Protein 9G9C (pdb70)

Nearest PDB structures (foldseek):
  8do6-assembly1_F  TM=9.818E-01  e=1.350E-29  Staphylococcus epidermidis RP62A
  7uzw-assembly1_A  TM=9.536E-01  e=1.614E-29  Staphylococcus epidermidis RP62A
  7v00-assembly1_B  TM=9.704E-01  e=6.517E-27  Staphylococcus epidermidis RP62A
  7uzz-assembly1_D  TM=9.530E-01  e=1.033E-27  Staphylococcus epidermidis RP62A
  7uzx-assembly1_B  TM=9.569E-01  e=1.310E-27  Staphylococcus epidermidis RP62A

B-factor: mean 55.52, std 26.61, range [6.7, 150.96]

Solvent-accessible surface area: 89650 Å² total; per-residue (Å²): 135,131,27,75,50,20,8,49,0,0,0,0,10,20,0,0,54,0,32,157,55,51,80,132,58,0,12,104,16,0,63,125,14,143,87,33,77,107,68,18,10,27,79,14,1,29,174,30,7,100,0,0,39,40,2,17,85,35,116,67,80,124,40,36,64,27,24,107,119,0,38,122,83,36,45,48,82,19,9,52,32,0,48,76,21,0,28,180,24,84,44,92,17,0,10,1,15,0,10,7,0,0,0,3,0,0,0,0,21,28,18,2,67,68,118,118,32,152,70,77,134,102,54,0,51,56,73,156,87,33,14,109,100,1,25,116,63,64,0,0,1,0,0,1,0,8,5,21,22,37,80,110,9,9,72,21,16,27,43,77,86,2,47,67,0,0,16,0,3,20,2,0,6,51,1,0,0,17,0,0,0,15,1,0,8,79,59,19,136,20,11,40,0,0,15,9,49,45,21,67,8,49,0,38,0,1,0,3,22,7,100,176,5,59,90,37,2,62,74,1,40,40,62,0,45,114,9,3,24,116,30,6,51,34,52,1,9,5,6,7,3,80,54,30,1,22,0,50,25,6,58,32,41,136,28,46,7,42,81,17,38,71,42,0,51,82,78,10,47,50,76,65,12,62,38,12,46,39,93,38,0,42,124,9,33,69,33,136,126,3,30,126,81,38,0,74,1,16,38,16,13,76,39,129,17,43,172,91,45,26,0,140,14,4,75,2,0,15,39,2,0,49,36,0,35,54,78,28,28,2,0,0,0,70,126,20,99,0,17,2,4,55,133,42,71,0,6,4,49,79,115,101,7,0,76,121,35,58,152,140,34,172,115,16,50,6,0,8,11,39,135,84,21,32,15,73,14,6,30,30,18,51,7,42,111,66,105,96,17,83,186,88,20,33,42,12,1,20,114,25,142,96,2,4,49,65,0,0,0,3,38,4,16,4,4,61,30,24,75,16,71,88,166,38,26,76,101,146,105,18,19,8,12,93,22,1,32,40,12,42,53,8,45,38,7,2,31,83,63,0,29,71,18,4,131,61,0,52,2,6,5,6,16,17,4,12,68,36,3,1,3,1,0,0,1,36,34,1,0,49,44,2,11,49,2,20,79,13,0,48,160,70,25,87,18,207,11,39,0,0,0,0,1,1,35,16,61,35,198,64,65,22,42,41,0,2,74,79,0,15,84,14,13,64,41,0,86,163,39,124,86,57,29,0,0,0,19,42,101,82,5,41,3,15,13,65,37,0,42,54,59,0,22,130,83,3,11,75,33,2,58,97,22,22,106,116,26,137,135,40,26,84,72,12,0,57,110,0,2,92,15,2,60,85,110,54,74,1,2,26,0,28,1,0,30,17,1,30,137,9,94,14,58,108,125,11,4,81,38,0,12,50,27,2,82,64,156,94,63,24,43,12,0,17,0,0,0,2,17,0,0,2,48,46,99,140,122,88,80,24,46,0,73,0,60,0,30,0,0,0,8,16,40,5,40,91,90,27,30,23,2,19,1,0,12,9,166,232,82,49,41,0,16,9,12,27,5,18,56,4,4,106,22,0,73,166,89,51,72,34,93,30,5,67,126,29,11,99,110,50,68,145,176,0,26,0,40,66,0,0,85,125,27,157,9,71,58,119,56,6,115,93,1,12,104,53,59,7,189,15,16,41,15,89,142,39,3,54,31,0,32,18,1,7,78,18,25,78,22,56,2,8,0,3,0,18,34,0,11,24,16,0,83,16,18,4,53,111,81,40,131,12,0,5,0,9,14,6,88,63,16,78,90,160,34,10,4,0,14,0,20,0,29,0,37,134,96,56,125,43,63,68,40,0,9,0,0,0,31,45,47,15,80,0,68,0,61,0,26,0,40,75,129,60,10,56,16,115,79,0,63,135,41,0,58,93,11,12,93,52,11,80,80,23,5,6,64,16,0,36,88,19,84,1,0,110,32,0,56,166,31,20,0,44,25,115,86,4,59,8,5,4,19,9,1,28,31,10,19,21,3,17,53,1,6,2,1,40,111,48,88,84,120,61,0,21,97,41,0,12,41,13,6,54,164,88,88,160,102,87,16,33,168,49,105,98,59,30,184,9,0,14,38,34,2,39,0,0,8,40,112,108,94,74,31,24,8,1,0,1,0,40,6,80,19,80,133,44,24,144,21,161,133,46,51,92,4,56,22,67,15,0,76,79,5,0,76,107,17,66,112,83,99,84,73,200,81,95,105,59,57,34,0,1,91,32,2,72,52,71,37,2,78,34,1,0,89,41,0,9,104,5,29,34,60,1,85,49,34,94,79,95,65,10,51,115,70,4,63,15,30,0,44,32,6,45,3,8,1,50,8,2,14,10,105,60,85,7,0,90,19,1,13,103,84,0,59,0,47,127,4,0,44,28,0,12,175,111,45,44,39,134,21,1,44,48,0,1,51,3,0,2,0,0,3,0,4,2,73,54,36,88,51,114,8,12,128,7,142,142,36,63,54,0,23,2,63,12,0,41,97,2,0,95,79,6,69,99,77,85,93,65,216,63,160,136,73,59,26,0,0,92,33,8,73,69,73,46,2,81,76,2,0,63,36,1,24,41,3,19,51,63,2,64,52,35,42,74,76,82,7,40,133,78,5,70,70,27,1,38,10,4,16,0,14,0,5,20,17,1,17,111,57,99,5,0,83,30,0,21,79,78,0,35,0,34,71,0,0,62,33,0,11,140,96,46,26,34,103,12,1,20,20,1,0,43,0,0,0,0,0,6,0,1,1,65,25,29,90,54,8,0,0,71,10,38,2,57,0,27,2,67,21,3,0,25,12,42,24,29,25,56,50,37,8,14,21,8,21,69,36,25,1,27,57,6,35,53,28,102,15,1,10,1,8,0,15,32,1,11,33,47,0,30,32,12,1,2,116,110,77,40,66,84,133,63,4,106,94,59,32,60,9,23,90,48,0,18,53,0,5,8,10,84,75,188,77,50,63,63,74,16,17,0,18,2,4,3,0,49,8,3,133,60,5,39,113,53,0,87,159,99,130,42,60,39,7,12,49,4,67,19,71,85,53,50,42,97,41,22,70,49,100,111,77,38,11,8,3,2,0,48,26,0,19,0,60,6,34,4,5,0,7,5,81,56,112,124,49,2,134,53,0,19,96,20,10,150,29,0,30,107,32,0,50,90,15,31,0,18,35,23,1,11,90,0,6,0,31,1,120,18,61,91,85,42,44,64,34,31,7,48,142,40,87,9,94,130,60,54,7,0,0,85,2,56,4,44,0,23,2,39,0,3,2,23,16,40,20,46,66,104,40,40,8,15,14,20,29,69,52,35,7,27,51,4,38,72,44,68,23,1,10,0,4,0,14,34,2,13,39,49,0,28,28,0,0,1,62,75,68,37,75,91,135,49,4,124,125,53,34,69,9,18,92,60,0,17,40,0,4,8,16,76,81,162,29,48,64,70,70,10,16,0,19,2,3,3,0,51,14,4,123,43,2,33,88,75,0,85,136,104,130,25,68,35,18,22,57,17,72,21,76,56,94,40,24,107,93,74,87,53,92,92,80,29,22,8,9,3,0,61,21,0,9,0,57,5,29,3,5,0,2,7,76,53,118,116,48,1,109,56,0,8,119,25,0,83,34,0,11,85,0,0,60,25,6,33,1,27,32,22,4,23,92,0,4,0,51,0,104,10,80,72,60,59,42,73,26,37,10,56,139,47,99,13,93,126,38,81,7,2,0,81,0,51,2,65,0,17,2,43,1,2,0,25,26,11,70,116,24,10,34,32,58,67,38,80,9,25,54,19,28,106,51,158,29,0,17,0,11,0,25,34,0,27,34,37,0,39,50,1,0,11,81,77,59,74,99,86,18,92,54,0,12,23,0,6,12,19,75,69,173,51,31,28,53,43,11,11,0,10,0,4,4,0,54,6,5,149,63,0,32,79,75,0,81,131,138,133,35,64,41,18,27,49,12,71,19,76,57,84,31,39,80,69,43,69,50,94,105,81,34,19,15,9,2,0,56,23,0,16,0,69,2,31,3,0,0,4,7,56,55,107,133,52,0,105,52,0,0,89,25,2,72,37,0,2,78,0,0,37,21,5,40,0,22,32,23,4,20,90,0,3,0,49,1,110,0,58,40,86,59,34,70,29,25,10,53,148,41,100,8,96,120,11,46,5,115,97,31,27,4,0,49,0,49,21,100,3,11,0,7,3,42,121,93,55,63,60,37,29,45,52,11,16,11,0,5,45,0,0,35,18,0,11,46,2,0,103,36,29,168,58,117,24,48,64,0,35,120,52,0,30,0,0,12,1,3,0,9,13,160,104,10,42,0,1,9,38,1,49,18,140,68,81,112,119,26,32,141,139,2,78,26,0,4,11,86,35,2,30,60,7,16,149,36,112,12,81,38,146,51,0,55,121,4,43,131,41,38,74,8,20,85,69,38,79,22,51,18,75,35,106,105,44,29,116,135,111,25,73,47,105,99,58,15,0,1,8,18,11,16,50,75,86,6,0,0,0,0,0,0,64,8,99,81,105,1,15,28,18,0,69,98,0,1,77,2,4,12,17,2,1,3,23,26,63,56,24,16,2,9,0,4,0,63,23,75,34,62,105,12,54,77,1,74,66,19,36,89,82,117,18,68,4,2,0,0,0,0,0,0,3,3,18,84,129,38,2,79,66,0,4,104,89,2,54,4,86,13,58,55,36,56,21,103,8,110,35,98,73,8,25,81,106,94,27,17,34,42,17,8,3,1,0,13,25,0,0,0,0,102,92,92,3,111,16,100,27,34,73,4,13,30,149,33,146,62,46,16,69,10,1,0,41,12,2,27,3,38,2,124,89

Secondary structure (DSSP, 8-state):
-HHHHHHHHHHHTTHHHHHHH--HHHHHHHHTSHHHHTTHHHHHHH--HHHHHHHHH--HHHHHHHHHHHHHH--HHHHHHHHHHHTTSB--BHHHHHHHHHHHHHHHHHHHHHHT-S-HHHHHHSSSSHHHHHTTSEEEEEEEEEEE-HHHHHT---GGGHHHHHHHHHHHHHHHHHHHHHHHHHHHT--GGGEEE--TTEEEEEEE--HHHHHHHHHHHHHHHHHHHHHHTTS-EEEEEEEEEEHHHHTTGGGHHHHHHHHHHHHHHHHHHS-S-HHHHHHHH--S---S---TTT--SSS-B-TTS-BHHHHHHHHHHHHHHH-SEEEEESS-SEEETTTEEEEEE-HHHHHHHHHHSSS-EEEEE---EEE-----BGGGGSHHHHHHGGGGTT--SSS---EEEEEEEETTHHHHHHHSS-GGG--HHHHHHHHHHHHHIIIIIHHHHTTTSSEEEEE-SSS-EEEEEEHHHHHHHHHHHHHHHHHHHTSS--EEEEEEEE-TTS-HHHHHHHHHHHHHHHHHSSTTSEEESSSS-EE-HHIIIIIITTTTHHHHHHHHHH-SS--HHHHHHHHHHHHH--HHHHHHHHHHHHHHT--HHHHHHHHHHHHSHHHHHHHHHHHHHHHHHH--/----EETTTEEPSHHHHHHHHHHTEEEE-GGGS-EEEETTTB-HHHHHHHHHHHHHHHHHHHH---SSPPHHHHHHHHHHHHHHHHHHHH-HHHHHHHHHHTHHHHHHHHHHHT-HHHHHHHHHHHHHHHHHHHHT-/--B-TTS-B--HHHHHHHHHHTEE---BTTB---EETTTB-HHHHHHHHHHHHHHHHHHHH--SSS--HHHHHHHHHHHHHHHHHHHH-HHHHHHHHHHTHHHHHHHHHHHT-HHHHHHHHHHHHHHHHHHHHT-/-EEEEEEEEEEESS-B------TTS-SB---B-TTT--BEE-HHHHHHHHHHHHHHHH----HHHHHHH-EEETTEEE--SEEEPPEEE-HHHHHHHHGGG--SEEEEEEEEE-TTT--EEEEEEEEEPTT-EEEEEEEEEES-GGGHHHHHHHHHHHHHHHHTSB-SSSGGGS--BEEEEEEEEEEEESS---SS----/-EEEEEEEEEEESS-B--B---S---TTS-SBPBPB-TTT--BEE-HHHHHHHHHHHHHHHH---TT--SGGGS-HHHHHHH---BTTB-PPPSEEEPPEEE-HHHHHHHHTTT--SEEEEEEEEE-TTT--EEEEEEEEE-TT-EEEEEEEEEESSTTTHHHHHHHHHHHHHHHHHSB-SS-GGGT--BEEEEE--EEEEESS---TT-/-EEEEEEEEEEESS-B--B--S----TTS-SBPBPB-TTT--BEE-HHHHHHHHHHHHHHHH-PPTT--SGGGS-HHHHHHH-B--TT--B--SEEE-PEEEPHHHHHHHHHHT--SEEEEEEEEE-TTT--EEEEEEEEEPTT-EEEEEEEEEES-TTHHHHHHHHHHHHHHHHHHS--SS-GGGTTT-EEEEEEEEEEEESS---TT-/--EEEEEEESS-B---SSSSS---SS--HHHHHHHHHHHHHHTT--THHHHHT-B----EEE-SS-BEEEPP-----HHHHHH--EEEHHHHHHHHHT---HHHHHHHHHH---EEEEEEEEEE-TTGGGT---EEEEEEEEEE-SS-EEEEEEB--HHHHHHHHHHHHHHHHH--STTTTTT---EEEEEE--HHHHHHHS---SEEEESS-B---HHHHHHHHTT-B--EEEE--B---SSS-SS--BPPPEEEEPTT-EESS------EE---S-SS--EE-----EEEE--/-EEEEEEEEESS-B--EEEEEEETTTSEEETTTTEEEEE-HHHHHHHHHHHT-HHHHHHHHHHTSS---HHHHHHHTT--HHHHGGGEEEEEEEE-------EEEEEPB-SS--B---HHHHHHHHHHHH----SS-EEPPPPPBPGGGEEEEEEEEESSSEEEEEEEEEEEPTT-EEEEEEEE-TTT--HHHHHHHHHHHHHHHIIIIIHHHHHSHHHHHHHHTT-S-S----EE--STT--SSSSSSHHHHS-HHHHHHHHHHHHHHH-TTTTSS--S--SSSS--EEEE--TT---EETT-EEEEEE-

Organism: Enterococcus italicus (strain DSM 15952 / CCUG 50447 / LMG 22039 / TP 1.5) (NCBI:txid888064)

Foldseek 3Di:
DVLVLLLLQLLQLCVVVLVVLCLQNSLVLLCVQPVCNDDDNNVSNVACLPLLLVLLVLPNPVSVVLSVVVVVVRVLVVLVVSCVSQVPDPVLTVSLSSLSSSLSSSQVVVQCVLVVDPDPCCCQPVVPCSSVVQLVDFWKKKKKKFKPQQVVQLPLFDQPLNLLSNLLSQVVQQVLVVVLVVVLCVQQVHYCSQFLAAASRMTIGMHTPHPSSVVSQVVSQVLQLVQCCVPLNPNMHMFMFMDIHGSVLQSCPPVCVLVRVVVRVVVRVVCVVCVDDVVSVVVVVDDDDPADAAANRSRDGVADADPVSHGQQSVLSSVCSVLVLVAFKWKFACDARHDHRPNTYIHRDHPVVNVVRCVVDVPMQIVGEVPVHDDFAAFAAPLVVDDVSVVCGLQSQLPDPFFHSWKKKKKKAKAPPVVCLNCVDPSVPDHSSVSSSVQVLQRCCFRPVLNVLLPPFNKGWSGTGNGMTIIIHGQVSVLVSVLSSQVVVCVSVVHPIAMEIFMAIHHSPDGPSVVVVVRVVQSVLCCPPVVNWYGYHDSVRTGHSCCLVPVAQNPALVLVLVQQVPDPPDDLVLLVLLLVLLVVLDPVSLVVLLVSLVVVPGPVVNSVVSSVLSVDPVSSVSNNVSSVNNCSRRHD/DDKKKKKKFWQAWFAAFQPDKFFQLQWAADVVVLKIFHFDVVVVCVLCVVVVCNVVLVVQCVVPVQDSHNNVVCVVVPPDVVSVVVGTPDMAGHQDPPPGQGMEGEGHADPVRFGKAAQVLVLLLLCQQPPVPSVQKDKHIWDGDDCNQWHKFFKWWQFLATHGDSYIYTTRHGRDMIIIMIGGDPVRDDVVSSQVSQVLLLVLLCPQAVVLSCPRNSNVVLVVLAADPPVSARKTQSHPQQDDSGPHCLSVPHDSVRSQVVLLVVCCVVPVPPSVVDDDRDSHVVRIAIWTAGPSRRIYRYRMIHIDIGD/DDADPPGHDQDLVVLLVLFVVQWDQPADPNHTDIAGQNRDDLVLLVVLLVLLVVLLVVLVPDDDFFADPVSLVSLVVSLVVLVVSVVVDVSSVSVCVSNVLSVLSVVCSVVRGSVSSVRSSVSSVSNSVSNVVSD/DQLDQDVVGRGQALVVLLVLQVVQWDWDCVVNNTDIATQNHDDLVVLVVLLVLLVVLCVVLVPDPDWFADVVSLVSLVVSLVVLVVVVVVDVSSVSVCNSNVLSVSSVVCSVVRGSVSSVRSSVSSVSNSVSNVVSD/DWKKKWKFKKFFQFFAAAFDDPDDDDVPGAPTEGDADVPVRHHKAAQVQLLVQLLVLLQVVVHQDPPDDDSLRGDVLSCQQQWHPDVVDTHDHQKDKGMWAFDPVLVVVCVVVVHDQKDKDKDWDADPPPRDIGIHIHITGHGGTMTMIMMMGDCPDVVCVVVSVVSVVVSLVSPQVFATHPPVVVPHGRIHIDTDDTGIPGDDDDPPVD/DFKKKKKFKKFWQFWAAAWDDDDCDDVPDARTEHDADVVVSHHKAAQVQLLVQLLVLLQVVVDDDPPDDDSQRGDPLSCQAQWHDDDVDTHDHQKDWGMWHWDVVLVVVCVVVVHDQKDWDKDWDQDPPPRDTDIHIYITGHRRIMTMIMMMGHPPDVPCPVVSVVSVVVSLVSPQVFATHPPRVVPHGRIHRPIIDMGTPGDDDDPPVD/DWKKKWKWKKAWAFFAAQFPDDPPDAPTEHDADVVVRFGKAAQVQLLVLLLVLLCVVVVVDDPLSCQQQADDDDVSGHDHQKDKGMWTFDPVLVVVCVVVVHDQKDKDWDWDQDPPPRDTDIHIGITGDGRIMTTIMIMGHCPDPVCPQVSLVSLLSSLVSLQVFATHDPPVVGHGRIHIGGPDIGIPGDDDDCPPRDSD/DKKKKWKFWPFWFFCDDDDQQDGDLWHFVQLVLLLLVVLCVVVVHDCCQSQPFKDKFTFFKAFLVFTWFFAALDDAVVVLVVLATTAGLVCNQVVVVNVADSVNSNVRRVPGPQFAKDKDWDWDCPCVVVVDDIHIDIGITTDGDRRMTTMMIMDGDPVSVVSVVVSVQVDLQQAGHPCRVVTHGRIDMDIGDDPSVVVQQPDAAQKKFWRGQADADPVLVVQFPVPKAFDWDKDWAWDDDVFFDVDIGIFAIDTTTHGSIMTSDDGFGHFDFRDDPTPDTSTGGRGTDIRHHYD

Structure (mmCIF, N/CA/C/O backbone):
data_9G9C
#
_entry.id   9G9C
#
_cell.length_a   1.00
_cell.length_b   1.00
_cell.length_c   1.00
_cell.angle_alpha   90.00
_cell.angle_beta   90.00
_cell.angle_gamma   90.00
#
_symmetry.space_group_name_H-M   'P 1'
#
loop_
_entity.id
_entity.type
_entity.pdbx_description
1 polymer 'CRISPR system single-strand-specific deoxyribonuclease Cas10/Csm1 (subtype III-A)'
2 polymer 'CRISPR system Cms protein Csm5'
3 polymer 'CRISPR system Cms protein Csm2'
4 polymer 'CRISPR system Cms endoribonuclease Csm3'
5 polymer 'CRISPR system Cms protein Csm4'
6 polymer 'RNA (32-MER)'
7 polymer 'RNA (32-MER)'
#
loop_
_atom_site.group_PDB
_atom_site.id
_atom_site.type_symbol
_atom_site.label_atom_id
_atom_site.label_alt_id
_atom_site.label_comp_id
_atom_site.label_asym_id
_atom_site.label_entity_id
_atom_site.label_seq_id
_atom_site.pdbx_PDB_ins_code
_atom_site.Cartn_x
_atom_site.Cartn_y
_atom_site.Cartn_z
_atom_site.occupancy
_atom_site.B_iso_or_equiv
_atom_site.auth_seq_id
_atom_site.auth_comp_id
_atom_site.auth_asym_id
_atom_site.auth_atom_id
_atom_site.pdbx_PDB_model_num
ATOM 1 N N . ASN A 1 21 ? 130.14000 192.75500 224.89500 1.000 92.51909 1 ASN A N 1
ATOM 2 C CA . ASN A 1 21 ? 130.41400 192.70600 223.46300 1.000 101.86896 1 ASN A CA 1
ATOM 3 C C . ASN A 1 21 ? 131.32100 193.85400 223.03300 1.000 100.25644 1 ASN A C 1
ATOM 4 O O . ASN A 1 21 ? 131.17000 194.39200 221.93700 1.000 98.50138 1 ASN A O 1
ATOM 9 N N . LYS A 1 22 ? 132.25300 194.23600 223.91200 1.000 100.34132 2 LYS A N 1
ATOM 10 C CA . LYS A 1 22 ? 133.21900 195.27300 223.56400 1.000 98.41365 2 LYS A CA 1
ATOM 11 C C . LYS A 1 22 ? 134.03900 194.87400 222.34400 1.000 97.13365 2 LYS A C 1
ATOM 12 O O . LYS A 1 22 ? 134.25300 195.68600 221.43600 1.000 94.14586 2 LYS A O 1
ATOM 18 N N . LYS A 1 23 ? 134.50200 193.62200 222.30400 1.000 99.99289 3 LYS A N 1
ATOM 19 C CA . LYS A 1 23 ? 135.24700 193.14600 221.14300 1.000 99.22408 3 LYS A CA 1
ATOM 20 C C . LYS A 1 23 ? 134.37300 193.12700 219.89700 1.000 99.10814 3 LYS A C 1
ATOM 21 O O . LYS A 1 23 ? 134.81900 193.52300 218.81400 1.000 97.96131 3 LYS A O 1
ATOM 27 N N . LEU A 1 24 ? 133.12600 192.67300 220.03200 1.000 97.14350 4 LEU A N 1
ATOM 28 C CA . LEU A 1 24 ? 132.22400 192.61000 218.88700 1.000 94.86385 4 LEU A CA 1
ATOM 29 C C . LEU A 1 24 ? 131.97700 193.99700 218.30400 1.000 93.50659 4 LEU A C 1
ATOM 30 O O . LEU A 1 24 ? 132.08700 194.20400 217.08800 1.000 88.80579 4 LEU A O 1
ATOM 35 N N . GLU A 1 25 ? 131.63900 194.96300 219.16200 1.000 96.96007 5 GLU A N 1
ATOM 36 C CA . GLU A 1 25 ? 131.38500 196.31500 218.67800 1.000 95.18092 5 GLU A CA 1
ATOM 37 C C . GLU A 1 25 ? 132.65600 196.95200 218.13300 1.000 91.98951 5 GLU A C 1
ATOM 38 O O . GLU A 1 25 ? 132.60100 197.73100 217.17800 1.000 90.56132 5 GLU A O 1
ATOM 44 N N . LEU A 1 26 ? 133.80400 196.62100 218.73200 1.000 90.83014 6 LEU A N 1
ATOM 45 C CA . LEU A 1 26 ? 135.09200 197.15800 218.21900 1.000 89.17724 6 LEU A CA 1
ATOM 46 C C . LEU A 1 26 ? 135.28800 196.64800 216.78800 1.000 91.63253 6 LEU A C 1
ATOM 47 O O . LEU A 1 26 ? 135.59600 197.46900 215.89600 1.000 92.24804 6 LEU A O 1
ATOM 52 N N . MET A 1 27 ? 135.11000 195.34200 216.58500 1.000 88.87627 7 MET A N 1
ATOM 53 C CA . MET A 1 27 ? 135.35100 194.76600 215.24100 1.000 86.22944 7 MET A CA 1
ATOM 54 C C . MET A 1 27 ? 134.36600 195.39300 214.24800 1.000 86.22566 7 MET A C 1
ATOM 55 O O . MET A 1 27 ? 134.79600 195.75400 213.13000 1.000 88.88904 7 MET A O 1
ATOM 60 N N . TYR A 1 28 ? 133.10500 195.54400 214.66000 1.000 87.09402 8 TYR A N 1
ATOM 61 C CA . TYR A 1 28 ? 132.08100 196.11000 213.74600 1.000 83.47795 8 TYR A CA 1
ATOM 62 C C . TYR A 1 28 ? 132.45600 197.54000 213.39400 1.000 87.30628 8 TYR A C 1
ATOM 63 O O . TYR A 1 28 ? 132.37500 197.92400 212.20900 1.000 87.56512 8 TYR A O 1
ATOM 72 N N . GLY A 1 29 ? 132.89900 198.30500 214.39600 1.000 85.61333 9 GLY A N 1
ATOM 73 C CA . GLY A 1 29 ? 133.27500 199.70700 214.14900 1.000 88.22330 9 GLY A CA 1
ATOM 74 C C . GLY A 1 29 ? 134.45700 199.82100 213.20900 1.000 88.31573 9 GLY A C 1
ATOM 75 O O . GLY A 1 29 ? 134.41500 200.68700 212.31400 1.000 90.55163 9 GLY A O 1
ATOM 76 N N . SER A 1 30 ? 135.47100 198.97000 213.39300 1.000 89.66209 10 SER A N 1
ATOM 77 C CA . SER A 1 30 ? 136.69800 199.04900 212.55800 1.000 85.29409 10 SER A CA 1
ATOM 78 C C . SER A 1 30 ? 136.37400 198.75400 211.08800 1.000 79.59552 10 SER A C 1
ATOM 79 O O . SER A 1 30 ? 136.92500 199.44600 210.21200 1.000 83.52423 10 SER A O 1
ATOM 82 N N . LEU A 1 31 ? 135.53500 197.75100 210.83000 1.000 74.54326 11 LEU A N 1
ATOM 83 C CA . LEU A 1 31 ? 135.10600 197.44900 209.43900 1.000 80.61548 11 LEU A CA 1
ATOM 84 C C . LEU A 1 31 ? 134.29500 198.62300 208.86700 1.000 88.02757 11 LEU A C 1
ATOM 85 O O . LEU A 1 31 ? 134.48900 198.94900 207.67700 1.000 90.57850 11 LEU A O 1
ATOM 90 N N . LEU A 1 32 ? 133.43200 199.24200 209.67800 1.000 86.11057 12 LEU A N 1
ATOM 91 C CA . LEU A 1 32 ? 132.50100 200.29200 209.17900 1.000 85.83922 12 LEU A CA 1
ATOM 92 C C . LEU A 1 32 ? 133.07400 201.71400 209.31600 1.000 88.03901 12 LEU A C 1
ATOM 93 O O . LEU A 1 32 ? 132.33800 202.66100 208.98900 1.000 97.95869 12 LEU A O 1
ATOM 98 N N . HIS A 1 33 ? 134.31800 201.87600 209.76400 1.000 84.32013 13 HIS A N 1
ATOM 99 C CA . HIS A 1 33 ? 134.86000 203.23900 210.03400 1.000 88.41927 13 HIS A CA 1
ATOM 100 C C . HIS A 1 33 ? 134.87900 204.08900 208.75500 1.000 92.88320 13 HIS A C 1
ATOM 101 O O . HIS A 1 33 ? 134.58900 205.29800 208.85600 1.000 95.36593 13 HIS A O 1
ATOM 108 N N . ASP A 1 34 ? 135.16600 203.50700 207.59000 1.000 89.03914 14 ASP A N 1
ATOM 109 C CA . ASP A 1 34 ? 135.29400 204.35200 206.36800 1.000 86.63512 14 ASP A CA 1
ATOM 110 C C . ASP A 1 34 ? 134.01900 204.25200 205.52300 1.000 95.86088 14 ASP A C 1
ATOM 111 O O . ASP A 1 34 ? 134.08500 204.57700 204.31800 1.000 100.97478 14 ASP A O 1
ATOM 116 N N . ILE A 1 35 ? 132.90100 203.83900 206.12500 1.000 96.35642 15 ILE A N 1
ATOM 117 C CA . ILE A 1 35 ? 131.59600 203.82100 205.39400 1.000 98.95216 15 ILE A CA 1
ATOM 118 C C . ILE A 1 35 ? 131.27300 205.27900 205.02800 1.000 103.68600 15 ILE A C 1
ATOM 119 O O . ILE A 1 35 ? 130.78100 205.51400 203.90200 1.000 104.39496 15 ILE A O 1
ATOM 124 N N . GLY A 1 36 ? 131.58200 206.21700 205.92700 1.000 102.24583 16 GLY A N 1
ATOM 125 C CA . GLY A 1 36 ? 131.30800 207.64900 205.70100 1.000 104.51879 16 GLY A CA 1
ATOM 126 C C . GLY A 1 36 ? 132.07000 208.15000 204.49200 1.000 104.92568 16 GLY A C 1
ATOM 127 O O . GLY A 1 36 ? 131.52800 209.00900 203.77600 1.000 107.67671 16 GLY A O 1
ATOM 128 N N . LYS A 1 37 ? 133.30100 207.67600 204.29500 1.000 102.54207 17 LYS A N 1
ATOM 129 C CA . LYS A 1 37 ? 134.13400 208.16700 203.17000 1.000 103.72442 17 LYS A CA 1
ATOM 130 C C . LYS A 1 37 ? 133.42700 207.84200 201.84900 1.000 104.67752 17 LYS A C 1
ATOM 131 O O . LYS A 1 37 ? 133.42500 208.70900 200.95700 1.000 107.62364 17 LYS A O 1
ATOM 137 N N . ILE A 1 38 ? 132.82900 206.65600 201.73900 1.000 100.30470 18 ILE A N 1
ATOM 138 C CA . ILE A 1 38 ? 132.05200 206.31700 200.50800 1.000 105.28930 18 ILE A CA 1
ATOM 139 C C . ILE A 1 38 ? 130.86400 207.28300 200.38800 1.000 109.97460 18 ILE A C 1
ATOM 140 O O . ILE A 1 38 ? 130.59200 207.75600 199.26300 1.000 111.92617 18 ILE A O 1
ATOM 145 N N . VAL A 1 39 ? 130.20900 207.58300 201.51100 1.000 107.96109 19 VAL A N 1
ATOM 146 C CA . VAL A 1 39 ? 129.06100 208.53700 201.49200 1.000 111.36036 19 VAL A CA 1
ATOM 147 C C . VAL A 1 39 ? 129.58500 209.90700 201.03400 1.000 109.43411 19 VAL A C 1
ATOM 148 O O . VAL A 1 39 ? 128.90200 210.56400 200.22300 1.000 106.17255 19 VAL A O 1
ATOM 152 N N . TYR A 1 40 ? 130.76600 210.30500 201.51500 1.000 108.83324 20 TYR A N 1
ATOM 153 C CA . TYR A 1 40 ? 131.36100 211.60700 201.11300 1.000 109.26667 20 TYR A CA 1
ATOM 154 C C . TYR A 1 40 ? 131.64300 211.60000 199.61600 1.000 109.79141 20 TYR A C 1
ATOM 155 O O . TYR A 1 40 ? 131.37100 212.61300 198.93900 1.000 105.87142 20 TYR A O 1
ATOM 164 N N . ARG A 1 41 ? 132.15900 210.48000 199.10500 1.000 108.62111 21 ARG A N 1
ATOM 165 C CA . ARG A 1 41 ? 132.47000 210.36700 197.65400 1.000 106.28309 21 ARG A CA 1
ATOM 166 C C . ARG A 1 41 ? 131.16200 210.48200 196.85400 1.000 107.56083 21 ARG A C 1
ATOM 167 O O . ARG A 1 41 ? 131.17900 211.12400 195.78300 1.000 107.49801 21 ARG A O 1
ATOM 175 N N . SER A 1 42 ? 130.08300 209.86900 197.34800 1.000 107.37275 22 SER A N 1
ATOM 176 C CA . SER A 1 42 ? 128.76700 209.97400 196.66700 1.000 106.54371 22 SER A CA 1
ATOM 177 C C . SER A 1 42 ? 128.47900 211.44100 196.32300 1.000 105.12336 22 SER A C 1
ATOM 178 O O . SER A 1 42 ? 128.39700 212.24400 197.27800 1.000 106.11084 22 SER A O 1
ATOM 181 N N . SER A 1 53 ? 134.31900 210.85500 208.41200 1.000 84.03431 33 SER A N 1
ATOM 182 C CA . SER A 1 53 ? 134.12100 210.12500 209.68600 1.000 105.43896 33 SER A CA 1
ATOM 183 C C . SER A 1 53 ? 132.76500 210.51900 210.28100 1.000 107.22339 33 SER A C 1
ATOM 184 O O . SER A 1 53 ? 132.01800 209.61000 210.70300 1.000 108.62950 33 SER A O 1
ATOM 187 N N . LYS A 1 54 ? 132.45500 211.81900 210.29300 1.000 107.30058 34 LYS A N 1
ATOM 188 C CA . LYS A 1 54 ? 131.20000 212.27700 210.94100 1.000 110.87554 34 LYS A CA 1
ATOM 189 C C . LYS A 1 54 ? 129.99100 211.84800 210.09700 1.000 111.66762 34 LYS A C 1
ATOM 190 O O . LYS A 1 54 ? 129.06500 211.23000 210.66000 1.000 113.50947 34 LYS A O 1
ATOM 196 N N . ILE A 1 55 ? 129.98900 212.17400 208.80300 1.000 108.92275 35 ILE A N 1
ATOM 197 C CA . ILE A 1 55 ? 128.79600 211.85600 207.96100 1.000 110.90047 35 ILE A CA 1
ATOM 198 C C . ILE A 1 55 ? 128.60300 210.33300 207.94600 1.000 110.39928 35 ILE A C 1
ATOM 199 O O . ILE A 1 55 ? 127.44300 209.88600 207.82500 1.000 110.53491 35 ILE A O 1
ATOM 204 N N . GLY A 1 56 ? 129.69500 209.57600 208.07800 1.000 108.28502 36 GLY A N 1
ATOM 205 C CA . GLY A 1 56 ? 129.59000 208.10800 208.12600 1.000 107.72141 36 GLY A CA 1
ATOM 206 C C . GLY A 1 56 ? 128.81400 207.69200 209.35500 1.000 108.23216 36 GLY A C 1
ATOM 207 O O . GLY A 1 56 ? 127.90200 206.85100 209.22400 1.000 110.19411 36 GLY A O 1
ATOM 208 N N . SER A 1 57 ? 129.15200 208.27300 210.50900 1.000 108.21868 37 SER A N 1
ATOM 209 C CA . SER A 1 57 ? 128.39800 207.96500 211.75100 1.000 109.76970 37 SER A CA 1
ATOM 210 C C . SER A 1 57 ? 126.93600 208.40400 211.58500 1.000 113.77718 37 SER A C 1
ATOM 211 O O . SER A 1 57 ? 126.04200 207.63200 211.98800 1.000 114.88343 37 SER A O 1
ATOM 214 N N . GLN A 1 58 ? 126.70200 209.58400 211.00100 1.000 115.66511 38 GLN A N 1
ATOM 215 C CA . GLN A 1 58 ? 125.32500 210.01900 210.77800 1.000 115.51759 38 GLN A CA 1
ATOM 216 C C . GLN A 1 58 ? 124.56800 209.03400 209.89200 1.000 116.93775 38 GLN A C 1
ATOM 217 O O . GLN A 1 58 ? 123.39900 208.72200 210.15400 1.000 116.23941 38 GLN A O 1
ATOM 223 N N . PHE A 1 59 ? 125.21800 208.53700 208.83700 1.000 116.49449 39 PHE A N 1
ATOM 224 C CA . PHE A 1 59 ? 124.60100 207.53400 207.97300 1.000 117.57114 39 PHE A CA 1
ATOM 225 C C . PHE A 1 59 ? 124.33800 206.23900 208.72900 1.000 116.82242 39 PHE A C 1
ATOM 226 O O . PHE A 1 59 ? 123.29800 205.59800 208.53800 1.000 113.71651 39 PHE A O 1
ATOM 234 N N . LEU A 1 60 ? 125.27100 205.86400 209.60300 1.000 118.18822 40 LEU A N 1
ATOM 235 C CA . LEU A 1 60 ? 125.11000 204.60800 210.37800 1.000 119.31135 40 LEU A CA 1
ATOM 236 C C . LEU A 1 60 ? 123.94500 204.77300 211.36300 1.000 119.89200 40 LEU A C 1
ATOM 237 O O . LEU A 1 60 ? 123.23600 203.77600 211.61200 1.000 118.71894 40 LEU A O 1
ATOM 242 N N . ASN A 1 61 ? 123.75100 205.98500 211.88900 1.000 119.67751 41 ASN A N 1
ATOM 243 C CA . ASN A 1 61 ? 122.69800 206.23200 212.87000 1.000 116.79501 41 ASN A CA 1
ATOM 244 C C . ASN A 1 61 ? 121.32700 205.81300 212.35300 1.000 118.22295 41 ASN A C 1
ATOM 245 O O . ASN A 1 61 ? 120.45300 205.42400 213.13600 1.000 119.07094 41 ASN A O 1
ATOM 250 N N . LYS A 1 62 ? 121.11700 205.90200 211.03600 1.000 120.25305 42 LYS A N 1
ATOM 251 C CA . LYS A 1 62 ? 119.83900 205.50600 210.45100 1.000 117.59696 42 LYS A CA 1
ATOM 252 C C . LYS A 1 62 ? 119.49700 204.05100 210.75100 1.000 120.30274 42 LYS A C 1
ATOM 253 O O . LYS A 1 62 ? 118.31600 203.70000 210.85200 1.000 117.94324 42 LYS A O 1
ATOM 259 N N . PHE A 1 63 ? 120.50500 203.19300 210.89300 1.000 120.53121 43 PHE A N 1
ATOM 260 C CA . PHE A 1 63 ? 120.30700 201.77600 211.17100 1.000 119.23888 43 PHE A CA 1
ATOM 261 C C . PHE A 1 63 ? 120.50500 201.52700 212.66200 1.000 120.15562 43 PHE A C 1
ATOM 262 O O . PHE A 1 63 ? 121.58400 201.79400 213.19900 1.000 120.26477 43 PHE A O 1
ATOM 270 N N . LYS A 1 64 ? 119.46600 201.00100 213.32000 1.000 121.46296 44 LYS A N 1
ATOM 271 C CA . LYS A 1 64 ? 119.45800 200.92600 214.78100 1.000 122.26976 44 LYS A CA 1
ATOM 272 C C . LYS A 1 64 ? 120.57100 200.05200 215.34900 1.000 123.62361 44 LYS A C 1
ATOM 273 O O . LYS A 1 64 ? 121.36700 200.55300 216.16300 1.000 122.24430 44 LYS A O 1
ATOM 279 N N . PRO A 1 65 ? 120.68700 198.76200 214.99700 1.000 123.61586 45 PRO A N 1
ATOM 280 C CA . PRO A 1 65 ? 121.73900 197.94500 215.63100 1.000 117.91105 45 PRO A CA 1
ATOM 281 C C . PRO A 1 65 ? 123.14100 198.45700 215.36200 1.000 117.26541 45 PRO A C 1
ATOM 282 O O . PRO A 1 65 ? 124.00900 198.38200 216.23900 1.000 118.66461 45 PRO A O 1
ATOM 286 N N . PHE A 1 66 ? 123.38800 198.96800 214.15600 1.000 117.19813 46 PHE A N 1
ATOM 287 C CA . PHE A 1 66 ? 124.69100 199.54700 213.85000 1.000 117.26276 46 PHE A CA 1
ATOM 288 C C . PHE A 1 66 ? 124.89700 200.86900 214.57900 1.000 119.64503 46 PHE A C 1
ATOM 289 O O . PHE A 1 66 ? 126.02900 201.22600 214.92300 1.000 118.94157 46 PHE A O 1
ATOM 297 N N . GLN A 1 67 ? 123.81600 201.62000 214.80400 1.000 124.38509 47 GLN A N 1
ATOM 298 C CA . GLN A 1 67 ? 123.93800 202.91600 215.46500 1.000 124.90075 47 GLN A CA 1
ATOM 299 C C . GLN A 1 67 ? 124.42400 202.77500 216.90400 1.000 123.34928 47 GLN A C 1
ATOM 300 O O . GLN A 1 67 ? 125.26400 203.55700 217.36000 1.000 121.52184 47 GLN A O 1
ATOM 306 N N . LEU A 1 68 ? 123.91200 201.78600 217.63100 1.000 123.39468 48 LEU A N 1
ATOM 307 C CA . LEU A 1 68 ? 124.11200 201.74700 219.07300 1.000 125.67668 48 LEU A CA 1
ATOM 308 C C . LEU A 1 68 ? 125.57000 201.49400 219.44500 1.000 126.59397 48 LEU A C 1
ATOM 309 O O . LEU A 1 68 ? 126.28500 200.73700 218.78100 1.000 125.66599 48 LEU A O 1
ATOM 314 N N . SER A 1 69 ? 125.99600 202.14400 220.52400 1.000 121.02507 49 SER A N 1
ATOM 315 C CA . SER A 1 69 ? 127.24000 201.86200 221.25600 1.000 117.63329 49 SER A CA 1
ATOM 316 C C . SER A 1 69 ? 128.45500 202.07800 220.35400 1.000 118.81659 49 SER A C 1
ATOM 317 O O . SER A 1 69 ? 128.53900 203.12400 219.69100 1.000 114.02016 49 SER A O 1
ATOM 320 N N . GLY A 1 70 ? 129.39900 201.13700 220.30000 1.000 120.59499 50 GLY A N 1
ATOM 321 C CA . GLY A 1 70 ? 130.75600 201.46000 219.88600 1.000 113.87094 50 GLY A CA 1
ATOM 322 C C . GLY A 1 70 ? 130.90500 201.77200 218.41000 1.000 112.93921 50 GLY A C 1
ATOM 323 O O . GLY A 1 70 ? 131.85300 202.45300 218.00800 1.000 109.37168 50 GLY A O 1
ATOM 324 N N . ILE A 1 71 ? 130.07500 201.12400 217.58900 1.000 109.84013 51 ILE A N 1
ATOM 325 C CA . ILE A 1 71 ? 130.23600 201.22600 216.10700 1.000 107.61341 51 ILE A CA 1
ATOM 326 C C . ILE A 1 71 ? 130.27500 202.69200 215.64800 1.000 110.41792 51 ILE A C 1
ATOM 327 O O . ILE A 1 71 ? 131.28300 203.07200 215.01900 1.000 107.15530 51 ILE A O 1
ATOM 332 N N . VAL A 1 72 ? 129.25100 203.48800 215.96300 1.000 111.50949 52 VAL A N 1
ATOM 333 C CA . VAL A 1 72 ? 129.21600 204.88600 215.42800 1.000 114.04866 52 VAL A CA 1
ATOM 334 C C . VAL A 1 72 ? 130.43100 205.65500 215.97500 1.000 110.18510 52 VAL A C 1
ATOM 335 O O . VAL A 1 72 ? 131.01700 206.44200 215.21000 1.000 109.84637 52 VAL A O 1
ATOM 339 N N . ASP A 1 73 ? 130.77800 205.44400 217.24600 1.000 104.72639 53 ASP A N 1
ATOM 340 C CA . ASP A 1 73 ? 131.91300 206.18900 217.85100 1.000 105.53565 53 ASP A CA 1
ATOM 341 C C . ASP A 1 73 ? 133.19200 205.82200 217.09300 1.000 105.94607 53 ASP A C 1
ATOM 342 O O . ASP A 1 73 ? 133.99000 206.73400 216.79900 1.000 103.96425 53 ASP A O 1
ATOM 347 N N . SER A 1 74 ? 133.36200 204.54100 216.75700 1.000 106.53395 54 SER A N 1
ATOM 348 C CA . SER A 1 74 ? 134.55000 204.12100 215.97000 1.000 101.38551 54 SER A CA 1
ATOM 349 C C . SER A 1 74 ? 134.52000 204.79200 214.59100 1.000 99.99390 54 SER A C 1
ATOM 350 O O . SER A 1 74 ? 135.59000 205.24200 214.13100 1.000 98.60719 54 SER A O 1
ATOM 353 N N . VAL A 1 75 ? 133.34100 204.85700 213.96300 1.000 103.40722 55 VAL A N 1
ATOM 354 C CA . VAL A 1 75 ? 133.21700 205.54700 212.64400 1.000 101.11022 55 VAL A CA 1
ATOM 355 C C . VAL A 1 75 ? 133.54700 207.03500 212.83900 1.000 102.22651 55 VAL A C 1
ATOM 356 O O . VAL A 1 75 ? 134.26800 207.59100 211.98700 1.000 102.87990 55 VAL A O 1
ATOM 360 N N . SER A 1 76 ? 133.07000 207.63600 213.93400 1.000 101.24200 56 SER A N 1
ATOM 361 C CA . SER A 1 76 ? 133.30500 209.08100 214.19400 1.000 101.10084 56 SER A CA 1
ATOM 362 C C . SER A 1 76 ? 134.80500 209.35700 214.36400 1.000 101.64830 56 SER A C 1
ATOM 363 O O . SER A 1 76 ? 135.27100 210.39900 213.86000 1.000 98.38469 56 SER A O 1
ATOM 366 N N . TYR A 1 77 ? 135.52300 208.47200 215.06100 1.000 102.55574 57 TYR A N 1
ATOM 367 C CA . TYR A 1 77 ? 136.97100 208.70100 215.32600 1.000 97.88757 57 TYR A CA 1
ATOM 368 C C . TYR A 1 77 ? 137.75600 207.42900 214.98500 1.000 95.09157 57 TYR A C 1
ATOM 369 O O . TYR A 1 77 ? 138.04200 207.22900 213.78400 1.000 84.59973 57 TYR A O 1
ATOM 378 N N . ILE A 1 96 ? 140.94700 202.43300 220.00600 1.000 86.72813 76 ILE A N 1
ATOM 379 C CA . ILE A 1 96 ? 141.66400 201.30000 219.34500 1.000 87.34141 76 ILE A CA 1
ATOM 380 C C . ILE A 1 96 ? 141.47400 201.41500 217.82600 1.000 87.91929 76 ILE A C 1
ATOM 381 O O . ILE A 1 96 ? 142.44800 201.17200 217.09000 1.000 89.67093 76 ILE A O 1
ATOM 386 N N . THR A 1 97 ? 140.28100 201.79900 217.36900 1.000 84.42104 77 THR A N 1
ATOM 387 C CA . THR A 1 97 ? 140.06300 201.81600 215.90900 1.000 87.34832 77 THR A CA 1
ATOM 388 C C . THR A 1 97 ? 141.01900 202.81300 215.29200 1.000 85.16458 77 THR A C 1
ATOM 389 O O . THR A 1 97 ? 141.60000 202.49800 214.23500 1.000 91.72082 77 THR A O 1
ATOM 393 N N . TYR A 1 98 ? 141.19400 203.97500 215.92500 1.000 85.32611 78 TYR A N 1
ATOM 394 C CA . TYR A 1 98 ? 142.06800 205.01300 215.32200 1.000 91.45927 78 TYR A CA 1
ATOM 395 C C . TYR A 1 98 ? 143.50200 204.50000 215.23800 1.000 92.59596 78 TYR A C 1
ATOM 396 O O . TYR A 1 98 ? 144.14100 204.65400 214.17900 1.000 86.90481 78 TYR A O 1
ATOM 405 N N . ILE A 1 99 ? 143.97800 203.85700 216.30900 1.000 93.33436 79 ILE A N 1
ATOM 406 C CA . ILE A 1 99 ? 145.37100 203.31200 216.31600 1.000 88.08840 79 ILE A CA 1
ATOM 407 C C . ILE A 1 99 ? 145.46100 202.21000 215.24500 1.000 87.74700 79 ILE A C 1
ATOM 408 O O . ILE A 1 99 ? 146.47000 202.18000 214.51800 1.000 89.73577 79 ILE A O 1
ATOM 413 N N . ALA A 1 100 ? 144.42300 201.37600 215.12800 1.000 86.46436 80 ALA A N 1
ATOM 414 C CA . ALA A 1 100 ? 144.40300 200.30400 214.10600 1.000 83.30716 80 ALA A CA 1
ATOM 415 C C . ALA A 1 100 ? 144.42700 200.92100 212.70900 1.000 84.46925 80 ALA A C 1
ATOM 416 O O . ALA A 1 100 ? 145.13300 200.38900 211.83200 1.000 90.04765 80 ALA A O 1
ATOM 418 N N . ASP A 1 101 ? 143.67500 202.00600 212.51200 1.000 84.21412 81 ASP A N 1
ATOM 419 C CA . ASP A 1 101 ? 143.65000 202.69900 211.19400 1.000 85.84267 81 ASP A CA 1
ATOM 420 C C . ASP A 1 101 ? 145.04900 203.24300 210.89600 1.000 88.66504 81 ASP A C 1
ATOM 421 O O . ASP A 1 101 ? 145.48700 203.14800 209.73400 1.000 88.61875 81 ASP A O 1
ATOM 426 N N . ASN A 1 102 ? 145.71900 203.78900 211.91100 1.000 87.53805 82 ASN A N 1
ATOM 427 C CA . ASN A 1 102 ? 147.10000 204.30400 211.72500 1.000 87.90230 82 ASN A CA 1
ATOM 428 C C . ASN A 1 102 ? 148.00000 203.15200 211.28100 1.000 91.93711 82 ASN A C 1
ATOM 429 O O . ASN A 1 102 ? 148.69200 203.29700 210.25100 1.000 92.27783 82 ASN A O 1
ATOM 434 N N . ILE A 1 103 ? 147.99000 202.05100 212.03700 1.000 91.56372 83 ILE A N 1
ATOM 435 C CA . ILE A 1 103 ? 148.84900 200.87500 211.69600 1.000 89.90211 83 ILE A CA 1
ATOM 436 C C . ILE A 1 103 ? 148.47500 200.39200 210.28600 1.000 85.81368 83 ILE A C 1
ATOM 437 O O . ILE A 1 103 ? 149.39500 200.09700 209.49600 1.000 87.47877 83 ILE A O 1
ATOM 442 N N . ALA A 1 104 ? 147.17600 200.30000 209.99900 1.000 78.40551 84 ALA A N 1
ATOM 443 C CA . ALA A 1 104 ? 146.72900 199.88800 208.65000 1.000 75.17054 84 ALA A CA 1
ATOM 444 C C . ALA A 1 104 ? 147.33400 200.83600 207.61800 1.000 86.90741 84 ALA A C 1
ATOM 445 O O . ALA A 1 104 ? 147.93500 200.35600 206.63400 1.000 89.09113 84 ALA A O 1
ATOM 447 N N . SER A 1 105 ? 147.18500 202.14400 207.84000 1.000 92.56401 85 SER A N 1
ATOM 448 C CA . SER A 1 105 ? 147.69000 203.14600 206.86700 1.000 92.87654 85 SER A CA 1
ATOM 449 C C . SER A 1 105 ? 149.18500 202.91800 206.60100 1.000 93.06771 85 SER A C 1
ATOM 450 O O . SER A 1 105 ? 149.58600 202.97200 205.42100 1.000 89.14598 85 SER A O 1
ATOM 453 N N . GLY A 1 106 ? 149.97300 202.67400 207.65200 1.000 93.38712 86 GLY A N 1
ATOM 454 C CA . GLY A 1 106 ? 151.40300 202.37900 207.45300 1.000 96.70984 86 GLY A CA 1
ATOM 455 C C . GLY A 1 106 ? 151.59300 200.92900 207.04900 1.000 94.97740 86 GLY A C 1
ATOM 456 O O . GLY A 1 106 ? 152.17200 200.71100 205.96500 1.000 100.29506 86 GLY A O 1
ATOM 457 N N . THR A 1 169 ? 132.52200 208.44800 189.11600 1.000 102.91980 149 THR A N 1
ATOM 458 C CA . THR A 1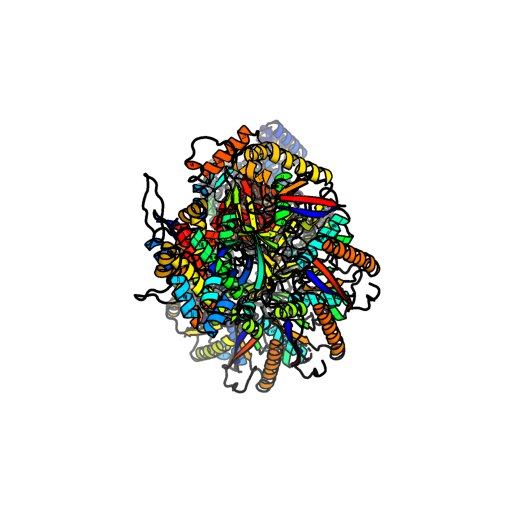 169 ? 131.38500 209.35800 189.05000 1.000 112.92925 149 THR A CA 1
ATOM 459 C C . THR A 1 169 ? 130.55900 209.26700 190.32900 1.000 109.19204 149 THR A C 1
ATOM 460 O O . THR A 1 169 ? 130.35100 208.18000 190.86700 1.000 106.23155 149 THR A O 1
ATOM 464 N N . SER A 1 170 ? 130.12600 210.41900 190.84300 1.000 106.06069 150 SER A N 1
ATOM 465 C CA . SER A 1 170 ? 129.31600 210.42700 192.08700 1.000 106.44183 150 SER A CA 1
ATOM 466 C C . SER A 1 170 ? 128.09100 209.51800 191.90500 1.000 107.76457 150 SER A C 1
ATOM 467 O O . SER A 1 170 ? 127.70600 208.85200 192.88800 1.000 104.22824 150 SER A O 1
ATOM 470 N N . SER A 1 171 ? 127.50300 209.49200 190.70400 1.000 109.24804 151 SER A N 1
ATOM 471 C CA . SER A 1 171 ? 126.30400 208.67600 190.52300 1.000 112.02605 151 SER A CA 1
ATOM 472 C C . SER A 1 171 ? 126.56400 207.22100 190.89600 1.000 112.25897 151 SER A C 1
ATOM 473 O O . SER A 1 171 ? 125.72000 206.57100 191.52500 1.000 107.88649 151 SER A O 1
ATOM 476 N N . GLN A 1 172 ? 127.72800 206.69100 190.51200 1.000 111.72014 152 GLN A N 1
ATOM 477 C CA . GLN A 1 172 ? 128.07700 205.32100 190.87500 1.000 106.16127 152 GLN A CA 1
ATOM 478 C C . GLN A 1 172 ? 128.19500 205.16500 192.38600 1.000 106.10660 152 GLN A C 1
ATOM 479 O O . GLN A 1 172 ? 127.68500 204.19600 192.96500 1.000 105.57994 152 GLN A O 1
ATOM 485 N N . TYR A 1 173 ? 128.87100 206.11600 193.03100 1.000 106.18248 153 TYR A N 1
ATOM 486 C CA . TYR A 1 173 ? 128.97500 206.06100 194.51300 1.000 106.17250 153 TYR A CA 1
ATOM 487 C C . TYR A 1 173 ? 127.56600 206.13100 195.11800 1.000 106.17676 153 TYR A C 1
ATOM 488 O O . TYR A 1 173 ? 127.27700 205.36300 196.05400 1.000 103.96010 153 TYR A O 1
ATOM 497 N N . ALA A 1 174 ? 126.71400 207.02100 194.59900 1.000 108.88070 154 ALA A N 1
ATOM 498 C CA . ALA A 1 174 ? 125.36300 207.14000 195.13900 1.000 109.30231 154 ALA A CA 1
ATOM 499 C C . ALA A 1 174 ? 124.59600 205.83100 195.00700 1.000 107.81616 154 ALA A C 1
ATOM 500 O O . ALA A 1 174 ? 123.84700 205.44800 195.91300 1.000 105.08933 154 ALA A O 1
ATOM 502 N N . ALA A 1 175 ? 124.75300 205.14000 193.87600 1.000 109.10026 155 ALA A N 1
ATOM 503 C CA . ALA A 1 175 ? 124.13000 203.82800 193.72600 1.000 109.32444 155 ALA A CA 1
ATOM 504 C C . ALA A 1 175 ? 124.68300 202.84200 194.74700 1.000 108.33370 155 ALA A C 1
ATOM 505 O O . ALA A 1 175 ? 123.93700 202.03400 195.31700 1.000 103.17499 155 ALA A O 1
ATOM 507 N N . LEU A 1 176 ? 125.99500 202.89900 194.99100 1.000 106.17317 156 LEU A N 1
ATOM 508 C CA . LEU A 1 176 ? 126.59500 202.05200 196.01800 1.000 102.82245 156 LEU A CA 1
ATOM 509 C C . LEU A 1 176 ? 126.02700 202.36700 197.39700 1.000 105.03676 156 LEU A C 1
ATOM 510 O O . LEU A 1 176 ? 125.76300 201.45700 198.18900 1.000 104.95996 156 LEU A O 1
ATOM 515 N N . VAL A 1 177 ? 125.84300 203.65900 197.67700 1.000 104.83398 157 VAL A N 1
ATOM 516 C CA . VAL A 1 177 ? 125.28300 204.07400 198.99800 1.000 107.30566 157 VAL A CA 1
ATOM 517 C C . VAL A 1 177 ? 123.84900 203.52900 199.10600 1.000 108.21077 157 VAL A C 1
ATOM 518 O O . VAL A 1 177 ? 123.50400 202.97800 200.17300 1.000 106.84633 157 VAL A O 1
ATOM 522 N N . ASN A 1 178 ? 123.05800 203.66000 198.03700 1.000 108.43978 158 ASN A N 1
ATOM 523 C CA . ASN A 1 178 ? 121.68300 203.16900 198.07100 1.000 107.48899 158 ASN A CA 1
ATOM 524 C C . ASN A 1 178 ? 121.64700 201.66600 198.31500 1.000 108.86397 158 ASN A C 1
ATOM 525 O O . ASN A 1 178 ? 120.84500 201.17700 199.12100 1.000 108.67261 158 ASN A O 1
ATOM 530 N N . LYS A 1 179 ? 122.53100 200.91900 197.64800 1.000 109.50591 159 LYS A N 1
ATOM 531 C CA . LYS A 1 179 ? 122.63400 199.48400 197.90300 1.000 109.17645 159 LYS A CA 1
ATOM 532 C C . LYS A 1 179 ? 123.02600 199.20800 199.35000 1.000 107.66894 159 LYS A C 1
ATOM 533 O O . LYS A 1 179 ? 122.45500 198.32600 200.00400 1.000 109.83495 159 LYS A O 1
ATOM 539 N N . MET A 1 180 ? 123.99100 199.96900 199.86800 1.000 105.81576 160 MET A N 1
ATOM 540 C CA . MET A 1 180 ? 124.47200 199.76600 201.22900 1.000 105.89251 160 MET A CA 1
ATOM 541 C C . MET A 1 180 ? 123.36400 200.01300 202.24100 1.000 110.85686 160 MET A C 1
ATOM 542 O O . MET A 1 180 ? 123.22500 199.27300 203.22100 1.000 108.96004 160 MET A O 1
ATOM 547 N N . THR A 1 181 ? 122.56300 201.05500 202.01500 1.000 113.01531 161 THR A N 1
ATOM 548 C CA . THR A 1 181 ? 121.39900 201.30300 202.85700 1.000 112.32118 161 THR A CA 1
ATOM 549 C C . THR A 1 181 ? 120.38300 200.17600 202.72900 1.000 110.64546 161 THR A C 1
ATOM 550 O O . THR A 1 181 ? 119.74100 199.79600 203.71500 1.000 109.84808 161 THR A O 1
ATOM 554 N N . ASP A 1 182 ? 120.22200 199.63200 201.51900 1.000 109.21368 162 ASP A N 1
ATOM 555 C CA . ASP A 1 182 ? 119.27100 198.54200 201.32000 1.000 110.87720 162 ASP A CA 1
ATOM 556 C C . ASP A 1 182 ? 119.65900 197.30500 202.12300 1.000 111.02914 162 ASP A C 1
ATOM 557 O O . ASP A 1 182 ? 118.79900 196.66700 202.74100 1.000 110.11083 162 ASP A O 1
ATOM 562 N N . ASP A 1 183 ? 120.94600 196.94400 202.12300 1.000 107.49846 163 ASP A N 1
ATOM 563 C CA . ASP A 1 183 ? 121.37200 195.80100 202.93000 1.000 106.36787 163 ASP A CA 1
ATOM 564 C C . ASP A 1 183 ? 121.36400 196.13300 204.41800 1.000 105.54525 163 ASP A C 1
ATOM 565 O O . ASP A 1 183 ? 120.91700 195.32000 205.23700 1.000 102.11274 163 ASP A O 1
ATOM 570 N N . LEU A 1 184 ? 121.85000 197.31200 204.79100 1.000 107.11238 164 LEU A N 1
ATOM 571 C CA . LEU A 1 184 ? 121.89000 197.69900 206.19700 1.000 108.81388 164 LEU A CA 1
ATOM 572 C C . LEU A 1 184 ? 120.49900 198.04700 206.71100 1.000 106.45229 164 LEU A C 1
ATOM 573 O O . LEU A 1 184 ? 120.12600 197.66700 207.82000 1.000 101.34710 164 LEU A O 1
ATOM 578 N N . PHE A 1 195 ? 128.92900 188.45800 212.16200 1.000 65.59504 175 PHE A N 1
ATOM 579 C CA . PHE A 1 195 ? 129.87200 189.41500 211.59800 1.000 74.76520 175 PHE A CA 1
ATOM 580 C C . PHE A 1 195 ? 130.40200 188.85300 210.28100 1.000 76.49141 175 PHE A C 1
ATOM 581 O O . PHE A 1 195 ? 130.66100 189.60300 209.34000 1.000 81.46613 175 PHE A O 1
ATOM 589 N N . SER A 1 196 ? 130.51700 187.52300 210.21000 1.000 76.05342 176 SER A N 1
ATOM 590 C CA . SER A 1 196 ? 131.04300 186.88500 209.00600 1.000 80.64271 176 SER A CA 1
ATOM 591 C C . SER A 1 196 ? 130.23200 187.27300 207.77600 1.000 78.56331 176 SER A C 1
ATOM 592 O O . SER A 1 196 ? 130.79600 187.53100 206.70500 1.000 77.64707 176 SER A O 1
ATOM 595 N N . SER A 1 197 ? 128.90600 187.33100 207.91400 1.000 78.40189 177 SER A N 1
ATOM 596 C CA . SER A 1 197 ? 128.07100 187.80400 206.81500 1.000 74.19279 177 SER A CA 1
ATOM 597 C C . SER A 1 197 ? 128.38800 189.25300 206.47400 1.000 71.93369 177 SER A C 1
ATOM 598 O O . SER A 1 197 ? 128.43400 189.62600 205.29600 1.000 74.38537 177 SER A O 1
ATOM 601 N N . LEU A 1 198 ? 128.61100 190.08700 207.49300 1.000 70.78309 178 LEU A N 1
ATOM 602 C CA . LEU A 1 198 ? 128.97500 191.47800 207.24200 1.000 76.43404 178 LEU A CA 1
ATOM 603 C C . LEU A 1 198 ? 130.31200 191.57700 206.52000 1.000 76.72704 178 LEU A C 1
ATOM 604 O O . LEU A 1 198 ? 130.47700 192.40300 205.61600 1.000 74.88820 178 LEU A O 1
ATOM 609 N N . LEU A 1 199 ? 131.28500 190.75100 206.91200 1.000 77.24958 179 LEU A N 1
ATOM 610 C CA . LEU A 1 199 ? 132.58200 190.77300 206.24400 1.000 72.50905 179 LEU A CA 1
ATOM 611 C C . LEU A 1 199 ? 132.46100 190.32800 204.79100 1.000 69.08439 179 LEU A C 1
ATOM 612 O O . LEU A 1 199 ? 133.09800 190.90800 203.90400 1.000 76.78679 179 LEU A O 1
ATOM 617 N N . GLN A 1 200 ? 131.64900 189.30200 204.52600 1.000 69.43570 180 GLN A N 1
ATOM 618 C CA . GLN A 1 200 ? 131.43900 188.86800 203.14700 1.000 71.26391 180 GLN A CA 1
ATOM 619 C C . GLN A 1 200 ? 130.74300 189.94700 202.32400 1.000 75.25639 180 GLN A C 1
ATOM 620 O O . GLN A 1 200 ? 131.08100 190.16200 201.15500 1.000 78.13733 180 GLN A O 1
ATOM 626 N N . TRP A 1 201 ? 129.76000 190.62800 202.91600 1.000 78.65729 181 TRP A N 1
ATOM 627 C CA . TRP A 1 201 ? 129.08700 191.72700 202.23000 1.000 77.58483 181 TRP A CA 1
ATOM 628 C C . TRP A 1 201 ? 130.06000 192.86200 201.92700 1.000 76.25955 181 TRP A C 1
ATOM 629 O O . TRP A 1 201 ? 130.04300 193.43700 200.82900 1.000 76.12483 181 TRP A O 1
ATOM 640 N N . THR A 1 202 ? 130.83600 193.24400 202.94300 1.000 77.58691 182 THR A N 1
ATOM 641 C CA . THR A 1 202 ? 131.76700 194.38000 202.78800 1.000 78.94968 182 THR A CA 1
ATOM 642 C C . THR A 1 202 ? 132.70300 194.09100 201.64600 1.000 79.25635 182 THR A C 1
ATOM 643 O O . THR A 1 202 ? 132.90500 194.99100 200.80400 1.000 83.58382 182 THR A O 1
ATOM 647 N N . GLU A 1 203 ? 133.24300 192.87300 201.59200 1.000 78.57751 183 GLU A N 1
ATOM 648 C CA . GLU A 1 203 ? 134.26300 192.60900 200.55300 1.000 79.05674 183 GLU A CA 1
ATOM 649 C C . GLU A 1 203 ? 133.64800 192.76400 199.16200 1.000 81.98736 183 GLU A C 1
ATOM 650 O O . GLU A 1 203 ? 134.27800 193.43100 198.32400 1.000 91.36647 183 GLU A O 1
ATOM 656 N N . SER A 1 204 ? 132.44700 192.23300 198.93600 1.000 76.08832 184 SER A N 1
ATOM 657 C CA . SER A 1 204 ? 131.92500 192.33700 197.55300 1.000 78.02210 184 SER A CA 1
ATOM 658 C C . SER A 1 204 ? 131.70000 193.80700 197.18000 1.000 85.42169 184 SER A C 1
ATOM 659 O O . SER A 1 204 ? 132.08100 194.20100 196.05600 1.000 82.47010 184 SER A O 1
ATOM 662 N N . LEU A 1 205 ? 131.10200 194.57700 198.09200 1.000 85.76700 185 LEU A N 1
ATOM 663 C CA . LEU A 1 205 ? 130.80500 196.01200 197.83300 1.000 79.83118 185 LEU A CA 1
ATOM 664 C C . LEU A 1 205 ? 132.06300 196.88700 197.69400 1.000 78.30717 185 LEU A C 1
ATOM 665 O O . LEU A 1 205 ? 132.07000 197.75700 196.80000 1.000 83.45958 185 LEU A O 1
ATOM 670 N N . TRP A 1 206 ? 133.07900 196.67700 198.53400 1.000 74.06254 186 TRP A N 1
ATOM 671 C CA . TRP A 1 206 ? 134.24600 197.60500 198.54200 1.000 77.02023 186 TRP A CA 1
ATOM 672 C C . TRP A 1 206 ? 135.45300 197.06600 197.76700 1.000 82.57233 186 TRP A C 1
ATOM 673 O O . TRP A 1 206 ? 136.52800 197.69800 197.85300 1.000 84.08319 186 TRP A O 1
ATOM 684 N N . SER A 1 207 ? 135.31100 195.94000 197.06800 1.000 83.25276 187 SER A N 1
ATOM 685 C CA . SER A 1 207 ? 136.48300 195.31800 196.39600 1.000 84.61558 187 SER A CA 1
ATOM 686 C C . SER A 1 207 ? 137.09300 196.22600 195.31700 1.000 81.08328 187 SER A C 1
ATOM 687 O O . SER A 1 207 ? 138.33700 196.25300 195.22900 1.000 73.60564 187 SER A O 1
ATOM 690 N N . TYR A 1 208 ? 136.27900 196.92400 194.51900 1.000 83.49147 188 TYR A N 1
ATOM 691 C CA . TYR A 1 208 ? 136.84100 197.69800 193.37400 1.000 82.09120 188 TYR A CA 1
ATOM 692 C C . TYR A 1 208 ? 136.70000 199.20100 193.59300 1.000 79.23154 188 TYR A C 1
ATOM 693 O O . TYR A 1 208 ? 136.42000 199.91800 192.61000 1.000 84.94802 188 TYR A O 1
ATOM 702 N N . ILE A 1 209 ? 136.89000 199.67200 194.82600 1.000 83.22529 189 ILE A N 1
ATOM 703 C CA . ILE A 1 209 ? 136.80900 201.09100 195.15900 1.000 83.60967 189 ILE A CA 1
ATOM 704 C C . ILE A 1 209 ? 138.01700 201.49000 196.00500 1.000 82.91421 189 ILE A C 1
ATOM 705 O O . ILE A 1 209 ? 138.43400 200.73200 196.89400 1.000 84.97517 189 ILE A O 1
ATOM 710 N N . PRO A 1 210 ? 138.63300 202.64000 195.73300 1.000 82.27739 190 PRO A N 1
ATOM 711 C CA . PRO A 1 210 ? 139.88900 202.98900 196.41000 1.000 80.20141 190 PRO A CA 1
ATOM 712 C C . PRO A 1 210 ? 139.69600 203.30700 197.88500 1.000 82.13231 190 PRO A C 1
ATOM 713 O O . PRO A 1 210 ? 138.63000 203.74600 198.32200 1.000 84.78192 190 PRO A O 1
ATOM 717 N N . SER A 1 211 ? 140.74800 203.06100 198.66900 1.000 82.49046 191 SER A N 1
ATOM 718 C CA . SER A 1 211 ? 140.66500 203.30700 200.13100 1.000 88.58092 191 SER A CA 1
ATOM 719 C C . SER A 1 211 ? 140.47900 204.80800 200.39100 1.000 83.82432 191 SER A C 1
ATOM 720 O O . SER A 1 211 ? 141.37000 205.39100 201.04700 1.000 77.89639 191 SER A O 1
ATOM 723 N N . VAL A 1 221 ? 145.62000 199.83000 197.43800 1.000 56.52849 201 VAL A N 1
ATOM 724 C CA . VAL A 1 221 ? 144.75100 199.06200 198.38100 1.000 73.17823 201 VAL A CA 1
ATOM 725 C C . VAL A 1 221 ? 143.30100 199.54400 198.21900 1.000 81.65138 201 VAL A C 1
ATOM 726 O O . VAL A 1 221 ? 143.07300 200.77100 198.27600 1.000 79.84792 201 VAL A O 1
ATOM 730 N N . SER A 1 222 ? 142.37900 198.59800 198.02000 1.000 80.39511 202 SER A N 1
ATOM 731 C CA . SER A 1 222 ? 140.94200 198.94000 197.90300 1.000 79.90433 202 SER A CA 1
ATOM 732 C C . SER A 1 222 ? 140.39300 199.25500 199.29600 1.000 81.36822 202 SER A C 1
ATOM 733 O O . SER A 1 222 ? 141.13800 199.12300 200.28700 1.000 84.06982 202 SER A O 1
ATOM 736 N N . LEU A 1 223 ? 139.12000 199.62400 199.36600 1.000 81.10771 203 LEU A N 1
ATOM 737 C CA . LEU A 1 223 ? 138.54800 200.01200 200.68100 1.000 80.73349 203 LEU A CA 1
ATOM 738 C C . LEU A 1 223 ? 138.37100 198.75400 201.54000 1.000 84.24769 203 LEU A C 1
ATOM 739 O O . LEU A 1 223 ? 138.79400 198.78200 202.71500 1.000 83.82546 203 LEU A O 1
ATOM 744 N N . TYR A 1 224 ? 137.78900 197.69200 200.97600 1.000 84.03498 204 TYR A N 1
ATOM 745 C CA . TYR A 1 224 ? 137.62300 196.41900 201.72900 1.000 78.43685 204 TYR A CA 1
ATOM 746 C C . TYR A 1 224 ? 138.95500 196.03100 202.34600 1.000 76.16585 204 TYR A C 1
ATOM 747 O O . TYR A 1 224 ? 139.04100 195.90300 203.58400 1.000 79.86782 204 TYR A O 1
ATOM 756 N N . ASP A 1 225 ? 139.96500 195.81700 201.50200 1.000 69.65892 205 ASP A N 1
ATOM 757 C CA . ASP A 1 225 ? 141.29500 195.38000 202.00300 1.000 75.47786 205 ASP A CA 1
ATOM 758 C C . ASP A 1 225 ? 141.65500 196.20300 203.23900 1.000 73.51519 205 ASP A C 1
ATOM 759 O O . ASP A 1 225 ? 142.01200 195.60300 204.27000 1.000 79.89618 205 ASP A O 1
ATOM 764 N N . HIS A 1 226 ? 141.54400 197.52500 203.13800 1.000 70.76344 206 HIS A N 1
ATOM 765 C CA . HIS A 1 226 ? 141.94500 198.40700 204.26600 1.000 74.16024 206 HIS A CA 1
ATOM 766 C C . HIS A 1 226 ? 141.03700 198.14000 205.46800 1.000 74.20666 206 HIS A C 1
ATOM 767 O O . HIS A 1 226 ? 141.54800 197.96300 206.59300 1.000 76.82476 206 HIS A O 1
ATOM 774 N N . SER A 1 227 ? 139.72300 198.12500 205.23700 1.000 73.88067 207 SER A N 1
ATOM 775 C CA . SER A 1 227 ? 138.75700 197.91100 206.34500 1.000 79.20488 207 SER A CA 1
ATOM 776 C C . SER A 1 227 ? 139.06700 196.58600 207.05300 1.000 79.69538 207 SER A C 1
ATOM 777 O O . SER A 1 227 ? 139.11600 196.58200 208.30000 1.000 76.80861 207 SER A O 1
ATOM 780 N N . LYS A 1 228 ? 139.21900 195.50400 206.28600 1.000 79.36698 208 LYS A N 1
ATOM 781 C CA . LYS A 1 228 ? 139.53200 194.17600 206.87200 1.000 72.56532 208 LYS A CA 1
ATOM 782 C C . LYS A 1 228 ? 140.81600 194.27400 207.70300 1.000 69.85316 208 LYS A C 1
ATOM 783 O O . LYS A 1 228 ? 140.80100 193.86100 208.87800 1.000 75.64451 208 LYS A O 1
ATOM 789 N N . ILE A 1 229 ? 141.88200 194.81000 207.11400 1.000 63.46133 209 ILE A N 1
ATOM 790 C CA . ILE A 1 229 ? 143.19700 194.87500 207.81500 1.000 63.49605 209 ILE A CA 1
ATOM 791 C C . ILE A 1 229 ? 143.00500 195.68300 209.10900 1.000 72.10412 209 ILE A C 1
ATOM 792 O O . ILE A 1 229 ? 143.51400 195.24100 210.15700 1.000 73.75035 209 ILE A O 1
ATOM 797 N N . THR A 1 230 ? 142.27000 196.79700 209.04400 1.000 75.15922 210 THR A N 1
ATOM 798 C CA . THR A 1 230 ? 142.01300 197.61900 210.24500 1.000 69.48999 210 THR A CA 1
ATOM 799 C C . THR A 1 230 ? 141.32400 196.75800 211.27700 1.000 73.37333 210 THR A C 1
ATOM 800 O O . THR A 1 230 ? 141.78700 196.74000 212.43400 1.000 75.52472 210 THR A O 1
ATOM 804 N N . CYS A 1 231 ? 140.25900 196.05800 210.87400 1.000 75.49659 211 CYS A N 1
ATOM 805 C CA . CYS A 1 231 ? 139.49900 195.18500 211.80700 1.000 73.95304 211 CYS A CA 1
ATOM 806 C C . CYS A 1 231 ? 140.45100 194.18600 212.47800 1.000 73.44402 211 CYS A C 1
ATOM 807 O O . CYS A 1 231 ? 140.44700 194.11400 213.72400 1.000 74.16198 211 CYS A O 1
ATOM 810 N N . ALA A 1 232 ? 141.22500 193.44400 211.68300 1.000 66.40442 212 ALA A N 1
ATOM 811 C CA . ALA A 1 232 ? 142.14700 192.45900 212.24100 1.000 66.10055 212 ALA A CA 1
ATOM 812 C C . ALA A 1 232 ? 143.10100 193.10100 213.24200 1.000 70.83148 212 ALA A C 1
ATOM 813 O O . ALA A 1 232 ? 143.32200 192.57200 214.33900 1.000 75.77156 212 ALA A O 1
ATOM 815 N N . ILE A 1 233 ? 143.74400 194.18900 212.81500 1.000 70.39387 213 ILE A N 1
ATOM 816 C CA . ILE A 1 233 ? 144.72400 194.88900 213.69500 1.000 68.42967 213 ILE A CA 1
ATOM 817 C C . ILE A 1 233 ? 143.99400 195.30600 214.98000 1.000 73.41355 213 ILE A C 1
ATOM 818 O O . ILE A 1 233 ? 144.54100 195.06800 216.07200 1.000 81.44849 213 ILE A O 1
ATOM 823 N N . ALA A 1 234 ? 142.79000 195.86500 214.84500 1.000 74.55352 214 ALA A N 1
ATOM 824 C CA . ALA A 1 234 ? 142.01800 196.30200 216.03100 1.000 77.54199 214 ALA A CA 1
ATOM 825 C C . ALA A 1 234 ? 141.81600 195.11200 216.96600 1.000 79.12270 214 ALA A C 1
ATOM 826 O O . ALA A 1 234 ? 142.17400 195.21200 218.15700 1.000 77.75021 214 ALA A O 1
ATOM 828 N N . SER A 1 235 ? 141.25400 194.02100 216.44100 1.000 79.57684 215 SER A N 1
ATOM 829 C CA . SER A 1 235 ? 141.00000 192.84800 217.27100 1.000 77.37308 215 SER A CA 1
ATOM 830 C C . SER A 1 235 ? 142.26500 192.40300 217.99400 1.000 81.02715 215 SER A C 1
ATOM 831 O O . SER A 1 235 ? 142.23000 192.08800 219.19200 1.000 88.11937 215 SER A O 1
ATOM 834 N N . CYS A 1 236 ? 143.39600 192.38100 217.28400 1.000 73.93309 216 CYS A N 1
ATOM 835 C CA . CYS A 1 236 ? 144.65500 192.00300 217.91800 1.000 74.93428 216 CYS A CA 1
ATOM 836 C C . CYS A 1 236 ? 145.03000 192.97800 219.02800 1.000 83.53734 216 CYS A C 1
ATOM 837 O O . CYS A 1 236 ? 145.46200 192.56300 220.11100 1.000 90.07308 216 CYS A O 1
ATOM 840 N N . ILE A 1 237 ? 144.86100 194.27200 218.76300 1.000 81.38960 217 ILE A N 1
ATOM 841 C CA . ILE A 1 237 ? 145.21300 195.30200 219.78500 1.000 80.97328 217 ILE A CA 1
ATOM 842 C C . ILE A 1 237 ? 144.28700 195.11200 220.99700 1.000 84.04640 217 ILE A C 1
ATOM 843 O O . ILE A 1 237 ? 144.79600 195.11900 222.13600 1.000 89.84914 217 ILE A O 1
ATOM 848 N N . TYR A 1 238 ? 142.99000 194.91100 220.75600 1.000 80.82017 218 TYR A N 1
ATOM 849 C CA . TYR A 1 238 ? 142.06000 194.74600 221.86700 1.000 85.65661 218 TYR A CA 1
ATOM 850 C C . TYR A 1 238 ? 142.42700 193.54000 222.71700 1.000 89.69132 218 TYR A C 1
ATOM 851 O O . TYR A 1 238 ? 142.39200 193.60800 223.95000 1.000 92.62200 218 TYR A O 1
ATOM 860 N N . ASP A 1 239 ? 142.77500 192.42200 222.07500 1.000 87.49229 219 ASP A N 1
ATOM 861 C CA . ASP A 1 239 ? 143.18600 191.24600 222.83400 1.000 87.80671 219 ASP A CA 1
ATOM 862 C C . ASP A 1 239 ? 144.46300 191.51900 223.62200 1.000 90.61187 219 ASP A C 1
ATOM 863 O O . ASP A 1 239 ? 144.58700 191.10600 224.78200 1.000 90.75725 219 ASP A O 1
ATOM 868 N N . TYR A 1 240 ? 145.41900 192.22600 223.01300 1.000 88.22170 220 TYR A N 1
ATOM 869 C CA . TYR A 1 240 ? 146.65400 192.56000 223.71600 1.000 87.22581 220 TYR A CA 1
ATOM 870 C C . TYR A 1 240 ? 146.37800 193.46000 224.91700 1.000 96.33158 220 TYR A C 1
ATOM 871 O O . TYR A 1 240 ? 146.94700 193.25900 225.99600 1.000 99.01322 220 TYR A O 1
ATOM 880 N N . LEU A 1 241 ? 145.50600 194.45700 224.74900 1.000 98.45297 221 LEU A N 1
ATOM 881 C CA . LEU A 1 241 ? 145.18100 195.35600 225.85200 1.000 98.71809 221 LEU A CA 1
ATOM 882 C C . LEU A 1 241 ? 144.43600 194.62400 226.96100 1.000 99.99145 221 LEU A C 1
ATOM 883 O O . LEU A 1 241 ? 144.64700 194.90300 228.14600 1.000 106.40618 221 LEU A O 1
ATOM 888 N N . THR A 1 242 ? 143.55300 193.69100 226.59500 1.000 97.23076 222 THR A N 1
ATOM 889 C CA . THR A 1 242 ? 142.89100 192.86400 227.59800 1.000 97.66409 222 THR A CA 1
ATOM 890 C C . THR A 1 242 ? 143.90400 192.02500 228.36400 1.000 99.43478 222 THR A C 1
ATOM 891 O O . THR A 1 242 ? 143.79200 191.86100 229.58500 1.000 99.77073 222 THR A O 1
ATOM 895 N N . GLU A 1 243 ? 144.90100 191.48200 227.66100 1.000 99.36049 223 GLU A N 1
ATOM 896 C CA . GLU A 1 243 ? 145.95700 190.73200 228.33300 1.000 102.57296 223 GLU A CA 1
ATOM 897 C C . GLU A 1 243 ? 146.74000 191.62000 229.29400 1.000 105.00485 223 GLU A C 1
ATOM 898 O O . GLU A 1 243 ? 147.04700 191.21100 230.42000 1.000 102.29376 223 GLU A O 1
ATOM 904 N N . MET A 1 244 ? 147.07500 192.83900 228.86500 1.000 106.77902 224 MET A N 1
ATOM 905 C CA . MET A 1 244 ? 147.79800 193.77000 229.72300 1.000 105.99301 224 MET A CA 1
ATOM 906 C C . MET A 1 244 ? 146.89900 194.46500 230.73700 1.000 110.37507 224 MET A C 1
ATOM 907 O O . MET A 1 244 ? 147.41100 195.02200 231.71400 1.000 111.29680 224 MET A O 1
ATOM 912 N N . ASN A 1 245 ? 145.58200 194.45100 230.52200 1.000 111.29778 225 ASN A N 1
ATOM 913 C CA . ASN A 1 245 ? 144.60500 195.01000 231.45700 1.000 110.76986 225 ASN A CA 1
ATOM 914 C C . ASN A 1 245 ? 144.86600 196.49800 231.71300 1.000 116.62655 225 ASN A C 1
ATOM 915 O O . ASN A 1 245 ? 145.17500 196.92600 232.82700 1.000 115.91697 225 ASN A O 1
ATOM 920 N N . CYS A 1 246 ? 144.73900 197.28500 230.64700 1.000 118.58842 226 CYS A N 1
ATOM 921 C CA . CYS A 1 246 ? 144.90600 198.72800 230.74700 1.000 122.69400 226 CYS A CA 1
ATOM 922 C C . CYS A 1 246 ? 143.65900 199.37100 231.34100 1.000 123.81569 226 CYS A C 1
ATOM 923 O O . CYS A 1 246 ? 142.53100 198.97900 231.02700 1.000 117.15850 226 CYS A O 1
ATOM 926 N N . VAL A 1 247 ? 143.87000 200.36400 232.20700 1.000 131.05155 227 VAL A N 1
ATOM 927 C CA . VAL A 1 247 ? 142.75100 201.02400 232.87500 1.000 135.60009 227 VAL A CA 1
ATOM 928 C C . VAL A 1 247 ? 141.93700 201.84200 231.87800 1.000 133.42858 227 VAL A C 1
ATOM 929 O O . VAL A 1 247 ? 140.70200 201.77300 231.85600 1.000 127.75342 227 VAL A O 1
ATOM 933 N N . ASN A 1 248 ? 142.61200 202.62800 231.04100 1.000 128.47610 228 ASN A N 1
ATOM 934 C CA . ASN A 1 248 ? 141.94800 203.44600 230.02900 1.000 125.76966 228 ASN A CA 1
ATOM 935 C C . ASN A 1 248 ? 142.75500 203.34200 228.74400 1.000 127.89648 228 ASN A C 1
ATOM 936 O O . ASN A 1 248 ? 143.89900 203.80300 228.69000 1.000 129.91539 228 ASN A O 1
ATOM 941 N N . TYR A 1 249 ? 142.16100 202.73800 227.71300 1.000 124.41721 229 TYR A N 1
ATOM 942 C CA . TYR A 1 249 ? 142.87400 202.53900 226.45500 1.000 119.08341 229 TYR A CA 1
ATOM 943 C C . TYR A 1 249 ? 143.20600 203.87400 225.79900 1.000 123.14190 229 TYR A C 1
ATOM 944 O O . TYR A 1 249 ? 144.34900 204.11500 225.39400 1.000 123.42519 229 TYR A O 1
ATOM 953 N N . ARG A 1 250 ? 142.21300 204.76100 225.70300 1.000 128.18192 230 ARG A N 1
ATOM 954 C CA . ARG A 1 250 ? 142.40800 206.04300 225.03400 1.000 130.74993 230 ARG A CA 1
ATOM 955 C C . ARG A 1 250 ? 143.48400 206.86700 225.73400 1.000 128.75881 230 ARG A C 1
ATOM 956 O O . ARG A 1 250 ? 144.42400 207.35600 225.09500 1.000 127.81988 230 ARG A O 1
ATOM 964 N N . LYS A 1 251 ? 143.36400 207.02300 227.05400 1.000 126.74446 231 LYS A N 1
ATOM 965 C CA . LYS A 1 251 ? 144.31300 207.85000 227.79100 1.000 130.83663 231 LYS A CA 1
ATOM 966 C C . LYS A 1 251 ? 145.71600 207.25600 227.75500 1.000 129.77483 231 LYS A C 1
ATOM 967 O O . LYS A 1 251 ? 146.69600 207.98100 227.55200 1.000 131.32885 231 LYS A O 1
ATOM 973 N N . GLU A 1 252 ? 145.83400 205.94100 227.94800 1.000 128.50387 232 GLU A N 1
ATOM 974 C CA . GLU A 1 252 ? 147.15100 205.31300 227.93100 1.000 132.23679 232 GLU A CA 1
ATOM 975 C C . GLU A 1 252 ? 147.80600 205.44600 226.56200 1.000 135.88035 232 GLU A C 1
ATOM 976 O O . GLU A 1 252 ? 149.01600 205.68300 226.46400 1.000 136.08127 232 GLU A O 1
ATOM 982 N N . LEU A 1 253 ? 146.99300 205.44900 225.51100 1.000 134.37755 233 LEU A N 1
ATOM 983 C CA . LEU A 1 253 ? 147.57300 205.52900 224.14800 1.000 129.98811 233 LEU A CA 1
ATOM 984 C C . LEU A 1 253 ? 147.79800 206.98900 223.72400 1.000 133.23124 233 LEU A C 1
ATOM 985 O O . LEU A 1 253 ? 148.93800 207.31200 223.33400 1.000 131.50813 233 LEU A O 1
ATOM 990 N N . PHE A 1 254 ? 146.76200 207.83000 223.77100 1.000 134.61430 234 PHE A N 1
ATOM 991 C CA . PHE A 1 254 ? 146.87900 209.20600 223.20100 1.000 128.81818 234 PHE A CA 1
ATOM 992 C C . PHE A 1 254 ? 147.30300 210.31300 224.19500 1.000 130.58695 234 PHE A C 1
ATOM 993 O O . PHE A 1 254 ? 147.44500 211.45400 223.70500 1.000 128.97539 234 PHE A O 1
ATOM 1001 N N . SER A 1 255 ? 147.49800 210.04000 225.49200 1.000 132.15474 235 SER A N 1
ATOM 1002 C CA . SER A 1 255 ? 147.80300 211.16500 226.43000 1.000 129.39685 235 SER A CA 1
ATOM 1003 C C . SER A 1 255 ? 149.17300 211.80900 226.12200 1.000 130.83525 235 SER A C 1
ATOM 1004 O O . SER A 1 255 ? 149.16500 212.95900 225.63100 1.000 129.48151 235 SER A O 1
ATOM 1007 N N . PRO A 1 256 ? 150.34300 211.17400 226.37500 1.000 134.94531 236 PRO A N 1
ATOM 1008 C CA . PRO A 1 256 ? 151.63600 211.82700 226.11000 1.000 133.18789 236 PRO A CA 1
ATOM 1009 C C . PRO A 1 256 ? 151.82500 212.22300 224.65700 1.000 131.22112 236 PRO A C 1
ATOM 1010 O O . PRO A 1 256 ? 152.66200 213.09100 224.37800 1.000 133.20383 236 PRO A O 1
ATOM 1014 N N . TYR A 1 257 ? 151.09100 211.59300 223.73400 1.000 129.61344 237 TYR A N 1
ATOM 1015 C CA . TYR A 1 257 ? 151.16500 211.80200 222.28900 1.000 132.54541 237 TYR A CA 1
ATOM 1016 C C . TYR A 1 257 ? 152.44900 211.20300 221.72400 1.000 129.92009 237 TYR A C 1
ATOM 1017 O O . TYR A 1 257 ? 152.61000 211.09400 220.50400 1.000 125.22312 237 TYR A O 1
ATOM 1026 N N . GLU A 1 258 ? 153.35400 210.77300 222.60200 1.000 129.88966 238 GLU A N 1
ATOM 1027 C CA . GLU A 1 258 ? 154.47200 209.93500 222.19900 1.000 126.39522 238 GLU A CA 1
ATOM 1028 C C . GLU A 1 258 ? 154.20200 208.46100 222.44800 1.000 126.91132 238 GLU A C 1
ATOM 1029 O O . GLU A 1 258 ? 154.93200 207.61500 221.92000 1.000 125.50461 238 GLU A O 1
ATOM 1035 N N . LYS A 1 259 ? 153.17500 208.13700 223.23700 1.000 127.88086 239 LYS A N 1
ATOM 1036 C CA . LYS A 1 259 ? 152.82900 206.74000 223.46000 1.000 128.91459 239 LYS A CA 1
ATOM 1037 C C . LYS A 1 259 ? 152.29400 206.09700 222.18800 1.000 126.81207 239 LYS A C 1
ATOM 1038 O O . LYS A 1 259 ? 152.38200 204.87800 222.03300 1.000 123.25758 239 LYS A O 1
ATOM 1044 N N . THR A 1 260 ? 151.72700 206.89000 221.27500 1.000 127.60368 240 THR A N 1
ATOM 1045 C CA . THR A 1 260 ? 151.33400 206.34300 219.98100 1.000 124.36975 240 THR A CA 1
ATOM 1046 C C . THR A 1 260 ? 152.54400 205.79900 219.23000 1.000 122.37503 240 THR A C 1
ATOM 1047 O O . THR A 1 260 ? 152.48500 204.71400 218.64000 1.000 121.20877 240 THR A O 1
ATOM 1051 N N . LYS A 1 261 ? 153.65400 206.54200 219.24500 1.000 125.41391 241 LYS A N 1
ATOM 1052 C CA . LYS A 1 261 ? 154.87900 206.07000 218.60800 1.000 120.15556 241 LYS A CA 1
ATOM 1053 C C . LYS A 1 261 ? 155.45700 204.86400 219.34100 1.000 119.98991 241 LYS A C 1
ATOM 1054 O O . LYS A 1 261 ? 155.93100 203.91200 218.70900 1.000 116.51200 241 LYS A O 1
ATOM 1060 N N . GLN A 1 262 ? 155.42900 204.88900 220.67600 1.000 121.92414 242 GLN A N 1
ATOM 1061 C CA . GLN A 1 262 ? 156.01400 203.80200 221.45600 1.000 119.33020 242 GLN A CA 1
ATOM 1062 C C . GLN A 1 262 ? 155.20900 202.51400 221.32300 1.000 115.98086 242 GLN A C 1
ATOM 1063 O O . GLN A 1 262 ? 155.78400 201.42100 221.34300 1.000 116.07638 242 GLN A O 1
ATOM 1069 N N . PHE A 1 263 ? 153.88600 202.62200 221.19100 1.000 114.43477 243 PHE A N 1
ATOM 1070 C CA . PHE A 1 263 ? 153.03800 201.45400 220.99300 1.000 113.24490 243 PHE A CA 1
ATOM 1071 C C . PHE A 1 263 ? 153.31900 200.77000 219.66400 1.000 109.27733 243 PHE A C 1
ATOM 1072 O O . PHE A 1 263 ? 153.04800 199.57200 219.52700 1.000 106.99146 243 PHE A O 1
ATOM 1080 N N . TYR A 1 264 ? 153.93600 201.48800 218.72400 1.000 107.28373 244 TYR A N 1
ATOM 1081 C CA . TYR A 1 264 ? 154.32900 200.83600 217.44500 1.000 104.44455 244 TYR A CA 1
ATOM 1082 C C . TYR A 1 264 ? 155.64300 200.08300 217.66000 1.000 103.19285 244 TYR A C 1
ATOM 1083 O O . TYR A 1 264 ? 156.08600 199.38600 216.72900 1.000 101.86587 244 TYR A O 1
ATOM 1092 N N . GLN A 1 265 ? 156.25300 200.22400 218.84100 1.000 104.64435 245 GLN A N 1
ATOM 1093 C CA . GLN A 1 265 ? 157.48300 199.51300 219.15400 1.000 103.22011 245 GLN A CA 1
ATOM 1094 C C . GLN A 1 265 ? 157.28900 198.35700 220.12300 1.000 104.89391 245 GLN A C 1
ATOM 1095 O O . GLN A 1 265 ? 158.16500 197.49100 220.20500 1.000 105.97977 245 GLN A O 1
ATOM 1101 N N . GLU A 1 266 ? 156.18400 198.32900 220.86400 1.000 104.73209 246 GLU A N 1
ATOM 1102 C CA . GLU A 1 266 ? 155.88000 197.17500 221.69600 1.000 105.03742 246 GLU A CA 1
ATOM 1103 C C . GLU A 1 266 ? 155.49800 195.99000 220.81900 1.000 104.61817 246 GLU A C 1
ATOM 1104 O O . GLU A 1 266 ? 154.79700 196.14100 219.81500 1.000 101.64629 246 GLU A O 1
ATOM 1110 N N . ASP A 1 267 ? 155.96900 194.80500 221.19800 1.000 109.42099 247 ASP A N 1
ATOM 1111 C CA . ASP A 1 267 ? 155.70500 193.59500 220.42700 1.000 106.27626 247 ASP A CA 1
ATOM 1112 C C . ASP A 1 267 ? 154.27100 193.15600 220.69000 1.000 98.86402 247 ASP A C 1
ATOM 1113 O O . ASP A 1 267 ? 153.96400 192.62400 221.76200 1.000 95.66965 247 ASP A O 1
ATOM 1118 N N . VAL A 1 268 ? 153.39100 193.37100 219.71300 1.000 94.44599 248 VAL A N 1
ATOM 1119 C CA . VAL A 1 268 ? 151.95700 193.24400 219.94900 1.000 94.52219 248 VAL A CA 1
ATOM 1120 C C . VAL A 1 268 ? 151.30900 192.25600 218.98200 1.000 90.76484 248 VAL A C 1
ATOM 1121 O O . VAL A 1 268 ? 150.29700 191.62700 219.31500 1.000 88.67752 248 VAL A O 1
ATOM 1125 N N . PHE A 1 269 ? 151.88600 192.07400 217.79700 1.000 88.01373 249 PHE A N 1
ATOM 1126 C CA . PHE A 1 269 ? 151.28600 191.19900 216.80300 1.000 84.53338 249 PHE A CA 1
ATOM 1127 C C . PHE A 1 269 ? 152.10600 189.92700 216.63400 1.000 84.72067 249 PHE A C 1
ATOM 1128 O O . PHE A 1 269 ? 153.27800 189.85500 217.01100 1.000 84.59024 249 PHE A O 1
ATOM 1136 N N . LEU A 1 270 ? 151.46400 188.91700 216.05100 1.000 81.75498 250 LEU A N 1
ATOM 1137 C CA . LEU A 1 270 ? 152.09800 187.65100 215.71000 1.000 76.78425 250 LEU A CA 1
ATOM 1138 C C . LEU A 1 270 ? 151.73600 187.31400 214.27400 1.000 70.78336 250 LEU A C 1
ATOM 1139 O O . LEU A 1 270 ? 150.55100 187.23500 213.93300 1.000 75.24152 250 LEU A O 1
ATOM 1144 N N . LEU A 1 271 ? 152.75000 187.12800 213.43600 1.000 62.85799 251 LEU A N 1
ATOM 1145 C CA . LEU A 1 271 ? 152.55300 186.60900 212.09100 1.000 63.62791 251 LEU A CA 1
ATOM 1146 C C . LEU A 1 271 ? 152.56400 185.08900 212.17400 1.000 64.92350 251 LEU A C 1
ATOM 1147 O O . LEU A 1 271 ? 153.55400 184.50100 212.62200 1.000 72.20135 251 LEU A O 1
ATOM 1152 N N . VAL A 1 272 ? 151.46700 184.45700 211.76200 1.000 56.50265 252 VAL A N 1
ATOM 1153 C CA . VAL A 1 272 ? 151.27100 183.02300 211.93100 1.000 52.16429 252 VAL A CA 1
ATOM 1154 C C . VAL A 1 272 ? 151.10100 182.39500 210.55800 1.000 48.21331 252 VAL A C 1
ATOM 1155 O O . VAL A 1 272 ? 150.31300 182.88200 209.74100 1.000 53.30817 252 VAL A O 1
ATOM 1159 N N . SER A 1 273 ? 151.84500 181.32600 210.29800 1.000 45.29090 253 SER A N 1
ATOM 1160 C CA . SER A 1 273 ? 151.70900 180.57100 209.06200 1.000 44.46689 253 SER A CA 1
ATOM 1161 C C . SER A 1 273 ? 151.48100 179.11000 209.40400 1.000 47.38810 253 SER A C 1
ATOM 1162 O O . SER A 1 273 ? 152.26800 178.51300 210.14600 1.000 54.51589 253 SER A O 1
ATOM 1165 N N . LEU A 1 274 ? 150.40400 178.54200 208.87100 1.000 41.09772 254 LEU A N 1
ATOM 1166 C CA . LEU A 1 274 ? 150.13400 177.11700 208.99300 1.000 42.06912 254 LEU A CA 1
ATOM 1167 C C . LEU A 1 274 ? 150.11200 176.50700 207.59900 1.000 44.89131 254 LEU A C 1
ATOM 1168 O O . LEU A 1 274 ? 149.36800 176.96200 206.72500 1.000 49.82487 254 LEU A O 1
ATOM 1173 N N . ASP A 1 275 ? 150.94100 175.49000 207.39500 1.000 48.60316 255 ASP A N 1
ATOM 1174 C CA . ASP A 1 275 ? 151.14800 174.89300 206.08500 1.000 50.82409 255 ASP A CA 1
ATOM 1175 C C . ASP A 1 275 ? 150.85900 173.40100 206.16500 1.000 47.04886 255 ASP A C 1
ATOM 1176 O O . ASP A 1 275 ? 151.22700 172.73700 207.13900 1.000 54.99622 255 ASP A O 1
ATOM 1181 N N . MET A 1 276 ? 150.20700 172.88100 205.13000 1.000 41.61194 256 MET A N 1
ATOM 1182 C CA . MET A 1 276 ? 149.85400 171.47100 205.04800 1.000 48.00836 256 MET A CA 1
ATOM 1183 C C . MET A 1 276 ? 150.85200 170.75400 204.15000 1.000 49.35160 256 MET A C 1
ATOM 1184 O O . MET A 1 276 ? 151.08000 171.16900 203.01000 1.000 49.89689 256 MET A O 1
ATOM 1189 N N . SER A 1 277 ? 151.44100 169.68000 204.66600 1.000 45.91981 257 SER A N 1
ATOM 1190 C CA . SER A 1 277 ? 152.42700 168.88800 203.94700 1.000 39.46466 257 SER A CA 1
ATOM 1191 C C . SER A 1 277 ? 151.79200 167.58700 203.47800 1.000 41.40209 257 SER A C 1
ATOM 1192 O O . SER A 1 277 ? 151.10200 166.91200 204.25400 1.000 51.02086 257 SER A O 1
ATOM 1195 N N . GLY A 1 278 ? 152.03400 167.24500 202.22100 1.000 39.71715 258 GLY A N 1
ATOM 1196 C CA . GLY A 1 278 ? 151.49300 166.05900 201.60500 1.000 40.64279 258 GLY A CA 1
ATOM 1197 C C . GLY A 1 278 ? 150.42500 166.29100 200.55100 1.000 45.59359 258 GLY A C 1
ATOM 1198 O O . GLY A 1 278 ? 149.65700 165.36700 200.27300 1.000 49.74552 258 GLY A O 1
ATOM 1199 N N . ILE A 1 279 ? 150.36600 167.47900 199.94800 1.000 46.14702 259 ILE A N 1
ATOM 1200 C CA . ILE A 1 279 ? 149.24300 167.82500 199.07800 1.000 45.57403 259 ILE A CA 1
ATOM 1201 C C . ILE A 1 279 ? 149.27600 166.99600 197.80000 1.000 48.69196 259 ILE A C 1
ATOM 1202 O O . ILE A 1 279 ? 148.36300 166.20900 197.52300 1.000 46.23081 259 ILE A O 1
ATOM 1207 N N . GLN A 1 280 ? 150.33600 167.16300 197.00400 1.000 56.60250 260 GLN A N 1
ATOM 1208 C CA . GLN A 1 280 ? 150.39100 166.53000 195.69000 1.000 51.91944 260 GLN A CA 1
ATOM 1209 C C . GLN A 1 280 ? 150.40400 165.01200 195.80700 1.000 53.83223 260 GLN A C 1
ATOM 1210 O O . GLN A 1 280 ? 149.75100 164.31400 195.02100 1.000 53.02040 260 GLN A O 1
ATOM 1216 N N . ASP A 1 281 ? 151.14300 164.48500 196.78600 1.000 54.68953 261 ASP A N 1
ATOM 1217 C CA . ASP A 1 281 ? 151.15900 163.04400 197.00300 1.000 51.63912 261 ASP A CA 1
ATOM 1218 C C . ASP A 1 281 ? 149.77600 162.53000 197.37600 1.000 45.94548 261 ASP A C 1
ATOM 1219 O O . ASP A 1 281 ? 149.34700 161.47900 196.88800 1.000 47.07837 261 ASP A O 1
ATOM 1224 N N . PHE A 1 282 ? 149.05400 163.28900 198.20400 1.000 46.16757 262 PHE A N 1
ATOM 1225 C CA . PHE A 1 282 ? 147.69100 162.86600 198.63000 1.000 40.89835 262 PHE A CA 1
ATOM 1226 C C . PHE A 1 282 ? 146.77700 162.84500 197.41400 1.000 40.46684 262 PHE A C 1
ATOM 1227 O O . PHE A 1 282 ? 145.90000 161.97500 197.33200 1.000 42.02276 262 PHE A O 1
ATOM 1235 N N . ILE A 1 283 ? 146.93800 163.80600 196.50800 1.000 42.48265 263 ILE A N 1
ATOM 1236 C CA . ILE A 1 283 ? 146.00200 163.87600 195.34700 1.000 46.09700 263 ILE A CA 1
ATOM 1237 C C . ILE A 1 283 ? 146.37100 162.75200 194.37000 1.000 51.94354 263 ILE A C 1
ATOM 1238 O O . ILE A 1 283 ? 145.45200 162.18400 193.74500 1.000 50.09768 263 ILE A O 1
ATOM 1243 N N . TYR A 1 284 ? 147.65600 162.39800 194.29700 1.000 56.81147 264 TYR A N 1
ATOM 1244 C CA . TYR A 1 284 ? 148.08900 161.41100 193.31600 1.000 45.00727 264 TYR A CA 1
ATOM 1245 C C . TYR A 1 284 ? 148.52700 160.08700 193.93900 1.000 43.24836 264 TYR A C 1
ATOM 1246 O O . TYR A 1 284 ? 149.25800 159.32500 193.30000 1.000 44.10900 264 TYR A O 1
ATOM 1255 N N . ASN A 1 285 ? 148.10000 159.78900 195.16300 1.000 43.40979 265 ASN A N 1
ATOM 1256 C CA . ASN A 1 285 ? 148.30300 158.44500 195.71200 1.000 44.99247 265 ASN A CA 1
ATOM 1257 C C . ASN A 1 285 ? 147.12400 157.53500 195.37300 1.000 46.91421 265 ASN A C 1
ATOM 1258 O O . ASN A 1 285 ? 146.53800 156.86400 196.22000 1.000 50.97315 265 ASN A O 1
ATOM 1263 N N . ILE A 1 286 ? 146.79400 157.48900 194.08800 1.000 42.40105 266 ILE A N 1
ATOM 1264 C CA . ILE A 1 286 ? 145.57800 156.84700 193.61500 1.000 42.02581 266 ILE A CA 1
ATOM 1265 C C . ILE A 1 286 ? 145.92000 155.75500 192.61400 1.000 43.46740 266 ILE A C 1
ATOM 1266 O O . ILE A 1 286 ? 146.90900 155.83800 191.87900 1.000 45.77932 266 ILE A O 1
ATOM 1271 N N . SER A 1 287 ? 145.09400 154.71400 192.60500 1.000 44.45388 267 SER A N 1
ATOM 1272 C CA . SER A 1 287 ? 145.00400 153.84700 191.44500 1.000 47.06764 267 SER A CA 1
ATOM 1273 C C . SER A 1 287 ? 144.06300 154.47700 190.42100 1.000 56.60608 267 SER A C 1
ATOM 1274 O O . SER A 1 287 ? 143.24100 155.33800 190.74500 1.000 57.34058 267 SER A O 1
ATOM 1277 N N . GLY A 1 288 ? 144.18800 154.03800 189.17100 1.000 46.46263 268 GLY A N 1
ATOM 1278 C CA . GLY A 1 288 ? 143.42600 154.67100 188.10900 1.000 54.69384 268 GLY A CA 1
ATOM 1279 C C . GLY A 1 288 ? 141.94200 154.36400 188.11500 1.000 57.17699 268 GLY A C 1
ATOM 1280 O O . GLY A 1 288 ? 141.18800 155.06900 187.43500 1.000 64.82387 268 GLY A O 1
ATOM 1281 N N . SER A 1 289 ? 141.50800 153.36800 188.89600 1.000 47.22043 269 SER A N 1
ATOM 1282 C CA . SER A 1 289 ? 140.15100 152.83600 188.77600 1.000 51.16233 269 SER A CA 1
ATOM 1283 C C . SER A 1 289 ? 139.09100 153.92500 188.88900 1.000 53.80141 269 SER A C 1
ATOM 1284 O O . SER A 1 289 ? 138.08000 153.89200 188.18000 1.000 57.64104 269 SER A O 1
ATOM 1287 N N . LYS A 1 290 ? 139.29700 154.89200 189.77800 1.000 48.51497 270 LYS A N 1
ATOM 1288 C CA . LYS A 1 290 ? 138.38900 156.02300 189.92800 1.000 45.06270 270 LYS A CA 1
ATOM 1289 C C . LYS A 1 290 ? 139.13600 157.34400 189.80600 1.000 45.89416 270 LYS A C 1
ATOM 1290 O O . LYS A 1 290 ? 138.70400 158.36200 190.35700 1.000 51.70269 270 LYS A O 1
ATOM 1296 N N . ALA A 1 291 ? 140.24300 157.33900 189.05500 1.000 43.36920 271 ALA A N 1
ATOM 1297 C CA . ALA A 1 291 ? 141.17900 158.46100 189.07600 1.000 38.21441 271 ALA A CA 1
ATOM 1298 C C . ALA A 1 291 ? 140.47800 159.78600 188.81000 1.000 42.44913 271 ALA A C 1
ATOM 1299 O O . ALA A 1 291 ? 140.58700 160.72700 189.60600 1.000 51.26128 271 ALA A O 1
ATOM 1301 N N . LEU A 1 292 ? 139.74700 159.85800 187.69700 1.000 39.45087 272 LEU A N 1
ATOM 1302 C CA . LEU A 1 292 ? 139.08600 161.13700 187.33800 1.000 40.28747 272 LEU A CA 1
ATOM 1303 C C . LEU A 1 292 ? 138.33000 161.64500 188.57600 1.000 45.03706 272 LEU A C 1
ATOM 1304 O O . LEU A 1 292 ? 138.52600 162.82100 188.94400 1.000 47.05734 272 LEU A O 1
ATOM 1309 N N . LYS A 1 293 ? 137.49900 160.79300 189.18600 1.000 46.92689 273 LYS A N 1
ATOM 1310 C CA . LYS A 1 293 ? 136.75400 161.26500 190.34600 1.000 40.91150 273 LYS A CA 1
ATOM 1311 C C . LYS A 1 293 ? 137.69900 161.66600 191.47000 1.000 42.21061 273 LYS A C 1
ATOM 1312 O O . LYS A 1 293 ? 137.64200 162.79600 191.97200 1.000 52.30801 273 LYS A O 1
ATOM 1318 N N . SER A 1 294 ? 138.51700 160.70700 191.90200 1.000 38.89567 274 SER A N 1
ATOM 1319 C CA . SER A 1 294 ? 139.43200 160.93000 193.04800 1.000 40.48215 274 SER A CA 1
ATOM 1320 C C . SER A 1 294 ? 140.23800 162.22200 192.89200 1.000 44.14909 274 SER A C 1
ATOM 1321 O O . SER A 1 294 ? 140.30900 162.98200 193.87200 1.000 48.94213 274 SER A O 1
ATOM 1324 N N . LEU A 1 295 ? 140.81000 162.47200 191.71500 1.000 40.75022 275 LEU A N 1
ATOM 1325 C CA . LEU A 1 295 ? 141.70200 163.65200 191.59100 1.000 37.52640 275 LEU A CA 1
ATOM 1326 C C . LEU A 1 295 ? 140.91600 164.94300 191.85700 1.000 44.46795 275 LEU A C 1
ATOM 1327 O O . LEU A 1 295 ? 141.45800 165.81700 192.56700 1.000 55.84713 275 LEU A O 1
ATOM 1332 N N . ARG A 1 296 ? 139.69500 165.06500 191.32600 1.000 36.93882 276 ARG A N 1
ATOM 1333 C CA . ARG A 1 296 ? 138.89300 166.27200 191.64300 1.000 41.38918 276 ARG A CA 1
ATOM 1334 C C . ARG A 1 296 ? 138.55000 166.34400 193.13900 1.000 47.77317 276 ARG A C 1
ATOM 1335 O O . ARG A 1 296 ? 138.70500 167.43300 193.72900 1.000 43.63780 276 ARG A O 1
ATOM 1343 N N . SER A 1 297 ? 138.12900 165.22300 193.73100 1.000 50.58526 277 SER A N 1
ATOM 1344 C CA . SER A 1 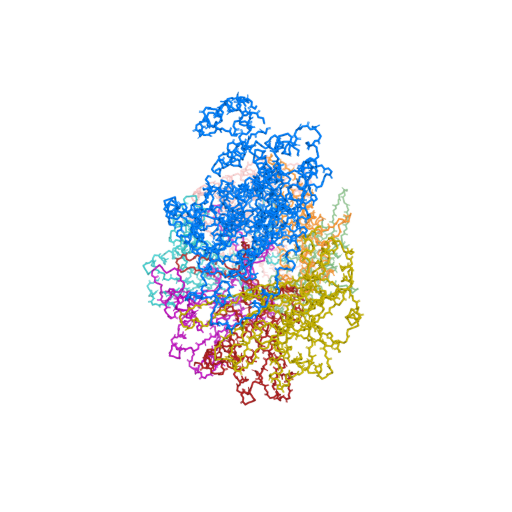297 ? 137.71500 165.22500 195.15900 1.000 46.76019 277 SER A CA 1
ATOM 1345 C C . SER A 1 297 ? 138.87100 165.53100 196.11500 1.000 45.82187 277 SER A C 1
ATOM 1346 O O . SER A 1 297 ? 138.66000 166.31300 197.05700 1.000 55.75309 277 SER A O 1
ATOM 1349 N N . ARG A 1 298 ? 140.03900 164.93800 195.87700 1.000 38.59203 278 ARG A N 1
ATOM 1350 C CA . ARG A 1 298 ? 141.15500 165.09200 196.84500 1.000 44.57151 278 ARG A CA 1
ATOM 1351 C C . ARG A 1 298 ? 141.60100 166.55600 196.92900 1.000 49.78636 278 ARG A C 1
ATOM 1352 O O . ARG A 1 298 ? 141.84600 167.03400 198.05100 1.000 48.66182 278 ARG A O 1
ATOM 1360 N N . SER A 1 299 ? 141.69700 167.22900 195.78200 1.000 48.14816 279 SER A N 1
ATOM 1361 C CA . SER A 1 299 ? 142.13800 168.64300 195.78400 1.000 41.60800 279 SER A CA 1
ATOM 1362 C C . SER A 1 299 ? 141.11900 169.49900 196.54200 1.000 45.68119 279 SER A C 1
ATOM 1363 O O . SER A 1 299 ? 141.54200 170.33000 197.37600 1.000 46.39880 279 SER A O 1
ATOM 1366 N N . PHE A 1 300 ? 139.82800 169.25900 196.29600 1.000 48.76711 280 PHE A N 1
ATOM 1367 C CA . PHE A 1 300 ? 138.76500 170.00900 197.01300 1.000 45.10605 280 PHE A CA 1
ATOM 1368 C C . PHE A 1 300 ? 138.82100 169.68800 198.49700 1.000 48.04191 280 PHE A C 1
ATOM 1369 O O . PHE A 1 300 ? 138.68400 170.59600 199.33100 1.000 53.51390 280 PHE A O 1
ATOM 1377 N N . TYR A 1 301 ? 139.01900 168.41200 198.82800 1.000 44.39092 281 TYR A N 1
ATOM 1378 C CA . TYR A 1 301 ? 138.98500 168.02300 200.25900 1.000 43.50048 281 TYR A CA 1
ATOM 1379 C C . TYR A 1 301 ? 140.12000 168.72100 200.98500 1.000 42.08122 281 TYR A C 1
ATOM 1380 O O . TYR A 1 301 ? 139.91900 169.23100 202.10300 1.000 47.42524 281 TYR A O 1
ATOM 1389 N N . LEU A 1 302 ? 141.29600 168.74700 200.36000 1.000 37.13563 282 LEU A N 1
ATOM 1390 C CA . LEU A 1 302 ? 142.46800 169.36200 201.02700 1.000 42.82030 282 LEU A CA 1
ATOM 1391 C C . LEU A 1 302 ? 142.24700 170.86600 201.24500 1.000 48.53459 282 LEU A C 1
ATOM 1392 O O . LEU A 1 302 ? 142.59400 171.35900 202.33800 1.000 50.53859 282 LEU A O 1
ATOM 1397 N N . GLU A 1 303 ? 141.70700 171.56700 200.24000 1.000 46.35929 283 GLU A N 1
ATOM 1398 C CA . GLU A 1 303 ? 141.42100 173.01700 200.41000 1.000 44.54359 283 GLU A CA 1
ATOM 1399 C C . GLU A 1 303 ? 140.34200 173.22400 201.48800 1.000 50.51317 283 GLU A C 1
ATOM 1400 O O . GLU A 1 303 ? 140.52500 174.11800 202.33400 1.000 54.28585 283 GLU A O 1
ATOM 1406 N N . THR A 1 304 ? 139.28900 172.40100 201.47800 1.000 47.04597 284 THR A N 1
ATOM 1407 C CA . THR A 1 304 ? 138.19200 172.53600 202.46000 1.000 44.36078 284 THR A CA 1
ATOM 1408 C C . THR A 1 304 ? 138.73600 172.26600 203.84300 1.000 51.75686 284 THR A C 1
ATOM 1409 O O . THR A 1 304 ? 138.33900 172.97400 204.78900 1.000 62.01543 284 THR A O 1
ATOM 1413 N N . MET A 1 305 ? 139.60800 171.26500 203.96000 1.000 44.68515 285 MET A N 1
ATOM 1414 C CA . MET A 1 305 ? 140.20400 170.92500 205.27300 1.000 48.16398 285 MET A CA 1
ATOM 1415 C C . MET A 1 305 ? 141.02900 172.12300 205.76000 1.000 50.87942 285 MET A C 1
ATOM 1416 O O . MET A 1 305 ? 140.88400 172.49500 206.93500 1.000 55.84641 285 MET A O 1
ATOM 1421 N N . LEU A 1 306 ? 141.78500 172.75500 204.86100 1.000 45.25293 286 LEU A N 1
ATOM 1422 C CA . LEU A 1 306 ? 142.62500 173.91700 205.24800 1.000 46.28469 286 LEU A CA 1
ATOM 1423 C C . LEU A 1 306 ? 141.71500 175.05500 205.73400 1.000 51.92902 286 LEU A C 1
ATOM 1424 O O . LEU A 1 306 ? 142.06100 175.70400 206.74100 1.000 61.21862 286 LEU A O 1
ATOM 1429 N N . GLU A 1 307 ? 140.58800 175.27400 205.05400 1.000 51.02721 287 GLU A N 1
ATOM 1430 C CA . GLU A 1 307 ? 139.62800 176.30700 205.51800 1.000 48.96358 287 GLU A CA 1
ATOM 1431 C C . GLU A 1 307 ? 139.18300 175.93800 206.93700 1.000 58.05276 287 GLU A C 1
ATOM 1432 O O . GLU A 1 307 ? 139.23700 176.80500 207.82700 1.000 60.03172 287 GLU A O 1
ATOM 1438 N N . SER A 1 308 ? 138.76500 174.68900 207.13600 1.000 59.37934 288 SER A N 1
ATOM 1439 C CA . SER A 1 308 ? 138.27700 174.28300 208.44700 1.000 56.32332 288 SER A CA 1
ATOM 1440 C C . SER A 1 308 ? 139.32400 174.57100 209.51000 1.000 61.88782 288 SER A C 1
ATOM 1441 O O . SER A 1 308 ? 139.03100 175.21500 210.52600 1.000 70.99020 288 SER A O 1
ATOM 1444 N N . LEU A 1 309 ? 140.57200 174.16900 209.24300 1.000 57.93638 289 LEU A N 1
ATOM 1445 C CA . LEU A 1 309 ? 141.67400 174.43600 210.15700 1.000 57.21101 289 LEU A CA 1
ATOM 1446 C C . LEU A 1 309 ? 141.62500 175.86700 210.66800 1.000 64.45725 289 LEU A C 1
ATOM 1447 O O . LEU A 1 309 ? 141.41400 176.10500 211.86500 1.000 68.47462 289 LEU A O 1
ATOM 1452 N N . VAL A 1 310 ? 141.74100 176.83800 209.75700 1.000 60.32034 290 VAL A N 1
ATOM 1453 C CA . VAL A 1 310 ? 141.86200 178.21900 210.21100 1.000 64.30648 290 VAL A CA 1
ATOM 1454 C C . VAL A 1 310 ? 140.59700 178.63400 210.94500 1.000 65.16901 290 VAL A C 1
ATOM 1455 O O . VAL A 1 310 ? 140.66000 179.29400 211.99100 1.000 69.48360 290 VAL A O 1
ATOM 1459 N N . ASP A 1 311 ? 139.43500 178.18300 210.46200 1.000 62.20526 291 ASP A N 1
ATOM 1460 C CA . ASP A 1 311 ? 138.19300 178.49900 211.15200 1.000 65.08102 291 ASP A CA 1
ATOM 1461 C C . ASP A 1 311 ? 138.24400 177.98900 212.58300 1.000 67.15764 291 ASP A C 1
ATOM 1462 O O . ASP A 1 311 ? 137.99000 178.74200 213.53200 1.000 72.94339 291 ASP A O 1
ATOM 1467 N N . ASP A 1 312 ? 138.64800 176.72700 212.75600 1.000 63.85086 292 ASP A N 1
ATOM 1468 C CA . ASP A 1 312 ? 138.83000 176.19000 214.09700 1.000 64.79384 292 ASP A CA 1
ATOM 1469 C C . ASP A 1 312 ? 139.76100 177.08300 214.89900 1.000 67.52452 292 ASP A C 1
ATOM 1470 O O . ASP A 1 312 ? 139.43600 177.49900 216.01800 1.000 73.66008 292 ASP A O 1
ATOM 1475 N N . LEU A 1 313 ? 140.90000 177.44800 214.30300 1.000 59.95718 293 LEU A N 1
ATOM 1476 C CA . LEU A 1 313 ? 141.83600 178.32200 214.99400 1.000 60.80143 293 LEU A CA 1
ATOM 1477 C C . LEU A 1 313 ? 141.16900 179.64000 215.35300 1.000 70.59428 293 LEU A C 1
ATOM 1478 O O . LEU A 1 313 ? 141.27800 180.11100 216.49200 1.000 69.94942 293 LEU A O 1
ATOM 1483 N N . LEU A 1 314 ? 140.42300 180.22100 214.41000 1.000 69.49783 294 LEU A N 1
ATOM 1484 C CA . LEU A 1 314 ? 139.71500 181.45800 214.71000 1.000 61.88925 294 LEU A CA 1
ATOM 1485 C C . LEU A 1 314 ? 138.69300 181.23300 215.81400 1.000 68.22757 294 LEU A C 1
ATOM 1486 O O . LEU A 1 314 ? 138.54800 182.06700 216.71600 1.000 74.29976 294 LEU A O 1
ATOM 1491 N N . SER A 1 315 ? 138.00300 180.08900 215.78200 1.000 65.62750 295 SER A N 1
ATOM 1492 C CA . SER A 1 315 ? 137.05300 179.78300 216.84400 1.000 61.05864 295 SER A CA 1
ATOM 1493 C C . SER A 1 315 ? 137.75400 179.65100 218.18600 1.000 66.49785 295 SER A C 1
ATOM 1494 O O . SER A 1 315 ? 137.15500 179.92900 219.23000 1.000 70.88079 295 SER A O 1
ATOM 1497 N N . ASP A 1 316 ? 139.02200 179.23600 218.18000 1.000 68.53059 296 ASP A N 1
ATOM 1498 C CA . ASP A 1 316 ? 139.77800 179.14800 219.41900 1.000 73.64928 296 ASP A CA 1
ATOM 1499 C C . ASP A 1 316 ? 140.27800 180.50500 219.88900 1.000 79.44919 296 ASP A C 1
ATOM 1500 O O . ASP A 1 316 ? 140.67300 180.63700 221.05300 1.000 82.84365 296 ASP A O 1
ATOM 1505 N N . LEU A 1 317 ? 140.27500 181.51000 219.01500 1.000 78.56527 297 LEU A N 1
ATOM 1506 C CA . LEU A 1 317 ? 140.74800 182.84200 219.35700 1.000 77.37422 297 LEU A CA 1
ATOM 1507 C C . LEU A 1 317 ? 139.62700 183.86600 219.45000 1.000 80.87430 297 LEU A C 1
ATOM 1508 O O . LEU A 1 317 ? 139.89300 185.02100 219.79800 1.000 78.73261 297 LEU A O 1
ATOM 1513 N N . GLU A 1 318 ? 138.38600 183.47300 219.15500 1.000 82.24280 298 GLU A N 1
ATOM 1514 C CA . GLU A 1 318 ? 137.24900 184.39300 219.09400 1.000 78.63333 298 GLU A CA 1
ATOM 1515 C C . GLU A 1 318 ? 137.50100 185.52200 218.09900 1.000 76.50620 298 GLU A C 1
ATOM 1516 O O . GLU A 1 318 ? 137.04900 186.65300 218.29400 1.000 82.86766 298 GLU A O 1
ATOM 1522 N N . LEU A 1 319 ? 138.23000 185.21600 217.03000 1.000 71.25357 299 LEU A N 1
ATOM 1523 C CA . LEU A 1 319 ? 138.54700 186.16600 215.97800 1.000 71.11168 299 LEU A CA 1
ATOM 1524 C C . LEU A 1 319 ? 137.67200 185.89100 214.75700 1.000 72.59579 299 LEU A C 1
ATOM 1525 O O . LEU A 1 319 ? 136.80200 185.01700 214.76500 1.000 71.06210 299 LEU A O 1
ATOM 1530 N N . SER A 1 320 ? 137.91200 186.64900 213.69100 1.000 65.64715 300 SER A N 1
ATOM 1531 C CA . SER A 1 320 ? 137.13900 186.54300 212.46300 1.000 66.15623 300 SER A CA 1
ATOM 1532 C C . SER A 1 320 ? 138.08500 186.31500 211.29100 1.000 67.44928 300 SER A C 1
ATOM 1533 O O . SER A 1 320 ? 139.31000 186.30100 211.44500 1.000 66.56212 300 SER A O 1
ATOM 1536 N N . ARG A 1 321 ? 137.50300 186.14000 210.10300 1.000 61.36574 301 ARG A N 1
ATOM 1537 C CA . ARG A 1 321 ? 138.29200 185.90100 208.90100 1.000 59.33417 301 ARG A CA 1
ATOM 1538 C C . ARG A 1 321 ? 139.14800 187.09800 208.51400 1.000 65.13604 301 ARG A C 1
ATOM 1539 O O . ARG A 1 321 ? 140.03900 186.95200 207.67000 1.000 68.23801 301 ARG A O 1
ATOM 1547 N N . ALA A 1 322 ? 138.89500 188.27300 209.09600 1.000 66.50828 302 ALA A N 1
ATOM 1548 C CA . ALA A 1 322 ? 139.73300 189.43300 208.81600 1.000 63.69346 302 ALA A CA 1
ATOM 1549 C C . ALA A 1 322 ? 141.16700 189.20900 209.27400 1.000 66.21103 302 ALA A C 1
ATOM 1550 O O . ALA A 1 322 ? 142.10500 189.70100 208.63800 1.000 67.27374 302 ALA A O 1
ATOM 1552 N N . ASN A 1 323 ? 141.32100 188.37800 210.31100 1.000 62.05788 303 ASN A N 1
ATOM 1553 C CA . ASN A 1 323 ? 142.67100 188.12600 210.89000 1.000 60.00104 303 ASN A CA 1
ATOM 1554 C C . ASN A 1 323 ? 143.45700 187.12200 210.03800 1.000 62.25001 303 ASN A C 1
ATOM 1555 O O . ASN A 1 323 ? 144.67500 187.01700 210.26100 1.000 63.69330 303 ASN A O 1
ATOM 1560 N N . LEU A 1 324 ? 142.81500 186.44100 209.08400 1.000 56.67501 304 LEU A N 1
ATOM 1561 C CA . LEU A 1 324 ? 143.60500 185.56100 208.18900 1.000 50.18128 304 LEU A CA 1
ATOM 1562 C C . LEU A 1 324 ? 143.94800 186.40500 206.96300 1.000 53.12375 304 LEU A C 1
ATOM 1563 O O . LEU A 1 324 ? 143.01900 186.75700 206.20600 1.000 61.95148 304 LEU A O 1
ATOM 1568 N N . LEU A 1 325 ? 145.22500 186.74700 206.79200 1.000 51.35455 305 LEU A N 1
ATOM 1569 C CA . LEU A 1 325 ? 145.54400 187.67000 205.67800 1.000 54.46689 305 LEU A CA 1
ATOM 1570 C C . LEU A 1 325 ? 145.23000 187.02900 204.32000 1.000 54.91253 305 LEU A C 1
ATOM 1571 O O . LEU A 1 325 ? 144.57800 187.71000 203.50100 1.000 66.51295 305 LEU A O 1
ATOM 1576 N N . TYR A 1 326 ? 145.62500 185.77100 204.10200 1.000 52.59134 306 TYR A N 1
ATOM 1577 C CA . TYR A 1 326 ? 145.24000 185.05300 202.85100 1.000 59.87636 306 TYR A CA 1
ATOM 1578 C C . TYR A 1 326 ? 145.45200 183.55500 203.04500 1.000 61.63078 306 TYR A C 1
ATOM 1579 O O . TYR A 1 326 ? 146.20300 183.17200 203.96700 1.000 60.55319 306 TYR A O 1
ATOM 1588 N N . THR A 1 327 ? 144.83300 182.72700 202.20000 1.000 58.71933 307 THR A N 1
ATOM 1589 C CA . THR A 1 327 ? 145.13900 181.28600 202.27200 1.000 54.82064 307 THR A CA 1
ATOM 1590 C C . THR A 1 327 ? 145.72700 180.83700 200.95400 1.000 66.39764 307 THR A C 1
ATOM 1591 O O . THR A 1 327 ? 145.03500 180.98200 199.92400 1.000 68.74710 307 THR A O 1
ATOM 1595 N N . GLY A 1 328 ? 146.95900 180.31900 200.95700 1.000 73.36992 308 GLY A N 1
ATOM 1596 C CA . GLY A 1 328 ? 147.55600 179.71600 199.74700 1.000 66.80690 308 GLY A CA 1
ATOM 1597 C C . GLY A 1 328 ? 147.01600 178.31200 199.62100 1.000 63.99508 308 GLY A C 1
ATOM 1598 O O . GLY A 1 328 ? 146.55200 177.77900 200.64200 1.000 66.26254 308 GLY A O 1
ATOM 1599 N N . GLY A 1 329 ? 147.03900 177.70000 198.43500 1.000 57.26735 309 GLY A N 1
ATOM 1600 C CA . GLY A 1 329 ? 146.56000 176.31000 198.48300 1.000 57.81948 309 GLY A CA 1
ATOM 1601 C C . GLY A 1 329 ? 147.54600 175.57100 199.36900 1.000 60.73300 309 GLY A C 1
ATOM 1602 O O . GLY A 1 329 ? 148.76300 175.67300 199.10900 1.000 57.98111 309 GLY A O 1
ATOM 1603 N N . GLY A 1 330 ? 147.05200 174.85000 200.37700 1.000 57.51861 310 GLY A N 1
ATOM 1604 C CA . GLY A 1 330 ? 147.92300 174.11100 201.31100 1.000 53.95370 310 GLY A CA 1
ATOM 1605 C C . GLY A 1 330 ? 148.60200 175.05200 202.29200 1.000 54.89289 310 GLY A C 1
ATOM 1606 O O . GLY A 1 330 ? 149.43100 174.56400 203.07300 1.000 64.34907 310 GLY A O 1
ATOM 1607 N N . HIS A 1 331 ? 148.23800 176.33800 202.30400 1.000 52.55733 311 HIS A N 1
ATOM 1608 C CA . HIS A 1 331 ? 148.94000 177.33800 203.15500 1.000 49.33662 311 HIS A CA 1
ATOM 1609 C C . HIS A 1 331 ? 147.94000 178.30800 203.78600 1.000 52.24003 311 HIS A C 1
ATOM 1610 O O . HIS A 1 331 ? 146.86000 178.52400 203.22300 1.000 53.41419 311 HIS A O 1
ATOM 1617 N N . ALA A 1 332 ? 148.30000 178.90600 204.91900 1.000 50.38513 312 ALA A N 1
ATOM 1618 C CA . ALA A 1 332 ? 147.40700 179.92100 205.52000 1.000 44.47942 312 ALA A CA 1
ATOM 1619 C C . ALA A 1 332 ? 148.22800 180.92200 206.32500 1.000 46.52970 312 ALA A C 1
ATOM 1620 O O . ALA A 1 332 ? 148.96100 180.51100 207.24200 1.000 46.66309 312 ALA A O 1
ATOM 1622 N N . TYR A 1 333 ? 148.10800 182.19900 205.97600 1.000 48.42894 313 TYR A N 1
ATOM 1623 C CA . TYR A 1 333 ? 148.82700 183.27200 206.70400 1.000 47.55361 313 TYR A CA 1
ATOM 1624 C C . TYR A 1 333 ? 147.79800 184.07000 207.47300 1.000 49.34975 313 TYR A C 1
ATOM 1625 O O . TYR A 1 333 ? 146.74800 184.40500 206.89500 1.000 57.19345 313 TYR A O 1
ATOM 1634 N N . LEU A 1 334 ? 148.08300 184.37300 208.73200 1.000 48.55376 314 LEU A N 1
ATOM 1635 C CA . LEU A 1 334 ? 147.17300 185.06100 209.63400 1.000 53.80158 314 LEU A CA 1
ATOM 1636 C C . LEU A 1 334 ? 147.95200 186.04100 210.50000 1.000 57.77199 314 LEU A C 1
ATOM 1637 O O . LEU A 1 334 ? 149.16600 185.91300 210.69200 1.000 62.72423 314 LEU A O 1
ATOM 1642 N N . LEU A 1 335 ? 147.22800 187.02100 211.03600 1.000 58.36080 315 LEU A N 1
ATOM 1643 C CA . LEU A 1 335 ? 147.75400 187.97200 212.00500 1.000 61.21391 315 LEU A CA 1
ATOM 1644 C C . LEU A 1 335 ? 146.98400 187.80700 213.30700 1.000 68.94967 315 LEU A C 1
ATOM 1645 O O . LEU A 1 335 ? 145.75100 187.88700 213.31400 1.000 75.60465 315 LEU A O 1
ATOM 1650 N N . LEU A 1 336 ? 147.70200 187.58700 214.39800 1.000 70.07748 316 LEU A N 1
ATOM 1651 C CA . LEU A 1 336 ? 147.12000 187.22600 215.68100 1.000 73.15338 316 LEU A CA 1
ATOM 1652 C C . LEU A 1 336 ? 147.63600 188.15100 216.77100 1.000 76.23488 316 LEU A C 1
ATOM 1653 O O . LEU A 1 336 ? 148.67800 188.79200 216.61000 1.000 78.80468 316 LEU A O 1
ATOM 1658 N N . PRO A 1 337 ? 146.91300 188.26800 217.88200 1.000 74.31417 317 PRO A N 1
ATOM 1659 C CA . PRO A 1 337 ? 147.45200 189.00800 219.02800 1.000 75.15085 317 PRO A CA 1
ATOM 1660 C C . PRO A 1 337 ? 148.59300 188.25500 219.69400 1.000 80.56506 317 PRO A C 1
ATOM 1661 O O . PRO A 1 337 ? 148.67500 187.02600 219.63900 1.000 83.39467 317 PRO A O 1
ATOM 1665 N N . ASN A 1 338 ? 149.48100 189.01500 220.33700 1.000 77.93370 318 ASN A N 1
ATOM 1666 C CA . ASN A 1 338 ? 150.64600 188.46500 221.01900 1.000 76.78842 318 ASN A CA 1
ATOM 1667 C C . ASN A 1 338 ? 150.35200 188.08600 222.46900 1.000 81.23371 318 ASN A C 1
ATOM 1668 O O . ASN A 1 338 ? 151.28500 187.96000 223.27100 1.000 88.76391 318 ASN A O 1
ATOM 1673 N N . THR A 1 339 ? 149.08300 187.90400 222.82100 1.000 80.35809 319 THR A N 1
ATOM 1674 C CA . THR A 1 339 ? 148.72800 187.56600 224.19100 1.000 81.79686 319 THR A CA 1
ATOM 1675 C C . THR A 1 339 ? 149.21800 186.16900 224.55600 1.000 83.22010 319 THR A C 1
ATOM 1676 O O . THR A 1 339 ? 149.40000 185.30300 223.69600 1.000 82.79477 319 THR A O 1
ATOM 1680 N N . GLU A 1 340 ? 149.44000 185.96200 225.85700 1.000 85.56073 320 GLU A N 1
ATOM 1681 C CA . GLU A 1 340 ? 149.81400 184.63900 226.34600 1.000 87.69476 320 GLU A CA 1
ATOM 1682 C C . GLU A 1 340 ? 148.72100 183.61900 226.05500 1.000 85.45793 320 GLU A C 1
ATOM 1683 O O . GLU A 1 340 ? 149.00900 182.46600 225.70900 1.000 83.82822 320 GLU A O 1
ATOM 1689 N N . ARG A 1 341 ? 147.45800 184.02900 226.19500 1.000 84.96962 321 ARG A N 1
ATOM 1690 C CA . ARG A 1 341 ? 146.34600 183.13600 225.89000 1.000 80.46078 321 ARG A CA 1
ATOM 1691 C C . ARG A 1 341 ? 146.37100 182.70500 224.42900 1.000 79.25261 321 ARG A C 1
ATOM 1692 O O . ARG A 1 341 ? 146.16100 181.52800 224.12000 1.000 79.71663 321 ARG A O 1
ATOM 1700 N N . ALA A 1 342 ? 146.63500 183.64300 223.51700 1.000 82.70787 322 ALA A N 1
ATOM 1701 C CA . ALA A 1 342 ? 146.70100 183.29800 222.10000 1.000 79.32886 322 ALA A CA 1
ATOM 1702 C C . ALA A 1 342 ? 147.86900 182.36400 221.80800 1.000 77.46997 322 ALA A C 1
ATOM 1703 O O . ALA A 1 342 ? 147.74600 181.44700 220.98900 1.000 78.67058 322 ALA A O 1
ATOM 1705 N N . ARG A 1 343 ? 149.01200 182.58500 222.45900 1.000 77.50223 323 ARG A N 1
ATOM 1706 C CA . ARG A 1 343 ? 150.16200 181.70900 222.25600 1.000 77.91874 323 ARG A CA 1
ATOM 1707 C C . ARG A 1 343 ? 149.87000 180.29200 222.74100 1.000 79.67369 323 ARG A C 1
ATOM 1708 O O . ARG A 1 343 ? 150.19700 179.30900 222.06000 1.000 80.53317 323 ARG A O 1
ATOM 1716 N N . ASP A 1 344 ? 149.24400 180.16800 223.91500 1.000 80.99775 324 ASP A N 1
ATOM 1717 C CA . ASP A 1 344 ? 148.86700 178.85000 224.41700 1.000 79.64776 324 ASP A CA 1
ATOM 1718 C C . ASP A 1 344 ? 147.82900 178.19500 223.51400 1.000 74.95171 324 ASP A C 1
ATOM 1719 O O . ASP A 1 344 ? 147.86300 176.97700 223.29700 1.000 71.69069 324 ASP A O 1
ATOM 1724 N N . VAL A 1 345 ? 146.89700 178.98700 222.98100 1.000 75.71665 325 VAL A N 1
ATOM 1725 C CA . VAL A 1 345 ? 145.90700 178.45900 222.04700 1.000 71.57246 325 VAL A CA 1
ATOM 1726 C C . VAL A 1 345 ? 146.58900 177.92600 220.79500 1.000 69.11112 325 VAL A C 1
ATOM 1727 O O . VAL A 1 345 ? 146.23300 176.85900 220.28500 1.000 73.28114 325 VAL A O 1
ATOM 1731 N N . LEU A 1 346 ? 147.57500 178.66100 220.27700 1.000 67.91318 326 LEU A N 1
ATOM 1732 C CA . LEU A 1 346 ? 148.30600 178.20000 219.10100 1.000 71.84255 326 LEU A CA 1
ATOM 1733 C C . LEU A 1 346 ? 149.05000 176.90200 219.38300 1.000 71.81650 326 LEU A C 1
ATOM 1734 O O . LEU A 1 346 ? 149.04200 175.98100 218.55600 1.000 70.03131 326 LEU A O 1
ATOM 1739 N N . ALA A 1 347 ? 149.70400 176.80900 220.54300 1.000 71.98267 327 ALA A N 1
ATOM 1740 C CA . ALA A 1 347 ? 150.42100 175.58300 220.88600 1.000 71.81751 327 ALA A CA 1
ATOM 1741 C C . ALA A 1 347 ? 149.46300 174.40000 221.00200 1.000 70.04362 327 ALA A C 1
ATOM 1742 O O . ALA A 1 347 ? 149.72900 173.31000 220.47500 1.000 73.32262 327 ALA A O 1
ATOM 1744 N N . SER A 1 348 ? 148.33200 174.60300 221.68400 1.000 66.30341 328 SER A N 1
ATOM 1745 C CA . SER A 1 348 ? 147.35300 173.53300 221.83800 1.000 69.09351 328 SER A CA 1
ATOM 1746 C C . SER A 1 348 ? 146.76800 173.12200 220.49400 1.000 69.86387 328 SER A C 1
ATOM 1747 O O . SER A 1 348 ? 146.54400 171.93200 220.24500 1.000 75.41925 328 SER A O 1
ATOM 1750 N N . PHE A 1 349 ? 146.50000 174.09300 219.61900 1.000 67.31777 329 PHE A N 1
ATOM 1751 C CA . PHE A 1 349 ? 145.96300 173.78100 218.30100 1.000 66.31487 329 PHE A CA 1
ATOM 1752 C C . PHE A 1 349 ? 146.96800 173.00000 217.46800 1.000 66.33247 329 PHE A C 1
ATOM 1753 O O . PHE A 1 349 ? 146.59300 172.06100 216.75800 1.000 68.66404 329 PHE A O 1
ATOM 1761 N N . GLU A 1 350 ? 148.24800 173.37300 217.53600 1.000 61.76960 330 GLU A N 1
ATOM 1762 C CA . GLU A 1 350 ? 149.27200 172.61800 216.82200 1.000 63.26187 330 GLU A CA 1
ATOM 1763 C C . GLU A 1 350 ? 149.33900 171.18300 217.32600 1.000 62.11374 330 GLU A C 1
ATOM 1764 O O . GLU A 1 350 ? 149.40000 170.23500 216.53300 1.000 59.75726 330 GLU A O 1
ATOM 1770 N N . GLY A 1 351 ? 149.31600 171.00200 218.64900 1.000 66.07460 331 GLY A N 1
ATOM 1771 C CA . GLY A 1 351 ? 149.33000 169.65400 219.19600 1.000 62.30911 331 GLY A CA 1
ATOM 1772 C C . GLY A 1 351 ? 148.12200 168.83700 218.77600 1.000 58.28341 331 GLY A C 1
ATOM 1773 O O . GLY A 1 351 ? 148.24900 167.66800 218.39600 1.000 62.57915 331 GLY A O 1
ATOM 1774 N N . GLU A 1 352 ? 146.93300 169.44300 218.83300 1.000 60.46834 332 GLU A N 1
ATOM 1775 C CA . GLU A 1 352 ? 145.71500 168.73300 218.45800 1.000 61.48091 332 GLU A CA 1
ATOM 1776 C C . GLU A 1 352 ? 145.71700 168.36700 216.98000 1.000 60.06358 332 GLU A C 1
ATOM 1777 O O . GLU A 1 352 ? 145.29000 167.26900 216.60500 1.000 54.81530 332 GLU A O 1
ATOM 1783 N N . MET A 1 353 ? 146.18200 169.27900 216.12200 1.000 60.88210 333 MET A N 1
ATOM 1784 C CA . MET A 1 353 ? 146.25200 168.98300 214.69600 1.000 61.96729 333 MET A CA 1
ATOM 1785 C C . MET A 1 353 ? 147.25200 167.87100 214.41400 1.000 61.43931 333 MET A C 1
ATOM 1786 O O . MET A 1 353 ? 146.98500 166.98600 213.59400 1.000 60.92264 333 MET A O 1
ATOM 1791 N N . LYS A 1 354 ? 148.40900 167.89800 215.08400 1.000 60.84087 334 LYS A N 1
ATOM 1792 C CA . LYS A 1 354 ? 149.37000 166.81000 214.94300 1.000 51.49622 334 LYS A CA 1
ATOM 1793 C C . LYS A 1 354 ? 148.74000 165.47900 215.32700 1.000 54.71484 334 LYS A C 1
ATOM 1794 O O . LYS A 1 354 ? 148.84200 164.49000 214.58900 1.000 58.81351 334 LYS A O 1
ATOM 1800 N N . GLU A 1 355 ? 148.09700 165.44100 216.48800 1.000 56.90216 335 GLU A N 1
ATOM 1801 C CA . GLU A 1 355 ? 147.46300 164.18100 216.94300 1.000 55.93103 335 GLU A CA 1
ATOM 1802 C C . GLU A 1 355 ? 146.42700 163.72500 215.90600 1.000 53.68759 335 GLU A C 1
ATOM 1803 O O . GLU A 1 355 ? 146.48100 162.54700 215.50500 1.000 51.38604 335 GLU A O 1
ATOM 1809 N N . TRP A 1 356 ? 145.53100 164.61700 215.47600 1.000 54.50964 336 TRP A N 1
ATOM 1810 C CA . TRP A 1 356 ? 144.46400 164.20000 214.57100 1.000 49.90377 336 TRP A CA 1
ATOM 1811 C C . TRP A 1 356 ? 145.01600 163.70500 213.24100 1.000 48.99926 336 TRP A C 1
ATOM 1812 O O . TRP A 1 356 ? 144.53000 162.70500 212.69800 1.000 49.95718 336 TRP A O 1
ATOM 1823 N N . PHE A 1 357 ? 146.01300 164.39700 212.68700 1.000 47.76661 337 PHE A N 1
ATOM 1824 C CA . PHE A 1 357 ? 146.57200 163.96400 211.41200 1.000 46.71306 337 PHE A CA 1
ATOM 1825 C C . PHE A 1 357 ? 147.30500 162.63800 211.55300 1.000 55.33319 337 PHE A C 1
ATOM 1826 O O . PHE A 1 357 ? 147.25900 161.80400 210.64400 1.000 58.64105 337 PHE A O 1
ATOM 1834 N N . ILE A 1 358 ? 147.95200 162.41200 212.69500 1.000 56.31635 338 ILE A N 1
ATOM 1835 C CA . ILE A 1 358 ? 148.61000 161.09000 212.91800 1.000 48.18787 338 ILE A CA 1
ATOM 1836 C C . ILE A 1 358 ? 147.51900 160.01600 213.06300 1.000 52.51743 338 ILE A C 1
ATOM 1837 O O . ILE A 1 358 ? 147.68700 158.92000 212.49700 1.000 55.87803 338 ILE A O 1
ATOM 1842 N N . LYS A 1 359 ? 146.42200 160.33700 213.74500 1.000 54.42231 339 LYS A N 1
ATOM 1843 C CA . LYS A 1 359 ? 145.34900 159.33800 213.99000 1.000 47.93771 339 LYS A CA 1
ATOM 1844 C C . LYS A 1 359 ? 144.60400 159.00200 212.68700 1.000 48.56341 339 LYS A C 1
ATOM 1845 O O . LYS A 1 359 ? 144.15500 157.84600 212.55700 1.000 57.51640 339 LYS A O 1
ATOM 1851 N N . ILE A 1 360 ? 144.48100 159.95100 211.75800 1.000 49.76980 340 ILE A N 1
ATOM 1852 C CA . ILE A 1 360 ? 143.69700 159.70500 210.54900 1.000 50.12331 340 ILE A CA 1
ATOM 1853 C C . ILE A 1 360 ? 144.57800 159.29000 209.37700 1.000 48.86510 340 ILE A C 1
ATOM 1854 O O . ILE A 1 360 ? 144.35900 158.24100 208.76600 1.000 57.22708 340 ILE A O 1
ATOM 1859 N N . PHE A 1 361 ? 145.56600 160.11700 209.03100 1.000 46.74382 341 PHE A N 1
ATOM 1860 C CA . PHE A 1 361 ? 146.34600 159.81500 207.80100 1.000 50.95899 341 PHE A CA 1
ATOM 1861 C C . PHE A 1 361 ? 147.74200 159.32600 208.13600 1.000 53.49166 341 PHE A C 1
ATOM 1862 O O . PHE A 1 361 ? 148.49700 159.05000 207.18100 1.000 49.95569 341 PHE A O 1
ATOM 1870 N N . LYS A 1 362 ? 148.10400 159.24400 209.41900 1.000 50.55148 342 LYS A N 1
ATOM 1871 C CA . LYS A 1 362 ? 149.48900 158.86100 209.81700 1.000 47.12584 342 LYS A CA 1
ATOM 1872 C C . LYS A 1 362 ? 150.48600 159.86000 209.20600 1.000 44.11557 342 LYS A C 1
ATOM 1873 O O . LYS A 1 362 ? 150.34400 161.06600 209.47600 1.000 56.03987 342 LYS A O 1
ATOM 1879 N N . THR A 1 363 ? 151.45400 159.37500 208.42400 1.000 38.88288 343 THR A N 1
ATOM 1880 C CA . THR A 1 363 ? 152.46700 160.26200 207.81400 1.000 42.88123 343 THR A CA 1
ATOM 1881 C C . THR A 1 363 ? 152.03700 160.75000 206.43700 1.000 46.30965 343 THR A C 1
ATOM 1882 O O . THR A 1 363 ? 152.87300 161.40200 205.77900 1.000 43.87525 343 THR A O 1
ATOM 1886 N N . ASP A 1 364 ? 150.80800 160.47100 205.98900 1.000 47.22007 344 ASP A N 1
ATOM 1887 C CA . ASP A 1 364 ? 150.44000 160.89100 204.64000 1.000 44.84487 344 ASP A CA 1
ATOM 1888 C C . ASP A 1 364 ? 150.23000 162.39900 204.56400 1.000 50.59982 344 ASP A C 1
ATOM 1889 O O . ASP A 1 364 ? 150.60300 163.03300 203.57000 1.000 51.81585 344 ASP A O 1
ATOM 1894 N N . LEU A 1 365 ? 149.63700 162.99000 205.59900 1.000 50.08886 345 LEU A N 1
ATOM 1895 C CA . LEU A 1 365 ? 149.40900 164.42600 205.66000 1.000 40.19795 345 LEU A CA 1
ATOM 1896 C C . LEU A 1 365 ? 149.85000 164.95600 207.01500 1.000 42.58613 345 LEU A C 1
ATOM 1897 O O . LEU A 1 365 ? 149.75900 164.26000 208.03000 1.000 45.88770 345 LEU A O 1
ATOM 1902 N N . SER A 1 366 ? 150.32900 166.19700 207.02500 1.000 38.43032 346 SER A N 1
ATOM 1903 C CA . SER A 1 366 ? 150.72300 166.83600 208.27300 1.000 43.96223 346 SER A CA 1
ATOM 1904 C C . SER A 1 366 ? 150.43900 168.32700 208.17800 1.000 50.96475 346 SER A C 1
ATOM 1905 O O . SER A 1 366 ? 150.17700 168.86100 207.10000 1.000 52.53540 346 SER A O 1
ATOM 1908 N N . VAL A 1 367 ? 150.48500 168.99800 209.32600 1.000 50.58242 347 VAL A N 1
ATOM 1909 C CA . VAL A 1 367 ? 150.29100 170.44300 209.40000 1.000 49.57691 347 VAL A CA 1
ATOM 1910 C C . VAL A 1 367 ? 151.34700 171.02800 210.32500 1.000 52.63595 347 VAL A C 1
ATOM 1911 O O . VAL A 1 367 ? 151.54900 170.53200 211.43800 1.000 58.26603 347 VAL A O 1
ATOM 1915 N N . ALA A 1 368 ? 152.01800 172.08000 209.86500 1.000 53.56496 348 ALA A N 1
ATOM 1916 C CA . ALA A 1 368 ? 153.05200 172.76000 210.63300 1.000 52.73853 348 ALA A CA 1
ATOM 1917 C C . ALA A 1 368 ? 152.65000 174.21100 210.83800 1.000 49.38954 348 ALA A C 1
ATOM 1918 O O . ALA A 1 368 ? 152.29400 174.90000 209.87700 1.000 52.54510 348 ALA A O 1
ATOM 1920 N N . ILE A 1 369 ? 152.71900 174.67700 212.08200 1.000 49.08649 349 ILE A N 1
ATOM 1921 C CA . ILE A 1 369 ? 152.30300 176.02500 212.45100 1.000 47.68847 349 ILE A CA 1
ATOM 1922 C C . ILE A 1 369 ? 153.48800 176.74200 213.07900 1.000 48.30508 349 ILE A C 1
ATOM 1923 O O . ILE A 1 369 ? 154.09300 176.23400 214.03000 1.000 49.77635 349 ILE A O 1
ATOM 1928 N N . ALA A 1 370 ? 153.81300 177.92000 212.55300 1.000 46.26647 350 ALA A N 1
ATOM 1929 C CA . ALA A 1 370 ? 154.92700 178.70700 213.06100 1.000 48.51249 350 ALA A CA 1
ATOM 1930 C C . ALA A 1 370 ? 154.52100 180.16800 213.16500 1.000 57.43394 350 ALA A C 1
ATOM 1931 O O . ALA A 1 370 ? 153.85600 180.70200 212.27500 1.000 63.97425 350 ALA A O 1
ATOM 1933 N N . TYR A 1 371 ? 154.95000 180.81700 214.24400 1.000 62.05924 351 TYR A N 1
ATOM 1934 C CA . TYR A 1 371 ? 154.58700 182.19700 214.52100 1.000 59.82313 351 TYR A CA 1
ATOM 1935 C C . TYR A 1 371 ? 155.83600 183.01700 214.81100 1.000 63.71681 351 TYR A C 1
ATOM 1936 O O . TYR A 1 371 ? 156.86100 182.48700 215.24700 1.000 71.23172 351 TYR A O 1
ATOM 1945 N N . LYS A 1 372 ? 155.74900 184.31400 214.52600 1.000 64.07229 352 LYS A N 1
ATOM 1946 C CA . LYS A 1 372 ? 156.82500 185.25400 214.81100 1.000 69.87447 352 LYS A CA 1
ATOM 1947 C C . LYS A 1 372 ? 156.24300 186.53400 215.39400 1.000 80.87643 352 LYS A C 1
ATOM 1948 O O . LYS A 1 372 ? 155.24900 187.06000 214.88700 1.000 83.19616 352 LYS A O 1
ATOM 1954 N N . ALA A 1 373 ? 156.87100 187.03300 216.45600 1.000 83.94044 353 ALA A N 1
ATOM 1955 C CA . ALA A 1 373 ? 156.40400 188.23900 217.12600 1.000 86.10091 353 ALA A CA 1
ATOM 1956 C C . ALA A 1 373 ? 156.87100 189.48800 216.38700 1.000 89.25800 353 ALA A C 1
ATOM 1957 O O . ALA A 1 373 ? 157.99500 189.54400 215.88200 1.000 85.72896 353 ALA A O 1
ATOM 1959 N N . CYS A 1 374 ? 155.99900 190.49500 216.33000 1.000 94.25181 354 CYS A N 1
ATOM 1960 C CA . CYS A 1 374 ? 156.29100 191.72500 215.60800 1.000 99.10863 354 CYS A CA 1
ATOM 1961 C C . CYS A 1 374 ? 155.57000 192.89300 216.26900 1.000 99.21003 354 CYS A C 1
ATOM 1962 O O . CYS A 1 374 ? 154.64300 192.71500 217.06600 1.000 94.60766 354 CYS A O 1
ATOM 1965 N N . THR A 1 375 ? 156.01500 194.09800 215.92500 1.000 96.53463 355 THR A N 1
ATOM 1966 C CA . THR A 1 375 ? 155.48300 195.34100 216.46000 1.000 96.09038 355 THR A CA 1
ATOM 1967 C C . THR A 1 375 ? 154.69400 196.07700 215.38000 1.000 99.67630 355 THR A C 1
ATOM 1968 O O . THR A 1 375 ? 154.57100 195.61800 214.24100 1.000 101.19128 355 THR A O 1
ATOM 1972 N N . GLY A 1 376 ? 154.15400 197.23800 215.75400 1.000 102.28125 356 GLY A N 1
ATOM 1973 C CA . GLY A 1 376 ? 153.39200 198.03000 214.80200 1.000 97.20577 356 GLY A CA 1
ATOM 1974 C C . GLY A 1 376 ? 154.24100 198.56000 213.66100 1.000 98.53414 356 GLY A C 1
ATOM 1975 O O . GLY A 1 376 ? 153.78100 198.63600 212.51800 1.000 92.20157 356 GLY A O 1
ATOM 1976 N N . GLU A 1 377 ? 155.48600 198.94300 213.95500 1.000 100.51473 357 GLU A N 1
ATOM 1977 C CA . GLU A 1 377 ? 156.38000 199.42600 212.90600 1.000 101.51105 357 GLU A CA 1
ATOM 1978 C C . GLU A 1 377 ? 156.65500 198.34100 211.87400 1.000 102.50444 357 GLU A C 1
ATOM 1979 O O . GLU A 1 377 ? 156.78000 198.63000 210.67700 1.000 102.18540 357 GLU A O 1
ATOM 1985 N N . ASP A 1 378 ? 156.76500 197.08800 212.32000 1.000 100.74983 358 ASP A N 1
ATOM 1986 C CA . ASP A 1 378 ? 156.96300 195.98400 211.38600 1.000 97.42794 358 ASP A CA 1
ATOM 1987 C C . ASP A 1 378 ? 155.78900 195.86000 210.42500 1.000 93.37862 358 ASP A C 1
ATOM 1988 O O . ASP A 1 378 ? 155.98000 195.64800 209.22200 1.000 94.25673 358 ASP A O 1
ATOM 1993 N N . LEU A 1 379 ? 154.56300 195.98800 210.93600 1.000 94.20799 359 LEU A N 1
ATOM 1994 C CA . LEU A 1 379 ? 153.39300 196.01700 210.06800 1.000 99.20095 359 LEU A CA 1
ATOM 1995 C C . LEU A 1 379 ? 153.37800 197.24600 209.17100 1.000 100.86590 359 LEU A C 1
ATOM 1996 O O . LEU A 1 379 ? 152.73900 197.22100 208.11300 1.000 92.55810 359 LEU A O 1
ATOM 2001 N N . MET A 1 380 ? 154.10700 198.29400 209.57800 1.000 103.23963 360 MET A N 1
ATOM 2002 C CA . MET A 1 380 ? 154.13800 199.56900 208.80700 1.000 102.46754 360 MET A CA 1
ATOM 2003 C C . MET A 1 380 ? 155.36700 199.59100 207.88400 1.000 106.18587 360 MET A C 1
ATOM 2004 O O . MET A 1 380 ? 155.69600 200.68500 207.38000 1.000 107.31784 360 MET A O 1
ATOM 2009 N N . ASN A 1 381 ? 156.02300 198.44600 207.69200 1.000 102.54721 361 ASN A N 1
ATOM 2010 C CA . ASN A 1 381 ? 157.15600 198.31200 206.77400 1.000 101.81320 361 ASN A CA 1
ATOM 2011 C C . ASN A 1 381 ? 158.24800 199.34000 207.06200 1.000 109.44930 361 ASN A C 1
ATOM 2012 O O . ASN A 1 381 ? 158.90900 199.83600 206.14600 1.000 107.27958 361 ASN A O 1
ATOM 2017 N N . SER A 1 382 ? 158.44100 199.67800 208.33200 1.000 113.97574 362 SER A N 1
ATOM 2018 C CA . SER A 1 382 ? 159.56000 200.52300 208.71900 1.000 113.83516 362 SER A CA 1
ATOM 2019 C C . SER A 1 382 ? 160.83800 199.69500 208.75800 1.000 117.95533 362 SER A C 1
ATOM 2020 O O . SER A 1 382 ? 160.84000 198.55400 209.22800 1.000 116.65743 362 SER A O 1
ATOM 2023 N N . ASN A 1 383 ? 161.92200 200.27500 208.24700 1.000 113.75696 363 ASN A N 1
ATOM 2024 C CA . ASN A 1 383 ? 163.23500 199.64100 208.14600 1.000 109.56296 363 ASN A CA 1
ATOM 2025 C C . ASN A 1 383 ? 163.22600 198.39300 207.26900 1.000 108.79011 363 ASN A C 1
ATOM 2026 O O . ASN A 1 383 ? 164.20100 197.63100 207.27500 1.000 105.36865 363 ASN A O 1
ATOM 2031 N N . GLY A 1 384 ? 162.15200 198.16200 206.51600 1.000 111.54264 364 GLY A N 1
ATOM 2032 C CA . GLY A 1 384 ? 162.09500 197.03300 205.60600 1.000 108.61760 364 GLY A CA 1
ATOM 2033 C C . GLY A 1 384 ? 162.10600 195.67600 206.26800 1.000 107.36510 364 GLY A C 1
ATOM 2034 O O . GLY A 1 384 ? 162.41500 194.67900 205.61000 1.000 104.08427 364 GLY A O 1
ATOM 2035 N N . THR A 1 385 ? 161.77500 195.60300 207.55700 1.000 105.42501 365 THR A N 1
ATOM 2036 C CA . THR A 1 385 ? 161.81100 194.33200 208.26900 1.000 100.49756 365 THR A CA 1
ATOM 2037 C C . THR A 1 385 ? 160.62600 193.43300 207.94300 1.000 96.81042 365 THR A C 1
ATOM 2038 O O . THR A 1 385 ? 160.72500 192.21600 208.13600 1.000 99.40681 365 THR A O 1
ATOM 2042 N N . TYR A 1 386 ? 159.52300 193.99800 207.44300 1.000 94.55441 366 TYR A N 1
ATOM 2043 C CA . TYR A 1 386 ? 158.31000 193.21000 207.23600 1.000 92.46917 366 TYR A CA 1
ATOM 2044 C C . TYR A 1 386 ? 158.56100 192.03900 206.29600 1.000 93.59414 366 TYR A C 1
ATOM 2045 O O . TYR A 1 386 ? 158.31000 190.88000 206.64900 1.000 96.02407 366 TYR A O 1
ATOM 2054 N N . SER A 1 387 ? 159.09400 192.31800 205.10300 1.000 88.41566 367 SER A N 1
ATOM 2055 C CA . SER A 1 387 ? 159.40300 191.24800 204.16300 1.000 90.93191 367 SER A CA 1
ATOM 2056 C C . SER A 1 387 ? 160.42100 190.27300 204.73300 1.000 87.99292 367 SER A C 1
ATOM 2057 O O . SER A 1 387 ? 160.45700 189.11200 204.31300 1.000 82.98031 367 SER A O 1
ATOM 2060 N N . ASP A 1 388 ? 161.24900 190.72200 205.67700 1.000 90.91821 368 ASP A N 1
ATOM 2061 C CA . ASP A 1 388 ? 162.15400 189.80900 206.36300 1.000 89.67420 368 ASP A CA 1
ATOM 2062 C C . ASP A 1 388 ? 161.39100 188.90300 207.32200 1.000 83.48802 368 ASP A C 1
ATOM 2063 O O . ASP A 1 388 ? 161.62100 187.68800 207.36000 1.000 86.38232 368 ASP A O 1
ATOM 2068 N N . LEU A 1 389 ? 160.45600 189.47700 208.08600 1.000 80.17359 369 LEU A N 1
ATOM 2069 C CA . LEU A 1 389 ? 159.82800 188.73400 209.17500 1.000 80.29030 369 LEU A CA 1
ATOM 2070 C C . LEU A 1 389 ? 159.06700 187.52200 208.65600 1.000 77.67830 369 LEU A C 1
ATOM 2071 O O . LEU A 1 389 ? 159.18300 186.42100 209.21000 1.000 82.54709 369 LEU A O 1
ATOM 2076 N N . TRP A 1 390 ? 158.29200 187.69900 207.58200 1.000 72.99334 370 TRP A N 1
ATOM 2077 C CA . TRP A 1 390 ? 157.60500 186.56100 206.98100 1.000 70.69202 370 TRP A CA 1
ATOM 2078 C C . TRP A 1 390 ? 158.59200 185.46600 206.60700 1.000 75.19206 370 TRP A C 1
ATOM 2079 O O . TRP A 1 390 ? 158.32800 184.27900 206.83400 1.000 78.83485 370 TRP A O 1
ATOM 2090 N N . GLN A 1 391 ? 159.74800 185.84800 206.05900 1.000 75.46907 371 GLN A N 1
ATOM 2091 C CA . GLN A 1 391 ? 160.77000 184.85800 205.74400 1.000 69.60036 371 GLN A CA 1
ATOM 2092 C C . GLN A 1 391 ? 161.18500 184.09700 206.99500 1.000 63.13661 371 GLN A C 1
ATOM 2093 O O . GLN A 1 391 ? 161.30600 182.86600 206.97000 1.000 70.01240 371 GLN A O 1
ATOM 2099 N N . THR A 1 392 ? 161.37000 184.81200 208.10900 1.000 59.47070 372 THR A N 1
ATOM 2100 C CA . THR A 1 392 ? 161.67700 184.15000 209.37200 1.000 60.54226 372 THR A CA 1
ATOM 2101 C C . THR A 1 392 ? 160.60000 183.13500 209.72900 1.000 63.93746 372 THR A C 1
ATOM 2102 O O . THR A 1 392 ? 160.90600 182.03900 210.21500 1.000 66.34785 372 THR A O 1
ATOM 2106 N N . VAL A 1 393 ? 159.33400 183.47100 209.47100 1.000 65.57923 373 VAL A N 1
ATOM 2107 C CA . VAL A 1 393 ? 158.25900 182.50800 209.69200 1.000 62.19128 373 VAL A CA 1
ATOM 2108 C C . VAL A 1 393 ? 158.47300 181.28100 208.81700 1.000 63.15502 373 VAL A C 1
ATOM 2109 O O . VAL A 1 393 ? 158.41400 180.13900 209.29000 1.000 65.55917 373 VAL A O 1
ATOM 2113 N N . SER A 1 394 ? 158.76500 181.50100 207.53200 1.000 61.29564 374 SER A N 1
ATOM 2114 C CA . SER A 1 394 ? 159.09200 180.38800 206.65300 1.000 61.23081 374 SER A CA 1
ATOM 2115 C C . SER A 1 394 ? 160.37600 179.69600 207.07800 1.000 61.31752 374 SER A C 1
ATOM 2116 O O . SER A 1 394 ? 160.59000 178.53200 206.72300 1.000 57.14870 374 SER A O 1
ATOM 2119 N N . ARG A 1 395 ? 161.23900 180.38900 207.82500 1.000 68.19338 375 ARG A N 1
ATOM 2120 C CA . ARG A 1 395 ? 162.40300 179.72800 208.39600 1.000 63.42643 375 ARG A CA 1
ATOM 2121 C C . ARG A 1 395 ? 162.00600 178.78000 209.51800 1.000 61.34036 375 ARG A C 1
ATOM 2122 O O . ARG A 1 395 ? 162.62400 177.72200 209.68300 1.000 62.11260 375 ARG A O 1
ATOM 2130 N N . LYS A 1 396 ? 160.98300 179.13700 210.29600 1.000 59.25381 376 LYS A N 1
ATOM 2131 C CA . LYS A 1 396 ? 160.51700 178.25100 211.35400 1.000 56.29286 376 LYS A CA 1
ATOM 2132 C C . LYS A 1 396 ? 159.69700 177.09600 210.79900 1.000 59.77840 376 LYS A C 1
ATOM 2133 O O . LYS A 1 396 ? 159.76000 175.98300 211.33400 1.000 62.16419 376 LYS A O 1
ATOM 2139 N N . LEU A 1 397 ? 158.93900 177.33800 209.72600 1.000 58.03584 377 LEU A N 1
ATOM 2140 C CA . LEU A 1 397 ? 158.13800 176.28000 209.11900 1.000 54.34876 377 LEU A CA 1
ATOM 2141 C C . LEU A 1 397 ? 159.01100 175.11900 208.66300 1.000 55.98944 377 LEU A C 1
ATOM 2142 O O . LEU A 1 397 ? 158.67000 173.95100 208.88700 1.000 59.47224 377 LEU A O 1
ATOM 2147 N N . SER A 1 398 ? 160.14700 175.42000 208.02900 1.000 55.30928 378 SER A N 1
ATOM 2148 C CA . SER A 1 398 ? 161.06400 174.36400 207.61500 1.000 45.87581 378 SER A CA 1
ATOM 2149 C C . SER A 1 398 ? 161.60800 173.59400 208.81000 1.000 51.41127 378 SER A C 1
ATOM 2150 O O . SER A 1 398 ? 161.97300 172.42100 208.67700 1.000 57.34545 378 SER A O 1
ATOM 2153 N N . ASP A 1 399 ? 161.67100 174.22900 209.98200 1.000 56.07294 379 ASP A N 1
ATOM 2154 C CA . ASP A 1 399 ? 162.09300 173.52200 211.18300 1.000 53.73148 379 ASP A CA 1
ATOM 2155 C C . ASP A 1 399 ? 160.98000 172.67300 211.77500 1.000 53.50855 379 ASP A C 1
ATOM 2156 O O . ASP A 1 399 ? 161.26200 171.77100 212.57100 1.000 60.66097 379 ASP A O 1
ATOM 2161 N N . LYS A 1 400 ? 159.72800 172.94100 211.40700 1.000 57.39803 380 LYS A N 1
ATOM 2162 C CA . LYS A 1 400 ? 158.61300 172.11900 211.85400 1.000 57.15582 380 LYS A CA 1
ATOM 2163 C C . LYS A 1 400 ? 158.40300 170.89800 210.97200 1.000 55.12424 380 LYS A C 1
ATOM 2164 O O . LYS A 1 400 ? 157.62100 170.01400 211.33900 1.000 52.96925 380 LYS A O 1
ATOM 2170 N N . LYS A 1 401 ? 159.07600 170.83300 209.82400 1.000 44.07502 381 LYS A N 1
ATOM 2171 C CA . LYS A 1 401 ? 158.98700 169.69200 208.92800 1.000 42.39471 381 LYS A CA 1
ATOM 2172 C C . LYS A 1 401 ? 160.21600 168.79900 208.97400 1.000 50.53348 381 LYS A C 1
ATOM 2173 O O . LYS A 1 401 ? 160.17900 167.69700 208.41600 1.000 57.56579 381 LYS A O 1
ATOM 2179 N N . ALA A 1 402 ? 161.29800 169.23900 209.61600 1.000 49.48840 382 ALA A N 1
ATOM 2180 C CA . ALA A 1 402 ? 162.45600 168.37500 209.80800 1.000 45.20275 382 ALA A CA 1
ATOM 2181 C C . ALA A 1 402 ? 162.23800 167.44000 210.99200 1.000 47.56182 382 ALA A C 1
ATOM 2182 O O . ALA A 1 402 ? 162.25100 166.21400 210.84200 1.000 50.98028 382 ALA A O 1
ATOM 2184 N N . HIS A 1 403 ? 161.97800 168.00900 212.17200 1.000 45.09101 383 HIS A N 1
ATOM 2185 C CA . HIS A 1 403 ? 161.64700 167.17300 213.35700 1.000 47.35325 383 HIS A CA 1
ATOM 2186 C C . HIS A 1 403 ? 160.12300 167.11200 213.46200 1.000 51.80364 383 HIS A C 1
ATOM 2187 O O . HIS A 1 403 ? 159.56100 167.56500 214.47700 1.000 51.50203 383 HIS A O 1
ATOM 2194 N N . LYS A 1 404 ? 159.47200 166.56600 212.43800 1.000 49.03793 384 LYS A N 1
ATOM 2195 C CA . LYS A 1 404 ? 157.98800 166.52600 212.38700 1.000 46.84394 384 LYS A CA 1
ATOM 2196 C C . LYS A 1 404 ? 157.36500 165.68900 213.51300 1.000 51.27328 384 LYS A C 1
ATOM 2197 O O . LYS A 1 404 ? 156.31500 166.11300 214.02300 1.000 56.06370 384 LYS A O 1
ATOM 2203 N N . TYR A 1 405 ? 157.94700 164.54400 213.88000 1.000 56.05270 385 TYR A N 1
ATOM 2204 C CA . TYR A 1 405 ? 157.24900 163.64100 214.84400 1.000 50.73510 385 TYR A CA 1
ATOM 2205 C C . TYR A 1 405 ? 158.01400 163.43300 216.15000 1.000 51.22395 385 TYR A C 1
ATOM 2206 O O . TYR A 1 405 ? 159.23300 163.19800 216.12900 1.000 54.08082 385 TYR A O 1
ATOM 2215 N N . SER A 1 406 ? 157.29800 163.45500 217.27800 1.000 54.39574 386 SER A N 1
ATOM 2216 C CA . SER A 1 406 ? 157.94500 163.20900 218.59400 1.000 56.34055 386 SER A CA 1
ATOM 2217 C C . SER A 1 406 ? 158.22300 161.71100 218.75300 1.000 58.27768 386 SER A C 1
ATOM 2218 O O . SER A 1 406 ? 157.58100 160.91500 218.04200 1.000 54.18490 386 SER A O 1
ATOM 2221 N N . LEU A 1 407 ? 159.07100 161.34000 219.71300 1.000 55.63405 387 LEU A N 1
ATOM 2222 C CA . LEU A 1 407 ? 159.46300 159.91200 219.82800 1.000 60.63102 387 LEU A CA 1
ATOM 2223 C C . LEU A 1 407 ? 158.21900 159.07200 220.13400 1.000 58.20555 387 LEU A C 1
ATOM 2224 O O . LEU A 1 407 ? 158.10900 157.97700 219.56000 1.000 60.18109 387 LEU A O 1
ATOM 2229 N N . ASN A 1 408 ? 157.32600 159.55400 220.99500 1.000 55.73079 388 ASN A N 1
ATOM 2230 C CA . ASN A 1 408 ? 156.16800 158.70100 221.36900 1.000 53.61330 388 ASN A CA 1
ATOM 2231 C C . ASN A 1 408 ? 155.32200 158.42700 220.12300 1.000 57.63169 388 ASN A C 1
ATOM 2232 O O . ASN A 1 408 ? 154.89900 157.27000 219.94400 1.000 64.36103 388 ASN A O 1
ATOM 2237 N N . GLU A 1 409 ? 155.10100 159.44300 219.28500 1.000 54.60346 389 GLU A N 1
ATOM 2238 C CA . GLU A 1 409 ? 154.35900 159.22700 218.01500 1.000 49.41088 389 GLU A CA 1
ATOM 2239 C C . GLU A 1 409 ? 155.15100 158.27700 217.10300 1.000 57.63515 389 GLU A C 1
ATOM 2240 O O . GLU A 1 409 ? 154.52400 157.39500 216.48800 1.000 56.81783 389 GLU A O 1
ATOM 2246 N N . ILE A 1 410 ? 156.47500 158.45400 217.02700 1.000 57.36979 390 ILE A N 1
ATOM 2247 C CA . ILE A 1 410 ? 157.32600 157.58200 216.16100 1.000 52.63959 390 ILE A CA 1
ATOM 2248 C C . ILE A 1 410 ? 157.24700 156.14000 216.68000 1.000 52.14906 390 ILE A C 1
ATOM 2249 O O . ILE A 1 410 ? 157.07500 155.21900 215.85500 1.000 50.87258 390 ILE A O 1
ATOM 2254 N N . LYS A 1 411 ? 157.29800 155.96700 218.00100 1.000 49.03636 391 LYS A N 1
ATOM 2255 C CA . LYS A 1 411 ? 157.18600 154.61400 218.59400 1.000 49.12698 391 LYS A CA 1
ATOM 2256 C C . LYS A 1 411 ? 155.80300 154.04800 218.26300 1.000 53.19514 391 LYS A C 1
ATOM 2257 O O . LYS A 1 411 ? 155.71500 152.85000 217.94200 1.000 57.11998 391 LYS A O 1
ATOM 2263 N N . LEU A 1 412 ? 154.76900 154.88500 218.34300 1.000 53.45985 392 LEU A N 1
ATOM 2264 C CA . LEU A 1 412 ? 153.38700 154.40900 218.09000 1.000 53.25922 392 LEU A CA 1
ATOM 2265 C C . LEU A 1 412 ? 153.25500 153.92700 216.63800 1.000 53.60827 392 LEU A C 1
ATOM 2266 O O . LEU A 1 412 ? 152.59900 152.88800 216.41800 1.000 52.79176 392 LEU A O 1
ATOM 2271 N N . PHE A 1 413 ? 153.85500 154.65300 215.69000 1.000 48.43703 393 PHE A N 1
ATOM 2272 C CA . PHE A 1 413 ? 153.79200 154.22700 214.27300 1.000 48.06509 393 PHE A CA 1
ATOM 2273 C C . PHE A 1 413 ? 154.47800 152.89200 214.14200 1.000 51.89920 393 PHE A C 1
ATOM 2274 O O . PHE A 1 413 ? 153.94800 151.99100 213.46200 1.000 58.57722 393 PHE A O 1
ATOM 2282 N N . ASN A 1 414 ? 155.62800 152.75200 214.79800 1.000 49.82222 394 ASN A N 1
ATOM 2283 C CA . ASN A 1 414 ? 156.41200 151.48500 214.78000 1.000 43.03553 394 ASN A CA 1
ATOM 2284 C C . ASN A 1 414 ? 155.65100 150.33800 215.45300 1.000 51.56471 394 ASN A C 1
ATOM 2285 O O . ASN A 1 414 ? 155.77500 149.19700 214.96300 1.000 62.23877 394 ASN A O 1
ATOM 2290 N N . SER A 1 415 ? 154.91300 150.60000 216.53600 1.000 53.28137 395 SER A N 1
ATOM 2291 C CA . SER A 1 415 ? 154.33400 149.47100 217.31300 1.000 59.92099 395 SER A CA 1
ATOM 2292 C C . SER A 1 415 ? 153.03000 148.93400 216.71700 1.000 60.69785 395 SER A C 1
ATOM 2293 O O . SER A 1 415 ? 151.98400 149.06300 217.38300 1.000 60.94333 395 SER A O 1
ATOM 2296 N N . THR A 1 416 ? 153.09600 148.32400 215.53200 1.000 58.46884 396 THR A N 1
ATOM 2297 C CA . THR A 1 416 ? 151.93000 147.62700 214.95100 1.000 60.51348 396 THR A CA 1
ATOM 2298 C C . THR A 1 416 ? 151.75000 146.33100 215.72100 1.000 68.15733 396 THR A C 1
ATOM 2299 O O . THR A 1 416 ? 152.77500 145.78500 216.18100 1.000 66.41913 396 THR A O 1
ATOM 2303 N N . ILE A 1 417 ? 150.52000 145.83100 215.85900 1.000 70.47669 397 ILE A N 1
ATOM 2304 C CA . ILE A 1 417 ? 150.30300 144.50800 216.52200 1.000 74.02275 397 ILE A CA 1
ATOM 2305 C C . ILE A 1 417 ? 149.97800 143.46100 215.44500 1.000 73.98716 397 ILE A C 1
ATOM 2306 O O . ILE A 1 417 ? 150.63400 142.39900 215.44000 1.000 72.81470 397 ILE A O 1
ATOM 2311 N N . HIS A 1 418 ? 149.01400 143.75200 214.57000 1.000 73.04566 398 HIS A N 1
ATOM 2312 C CA . HIS A 1 418 ? 148.62800 142.82900 213.51200 1.000 67.20983 398 HIS A CA 1
ATOM 2313 C C . HIS A 1 418 ? 148.88600 143.45900 212.15100 1.000 70.51568 398 HIS A C 1
ATOM 2314 O O . HIS A 1 418 ? 148.63100 144.65000 211.94700 1.000 78.29573 398 HIS A O 1
ATOM 2321 N N . ALA A 1 419 ? 149.39000 142.64600 211.22000 1.000 66.84735 399 ALA A N 1
ATOM 2322 C CA . ALA A 1 419 ? 149.75800 143.15600 209.90300 1.000 61.69640 399 ALA A CA 1
ATOM 2323 C C . ALA A 1 419 ? 148.53600 143.48800 209.05500 1.000 68.37899 399 ALA A C 1
ATOM 2324 O O . ALA A 1 419 ? 148.57500 144.43500 208.26200 1.000 69.86149 399 ALA A O 1
ATOM 2326 N N . GLY A 1 420 ? 147.46200 142.73100 209.19400 1.000 66.21692 400 GLY A N 1
ATOM 2327 C CA . GLY A 1 420 ? 146.27100 142.96800 208.40600 1.000 64.48242 400 GLY A CA 1
ATOM 2328 C C . GLY A 1 420 ? 146.12500 141.97000 207.27300 1.000 67.38926 400 GLY A C 1
ATOM 2329 O O . GLY A 1 420 ? 147.10600 141.46600 206.71600 1.000 73.38444 400 GLY A O 1
ATOM 2330 N N . THR A 1 421 ? 144.87300 141.68000 206.91800 1.000 66.02201 401 THR A N 1
ATOM 2331 C CA . THR A 1 421 ? 144.56200 140.69500 205.89100 1.000 72.63225 401 THR A CA 1
ATOM 2332 C C . THR A 1 421 ? 144.17500 141.31500 204.55500 1.000 76.03436 401 THR A C 1
ATOM 2333 O O . THR A 1 421 ? 144.05900 140.58600 203.56500 1.000 81.60448 401 THR A O 1
ATOM 2337 N N . GLN A 1 422 ? 143.97100 142.62800 204.50000 1.000 66.97419 402 GLN A N 1
ATOM 2338 C CA . GLN A 1 422 ? 143.60500 143.29000 203.25700 1.000 59.32330 402 GLN A CA 1
ATOM 2339 C C . GLN A 1 422 ? 143.98000 144.75900 203.35800 1.000 53.88460 402 GLN A C 1
ATOM 2340 O O . GLN A 1 422 ? 144.21500 145.28600 204.44800 1.000 60.55113 402 GLN A O 1
ATOM 2346 N N . GLU A 1 423 ? 144.03600 145.41300 202.20100 1.000 46.34495 403 GLU A N 1
ATOM 2347 C CA . GLU A 1 423 ? 144.40200 146.81800 202.12400 1.000 47.68972 403 GLU A CA 1
ATOM 2348 C C . GLU A 1 423 ? 143.52700 147.51500 201.09400 1.000 52.08728 403 GLU A C 1
ATOM 2349 O O . GLU A 1 423 ? 143.01500 146.88900 200.16300 1.000 62.59430 403 GLU A O 1
ATOM 2355 N N . CYS A 1 424 ? 143.35300 148.82000 201.28000 1.000 40.20832 404 CYS A N 1
ATOM 2356 C CA . CYS A 1 424 ? 142.63000 149.62400 200.30600 1.000 43.71615 404 CYS A CA 1
ATOM 2357 C C . CYS A 1 424 ? 143.42300 149.71800 199.01000 1.000 49.50487 404 CYS A C 1
ATOM 2358 O O . CYS A 1 424 ? 144.64700 149.87200 199.02300 1.000 51.33188 404 CYS A O 1
ATOM 2361 N N . LYS A 1 425 ? 142.72000 149.62100 197.88200 1.000 53.35571 405 LYS A N 1
ATOM 2362 C CA . LYS A 1 425 ? 143.39400 149.68400 196.59200 1.000 43.72096 405 LYS A CA 1
ATOM 2363 C C . LYS A 1 425 ? 143.93000 151.07200 196.26900 1.000 43.54874 405 LYS A C 1
ATOM 2364 O O . LYS A 1 425 ? 144.73100 151.20300 195.33900 1.000 47.40926 405 LYS A O 1
ATOM 2370 N N . GLU A 1 426 ? 143.51600 152.10200 197.00700 1.000 43.07453 406 GLU A N 1
ATOM 2371 C CA . GLU A 1 426 ? 143.97900 153.46600 196.77800 1.000 36.63693 406 GLU A CA 1
ATOM 2372 C C . GLU A 1 426 ? 144.98500 153.90700 197.83500 1.000 36.36307 406 GLU A C 1
ATOM 2373 O O . GLU A 1 426 ? 146.10100 154.31700 197.50800 1.000 39.42575 406 GLU A O 1
ATOM 2379 N N . CYS A 1 427 ? 144.60300 153.82200 199.11100 1.000 45.26948 407 CYS A N 1
ATOM 2380 C CA . CYS A 1 427 ? 145.48400 154.26500 200.18500 1.000 40.94766 407 CYS A CA 1
ATOM 2381 C C . CYS A 1 427 ? 146.60000 153.26400 200.45300 1.000 46.89683 407 CYS A C 1
ATOM 2382 O O . CYS A 1 427 ? 147.66700 153.64900 200.94400 1.000 48.29105 407 CYS A O 1
ATOM 2385 N N . LEU A 1 428 ? 146.37200 151.98500 200.13800 1.000 43.04599 408 LEU A N 1
ATOM 2386 C CA . LEU A 1 428 ? 147.31200 150.90500 200.44600 1.000 37.02858 408 LEU A CA 1
ATOM 2387 C C . LEU A 1 428 ? 147.59700 150.82600 201.94400 1.000 41.55402 408 LEU A C 1
ATOM 2388 O O . LEU A 1 428 ? 148.73200 150.60200 202.36700 1.000 42.09054 408 LEU A O 1
ATOM 2393 N N . ARG A 1 429 ? 146.55700 151.00600 202.75100 1.000 39.66618 409 ARG A N 1
ATOM 2394 C CA . ARG A 1 429 ? 146.64800 150.88900 204.19900 1.000 38.32254 409 ARG A CA 1
ATOM 2395 C C . ARG A 1 429 ? 145.84300 149.68500 204.66500 1.000 47.98020 409 ARG A C 1
ATOM 2396 O O . ARG A 1 429 ? 144.77100 149.39500 204.12400 1.000 58.05589 409 ARG A O 1
ATOM 2404 N N . SER A 1 430 ? 146.36500 148.98500 205.67400 1.000 50.23493 410 SER A N 1
ATOM 2405 C CA . SER A 1 430 ? 145.73600 147.77400 206.18100 1.000 54.08751 410 SER A CA 1
ATOM 2406 C C . SER A 1 430 ? 145.21200 147.89400 207.60400 1.000 63.61709 410 SER A C 1
ATOM 2407 O O . SER A 1 430 ? 144.34100 147.10700 207.98500 1.000 62.25493 410 SER A O 1
ATOM 2410 N N . ASP A 1 431 ? 145.71800 148.84400 208.39500 1.000 66.41632 411 ASP A N 1
ATOM 2411 C CA . ASP A 1 431 ? 145.23900 148.99700 209.76600 1.000 59.72020 411 ASP A CA 1
ATOM 2412 C C . ASP A 1 431 ? 143.76600 149.38900 209.80000 1.000 67.69159 411 ASP A C 1
ATOM 2413 O O . ASP A 1 431 ? 142.99400 148.86300 210.61000 1.000 72.44579 411 ASP A O 1
ATOM 2418 N N . ILE A 1 432 ? 143.35900 150.31300 208.92900 1.000 70.16930 412 ILE A N 1
ATOM 2419 C CA . ILE A 1 432 ? 141.96000 150.71200 208.86000 1.000 66.09262 412 ILE A CA 1
ATOM 2420 C C . ILE A 1 432 ? 141.14200 149.58900 208.23600 1.000 70.33637 412 ILE A C 1
ATOM 2421 O O . ILE A 1 432 ? 141.61300 148.87600 207.33900 1.000 70.05723 412 ILE A O 1
ATOM 2426 N N . ASP A 1 433 ? 139.91800 149.40700 208.72900 1.000 69.63689 413 ASP A N 1
ATOM 2427 C CA . ASP A 1 433 ? 139.03700 148.38000 208.18800 1.000 63.51416 413 ASP A CA 1
ATOM 2428 C C . ASP A 1 433 ? 138.75100 148.64600 206.71600 1.000 60.53331 413 ASP A C 1
ATOM 2429 O O . ASP A 1 433 ? 138.43900 149.77400 206.32300 1.000 63.67254 413 ASP A O 1
ATOM 2434 N N . ILE A 1 434 ? 138.85400 147.59800 205.90300 1.000 60.25600 414 ILE A N 1
ATOM 2435 C CA . ILE A 1 434 ? 138.71000 147.69200 204.45500 1.000 63.21314 414 ILE A CA 1
ATOM 2436 C C . ILE A 1 434 ? 137.40200 147.02600 204.05600 1.000 66.67195 414 ILE A C 1
ATOM 2437 O O . ILE A 1 434 ? 137.08900 145.92600 204.52700 1.000 70.45295 414 ILE A O 1
ATOM 2442 N N . SER A 1 435 ? 136.64000 147.69100 203.19100 1.000 62.86764 415 SER A N 1
ATOM 2443 C CA . SER A 1 435 ? 135.36600 147.15500 202.74100 1.000 63.92468 415 SER A CA 1
ATOM 2444 C C . SER A 1 435 ? 135.59200 146.02400 201.73800 1.000 71.25392 415 SER A C 1
ATOM 2445 O O . SER A 1 435 ? 136.72300 145.64900 201.41700 1.000 76.10538 415 SER A O 1
ATOM 2448 N N . GLU A 1 436 ? 134.48700 145.47100 201.23300 1.000 77.20596 416 GLU A N 1
ATOM 2449 C CA . GLU A 1 436 ? 134.57500 144.37400 200.27700 1.000 86.76245 416 GLU A CA 1
ATOM 2450 C C . GLU A 1 436 ? 135.03100 144.83800 198.90100 1.000 81.73196 416 GLU A C 1
ATOM 2451 O O . GLU A 1 436 ? 135.45100 144.00700 198.08900 1.000 80.12545 416 GLU A O 1
ATOM 2457 N N . ASP A 1 437 ? 134.95800 146.13900 198.62000 1.000 74.28578 417 ASP A N 1
ATOM 2458 C CA . ASP A 1 437 ? 135.44800 146.70100 197.37100 1.000 74.05211 417 ASP A CA 1
ATOM 2459 C C . ASP A 1 437 ? 136.91000 147.12000 197.45400 1.000 67.65896 417 ASP A C 1
ATOM 2460 O O . ASP A 1 437 ? 137.37000 147.89800 196.61100 1.000 64.50916 417 ASP A O 1
ATOM 2465 N N . SER A 1 438 ? 137.64400 146.61600 198.45000 1.000 68.06308 418 SER A N 1
ATOM 2466 C CA . SER A 1 438 ? 139.04400 146.97700 198.67400 1.000 62.19073 418 SER A CA 1
ATOM 2467 C C . SER A 1 438 ? 139.21100 148.48800 198.81200 1.000 60.91721 418 SER A C 1
ATOM 2468 O O . SER A 1 438 ? 140.14900 149.07900 198.27400 1.000 60.60764 418 SER A O 1
ATOM 2471 N N . LEU A 1 439 ? 138.28900 149.11900 199.53400 1.000 59.35138 419 LEU A N 1
ATOM 2472 C CA . LEU A 1 439 ? 138.32400 150.55500 199.77300 1.000 53.76265 419 LEU A CA 1
ATOM 2473 C C . LEU A 1 439 ? 138.21300 150.82500 201.26400 1.000 48.31882 419 LEU A C 1
ATOM 2474 O O . LEU A 1 439 ? 137.31500 150.29800 201.92800 1.000 56.76519 419 LEU A O 1
ATOM 2479 N N . CYS A 1 440 ? 139.12100 151.64400 201.78600 1.000 43.37767 420 CYS A N 1
ATOM 2480 C CA . CYS A 1 440 ? 138.96700 152.13100 203.14400 1.000 51.29952 420 CYS A CA 1
ATOM 2481 C C . CYS A 1 440 ? 137.87700 153.20100 203.18200 1.000 60.03176 420 CYS A C 1
ATOM 2482 O O . CYS A 1 440 ? 137.42900 153.70900 202.15100 1.000 60.85672 420 CYS A O 1
ATOM 2485 N N . LYS A 1 441 ? 137.44200 153.53700 204.39600 1.000 61.32104 421 LYS A N 1
ATOM 2486 C CA . LYS A 1 441 ? 136.31000 154.44600 204.54000 1.000 55.83777 421 LYS A CA 1
ATOM 2487 C C . LYS A 1 441 ? 136.64600 155.84100 204.02700 1.000 56.84818 421 LYS A C 1
ATOM 2488 O O . LYS A 1 441 ? 135.79000 156.51300 203.44000 1.000 64.76982 421 LYS A O 1
ATOM 2494 N N . ILE A 1 442 ? 137.88500 156.29200 204.22900 1.000 51.73372 422 ILE A N 1
ATOM 2495 C CA . ILE A 1 442 ? 138.27300 157.63300 203.80000 1.000 50.46483 422 ILE A CA 1
ATOM 2496 C C . ILE A 1 442 ? 138.26800 157.73500 202.27800 1.000 46.07734 422 ILE A C 1
ATOM 2497 O O . ILE A 1 442 ? 137.70600 158.67500 201.70600 1.000 54.06582 422 ILE A O 1
ATOM 2502 N N . CYS A 1 443 ? 138.89900 156.77400 201.60000 1.000 47.44780 423 CYS A N 1
ATOM 2503 C CA . CYS A 1 443 ? 138.95000 156.81900 200.14100 1.000 48.27401 423 CYS A CA 1
ATOM 2504 C C . CYS A 1 443 ? 137.56800 156.62300 199.53300 1.000 48.11520 423 CYS A C 1
ATOM 2505 O O . CYS A 1 443 ? 137.22500 157.26700 198.53400 1.000 54.49712 423 CYS A O 1
ATOM 2508 N N . GLU A 1 444 ? 136.76100 155.73800 200.12200 1.000 46.23914 424 GLU A N 1
ATOM 2509 C CA . GLU A 1 444 ? 135.38900 155.56000 199.66000 1.000 46.72496 424 GLU A CA 1
ATOM 2510 C C . GLU A 1 444 ? 134.59400 156.85000 199.80200 1.000 52.82236 424 GLU A C 1
ATOM 2511 O O . GLU A 1 444 ? 133.86500 157.24700 198.88300 1.000 55.22482 424 GLU A O 1
ATOM 2517 N N . GLY A 1 445 ? 134.77300 157.53900 200.93200 1.000 50.63799 425 GLY A N 1
ATOM 2518 C CA . GLY A 1 445 ? 134.10200 158.83800 201.12400 1.000 45.44933 425 GLY A CA 1
ATOM 2519 C C . GLY A 1 445 ? 134.55900 159.82300 200.07000 1.000 49.80393 425 GLY A C 1
ATOM 2520 O O . GLY A 1 445 ? 133.69100 160.44700 199.43000 1.000 56.85817 425 GLY A O 1
ATOM 2521 N N . ILE A 1 446 ? 135.87400 159.95400 199.88500 1.000 49.46235 426 ILE A N 1
ATOM 2522 C CA . ILE A 1 446 ? 136.43400 160.87400 198.84900 1.000 46.57428 426 ILE A CA 1
ATOM 2523 C C . ILE A 1 446 ? 135.76000 160.58700 197.50000 1.000 48.31836 426 ILE A C 1
ATOM 2524 O O . ILE A 1 446 ? 135.23000 161.53900 196.89300 1.000 55.68306 426 ILE A O 1
ATOM 2529 N N . ILE A 1 447 ? 135.75500 159.33100 197.05600 1.000 47.72608 427 ILE A N 1
ATOM 2530 C CA . ILE A 1 447 ? 135.22000 159.01300 195.73500 1.000 48.75029 427 ILE A CA 1
ATOM 2531 C C . ILE A 1 447 ? 133.73200 159.33200 195.66700 1.000 49.20014 427 ILE A C 1
ATOM 2532 O O . ILE A 1 447 ? 133.23600 159.82800 194.64800 1.000 48.64468 427 ILE A O 1
ATOM 2537 N N . ALA A 1 448 ? 132.99500 159.05600 196.74600 1.000 51.10885 428 ALA A N 1
ATOM 2538 C CA . ALA A 1 448 ? 131.58200 159.42000 196.78000 1.000 56.74901 428 ALA A CA 1
ATOM 2539 C C . ALA A 1 448 ? 131.39500 160.93300 196.74600 1.000 62.15198 428 ALA A C 1
ATOM 2540 O O . ALA A 1 448 ? 130.46600 161.43800 196.10500 1.000 64.37110 428 ALA A O 1
ATOM 2542 N N . ILE A 1 449 ? 132.21200 161.66900 197.49500 1.000 52.54751 429 ILE A N 1
ATOM 2543 C CA . ILE A 1 449 ? 131.95600 163.13900 197.58700 1.000 51.79307 429 ILE A CA 1
ATOM 2544 C C . ILE A 1 449 ? 132.38400 163.83800 196.28300 1.000 61.49478 429 ILE A C 1
ATOM 2545 O O . ILE A 1 449 ? 131.98100 165.00400 196.09200 1.000 72.41219 429 ILE A O 1
ATOM 2550 N N . SER A 1 450 ? 133.13100 163.16100 195.40600 1.000 60.79035 430 SER A N 1
ATOM 2551 C CA . SER A 1 450 ? 133.65700 163.85500 194.19800 1.000 61.95354 430 SER A CA 1
ATOM 2552 C C . SER A 1 450 ? 132.54200 164.35500 193.26800 1.000 67.00136 430 SER A C 1
ATOM 2553 O O . SER A 1 450 ? 132.65100 165.50300 192.79200 1.000 70.18283 430 SER A O 1
ATOM 2556 N N . ASN A 1 451 ? 131.51200 163.54500 193.01700 1.000 62.62023 431 ASN A N 1
ATOM 2557 C CA . ASN A 1 451 ? 130.36800 164.02900 192.19400 1.000 66.39380 431 ASN A CA 1
ATOM 2558 C C . ASN A 1 451 ? 129.65300 165.17000 192.92200 1.000 70.75968 431 ASN A C 1
ATOM 2559 O O . ASN A 1 451 ? 129.30200 166.16500 192.25900 1.000 70.77819 431 ASN A O 1
ATOM 2564 N N . ASP A 1 452 ? 129.47900 165.04100 194.23900 1.000 71.11144 432 ASP A N 1
ATOM 2565 C CA . ASP A 1 452 ? 128.69700 166.04400 195.01300 1.000 67.39490 432 ASP A CA 1
ATOM 2566 C C . ASP A 1 452 ? 129.36100 167.42100 194.96400 1.000 71.60805 432 ASP A C 1
ATOM 2567 O O . ASP A 1 452 ? 128.62700 168.40700 194.77600 1.000 84.40129 432 ASP A O 1
ATOM 2572 N N . LEU A 1 453 ? 130.69000 167.49100 195.06900 1.000 66.05629 433 LEU A N 1
ATOM 2573 C CA . LEU A 1 453 ? 131.34900 168.82200 195.13900 1.000 69.71908 433 LEU A CA 1
ATOM 2574 C C . LEU A 1 453 ? 131.05100 169.56300 193.82900 1.000 72.60368 433 LEU A C 1
ATOM 2575 O O . LEU A 1 453 ? 130.80300 170.78300 193.88100 1.000 75.19766 433 LEU A O 1
ATOM 2580 N N . ARG A 1 454 ? 131.07500 168.84600 192.70600 1.000 69.35507 434 ARG A N 1
ATOM 2581 C CA . ARG A 1 454 ? 130.78000 169.46200 191.39100 1.000 72.69800 434 ARG A CA 1
ATOM 2582 C C . ARG A 1 454 ? 129.27900 169.77500 191.28000 1.000 78.01334 434 ARG A C 1
ATOM 2583 O O . ARG A 1 454 ? 128.94500 170.80700 190.66000 1.000 79.16357 434 ARG A O 1
ATOM 2591 N N . ASP A 1 455 ? 128.40800 168.95200 191.87700 1.000 73.68284 435 ASP A N 1
ATOM 2592 C CA . ASP A 1 455 ? 126.97100 169.14300 191.69400 1.000 73.10655 435 ASP A CA 1
ATOM 2593 C C . ASP A 1 455 ? 126.38200 170.13400 192.69900 1.000 72.18028 435 ASP A C 1
ATOM 2594 O O . ASP A 1 455 ? 125.55500 170.97500 192.32800 1.000 69.28543 435 ASP A O 1
ATOM 2599 N N . TYR A 1 456 ? 126.77000 170.05700 193.98000 1.000 72.72838 436 TYR A N 1
ATOM 2600 C CA . TYR A 1 456 ? 126.09700 170.90200 195.01500 1.000 72.66534 436 TYR A CA 1
ATOM 2601 C C . TYR A 1 456 ? 126.99000 172.03700 195.52900 1.000 72.09152 436 TYR A C 1
ATOM 2602 O O . TYR A 1 456 ? 128.16700 171.79100 195.85400 1.000 68.32611 436 TYR A O 1
ATOM 2611 N N . SER A 1 457 ? 126.46400 173.26700 195.53900 1.000 72.34098 437 SER A N 1
ATOM 2612 C CA . SER A 1 457 ? 127.23200 174.44500 196.03100 1.000 77.69028 437 SER A CA 1
ATOM 2613 C C . SER A 1 457 ? 127.59300 174.40400 197.52500 1.000 77.66291 437 SER A C 1
ATOM 2614 O O . SER A 1 457 ? 128.73800 174.75600 197.86300 1.000 79.06303 437 SER A O 1
ATOM 2617 N N . PHE A 1 458 ? 126.67000 174.00300 198.39800 1.000 77.08911 438 PHE A N 1
ATOM 2618 C CA . PHE A 1 458 ? 126.95800 174.10900 199.86100 1.000 75.14066 438 PHE A CA 1
ATOM 2619 C C . PHE A 1 458 ? 127.95600 173.05600 200.34900 1.000 75.09844 438 PHE A C 1
ATOM 2620 O O . PHE A 1 458 ? 127.86200 171.88900 199.92300 1.000 80.06109 438 PHE A O 1
ATOM 2628 N N . PHE A 1 459 ? 128.85800 173.45200 201.25300 1.000 72.47315 439 PHE A N 1
ATOM 2629 C CA . PHE A 1 459 ? 129.80000 172.48600 201.88200 1.000 72.45528 439 PHE A CA 1
ATOM 2630 C C . PHE A 1 459 ? 129.44700 172.49600 203.36000 1.000 72.52929 439 PHE A C 1
ATOM 2631 O O . PHE A 1 459 ? 129.40400 173.60100 203.93600 1.000 71.81872 439 PHE A O 1
ATOM 2639 N N . VAL A 1 460 ? 129.22000 171.32900 203.97100 1.000 73.80769 440 VAL A N 1
ATOM 2640 C CA . VAL A 1 460 ? 128.71000 171.33100 205.37800 1.000 66.68740 440 VAL A CA 1
ATOM 2641 C C . VAL A 1 460 ? 129.64700 170.59600 206.35000 1.000 68.34429 440 VAL A C 1
ATOM 2642 O O . VAL A 1 460 ? 129.71400 169.35100 206.27300 1.000 70.29545 440 VAL A O 1
ATOM 2646 N N . VAL A 1 461 ? 130.33900 171.33500 207.22100 1.000 63.18184 441 VAL A N 1
ATOM 2647 C CA . VAL A 1 461 ? 131.17000 170.75700 208.27000 1.000 62.46338 441 VAL A CA 1
ATOM 2648 C C . VAL A 1 461 ? 130.22900 170.44200 209.42800 1.000 69.68562 441 VAL A C 1
ATOM 2649 O O . VAL A 1 461 ? 129.82900 171.33400 210.18100 1.000 76.70820 441 VAL A O 1
ATOM 2653 N N . SER A 1 462 ? 129.85800 169.17600 209.55600 1.000 66.35770 442 SER A N 1
ATOM 2654 C CA . SER A 1 462 ? 128.76700 168.76000 210.42200 1.000 69.14978 442 SER A CA 1
ATOM 2655 C C . SER A 1 462 ? 129.12000 167.44500 211.09700 1.000 67.84462 442 SER A C 1
ATOM 2656 O O . SER A 1 462 ? 130.00400 166.72300 210.63000 1.000 70.35212 442 SER A O 1
ATOM 2659 N N . PRO A 1 463 ? 128.44600 167.10400 212.19900 1.000 70.23568 443 PRO A N 1
ATOM 2660 C CA . PRO A 1 463 ? 128.75600 165.83000 212.87200 1.000 70.47257 443 PRO A CA 1
ATOM 2661 C C . PRO A 1 463 ? 128.57800 164.60600 211.98800 1.000 70.54792 443 PRO A C 1
ATOM 2662 O O . PRO A 1 463 ? 129.27600 163.60400 212.19100 1.000 68.55700 443 PRO A O 1
ATOM 2666 N N . GLU A 1 464 ? 127.66700 164.64600 211.01900 1.000 72.00374 444 GLU A N 1
ATOM 2667 C CA . GLU A 1 464 ? 127.44900 163.53900 210.09600 1.000 73.10253 444 GLU A CA 1
ATOM 2668 C C . GLU A 1 464 ? 127.73600 164.00800 208.67700 1.000 74.54052 444 GLU A C 1
ATOM 2669 O O . GLU A 1 464 ? 127.19000 165.02300 208.23300 1.000 79.82103 444 GLU A O 1
ATOM 2675 N N . GLY A 1 465 ? 128.58400 163.27000 207.97200 1.000 66.41143 445 GLY A N 1
ATOM 2676 C CA . GLY A 1 465 ? 128.98900 163.66900 206.63700 1.000 65.42440 445 GLY A CA 1
ATOM 2677 C C . GLY A 1 465 ? 129.87700 162.61200 206.02000 1.000 63.11334 445 GLY A C 1
ATOM 2678 O O . GLY A 1 465 ? 130.24100 161.61800 206.65700 1.000 61.22868 445 GLY A O 1
ATOM 2679 N N . LYS A 1 466 ? 130.21200 162.84300 204.75000 1.000 65.74383 446 LYS A N 1
ATOM 2680 C CA . LYS A 1 466 ? 130.90400 161.82300 203.97200 1.000 62.27861 446 LYS A CA 1
ATOM 2681 C C . LYS A 1 466 ? 132.36800 161.67000 204.38000 1.000 63.07145 446 LYS A C 1
ATOM 2682 O O . LYS A 1 466 ? 132.85200 160.54300 204.53500 1.000 60.50660 446 LYS A O 1
ATOM 2688 N N . VAL A 1 467 ? 133.14000 162.75900 204.38000 1.000 59.42086 447 VAL A N 1
ATOM 2689 C CA . VAL A 1 467 ? 134.61500 162.59100 204.58600 1.000 53.82858 447 VAL A CA 1
ATOM 2690 C C . VAL A 1 467 ? 135.08200 163.23600 205.90100 1.000 51.59053 447 VAL A C 1
ATOM 2691 O O . VAL A 1 467 ? 134.55600 164.30700 206.25000 1.000 57.69775 447 VAL A O 1
ATOM 2695 N N . PRO A 1 468 ? 136.03500 162.63600 206.65300 1.000 55.63629 448 PRO A N 1
ATOM 2696 C CA . PRO A 1 468 ? 136.43300 163.14100 207.97800 1.000 57.53066 448 PRO A CA 1
ATOM 2697 C C . PRO A 1 468 ? 137.11600 164.50300 207.92000 1.000 55.26670 448 PRO A C 1
ATOM 2698 O O . PRO A 1 468 ? 137.76200 164.85500 206.93200 1.000 56.75267 448 PRO A O 1
ATOM 2702 N N . LEU A 1 469 ? 136.91100 165.27800 209.00100 1.000 54.44725 449 LEU A N 1
ATOM 2703 C CA . LEU A 1 469 ? 137.49800 166.64000 209.12900 1.000 53.39840 449 LEU A CA 1
ATOM 2704 C C . LEU A 1 469 ? 138.23200 166.72400 210.47800 1.000 59.47806 449 LEU A C 1
ATOM 2705 O O . LEU A 1 469 ? 138.03700 165.80400 211.29900 1.000 61.80248 449 LEU A O 1
ATOM 2710 N N . PRO A 1 470 ? 139.02900 167.77600 210.77800 1.000 58.41520 450 PRO A N 1
ATOM 2711 C CA . PRO A 1 470 ? 139.92600 167.77300 211.95400 1.000 56.23431 450 PRO A CA 1
ATOM 2712 C C . PRO A 1 470 ? 139.28000 167.56700 213.32100 1.000 62.14329 450 PRO A C 1
ATOM 2713 O O . PRO A 1 470 ? 139.87900 166.87700 214.15400 1.000 70.84257 450 PRO A O 1
ATOM 2717 N N . ARG A 1 471 ? 138.10700 168.13100 213.60200 1.000 66.79316 451 ARG A N 1
ATOM 2718 C CA . ARG A 1 471 ? 137.54400 168.04700 214.95400 1.000 68.68680 451 ARG A CA 1
ATOM 2719 C C . ARG A 1 471 ? 136.21400 167.30300 214.92100 1.000 72.32871 451 ARG A C 1
ATOM 2720 O O . ARG A 1 471 ? 135.14800 167.91800 214.88200 1.000 76.00593 451 ARG A O 1
ATOM 2728 N N . ASN A 1 472 ? 136.29100 165.96900 214.96900 1.000 71.39326 452 ASN A N 1
ATOM 2729 C CA . ASN A 1 472 ? 135.13200 165.09100 215.16800 1.000 70.52405 452 ASN A CA 1
ATOM 2730 C C . ASN A 1 472 ? 133.96700 165.43900 214.24400 1.000 69.13494 452 ASN A C 1
ATOM 2731 O O . ASN A 1 472 ? 132.80500 165.17700 214.56200 1.000 69.15515 452 ASN A O 1
ATOM 2736 N N . ARG A 1 473 ? 134.26600 166.03200 213.09500 1.000 67.32482 453 ARG A N 1
ATOM 2737 C CA . ARG A 1 473 ? 133.25300 166.45100 212.14200 1.000 67.38515 453 ARG A CA 1
ATOM 2738 C C . ARG A 1 473 ? 133.54300 165.84500 210.77700 1.000 65.25807 453 ARG A C 1
ATOM 2739 O O . ARG A 1 473 ? 134.54400 165.15800 210.56600 1.000 65.95146 453 ARG A O 1
ATOM 2747 N N . TYR A 1 474 ? 132.63900 166.10900 209.84300 1.000 60.74851 454 TYR A N 1
ATOM 2748 C CA . TYR A 1 474 ? 132.71600 165.55000 208.51000 1.000 56.75226 454 TYR A CA 1
ATOM 2749 C C . TYR A 1 474 ? 132.26800 166.60000 207.50500 1.000 58.21620 454 TYR A C 1
ATOM 2750 O O . TYR A 1 474 ? 131.38800 167.42100 207.78000 1.000 65.98604 454 TYR A O 1
ATOM 2759 N N . LEU A 1 475 ? 132.83100 166.48900 206.29900 1.000 54.49601 455 LEU A N 1
ATOM 2760 C CA . LEU A 1 475 ? 132.45400 167.41200 205.20400 1.000 57.20038 455 LEU A CA 1
ATOM 2761 C C . LEU A 1 475 ? 131.40300 166.72600 204.33000 1.000 59.66436 455 LEU A C 1
ATOM 2762 O O . LEU A 1 475 ? 131.70900 165.65500 203.76200 1.000 60.75509 455 LEU A O 1
ATOM 2767 N N . SER A 1 476 ? 130.20500 167.30200 204.26200 1.000 67.57357 456 SER A N 1
ATOM 2768 C CA . SER A 1 476 ? 129.15200 166.75400 203.37300 1.000 68.97709 456 SER A CA 1
ATOM 2769 C C . SER A 1 476 ? 128.78500 167.83400 202.35200 1.000 72.93052 456 SER A C 1
ATOM 2770 O O . SER A 1 476 ? 128.53900 168.98100 202.76800 1.000 75.04292 456 SER A O 1
ATOM 2773 N N . VAL A 1 477 ? 128.76000 167.47900 201.06900 1.000 82.08724 457 VAL A N 1
ATOM 2774 C CA . VAL A 1 477 ? 128.33500 168.46700 200.03400 1.000 78.30620 457 VAL A CA 1
ATOM 2775 C C . VAL A 1 477 ? 126.81300 168.35500 199.88200 1.000 78.84782 457 VAL A C 1
ATOM 2776 O O . VAL A 1 477 ? 126.33600 167.25000 199.55200 1.000 80.86002 457 VAL A O 1
ATOM 2780 N N . GLU A 1 478 ? 126.09100 169.44900 200.12200 1.000 78.25472 458 GLU A N 1
ATOM 2781 C CA . GLU A 1 478 ? 124.63800 169.45500 200.11700 1.000 82.57886 458 GLU A CA 1
ATOM 2782 C C . GLU A 1 478 ? 124.13600 170.67100 199.35000 1.000 88.19497 458 GLU A C 1
ATOM 2783 O O . GLU A 1 478 ? 124.88900 171.60200 199.04200 1.000 86.10677 458 GLU A O 1
ATOM 2789 N N . ASN A 1 479 ? 122.84100 170.64500 199.04900 1.000 90.46345 459 ASN A N 1
ATOM 2790 C CA . ASN A 1 479 ? 122.15200 171.75500 198.40500 1.000 91.63536 459 ASN A CA 1
ATOM 2791 C C . ASN A 1 479 ? 121.77400 172.79100 199.46200 1.000 97.03930 459 ASN A C 1
ATOM 2792 O O . ASN A 1 479 ? 122.22500 172.73800 200.60900 1.000 99.69917 459 ASN A O 1
ATOM 2797 N N . GLN A 1 480 ? 120.93400 173.75700 199.08500 1.000 99.74614 460 GLN A N 1
ATOM 2798 C CA . GLN A 1 480 ? 120.50200 174.76200 200.05100 1.000 100.11876 460 GLN A CA 1
ATOM 2799 C C . GLN A 1 480 ? 119.54400 174.16800 201.07500 1.000 106.71488 460 GLN A C 1
ATOM 2800 O O . GLN A 1 480 ? 119.65400 174.45400 202.27300 1.000 106.90719 460 GLN A O 1
ATOM 2806 N N . ASP A 1 481 ? 118.60200 173.33500 200.62600 1.000 108.99375 461 ASP A N 1
ATOM 2807 C CA . ASP A 1 481 ? 117.65300 172.72400 201.55100 1.000 113.04087 461 ASP A CA 1
ATOM 2808 C C . ASP A 1 481 ? 118.36700 171.82400 202.55100 1.000 113.93113 461 ASP A C 1
ATOM 2809 O O . ASP A 1 481 ? 118.08600 171.86800 203.75400 1.000 115.09506 461 ASP A O 1
ATOM 2814 N N . GLY A 1 482 ? 119.30300 171.00500 202.06900 1.000 107.37629 462 GLY A N 1
ATOM 2815 C CA . GLY A 1 482 ? 120.05200 170.14400 202.97000 1.000 102.06167 462 GLY A CA 1
ATOM 2816 C C . GLY A 1 482 ? 120.93200 170.92500 203.92600 1.000 102.21767 462 GLY A C 1
ATOM 2817 O O . GLY A 1 482 ? 121.06800 170.56100 205.09800 1.000 104.82707 462 GLY A O 1
ATOM 2818 N N . ALA A 1 483 ? 121.54000 172.01100 203.44300 1.000 101.11983 463 ALA A N 1
ATOM 2819 C CA . ALA A 1 483 ? 122.35400 172.84800 204.31700 1.000 99.98767 463 ALA A CA 1
ATOM 2820 C C . ALA A 1 483 ? 121.51100 173.47600 205.41900 1.000 106.35762 463 ALA A C 1
ATOM 2821 O O . ALA A 1 483 ? 121.91900 173.49400 206.58600 1.000 107.80701 463 ALA A O 1
ATOM 2823 N N . GLU A 1 484 ? 120.32700 173.98900 205.06900 1.000 110.98407 464 GLU A N 1
ATOM 2824 C CA . GLU A 1 484 ? 119.44400 174.55700 206.08300 1.000 112.06916 464 GLU A CA 1
ATOM 2825 C C . GLU A 1 484 ? 118.98600 173.49100 207.07000 1.000 108.63366 464 GLU A C 1
ATOM 2826 O O . GLU A 1 484 ? 118.97300 173.72300 208.28600 1.000 109.91529 464 GLU A O 1
ATOM 2832 N N . ARG A 1 485 ? 118.62400 172.30800 206.56500 1.000 105.82612 465 ARG A N 1
ATOM 2833 C CA . ARG A 1 485 ? 118.21200 171.22100 207.44500 1.000 109.16412 465 ARG A CA 1
ATOM 2834 C C . ARG A 1 485 ? 119.31300 170.86800 208.43300 1.000 108.44024 465 ARG A C 1
ATOM 2835 O O . ARG A 1 485 ? 119.05500 170.71000 209.63200 1.000 110.62070 465 ARG A O 1
ATOM 2843 N N . LYS A 1 486 ? 120.55100 170.75100 207.95300 1.000 105.83020 466 LYS A N 1
ATOM 2844 C CA . LYS A 1 486 ? 121.61800 170.29100 208.83000 1.000 100.98363 466 LYS A CA 1
ATOM 2845 C C . LYS A 1 486 ? 122.03800 171.38500 209.80400 1.000 101.65215 466 LYS A C 1
ATOM 2846 O O . LYS A 1 486 ? 122.38700 171.09600 210.95400 1.000 102.71777 466 LYS A O 1
ATOM 2852 N N . ILE A 1 487 ? 121.94200 172.65000 209.38900 1.000 97.85305 467 ILE A N 1
ATOM 2853 C CA . ILE A 1 487 ? 122.44300 173.72100 210.30500 1.000 101.17420 467 ILE A CA 1
ATOM 2854 C C . ILE A 1 487 ? 121.40900 173.95000 211.42500 1.000 105.98845 467 ILE A C 1
ATOM 2855 O O . ILE A 1 487 ? 121.83100 174.08500 212.59000 1.000 102.76726 467 ILE A O 1
ATOM 2860 N N . LYS A 1 488 ? 120.11700 173.86100 211.10800 1.000 109.56111 468 LYS A N 1
ATOM 2861 C CA . LYS A 1 488 ? 119.08200 174.00100 212.16300 1.000 105.95384 468 LYS A CA 1
ATOM 2862 C C . LYS A 1 488 ? 119.02600 172.71100 213.00000 1.000 104.34854 468 LYS A C 1
ATOM 2863 O O . LYS A 1 488 ? 118.79400 172.81900 214.22200 1.000 101.98741 468 LYS A O 1
ATOM 2869 N N . MET A 1 489 ? 119.30300 171.55800 212.38500 1.000 109.27376 469 MET A N 1
ATOM 2870 C CA . MET A 1 489 ? 119.32300 170.28000 213.14100 1.000 113.48862 469 MET A CA 1
ATOM 2871 C C . MET A 1 489 ? 120.34200 170.39000 214.28200 1.000 110.45513 469 MET A C 1
ATOM 2872 O O . MET A 1 489 ? 119.93600 170.23800 215.45300 1.000 111.18590 469 MET A O 1
ATOM 2877 N N . ASN A 1 490 ? 121.61200 170.63300 213.94800 1.000 109.48722 470 ASN A N 1
ATOM 2878 C CA . ASN A 1 490 ? 122.67900 170.72100 214.98500 1.000 104.81811 470 ASN A CA 1
ATOM 2879 C C . ASN A 1 490 ? 123.30300 172.11800 214.94800 1.000 103.27846 470 ASN A C 1
ATOM 2880 O O . ASN A 1 490 ? 123.67300 172.57700 213.84900 1.000 103.38489 470 ASN A O 1
ATOM 2885 N N . LYS A 1 491 ? 123.44900 172.75800 216.10800 1.000 104.81887 471 LYS A N 1
ATOM 2886 C CA . LYS A 1 491 ? 123.96100 174.15400 216.14200 1.000 107.08081 471 LYS A CA 1
ATOM 2887 C C . LYS A 1 491 ? 125.39100 174.20800 215.58200 1.000 103.88026 471 LYS A C 1
ATOM 2888 O O . LYS A 1 491 ? 125.68900 175.17100 214.84300 1.000 93.69636 471 LYS A O 1
ATOM 2894 N N . GLU A 1 492 ? 126.23800 173.22700 215.90800 1.000 106.62223 472 GLU A N 1
ATOM 2895 C CA . GLU A 1 492 ? 127.65300 173.32200 215.46400 1.000 102.92070 472 GLU A CA 1
ATOM 2896 C C . GLU A 1 492 ? 127.78100 172.78500 214.03400 1.000 94.39719 472 GLU A C 1
ATOM 2897 O O . GLU A 1 492 ? 128.39100 171.70900 213.85500 1.000 95.27208 472 GLU A O 1
ATOM 2903 N N . THR A 1 493 ? 127.23600 173.51300 213.05900 1.000 86.51224 473 THR A N 1
ATOM 2904 C CA . THR A 1 493 ? 127.40500 173.13100 211.64400 1.000 78.49252 473 THR A CA 1
ATOM 2905 C C . THR A 1 493 ? 128.03800 174.31300 210.94900 1.000 79.34861 473 THR A C 1
ATOM 2906 O O . THR A 1 493 ? 127.52800 175.44000 211.12000 1.000 82.57119 473 THR A O 1
ATOM 2910 N N . ARG A 1 494 ? 129.10900 174.07700 210.19300 1.000 75.94629 474 ARG A N 1
ATOM 2911 C CA . ARG A 1 494 ? 129.76900 175.17800 209.44700 1.000 67.90640 474 ARG A CA 1
ATOM 2912 C C . ARG A 1 494 ? 129.37200 175.06400 207.97100 1.000 69.98414 474 ARG A C 1
ATOM 2913 O O . ARG A 1 494 ? 129.52100 173.96800 207.40000 1.000 76.43374 474 ARG A O 1
ATOM 2921 N N . ILE A 1 495 ? 128.86800 176.15300 207.39300 1.000 67.37807 475 ILE A N 1
ATOM 2922 C CA . ILE A 1 495 ? 128.42000 176.12100 206.00600 1.000 67.55776 475 ILE A CA 1
ATOM 2923 C C . ILE A 1 495 ? 129.31800 177.02100 205.16800 1.000 69.85251 475 ILE A C 1
ATOM 2924 O O . ILE A 1 495 ? 129.57200 178.17400 205.53400 1.000 72.35332 475 ILE A O 1
ATOM 2929 N N . TYR A 1 496 ? 129.74200 176.45400 204.03100 1.000 69.66456 476 TYR A N 1
ATOM 2930 C CA . TYR A 1 496 ? 130.56600 177.20300 203.05400 1.000 68.15449 476 TYR A CA 1
ATOM 2931 C C . TYR A 1 496 ? 129.81300 177.18800 201.73200 1.000 71.10050 476 TYR A C 1
ATOM 2932 O O . TYR A 1 496 ? 129.23400 176.13900 201.38800 1.000 71.95730 476 TYR A O 1
ATOM 2941 N N . SER A 1 497 ? 129.82300 178.30100 201.00400 1.000 72.06001 477 SER A N 1
ATOM 2942 C CA . SER A 1 497 ? 129.07700 178.44600 199.76200 1.000 71.91052 477 SER A CA 1
ATOM 2943 C C . SER A 1 497 ? 130.03500 178.44300 198.57700 1.000 74.29362 477 SER A C 1
ATOM 2944 O O . SER A 1 497 ? 131.01300 179.19600 198.56500 1.000 73.55592 477 SER A O 1
ATOM 2947 N N . LYS A 1 498 ? 129.71300 177.59600 197.59100 1.000 74.62762 478 LYS A N 1
ATOM 2948 C CA . LYS A 1 498 ? 130.57400 177.45800 196.39000 1.000 69.67954 478 LYS A CA 1
ATOM 2949 C C . LYS A 1 498 ? 130.19300 178.48300 195.32300 1.000 69.97625 478 LYS A C 1
ATOM 2950 O O . LYS A 1 498 ? 129.11600 178.32000 194.70800 1.000 69.03609 478 LYS A O 1
ATOM 2956 N N . ASN A 1 499 ? 131.01300 179.51500 195.15600 1.000 70.89213 479 ASN A N 1
ATOM 2957 C CA . ASN A 1 499 ? 130.85700 180.48900 194.07700 1.000 74.18104 479 ASN A CA 1
ATOM 2958 C C . ASN A 1 499 ? 129.50300 181.19800 194.16000 1.000 75.15027 479 ASN A C 1
ATOM 2959 O O . ASN A 1 499 ? 128.67600 181.13500 193.24900 1.000 74.98187 479 ASN A O 1
ATOM 2964 N N . GLN A 1 500 ? 129.28900 181.87900 195.28200 1.000 78.84882 480 GLN A N 1
ATOM 2965 C CA . GLN A 1 500 ? 128.06100 182.63700 195.49000 1.000 79.51763 480 GLN A CA 1
ATOM 2966 C C . GLN A 1 500 ? 128.36400 184.04200 196.00100 1.000 80.35372 480 GLN A C 1
ATOM 2967 O O . GLN A 1 500 ? 129.22100 184.22800 196.86400 1.000 83.66865 480 GLN A O 1
ATOM 2973 N N . VAL A 1 508 ? 127.57600 181.34000 207.03300 1.000 68.95573 488 VAL A N 1
ATOM 2974 C CA . VAL A 1 508 ? 127.91500 180.81000 205.71900 1.000 76.80596 488 VAL A CA 1
ATOM 2975 C C . VAL A 1 508 ? 129.06500 181.60100 205.11100 1.000 72.88814 488 VAL A C 1
ATOM 2976 O O . VAL A 1 508 ? 128.88800 182.74600 204.70100 1.000 74.18958 488 VAL A O 1
ATOM 2980 N N . THR A 1 509 ? 130.24200 180.98500 205.04900 1.000 71.84218 489 THR A N 1
ATOM 2981 C CA . THR A 1 509 ? 131.42500 181.61300 204.47800 1.000 73.48623 489 THR A CA 1
ATOM 2982 C C . THR A 1 509 ? 131.58400 181.17000 203.03000 1.000 68.94754 489 THR A C 1
ATOM 2983 O O . THR A 1 509 ? 131.37200 180.00200 202.70400 1.000 71.90384 489 THR A O 1
ATOM 2987 N N . ASN A 1 510 ? 131.94100 182.10700 202.15800 1.000 64.82396 490 ASN A N 1
ATOM 2988 C CA . ASN A 1 510 ? 132.01200 181.82300 200.73200 1.000 66.41031 490 ASN A CA 1
ATOM 2989 C C . ASN A 1 510 ? 133.41100 181.35300 200.35400 1.000 69.04950 490 ASN A C 1
ATOM 2990 O O . ASN A 1 510 ? 134.40500 182.00400 200.69000 1.000 71.32362 490 ASN A O 1
ATOM 2995 N N . LEU A 1 511 ? 133.44700 180.20200 199.67100 1.000 70.63390 491 LEU A N 1
ATOM 2996 C CA . LEU A 1 511 ? 134.72900 179.63500 199.18900 1.000 70.07106 491 LEU A CA 1
ATOM 2997 C C . LEU A 1 511 ? 134.71500 179.68100 197.65800 1.000 69.13611 491 LEU A C 1
ATOM 2998 O O . LEU A 1 511 ? 133.65100 179.41100 197.06200 1.000 69.61279 491 LEU A O 1
ATOM 3003 N N . TRP A 1 512 ? 135.85200 180.01300 197.05200 1.000 69.79302 492 TRP A N 1
ATOM 3004 C CA . TRP A 1 512 ? 135.96400 180.08600 195.57800 1.000 69.74356 492 TRP A CA 1
ATOM 3005 C C . TRP A 1 512 ? 136.61400 178.82100 195.04300 1.000 66.79484 492 TRP A C 1
ATOM 3006 O O . TRP A 1 512 ? 137.69100 178.44800 195.55100 1.000 73.59499 492 TRP A O 1
ATOM 3017 N N . MET A 1 513 ? 135.94400 178.15900 194.09400 1.000 63.93559 493 MET A N 1
ATOM 3018 C CA . MET A 1 513 ? 136.51400 176.94300 193.45800 1.000 59.98483 493 MET A CA 1
ATOM 3019 C C . MET A 1 513 ? 135.94100 176.79200 192.04000 1.000 62.77826 493 MET A C 1
ATOM 3020 O O . MET A 1 513 ? 134.75300 177.09800 191.84200 1.000 66.82350 493 MET A O 1
ATOM 3025 N N . CYS A 1 514 ? 136.76000 176.35100 191.08900 1.000 58.50364 494 CYS A N 1
ATOM 3026 C CA . CYS A 1 514 ? 136.34600 176.18100 189.70400 1.000 54.04904 494 CYS A CA 1
ATOM 3027 C C . CYS A 1 514 ? 135.92200 174.73400 189.50500 1.000 57.59760 494 CYS A C 1
ATOM 3028 O O . CYS A 1 514 ? 136.72400 173.81500 189.70100 1.000 60.88702 494 CYS A O 1
ATOM 3031 N N . ASP A 1 515 ? 134.66500 174.54000 189.11300 1.000 58.03186 495 ASP A N 1
ATOM 3032 C CA . ASP A 1 515 ? 134.10400 173.21500 188.89000 1.000 61.41227 495 ASP A CA 1
ATOM 3033 C C . ASP A 1 515 ? 133.42000 173.14300 187.53200 1.000 65.38212 495 ASP A C 1
ATOM 3034 O O . ASP A 1 515 ? 132.45000 172.40100 187.35900 1.000 75.15841 495 ASP A O 1
ATOM 3039 N N . TYR A 1 516 ? 133.90300 173.92700 186.57000 1.000 53.53575 496 TYR A N 1
ATOM 3040 C CA . TYR A 1 516 ? 133.32300 173.92800 185.23600 1.000 47.06909 496 TYR A CA 1
ATOM 3041 C C . TYR A 1 516 ? 133.37500 172.53400 184.63000 1.000 53.20648 496 TYR A C 1
ATOM 3042 O O . TYR A 1 516 ? 134.43100 171.89600 184.58900 1.000 58.96167 496 TYR A O 1
ATOM 3051 N N . ASP A 1 517 ? 132.22300 172.06400 184.16200 1.000 47.60970 497 ASP A N 1
ATOM 3052 C CA . ASP A 1 517 ? 132.11500 170.73800 183.56500 1.000 46.19278 497 ASP A CA 1
ATOM 3053 C C . ASP A 1 517 ? 131.01900 170.80400 182.51300 1.000 49.36124 497 ASP A C 1
ATOM 3054 O O . ASP A 1 517 ? 129.83400 170.83700 182.85600 1.000 56.47754 497 ASP A O 1
ATOM 3059 N N . PHE A 1 518 ? 131.41600 170.83800 181.23900 1.000 45.82920 498 PHE A N 1
ATOM 3060 C CA . PHE A 1 518 ? 130.43700 170.93400 180.16300 1.000 47.19552 498 PHE A CA 1
ATOM 3061 C C . PHE A 1 518 ? 129.52000 169.71900 180.13400 1.000 52.47655 498 PHE A C 1
ATOM 3062 O O . PHE A 1 518 ? 128.34200 169.83700 179.77400 1.000 54.37454 498 PHE A O 1
ATOM 3070 N N . SER A 1 519 ? 130.03400 168.55000 180.52800 1.000 54.02764 499 SER A N 1
ATOM 3071 C CA . SER A 1 519 ? 129.22800 167.33500 180.51400 1.000 53.40217 499 SER A CA 1
ATOM 3072 C C . SER A 1 519 ? 127.99200 167.46600 181.39100 1.000 55.81637 499 SER A C 1
ATOM 3073 O O . SER A 1 519 ? 126.94300 166.89700 181.07200 1.000 63.24540 499 SER A O 1
ATOM 3076 N N . THR A 1 520 ? 128.08700 168.21800 182.48800 1.000 53.85508 500 THR A N 1
ATOM 3077 C CA . THR A 1 520 ? 126.95300 168.39300 183.38600 1.000 56.38411 500 THR A CA 1
ATOM 3078 C C . THR A 1 520 ? 125.85800 169.27400 182.80200 1.000 64.47363 500 THR A C 1
ATOM 3079 O O . THR A 1 520 ? 124.78300 169.36600 183.40300 1.000 69.06639 500 THR A O 1
ATOM 3083 N N . LEU A 1 521 ? 126.09700 169.92700 181.66100 1.000 61.76409 501 LEU A N 1
ATOM 3084 C CA . LEU A 1 521 ? 125.07300 170.79800 181.09500 1.000 61.49628 501 LEU A CA 1
ATOM 3085 C C . LEU A 1 521 ? 123.84200 170.02900 180.63300 1.000 67.58767 501 LEU A C 1
ATOM 3086 O O . LEU A 1 521 ? 122.76300 170.62200 180.53000 1.000 76.32229 501 LEU A O 1
ATOM 3091 N N . ASN A 1 522 ? 123.97300 168.73600 180.35700 1.000 69.60481 502 ASN A N 1
ATOM 3092 C CA . ASN A 1 522 ? 122.85900 167.88900 179.96300 1.000 74.43367 502 ASN A CA 1
ATOM 3093 C C . ASN A 1 522 ? 122.88500 166.59800 180.76800 1.000 75.02918 502 ASN A C 1
ATOM 3094 O O . ASN A 1 522 ? 123.95300 166.16200 181.21000 1.000 70.28854 502 ASN A O 1
ATOM 3099 N N . PRO A 1 523 ? 121.72300 165.96400 180.97800 1.000 85.40665 503 PRO A N 1
ATOM 3100 C CA . PRO A 1 523 ? 121.69700 164.71800 181.76100 1.000 88.80587 503 PRO A CA 1
ATOM 3101 C C . PRO A 1 523 ? 122.38500 163.55300 181.06200 1.000 84.89908 503 PRO A C 1
ATOM 3102 O O . PRO A 1 523 ? 123.19400 162.84900 181.67500 1.000 77.38932 503 PRO A O 1
ATOM 3106 N N . GLU A 1 524 ? 122.07300 163.33400 179.78100 1.000 84.60917 504 GLU A N 1
ATOM 3107 C CA . GLU A 1 524 ? 122.74100 162.26800 179.04100 1.000 78.71379 504 GLU A CA 1
ATOM 3108 C C . GLU A 1 524 ? 124.22100 162.58000 178.85100 1.000 72.51704 504 GLU A C 1
ATOM 3109 O O . GLU A 1 524 ? 125.06600 161.67900 178.91400 1.000 71.91175 504 GLU A O 1
ATOM 3115 N N . THR A 1 525 ? 124.55400 163.85300 178.63300 1.000 72.83154 505 THR A N 1
ATOM 3116 C CA . THR A 1 525 ? 125.95500 164.25000 178.58000 1.000 70.18871 505 THR A CA 1
ATOM 3117 C C . THR A 1 525 ? 126.63300 164.05800 179.93100 1.000 68.82812 505 THR A C 1
ATOM 3118 O O . THR A 1 525 ? 127.81300 163.69600 179.98500 1.000 66.56767 505 THR A O 1
ATOM 3122 N N . LYS A 1 526 ? 125.90200 164.28600 181.02700 1.000 67.24957 506 LYS A N 1
ATOM 3123 C CA . LYS A 1 526 ? 126.43900 163.99700 182.35400 1.000 62.54966 506 LYS A CA 1
ATOM 3124 C C . LYS A 1 526 ? 126.72600 162.51100 182.51900 1.000 65.87449 506 LYS A C 1
ATOM 3125 O O . LYS A 1 526 ? 127.74800 162.12900 183.10100 1.000 67.61021 506 LYS A O 1
ATOM 3131 N N . LYS A 1 527 ? 125.82700 161.65800 182.02400 1.000 68.68871 507 LYS A N 1
ATOM 3132 C CA . LYS A 1 527 ? 126.06000 160.21800 182.08500 1.000 64.59186 507 LYS A CA 1
ATOM 3133 C C . LYS A 1 527 ? 127.27700 159.82100 181.26100 1.000 67.61135 507 LYS A C 1
ATOM 3134 O O . LYS A 1 527 ? 128.07600 158.97900 181.68600 1.000 72.19452 507 LYS A O 1
ATOM 3140 N N . GLN A 1 528 ? 127.42800 160.40900 180.07200 1.000 65.60636 508 GLN A N 1
ATOM 3141 C CA . GLN A 1 528 ? 128.58400 160.10000 179.23500 1.000 54.31560 508 GLN A CA 1
ATOM 3142 C C . GLN A 1 528 ? 129.88500 160.55300 179.89100 1.000 52.05725 508 GLN A C 1
ATOM 3143 O O . GLN A 1 528 ? 130.88700 159.83000 179.86000 1.000 50.06393 508 GLN A O 1
ATOM 3149 N N . GLY A 1 529 ? 129.92600 161.81500 180.33500 1.000 52.88567 509 GLY A N 1
ATOM 3150 C CA . GLY A 1 529 ? 131.14500 162.38000 180.95700 1.000 49.08105 509 GLY A CA 1
ATOM 3151 C C . GLY A 1 529 ? 132.18300 162.83200 179.94000 1.000 47.78029 509 GLY A C 1
ATOM 3152 O O . GLY A 1 529 ? 131.83400 163.66200 179.08000 1.000 47.44867 509 GLY A O 1
ATOM 3153 N N . ILE A 1 530 ? 133.41400 162.32200 180.03200 1.000 41.60522 510 ILE A N 1
ATOM 3154 C CA . ILE A 1 530 ? 134.53000 162.64400 179.08200 1.000 37.11615 510 ILE A CA 1
ATOM 3155 C C . ILE A 1 530 ? 134.15200 162.15800 177.67300 1.000 37.21117 510 ILE A C 1
ATOM 3156 O O . ILE A 1 530 ? 134.53800 162.83500 176.70400 1.000 43.02491 510 ILE A O 1
ATOM 3161 N N . ALA A 1 531 ? 133.44600 161.03300 177.56100 1.000 40.55166 511 ALA A N 1
ATOM 3162 C CA . ALA A 1 531 ? 133.10300 160.40900 176.25900 1.000 41.57428 511 ALA A CA 1
ATOM 3163 C C . ALA A 1 531 ? 132.28200 161.39300 175.42800 1.000 48.32836 511 ALA A C 1
ATOM 3164 O O . ALA A 1 531 ? 132.39400 161.37700 174.18900 1.000 55.55530 511 ALA A O 1
ATOM 3166 N N . SER A 1 532 ? 131.45800 162.20700 176.07900 1.000 44.03500 512 SER A N 1
ATOM 3167 C CA . SER A 1 532 ? 130.58900 163.16900 175.35900 1.000 46.24970 512 SER A CA 1
ATOM 3168 C C . SER A 1 532 ? 131.47300 164.12000 174.54300 1.000 45.41970 512 SER A C 1
ATOM 3169 O O . SER A 1 532 ? 131.04800 164.51300 173.44200 1.000 50.28846 512 SER A O 1
ATOM 3172 N N . TYR A 1 533 ? 132.63200 164.50700 175.07000 1.000 40.93421 513 TYR A N 1
ATOM 3173 C CA . TYR A 1 533 ? 133.50200 165.49100 174.37000 1.000 40.42417 513 TYR A CA 1
ATOM 3174 C C . TYR A 1 533 ? 133.94300 164.93400 173.00400 1.000 45.37927 513 TYR A C 1
ATOM 3175 O O . TYR A 1 533 ? 134.00600 165.72900 172.04400 1.000 48.89460 513 TYR A O 1
ATOM 3184 N N . VAL A 1 534 ? 134.31800 163.65400 172.95800 1.000 41.78750 514 VAL A N 1
ATOM 3185 C CA . VAL A 1 534 ? 134.84600 163.05600 171.69500 1.000 39.42043 514 VAL A CA 1
ATOM 3186 C C . VAL A 1 534 ? 133.66600 162.70800 170.78000 1.000 41.45559 514 VAL A C 1
ATOM 3187 O O . VAL A 1 534 ? 133.90300 162.09900 169.71900 1.000 41.71836 514 VAL A O 1
ATOM 3191 N N . ASN A 1 535 ? 132.45000 163.10600 171.15800 1.000 46.66733 515 ASN A N 1
ATOM 3192 C CA . ASN A 1 535 ? 131.29600 162.87400 170.24700 1.000 58.88026 515 ASN A CA 1
ATOM 3193 C C . ASN A 1 535 ? 131.26200 164.04900 169.26800 1.000 59.66044 515 ASN A C 1
ATOM 3194 O O . ASN A 1 535 ? 130.47400 164.99100 169.49000 1.000 60.88175 515 ASN A O 1
ATOM 3199 N N . ARG A 1 536 ? 132.10900 163.99700 168.23700 1.000 57.29949 516 ARG A N 1
ATOM 3200 C CA . ARG A 1 536 ? 132.21100 165.11500 167.27000 1.000 59.45037 516 ARG A CA 1
ATOM 3201 C C . ARG A 1 536 ? 131.85500 164.61600 165.86800 1.000 70.76942 516 ARG A C 1
ATOM 3202 O O . ARG A 1 536 ? 132.41900 163.58100 165.45300 1.000 66.95933 516 ARG A O 1
ATOM 3210 N N . GLU A 1 537 ? 130.96200 165.31900 165.16700 1.000 74.72885 517 GLU A N 1
ATOM 3211 C CA . GLU A 1 537 ? 130.63700 164.95300 163.76400 1.000 70.61238 517 GLU A CA 1
ATOM 3212 C C . GLU A 1 537 ? 131.90800 165.11900 162.91900 1.000 68.85215 517 GLU A C 1
ATOM 3213 O O . GLU A 1 537 ? 132.15700 164.26600 162.04300 1.000 68.12393 517 GLU A O 1
ATOM 3219 N N . VAL A 1 538 ? 132.67000 166.18500 163.17600 1.000 63.85740 518 VAL A N 1
ATOM 3220 C CA . VAL A 1 538 ? 133.94100 166.42500 162.42900 1.000 63.96355 518 VAL A CA 1
ATOM 3221 C C . VAL A 1 538 ? 135.08900 166.61300 163.43200 1.000 54.86770 518 VAL A C 1
ATOM 3222 O O . VAL A 1 538 ? 134.80800 166.91800 164.60500 1.000 53.13235 518 VAL A O 1
ATOM 3226 N N . GLY A 1 539 ? 136.32700 166.45800 162.97500 1.000 43.77285 519 GLY A N 1
ATOM 3227 C CA . GLY A 1 539 ? 137.51300 166.56400 163.84600 1.000 36.37033 519 GLY A CA 1
ATOM 3228 C C . GLY A 1 539 ? 137.87700 165.19100 164.36200 1.000 34.28675 519 GLY A C 1
ATOM 3229 O O . GLY A 1 539 ? 136.98200 164.32600 164.43200 1.000 36.72844 519 GLY A O 1
ATOM 3230 N N . ILE A 1 540 ? 139.15400 164.96900 164.67000 1.000 31.59480 520 ILE A N 1
ATOM 3231 C CA . ILE A 1 540 ? 139.55700 163.65800 165.25900 1.000 28.55652 520 ILE A CA 1
ATOM 3232 C C . ILE A 1 540 ? 138.88900 163.56500 166.64000 1.000 33.71558 520 ILE A C 1
ATOM 3233 O O . ILE A 1 540 ? 138.85300 164.59500 167.34700 1.000 36.04479 520 ILE A O 1
ATOM 3238 N N . PRO A 1 541 ? 138.28100 162.41900 167.05600 1.000 39.43994 521 PRO A N 1
ATOM 3239 C CA . PRO A 1 541 ? 137.69600 162.30000 168.38300 1.000 34.68954 521 PRO A CA 1
ATOM 3240 C C . PRO A 1 541 ? 138.75600 162.01800 169.42800 1.000 35.65184 521 PRO A C 1
ATOM 3241 O O . PRO A 1 541 ? 138.94700 160.84400 169.79200 1.000 42.14652 521 PRO A O 1
ATOM 3245 N N . ARG A 1 542 ? 139.42400 163.06400 169.91100 1.000 30.09648 522 ARG A N 1
ATOM 3246 C CA . ARG A 1 542 ? 140.52000 162.88300 170.89400 1.000 28.27716 522 ARG A CA 1
ATOM 3247 C C . ARG A 1 542 ? 140.30900 163.81100 172.09400 1.000 26.49060 522 ARG A C 1
ATOM 3248 O O . ARG A 1 542 ? 139.73200 164.90100 171.91100 1.000 29.05417 522 ARG A O 1
ATOM 3256 N N . LEU A 1 543 ? 140.73900 163.38000 173.27900 1.000 23.75833 523 LEU A N 1
ATOM 3257 C CA . LEU A 1 543 ? 140.65200 164.25200 174.47600 1.000 19.89095 523 LEU A CA 1
ATOM 3258 C C . LEU A 1 543 ? 141.97900 165.00300 174.63800 1.000 23.37384 523 LEU A C 1
ATOM 3259 O O . LEU A 1 543 ? 143.03900 164.38400 174.44900 1.000 31.67104 523 LEU A O 1
ATOM 3264 N N . GLY A 1 544 ? 141.90800 166.28600 174.97800 1.000 21.41324 524 GLY A N 1
ATOM 3265 C CA . GLY A 1 544 ? 143.10800 167.10800 175.16700 1.000 20.60720 524 GLY A CA 1
ATOM 3266 C C . GLY A 1 544 ? 143.23800 167.46900 176.62300 1.000 25.00350 524 GLY A C 1
ATOM 3267 O O . GLY A 1 544 ? 142.23800 167.89300 177.22400 1.000 32.04399 524 GLY A O 1
ATOM 3268 N N . VAL A 1 545 ? 144.37700 167.13200 177.20300 1.000 29.79320 525 VAL A N 1
ATOM 3269 C CA . VAL A 1 545 ? 144.57900 167.38200 178.65100 1.000 27.11198 525 VAL A CA 1
ATOM 3270 C C . VAL A 1 545 ? 145.48700 168.60500 178.74900 1.000 30.19313 525 VAL A C 1
ATOM 3271 O O . VAL A 1 545 ? 146.56300 168.59300 178.12700 1.000 37.79460 525 VAL A O 1
ATOM 3275 N N . LEU A 1 546 ? 145.01600 169.65000 179.42400 1.000 30.98878 526 LEU A N 1
ATOM 3276 C CA . LEU A 1 546 ? 145.88400 170.82800 179.64400 1.000 31.77526 526 LEU A CA 1
ATOM 3277 C C . LEU A 1 546 ? 146.35600 170.78500 181.09400 1.000 36.03144 526 LEU A C 1
ATOM 3278 O O . LEU A 1 546 ? 145.51200 170.94200 181.99700 1.000 39.04841 526 LEU A O 1
ATOM 3283 N N . ARG A 1 547 ? 147.64700 170.55600 181.30100 1.000 36.56874 527 ARG A N 1
ATOM 3284 C CA . ARG A 1 547 ? 148.17600 170.64400 182.68000 1.000 40.05998 527 ARG A CA 1
ATOM 3285 C C . ARG A 1 547 ? 149.02700 171.91100 182.66200 1.000 37.62858 527 ARG A C 1
ATOM 3286 O O . ARG A 1 547 ? 149.88200 172.01900 181.76800 1.000 47.13768 527 ARG A O 1
ATOM 3294 N N . ALA A 1 548 ? 148.78200 172.83400 183.58800 1.000 36.95463 528 ALA A N 1
ATOM 3295 C CA . ALA A 1 548 ? 149.47700 174.13800 183.51600 1.000 45.04658 528 ALA A CA 1
ATOM 3296 C C . ALA A 1 548 ? 149.95900 174.59700 184.88500 1.000 55.40529 528 ALA A C 1
ATOM 3297 O O . ALA A 1 548 ? 149.37500 174.18600 185.90400 1.000 62.93813 528 ALA A O 1
ATOM 3299 N N . ASP A 1 549 ? 150.99700 175.43000 184.89900 1.000 62.92037 529 ASP A N 1
ATOM 3300 C CA . ASP A 1 549 ? 151.49800 176.02300 186.17000 1.000 69.66789 529 ASP A CA 1
ATOM 3301 C C . ASP A 1 549 ? 151.87600 177.48000 185.87400 1.000 74.67203 529 ASP A C 1
ATOM 3302 O O . ASP A 1 549 ? 152.57400 177.70700 184.86400 1.000 78.62215 529 ASP A O 1
ATOM 3307 N N . ILE A 1 550 ? 151.47200 178.41600 186.73600 1.000 74.57707 530 ILE A N 1
ATOM 3308 C CA . ILE A 1 550 ? 151.88800 179.84200 186.56300 1.000 81.04592 530 ILE A CA 1
ATOM 3309 C C . ILE A 1 550 ? 153.40400 179.93000 186.78300 1.000 86.78195 530 ILE A C 1
ATOM 3310 O O . ILE A 1 550 ? 153.87200 179.46900 187.84700 1.000 89.99650 530 ILE A O 1
ATOM 3315 N N . ASP A 1 551 ? 154.13300 180.51300 185.82900 1.000 80.62946 531 ASP A N 1
ATOM 3316 C CA . ASP A 1 551 ? 155.61600 180.57500 185.93300 1.000 85.02357 531 ASP A CA 1
ATOM 3317 C C . ASP A 1 551 ? 156.03400 181.43800 187.12500 1.000 95.44245 531 ASP A C 1
ATOM 3318 O O . ASP A 1 551 ? 155.38200 182.48000 187.35800 1.000 98.12067 531 ASP A O 1
ATOM 3323 N N . ASN A 1 552 ? 157.08200 181.02200 187.84100 1.000 98.47336 532 ASN A N 1
ATOM 3324 C CA . ASN A 1 552 ? 157.62900 181.83100 188.96600 1.000 101.95823 532 ASN A CA 1
ATOM 3325 C C . ASN A 1 552 ? 156.50600 182.30200 189.89600 1.000 103.84483 532 ASN A C 1
ATOM 3326 O O . ASN A 1 552 ? 156.55000 183.47500 190.32100 1.000 104.01769 532 ASN A O 1
ATOM 3331 N N . LEU A 1 553 ? 155.52700 181.44200 190.18600 1.000 99.69918 533 LEU A N 1
ATOM 3332 C CA . LEU A 1 553 ? 154.46400 181.83100 191.15000 1.000 99.63244 533 LEU A CA 1
ATOM 3333 C C . LEU A 1 553 ? 155.13100 182.13300 192.49800 1.000 104.55704 533 LEU A C 1
ATOM 3334 O O . LEU A 1 553 ? 154.72400 183.11500 193.15400 1.000 103.77263 533 LEU A O 1
ATOM 3339 N N . GLY A 1 554 ? 156.11800 181.32100 192.88900 1.000 101.08332 534 GLY A N 1
ATOM 3340 C CA . GLY A 1 554 ? 156.84100 181.55500 194.12800 1.000 105.22583 534 GLY A CA 1
ATOM 3341 C C . GLY A 1 554 ? 157.68600 182.81200 194.06200 1.000 106.62843 534 GLY A C 1
ATOM 3342 O O . GLY A 1 554 ? 157.76500 183.57200 195.03100 1.000 101.20434 534 GLY A O 1
ATOM 3343 N N . THR A 1 555 ? 158.27100 183.09100 192.89800 1.000 105.27126 535 THR A N 1
ATOM 3344 C CA . THR A 1 555 ? 159.02300 184.35700 192.76100 1.000 107.71070 535 THR A CA 1
ATOM 3345 C C . THR A 1 555 ? 158.05200 185.51100 192.91100 1.000 110.09097 535 THR A C 1
ATOM 3346 O O . THR A 1 555 ? 158.42300 186.51900 193.54900 1.000 111.64619 535 THR A O 1
ATOM 3350 N N . THR A 1 556 ? 156.83800 185.37500 192.37000 1.000 108.43886 536 THR A N 1
ATOM 3351 C CA . THR A 1 556 ? 155.82200 186.44700 192.47300 1.000 104.64733 536 THR A CA 1
ATOM 3352 C C . THR A 1 556 ? 155.43300 186.63300 193.92600 1.000 104.55562 536 THR A C 1
ATOM 3353 O O . THR A 1 556 ? 155.12300 187.77500 194.32100 1.000 105.10613 536 THR A O 1
ATOM 3357 N N . PHE A 1 557 ? 155.44000 185.55400 194.70800 1.000 107.33516 537 PHE A N 1
ATOM 3358 C CA . PHE A 1 557 ? 155.00000 185.64500 196.12600 1.000 112.23502 537 PHE A CA 1
ATOM 3359 C C . PHE A 1 557 ? 156.18500 186.03400 197.00600 1.000 111.42373 537 PHE A C 1
ATOM 3360 O O . PHE A 1 557 ? 155.98900 186.28500 198.21300 1.000 103.73557 537 PHE A O 1
ATOM 3368 N N . ILE A 1 558 ? 157.38300 186.09200 196.42200 1.000 114.17584 538 ILE A N 1
ATOM 3369 C CA . ILE A 1 558 ? 158.57800 186.43000 197.18700 1.000 114.97002 538 ILE A CA 1
ATOM 3370 C C . ILE A 1 558 ? 159.08600 187.83000 196.84600 1.000 109.53619 538 ILE A C 1
ATOM 3371 O O . ILE A 1 558 ? 159.33900 188.64000 197.73800 1.000 104.66681 538 ILE A O 1
ATOM 3376 N N . LYS A 1 559 ? 159.23400 188.13500 195.55100 1.000 109.61885 539 LYS A N 1
ATOM 3377 C CA . LYS A 1 559 ? 159.70700 189.44300 195.10600 1.000 108.71349 539 LYS A CA 1
ATOM 3378 C C . LYS A 1 559 ? 158.82400 190.03800 194.01500 1.000 103.10020 539 LYS A C 1
ATOM 3379 O O . LYS A 1 559 ? 159.26700 190.93800 193.29400 1.000 97.47965 539 LYS A O 1
ATOM 3385 N N . GLY A 1 560 ? 157.59400 189.53400 193.89100 1.000 106.46726 540 GLY A N 1
ATOM 3386 C CA . GLY A 1 560 ? 156.66800 190.03900 192.85800 1.000 104.65419 540 GLY A CA 1
ATOM 3387 C C . GLY A 1 560 ? 156.22100 191.45400 193.16300 1.000 105.64878 540 GLY A C 1
ATOM 3388 O O . GLY A 1 560 ? 155.70900 192.12000 192.24000 1.000 101.09025 540 GLY A O 1
ATOM 3389 N N . ILE A 1 561 ? 156.41000 191.90700 194.40600 1.000 110.49181 541 ILE A N 1
ATOM 3390 C CA . ILE A 1 561 ? 156.05300 193.30600 194.79200 1.000 112.56229 541 ILE A CA 1
ATOM 3391 C C . ILE A 1 561 ? 157.34600 194.04000 195.18900 1.000 111.54982 541 ILE A C 1
ATOM 3392 O O . ILE A 1 561 ? 158.06500 193.53600 196.07600 1.000 113.67955 541 ILE A O 1
ATOM 3397 N N . PRO A 1 562 ? 157.67300 195.20300 194.58200 1.000 113.14740 542 PRO A N 1
ATOM 3398 C CA . PRO A 1 562 ? 158.88800 195.92200 194.93000 1.000 114.97590 542 PRO A CA 1
ATOM 3399 C C . PRO A 1 562 ? 158.92400 196.27900 196.40300 1.000 118.23696 542 PRO A C 1
ATOM 3400 O O . PRO A 1 562 ? 157.86900 196.60700 196.97800 1.000 119.89012 542 PRO A O 1
ATOM 3404 N N . GLU A 1 563 ? 160.11400 196.22500 197.00300 1.000 115.49426 543 GLU A N 1
ATOM 3405 C CA . GLU A 1 563 ? 160.26600 196.57400 198.41200 1.000 121.07542 543 GLU A CA 1
ATOM 3406 C C . GLU A 1 563 ? 159.63000 197.91700 198.74800 1.000 124.53553 543 GLU A C 1
ATOM 3407 O O . GLU A 1 563 ? 159.24300 198.13500 199.90100 1.000 120.61334 543 GLU A O 1
ATOM 3413 N N . GLN A 1 564 ? 159.50700 198.81600 197.76900 1.000 122.58167 544 GLN A N 1
ATOM 3414 C CA . GLN A 1 564 ? 158.82400 200.08300 198.01000 1.000 120.90081 544 GLN A CA 1
ATOM 3415 C C . GLN A 1 564 ? 157.36200 199.86000 198.37700 1.000 120.32938 544 GLN A C 1
ATOM 3416 O O . GLN A 1 564 ? 156.82000 200.54800 199.25000 1.000 118.92527 544 GLN A O 1
ATOM 3422 N N . TYR A 1 565 ? 156.72800 198.86800 197.74700 1.000 118.88088 545 TYR A N 1
ATOM 3423 C CA . TYR A 1 565 ? 155.27100 198.66100 197.97500 1.000 119.50312 545 TYR A CA 1
ATOM 3424 C C . TYR A 1 565 ? 155.02700 197.35300 198.72100 1.000 115.76841 545 TYR A C 1
ATOM 3425 O O . TYR A 1 565 ? 153.92900 196.78400 198.59800 1.000 113.42200 545 TYR A O 1
ATOM 3434 N N . ARG A 1 566 ? 156.01300 196.88400 199.48400 1.000 116.50445 546 ARG A N 1
ATOM 3435 C CA . ARG A 1 566 ? 155.80700 195.67900 200.27900 1.000 112.06817 546 ARG A CA 1
ATOM 3436 C C . ARG A 1 566 ? 154.94200 195.99300 201.49500 1.000 106.98887 546 ARG A C 1
ATOM 3437 O O . ARG A 1 566 ? 155.32800 196.79800 202.34900 1.000 105.32784 546 ARG A O 1
ATOM 3445 N N . SER A 1 567 ? 153.77500 195.35700 201.57300 1.000 101.54028 547 SER A N 1
ATOM 3446 C CA . SER A 1 567 ? 152.85200 195.57400 202.68000 1.000 95.28336 547 SER A CA 1
ATOM 3447 C C . SER A 1 567 ? 151.85600 194.42400 202.72100 1.000 96.43756 547 SER A C 1
ATOM 3448 O O . SER A 1 567 ? 151.74700 193.63400 201.77900 1.000 94.36529 547 SER A O 1
ATOM 3451 N N . ILE A 1 568 ? 151.13400 194.33500 203.84400 1.000 95.75023 548 ILE A N 1
ATOM 3452 C CA . ILE A 1 568 ? 150.17300 193.21200 204.05500 1.000 92.04774 548 ILE A CA 1
ATOM 3453 C C . ILE A 1 568 ? 149.02400 193.28800 203.04400 1.000 94.22704 548 ILE A C 1
ATOM 3454 O O . ILE A 1 568 ? 148.77100 192.26900 202.36400 1.000 86.25924 548 ILE A O 1
ATOM 3459 N N . SER A 1 569 ? 148.36000 194.44400 202.96100 1.000 97.05908 549 SER A N 1
ATOM 3460 C CA . SER A 1 569 ? 147.18700 194.60000 202.06300 1.000 92.78504 549 SER A CA 1
ATOM 3461 C C . SER A 1 569 ? 147.51000 194.11500 200.64400 1.000 94.37105 549 SER A C 1
ATOM 3462 O O . SER A 1 569 ? 146.75800 193.26200 200.13300 1.000 93.35998 549 SER A O 1
ATOM 3465 N N . ARG A 1 570 ? 148.56800 194.64700 200.03000 1.000 89.95609 550 ARG A N 1
ATOM 3466 C CA . ARG A 1 570 ? 148.87600 194.29200 198.61900 1.000 89.71987 550 ARG A CA 1
ATOM 3467 C C . ARG A 1 570 ? 149.14800 192.78800 198.49400 1.000 90.00411 550 ARG A C 1
ATOM 3468 O O . ARG A 1 570 ? 148.62100 192.17200 197.54700 1.000 82.91929 550 ARG A O 1
ATOM 3476 N N . THR A 1 571 ? 149.93500 192.22200 199.41000 1.000 95.44122 551 THR A N 1
ATOM 3477 C CA . THR A 1 571 ? 150.32800 190.80200 199.28100 1.000 92.83710 551 THR A CA 1
ATOM 3478 C C . THR A 1 571 ? 149.09100 189.95500 199.43700 1.000 90.25128 551 THR A C 1
ATOM 3479 O O . THR A 1 571 ? 149.07600 188.82700 198.90900 1.000 85.28221 551 THR A O 1
ATOM 3483 N N . ALA A 1 572 ? 148.08000 190.48000 200.13000 1.000 94.72396 552 ALA A N 1
ATOM 3484 C CA . ALA A 1 572 ? 146.80100 189.74900 200.26200 1.000 89.67332 552 ALA A CA 1
ATOM 3485 C C . ALA A 1 572 ? 145.97600 189.96000 198.99500 1.000 85.46596 552 ALA A C 1
ATOM 3486 O O . ALA A 1 572 ? 145.40000 188.98300 198.48100 1.000 80.19768 552 ALA A O 1
ATOM 3488 N N . THR A 1 573 ? 145.95500 191.19800 198.49300 1.000 87.11776 553 THR A N 1
ATOM 3489 C CA . THR A 1 573 ? 145.18000 191.49800 197.27500 1.000 85.02564 553 THR A CA 1
ATOM 3490 C C . THR A 1 573 ? 145.75100 190.73100 196.10600 1.000 84.74363 553 THR A C 1
ATOM 3491 O O . THR A 1 573 ? 144.95500 190.15300 195.34200 1.000 83.33627 553 THR A O 1
ATOM 3495 N N . LEU A 1 574 ? 147.08200 190.68200 195.98100 1.000 82.56439 554 LEU A N 1
ATOM 3496 C CA . LEU A 1 574 ? 147.65100 190.02700 194.77900 1.000 79.89048 554 LEU A CA 1
ATOM 3497 C C . LEU A 1 574 ? 147.25900 188.55200 194.80100 1.000 79.08535 554 LEU A C 1
ATOM 3498 O O . LEU A 1 574 ? 146.79200 188.03100 193.76400 1.000 74.84015 554 LEU A O 1
ATOM 3503 N N . SER A 1 575 ? 147.37900 187.93600 195.97600 1.000 80.69006 555 SER A N 1
ATOM 3504 C CA . SER A 1 575 ? 147.02000 186.50600 196.11100 1.000 74.68247 555 SER A CA 1
ATOM 3505 C C . SER A 1 575 ? 145.52100 186.32400 195.85400 1.000 73.22365 555 SER A C 1
ATOM 3506 O O . SER A 1 575 ? 145.15000 185.36500 195.14800 1.000 73.76187 555 SER A O 1
ATOM 3509 N N . ARG A 1 576 ? 144.70200 187.23400 196.38800 1.000 75.45280 556 ARG A N 1
ATOM 3510 C CA . ARG A 1 576 ? 143.23400 187.10100 196.24200 1.000 74.27925 556 ARG A CA 1
ATOM 3511 C C . ARG A 1 576 ? 142.85100 187.19200 194.76000 1.000 75.13925 556 ARG A C 1
ATOM 3512 O O . ARG A 1 576 ? 142.01500 186.38500 194.31400 1.000 75.31981 556 ARG A O 1
ATOM 3520 N N . GLN A 1 577 ? 143.46200 188.12800 194.02900 1.000 74.18243 557 GLN A N 1
ATOM 3521 C CA . GLN A 1 577 ? 143.15400 188.27500 192.58600 1.000 69.08330 557 GLN A CA 1
ATOM 3522 C C . GLN A 1 577 ? 143.58000 187.00200 191.84200 1.000 69.46133 557 GLN A C 1
ATOM 3523 O O . GLN A 1 577 ? 142.81000 186.52700 190.98300 1.000 69.45066 557 GLN A O 1
ATOM 3529 N N . LEU A 1 578 ? 144.75300 186.46500 192.18700 1.000 70.15603 558 LEU A N 1
ATOM 3530 C CA . LEU A 1 578 ? 145.23200 185.23000 191.52200 1.000 66.10691 558 LEU A CA 1
ATOM 3531 C C . LEU A 1 578 ? 144.26400 184.08300 191.83600 1.000 68.14693 558 LEU A C 1
ATOM 3532 O O . LEU A 1 578 ? 143.89600 183.33600 190.90100 1.000 66.88422 558 LEU A O 1
ATOM 3537 N N . SER A 1 579 ? 143.82900 183.99300 193.09600 1.000 68.57171 559 SER A N 1
ATOM 3538 C CA . SER A 1 579 ? 142.86500 182.93300 193.47100 1.000 61.05352 559 SER A CA 1
ATOM 3539 C C . SER A 1 579 ? 141.55200 183.14500 192.71600 1.000 66.79154 559 SER A C 1
ATOM 3540 O O . SER A 1 579 ? 141.02600 182.16800 192.16200 1.000 66.15258 559 SER A O 1
ATOM 3543 N N . MET A 1 580 ? 141.08700 184.39200 192.64200 1.000 67.22765 560 MET A N 1
ATOM 3544 C CA . MET A 1 580 ? 139.77600 184.63400 191.99200 1.000 64.58804 560 MET A CA 1
ATOM 3545 C C . MET A 1 580 ? 139.86600 184.25100 190.50800 1.000 62.33580 560 MET A C 1
ATOM 3546 O O . MET A 1 580 ? 138.91000 183.64900 190.00000 1.000 63.87207 560 MET A O 1
ATOM 3551 N N . PHE A 1 581 ? 140.96800 184.60300 189.84200 1.000 57.98204 561 PHE A N 1
ATOM 3552 C CA . PHE A 1 581 ? 141.03100 184.31500 188.38900 1.000 56.36418 561 PHE A CA 1
ATOM 3553 C C . PHE A 1 581 ? 140.98700 182.81700 188.17300 1.000 60.35420 561 PHE A C 1
ATOM 3554 O O . PHE A 1 581 ? 140.26200 182.34600 187.27400 1.000 56.69901 561 PHE A O 1
ATOM 3562 N N . PHE A 1 582 ? 141.75800 182.07800 188.97300 1.000 61.84869 562 PHE A N 1
ATOM 3563 C CA . PHE A 1 582 ? 141.75700 180.59000 188.90000 1.000 59.43279 562 PHE A CA 1
ATOM 3564 C C . PHE A 1 582 ? 140.42600 179.97700 189.34000 1.000 62.74050 562 PHE A C 1
ATOM 3565 O O . PHE A 1 582 ? 139.98800 178.98500 188.73000 1.000 66.68938 562 PHE A O 1
ATOM 3573 N N . LYS A 1 583 ? 139.81200 180.52100 190.38900 1.000 56.67308 563 LYS A N 1
ATOM 3574 C CA . LYS A 1 583 ? 138.60600 179.85900 190.94700 1.000 57.16370 563 LYS A CA 1
ATOM 3575 C C . LYS A 1 583 ? 137.30500 180.41600 190.35300 1.000 63.20023 563 LYS A C 1
ATOM 3576 O O . LYS A 1 583 ? 136.34200 179.63500 190.22900 1.000 69.77233 563 LYS A O 1
ATOM 3582 N N . PHE A 1 584 ? 137.26400 181.70000 190.00700 1.000 62.62400 564 PHE A N 1
ATOM 3583 C CA . PHE A 1 584 ? 136.00900 182.27800 189.54400 1.000 65.92101 564 PHE A CA 1
ATOM 3584 C C . PHE A 1 584 ? 136.03500 182.65700 188.07100 1.000 60.99683 564 PHE A C 1
ATOM 3585 O O . PHE A 1 584 ? 135.16500 182.22500 187.30800 1.000 58.99078 564 PHE A O 1
ATOM 3593 N N . GLU A 1 585 ? 137.03200 183.44700 187.67000 1.000 59.06265 565 GLU A N 1
ATOM 3594 C CA . GLU A 1 585 ? 137.09400 183.91900 186.26300 1.000 56.27017 565 GLU A CA 1
ATOM 3595 C C . GLU A 1 585 ? 137.25600 182.70700 185.33700 1.000 57.10308 565 GLU A C 1
ATOM 3596 O O . GLU A 1 585 ? 136.67800 182.71700 184.23100 1.000 57.54344 565 GLU A O 1
ATOM 3602 N N . LEU A 1 586 ? 137.98400 181.68900 185.79000 1.000 55.13258 566 LEU A N 1
ATOM 3603 C CA . LEU A 1 586 ? 138.24800 180.52900 184.94800 1.000 49.99515 566 LEU A CA 1
ATOM 3604 C C . LEU A 1 586 ? 136.96000 179.91700 184.41400 1.000 53.21376 566 LEU A C 1
ATOM 3605 O O . LEU A 1 586 ? 136.92900 179.44100 183.27500 1.000 51.41618 566 LEU A O 1
ATOM 3610 N N . SER A 1 587 ? 135.88900 179.92900 185.20900 1.000 59.74912 567 SER A N 1
ATOM 3611 C CA . SER A 1 587 ? 134.61800 179.38400 184.74100 1.000 57.73711 567 SER A CA 1
ATOM 3612 C C . SER A 1 587 ? 134.06100 180.19300 183.57600 1.000 60.86098 567 SER A C 1
ATOM 3613 O O . SER A 1 587 ? 133.49500 179.62600 182.63500 1.000 60.30462 567 SER A O 1
ATOM 3616 N N . ASN A 1 588 ? 134.20200 181.51900 183.62400 1.000 62.04761 568 ASN A N 1
ATOM 3617 C CA . ASN A 1 588 ? 133.72000 182.35800 182.53300 1.000 60.63563 568 ASN A CA 1
ATOM 3618 C C . ASN A 1 588 ? 134.61700 182.27500 181.30500 1.000 56.24251 568 ASN A C 1
ATOM 3619 O O . ASN A 1 588 ? 134.11800 182.34400 180.17600 1.000 59.84554 568 ASN A O 1
ATOM 3624 N N . ILE A 1 589 ? 135.93000 182.15800 181.51000 1.000 48.43459 569 ILE A N 1
ATOM 3625 C CA . ILE A 1 589 ? 136.87800 182.02700 180.36200 1.000 45.81602 569 ILE A CA 1
ATOM 3626 C C . ILE A 1 589 ? 136.52500 180.75900 179.57500 1.000 49.11883 569 ILE A C 1
ATOM 3627 O O . ILE A 1 589 ? 136.42800 180.84400 178.33600 1.000 42.04720 569 ILE A O 1
ATOM 3632 N N . LEU A 1 590 ? 136.31500 179.64100 180.27000 1.000 52.55688 570 LEU A N 1
ATOM 3633 C CA . LEU A 1 590 ? 136.04900 178.35700 179.63500 1.000 45.27659 570 LEU A CA 1
ATOM 3634 C C . LEU A 1 590 ? 134.59300 178.18000 179.23400 1.000 47.82341 570 LEU A C 1
ATOM 3635 O O . LEU A 1 590 ? 134.25000 177.13400 178.67300 1.000 52.16929 570 LEU A O 1
ATOM 3640 N N . LYS A 1 591 ? 133.73600 179.16000 179.51400 1.000 53.79517 571 LYS A N 1
ATOM 3641 C CA . LYS A 1 591 ? 132.30800 179.01100 179.26500 1.000 58.61492 571 LYS A CA 1
ATOM 3642 C C . LYS A 1 591 ? 132.03500 178.74800 177.78900 1.000 55.96626 571 LYS A C 1
ATOM 3643 O O . LYS A 1 591 ? 132.55400 179.44500 176.91300 1.000 49.73120 571 LYS A O 1
ATOM 3649 N N . GLY A 1 592 ? 131.21200 177.73600 177.51900 1.000 56.20753 572 GLY A N 1
ATOM 3650 C CA . GLY A 1 592 ? 130.87500 177.35500 176.16500 1.000 57.00345 572 GLY A CA 1
ATOM 3651 C C . GLY A 1 592 ? 131.78000 176.31800 175.53700 1.000 47.94987 572 GLY A C 1
ATOM 3652 O O . GLY A 1 592 ? 131.50200 175.88000 174.41400 1.000 42.77209 572 GLY A O 1
ATOM 3653 N N . ALA A 1 593 ? 132.84600 175.90900 176.21700 1.000 47.20526 573 ALA A N 1
ATOM 3654 C CA . ALA A 1 593 ? 133.79100 174.93600 175.69100 1.000 41.39232 573 ALA A CA 1
ATOM 3655 C C . ALA A 1 593 ? 133.60300 173.58800 176.37400 1.000 46.37755 573 ALA A C 1
ATOM 3656 O O . ALA A 1 593 ? 133.28900 173.51300 177.56500 1.000 49.79132 573 ALA A O 1
ATOM 3658 N N . ARG A 1 594 ? 133.79600 172.52200 175.57900 1.000 47.30938 574 ARG A N 1
ATOM 3659 C CA . ARG A 1 594 ? 133.70200 171.13100 176.09200 1.000 40.52871 574 ARG A CA 1
ATOM 3660 C C . ARG A 1 594 ? 134.95700 170.82100 176.90800 1.000 35.30062 574 ARG A C 1
ATOM 3661 O O . ARG A 1 594 ? 135.82700 170.09600 176.39200 1.000 34.05158 574 ARG A O 1
ATOM 3669 N N . ILE A 1 595 ? 135.04300 171.35800 178.12100 1.000 35.46703 575 ILE A N 1
ATOM 3670 C CA . ILE A 1 595 ? 136.19200 171.17700 179.00100 1.000 29.38913 575 ILE A CA 1
ATOM 3671 C C . ILE A 1 595 ? 135.68900 170.88800 180.40800 1.000 36.44094 575 ILE A C 1
ATOM 3672 O O . ILE A 1 595 ? 134.72200 171.50000 180.87100 1.000 44.74192 575 ILE A O 1
ATOM 3677 N N . SER A 1 596 ? 136.34300 169.94700 181.08300 1.000 32.38793 576 SER A N 1
ATOM 3678 C CA . SER A 1 596 ? 136.11200 169.67600 182.49400 1.000 30.82542 576 SER A CA 1
ATOM 3679 C C . SER A 1 596 ? 137.38300 169.99600 183.26300 1.000 29.38386 576 SER A C 1
ATOM 3680 O O . SER A 1 596 ? 138.46000 169.50100 182.91800 1.000 35.86765 576 SER A O 1
ATOM 3683 N N . VAL A 1 597 ? 137.25600 170.81700 184.29900 1.000 30.15514 577 VAL A N 1
ATOM 3684 C CA . VAL A 1 597 ? 138.39900 171.23000 185.10400 1.000 34.35917 577 VAL A CA 1
ATOM 3685 C C . VAL A 1 597 ? 138.56200 170.22300 186.23400 1.000 40.40893 577 VAL A C 1
ATOM 3686 O O . VAL A 1 597 ? 137.73800 170.16500 187.15000 1.000 41.52166 577 VAL A O 1
ATOM 3690 N N . ILE A 1 598 ? 139.63100 169.43000 186.17900 1.000 40.06162 578 ILE A N 1
ATOM 3691 C CA . ILE A 1 598 ? 139.90200 168.45600 187.27800 1.000 31.77400 578 ILE A CA 1
ATOM 3692 C C . ILE A 1 598 ? 140.27900 169.26800 188.52300 1.000 40.69571 578 ILE A C 1
ATOM 3693 O O . ILE A 1 598 ? 139.63200 169.07000 189.57000 1.000 49.09052 578 ILE A O 1
ATOM 3698 N N . TYR A 1 599 ? 141.26900 170.15500 188.40700 1.000 42.63922 579 TYR A N 1
ATOM 3699 C CA . TYR A 1 599 ? 141.59900 171.04800 189.55400 1.000 39.02028 579 TYR A CA 1
ATOM 3700 C C . TYR A 1 599 ? 142.10400 172.39100 189.03200 1.000 39.90131 579 TYR A C 1
ATOM 3701 O O . TYR A 1 599 ? 142.52800 172.45700 187.86300 1.000 48.87384 579 TYR A O 1
ATOM 3710 N N . SER A 1 600 ? 142.06300 173.42400 189.87600 1.000 46.82998 580 SER A N 1
ATOM 3711 C CA . SER A 1 600 ? 142.45600 174.77500 189.50600 1.000 50.28841 580 SER A CA 1
ATOM 3712 C C . SER A 1 600 ? 143.51000 175.30500 190.47700 1.000 56.95259 580 SER A C 1
ATOM 3713 O O . SER A 1 600 ? 143.98300 174.59500 191.36900 1.000 57.03264 580 SER A O 1
ATOM 3716 N N . GLY A 1 601 ? 143.87700 176.57100 190.29200 1.000 59.83414 581 GLY A N 1
ATOM 3717 C CA . GLY A 1 601 ? 144.85800 177.21700 191.14000 1.000 63.56754 581 GLY A CA 1
ATOM 3718 C C . GLY A 1 601 ? 146.12700 177.58500 190.40000 1.000 71.25190 581 GLY A C 1
ATOM 3719 O O . GLY A 1 601 ? 146.48900 176.93400 189.41600 1.000 69.54220 581 GLY A O 1
ATOM 3720 N N . GLY A 1 602 ? 146.81600 178.62900 190.86400 1.000 68.20103 582 GLY A N 1
ATOM 3721 C CA . GLY A 1 602 ? 148.07200 179.01500 190.24800 1.000 67.63702 582 GLY A CA 1
ATOM 3722 C C . GLY A 1 602 ? 149.18700 178.01400 190.45800 1.000 70.79288 582 GLY A C 1
ATOM 3723 O O . GLY A 1 602 ? 150.14300 177.99300 189.67500 1.000 71.30125 582 GLY A O 1
ATOM 3724 N N . ASP A 1 603 ? 149.05500 177.19800 191.50500 1.000 75.03059 583 ASP A N 1
ATOM 3725 C CA . ASP A 1 603 ? 150.06400 176.14500 191.78800 1.000 70.03761 583 ASP A CA 1
ATOM 3726 C C . ASP A 1 603 ? 150.02000 175.11900 190.65700 1.000 69.47957 583 ASP A C 1
ATOM 3727 O O . ASP A 1 603 ? 151.06900 174.88100 190.03700 1.000 74.16023 583 ASP A O 1
ATOM 3732 N N . ASP A 1 604 ? 148.84600 174.53500 190.41000 1.000 68.35304 584 ASP A N 1
ATOM 3733 C CA . ASP A 1 604 ? 148.70400 173.50600 189.34700 1.000 66.09732 584 ASP A CA 1
ATOM 3734 C C . ASP A 1 604 ? 147.29900 173.58500 188.75300 1.000 57.79509 584 ASP A C 1
ATOM 3735 O O . ASP A 1 604 ? 146.33200 173.69900 189.53100 1.000 62.01508 584 ASP A O 1
ATOM 3740 N N . LEU A 1 605 ? 147.19500 173.52900 187.42900 1.000 42.93453 585 LEU A N 1
ATOM 3741 C CA . LEU A 1 605 ? 145.90100 173.54600 186.76500 1.000 38.90920 585 LEU A CA 1
ATOM 3742 C C . LEU A 1 605 ? 145.77600 172.28900 185.91800 1.000 41.21227 585 LEU A C 1
ATOM 3743 O O . LEU A 1 605 ? 146.67300 171.97800 185.13200 1.000 51.02986 585 LEU A O 1
ATOM 3748 N N . PHE A 1 606 ? 144.65200 171.58000 186.06000 1.000 40.46305 586 PHE A N 1
ATOM 3749 C CA . PHE A 1 606 ? 144.41900 170.32900 185.29100 1.000 36.68409 586 PHE A CA 1
ATOM 3750 C C . PHE A 1 606 ? 143.03900 170.39100 184.66700 1.000 35.32267 586 PHE A C 1
ATOM 3751 O O . PHE A 1 606 ? 142.04800 170.47200 185.41300 1.000 38.82915 586 PHE A O 1
ATOM 3759 N N . LEU A 1 607 ? 142.97100 170.38100 183.33500 1.000 30.32822 587 LEU A N 1
ATOM 3760 C CA . LEU A 1 607 ? 141.65800 170.35600 182.64100 1.000 27.66581 587 LEU A CA 1
ATOM 3761 C C . LEU A 1 607 ? 141.63700 169.21900 181.61200 1.000 25.81644 587 LEU A C 1
ATOM 3762 O O . LEU A 1 607 ? 142.66600 169.02100 180.94300 1.000 30.47782 587 LEU A O 1
ATOM 3767 N N . ILE A 1 608 ? 140.52000 168.50000 181.49600 1.000 28.60355 588 ILE A N 1
ATOM 3768 C CA . ILE A 1 608 ? 140.39400 167.48200 180.40900 1.000 29.61384 588 ILE A CA 1
ATOM 3769 C C . ILE A 1 608 ? 139.25600 167.96800 179.50000 1.000 24.60304 588 ILE A C 1
ATOM 3770 O O . ILE A 1 608 ? 138.18400 168.32300 180.02400 1.000 34.21374 588 ILE A O 1
ATOM 3775 N N . GLY A 1 609 ? 139.49800 168.03200 178.19600 1.000 19.37891 589 GLY A N 1
ATOM 3776 C CA . GLY A 1 609 ? 138.50400 168.62200 177.28400 1.000 26.45730 589 GLY A CA 1
ATOM 3777 C C . GLY A 1 609 ? 138.70600 168.14700 175.86600 1.000 29.05326 589 GLY A C 1
ATOM 3778 O O . GLY A 1 609 ? 139.72700 167.48700 175.61100 1.000 32.58236 589 GLY A O 1
ATOM 3779 N N . ALA A 1 610 ? 137.77700 168.47200 174.96700 1.000 30.40438 590 ALA A N 1
ATOM 3780 C CA . ALA A 1 610 ? 138.00300 168.13700 173.54500 1.000 23.75654 590 ALA A CA 1
ATOM 3781 C C . ALA A 1 610 ? 139.27200 168.87300 173.12100 1.000 23.80491 590 ALA A C 1
ATOM 3782 O O . ALA A 1 610 ? 139.47600 170.01100 173.57800 1.000 37.23071 590 ALA A O 1
ATOM 3784 N N . TRP A 1 611 ? 140.10100 168.26200 172.27600 1.000 23.67517 591 TRP A N 1
ATOM 3785 C CA . TRP A 1 611 ? 141.44200 168.82900 171.97100 1.000 29.85700 591 TRP A CA 1
ATOM 3786 C C . TRP A 1 611 ? 141.37400 170.21900 171.32200 1.000 30.42353 591 TRP A C 1
ATOM 3787 O O . TRP A 1 611 ? 142.19200 171.06900 171.71000 1.000 31.65171 591 TRP A O 1
ATOM 3798 N N . ASP A 1 612 ? 140.45000 170.45800 170.39200 1.000 28.60779 592 ASP A N 1
ATOM 3799 C CA . ASP A 1 612 ? 140.41600 171.76700 169.68500 1.000 28.63871 592 ASP A CA 1
ATOM 3800 C C . ASP A 1 612 ? 139.96200 172.82300 170.68800 1.000 33.63910 592 ASP A C 1
ATOM 3801 O O . ASP A 1 612 ? 140.46000 173.96300 170.61200 1.000 41.00082 592 ASP A O 1
ATOM 3806 N N . ASP A 1 613 ? 139.06300 172.44900 171.59300 1.000 25.32623 593 ASP A N 1
ATOM 3807 C CA . ASP A 1 613 ? 138.53400 173.33000 172.62600 1.000 28.67665 593 ASP A CA 1
ATOM 3808 C C . ASP A 1 613 ? 139.57900 173.60000 173.70000 1.000 31.46872 593 ASP A C 1
ATOM 3809 O O . ASP A 1 613 ? 139.71400 174.73400 174.17100 1.000 35.68970 593 ASP A O 1
ATOM 3814 N N . VAL A 1 614 ? 140.31100 172.55700 174.08600 1.000 25.33871 594 VAL A N 1
ATOM 3815 C CA . VAL A 1 614 ? 141.33200 172.71100 175.16300 1.000 28.07559 594 VAL A CA 1
ATOM 3816 C C . VAL A 1 614 ? 142.42100 173.67700 174.67200 1.000 33.99101 594 VAL A C 1
ATOM 3817 O O . VAL A 1 614 ? 142.84000 174.54100 175.46500 1.000 43.52540 594 VAL A O 1
ATOM 3821 N N . ILE A 1 615 ? 142.83100 173.55500 173.41000 1.000 29.18724 595 ILE A N 1
ATOM 3822 C CA . ILE A 1 615 ? 143.90700 174.43300 172.86200 1.000 30.07255 595 ILE A CA 1
ATOM 3823 C C . ILE A 1 615 ? 143.38000 175.87500 172.80100 1.000 34.90118 595 ILE A C 1
ATOM 3824 O O . ILE A 1 615 ? 144.07600 176.77700 173.30700 1.000 39.93078 595 ILE A O 1
ATOM 3829 N N . SER A 1 616 ? 142.19200 176.07700 172.22700 1.000 35.01886 596 SER A N 1
ATOM 3830 C CA . SER A 1 616 ? 141.65300 177.42500 172.08200 1.000 26.95416 596 SER A CA 1
ATOM 3831 C C . SER A 1 616 ? 141.46200 178.09100 173.43800 1.000 32.27858 596 SER A C 1
ATOM 3832 O O . SER A 1 616 ? 141.80600 179.26700 173.61700 1.000 42.56377 596 SER A O 1
ATOM 3835 N N . LYS A 1 617 ? 140.92200 177.35500 174.41000 1.000 34.87703 597 LYS A N 1
ATOM 3836 C CA . LYS A 1 617 ? 140.72500 177.92000 175.73800 1.000 37.34698 597 LYS A CA 1
ATOM 3837 C C . LYS A 1 617 ? 142.05200 178.16500 176.44100 1.000 38.16911 597 LYS A C 1
ATOM 3838 O O . LYS A 1 617 ? 142.15900 179.08200 177.25500 1.000 45.14863 597 LYS A O 1
ATOM 3844 N N . ALA A 1 618 ? 143.06200 177.34400 176.14800 1.000 31.28290 598 ALA A N 1
ATOM 3845 C CA . ALA A 1 618 ? 144.39200 177.53600 176.77400 1.000 34.19930 598 ALA A CA 1
ATOM 3846 C C . ALA A 1 618 ? 144.99700 178.84400 176.26800 1.000 41.13840 598 ALA A C 1
ATOM 3847 O O . ALA A 1 618 ? 145.66100 179.55000 177.05300 1.000 42.81628 598 ALA A O 1
ATOM 3849 N N . LEU A 1 619 ? 144.77700 179.15200 174.98900 1.000 44.50994 599 LEU A N 1
ATOM 3850 C CA . LEU A 1 619 ? 145.27800 180.42700 174.42000 1.000 40.67943 599 LEU A CA 1
ATOM 3851 C C . LEU A 1 619 ? 144.47800 181.57600 175.04200 1.000 40.66362 599 LEU A C 1
ATOM 3852 O O . LEU A 1 619 ? 145.10300 182.54000 175.52900 1.000 44.34961 599 LEU A O 1
ATOM 3857 N N . VAL A 1 620 ? 143.14700 181.48900 175.00300 1.000 38.48588 600 VAL A N 1
ATOM 3858 C CA . VAL A 1 620 ? 142.29400 182.53700 175.63900 1.000 38.99637 600 VAL A CA 1
ATOM 3859 C C . VAL A 1 620 ? 142.81900 182.78600 177.06100 1.000 44.38156 600 VAL A C 1
ATOM 3860 O O . VAL A 1 620 ? 142.97400 183.96700 177.43700 1.000 49.96869 600 VAL A O 1
ATOM 3864 N N . LEU A 1 621 ? 143.11700 181.71800 177.80200 1.000 38.15806 601 LEU A N 1
ATOM 3865 C CA . LEU A 1 621 ? 143.54400 181.88800 179.21200 1.000 36.70906 601 LEU A CA 1
ATOM 3866 C C . LEU A 1 621 ? 144.85500 182.68000 179.26700 1.000 40.76460 601 LEU A C 1
ATOM 3867 O O . LEU A 1 621 ? 144.97000 183.55400 180.14300 1.000 47.83330 601 LEU A O 1
ATOM 3872 N N . ARG A 1 622 ? 145.80300 182.39000 178.37200 1.000 41.65982 602 ARG A N 1
ATOM 3873 C CA . ARG A 1 622 ? 147.11200 183.08700 178.45000 1.000 43.99568 602 ARG A CA 1
ATOM 3874 C C . ARG A 1 622 ? 146.90500 184.58900 178.21100 1.000 52.17015 602 ARG A C 1
ATOM 3875 O O . ARG A 1 622 ? 147.49000 185.39800 178.96300 1.000 55.40142 602 ARG A O 1
ATOM 3883 N N . LYS A 1 623 ? 146.07400 184.93600 177.22400 1.000 51.67983 603 LYS A N 1
ATOM 3884 C CA . LYS A 1 623 ? 145.79900 186.36400 176.93900 1.000 50.27014 603 LYS A CA 1
ATOM 3885 C C . LYS A 1 623 ? 145.09500 186.99900 178.14300 1.000 54.90553 603 LYS A C 1
ATOM 3886 O O . LYS A 1 623 ? 145.48100 188.11900 178.53900 1.000 55.11073 603 LYS A O 1
ATOM 3892 N N . ALA A 1 624 ? 144.13100 186.27900 178.72300 1.000 50.79000 604 ALA A N 1
ATOM 3893 C CA . ALA A 1 624 ? 143.40300 186.80000 179.90100 1.000 48.87117 604 ALA A CA 1
ATOM 3894 C C . ALA A 1 62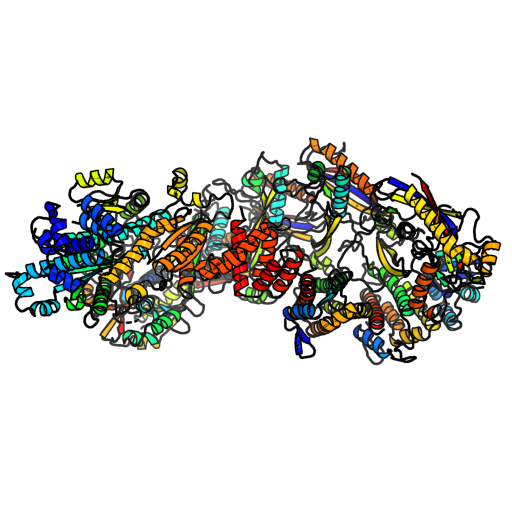4 ? 144.37000 186.96900 181.06800 1.000 50.49899 604 ALA A C 1
ATOM 3895 O O . ALA A 1 624 ? 144.27700 187.98100 181.77700 1.000 60.39341 604 ALA A O 1
ATOM 3897 N N . PHE A 1 625 ? 145.26800 186.00300 181.25800 1.000 45.76047 605 PHE A N 1
ATOM 3898 C CA . PHE A 1 625 ? 146.17500 186.06800 182.42900 1.000 51.69910 605 PHE A CA 1
ATOM 3899 C C . PHE A 1 625 ? 147.06700 187.29000 182.32100 1.000 58.51415 605 PHE A C 1
ATOM 3900 O O . PHE A 1 625 ? 147.26700 188.00000 183.32400 1.000 61.74368 605 PHE A O 1
ATOM 3908 N N . THR A 1 626 ? 147.58900 187.54200 181.11800 1.000 57.50737 606 THR A N 1
ATOM 3909 C CA . THR A 1 626 ? 148.46300 188.71400 180.92000 1.000 61.14953 606 THR A CA 1
ATOM 3910 C C . THR A 1 626 ? 147.66500 189.97500 181.15600 1.000 65.35267 606 THR A C 1
ATOM 3911 O O . THR A 1 626 ? 148.18300 190.87900 181.82900 1.000 68.69397 606 THR A O 1
ATOM 3915 N N . ARG A 1 627 ? 146.44800 190.04700 180.61200 1.000 65.35259 607 ARG A N 1
ATOM 3916 C CA . ARG A 1 627 ? 145.57000 191.22200 180.83700 1.000 60.98697 607 ARG A CA 1
ATOM 3917 C C . ARG A 1 627 ? 145.29800 191.36900 182.33700 1.000 61.38325 607 ARG A C 1
ATOM 3918 O O . ARG A 1 627 ? 145.46400 192.48600 182.86200 1.000 69.42531 607 ARG A O 1
ATOM 3926 N N . PHE A 1 628 ? 144.90000 190.28200 182.99500 1.000 55.67498 608 PHE A N 1
ATOM 3927 C CA . PHE A 1 628 ? 144.54600 190.34300 184.43600 1.000 57.03497 608 PHE A CA 1
ATOM 3928 C C . PHE A 1 628 ? 145.76100 190.82600 185.22300 1.000 67.14640 608 PHE A C 1
ATOM 3929 O O . PHE A 1 628 ? 145.59900 191.63800 186.15800 1.000 68.93139 608 PHE A O 1
ATOM 3937 N N . SER A 1 629 ? 146.95000 190.34400 184.85700 1.000 62.78204 609 SER A N 1
ATOM 3938 C CA . SER A 1 629 ? 148.18100 190.71000 185.60000 1.000 64.71047 609 SER A CA 1
ATOM 3939 C C . SER A 1 629 ? 148.78200 191.99100 185.01700 1.000 72.01441 609 SER A C 1
ATOM 3940 O O . SER A 1 629 ? 149.76800 192.47900 185.60500 1.000 75.00894 609 SER A O 1
ATOM 3943 N N . ALA A 1 630 ? 148.21100 192.50900 183.92300 1.000 73.82337 610 ALA A N 1
ATOM 3944 C CA . ALA A 1 630 ? 148.82600 193.67100 183.23900 1.000 71.41946 610 ALA A CA 1
ATOM 3945 C C . ALA A 1 630 ? 150.27400 193.29400 182.92200 1.000 78.26635 610 ALA A C 1
ATOM 3946 O O . ALA A 1 630 ? 151.17700 194.14500 183.08100 1.000 84.22826 610 ALA A O 1
ATOM 3948 N N . GLY A 1 631 ? 150.49100 192.03900 182.51300 1.000 72.71487 611 GLY A N 1
ATOM 3949 C CA . GLY A 1 631 ? 151.85300 191.55800 182.21500 1.000 67.49472 611 GLY A CA 1
ATOM 3950 C C . GLY A 1 631 ? 152.59900 191.18800 183.48200 1.000 77.16923 611 GLY A C 1
ATOM 3951 O O . GLY A 1 631 ? 151.95200 191.15400 184.54600 1.000 73.79598 611 GLY A O 1
ATOM 3952 N N . LYS A 1 632 ? 153.88900 190.85900 183.37600 1.000 79.65748 612 LYS A N 1
ATOM 3953 C CA . LYS A 1 632 ? 154.76200 190.54500 184.54700 1.000 80.65598 612 LYS A CA 1
ATOM 3954 C C . LYS A 1 632 ? 154.38000 189.16700 185.10300 1.000 76.24044 612 LYS A C 1
ATOM 3955 O O . LYS A 1 632 ? 155.01800 188.73800 186.08800 1.000 72.91941 612 LYS A O 1
ATOM 3961 N N . LEU A 1 633 ? 153.37600 188.51400 184.50900 1.000 78.52632 613 LEU A N 1
ATOM 3962 C CA . LEU A 1 633 ? 152.98600 187.14400 184.94200 1.000 76.22708 613 LEU A CA 1
ATOM 3963 C C . LEU A 1 633 ? 152.83400 186.25000 183.70300 1.000 76.93284 613 LEU A C 1
ATOM 3964 O O . LEU A 1 633 ? 152.10800 186.65500 182.76900 1.000 77.78529 613 LEU A O 1
ATOM 3969 N N . THR A 1 634 ? 153.48100 185.08200 183.70600 1.000 71.88234 614 THR A N 1
ATOM 3970 C CA . THR A 1 634 ? 153.45300 184.18100 182.53100 1.000 69.90595 614 THR A CA 1
ATOM 3971 C C . THR A 1 634 ? 153.00400 182.80500 182.97000 1.000 72.91843 614 THR A C 1
ATOM 3972 O O . THR A 1 634 ? 153.33800 182.41000 184.10600 1.000 77.08372 614 THR A O 1
ATOM 3976 N N . PHE A 1 635 ? 152.25000 182.10700 182.11600 1.000 66.71941 615 PHE A N 1
ATOM 3977 C CA . PHE A 1 635 ? 151.76200 180.74100 182.45400 1.000 62.34965 615 PHE A CA 1
ATOM 3978 C C . PHE A 1 635 ? 152.34000 179.72900 181.45700 1.000 60.07708 615 PHE A C 1
ATOM 3979 O O . PHE A 1 635 ? 152.30000 179.98500 180.23500 1.000 56.62812 615 PHE A O 1
ATOM 3987 N N . SER A 1 636 ? 152.87900 178.61900 181.97500 1.000 63.77461 616 SER A N 1
ATOM 3988 C CA . SER A 1 636 ? 153.47500 177.55900 181.12300 1.000 56.86348 616 SER A CA 1
ATOM 3989 C C . SER A 1 636 ? 152.56500 176.33300 181.16000 1.000 55.71075 616 SER A C 1
ATOM 3990 O O . SER A 1 636 ? 152.17300 175.92500 182.27200 1.000 62.12623 616 SER A O 1
ATOM 3993 N N . ALA A 1 637 ? 152.23500 175.77900 179.99500 1.000 48.54555 617 ALA A N 1
ATOM 3994 C CA . ALA A 1 637 ? 151.28300 174.64900 179.98000 1.000 46.60005 617 ALA A CA 1
ATOM 3995 C C . ALA A 1 637 ? 151.75800 173.52600 179.06500 1.000 39.12994 617 ALA A C 1
ATOM 3996 O O . ALA A 1 637 ? 152.56900 173.78300 178.15500 1.000 41.31887 617 ALA A O 1
ATOM 3998 N N . GLY A 1 638 ? 151.28200 172.30900 179.32100 1.000 40.60968 618 GLY A N 1
ATOM 3999 C CA . GLY A 1 638 ? 151.57200 171.18300 178.42000 1.000 39.75084 618 GLY A CA 1
ATOM 4000 C C . GLY A 1 638 ? 150.24500 170.67800 177.89900 1.000 33.53637 618 GLY A C 1
ATOM 4001 O O . GLY A 1 638 ? 149.33400 170.48300 178.72200 1.000 44.26486 618 GLY A O 1
ATOM 4002 N N . ILE A 1 639 ? 150.10000 170.57500 176.57900 1.000 27.83957 619 ILE A N 1
ATOM 4003 C CA . ILE A 1 639 ? 148.82400 170.09200 175.97400 1.000 29.70027 619 ILE A CA 1
ATOM 4004 C C . ILE A 1 639 ? 149.09700 168.73100 175.31900 1.000 38.19930 619 ILE A C 1
ATOM 4005 O O . ILE A 1 639 ? 150.09900 168.62900 174.59000 1.000 48.53425 619 ILE A O 1
ATOM 4010 N N . GLY A 1 640 ? 148.24900 167.73600 175.58600 1.000 31.19651 620 GLY A N 1
ATOM 4011 C CA . GLY A 1 640 ? 148.43000 166.39300 175.00600 1.000 29.37162 620 GLY A CA 1
ATOM 4012 C C . GLY A 1 640 ? 147.12800 165.90200 174.42300 1.000 28.99638 620 GLY A C 1
ATOM 4013 O O . GLY A 1 640 ? 146.07500 166.30800 174.93700 1.000 31.77093 620 GLY A O 1
ATOM 4014 N N . MET A 1 641 ? 147.19300 165.09400 173.36100 1.000 29.21849 621 MET A N 1
ATOM 4015 C CA . MET A 1 641 ? 145.96800 164.56900 172.70300 1.000 26.89562 621 MET A CA 1
ATOM 4016 C C . MET A 1 641 ? 145.87100 163.06400 172.98800 1.000 25.32169 621 MET A C 1
ATOM 4017 O O . MET A 1 641 ? 146.86000 162.35100 172.71300 1.000 32.40663 621 MET A O 1
ATOM 4022 N N . TYR A 1 642 ? 144.73800 162.60000 173.52400 1.000 25.53087 622 TYR A N 1
ATOM 4023 C CA . TYR A 1 642 ? 144.63800 161.17000 173.91400 1.000 24.11969 622 TYR A CA 1
ATOM 4024 C C . TYR A 1 642 ? 143.29900 160.59800 173.49800 1.000 26.42848 622 TYR A C 1
ATOM 4025 O O . TYR A 1 642 ? 142.30800 161.34400 173.44100 1.000 29.91082 622 TYR A O 1
ATOM 4034 N N . PRO A 1 643 ? 143.20600 159.28200 173.21200 1.000 30.27494 623 PRO A N 1
ATOM 4035 C CA . PRO A 1 643 ? 141.92500 158.65200 172.93400 1.000 27.00073 623 PRO A CA 1
ATOM 4036 C C . PRO A 1 643 ? 141.10100 158.64200 174.22000 1.000 33.56973 623 PRO A C 1
ATOM 4037 O O . PRO A 1 643 ? 141.69100 158.59300 175.31200 1.000 36.33602 623 PRO A O 1
ATOM 4041 N N . VAL A 1 644 ? 139.77100 158.69000 174.11700 1.000 28.74850 624 VAL A N 1
ATOM 4042 C CA . VAL A 1 644 ? 138.91100 158.80500 175.33600 1.000 30.06606 624 VAL A CA 1
ATOM 4043 C C . VAL A 1 644 ? 139.10700 157.57900 176.24500 1.000 38.42306 624 VAL A C 1
ATOM 4044 O O . VAL A 1 644 ? 139.18100 157.77200 177.47900 1.000 39.30052 624 VAL A O 1
ATOM 4048 N N . LYS A 1 645 ? 139.22000 156.38200 175.67200 1.000 38.51428 625 LYS A N 1
ATOM 4049 C CA . LYS A 1 645 ? 139.39400 155.11600 176.44400 1.000 41.27807 625 LYS A CA 1
ATOM 4050 C C . LYS A 1 645 ? 140.73700 155.12400 177.19700 1.000 40.79226 625 LYS A C 1
ATOM 4051 O O . LYS A 1 645 ? 140.86300 154.35400 178.16100 1.000 42.97754 625 LYS A O 1
ATOM 4057 N N . TYR A 1 646 ? 141.72600 155.87900 176.72700 1.000 37.22779 626 TYR A N 1
ATOM 4058 C CA . TYR A 1 646 ? 143.07600 155.83000 177.34600 1.000 40.41666 626 TYR A CA 1
ATOM 4059 C C . TYR A 1 646 ? 142.99000 156.25300 178.80400 1.000 40.88590 626 TYR A C 1
ATOM 4060 O O . TYR A 1 646 ? 142.21500 157.16800 179.14700 1.000 34.79418 626 TYR A O 1
ATOM 4069 N N . PRO A 1 647 ? 143.75500 155.60200 179.71000 1.000 39.33091 627 PRO A N 1
ATOM 4070 C CA . PRO A 1 647 ? 143.64300 155.87800 181.13800 1.000 34.06588 627 PRO A CA 1
ATOM 4071 C C . PRO A 1 647 ? 143.99700 157.28100 181.60300 1.000 38.83922 627 PRO A C 1
ATOM 4072 O O . PRO A 1 647 ? 145.00300 157.84500 181.13600 1.000 40.98393 627 PRO A O 1
ATOM 4076 N N . ILE A 1 648 ? 143.21100 157.80900 182.54600 1.000 38.31417 628 ILE A N 1
ATOM 4077 C CA . ILE A 1 648 ? 143.42600 159.19700 183.05500 1.000 38.53823 628 ILE A CA 1
ATOM 4078 C C . ILE A 1 648 ? 144.82400 159.29000 183.68200 1.000 35.33144 628 ILE A C 1
ATOM 4079 O O . ILE A 1 648 ? 145.52200 160.28000 183.40700 1.000 35.99613 628 ILE A O 1
ATOM 4084 N N . SER A 1 649 ? 145.21100 158.31200 184.50300 1.000 37.18744 629 SER A N 1
ATOM 4085 C CA . SER A 1 649 ? 146.51500 158.43200 185.14800 1.000 37.28756 629 SER A CA 1
ATOM 4086 C C . SER A 1 649 ? 147.62800 158.59800 184.12100 1.000 39.75633 629 SER A C 1
ATOM 4087 O O . SER A 1 649 ? 148.54000 159.41300 184.30600 1.000 46.31561 629 SER A O 1
ATOM 4090 N N . LYS A 1 650 ? 147.57200 157.82700 183.03200 1.000 36.25031 630 LYS A N 1
ATOM 4091 C CA . LYS A 1 650 ? 148.56100 157.97200 181.97000 1.000 35.21363 630 LYS A CA 1
ATOM 4092 C C . LYS A 1 650 ? 148.46800 159.34400 181.31500 1.000 39.42733 630 LYS A C 1
ATOM 4093 O O . LYS A 1 650 ? 149.49500 159.97000 181.01900 1.000 40.93485 630 LYS A O 1
ATOM 4099 N N . MET A 1 651 ? 147.24300 159.81400 181.07600 1.000 42.38028 631 MET A N 1
ATOM 4100 C CA . MET A 1 651 ? 147.06800 161.17600 180.51300 1.000 35.43979 631 MET A CA 1
ATOM 4101 C C . MET A 1 651 ? 147.73400 162.18700 181.45400 1.000 32.76739 631 MET A C 1
ATOM 4102 O O . MET A 1 651 ? 148.50900 163.02300 180.95700 1.000 33.03116 631 MET A O 1
ATOM 4107 N N . ALA A 1 652 ? 147.45600 162.10300 182.75900 1.000 34.98055 632 ALA A N 1
ATOM 4108 C CA . ALA A 1 652 ? 148.00400 163.06300 183.70800 1.000 36.77049 632 ALA A CA 1
ATOM 4109 C C . ALA A 1 652 ? 149.52400 163.01000 183.73100 1.000 40.77572 632 ALA A C 1
ATOM 4110 O O . ALA A 1 652 ? 150.18300 164.05200 183.72700 1.000 44.29509 632 ALA A O 1
ATOM 4112 N N . SER A 1 653 ? 150.09900 161.80600 183.73500 1.000 39.84275 633 SER A N 1
ATOM 4113 C CA . SER A 1 653 ? 151.55300 161.67800 183.79700 1.000 42.64374 633 SER A CA 1
ATOM 4114 C C . SER A 1 653 ? 152.21500 162.23600 182.54100 1.000 46.71958 633 SER A C 1
ATOM 4115 O O . SER A 1 653 ? 153.17400 163.01500 182.62200 1.000 61.47162 633 SER A O 1
ATOM 4118 N N . GLU A 1 654 ? 151.72000 161.81700 181.37900 1.000 40.72547 634 GLU A N 1
ATOM 4119 C CA . GLU A 1 654 ? 152.35900 162.25800 180.11600 1.000 41.52129 634 GLU A CA 1
ATOM 4120 C C . GLU A 1 654 ? 152.24100 163.78400 180.00600 1.000 43.40866 634 GLU A C 1
ATOM 4121 O O . GLU A 1 654 ? 153.25600 164.43700 179.69200 1.000 49.80188 634 GLU A O 1
ATOM 4127 N N . THR A 1 655 ? 151.04900 164.32500 180.25900 1.000 38.42061 635 THR A N 1
ATOM 4128 C CA . THR A 1 655 ? 150.85800 165.78100 180.11700 1.000 36.00464 635 THR A CA 1
ATOM 4129 C C . THR A 1 655 ? 151.69200 166.49500 181.16200 1.000 39.38246 635 THR A C 1
ATOM 4130 O O . THR A 1 655 ? 152.18600 167.59900 180.85400 1.000 50.05664 635 THR A O 1
ATOM 4134 N N . GLY A 1 656 ? 151.86200 165.91100 182.35300 1.000 42.32102 636 GLY A N 1
ATOM 4135 C CA . GLY A 1 656 ? 152.76300 166.55500 183.32100 1.000 45.94284 636 GLY A CA 1
ATOM 4136 C C . GLY A 1 656 ? 154.11500 166.76000 182.67600 1.000 55.18924 636 GLY A C 1
ATOM 4137 O O . GLY A 1 656 ? 154.68300 167.85400 182.84400 1.000 66.26775 636 GLY A O 1
ATOM 4138 N N . VAL A 1 657 ? 154.62300 165.74600 181.96600 1.000 49.23931 637 VAL A N 1
ATOM 4139 C CA . VAL A 1 657 ? 155.98100 165.83100 181.34100 1.000 52.78022 637 VAL A CA 1
ATOM 4140 C C . VAL A 1 657 ? 155.99000 166.98400 180.32600 1.000 56.56675 637 VAL A C 1
ATOM 4141 O O . VAL A 1 657 ? 156.96100 167.76600 180.32500 1.000 57.09172 637 VAL A O 1
ATOM 4145 N N . LEU A 1 658 ? 154.94600 167.07800 179.50100 1.000 52.81727 638 LEU A N 1
ATOM 4146 C CA . LEU A 1 658 ? 154.84800 168.18200 178.51500 1.000 45.17981 638 LEU A CA 1
ATOM 4147 C C . LEU A 1 658 ? 154.92900 169.53000 179.25200 1.000 55.65545 638 LEU A C 1
ATOM 4148 O O . LEU A 1 658 ? 155.70400 170.40000 178.81000 1.000 66.93388 638 LEU A O 1
ATOM 4153 N N . GLU A 1 659 ? 154.16300 169.69200 180.33400 1.000 52.21546 639 GLU A N 1
ATOM 4154 C CA . GLU A 1 659 ? 154.19000 170.96200 181.10200 1.000 57.22883 639 GLU A CA 1
ATOM 4155 C C . GLU A 1 659 ? 155.62900 171.18500 181.57100 1.000 65.20931 639 GLU A C 1
ATOM 4156 O O . GLU A 1 659 ? 156.11600 172.32800 181.48000 1.000 65.95386 639 GLU A O 1
ATOM 4162 N N . ASP A 1 660 ? 156.29200 170.11400 182.00600 1.000 61.58002 640 ASP A N 1
ATOM 4163 C CA . ASP A 1 660 ? 157.67600 170.24200 182.52800 1.000 62.95603 640 ASP A CA 1
ATOM 4164 C C . ASP A 1 660 ? 158.57500 170.75100 181.39900 1.000 66.71944 640 ASP A C 1
ATOM 4165 O O . ASP A 1 660 ? 159.42300 171.62400 181.67000 1.000 74.73640 640 ASP A O 1
ATOM 4170 N N . LEU A 1 661 ? 158.45000 170.17400 180.20500 1.000 59.35315 641 LEU A N 1
ATOM 4171 C CA . LEU A 1 661 ? 159.25300 170.65500 179.05700 1.000 61.78873 641 LEU A CA 1
ATOM 4172 C C . LEU A 1 661 ? 159.11000 172.17500 178.97800 1.000 67.03759 641 LEU A C 1
ATOM 4173 O O . LEU A 1 661 ? 160.14500 172.87600 179.01900 1.000 72.06065 641 LEU A O 1
ATOM 4178 N N . ALA A 1 662 ? 157.87300 172.65700 178.88500 1.000 66.66707 642 ALA A N 1
ATOM 4179 C CA . ALA A 1 662 ? 157.61800 174.10600 178.72600 1.000 64.56897 642 ALA A CA 1
ATOM 4180 C C . ALA A 1 662 ? 158.21400 174.88300 179.90000 1.000 76.81468 642 ALA A C 1
ATOM 4181 O O . ALA A 1 662 ? 158.79200 175.96100 179.67800 1.000 79.53226 642 ALA A O 1
ATOM 4183 N N . LYS A 1 663 ? 158.05500 174.36200 181.11700 1.000 76.85605 643 LYS A N 1
ATOM 4184 C CA . LYS A 1 663 ? 158.53700 175.05000 182.34500 1.000 74.39124 643 LYS A CA 1
ATOM 4185 C C . LYS A 1 663 ? 160.06400 175.20700 182.43000 1.000 83.11965 643 LYS A C 1
ATOM 4186 O O . LYS A 1 663 ? 160.50600 176.28700 182.86500 1.000 83.41988 643 LYS A O 1
ATOM 4192 N N . ARG A 1 664 ? 160.84400 174.19300 182.04200 1.000 88.17413 644 ARG A N 1
ATOM 4193 C CA . ARG A 1 664 ? 162.31400 174.23400 182.29500 1.000 92.06810 644 ARG A CA 1
ATOM 4194 C C . ARG A 1 664 ? 163.03300 175.38900 181.57600 1.000 98.03502 644 ARG A C 1
ATOM 4195 O O . ARG A 1 664 ? 163.90200 176.02000 182.21500 1.000 102.07553 644 ARG A O 1
ATOM 4203 N N . GLY A 1 665 ? 162.69300 175.65900 180.31800 1.000 91.57658 645 GLY A N 1
ATOM 4204 C CA . GLY A 1 665 ? 163.30600 176.77600 179.57300 1.000 91.88654 645 GLY A CA 1
ATOM 4205 C C . GLY A 1 665 ? 162.23100 177.45500 178.76100 1.000 101.93772 645 GLY A C 1
ATOM 4206 O O . GLY A 1 665 ? 161.23700 176.75600 178.47600 1.000 96.85819 645 GLY A O 1
ATOM 4207 N N . GLU A 1 666 ? 162.38400 178.73300 178.38600 1.000 107.58051 646 GLU A N 1
ATOM 4208 C CA . GLU A 1 666 ? 161.26500 179.31500 177.59800 1.000 100.63012 646 GLU A CA 1
ATOM 4209 C C . GLU A 1 666 ? 159.99100 179.07300 178.42000 1.000 100.86569 646 GLU A C 1
ATOM 4210 O O . GLU A 1 666 ? 159.02500 178.51000 177.85900 1.000 95.77543 646 GLU A O 1
ATOM 4216 N N . LYS A 1 667 ? 159.99100 179.46500 179.69700 1.000 91.40838 647 LYS A N 1
ATOM 4217 C CA . LYS A 1 667 ? 158.87400 179.11400 180.61300 1.000 84.35796 647 LYS A CA 1
ATOM 4218 C C . LYS A 1 667 ? 157.55900 179.67500 180.06900 1.000 77.40151 647 LYS A C 1
ATOM 4219 O O . LYS A 1 667 ? 156.56500 178.94600 180.13600 1.000 76.74446 647 LYS A O 1
ATOM 4225 N N . ASN A 1 668 ? 157.54500 180.86700 179.48600 1.000 71.15706 648 ASN A N 1
ATOM 4226 C CA . ASN A 1 668 ? 156.24700 181.33600 178.93400 1.000 67.41447 648 ASN A CA 1
ATOM 4227 C C . ASN A 1 668 ? 155.77700 180.35700 177.85000 1.000 63.53701 648 ASN A C 1
ATOM 4228 O O . ASN A 1 668 ? 154.57800 180.04800 177.85100 1.000 68.38661 648 ASN A O 1
ATOM 4233 N N . GLN A 1 669 ? 156.66600 179.81300 177.01700 1.000 56.17866 649 GLN A N 1
ATOM 4234 C CA . GLN A 1 669 ? 156.21300 178.99000 175.86200 1.000 61.64038 649 GLN A CA 1
ATOM 4235 C C . GLN A 1 669 ? 155.42200 177.73000 176.24600 1.000 55.24242 649 GLN A C 1
ATOM 4236 O O . GLN A 1 669 ? 155.81900 177.07400 177.22200 1.000 58.53406 649 GLN A O 1
ATOM 4242 N N . VAL A 1 670 ? 154.41800 177.35100 175.44500 1.000 46.26541 650 VAL A N 1
ATOM 4243 C CA . VAL A 1 670 ? 153.60300 176.12000 175.69800 1.000 43.54524 650 VAL A CA 1
ATOM 4244 C C . VAL A 1 670 ? 154.19300 174.91100 174.94900 1.000 43.40017 650 VAL A C 1
ATOM 4245 O O . VAL A 1 670 ? 154.83600 175.12500 173.90700 1.000 52.81210 650 VAL A O 1
ATOM 4249 N N . ALA A 1 671 ? 153.98600 173.68800 175.45200 1.000 40.61089 651 ALA A N 1
ATOM 4250 C CA . ALA A 1 671 ? 154.41700 172.47500 174.71600 1.000 44.68974 651 ALA A CA 1
ATOM 4251 C C . ALA A 1 671 ? 153.15100 171.75600 174.26000 1.000 40.84596 651 ALA A C 1
ATOM 4252 O O . ALA A 1 671 ? 152.29300 171.48200 175.11800 1.000 44.72189 651 ALA A O 1
ATOM 4254 N N . LEU A 1 672 ? 153.02700 171.46800 172.96200 1.000 36.99884 652 LEU A N 1
ATOM 4255 C CA . LEU A 1 672 ? 151.74800 170.91500 172.44700 1.000 29.60351 652 LEU A CA 1
ATOM 4256 C C . LEU A 1 672 ? 151.91300 169.52900 171.81800 1.000 34.52149 652 LEU A C 1
ATOM 4257 O O . LEU A 1 672 ? 152.79500 169.40100 170.94800 1.000 44.81053 652 LEU A O 1
ATOM 4262 N N . TRP A 1 673 ? 151.13100 168.54400 172.27500 1.000 39.40438 653 TRP A N 1
ATOM 4263 C CA . TRP A 1 673 ? 151.11400 167.17900 171.68100 1.000 38.48722 653 TRP A CA 1
ATOM 4264 C C . TRP A 1 673 ? 152.42100 166.41500 171.89300 1.000 42.47831 653 TRP A C 1
ATOM 4265 O O . TRP A 1 673 ? 152.35900 165.32700 172.49800 1.000 42.92393 653 TRP A O 1
ATOM 4276 N N . ASN A 1 674 ? 153.55300 166.94200 171.42500 1.000 50.27230 654 ASN A N 1
ATOM 4277 C CA . ASN A 1 674 ? 154.82400 166.17000 171.47000 1.000 51.83110 654 ASN A CA 1
ATOM 4278 C C . ASN A 1 674 ? 155.94600 166.97400 172.12100 1.000 54.92167 654 ASN A C 1
ATOM 4279 O O . ASN A 1 674 ? 155.84900 168.21800 172.16200 1.000 58.99594 654 ASN A O 1
ATOM 4284 N N . ASP A 1 675 ? 156.97500 166.27900 172.59800 1.000 54.85196 655 ASP A N 1
ATOM 4285 C CA . ASP A 1 675 ? 158.16800 166.95400 173.17600 1.000 60.89494 655 ASP A CA 1
ATOM 4286 C C . ASP A 1 675 ? 158.76900 167.82700 172.07500 1.000 57.38834 655 ASP A C 1
ATOM 4287 O O . ASP A 1 675 ? 159.26500 168.92700 172.39200 1.000 57.28400 655 ASP A O 1
ATOM 4292 N N . SER A 1 676 ? 158.73700 167.34500 170.83300 1.000 55.40662 656 SER A N 1
ATOM 4293 C CA . SER A 1 676 ? 159.35700 168.08200 169.70600 1.000 58.19154 656 SER A CA 1
ATOM 4294 C C . SER A 1 676 ? 158.67700 169.44500 169.55300 1.000 54.71149 656 SER A C 1
ATOM 4295 O O . SER A 1 676 ? 159.39900 170.42200 169.27200 1.000 55.37474 656 SER A O 1
ATOM 4298 N N . LYS A 1 677 ? 157.36300 169.54600 169.76800 1.000 55.06240 657 LYS A N 1
ATOM 4299 C CA . LYS A 1 677 ? 156.65700 170.83300 169.51500 1.000 52.47638 657 LYS A CA 1
ATOM 4300 C C . LYS A 1 677 ? 156.57400 171.69800 170.78300 1.000 48.95693 657 LYS A C 1
ATOM 4301 O O . LYS A 1 677 ? 155.63400 171.47700 171.57100 1.000 46.94505 657 LYS A O 1
ATOM 4307 N N . VAL A 1 678 ? 157.48900 172.66000 170.96000 1.000 51.89105 658 VAL A N 1
ATOM 4308 C CA . VAL A 1 678 ? 157.36900 173.58800 172.12400 1.000 44.20392 658 VAL A CA 1
ATOM 4309 C C . VAL A 1 678 ? 157.24900 174.96200 171.45800 1.000 47.02551 658 VAL A C 1
ATOM 4310 O O . VAL A 1 678 ? 158.15100 175.29600 170.66300 1.000 55.27499 658 VAL A O 1
ATOM 4314 N N . PHE A 1 679 ? 156.22900 175.74600 171.79600 1.000 49.99864 659 PHE A N 1
ATOM 4315 C CA . PHE A 1 679 ? 156.01300 177.00800 171.05000 1.000 47.71020 659 PHE A CA 1
ATOM 4316 C C . PHE A 1 679 ? 155.62200 178.11800 171.98500 1.000 54.69603 659 PHE A C 1
ATOM 4317 O O . PHE A 1 679 ? 154.96000 177.85400 172.99300 1.000 53.81895 659 PHE A O 1
ATOM 4325 N N . GLY A 1 680 ? 156.00600 179.34900 171.66100 1.000 59.26020 660 GLY A N 1
ATOM 4326 C CA . GLY A 1 680 ? 155.52900 180.49500 172.45900 1.000 49.88681 660 GLY A CA 1
ATOM 4327 C C . GLY A 1 680 ? 154.03200 180.63900 172.27700 1.000 47.21545 660 GLY A C 1
ATOM 4328 O O . GLY A 1 680 ? 153.53400 180.24000 171.20700 1.000 52.87610 660 GLY A O 1
ATOM 4329 N N . TRP A 1 681 ? 153.31600 181.16200 173.27200 1.000 42.36410 661 TRP A N 1
ATOM 4330 C CA . TRP A 1 681 ? 151.84000 181.19600 173.13600 1.000 44.56609 661 TRP A CA 1
ATOM 4331 C C . TRP A 1 681 ? 151.45500 182.05700 171.93900 1.000 47.69075 661 TRP A C 1
ATOM 4332 O O . TRP A 1 681 ? 150.54500 181.65900 171.18300 1.000 51.17449 661 TRP A O 1
ATOM 4343 N N . SER A 1 682 ? 152.13000 183.19300 171.76100 1.000 47.30431 662 SER A N 1
ATOM 4344 C CA . SER A 1 682 ? 151.85100 184.04400 170.57900 1.000 45.81881 662 SER A CA 1
ATOM 4345 C C . SER A 1 682 ? 152.20300 183.27600 169.29900 1.000 50.48296 662 SER A C 1
ATOM 4346 O O . SER A 1 682 ? 151.42600 183.35500 168.32400 1.000 50.62476 662 SER A O 1
ATOM 4349 N N . GLN A 1 683 ? 153.35300 182.60100 169.29200 1.000 54.67579 663 GLN A N 1
ATOM 4350 C CA . GLN A 1 683 ? 153.74900 181.79100 168.11500 1.000 51.27526 663 GLN A CA 1
ATOM 4351 C C . GLN A 1 683 ? 152.63000 180.79000 167.82700 1.000 52.11409 663 GLN A C 1
ATOM 4352 O O . GLN A 1 683 ? 152.12700 180.77000 166.68800 1.000 51.80724 663 GLN A O 1
ATOM 4358 N N . LEU A 1 684 ? 152.25100 179.99500 168.82400 1.000 45.21759 664 LEU A N 1
ATOM 4359 C CA . LEU A 1 684 ? 151.21600 178.96100 168.58600 1.000 46.37520 664 LEU A CA 1
ATOM 4360 C C . LEU A 1 684 ? 149.93600 179.62800 168.06200 1.000 48.86211 664 LEU A C 1
ATOM 4361 O O . LEU A 1 684 ? 149.36600 179.11500 167.08300 1.000 54.54143 664 LEU A O 1
ATOM 4366 N N . GLU A 1 685 ? 149.53100 180.75300 168.64800 1.000 46.17592 665 GLU A N 1
ATOM 4367 C CA . GLU A 1 685 ? 148.22800 181.35400 168.27000 1.000 48.42754 665 GLU A CA 1
ATOM 4368 C C . GLU A 1 685 ? 148.29700 181.98800 166.88300 1.000 54.93406 665 GLU A C 1
ATOM 4369 O O . GLU A 1 685 ? 147.39700 181.71700 166.07300 1.000 58.33693 665 GLU A O 1
ATOM 4375 N N . GLU A 1 686 ? 149.33500 182.77600 166.60700 1.000 59.18877 666 GLU A N 1
ATOM 4376 C CA . GLU A 1 686 ? 149.33300 183.50700 165.34200 1.000 56.44091 666 GLU A CA 1
ATOM 4377 C C . GLU A 1 686 ? 150.28400 182.90300 164.31800 1.000 59.87290 666 GLU A C 1
ATOM 4378 O O . GLU A 1 686 ? 149.86800 182.63800 163.18600 1.000 59.01416 666 GLU A O 1
ATOM 4384 N N . GLN A 1 687 ? 151.55300 182.72400 164.68500 1.000 61.73516 667 GLN A N 1
ATOM 4385 C CA . GLN A 1 687 ? 152.56400 182.26100 163.69400 1.000 52.93313 667 GLN A CA 1
ATOM 4386 C C . GLN A 1 687 ? 152.25700 180.82900 163.23000 1.000 50.06919 667 GLN A C 1
ATOM 4387 O O . GLN A 1 687 ? 152.96400 180.34700 162.32300 1.000 62.57970 667 GLN A O 1
ATOM 4393 N N . ILE A 1 688 ? 151.27000 180.17300 163.84400 1.000 48.31055 668 ILE A N 1
ATOM 4394 C CA . ILE A 1 688 ? 150.95100 178.75900 163.48900 1.000 47.01583 668 ILE A CA 1
ATOM 4395 C C . ILE A 1 688 ? 149.45100 178.63700 163.19900 1.000 47.51668 668 ILE A C 1
ATOM 4396 O O . ILE A 1 688 ? 149.09900 178.25800 162.06400 1.000 50.77341 668 ILE A O 1
ATOM 4401 N N . LEU A 1 689 ? 148.60400 178.97000 164.17300 1.000 50.37531 669 LEU A N 1
ATOM 4402 C CA . LEU A 1 689 ? 147.14600 178.73500 163.99200 1.000 55.78204 669 LEU A CA 1
ATOM 4403 C C . LEU A 1 689 ? 146.48000 179.85000 163.16700 1.000 56.08598 669 LEU A C 1
ATOM 4404 O O . LEU A 1 689 ? 145.30400 179.66700 162.80400 1.000 57.03743 669 LEU A O 1
ATOM 4409 N N . LYS A 1 690 ? 147.18800 180.94700 162.89100 1.000 57.19206 670 LYS A N 1
ATOM 4410 C CA . LYS A 1 690 ? 146.56500 182.07500 162.15100 1.000 55.50700 670 LYS A CA 1
ATOM 4411 C C . LYS A 1 690 ? 147.30500 182.31900 160.82900 1.000 58.20167 670 LYS A C 1
ATOM 4412 O O . LYS A 1 690 ? 146.63300 182.37700 159.78000 1.000 54.75273 670 LYS A O 1
ATOM 4418 N N . GLU A 1 691 ? 148.63100 182.44200 160.87500 1.000 57.39633 671 GLU A N 1
ATOM 4419 C CA . GLU A 1 691 ? 149.38200 182.76500 159.66700 1.000 55.81106 671 GLU A CA 1
ATOM 4420 C C . GLU A 1 691 ? 149.47600 181.57900 158.71400 1.000 56.00586 671 GLU A C 1
ATOM 4421 O O . GLU A 1 691 ? 149.51500 181.77200 157.49400 1.000 53.12872 671 GLU A O 1
ATOM 4427 N N . LYS A 1 692 ? 149.50400 180.36000 159.26000 1.000 54.31452 672 LYS A N 1
ATOM 4428 C CA . LYS A 1 692 ? 149.71600 179.17100 158.39300 1.000 48.40573 672 LYS A CA 1
ATOM 4429 C C . LYS A 1 692 ? 148.46100 178.28900 158.32100 1.000 46.28745 672 LYS A C 1
ATOM 4430 O O . LYS A 1 692 ? 148.07700 177.92600 157.19500 1.000 48.97402 672 LYS A O 1
ATOM 4436 N N . MET A 1 693 ? 147.83800 177.97100 159.45700 1.000 48.44136 673 MET A N 1
ATOM 4437 C CA . MET A 1 693 ? 146.70500 177.00500 159.42900 1.000 48.17722 673 MET A CA 1
ATOM 4438 C C . MET A 1 693 ? 145.51200 177.59300 158.65400 1.000 52.72730 673 MET A C 1
ATOM 4439 O O . MET A 1 693 ? 144.93100 176.85300 157.83700 1.000 52.18526 673 MET A O 1
ATOM 4444 N N . ILE A 1 694 ? 145.16800 178.86300 158.88200 1.000 50.66133 674 ILE A N 1
ATOM 4445 C CA . ILE A 1 694 ? 143.99500 179.46300 158.24500 1.000 50.65378 674 ILE A CA 1
ATOM 4446 C C . ILE A 1 694 ? 144.14600 179.52500 156.72500 1.000 54.45303 674 ILE A C 1
ATOM 4447 O O . ILE A 1 694 ? 143.19400 179.17100 156.01200 1.000 52.24244 674 ILE A O 1
ATOM 4452 N N . PRO A 1 695 ? 145.26900 180.02500 156.13700 1.000 52.45481 675 PRO A N 1
ATOM 4453 C CA . PRO A 1 695 ? 145.44000 179.97500 154.69100 1.000 46.53595 675 PRO A CA 1
ATOM 4454 C C . PRO A 1 695 ? 145.26400 178.56700 154.16000 1.000 55.23115 675 PRO A C 1
ATOM 4455 O O . PRO A 1 695 ? 144.48000 178.36500 153.21900 1.000 57.00021 675 PRO A O 1
ATOM 4459 N N . LEU A 1 696 ? 146.03300 177.62100 154.70400 1.000 50.71678 676 LEU A N 1
ATOM 4460 C CA . LEU A 1 696 ? 145.96300 176.21100 154.24300 1.000 44.59140 676 LEU A CA 1
ATOM 4461 C C . LEU A 1 696 ? 144.50900 175.72300 154.30800 1.000 46.10815 676 LEU A C 1
ATOM 4462 O O . LEU A 1 696 ? 144.06600 175.05400 153.35500 1.000 49.75726 676 LEU A O 1
ATOM 4467 N N . GLN A 1 697 ? 143.80200 176.05300 155.39000 1.000 47.33827 677 GLN A N 1
ATOM 4468 C CA . GLN A 1 697 ? 142.40300 175.59100 155.56800 1.000 51.58710 677 GLN A CA 1
ATOM 4469 C C . GLN A 1 697 ? 141.51100 176.17900 154.46900 1.000 63.86241 677 GLN A C 1
ATOM 4470 O O . GLN A 1 697 ? 140.73400 175.41100 153.86000 1.000 63.81061 677 GLN A O 1
ATOM 4476 N N . GLU A 1 698 ? 141.62300 177.48500 154.22600 1.000 66.29515 678 GLU A N 1
ATOM 4477 C CA . GLU A 1 698 ? 140.74900 178.15700 153.23000 1.000 67.51730 678 GLU A CA 1
ATOM 4478 C C . GLU A 1 698 ? 141.13400 177.62900 151.83600 1.000 69.45485 678 GLU A C 1
ATOM 4479 O O . GLU A 1 698 ? 140.21800 177.37100 151.02900 1.000 69.74861 678 GLU A O 1
ATOM 4485 N N . ALA A 1 699 ? 142.43200 177.42600 151.59200 1.000 62.43193 679 ALA A N 1
ATOM 4486 C CA . ALA A 1 699 ? 142.90000 176.94600 150.27100 1.000 65.76115 679 ALA A CA 1
ATOM 4487 C C . ALA A 1 699 ? 142.30800 175.56900 149.97700 1.000 67.81095 679 ALA A C 1
ATOM 4488 O O . ALA A 1 699 ? 141.72600 175.38100 148.88900 1.000 61.70142 679 ALA A O 1
ATOM 4490 N N . LEU A 1 700 ? 142.46500 174.64100 150.91900 1.000 70.72122 680 LEU A N 1
ATOM 4491 C CA . LEU A 1 700 ? 141.98600 173.25400 150.70000 1.000 73.59701 680 LEU A CA 1
ATOM 4492 C C . LEU A 1 700 ? 140.48000 173.26700 150.41400 1.000 76.57302 680 LEU A C 1
ATOM 4493 O O . LEU A 1 700 ? 140.05900 172.58100 149.46100 1.000 73.97815 680 LEU A O 1
ATOM 4498 N N . THR A 1 701 ? 139.70700 174.02400 151.19500 1.000 74.89960 681 THR A N 1
ATOM 4499 C CA . THR A 1 701 ? 138.24000 174.00100 151.03500 1.000 76.84929 681 THR A CA 1
ATOM 4500 C C . THR A 1 701 ? 137.87800 174.50600 149.65900 1.000 83.32334 681 THR A C 1
ATOM 4501 O O . THR A 1 701 ? 137.00900 173.89100 149.00700 1.000 85.72823 681 THR A O 1
ATOM 4505 N N . ASN A 1 702 ? 138.53100 175.58300 149.22200 1.000 83.87679 682 ASN A N 1
ATOM 4506 C CA . ASN A 1 702 ? 138.26000 176.16300 147.87900 1.000 81.31176 682 ASN A CA 1
ATOM 4507 C C . ASN A 1 702 ? 138.64700 175.19000 146.76300 1.000 81.97397 682 ASN A C 1
ATOM 4508 O O . ASN A 1 702 ? 137.87800 175.08500 145.78500 1.000 82.07744 682 ASN A O 1
ATOM 4513 N N . SER A 1 703 ? 139.78500 174.50500 146.89400 1.000 87.57257 683 SER A N 1
ATOM 4514 C CA . SER A 1 703 ? 140.28600 173.63800 145.79300 1.000 90.28831 683 SER A CA 1
ATOM 4515 C C . SER A 1 703 ? 139.45400 172.36200 145.63500 1.000 87.85282 683 SER A C 1
ATOM 4516 O O . SER A 1 703 ? 139.29000 171.64100 146.63900 1.000 87.63098 683 SER A O 1
ATOM 4519 N N . GLN A 1 704 ? 138.94700 172.09400 144.42700 1.000 85.19943 684 GLN A N 1
ATOM 4520 C CA . GLN A 1 704 ? 138.27300 170.79100 144.20800 1.000 89.88581 684 GLN A CA 1
ATOM 4521 C C . GLN A 1 704 ? 139.35000 169.78000 143.80000 1.000 93.80130 684 GLN A C 1
ATOM 4522 O O . GLN A 1 704 ? 139.05700 168.56700 143.79300 1.000 100.60588 684 GLN A O 1
ATOM 4528 N N . GLU A 1 705 ? 140.54200 170.27000 143.44900 1.000 91.04364 685 GLU A N 1
ATOM 4529 C CA . GLU A 1 705 ? 141.60000 169.37600 142.91300 1.000 85.96464 685 GLU A CA 1
ATOM 4530 C C . GLU A 1 705 ? 142.53700 168.90700 144.03200 1.000 81.07093 685 GLU A C 1
ATOM 4531 O O . GLU A 1 705 ? 143.48100 168.14800 143.72900 1.000 77.76838 685 GLU A O 1
ATOM 4537 N N . HIS A 1 706 ? 142.30600 169.35300 145.26500 1.000 74.01549 686 HIS A N 1
ATOM 4538 C CA . HIS A 1 706 ? 143.25300 168.98600 146.34900 1.000 66.46145 686 HIS A CA 1
ATOM 4539 C C . HIS A 1 706 ? 142.50500 168.24900 147.45400 1.000 73.05734 686 HIS A C 1
ATOM 4540 O O . HIS A 1 706 ? 141.27100 168.07900 147.36000 1.000 76.66212 686 HIS A O 1
ATOM 4547 N N . GLY A 1 707 ? 143.24200 167.82400 148.47800 1.000 70.95747 687 GLY A N 1
ATOM 4548 C CA . GLY A 1 707 ? 142.59600 167.00500 149.51500 1.000 57.48675 687 GLY A CA 1
ATOM 4549 C C . GLY A 1 707 ? 143.53400 166.74400 150.66500 1.000 47.87780 687 GLY A C 1
ATOM 4550 O O . GLY A 1 707 ? 144.64100 167.31900 150.67700 1.000 54.11371 687 GLY A O 1
ATOM 4551 N N . LYS A 1 708 ? 143.09700 165.90800 151.60700 1.000 37.64435 688 LYS A N 1
ATOM 4552 C CA . LYS A 1 708 ? 143.98200 165.53000 152.73000 1.000 39.41808 688 LYS A CA 1
ATOM 4553 C C . LYS A 1 708 ? 145.21200 164.85200 152.12900 1.000 38.04689 688 LYS A C 1
ATOM 4554 O O . LYS A 1 708 ? 146.32100 165.08000 152.64100 1.000 41.65165 688 LYS A O 1
ATOM 4560 N N . SER A 1 709 ? 145.02000 164.07800 151.06000 1.000 39.74244 689 SER A N 1
ATOM 4561 C CA . SER A 1 709 ? 146.16100 163.31300 150.49200 1.000 40.40156 689 SER A CA 1
ATOM 4562 C C . SER A 1 709 ? 147.26900 164.27000 150.03500 1.000 38.70610 689 SER A C 1
ATOM 4563 O O . SER A 1 709 ? 148.44200 163.96200 150.30900 1.000 40.74064 689 SER A O 1
ATOM 4566 N N . PHE A 1 710 ? 146.91900 165.39700 149.41500 1.000 38.59350 690 PHE A N 1
ATOM 4567 C CA . PHE A 1 710 ? 147.95300 166.40100 149.04400 1.000 40.11031 690 PHE A CA 1
ATOM 4568 C C . PHE A 1 710 ? 148.65000 166.90200 150.30500 1.000 42.51824 690 PHE A C 1
ATOM 4569 O O . PHE A 1 710 ? 149.88900 167.02500 150.30600 1.000 46.48570 690 PHE A O 1
ATOM 4577 N N . LEU A 1 711 ? 147.87700 167.19100 151.35200 1.000 38.29830 691 LEU A N 1
ATOM 4578 C CA . LEU A 1 711 ? 148.43700 167.71200 152.62500 1.000 36.20343 691 LEU A CA 1
ATOM 4579 C C . LEU A 1 711 ? 149.31200 166.63400 153.27300 1.000 35.62726 691 LEU A C 1
ATOM 4580 O O . LEU A 1 711 ? 150.30400 166.99700 153.93800 1.000 38.08327 691 LEU A O 1
ATOM 4585 N N . TYR A 1 712 ? 148.94500 165.36500 153.09300 1.000 35.34937 692 TYR A N 1
ATOM 4586 C CA . TYR A 1 712 ? 149.76800 164.25500 153.63900 1.000 33.31524 692 TYR A CA 1
ATOM 4587 C C . TYR A 1 712 ? 151.07600 164.19900 152.86500 1.000 37.71735 692 TYR A C 1
ATOM 4588 O O . TYR A 1 712 ? 152.14300 164.04600 153.48700 1.000 40.63853 692 TYR A O 1
ATOM 4597 N N . LYS A 1 713 ? 150.99700 164.31400 151.53700 1.000 37.83765 693 LYS A N 1
ATOM 4598 C CA . LYS A 1 713 ? 152.22000 164.32800 150.69400 1.000 36.23924 693 LYS A CA 1
ATOM 4599 C C . LYS A 1 713 ? 153.13800 165.46200 151.17000 1.000 37.29825 693 LYS A C 1
ATOM 4600 O O . LYS A 1 713 ? 154.32900 165.19200 151.41300 1.000 40.27187 693 LYS A O 1
ATOM 4606 N N . MET A 1 714 ? 152.59500 166.67400 151.30900 1.000 34.72979 694 MET A N 1
ATOM 4607 C CA . MET A 1 714 ? 153.40000 167.82600 151.78500 1.000 31.70951 694 MET A CA 1
ATOM 4608 C C . MET A 1 714 ? 154.02500 167.47400 153.13300 1.000 32.00301 694 MET A C 1
ATOM 4609 O O . MET A 1 714 ? 155.23500 167.70800 153.30200 1.000 36.78648 694 MET A O 1
ATOM 4614 N N . LEU A 1 715 ? 153.23400 166.89400 154.03600 1.000 31.14342 695 LEU A N 1
ATOM 4615 C CA . LEU A 1 715 ? 153.73300 166.60500 155.40300 1.000 33.62500 695 LEU A CA 1
ATOM 4616 C C . LEU A 1 715 ? 154.89800 165.61600 155.31000 1.000 39.47877 695 LEU A C 1
ATOM 4617 O O . LEU A 1 715 ? 155.88000 165.79700 156.04800 1.000 42.43026 695 LEU A O 1
ATOM 4622 N N . GLU A 1 716 ? 154.79500 164.61900 154.43000 1.000 43.50954 696 GLU A N 1
ATOM 4623 C CA . GLU A 1 716 ? 155.86100 163.59000 154.35700 1.000 39.71751 696 GLU A CA 1
ATOM 4624 C C . GLU A 1 716 ? 157.18800 164.24100 153.94400 1.000 44.88305 696 GLU A C 1
ATOM 4625 O O . GLU A 1 716 ? 158.22500 163.90200 154.55200 1.000 51.58632 696 GLU A O 1
ATOM 4631 N N . LEU A 1 717 ? 157.15000 165.15200 152.97300 1.000 43.78143 697 LEU A N 1
ATOM 4632 C CA . LEU A 1 717 ? 158.37500 165.87500 152.55700 1.000 38.11355 697 LEU A CA 1
ATOM 4633 C C . LEU A 1 717 ? 158.89700 166.69300 153.74200 1.000 45.89703 697 LEU A C 1
ATOM 4634 O O . LEU A 1 717 ? 160.11300 166.63200 154.01300 1.000 51.80384 697 LEU A O 1
ATOM 4639 N N . LEU A 1 718 ? 158.00600 167.41200 154.43100 1.000 42.47177 698 LEU A N 1
ATOM 4640 C CA . LEU A 1 718 ? 158.43500 168.29900 155.54100 1.000 38.38982 698 LEU A CA 1
ATOM 4641 C C . LEU A 1 718 ? 159.04700 167.44900 156.65600 1.000 46.17391 698 LEU A C 1
ATOM 4642 O O . LEU A 1 718 ? 160.08800 167.85000 157.21000 1.000 54.47805 698 LEU A O 1
ATOM 4647 N N . ARG A 1 719 ? 158.41100 166.32000 156.96400 1.000 44.27241 699 ARG A N 1
ATOM 4648 C CA . ARG A 1 719 ? 158.90300 165.42300 158.04100 1.000 49.47038 699 ARG A CA 1
ATOM 4649 C C . ARG A 1 719 ? 160.27400 164.82900 157.69100 1.000 51.02900 699 ARG A C 1
ATOM 4650 O O . ARG A 1 719 ? 161.11700 164.72400 158.60200 1.000 54.34062 699 ARG A O 1
ATOM 4658 N N . ASN A 1 720 ? 160.48100 164.43400 156.43300 1.000 52.05959 700 ASN A N 1
ATOM 4659 C CA . ASN A 1 720 ? 161.75200 163.73900 156.08200 1.000 56.30507 700 ASN A CA 1
ATOM 4660 C C . ASN A 1 720 ? 162.92400 164.69300 156.32600 1.000 57.48127 700 ASN A C 1
ATOM 4661 O O . ASN A 1 720 ? 163.97100 164.20200 156.80100 1.000 56.23768 700 ASN A O 1
ATOM 4666 N N . GLU A 1 721 ? 162.78300 165.96800 155.95400 1.000 61.08482 701 GLU A N 1
ATOM 4667 C CA . GLU A 1 721 ? 163.81400 167.00100 156.26400 1.000 64.64335 701 GLU A CA 1
ATOM 4668 C C . GLU A 1 721 ? 165.04700 166.82400 155.36200 1.000 72.28158 701 GLU A C 1
ATOM 4669 O O . GLU A 1 721 ? 166.08300 167.45800 155.65800 1.000 72.97472 701 GLU A O 1
ATOM 4675 N N . ASP A 1 722 ? 164.95400 165.99400 154.32100 1.000 71.53278 702 ASP A N 1
ATOM 4676 C CA . ASP A 1 722 ? 166.08000 165.89800 153.35100 1.000 65.27851 702 ASP A CA 1
ATOM 4677 C C . ASP A 1 722 ? 166.10500 167.19400 152.53400 1.000 66.89889 702 ASP A C 1
ATOM 4678 O O . ASP A 1 722 ? 165.01800 167.76100 152.28500 1.000 66.34200 702 ASP A O 1
ATOM 4683 N N . GLN A 1 723 ? 167.29000 167.61500 152.09000 1.000 60.11208 703 GLN A N 1
ATOM 4684 C CA . GLN A 1 723 ? 167.40300 168.83000 151.24400 1.000 60.86186 703 GLN A CA 1
ATOM 4685 C C . GLN A 1 723 ? 166.61200 168.55300 149.95600 1.000 56.92809 703 GLN A C 1
ATOM 4686 O O . GLN A 1 723 ? 165.95900 169.48600 149.45000 1.000 55.06232 703 GLN A O 1
ATOM 4692 N N . ILE A 1 724 ? 166.66200 167.31600 149.45400 1.000 52.02298 704 ILE A N 1
ATOM 4693 C CA . ILE A 1 724 ? 165.98300 166.96700 148.16900 1.000 48.38986 704 ILE A CA 1
ATOM 4694 C C . ILE A 1 724 ? 164.47600 167.21800 148.33900 1.000 48.01795 704 ILE A C 1
ATOM 4695 O O . ILE A 1 724 ? 163.85300 167.67400 147.36800 1.000 44.94301 704 ILE A O 1
ATOM 4700 N N . ASN A 1 725 ? 163.90900 166.92300 149.50900 1.000 48.26442 705 ASN A N 1
ATOM 4701 C CA . ASN A 1 725 ? 162.44100 167.07800 149.69500 1.000 46.01279 705 ASN A CA 1
ATOM 4702 C C . ASN A 1 725 ? 162.07800 168.55300 149.50500 1.000 43.79881 705 ASN A C 1
ATOM 4703 O O . ASN A 1 725 ? 161.01200 168.81500 148.93200 1.000 37.82496 705 ASN A O 1
ATOM 4708 N N . ILE A 1 726 ? 162.90200 169.47800 149.99900 1.000 47.77891 706 ILE A N 1
ATOM 4709 C CA . ILE A 1 726 ? 162.64000 170.92500 149.72700 1.000 46.03012 706 ILE A CA 1
ATOM 4710 C C . ILE A 1 726 ? 162.40700 171.08600 148.21700 1.000 45.01044 706 ILE A C 1
ATOM 4711 O O . ILE A 1 726 ? 161.40200 171.72500 147.83800 1.000 43.20946 706 ILE A O 1
ATOM 4716 N N . ALA A 1 727 ? 163.29000 170.51000 147.39500 1.000 39.83061 707 ALA A N 1
ATOM 4717 C CA . ALA A 1 727 ? 163.14500 170.58400 145.92100 1.000 31.78786 707 ALA A CA 1
ATOM 4718 C C . ALA A 1 727 ? 161.89000 169.82100 145.49400 1.000 37.73766 707 ALA A C 1
ATOM 4719 O O . ALA A 1 727 ? 161.14500 170.31500 144.62700 1.000 35.65322 707 ALA A O 1
ATOM 4721 N N . ARG A 1 728 ? 161.65600 168.65000 146.09000 1.000 39.34132 708 ARG A N 1
ATOM 4722 C CA . ARG A 1 728 ? 160.48700 167.81400 145.71000 1.000 35.01476 708 ARG A CA 1
ATOM 4723 C C . ARG A 1 728 ? 159.19100 168.52300 146.12700 1.000 39.58868 708 ARG A C 1
ATOM 4724 O O . ARG A 1 728 ? 158.19000 168.39600 145.39500 1.000 41.53809 708 ARG A O 1
ATOM 4732 N N . LEU A 1 729 ? 159.20900 169.23700 147.25600 1.000 39.28403 709 LEU A N 1
ATOM 4733 C CA . LEU A 1 729 ? 158.01100 170.01300 147.67200 1.000 37.85925 709 LEU A CA 1
ATOM 4734 C C . LEU A 1 729 ? 157.72800 171.08700 146.61600 1.000 34.26188 709 LEU A C 1
ATOM 4735 O O . LEU A 1 729 ? 156.55200 171.27800 146.27100 1.000 37.67408 709 LEU A O 1
ATOM 4740 N N . ALA A 1 730 ? 158.78000 171.73300 146.10700 1.000 34.27383 710 ALA A N 1
ATOM 4741 C CA . ALA A 1 730 ? 158.60300 172.80600 145.10400 1.000 33.28897 710 ALA A CA 1
ATOM 4742 C C . ALA A 1 730 ? 157.96600 172.21800 143.84500 1.000 35.03423 710 ALA A C 1
ATOM 4743 O O . ALA A 1 730 ? 157.07400 172.86300 143.26200 1.000 37.36613 710 ALA A O 1
ATOM 4745 N N . TYR A 1 731 ? 158.40800 171.02400 143.44200 1.000 35.30177 711 TYR A N 1
ATOM 4746 C CA . TYR A 1 731 ? 157.80100 170.35600 142.26300 1.000 36.47578 711 TYR A CA 1
ATOM 4747 C C . TYR A 1 731 ? 156.33900 170.05200 142.55300 1.000 42.30941 711 TYR A C 1
ATOM 4748 O O . TYR A 1 731 ? 155.48000 170.28500 141.68000 1.000 45.44504 711 TYR A O 1
ATOM 4757 N N . LEU A 1 732 ? 156.05600 169.57400 143.76700 1.000 39.27612 712 LEU A N 1
ATOM 4758 C CA . LEU A 1 732 ? 154.65600 169.27700 144.15900 1.000 36.73254 712 LEU A CA 1
ATOM 4759 C C . LEU A 1 732 ? 153.84500 170.57600 144.16000 1.000 40.68625 712 LEU A C 1
ATOM 4760 O O . LEU A 1 732 ? 152.70600 170.55700 143.66200 1.000 45.00546 712 LEU A O 1
ATOM 4765 N N . LEU A 1 733 ? 154.42900 171.65900 144.67600 1.000 39.36575 713 LEU A N 1
ATOM 4766 C CA . LEU A 1 733 ? 153.71200 172.95500 144.74900 1.000 38.21439 713 LEU A CA 1
ATOM 4767 C C . LEU A 1 733 ? 153.39000 173.45900 143.33500 1.000 40.77217 713 LEU A C 1
ATOM 4768 O O . LEU A 1 733 ? 152.26400 173.95100 143.12400 1.000 47.91074 713 LEU A O 1
ATOM 4773 N N . ALA A 1 734 ? 154.34500 173.33400 142.40800 1.000 39.96608 714 ALA A N 1
ATOM 4774 C CA . ALA A 1 734 ? 154.10200 173.78400 141.02000 1.000 39.60918 714 ALA A CA 1
ATOM 4775 C C . ALA A 1 734 ? 152.98100 172.95300 140.40100 1.000 46.23353 714 ALA A C 1
ATOM 4776 O O . ALA A 1 734 ? 152.09500 173.53300 139.74000 1.000 49.66025 714 ALA A O 1
ATOM 4778 N N . ARG A 1 735 ? 153.00900 171.63800 140.61600 1.000 49.74942 715 ARG A N 1
ATOM 4779 C CA . ARG A 1 735 ? 151.92700 170.73800 140.13800 1.000 41.32713 715 ARG A CA 1
ATOM 4780 C C . ARG A 1 735 ? 150.61600 171.07800 140.86300 1.000 47.45085 715 ARG A C 1
ATOM 4781 O O . ARG A 1 735 ? 149.55500 171.01700 140.21200 1.000 51.46790 715 ARG A O 1
ATOM 4789 N N . SER A 1 736 ? 150.68900 171.40900 142.15500 1.000 49.84616 716 SER A N 1
ATOM 4790 C CA . SER A 1 736 ? 149.47100 171.62900 142.98100 1.000 54.59262 716 SER A CA 1
ATOM 4791 C C . SER A 1 736 ? 148.63100 172.79100 142.44200 1.000 60.49783 716 SER A C 1
ATOM 4792 O O . SER A 1 736 ? 147.39200 172.67600 142.49400 1.000 64.23777 716 SER A O 1
ATOM 4795 N N . SER A 1 737 ? 149.27400 173.87000 141.99200 1.000 65.75980 717 SER A N 1
ATOM 4796 C CA . SER A 1 737 ? 148.54900 175.05700 141.46600 1.000 74.00481 717 SER A CA 1
ATOM 4797 C C . SER A 1 737 ? 147.86000 175.82600 142.60500 1.000 76.73143 717 SER A C 1
ATOM 4798 O O . SER A 1 737 ? 146.88100 176.54600 142.31700 1.000 85.25194 717 SER A O 1
ATOM 4801 N N . LEU A 1 738 ? 148.32300 175.66200 143.84800 1.000 73.21781 718 LEU A N 1
ATOM 4802 C CA . LEU A 1 738 ? 147.79000 176.47800 144.97100 1.000 71.27647 718 LEU A CA 1
ATOM 4803 C C . LEU A 1 738 ? 148.08200 177.96000 144.67500 1.000 78.34675 718 LEU A C 1
ATOM 4804 O O . LEU A 1 738 ? 148.99000 178.22900 143.85700 1.000 80.75936 718 LEU A O 1
ATOM 4809 N N . SER A 1 739 ? 147.38400 178.89400 145.33200 1.000 79.41980 719 SER A N 1
ATOM 4810 C CA . SER A 1 739 ? 147.57900 180.32700 144.99700 1.000 78.88599 719 SER A CA 1
ATOM 4811 C C . SER A 1 739 ? 149.07500 180.62200 145.12300 1.000 78.27428 719 SER A C 1
ATOM 4812 O O . SER A 1 739 ? 149.70800 180.07200 146.04800 1.000 82.07680 719 SER A O 1
ATOM 4815 N N . GLU A 1 740 ? 149.60900 181.44900 144.22400 1.000 72.06181 720 GLU A N 1
ATOM 4816 C CA . GLU A 1 740 ? 151.07100 181.71000 144.20800 1.000 73.30842 720 GLU A CA 1
ATOM 4817 C C . GLU A 1 740 ? 151.55300 182.21800 145.57000 1.000 74.54667 720 GLU A C 1
ATOM 4818 O O . GLU A 1 740 ? 152.58500 181.71300 146.04900 1.000 76.55848 720 GLU A O 1
ATOM 4824 N N . GLU A 1 741 ? 150.85200 183.18000 146.16900 1.000 68.97947 721 GLU A N 1
ATOM 4825 C CA . GLU A 1 741 ? 151.40400 183.73100 147.43200 1.000 64.81921 721 GLU A CA 1
ATOM 4826 C C . GLU A 1 741 ? 151.48200 182.58900 148.46000 1.000 63.50388 721 GLU A C 1
ATOM 4827 O O . GLU A 1 741 ? 152.52500 182.49100 149.13300 1.000 62.99514 721 GLU A O 1
ATOM 4833 N N . LEU A 1 742 ? 150.45900 181.73100 148.53500 1.000 57.77905 722 LEU A N 1
ATOM 4834 C CA . LEU A 1 742 ? 150.54500 180.56600 149.45400 1.000 59.43389 722 LEU A CA 1
ATOM 4835 C C . LEU A 1 742 ? 151.68600 179.64400 149.00400 1.000 58.15954 722 LEU A C 1
ATOM 4836 O O . LEU A 1 742 ? 152.43900 179.17500 149.87600 1.000 56.90059 722 LEU A O 1
ATOM 4841 N N . THR A 1 743 ? 151.77700 179.36700 147.70100 1.000 58.12808 723 THR A N 1
ATOM 4842 C CA . THR A 1 743 ? 152.83800 178.48300 147.17200 1.000 56.44572 723 THR A CA 1
ATOM 4843 C C . THR A 1 743 ? 154.17700 178.99700 147.64200 1.000 55.07901 723 THR A C 1
ATOM 4844 O O . THR A 1 743 ? 154.94700 178.20300 148.21800 1.000 56.23555 723 THR A O 1
ATOM 4848 N N . GLN A 1 744 ? 154.44800 180.28400 147.41700 1.000 56.86625 724 GLN A N 1
ATOM 4849 C CA . GLN A 1 744 ? 155.73000 180.89900 147.85000 1.000 55.78238 724 GLN A CA 1
ATOM 4850 C C . GLN A 1 744 ? 155.84300 180.85800 149.38100 1.000 54.14443 724 GLN A C 1
ATOM 4851 O O . GLN A 1 744 ? 156.94900 180.58000 149.88800 1.000 48.37359 724 GLN A O 1
ATOM 4857 N N . SER A 1 745 ? 154.73900 181.14600 150.07800 1.000 53.15484 725 SER A N 1
ATOM 4858 C CA . SER A 1 745 ? 154.78300 181.18500 151.56000 1.000 42.69450 725 SER A CA 1
ATOM 4859 C C . SER A 1 745 ? 155.12700 179.79200 152.09000 1.000 49.20221 725 SER A C 1
ATOM 4860 O O . SER A 1 745 ? 156.02100 179.69300 152.94800 1.000 49.16523 725 SER A O 1
ATOM 4863 N N . ILE A 1 746 ? 154.45100 178.76100 151.57800 1.000 50.47205 726 ILE A N 1
ATOM 4864 C CA . ILE A 1 746 ? 154.78000 177.36400 151.98600 1.000 43.93045 726 ILE A CA 1
ATOM 4865 C C . ILE A 1 746 ? 156.26400 177.11300 151.68800 1.000 41.67731 726 ILE A C 1
ATOM 4866 O O . ILE A 1 746 ? 156.96500 176.58900 152.57900 1.000 42.81331 726 ILE A O 1
ATOM 4871 N N . PHE A 1 747 ? 156.71600 177.47100 150.48600 1.000 40.05269 727 PHE A N 1
ATOM 4872 C CA . PHE A 1 747 ? 158.12400 177.18700 150.10900 1.000 42.95399 727 PHE A CA 1
ATOM 4873 C C . PHE A 1 747 ? 159.04700 177.87800 151.11400 1.000 51.06297 727 PHE A C 1
ATOM 4874 O O . PHE A 1 747 ? 159.96500 177.22300 151.64400 1.000 55.19220 727 PHE A O 1
ATOM 4882 N N . ALA A 1 748 ? 158.80600 179.16400 151.38300 1.000 49.09873 728 ALA A N 1
ATOM 4883 C CA . ALA A 1 748 ? 159.63000 179.92000 152.35300 1.000 46.99430 728 ALA A CA 1
ATOM 4884 C C . ALA A 1 748 ? 159.56000 179.23600 153.71600 1.000 51.36414 728 ALA A C 1
ATOM 4885 O O . ALA A 1 748 ? 160.61400 179.08100 154.36900 1.000 50.79474 728 ALA A O 1
ATOM 4887 N N . TRP A 1 749 ? 158.35800 178.82200 154.12400 1.000 49.82898 729 TRP A N 1
ATOM 4888 C CA . TRP A 1 749 ? 158.20900 178.22700 155.47500 1.000 43.96565 729 TRP A CA 1
ATOM 4889 C C . TRP A 1 749 ? 159.04400 176.95600 155.55600 1.000 49.17593 729 TRP A C 1
ATOM 4890 O O . TRP A 1 749 ? 159.72700 176.75900 156.57200 1.000 49.79377 729 TRP A O 1
ATOM 4901 N N . SER A 1 750 ? 159.03000 176.14600 154.49600 1.000 51.53104 730 SER A N 1
ATOM 4902 C CA . SER A 1 750 ? 159.76600 174.85800 154.52700 1.000 46.47372 730 SER A CA 1
ATOM 4903 C C . SER A 1 750 ? 161.26200 175.13300 154.69100 1.000 51.19423 730 SER A C 1
ATOM 4904 O O . SER A 1 750 ? 161.92100 174.40300 155.45800 1.000 50.96673 730 SER A O 1
ATOM 4907 N N . GLN A 1 751 ? 161.76700 176.17400 154.02800 1.000 57.00671 731 GLN A N 1
ATOM 4908 C CA . GLN A 1 751 ? 163.22400 176.46800 154.05800 1.000 54.99898 731 GLN A CA 1
ATOM 4909 C C . GLN A 1 751 ? 163.64800 176.96900 155.45100 1.000 51.65595 731 GLN A C 1
ATOM 4910 O O . GLN A 1 751 ? 164.76800 176.62300 155.87600 1.000 52.09263 731 GLN A O 1
ATOM 4916 N N . ASN A 1 752 ? 162.79300 177.73200 156.13700 1.000 52.00031 732 ASN A N 1
ATOM 4917 C CA . ASN A 1 752 ? 163.11800 178.18900 157.51800 1.000 55.67089 732 ASN A CA 1
ATOM 4918 C C . ASN A 1 752 ? 162.82800 177.06700 158.52000 1.000 57.98040 732 ASN A C 1
ATOM 4919 O O . ASN A 1 752 ? 161.72100 176.49800 158.46500 1.000 57.25068 732 ASN A O 1
ATOM 4924 N N . LYS A 1 753 ? 163.77300 176.76700 159.41600 1.000 58.88592 733 LYS A N 1
ATOM 4925 C CA . LYS A 1 753 ? 163.54000 175.62800 160.33700 1.000 60.71697 733 LYS A CA 1
ATOM 4926 C C . LYS A 1 753 ? 162.33800 175.89700 161.25300 1.000 59.13641 733 LYS A C 1
ATOM 4927 O O . LYS A 1 753 ? 161.49100 174.99100 161.40700 1.000 57.89252 733 LYS A O 1
ATOM 4933 N N . GLN A 1 754 ? 162.25600 177.10900 161.81100 1.000 55.87740 734 GLN A N 1
ATOM 4934 C CA . GLN A 1 754 ? 161.14000 177.43800 162.73300 1.000 55.67868 734 GLN A CA 1
ATOM 4935 C C . GLN A 1 754 ? 159.81200 177.41400 161.97500 1.000 51.46903 734 GLN A C 1
ATOM 4936 O O . GLN A 1 754 ? 158.84000 176.84300 162.49100 1.000 59.81359 734 GLN A O 1
ATOM 4942 N N . GLN A 1 755 ? 159.79200 177.98600 160.77400 1.000 41.04037 735 GLN A N 1
ATOM 4943 C CA . GLN A 1 755 ? 158.51000 178.06000 160.03000 1.000 43.50159 735 GLN A CA 1
ATOM 4944 C C . GLN A 1 755 ? 158.04200 176.63600 159.69800 1.000 46.50677 735 GLN A C 1
ATOM 4945 O O . GLN A 1 755 ? 156.83200 176.38800 159.77100 1.000 45.51655 735 GLN A O 1
ATOM 4951 N N . LYS A 1 756 ? 158.97100 175.75200 159.33200 1.000 52.56248 736 LYS A N 1
ATOM 4952 C CA . LYS A 1 756 ? 158.56900 174.38400 158.92000 1.000 43.02980 736 LYS A CA 1
ATOM 4953 C C . LYS A 1 756 ? 157.94400 173.67200 160.12800 1.000 41.43255 736 LYS A C 1
ATOM 4954 O O . LYS A 1 756 ? 156.89300 173.03700 159.93600 1.000 44.05891 736 LYS A O 1
ATOM 4960 N N . VAL A 1 757 ? 158.53400 173.77600 161.32100 1.000 42.86436 737 VAL A N 1
ATOM 4961 C CA . VAL A 1 757 ? 157.87300 173.06200 162.45700 1.000 38.40972 737 VAL A CA 1
ATOM 4962 C C . VAL A 1 757 ? 156.45500 173.64200 162.61000 1.000 38.53575 737 VAL A C 1
ATOM 4963 O O . VAL A 1 757 ? 155.51300 172.84900 162.80200 1.000 39.62840 737 VAL A O 1
ATOM 4967 N N . GLU A 1 758 ? 156.30700 174.96100 162.48200 1.000 34.95183 738 GLU A N 1
ATOM 4968 C CA . GLU A 1 758 ? 154.96100 175.57600 162.54500 1.000 34.87853 738 GLU A CA 1
ATOM 4969 C C . GLU A 1 758 ? 154.11300 175.06600 161.37600 1.000 36.71682 738 GLU A C 1
ATOM 4970 O O . GLU A 1 758 ? 152.92400 174.78800 161.59400 1.000 48.57282 738 GLU A O 1
ATOM 4976 N N . LEU A 1 759 ? 154.70500 174.95900 160.18400 1.000 40.60941 739 LEU A N 1
ATOM 4977 C CA . LEU A 1 759 ? 153.96200 174.45500 158.99900 1.000 40.36527 739 LEU A CA 1
ATOM 4978 C C . LEU A 1 759 ? 153.54100 172.99800 159.24400 1.000 40.88446 739 LEU A C 1
ATOM 4979 O O . LEU A 1 759 ? 152.38100 172.66400 158.95300 1.000 44.95340 739 LEU A O 1
ATOM 4984 N N . ILE A 1 760 ? 154.45800 172.17300 159.74900 1.000 36.61000 740 ILE A N 1
ATOM 4985 C CA . ILE A 1 760 ? 154.11000 170.76300 160.08600 1.000 35.81673 740 ILE A CA 1
ATOM 4986 C C . ILE A 1 760 ? 152.95500 170.79000 161.09600 1.000 40.63291 740 ILE A C 1
ATOM 4987 O O . ILE A 1 760 ? 151.92600 170.13500 160.82900 1.000 43.25801 740 ILE A O 1
ATOM 4992 N N . THR A 1 761 ? 153.10400 171.54800 162.18600 1.000 38.50845 741 THR A N 1
ATOM 4993 C CA . THR A 1 761 ? 152.07100 171.55600 163.24200 1.000 33.05509 741 THR A CA 1
ATOM 4994 C C . THR A 1 761 ? 150.77500 172.08000 162.67500 1.000 34.03127 741 THR A C 1
ATOM 4995 O O . THR A 1 761 ? 149.71600 171.51300 163.00200 1.000 46.44104 741 THR A O 1
ATOM 4999 N N . ALA A 1 762 ? 150.84800 173.12600 161.85500 1.000 29.13657 742 ALA A N 1
ATOM 5000 C CA . ALA A 1 762 ? 149.62000 173.71100 161.27700 1.000 33.12740 742 ALA A CA 1
ATOM 5001 C C . ALA A 1 762 ? 148.92600 172.68600 160.37800 1.000 37.77235 742 ALA A C 1
ATOM 5002 O O . ALA A 1 762 ? 147.68400 172.57300 160.44300 1.000 38.54928 742 ALA A O 1
ATOM 5004 N N . ILE A 1 763 ? 149.70400 171.95300 159.57700 1.000 34.12925 743 ILE A N 1
ATOM 5005 C CA . ILE A 1 763 ? 149.12000 170.90200 158.69100 1.000 29.90466 743 ILE A CA 1
ATOM 5006 C C . ILE A 1 763 ? 148.51200 169.81400 159.58400 1.000 29.85311 743 ILE A C 1
ATOM 5007 O O . ILE A 1 763 ? 147.35500 169.43300 159.34000 1.000 33.45726 743 ILE A O 1
ATOM 5012 N N . GLU A 1 764 ? 149.24700 169.37800 160.60800 1.000 33.76830 744 GLU A N 1
ATOM 5013 C CA . GLU A 1 764 ? 148.74700 168.28000 161.47100 1.000 35.00494 744 GLU A CA 1
ATOM 5014 C C . GLU A 1 764 ? 147.45800 168.72700 162.16800 1.000 35.86390 744 GLU A C 1
ATOM 5015 O O . GLU A 1 764 ? 146.50100 167.93200 162.19300 1.000 41.60358 744 GLU A O 1
ATOM 5021 N N . TYR A 1 765 ? 147.41900 169.97200 162.64800 1.000 29.89209 745 TYR A N 1
ATOM 5022 C CA . TYR A 1 765 ? 146.20200 170.48700 163.32200 1.000 27.33340 745 TYR A CA 1
ATOM 5023 C C . TYR A 1 765 ? 145.05800 170.50200 162.33100 1.000 30.68511 745 TYR A C 1
ATOM 5024 O O . TYR A 1 765 ? 143.92900 170.11700 162.68800 1.000 35.39274 745 TYR A O 1
ATOM 5033 N N . LEU A 1 766 ? 145.34100 170.93400 161.10100 1.000 35.22560 746 LEU A N 1
ATOM 5034 C CA . LEU A 1 766 ? 144.28600 170.98200 160.05800 1.000 34.81352 746 LEU A CA 1
ATOM 5035 C C . LEU A 1 766 ? 143.79400 169.56000 159.75900 1.000 31.66298 746 LEU A C 1
ATOM 5036 O O . LEU A 1 766 ? 142.57400 169.37300 159.63300 1.000 38.44269 746 LEU A O 1
ATOM 5041 N N . VAL A 1 767 ? 144.71900 168.60200 159.66700 1.000 31.79695 747 VAL A N 1
ATOM 5042 C CA . VAL A 1 767 ? 144.32500 167.19300 159.36300 1.000 30.60154 747 VAL A CA 1
ATOM 5043 C C . VAL A 1 767 ? 143.45700 166.66600 160.51900 1.000 37.57069 747 VAL A C 1
ATOM 5044 O O . VAL A 1 767 ? 142.42800 166.01700 160.24400 1.000 37.92658 747 VAL A O 1
ATOM 5048 N N . TYR A 1 768 ? 143.83700 166.97800 161.76100 1.000 35.53007 748 TYR A N 1
ATOM 5049 C CA . TYR A 1 768 ? 143.01500 166.53200 162.91100 1.000 26.03543 748 TYR A CA 1
ATOM 5050 C C . TYR A 1 768 ? 141.64200 167.17800 162.82700 1.000 29.93166 748 TYR A C 1
ATOM 5051 O O . TYR A 1 768 ? 140.64000 166.48600 163.06300 1.000 36.95101 748 TYR A O 1
ATOM 5060 N N . GLN A 1 769 ? 141.59100 168.45500 162.45100 1.000 35.63437 749 GLN A N 1
ATOM 5061 C CA . GLN A 1 769 ? 140.30700 169.19400 162.34000 1.000 39.97806 749 GLN A CA 1
ATOM 5062 C C . GLN A 1 769 ? 139.47800 168.66400 161.16000 1.000 39.56310 749 GLN A C 1
ATOM 5063 O O . GLN A 1 769 ? 138.27800 168.38900 161.35400 1.000 41.70953 749 GLN A O 1
ATOM 5069 N N . ILE A 1 770 ? 140.08600 168.55700 159.97700 1.000 40.19634 750 ILE A N 1
ATOM 5070 C CA . ILE A 1 770 ? 139.36600 168.05900 158.76000 1.000 38.94408 750 ILE A CA 1
ATOM 5071 C C . ILE A 1 770 ? 138.92200 166.60000 158.96500 1.000 41.35762 750 ILE A C 1
ATOM 5072 O O . ILE A 1 770 ? 137.81000 166.26800 158.50600 1.000 45.03716 750 ILE A O 1
ATOM 5077 N N . ARG A 1 771 ? 139.73400 165.76600 159.62600 1.000 40.23115 751 ARG A N 1
ATOM 5078 C CA . ARG A 1 771 ? 139.41500 164.31600 159.71200 1.000 45.02028 751 ARG A CA 1
ATOM 5079 C C . ARG A 1 771 ? 138.07300 164.10200 160.41300 1.000 43.94230 751 ARG A C 1
ATOM 5080 O O . ARG A 1 771 ? 137.79700 164.80100 161.38800 1.000 51.19174 751 ARG A O 1
ATOM 5088 N N . GLU A 1 772 ? 137.26900 163.16700 159.90400 1.000 40.99197 752 GLU A N 1
ATOM 5089 C CA . GLU A 1 772 ? 135.93300 162.89900 160.49100 1.000 56.83425 752 GLU A CA 1
ATOM 5090 C C . GLU A 1 772 ? 136.09400 161.93300 161.67800 1.000 65.39313 752 GLU A C 1
ATOM 5091 O O . GLU A 1 772 ? 135.41200 162.16300 162.70200 1.000 63.12005 752 GLU A O 1
ATOM 5097 N N . GLU B 2 3 ? 131.02300 156.92400 114.56100 1.000 79.78636 3 GLU H N 1
ATOM 5098 C CA . GLU B 2 3 ? 132.08700 157.36600 113.62200 1.000 76.54331 3 GLU H CA 1
ATOM 5099 C C . GLU B 2 3 ? 131.91100 156.63400 112.28200 1.000 77.64504 3 GLU H C 1
ATOM 5100 O O . GLU B 2 3 ? 132.06500 155.39500 112.25500 1.000 78.90273 3 GLU H O 1
ATOM 5106 N N . LYS B 2 4 ? 131.60600 157.37700 111.21600 1.000 71.97692 4 LYS H N 1
ATOM 5107 C CA . LYS B 2 4 ? 131.37100 156.76100 109.88700 1.000 73.81440 4 LYS H CA 1
ATOM 5108 C C . LYS B 2 4 ? 132.66200 156.10700 109.38200 1.000 77.77122 4 LYS H C 1
ATOM 5109 O O . LYS B 2 4 ? 133.74100 156.69500 109.60300 1.000 75.10146 4 LYS H O 1
ATOM 5115 N N . VAL B 2 5 ? 132.55400 154.95100 108.71900 1.000 81.65048 5 VAL H N 1
ATOM 5116 C CA . VAL B 2 5 ? 133.76200 154.29700 108.12900 1.000 75.76942 5 VAL H CA 1
ATOM 5117 C C . VAL B 2 5 ? 133.61200 154.29800 106.60000 1.000 80.80951 5 VAL H C 1
ATOM 5118 O O . VAL B 2 5 ? 132.55000 153.86100 106.10900 1.000 82.88139 5 VAL H O 1
ATOM 5122 N N . TYR B 2 6 ? 134.63100 154.78900 105.88700 1.000 84.20334 6 TYR H N 1
ATOM 5123 C CA . TYR B 2 6 ? 134.57900 154.83800 104.40100 1.000 84.35702 6 TYR H CA 1
ATOM 5124 C C . TYR B 2 6 ? 135.73600 154.04800 103.81600 1.000 81.19722 6 TYR H C 1
ATOM 5125 O O . TYR B 2 6 ? 136.88700 154.26300 104.24900 1.000 80.28378 6 TYR H O 1
ATOM 5134 N N . GLN B 2 7 ? 135.45400 153.15400 102.86500 1.000 80.09038 7 GLN H N 1
ATOM 5135 C CA . GLN B 2 7 ? 136.56600 152.45800 102.17000 1.000 75.48272 7 GLN H CA 1
ATOM 5136 C C . GLN B 2 7 ? 137.33400 153.51700 101.36500 1.000 80.08602 7 GLN H C 1
ATOM 5137 O O . GLN B 2 7 ? 136.67600 154.39100 100.76100 1.000 87.08777 7 GLN H O 1
ATOM 5143 N N . VAL B 2 8 ? 138.66600 153.43100 101.34600 1.000 73.89235 8 VAL H N 1
ATOM 5144 C CA . VAL B 2 8 ? 139.49900 154.42300 100.60300 1.000 77.37543 8 VAL H CA 1
ATOM 5145 C C . VAL B 2 8 ? 140.31900 153.65900 99.55600 1.000 75.40287 8 VAL H C 1
ATOM 5146 O O . VAL B 2 8 ? 141.23300 152.90900 99.94900 1.000 73.06805 8 VAL H O 1
ATOM 5150 N N . LYS B 2 9 ? 139.93500 153.78700 98.28800 1.000 78.71571 9 LYS H N 1
ATOM 5151 C CA . LYS B 2 9 ? 140.67500 153.11300 97.19600 1.000 74.73703 9 LYS H CA 1
ATOM 5152 C C . LYS B 2 9 ? 141.58500 154.15800 96.54700 1.000 69.17606 9 LYS H C 1
ATOM 5153 O O . LYS B 2 9 ? 141.08300 155.23600 96.17000 1.000 74.16060 9 LYS H O 1
ATOM 5159 N N . LEU B 2 10 ? 142.87100 153.84300 96.43200 1.000 61.29162 10 LEU H N 1
ATOM 5160 C CA . LEU B 2 10 ? 143.82400 154.79100 95.81800 1.000 63.27951 10 LEU H CA 1
ATOM 5161 C C . LEU B 2 10 ? 144.29700 154.18000 94.49900 1.000 69.65262 10 LEU H C 1
ATOM 5162 O O . LEU B 2 10 ? 144.80500 153.05500 94.53400 1.000 76.90409 10 LEU H O 1
ATOM 5167 N N . LYS B 2 11 ? 144.18900 154.92400 93.39900 1.000 72.99737 11 LYS H N 1
ATOM 5168 C CA . LYS B 2 11 ? 144.68200 154.42200 92.09300 1.000 71.73419 11 LYS H CA 1
ATOM 5169 C C . LYS B 2 11 ? 145.92400 155.24700 91.75700 1.000 76.20916 11 LYS H C 1
ATOM 5170 O O . LYS B 2 11 ? 145.82500 156.48800 91.78500 1.000 80.42450 11 LYS H O 1
ATOM 5176 N N . VAL B 2 12 ? 147.03200 154.59000 91.41500 1.000 70.49958 12 VAL H N 1
ATOM 5177 C CA . VAL B 2 12 ? 148.27600 155.37700 91.21900 1.000 68.23425 12 VAL H CA 1
ATOM 5178 C C . VAL B 2 12 ? 148.37700 155.79500 89.75000 1.000 67.53852 12 VAL H C 1
ATOM 5179 O O . VAL B 2 12 ? 148.63000 154.92100 88.90500 1.000 70.32243 12 VAL H O 1
ATOM 5183 N N . TYR B 2 13 ? 148.08800 157.06400 89.45000 1.000 67.25057 13 TYR H N 1
ATOM 5184 C CA . TYR B 2 13 ? 148.28800 157.59900 88.07300 1.000 70.17097 13 TYR H CA 1
ATOM 5185 C C . TYR B 2 13 ? 149.78100 157.61300 87.75600 1.000 69.86077 13 TYR H C 1
ATOM 5186 O O . TYR B 2 13 ? 150.15600 157.36400 86.59700 1.000 77.48509 13 TYR H O 1
ATOM 5195 N N . GLY B 2 14 ? 150.59900 157.97600 88.74400 1.000 66.74605 14 GLY H N 1
ATOM 5196 C CA . GLY B 2 14 ? 152.06100 158.04000 88.56600 1.000 59.70596 14 GLY H CA 1
ATOM 5197 C C . GLY B 2 14 ? 152.70700 157.23700 89.66600 1.000 61.82395 14 GLY H C 1
ATOM 5198 O O . GLY B 2 14 ? 152.22400 157.34000 90.80700 1.000 60.54860 14 GLY H O 1
ATOM 5199 N N . PRO B 2 15 ? 153.85000 156.56100 89.43800 1.000 60.90540 15 PRO H N 1
ATOM 5200 C CA . PRO B 2 15 ? 154.38100 155.63900 90.43400 1.000 52.79336 15 PRO H CA 1
ATOM 5201 C C . PRO B 2 15 ? 154.71700 156.25500 91.77000 1.000 48.22068 15 PRO H C 1
ATOM 5202 O O . PRO B 2 15 ? 155.30200 157.35200 91.80600 1.000 57.11196 15 PRO H O 1
ATOM 5206 N N . VAL B 2 16 ? 154.39000 155.54000 92.84900 1.000 41.84644 16 VAL H N 1
ATOM 5207 C CA . VAL B 2 16 ? 154.56300 156.10300 94.21700 1.000 50.47864 16 VAL H CA 1
ATOM 5208 C C . VAL B 2 16 ? 155.63800 155.31700 94.96800 1.000 45.51972 16 VAL H C 1
ATOM 5209 O O . VAL B 2 16 ? 155.52000 154.08200 95.02800 1.000 45.98392 16 VAL H O 1
ATOM 5213 N N . HIS B 2 17 ? 156.62100 156.01300 95.54100 1.000 49.05030 17 HIS H N 1
ATOM 5214 C CA . HIS B 2 17 ? 157.64600 155.32600 96.36600 1.000 42.24233 17 HIS H CA 1
ATOM 5215 C C . HIS B 2 17 ? 157.51700 155.79600 97.81000 1.000 45.12067 17 HIS H C 1
ATOM 5216 O O . HIS B 2 17 ? 157.77700 156.98300 98.07900 1.000 55.51018 17 HIS H O 1
ATOM 5223 N N . ILE B 2 18 ? 157.11700 154.89800 98.70900 1.000 42.17711 18 ILE H N 1
ATOM 5224 C CA . ILE B 2 18 ? 157.10200 155.28200 100.14600 1.000 34.13086 18 ILE H CA 1
ATOM 5225 C C . ILE B 2 18 ? 158.45400 154.78000 100.64800 1.000 32.40581 18 ILE H C 1
ATOM 5226 O O . ILE B 2 18 ? 158.75000 153.58900 100.45400 1.000 34.67627 18 ILE H O 1
ATOM 5231 N N . GLY B 2 19 ? 159.23900 155.65900 101.25200 1.000 36.73412 19 GLY H N 1
ATOM 5232 C CA . GLY B 2 19 ? 160.60700 155.27600 101.62400 1.000 37.30601 19 GLY H CA 1
ATOM 5233 C C . GLY B 2 19 ? 160.65600 154.38200 102.82800 1.000 28.29536 19 GLY H C 1
ATOM 5234 O O . GLY B 2 19 ? 160.26900 154.82700 103.92300 1.000 39.96577 19 GLY H O 1
ATOM 5235 N N . SER B 2 20 ? 161.10400 153.14900 102.63300 1.000 25.99992 20 SER H N 1
ATOM 5236 C CA . SER B 2 20 ? 161.30800 152.29400 103.82700 1.000 34.51939 20 SER H CA 1
ATOM 5237 C C . SER B 2 20 ? 162.29600 153.00600 104.75700 1.000 29.46016 20 SER H C 1
ATOM 5238 O O . SER B 2 20 ? 162.11200 152.91800 105.98500 1.000 41.57405 20 SER H O 1
ATOM 5241 N N . GLY B 2 21 ? 163.32100 153.64600 104.18800 1.000 31.17717 21 GLY H N 1
ATOM 5242 C CA . GLY B 2 21 ? 164.39100 154.27500 104.98900 1.000 37.53542 21 GLY H CA 1
ATOM 5243 C C . GLY B 2 21 ? 165.66100 153.55700 104.60300 1.000 48.22557 21 GLY H C 1
ATOM 5244 O O . GLY B 2 21 ? 166.57500 153.46400 105.44900 1.000 58.90060 21 GLY H O 1
ATOM 5245 N N . LYS B 2 22 ? 165.71200 153.04700 103.36700 1.000 43.97425 22 LYS H N 1
ATOM 5246 C CA . LYS B 2 22 ? 166.87600 152.24300 102.92100 1.000 38.25964 22 LYS H CA 1
ATOM 5247 C C . LYS B 2 22 ? 167.24900 152.61100 101.48100 1.000 43.88469 22 LYS H C 1
ATOM 5248 O O . LYS B 2 22 ? 166.35700 152.57500 100.60900 1.000 47.26143 22 LYS H O 1
ATOM 5254 N N . ILE B 2 23 ? 168.51200 152.97100 101.25100 1.000 44.88889 23 ILE H N 1
ATOM 5255 C CA . ILE B 2 23 ? 168.99600 153.26100 99.87000 1.000 44.21862 23 ILE H CA 1
ATOM 5256 C C . ILE B 2 23 ? 170.11700 152.25700 99.57200 1.000 45.60329 23 ILE H C 1
ATOM 5257 O O . ILE B 2 23 ? 171.02000 152.12600 100.42500 1.000 45.18891 23 ILE H O 1
ATOM 5262 N N . ILE B 2 24 ? 170.06900 151.57900 98.42400 1.000 43.78409 24 ILE H N 1
ATOM 5263 C CA . ILE B 2 24 ? 171.09000 150.52100 98.15100 1.000 47.92370 24 ILE H CA 1
ATOM 5264 C C . ILE B 2 24 ? 171.95100 150.93600 96.95200 1.000 49.73586 24 ILE H C 1
ATOM 5265 O O . ILE B 2 24 ? 171.38900 151.41700 95.94700 1.000 52.10910 24 ILE H O 1
ATOM 5270 N N . ARG B 2 25 ? 173.26700 150.80200 97.09600 1.000 54.07578 25 ARG H N 1
ATOM 5271 C CA . ARG B 2 25 ? 174.22100 151.14500 96.01100 1.000 59.37987 25 ARG H CA 1
ATOM 5272 C C . ARG B 2 25 ? 174.14700 150.10000 94.88900 1.000 55.64388 25 ARG H C 1
ATOM 5273 O O . ARG B 2 25 ? 173.70000 148.97300 95.16000 1.000 55.87386 25 ARG H O 1
ATOM 5281 N N . LYS B 2 26 ? 174.61300 150.45100 93.69100 1.000 57.78245 26 LYS H N 1
ATOM 5282 C CA . LYS B 2 26 ? 174.53900 149.55300 92.50700 1.000 56.15981 26 LYS H CA 1
ATOM 5283 C C . LYS B 2 26 ? 175.32700 148.27700 92.81700 1.000 59.52966 26 LYS H C 1
ATOM 5284 O O . LYS B 2 26 ? 174.91600 147.21100 92.35100 1.000 64.35078 26 LYS H O 1
ATOM 5290 N N . GLN B 2 27 ? 176.43000 148.38500 93.55100 1.000 60.17992 27 GLN H N 1
ATOM 5291 C CA . GLN B 2 27 ? 177.27200 147.19700 93.82400 1.000 62.07382 27 GLN H CA 1
ATOM 5292 C C . GLN B 2 27 ? 176.42300 146.16000 94.56900 1.000 59.22863 27 GLN H C 1
ATOM 5293 O O . GLN B 2 27 ? 176.60600 144.96000 94.30200 1.000 65.26411 27 GLN H O 1
ATOM 5299 N N . GLU B 2 28 ? 175.56300 146.60000 95.48800 1.000 63.58451 28 GLU H N 1
ATOM 5300 C CA . GLU B 2 28 ? 174.70400 145.68000 96.27700 1.000 60.31718 28 GLU H CA 1
ATOM 5301 C C . GLU B 2 28 ? 173.73300 144.90600 95.37000 1.000 52.36632 28 GLU H C 1
ATOM 5302 O O . GLU B 2 28 ? 173.52200 143.71200 95.64900 1.000 66.61883 28 GLU H O 1
ATOM 5308 N N . TYR B 2 29 ? 173.13200 145.54600 94.36500 1.000 48.41502 29 TYR H N 1
ATOM 5309 C CA . TYR B 2 29 ? 172.09800 144.82900 93.56000 1.000 53.85823 29 TYR H CA 1
ATOM 5310 C C . TYR B 2 29 ? 172.66400 144.38400 92.20200 1.000 60.59470 29 TYR H C 1
ATOM 5311 O O . TYR B 2 29 ? 173.77300 144.79100 91.82100 1.000 61.27463 29 TYR H O 1
ATOM 5320 N N . ILE B 2 30 ? 171.92100 143.52400 91.49600 1.000 66.15350 30 ILE H N 1
ATOM 5321 C CA . ILE B 2 30 ? 172.35000 143.04100 90.15000 1.000 68.65058 30 ILE H CA 1
ATOM 5322 C C . ILE B 2 30 ? 171.40900 143.64900 89.10800 1.000 70.59272 30 ILE H C 1
ATOM 5323 O O . ILE B 2 30 ? 170.23400 143.25400 89.10400 1.000 66.80333 30 ILE H O 1
ATOM 5328 N N . TYR B 2 31 ? 171.90100 144.53400 88.24100 1.000 73.69433 31 TYR H N 1
ATOM 5329 C CA . TYR B 2 31 ? 171.02000 145.04000 87.15500 1.000 72.84542 31 TYR H CA 1
ATOM 5330 C C . TYR B 2 31 ? 171.58000 144.59200 85.81900 1.000 77.62729 31 TYR H C 1
ATOM 5331 O O . TYR B 2 31 ? 172.77000 144.84900 85.55200 1.000 80.30194 31 TYR H O 1
ATOM 5340 N N . ASP B 2 32 ? 170.74800 143.96600 84.98500 1.000 76.56050 32 ASP H N 1
ATOM 5341 C CA . ASP B 2 32 ? 171.20900 143.63400 83.61400 1.000 79.50903 32 ASP H CA 1
ATOM 5342 C C . ASP B 2 32 ? 170.41400 144.52700 82.66500 1.000 78.86316 32 ASP H C 1
ATOM 5343 O O . ASP B 2 32 ? 169.17000 144.45200 82.69300 1.000 78.42133 32 ASP H O 1
ATOM 5348 N N . ARG B 2 33 ? 171.10400 145.33100 81.85600 1.000 71.54144 33 ARG H N 1
ATOM 5349 C CA . ARG B 2 33 ? 170.36000 146.27000 80.98500 1.000 76.74237 33 ARG H CA 1
ATOM 5350 C C . ARG B 2 33 ? 169.51000 145.47300 79.98400 1.000 84.36179 33 ARG H C 1
ATOM 5351 O O . ARG B 2 33 ? 168.32900 145.83200 79.78700 1.000 85.14536 33 ARG H O 1
ATOM 5359 N N . ARG B 2 34 ? 170.08500 144.41500 79.40400 1.000 84.37204 34 ARG H N 1
ATOM 5360 C CA . ARG B 2 34 ? 169.34000 143.61300 78.40300 1.000 86.23116 34 ARG H CA 1
ATOM 5361 C C . ARG B 2 34 ? 168.13600 142.96600 79.09000 1.000 82.60070 34 ARG H C 1
ATOM 5362 O O . ARG B 2 34 ? 167.02900 142.99200 78.51400 1.000 83.33088 34 ARG H O 1
ATOM 5370 N N . LYS B 2 35 ? 168.34900 142.43400 80.29300 1.000 77.21504 35 LYS H N 1
ATOM 5371 C CA . LYS B 2 35 ? 167.22900 141.86000 81.07900 1.000 75.16924 35 LYS H CA 1
ATOM 5372 C C . LYS B 2 35 ? 166.24700 142.97900 81.43600 1.000 80.82506 35 LYS H C 1
ATOM 5373 O O . LYS B 2 35 ? 165.02800 142.69700 81.41900 1.000 78.25522 35 LYS H O 1
ATOM 5379 N N . SER B 2 36 ? 166.76200 144.17000 81.77600 1.000 81.45149 36 SER H N 1
ATOM 5380 C CA . SER B 2 36 ? 165.89600 145.26700 82.28100 1.000 73.35214 36 SER H CA 1
ATOM 5381 C C . SER B 2 36 ? 165.33600 144.76600 83.61300 1.000 69.24161 36 SER H C 1
ATOM 5382 O O . SER B 2 36 ? 164.20000 145.14100 83.96900 1.000 65.81393 36 SER H O 1
ATOM 5385 N N . LEU B 2 37 ? 166.11600 143.92400 84.29600 1.000 69.75480 37 LEU H N 1
ATOM 5386 C CA . LEU B 2 37 ? 165.64600 143.33000 85.57000 1.000 68.80604 37 LEU H CA 1
ATOM 5387 C C . LEU B 2 37 ? 166.72800 143.57500 86.62500 1.000 65.99464 37 LEU H C 1
ATOM 5388 O O . LEU B 2 37 ? 167.91700 143.37200 86.30800 1.000 67.49709 37 LEU H O 1
ATOM 5393 N N . ALA B 2 38 ? 166.33300 144.01400 87.81800 1.000 67.13419 38 ALA H N 1
ATOM 5394 C CA . ALA B 2 38 ? 167.32600 144.18600 88.90000 1.000 64.35353 38 ALA H CA 1
ATOM 5395 C C . ALA B 2 38 ? 167.03800 143.15000 89.98000 1.000 62.96341 38 ALA H C 1
ATOM 5396 O O . ALA B 2 38 ? 165.87300 143.03100 90.41100 1.000 58.65228 38 ALA H O 1
ATOM 5398 N N . HIS B 2 39 ? 168.07100 142.41400 90.38600 1.000 66.41943 39 HIS H N 1
ATOM 5399 C CA . HIS B 2 39 ? 167.89500 141.32800 91.38200 1.000 61.78749 39 HIS H CA 1
ATOM 5400 C C . HIS B 2 39 ? 168.38000 141.83200 92.74100 1.000 55.18186 39 HIS H C 1
ATOM 5401 O O . HIS B 2 39 ? 169.59400 142.05900 92.91200 1.000 49.83004 39 HIS H O 1
ATOM 5408 N N . ILE B 2 40 ? 167.44800 142.00600 93.68100 1.000 53.24542 40 ILE H N 1
ATOM 5409 C CA . ILE B 2 40 ? 167.83700 142.49300 94.99900 1.000 48.14250 40 ILE H CA 1
ATOM 5410 C C . ILE B 2 40 ? 168.56100 141.37800 95.73500 1.000 53.20474 40 ILE H C 1
ATOM 5411 O O . ILE B 2 40 ? 168.05800 140.25300 95.83600 1.000 61.87417 40 ILE H O 1
ATOM 5416 N N . VAL B 2 41 ? 169.77500 141.69900 96.19400 1.000 55.47650 41 VAL H N 1
ATOM 5417 C CA . VAL B 2 41 ? 170.63700 140.65100 96.81100 1.000 61.19030 41 VAL H CA 1
ATOM 5418 C C . VAL B 2 41 ? 170.88600 140.92300 98.29600 1.000 61.72368 41 VAL H C 1
ATOM 5419 O O . VAL B 2 41 ? 171.38600 142.01900 98.62200 1.000 63.38365 41 VAL H O 1
ATOM 5423 N N . ASP B 2 42 ? 170.53700 139.96900 99.15600 1.000 65.66240 42 ASP H N 1
ATOM 5424 C CA . ASP B 2 42 ? 170.85500 140.07200 100.57400 1.000 72.91848 42 ASP H CA 1
ATOM 5425 C C . ASP B 2 42 ? 172.36300 139.94700 100.75000 1.000 71.76871 42 ASP H C 1
ATOM 5426 O O . ASP B 2 42 ? 172.95000 138.90800 100.43200 1.000 72.00351 42 ASP H O 1
ATOM 5431 N N . GLY B 2 43 ? 172.98600 141.06900 101.10600 1.000 69.74197 43 GLY H N 1
ATOM 5432 C CA . GLY B 2 43 ? 174.45400 141.11600 101.21300 1.000 69.03292 43 GLY H CA 1
ATOM 5433 C C . GLY B 2 43 ? 175.05000 139.94200 101.94700 1.000 72.24459 43 GLY H C 1
ATOM 5434 O O . GLY B 2 43 ? 175.85200 139.22200 101.32400 1.000 77.29759 43 GLY H O 1
ATOM 5435 N N . PRO B 2 44 ? 174.75200 139.70000 103.24200 1.000 76.14515 44 PRO H N 1
ATOM 5436 C CA . PRO B 2 44 ? 175.44300 138.61800 103.96500 1.000 75.26335 44 PRO H CA 1
ATOM 5437 C C . PRO B 2 44 ? 175.42800 137.28700 103.23100 1.000 75.44001 44 PRO H C 1
ATOM 5438 O O . PRO B 2 44 ? 176.43700 136.57100 103.23600 1.000 78.23789 44 PRO H O 1
ATOM 5442 N N . ASN B 2 45 ? 174.31300 136.93800 102.58500 1.000 75.58542 45 ASN H N 1
ATOM 5443 C CA . ASN B 2 45 ? 174.25600 135.68200 101.84400 1.000 72.39338 45 ASN H CA 1
ATOM 5444 C C . ASN B 2 45 ? 175.19400 135.70000 100.64400 1.000 74.02786 45 ASN H C 1
ATOM 5445 O O . ASN B 2 45 ? 175.86700 134.70200 100.36400 1.000 75.29794 45 ASN H O 1
ATOM 5450 N N . LEU B 2 46 ? 175.19300 136.80600 99.89800 1.000 75.20655 46 LEU H N 1
ATOM 5451 C CA . LEU B 2 46 ? 176.13000 136.92600 98.75100 1.000 71.77652 46 LEU H CA 1
ATOM 5452 C C . LEU B 2 46 ? 177.55900 136.75100 99.27800 1.000 69.88948 46 LEU H C 1
ATOM 5453 O O . LEU B 2 46 ? 178.30000 135.92200 98.72000 1.000 80.19025 46 LEU H O 1
ATOM 5458 N N . VAL B 2 47 ? 177.92500 137.51500 100.30700 1.000 67.94335 47 VAL H N 1
ATOM 5459 C CA . VAL B 2 47 ? 179.28700 137.39200 100.90400 1.000 76.08920 47 VAL H CA 1
ATOM 5460 C C . VAL B 2 47 ? 179.55800 135.90400 101.17300 1.000 86.17333 47 VAL H C 1
ATOM 5461 O O . VAL B 2 47 ? 180.54100 135.37600 100.61700 1.000 93.68352 47 VAL H O 1
ATOM 5465 N N . LYS B 2 48 ? 178.70800 135.25100 101.96900 1.000 83.69906 48 LYS H N 1
ATOM 5466 C CA . LYS B 2 48 ? 178.94900 133.85200 102.31100 1.000 80.14535 48 LYS H CA 1
ATOM 5467 C C . LYS B 2 48 ? 179.15300 133.01300 101.05500 1.000 79.98499 48 LYS H C 1
ATOM 5468 O O . LYS B 2 48 ? 180.04600 132.15700 101.00500 1.000 81.55741 48 LYS H O 1
ATOM 5474 N N . PHE B 2 49 ? 178.34900 133.26700 100.02200 1.000 78.65833 49 PHE H N 1
ATOM 5475 C CA . PHE B 2 49 ? 178.48300 132.55300 98.75700 1.000 77.88266 49 PHE H CA 1
ATOM 5476 C C . PHE B 2 49 ? 179.85500 132.78400 98.13500 1.000 80.40663 49 PHE H C 1
ATOM 5477 O O . PHE B 2 49 ? 180.49200 131.84400 97.64400 1.000 86.88488 49 PHE H O 1
ATOM 5485 N N . LEU B 2 50 ? 180.32800 134.03100 98.14800 1.000 79.60994 50 LEU H N 1
ATOM 5486 C CA . LEU B 2 50 ? 181.59800 134.34100 97.50200 1.000 84.81076 50 LEU H CA 1
ATOM 5487 C C . LEU B 2 50 ? 182.78900 133.80700 98.28900 1.000 89.32389 50 LEU H C 1
ATOM 5488 O O . LEU B 2 50 ? 183.80100 133.43100 97.68700 1.000 91.97140 50 LEU H O 1
ATOM 5493 N N . ASN B 2 51 ? 182.70300 133.76800 99.62300 1.000 88.42268 51 ASN H N 1
ATOM 5494 C CA . ASN B 2 51 ? 183.73300 133.05900 100.38200 1.000 89.66224 51 ASN H CA 1
ATOM 5495 C C . ASN B 2 51 ? 183.70000 131.56000 100.10800 1.000 94.75725 51 ASN H C 1
ATOM 5496 O O . ASN B 2 51 ? 184.75600 130.92100 100.03000 1.000 96.13633 51 ASN H O 1
ATOM 5501 N N . LYS B 2 52 ? 182.50800 130.97400 99.96700 1.000 93.06146 52 LYS H N 1
ATOM 5502 C CA . LYS B 2 52 ? 182.43700 129.55200 99.64300 1.000 88.44174 52 LYS H CA 1
ATOM 5503 C C . LYS B 2 52 ? 183.09300 129.26300 98.29700 1.000 90.89743 52 LYS H C 1
ATOM 5504 O O . LYS B 2 52 ? 183.88100 128.31900 98.16600 1.000 94.87281 52 LYS H O 1
ATOM 5510 N N . LYS B 2 53 ? 182.78500 130.07500 97.28300 1.000 92.79846 53 LYS H N 1
ATOM 5511 C CA . LYS B 2 53 ? 183.36800 129.86300 95.96200 1.000 91.39534 53 LYS H CA 1
ATOM 5512 C C . LYS B 2 53 ? 184.83200 130.27700 95.88700 1.000 94.23602 53 LYS H C 1
ATOM 5513 O O . LYS B 2 53 ? 185.51500 129.91300 94.92400 1.000 92.89090 53 LYS H O 1
ATOM 5519 N N . GLY B 2 54 ? 185.33200 131.01900 96.87200 1.000 94.39199 54 GLY H N 1
ATOM 5520 C CA . GLY B 2 54 ? 186.68400 131.52800 96.81200 1.000 95.70274 54 GLY H CA 1
ATOM 5521 C C . GLY B 2 54 ? 186.85700 132.77100 95.97100 1.000 101.46438 54 GLY H C 1
ATOM 5522 O O . GLY B 2 54 ? 187.99700 133.21300 95.77400 1.000 100.17185 54 GLY H O 1
ATOM 5523 N N . LYS B 2 55 ? 185.76900 133.34600 95.46600 1.000 100.79813 55 LYS H N 1
ATOM 5524 C CA . LYS B 2 55 ? 185.80900 134.55400 94.65500 1.000 96.56343 55 LYS H CA 1
ATOM 5525 C C . LYS B 2 55 ? 185.70500 135.82600 95.48500 1.000 93.43081 55 LYS H C 1
ATOM 5526 O O . LYS B 2 55 ? 185.64700 136.91800 94.91000 1.000 93.98403 55 LYS H O 1
ATOM 5532 N N . PHE B 2 56 ? 185.66600 135.71200 96.81500 1.000 89.87512 56 PHE H N 1
ATOM 5533 C CA . PHE B 2 56 ? 185.52000 136.89300 97.66100 1.000 91.88957 56 PHE H CA 1
ATOM 5534 C C . PHE B 2 56 ? 186.69800 137.84300 97.49900 1.000 92.45707 56 PHE H C 1
ATOM 5535 O O . PHE B 2 56 ? 186.51500 139.06500 97.41900 1.000 91.71713 56 PHE H O 1
ATOM 5543 N N . THR B 2 57 ? 187.91700 137.30000 97.45600 1.000 92.58645 57 THR H N 1
ATOM 5544 C CA . THR B 2 57 ? 189.08600 138.13000 97.18900 1.000 94.31843 57 THR H CA 1
ATOM 5545 C C . THR B 2 57 ? 188.95300 138.83800 95.84800 1.000 89.20535 57 THR H C 1
ATOM 5546 O O . THR B 2 57 ? 189.26400 140.02900 95.73200 1.000 86.83189 57 THR H O 1
ATOM 5550 N N . ALA B 2 58 ? 188.47800 138.12000 94.82800 1.000 89.50689 58 ALA H N 1
ATOM 5551 C CA . ALA B 2 58 ? 188.27200 138.73400 93.52300 1.000 90.91361 58 ALA H CA 1
ATOM 5552 C C . ALA B 2 58 ? 187.24100 139.85100 93.59800 1.000 93.27263 58 ALA H C 1
ATOM 5553 O O . ALA B 2 58 ? 187.39600 140.89100 92.94900 1.000 92.15716 58 ALA H O 1
ATOM 5555 N N . TYR B 2 59 ? 186.18900 139.64000 94.39200 1.000 91.79550 59 TYR H N 1
ATOM 5556 C CA . TYR B 2 59 ? 185.14600 140.69000 94.54500 1.000 85.21741 59 TYR H CA 1
ATOM 5557 C C . TYR B 2 59 ? 185.80500 141.92500 95.13300 1.000 86.65501 59 TYR H C 1
ATOM 5558 O O . TYR B 2 59 ? 185.65000 143.02900 94.57700 1.000 88.55384 59 TYR H O 1
ATOM 5567 N N . LEU B 2 60 ? 186.54300 141.74400 96.22800 1.000 86.32764 60 LEU H N 1
ATOM 5568 C CA . LEU B 2 60 ? 187.16300 142.88700 96.89200 1.000 84.70235 60 LEU H CA 1
ATOM 5569 C C . LEU B 2 60 ? 188.10900 143.62800 95.95300 1.000 91.59207 60 LEU H C 1
ATOM 5570 O O . LEU B 2 60 ? 188.12600 144.86600 95.92600 1.000 93.23850 60 LEU H O 1
ATOM 5575 N N . GLN B 2 61 ? 188.90600 142.89100 95.17400 1.000 91.52325 61 GLN H N 1
ATOM 5576 C CA . GLN B 2 61 ? 189.79100 143.54700 94.21500 1.000 90.52685 61 GLN H CA 1
ATOM 5577 C C . GLN B 2 61 ? 189.00100 144.28100 93.13800 1.000 95.47653 61 GLN H C 1
ATOM 5578 O O . GLN B 2 61 ? 189.42600 145.33900 92.66700 1.000 95.97104 61 GLN H O 1
ATOM 5584 N N . TYR B 2 62 ? 187.85000 143.71900 92.75800 1.000 95.36021 62 TYR H N 1
ATOM 5585 C CA . TYR B 2 62 ? 187.01500 144.34200 91.69500 1.000 90.26637 62 TYR H CA 1
ATOM 5586 C C . TYR B 2 62 ? 186.49400 145.67500 92.20500 1.000 89.08650 62 TYR H C 1
ATOM 5587 O O . TYR B 2 62 ? 186.61000 146.69700 91.49400 1.000 90.96663 62 TYR H O 1
ATOM 5596 N N . LEU B 2 63 ? 185.92600 145.67000 93.41100 1.000 87.39772 63 LEU H N 1
ATOM 5597 C CA . LEU B 2 63 ? 185.34000 146.91700 93.96100 1.000 93.61553 63 LEU H CA 1
ATOM 5598 C C . LEU B 2 63 ? 186.45600 147.96000 94.12900 1.000 96.07350 63 LEU H C 1
ATOM 5599 O O . LEU B 2 63 ? 186.22200 149.13500 93.78500 1.000 97.33318 63 LEU H O 1
ATOM 5604 N N . ASN B 2 64 ? 187.62700 147.54000 94.61300 1.000 93.94628 64 ASN H N 1
ATOM 5605 C CA . ASN B 2 64 ? 188.77700 148.47100 94.77800 1.000 96.81626 64 ASN H CA 1
ATOM 5606 C C . ASN B 2 64 ? 189.21600 149.00200 93.41000 1.000 95.93131 64 ASN H C 1
ATOM 5607 O O . ASN B 2 64 ? 189.51600 150.20800 93.31200 1.000 95.46682 64 ASN H O 1
ATOM 5612 N N . THR B 2 65 ? 189.24100 148.14100 92.38900 1.000 94.98978 65 THR H N 1
ATOM 5613 C CA . THR B 2 65 ? 189.72000 148.55600 91.05100 1.000 94.31384 65 THR H CA 1
ATOM 5614 C C . THR B 2 65 ? 188.81600 149.63500 90.50900 1.000 93.54773 65 THR H C 1
ATOM 5615 O O . THR B 2 65 ? 189.34200 150.60700 89.92800 1.000 95.14620 65 THR H O 1
ATOM 5619 N N . THR B 2 66 ? 187.50600 149.50500 90.71600 1.000 91.58140 66 THR H N 1
ATOM 5620 C CA . THR B 2 66 ? 186.55500 150.46300 90.12300 1.000 88.74191 66 THR H CA 1
ATOM 5621 C C . THR B 2 66 ? 185.65300 150.96400 91.21800 1.000 88.08875 66 THR H C 1
ATOM 5622 O O . THR B 2 66 ? 184.51600 150.48200 91.32500 1.000 89.26741 66 THR H O 1
ATOM 5626 N N . LYS B 2 67 ? 186.16600 151.85200 92.06700 1.000 90.34288 67 LYS H N 1
ATOM 5627 C CA . LYS B 2 67 ? 185.35700 152.31400 93.21900 1.000 89.57696 67 LYS H CA 1
ATOM 5628 C C . LYS B 2 67 ? 184.10500 153.05000 92.72200 1.000 91.06681 67 LYS H C 1
ATOM 5629 O O . LYS B 2 67 ? 183.01800 152.81300 93.28600 1.000 87.33180 67 LYS H O 1
ATOM 5635 N N . GLU B 2 68 ? 184.25100 153.89700 91.70000 1.000 93.95808 68 GLU H N 1
ATOM 5636 C CA . GLU B 2 68 ? 183.09500 154.69200 91.21200 1.000 88.93184 68 GLU H CA 1
ATOM 5637 C C . GLU B 2 68 ? 182.00200 153.77200 90.64900 1.000 88.48270 68 GLU H C 1
ATOM 5638 O O . GLU B 2 68 ? 180.82200 154.03300 90.95300 1.000 79.47799 68 GLU H O 1
ATOM 5644 N N . ARG B 2 69 ? 182.38000 152.70200 89.93600 1.000 89.59439 69 ARG H N 1
ATOM 5645 C CA . ARG B 2 69 ? 181.39500 151.75000 89.34900 1.000 86.05954 69 ARG H CA 1
ATOM 5646 C C . ARG B 2 69 ? 181.64700 150.33200 89.88800 1.000 83.31118 69 ARG H C 1
ATOM 5647 O O . ARG B 2 69 ? 182.58900 149.68200 89.39300 1.000 91.84085 69 ARG H O 1
ATOM 5655 N N . ALA B 2 70 ? 180.80700 149.84100 90.80700 1.000 76.57801 70 ALA H N 1
ATOM 5656 C CA . ALA B 2 70 ? 181.08400 148.53600 91.44900 1.000 82.57364 70 ALA H CA 1
ATOM 5657 C C . ALA B 2 70 ? 179.95100 147.55700 91.15700 1.000 84.38153 70 ALA H C 1
ATOM 5658 O O . ALA B 2 70 ? 179.78700 146.61600 91.95700 1.000 85.64541 70 ALA H O 1
ATOM 5660 N N . ASP B 2 71 ? 179.23000 147.72900 90.04800 1.000 78.26999 71 ASP H N 1
ATOM 5661 C CA . ASP B 2 71 ? 178.03500 146.88500 89.74900 1.000 81.25735 71 ASP H CA 1
ATOM 5662 C C . ASP B 2 71 ? 178.30900 145.39100 89.96500 1.000 80.55836 71 ASP H C 1
ATOM 5663 O O . ASP B 2 71 ? 179.33200 144.89300 89.45800 1.000 83.28875 71 ASP H O 1
ATOM 5668 N N . LEU B 2 72 ? 177.40200 144.69300 90.66100 1.000 74.39813 72 LEU H N 1
ATOM 5669 C CA . LEU B 2 72 ? 177.54100 143.23000 90.86800 1.000 75.56424 72 LEU H CA 1
ATOM 5670 C C . LEU B 2 72 ? 177.42700 142.47700 89.54200 1.000 80.45757 72 LEU H C 1
ATOM 5671 O O . LEU B 2 72 ? 178.22800 141.55000 89.32900 1.000 83.87561 72 LEU H O 1
ATOM 5676 N N . TYR B 2 73 ? 176.45400 142.85100 88.70800 1.000 77.76831 73 TYR H N 1
ATOM 5677 C CA . TYR B 2 73 ? 176.23000 142.13700 87.42400 1.000 83.21852 73 TYR H CA 1
ATOM 5678 C C . TYR B 2 73 ? 177.55700 141.98200 86.71600 1.000 86.90515 73 TYR H C 1
ATOM 5679 O O . TYR B 2 73 ? 177.94800 140.84300 86.39600 1.000 91.04492 73 TYR H O 1
ATOM 5688 N N . THR B 2 74 ? 178.23000 143.10600 86.46400 1.000 85.26958 74 THR H N 1
ATOM 5689 C CA . THR B 2 74 ? 179.52700 143.06600 85.76300 1.000 88.37309 74 THR H CA 1
ATOM 5690 C C . THR B 2 74 ? 180.40000 142.03100 86.43100 1.000 89.32479 74 THR H C 1
ATOM 5691 O O . THR B 2 74 ? 180.84700 141.09900 85.73400 1.000 90.06179 74 THR H O 1
ATOM 5695 N N . PHE B 2 75 ? 180.64800 142.18200 87.73300 1.000 84.54644 75 PHE H N 1
ATOM 5696 C CA . PHE B 2 75 ? 181.56200 141.23200 88.42600 1.000 85.27348 75 PHE H CA 1
ATOM 5697 C C . PHE B 2 75 ? 181.07400 139.80400 88.21900 1.000 90.00565 75 PHE H C 1
ATOM 5698 O O . PHE B 2 75 ? 181.89600 138.89900 87.96500 1.000 93.31576 75 PHE H O 1
ATOM 5706 N N . LEU B 2 76 ? 179.78400 139.56200 88.45600 1.000 88.44195 76 LEU H N 1
ATOM 5707 C CA . LEU B 2 76 ? 179.26800 138.17100 88.37700 1.000 87.74762 76 LEU H CA 1
ATOM 5708 C C . LEU B 2 76 ? 179.47600 137.64600 86.95400 1.000 93.02772 76 LEU H C 1
ATOM 5709 O O . LEU B 2 76 ? 179.80600 136.45100 86.80600 1.000 99.01727 76 LEU H O 1
ATOM 5714 N N . ARG B 2 77 ? 179.28100 138.50800 85.95600 1.000 93.26902 77 ARG H N 1
ATOM 5715 C CA . ARG B 2 77 ? 179.51900 138.10500 84.54700 1.000 94.42524 77 ARG H CA 1
ATOM 5716 C C . ARG B 2 77 ? 181.02200 137.86700 84.35000 1.000 97.88536 77 ARG H C 1
ATOM 5717 O O . ARG B 2 77 ? 181.38200 136.84600 83.72900 1.000 97.49082 77 ARG H O 1
ATOM 5725 N N . GLN B 2 78 ? 181.86000 138.77000 84.86600 1.000 93.98752 78 GLN H N 1
ATOM 5726 C CA . GLN B 2 78 ? 183.30200 138.59100 84.73400 1.000 93.40643 78 GLN H CA 1
ATOM 5727 C C . GLN B 2 78 ? 183.73400 137.22000 85.23900 1.000 96.80493 78 GLN H C 1
ATOM 5728 O O . GLN B 2 78 ? 184.59700 136.57100 84.63500 1.000 93.86240 78 GLN H O 1
ATOM 5734 N N . GLU B 2 79 ? 183.13900 136.75700 86.33600 1.000 97.23703 79 GLU H N 1
ATOM 5735 C CA . GLU B 2 79 ? 183.46800 135.46100 86.91700 1.000 98.43956 79 GLU H CA 1
ATOM 5736 C C . GLU B 2 79 ? 182.64400 134.31900 86.33800 1.000 101.61316 79 GLU H C 1
ATOM 5737 O O . GLU B 2 79 ? 182.78700 133.18100 86.79800 1.000 102.01082 79 GLU H O 1
ATOM 5743 N N . GLN B 2 80 ? 181.78700 134.59400 85.35200 1.000 101.61600 80 GLN H N 1
ATOM 5744 C CA . GLN B 2 80 ? 181.01200 133.56400 84.65700 1.000 106.47329 80 GLN H CA 1
ATOM 5745 C C . GLN B 2 80 ? 180.13900 132.76300 85.62200 1.000 107.04068 80 GLN H C 1
ATOM 5746 O O . GLN B 2 80 ? 179.97500 131.55000 85.47700 1.000 99.76700 80 GLN H O 1
ATOM 5752 N N . ILE B 2 81 ? 179.57200 133.44200 86.61300 1.000 105.20801 81 ILE H N 1
ATOM 5753 C CA . ILE B 2 81 ? 178.69600 132.78700 87.57800 1.000 98.09478 81 ILE H CA 1
ATOM 5754 C C . ILE B 2 81 ? 177.29500 132.68200 86.98800 1.000 97.95894 81 ILE H C 1
ATOM 5755 O O . ILE B 2 81 ? 176.73700 133.67100 86.49800 1.000 100.32059 81 ILE H O 1
ATOM 5760 N N . ASP B 2 82 ? 176.72700 131.48000 87.03600 1.000 94.18711 82 ASP H N 1
ATOM 5761 C CA . ASP B 2 82 ? 175.44600 131.21300 86.39800 1.000 96.26672 82 ASP H CA 1
ATOM 5762 C C . ASP B 2 82 ? 174.29800 131.85800 87.17100 1.000 91.07164 82 ASP H C 1
ATOM 5763 O O . ASP B 2 82 ? 174.39800 132.12500 88.37200 1.000 87.43517 82 ASP H O 1
ATOM 5768 N N . THR B 2 83 ? 173.22700 132.18000 86.44200 1.000 85.75296 83 THR H N 1
ATOM 5769 C CA . THR B 2 83 ? 172.06500 132.83700 87.06800 1.000 86.56208 83 THR H CA 1
ATOM 5770 C C . THR B 2 83 ? 171.40400 131.87200 88.02300 1.000 88.99312 83 THR H C 1
ATOM 5771 O O . THR B 2 83 ? 170.82400 132.33500 89.02400 1.000 88.43089 83 THR H O 1
ATOM 5775 N N . ASN B 2 84 ? 171.46200 130.57300 87.72900 1.000 91.97509 84 ASN H N 1
ATOM 5776 C CA . ASN B 2 84 ? 170.91800 129.58100 88.69500 1.000 94.45130 84 ASN H CA 1
ATOM 5777 C C . ASN B 2 84 ? 171.74300 129.73000 89.97300 1.000 95.51994 84 ASN H C 1
ATOM 5778 O O . ASN B 2 84 ? 171.15600 129.68900 91.07500 1.000 95.43725 84 ASN H O 1
ATOM 5783 N N . ASP B 2 85 ? 173.05300 129.92600 89.81800 1.000 94.75729 85 ASP H N 1
ATOM 5784 C CA . ASP B 2 85 ? 173.93800 130.14200 90.99200 1.000 92.20064 85 ASP H CA 1
ATOM 5785 C C . ASP B 2 85 ? 173.49000 131.42600 91.69100 1.000 87.53892 85 ASP H C 1
ATOM 5786 O O . ASP B 2 85 ? 173.61300 131.48900 92.90800 1.000 83.94218 85 ASP H O 1
ATOM 5791 N N . TRP B 2 86 ? 172.99800 132.40600 90.93500 1.000 86.54473 86 TRP H N 1
ATOM 5792 C CA . TRP B 2 86 ? 172.64000 133.70400 91.55600 1.000 79.13850 86 TRP H CA 1
ATOM 5793 C C . TRP B 2 86 ? 171.39000 133.55100 92.40400 1.000 78.89400 86 TRP H C 1
ATOM 5794 O O . TRP B 2 86 ? 171.35600 134.10500 93.52000 1.000 80.08961 86 TRP H O 1
ATOM 5805 N N . LYS B 2 87 ? 170.40300 132.81000 91.90700 1.000 86.26731 87 LYS H N 1
ATOM 5806 C CA . LYS B 2 87 ? 169.11500 132.75200 92.59600 1.000 86.64538 87 LYS H CA 1
ATOM 5807 C C . LYS B 2 87 ? 169.22400 132.50800 94.09600 1.000 79.52942 87 LYS H C 1
ATOM 5808 O O . LYS B 2 87 ? 168.30300 132.87900 94.83200 1.000 80.40788 87 LYS H O 1
ATOM 5814 N N . THR B 2 88 ? 170.30500 131.89000 94.57500 1.000 78.02985 88 THR H N 1
ATOM 5815 C CA . THR B 2 88 ? 170.38200 131.58100 96.00100 1.000 81.56890 88 THR H CA 1
ATOM 5816 C C . THR B 2 88 ? 170.45700 132.85300 96.83700 1.000 83.74322 88 THR H C 1
ATOM 5817 O O . THR B 2 88 ? 169.85300 132.93700 97.91200 1.000 81.03541 88 THR H O 1
ATOM 5821 N N . PHE B 2 89 ? 171.20000 133.85800 96.36500 1.000 81.28555 89 PHE H N 1
ATOM 5822 C CA . PHE B 2 89 ? 171.38800 135.09400 97.11600 1.000 72.29400 89 PHE H CA 1
ATOM 5823 C C . PHE B 2 89 ? 170.55100 136.24500 96.56800 1.000 70.61842 89 PHE H C 1
ATOM 5824 O O . PHE B 2 89 ? 170.82900 137.40600 96.87500 1.000 73.50895 89 PHE H O 1
ATOM 5832 N N . VAL B 2 90 ? 169.53400 135.95400 95.76400 1.000 68.19109 90 VAL H N 1
ATOM 5833 C CA . VAL B 2 90 ? 168.64800 136.97600 95.22000 1.000 60.82460 90 VAL H CA 1
ATOM 5834 C C . VAL B 2 90 ? 167.31900 136.88400 95.95500 1.000 60.27994 90 VAL H C 1
ATOM 5835 O O . VAL B 2 90 ? 166.64000 135.85100 95.89800 1.000 63.51108 90 VAL H O 1
ATOM 5839 N N . LEU B 2 91 ? 166.95200 137.96200 96.64900 1.000 60.18818 91 LEU H N 1
ATOM 5840 C CA . LEU B 2 91 ? 165.69700 137.97100 97.39200 1.000 59.81512 91 LEU H CA 1
ATOM 5841 C C . LEU B 2 91 ? 164.50000 138.05000 96.45100 1.000 60.70521 91 LEU H C 1
ATOM 5842 O O . LEU B 2 91 ? 163.53100 137.29700 96.60000 1.000 62.96666 91 LEU H O 1
ATOM 5847 N N . TYR B 2 92 ? 164.55200 138.94800 95.47000 1.000 50.98026 92 TYR H N 1
ATOM 5848 C CA . TYR B 2 92 ? 163.46400 139.09000 94.51100 1.000 50.25123 92 TYR H CA 1
ATOM 5849 C C . TYR B 2 92 ? 163.97500 139.84300 93.29100 1.000 50.75320 92 TYR H C 1
ATOM 5850 O O . TYR B 2 92 ? 165.11200 140.32200 93.25700 1.000 55.67117 92 TYR H O 1
ATOM 5859 N N . THR B 2 93 ? 163.12400 139.94600 92.27000 1.000 54.40464 93 THR H N 1
ATOM 5860 C CA . THR B 2 93 ? 163.52200 140.65000 91.03200 1.000 64.49527 93 THR H CA 1
ATOM 5861 C C . THR B 2 93 ? 162.42100 141.61000 90.64600 1.000 63.78745 93 THR H C 1
ATOM 5862 O O . THR B 2 93 ? 161.23800 141.25600 90.82000 1.000 60.25247 93 THR H O 1
ATOM 5866 N N . GLU B 2 94 ? 162.79200 142.78500 90.13500 1.000 63.84729 94 GLU H N 1
ATOM 5867 C CA . GLU B 2 94 ? 161.78100 143.80800 89.76900 1.000 63.01919 94 GLU H CA 1
ATOM 5868 C C . GLU B 2 94 ? 162.16100 144.46100 88.43700 1.000 60.32637 94 GLU H C 1
ATOM 5869 O O . GLU B 2 94 ? 163.36500 144.70300 88.21100 1.000 57.79555 94 GLU H O 1
ATOM 5875 N N . ARG B 2 95 ? 161.16300 144.72600 87.59400 1.000 62.02481 95 ARG H N 1
ATOM 5876 C CA . ARG B 2 95 ? 161.41200 145.37800 86.31700 1.000 67.19675 95 ARG H CA 1
ATOM 5877 C C . ARG B 2 95 ? 161.96300 146.78300 86.53300 1.000 63.84068 95 ARG H C 1
ATOM 5878 O O . ARG B 2 95 ? 161.75800 147.39800 87.58300 1.000 68.54142 95 ARG H O 1
ATOM 5886 N N . VAL B 2 96 ? 162.73800 147.25700 85.54400 1.000 59.22530 96 VAL H N 1
ATOM 5887 C CA . VAL B 2 96 ? 163.42700 148.57700 85.69500 1.000 56.66734 96 VAL H CA 1
ATOM 5888 C C . VAL B 2 96 ? 163.03100 149.54300 84.57000 1.000 59.49819 96 VAL H C 1
ATOM 5889 O O . VAL B 2 96 ? 163.25500 149.19700 83.39400 1.000 70.94143 96 VAL H O 1
ATOM 5893 N N . ASN B 2 97 ? 162.47300 150.69700 84.92200 1.000 54.51023 97 ASN H N 1
ATOM 5894 C CA . ASN B 2 97 ? 162.07900 151.76200 84.00800 1.000 57.91445 97 ASN H CA 1
ATOM 5895 C C . ASN B 2 97 ? 163.20000 152.79700 84.00500 1.000 63.81843 97 ASN H C 1
ATOM 5896 O O . ASN B 2 97 ? 163.14200 153.82700 84.68400 1.000 60.71369 97 ASN H O 1
ATOM 5901 N N . GLN B 2 98 ? 164.24200 152.47700 83.22800 1.000 59.24178 98 GLN H N 1
ATOM 5902 C CA . GLN B 2 98 ? 165.41800 153.37800 83.14300 1.000 61.63280 98 GLN H CA 1
ATOM 5903 C C . GLN B 2 98 ? 165.09300 154.55300 82.22000 1.000 64.61609 98 GLN H C 1
ATOM 5904 O O . GLN B 2 98 ? 164.51400 154.32300 81.14000 1.000 63.54441 98 GLN H O 1
ATOM 5910 N N . GLY B 2 99 ? 165.45000 155.75700 82.64500 1.000 66.04472 99 GLY H N 1
ATOM 5911 C CA . GLY B 2 99 ? 165.22500 156.95900 81.87600 1.000 65.13548 99 GLY H CA 1
ATOM 5912 C C . GLY B 2 99 ? 166.41800 157.46800 81.10100 1.000 68.29671 99 GLY H C 1
ATOM 5913 O O . GLY B 2 99 ? 166.28500 158.44800 80.36200 1.000 68.94098 99 GLY H O 1
ATOM 5914 N N . LYS B 2 100 ? 167.58100 156.84900 81.31300 1.000 63.20370 100 LYS H N 1
ATOM 5915 C CA . LYS B 2 100 ? 168.81600 157.27900 80.61100 1.000 60.58357 100 LYS H CA 1
ATOM 5916 C C . LYS B 2 100 ? 168.70000 156.89700 79.12800 1.000 56.99964 100 LYS H C 1
ATOM 5917 O O . LYS B 2 100 ? 168.53100 157.82700 78.30900 1.000 59.79704 100 LYS H O 1
ATOM 5923 N N . LYS B 2 121 ? 172.01700 152.06100 80.14400 1.000 65.40859 121 LYS H N 1
ATOM 5924 C CA . LYS B 2 121 ? 173.17100 152.38500 81.02400 1.000 72.31105 121 LYS H CA 1
ATOM 5925 C C . LYS B 2 121 ? 173.02700 151.59800 82.33700 1.000 78.32375 121 LYS H C 1
ATOM 5926 O O . LYS B 2 121 ? 172.30800 150.57700 82.33100 1.000 79.20031 121 LYS H O 1
ATOM 5932 N N . GLY B 2 122 ? 173.67000 152.05500 83.41300 1.000 72.18877 122 GLY H N 1
ATOM 5933 C CA . GLY B 2 122 ? 173.63300 151.32100 84.69200 1.000 66.85956 122 GLY H CA 1
ATOM 5934 C C . GLY B 2 122 ? 172.98800 152.13300 85.79700 1.000 70.97805 122 GLY H C 1
ATOM 5935 O O . GLY B 2 122 ? 173.36600 153.31100 85.96100 1.000 75.91974 122 GLY H O 1
ATOM 5936 N N . MET B 2 123 ? 172.04900 151.53300 86.53200 1.000 65.46595 123 MET H N 1
ATOM 5937 C CA . MET B 2 123 ? 171.40200 152.22400 87.67500 1.000 58.88538 123 MET H CA 1
ATOM 5938 C C . MET B 2 123 ? 172.47200 152.65200 88.69000 1.000 66.57553 123 MET H C 1
ATOM 5939 O O . MET B 2 123 ? 173.30100 151.79900 89.04900 1.000 72.17536 123 MET H O 1
ATOM 5944 N N . ASN B 2 124 ? 172.45400 153.91400 89.13500 1.000 67.47457 124 ASN H N 1
ATOM 5945 C CA . ASN B 2 124 ? 173.40900 154.37800 90.18500 1.000 67.76088 124 ASN H CA 1
ATOM 5946 C C . ASN B 2 124 ? 173.02000 153.99900 91.62500 1.000 61.23371 124 ASN H C 1
ATOM 5947 O O . ASN B 2 124 ? 173.92400 153.53400 92.35100 1.000 62.69391 124 ASN H O 1
ATOM 5952 N N . ASP B 2 125 ? 171.75300 154.14200 92.03100 1.000 54.99086 125 ASP H N 1
ATOM 5953 C CA . ASP B 2 125 ? 171.34900 153.69900 93.40200 1.000 58.83962 125 ASP H CA 1
ATOM 5954 C C . ASP B 2 125 ? 169.84500 153.39800 93.45100 1.000 53.70937 125 ASP H C 1
ATOM 5955 O O . ASP B 2 125 ? 169.11100 153.90800 92.58200 1.000 56.04761 125 ASP H O 1
ATOM 5960 N N . LEU B 2 126 ? 169.40700 152.60800 94.43400 1.000 40.68233 126 LEU H N 1
ATOM 5961 C CA . LEU B 2 126 ? 167.97600 152.21300 94.48300 1.000 35.86713 126 LEU H CA 1
ATOM 5962 C C . LEU B 2 126 ? 167.33300 152.59500 95.82300 1.000 45.77116 126 LEU H C 1
ATOM 5963 O O . LEU B 2 126 ? 167.94000 152.30300 96.87100 1.000 42.02110 126 LEU H O 1
ATOM 5968 N N . HIS B 2 127 ? 166.15500 153.22400 95.78300 1.000 48.54308 127 HIS H N 1
ATOM 5969 C CA . HIS B 2 127 ? 165.39700 153.52300 97.02500 1.000 37.18217 127 HIS H CA 1
ATOM 5970 C C . HIS B 2 127 ? 164.37400 152.39900 97.18700 1.000 41.20445 127 HIS H C 1
ATOM 5971 O O . HIS B 2 127 ? 163.52600 152.23900 96.28800 1.000 40.52654 127 HIS H O 1
ATOM 5978 N N . LEU B 2 128 ? 164.44000 151.65100 98.29100 1.000 45.42348 128 LEU H N 1
ATOM 5979 C CA . LEU B 2 128 ? 163.56700 150.46100 98.43400 1.000 38.35929 128 LEU H CA 1
ATOM 5980 C C . LEU B 2 128 ? 162.21200 150.85700 99.01700 1.000 40.77939 128 LEU H C 1
ATOM 5981 O O . LEU B 2 128 ? 162.17700 151.75000 99.88400 1.000 44.55848 128 LEU H O 1
ATOM 5986 N N . PHE B 2 129 ? 161.13500 150.19900 98.58600 1.000 37.42909 129 PHE H N 1
ATOM 5987 C CA . PHE B 2 129 ? 159.77500 150.56000 99.07000 1.000 36.72803 129 PHE H CA 1
ATOM 5988 C C . PHE B 2 129 ? 159.59900 150.03300 100.49600 1.000 35.23236 129 PHE H C 1
ATOM 5989 O O . PHE B 2 129 ? 160.32000 149.09800 100.89700 1.000 34.37902 129 PHE H O 1
ATOM 5997 N N . VAL B 2 130 ? 158.65800 150.61300 101.24500 1.000 37.00715 130 VAL H N 1
ATOM 5998 C CA . VAL B 2 130 ? 158.44100 150.20900 102.66900 1.000 37.61214 130 VAL H CA 1
ATOM 5999 C C . VAL B 2 130 ? 157.79700 148.81300 102.71900 1.000 42.58373 130 VAL H C 1
ATOM 6000 O O . VAL B 2 130 ? 156.88600 148.54300 101.90600 1.000 42.69776 130 VAL H O 1
ATOM 6004 N N . ARG B 2 131 ? 158.26100 147.95700 103.63600 1.000 47.77910 131 ARG H N 1
ATOM 6005 C CA . ARG B 2 131 ? 157.63900 146.61400 103.79300 1.000 35.34424 131 ARG H CA 1
ATOM 6006 C C . ARG B 2 131 ? 157.49300 146.30700 105.29400 1.000 36.38421 131 ARG H C 1
ATOM 6007 O O . ARG B 2 131 ? 158.27500 146.86900 106.08500 1.000 54.87841 131 ARG H O 1
ATOM 6015 N N . ASP B 2 132 ? 156.53700 145.45700 105.66700 1.000 30.33409 132 ASP H N 1
ATOM 6016 C CA . ASP B 2 132 ? 156.26400 145.09500 107.09200 1.000 39.30776 132 ASP H CA 1
ATOM 6017 C C . ASP B 2 132 ? 157.22500 143.99800 107.57500 1.000 43.09144 132 ASP H C 1
ATOM 6018 O O . ASP B 2 132 ? 158.11000 143.60000 106.79500 1.000 43.73830 132 ASP H O 1
ATOM 6023 N N . GLY B 2 133 ? 157.10700 143.58200 108.84000 1.000 41.99911 133 GLY H N 1
ATOM 6024 C CA . GLY B 2 133 ? 157.94400 142.49100 109.38700 1.000 40.90312 133 GLY H CA 1
ATOM 6025 C C . GLY B 2 133 ? 157.67100 141.24500 108.57100 1.000 47.94614 133 GLY H C 1
ATOM 6026 O O . GLY B 2 133 ? 158.62400 140.47800 108.33600 1.000 50.57343 133 GLY H O 1
ATOM 6027 N N . ARG B 2 134 ? 156.42500 141.04300 108.13800 1.000 44.51897 134 ARG H N 1
ATOM 6028 C CA . ARG B 2 134 ? 156.11700 139.90500 107.23600 1.000 41.74204 134 ARG H CA 1
ATOM 6029 C C . ARG B 2 134 ? 156.81400 140.17200 105.89300 1.000 46.13410 134 ARG H C 1
ATOM 6030 O O . ARG B 2 134 ? 157.10400 139.19100 105.17800 1.000 47.12692 134 ARG H O 1
ATOM 6038 N N . GLY B 2 135 ? 157.06500 141.44600 105.56500 1.000 43.76960 135 GLY H N 1
ATOM 6039 C CA . GLY B 2 135 ? 157.78500 141.81500 104.32800 1.000 34.48172 135 GLY H CA 1
ATOM 6040 C C . GLY B 2 135 ? 156.85700 142.04900 103.16300 1.000 39.84710 135 GLY H C 1
ATOM 6041 O O . GLY B 2 135 ? 157.35900 142.32900 102.05900 1.000 43.63703 135 GLY H O 1
ATOM 6042 N N . ASP B 2 136 ? 155.55100 141.94100 103.38100 1.000 41.37214 136 ASP H N 1
ATOM 6043 C CA . ASP B 2 136 ? 154.60900 142.31800 102.29800 1.000 41.84820 136 ASP H CA 1
ATOM 6044 C C . ASP B 2 136 ? 154.70800 143.83300 102.09500 1.000 38.65104 136 ASP H C 1
ATOM 6045 O O . ASP B 2 136 ? 154.80700 144.55400 103.10600 1.000 43.73927 136 ASP H O 1
ATOM 6050 N N . LEU B 2 137 ? 154.68900 144.30200 100.84700 1.000 40.52985 137 LEU H N 1
ATOM 6051 C CA . LEU B 2 137 ? 154.67800 145.76400 100.59100 1.000 37.86799 137 LEU H CA 1
ATOM 6052 C C . LEU B 2 137 ? 153.32900 146.34400 101.03700 1.000 42.35573 137 LEU H C 1
ATOM 6053 O O . LEU B 2 137 ? 152.30100 145.68600 100.79000 1.000 54.40509 137 LEU H O 1
ATOM 6058 N N . TYR B 2 138 ? 153.33600 147.52800 101.65400 1.000 35.68930 138 TYR H N 1
ATOM 6059 C CA . TYR B 2 138 ? 152.08600 148.17600 102.14000 1.000 39.18593 138 TYR H CA 1
ATOM 6060 C C . TYR B 2 138 ? 152.29000 149.68400 102.17200 1.000 47.14729 138 TYR H C 1
ATOM 6061 O O . TYR B 2 138 ? 153.45600 150.12500 102.16700 1.000 43.08105 138 TYR H O 1
ATOM 6070 N N . ILE B 2 139 ? 151.20200 150.45600 102.21700 1.000 48.13864 139 ILE H N 1
ATOM 6071 C CA . ILE B 2 139 ? 151.34300 151.93700 102.36200 1.000 39.80717 139 ILE H CA 1
ATOM 6072 C C . ILE B 2 139 ? 150.93600 152.31900 103.79600 1.000 39.96724 139 ILE H C 1
ATOM 6073 O O . ILE B 2 139 ? 149.77600 152.05700 104.17500 1.000 39.24533 139 ILE H O 1
ATOM 6078 N N . PRO B 2 140 ? 151.84000 152.91300 104.60600 1.000 34.03702 140 PRO H N 1
ATOM 6079 C CA . PRO B 2 140 ? 151.50800 153.26000 105.97900 1.000 34.57101 140 PRO H CA 1
ATOM 6080 C C . PRO B 2 140 ? 150.33400 154.21700 106.04300 1.000 39.50482 140 PRO H C 1
ATOM 6081 O O . PRO B 2 140 ? 150.34500 155.24100 105.33200 1.000 40.27609 140 PRO H O 1
ATOM 6085 N N . GLY B 2 141 ? 149.33400 153.89600 106.86700 1.000 36.00258 141 GLY H N 1
ATOM 6086 C CA . GLY B 2 141 ? 148.20800 154.82400 107.04600 1.000 26.30420 141 GLY H CA 1
ATOM 6087 C C . GLY B 2 141 ? 148.72600 156.16900 107.49000 1.000 29.00848 141 GLY H C 1
ATOM 6088 O O . GLY B 2 141 ? 148.04400 157.17500 107.23300 1.000 44.16250 141 GLY H O 1
ATOM 6089 N N . SER B 2 142 ? 149.89900 156.18500 108.12500 1.000 25.02236 142 SER H N 1
ATOM 6090 C CA . SER B 2 142 ? 150.50900 157.46800 108.54700 1.000 27.33844 142 SER H CA 1
ATOM 6091 C C . SER B 2 142 ? 150.79200 158.32800 107.31100 1.000 33.58616 142 SER H C 1
ATOM 6092 O O . SER B 2 142 ? 150.54400 159.54900 107.37300 1.000 37.55227 142 SER H O 1
ATOM 6095 N N . SER B 2 143 ? 151.29200 157.71100 106.23800 1.000 28.61542 143 SER H N 1
ATOM 6096 C CA . SER B 2 143 ? 151.65000 158.46400 105.01000 1.000 30.75713 143 SER H CA 1
ATOM 6097 C C . SER B 2 143 ? 150.38700 159.06300 104.38300 1.000 37.64326 143 SER H C 1
ATOM 6098 O O . SER B 2 143 ? 150.39400 160.26500 104.06800 1.000 48.23857 143 SER H O 1
ATOM 6101 N N . LEU B 2 144 ? 149.35600 158.24200 104.18400 1.000 37.67067 144 LEU H N 1
ATOM 6102 C CA . LEU B 2 144 ? 148.08200 158.74600 103.60900 1.000 36.80728 144 LEU H CA 1
ATOM 6103 C C . LEU B 2 144 ? 147.54100 159.85100 104.52800 1.000 37.09939 144 LEU H C 1
ATOM 6104 O O . LEU B 2 144 ? 147.19700 160.93000 104.01400 1.000 42.11213 144 LEU H O 1
ATOM 6109 N N . LYS B 2 145 ? 147.47700 159.58900 105.83500 1.000 33.66818 145 LYS H N 1
ATOM 6110 C CA . LYS B 2 145 ? 146.90300 160.59300 106.76400 1.000 32.26262 145 LYS H CA 1
ATOM 6111 C C . LYS B 2 145 ? 147.64100 161.92000 106.54400 1.000 36.98133 145 LYS H C 1
ATOM 6112 O O . LYS B 2 145 ? 146.96000 162.95100 106.38900 1.000 44.36384 145 LYS H O 1
ATOM 6118 N N . GLY B 2 146 ? 148.97600 161.89000 106.52600 1.000 36.47222 146 GLY H N 1
ATOM 6119 C CA . GLY B 2 146 ? 149.71500 163.13100 106.35000 1.000 33.72339 146 GLY H CA 1
ATOM 6120 C C . GLY B 2 146 ? 149.40600 163.81000 105.02900 1.000 35.56328 146 GLY H C 1
ATOM 6121 O O . GLY B 2 146 ? 149.27800 165.03900 104.96400 1.000 45.59520 146 GLY H O 1
ATOM 6122 N N . ALA B 2 147 ? 149.30400 163.02200 103.96100 1.000 33.57487 147 ALA H N 1
ATOM 6123 C CA . ALA B 2 147 ? 148.95800 163.58800 102.63700 1.000 36.75912 147 ALA H CA 1
ATOM 6124 C C . ALA B 2 147 ? 147.61600 164.31300 102.73300 1.000 43.13603 147 ALA H C 1
ATOM 6125 O O . ALA B 2 147 ? 147.51500 165.46900 102.27100 1.000 49.32823 147 ALA H O 1
ATOM 6127 N N . LEU B 2 148 ? 146.61400 163.65400 103.31600 1.000 38.55666 148 LEU H N 1
ATOM 6128 C CA . LEU B 2 148 ? 145.28300 164.28400 103.49500 1.000 35.48253 148 LEU H CA 1
ATOM 6129 C C . LEU B 2 148 ? 145.41800 165.50800 104.40600 1.000 36.48660 148 LEU H C 1
ATOM 6130 O O . LEU B 2 148 ? 144.83800 166.55400 104.06800 1.000 42.10900 148 LEU H O 1
ATOM 6135 N N . ARG B 2 149 ? 146.16400 165.39000 105.50600 1.000 36.27782 149 ARG H N 1
ATOM 6136 C CA . ARG B 2 149 ? 146.24700 166.48900 106.46100 1.000 41.86317 149 ARG H CA 1
ATOM 6137 C C . ARG B 2 149 ? 146.79700 167.75000 105.81400 1.000 48.33752 149 ARG H C 1
ATOM 6138 O O . ARG B 2 149 ? 146.34900 168.86000 106.12600 1.000 51.44216 149 ARG H O 1
ATOM 6146 N N . THR B 2 150 ? 147.78200 167.60200 104.92600 1.000 45.79798 150 THR H N 1
ATOM 6147 C CA . THR B 2 150 ? 148.31100 168.76600 104.22000 1.000 41.89089 150 THR H CA 1
ATOM 6148 C C . THR B 2 150 ? 147.20300 169.51400 103.48800 1.000 51.32765 150 THR H C 1
ATOM 6149 O O . THR B 2 150 ? 147.19200 170.75000 103.45400 1.000 61.97036 150 THR H O 1
ATOM 6153 N N . VAL B 2 151 ? 146.25500 168.78100 102.91200 1.000 53.93252 151 VAL H N 1
ATOM 6154 C CA . VAL B 2 151 ? 145.13600 169.40600 102.21600 1.000 56.37062 151 VAL H CA 1
ATOM 6155 C C . VAL B 2 151 ? 144.11300 169.95800 103.20300 1.000 56.77249 151 VAL H C 1
ATOM 6156 O O . VAL B 2 151 ? 143.66100 171.10200 103.07900 1.000 52.44988 151 VAL H O 1
ATOM 6160 N N . LEU B 2 152 ? 143.74000 169.15800 104.20400 1.000 59.08288 152 LEU H N 1
ATOM 6161 C CA . LEU B 2 152 ? 142.57300 169.44100 105.03200 1.000 55.15898 152 LEU H CA 1
ATOM 6162 C C . LEU B 2 152 ? 142.81500 170.50100 106.09700 1.000 58.55629 152 LEU H C 1
ATOM 6163 O O . LEU B 2 152 ? 141.84300 170.97400 106.69600 1.000 68.03111 152 LEU H O 1
ATOM 6168 N N . GLU B 2 153 ? 144.06400 170.87500 106.36200 1.000 54.93669 153 GLU H N 1
ATOM 6169 C CA . GLU B 2 153 ? 144.32700 171.91800 107.34500 1.000 63.99279 153 GLU H CA 1
ATOM 6170 C C . GLU B 2 153 ? 143.70500 173.23600 106.90100 1.000 71.07777 153 GLU H C 1
ATOM 6171 O O . GLU B 2 153 ? 143.84100 173.64500 105.74400 1.000 76.85300 153 GLU H O 1
ATOM 6177 N N . GLY B 2 154 ? 143.01900 173.89900 107.82700 1.000 66.77430 154 GLY H N 1
ATOM 6178 C CA . GLY B 2 154 ? 142.35800 175.15600 107.53300 1.000 69.11970 154 GLY H CA 1
ATOM 6179 C C . GLY B 2 154 ? 140.91000 175.19100 107.97900 1.000 74.57970 154 GLY H C 1
ATOM 6180 O O . GLY B 2 154 ? 140.01900 174.72300 107.27000 1.000 79.47129 154 GLY H O 1
ATOM 6181 N N . ALA B 2 161 ? 139.77400 167.56200 115.77900 1.000 45.38953 161 ALA H N 1
ATOM 6182 C CA . ALA B 2 161 ? 140.24000 167.38000 114.41000 1.000 47.92877 161 ALA H CA 1
ATOM 6183 C C . ALA B 2 161 ? 141.59000 166.67600 114.39000 1.000 49.61601 161 ALA H C 1
ATOM 6184 O O . ALA B 2 161 ? 142.41000 166.86400 115.28900 1.000 54.28212 161 ALA H O 1
ATOM 6186 N N . PHE B 2 162 ? 141.80100 165.85300 113.36200 1.000 45.81215 162 PHE H N 1
ATOM 6187 C CA . PHE B 2 162 ? 143.00500 165.06400 113.11300 1.000 40.65629 162 PHE H CA 1
ATOM 6188 C C . PHE B 2 162 ? 143.20700 163.96300 114.14600 1.000 40.04535 162 PHE H C 1
ATOM 6189 O O . PHE B 2 162 ? 144.15800 163.18400 114.02300 1.000 45.86836 162 PHE H O 1
ATOM 6197 N N . HIS B 2 163 ? 142.28800 163.86100 115.10000 1.000 43.44835 163 HIS H N 1
ATOM 6198 C CA . HIS B 2 163 ? 142.28500 162.67100 115.98400 1.000 37.28218 163 HIS H CA 1
ATOM 6199 C C . HIS B 2 163 ? 141.02400 161.94500 115.52000 1.000 34.50563 163 HIS H C 1
ATOM 6200 O O . HIS B 2 163 ? 140.98300 160.70100 115.48400 1.000 35.31585 163 HIS H O 1
ATOM 6207 N N . SER B 2 164 ? 140.01100 162.73100 115.15100 1.000 39.74632 164 SER H N 1
ATOM 6208 C CA . SER B 2 164 ? 138.75200 162.15900 114.61300 1.000 45.43757 164 SER H CA 1
ATOM 6209 C C . SER B 2 164 ? 139.01600 161.42300 113.29300 1.000 49.30596 164 SER H C 1
ATOM 6210 O O . SER B 2 164 ? 138.41200 160.34800 113.09100 1.000 55.87575 164 SER H O 1
ATOM 6213 N N . LEU B 2 165 ? 139.86000 161.98600 112.42300 1.000 46.52642 165 LEU H N 1
ATOM 6214 C CA . LEU B 2 165 ? 140.20500 161.27300 111.16700 1.000 51.15676 165 LEU H CA 1
ATOM 6215 C C . LEU B 2 165 ? 141.01000 160.01800 111.52200 1.000 52.79617 165 LEU H C 1
ATOM 6216 O O . LEU B 2 165 ? 141.97900 160.14100 112.30400 1.000 41.68303 165 LEU H O 1
ATOM 6221 N N . SER B 2 166 ? 140.65700 158.87200 110.93500 1.000 49.64466 166 SER H N 1
ATOM 6222 C CA . SER B 2 166 ? 141.45800 157.64300 111.15700 1.000 43.90341 166 SER H CA 1
ATOM 6223 C C . SER B 2 166 ? 141.87000 157.07300 109.79800 1.000 51.71325 166 SER H C 1
ATOM 6224 O O . SER B 2 166 ? 140.97700 156.88800 108.95400 1.000 63.99709 166 SER H O 1
ATOM 6227 N N . ILE B 2 167 ? 143.15600 156.78900 109.60400 1.000 48.96101 167 ILE H N 1
ATOM 6228 C CA . ILE B 2 167 ? 143.60000 156.14000 108.33500 1.000 49.07496 167 ILE H CA 1
ATOM 6229 C C . ILE B 2 167 ? 144.31400 154.83300 108.71100 1.000 52.22643 167 ILE H C 1
ATOM 6230 O O . ILE B 2 167 ? 145.16000 154.88100 109.62000 1.000 46.41122 167 ILE H O 1
ATOM 6235 N N . SER B 2 168 ? 143.97300 153.72100 108.05700 1.000 54.86027 168 SER H N 1
ATOM 6236 C CA . SER B 2 168 ? 144.57100 152.41000 108.42000 1.000 51.34749 168 SER H CA 1
ATOM 6237 C C . SER B 2 168 ? 145.72400 152.06900 107.47300 1.000 50.38109 168 SER H C 1
ATOM 6238 O O . SER B 2 168 ? 145.77900 152.65900 106.37600 1.000 46.53099 168 SER H O 1
ATOM 6241 N N . ASP B 2 169 ? 146.59700 151.14800 107.88100 1.000 44.66371 169 ASP H N 1
ATOM 6242 C CA . ASP B 2 169 ? 147.68200 150.69800 106.97000 1.000 39.62539 169 ASP H CA 1
ATOM 6243 C C . ASP B 2 169 ? 147.02200 150.04400 105.75300 1.000 41.89898 169 ASP H C 1
ATOM 6244 O O . ASP B 2 169 ? 145.95000 149.42300 105.91900 1.000 46.49075 169 ASP H O 1
ATOM 6249 N N . SER B 2 170 ? 147.63700 150.16800 104.58000 1.000 42.64954 170 SER H N 1
ATOM 6250 C CA . SER B 2 170 ? 147.03500 149.63400 103.33100 1.000 51.04835 170 SER H CA 1
ATOM 6251 C C . SER B 2 170 ? 147.02100 148.10400 103.33400 1.000 53.66172 170 SER H C 1
ATOM 6252 O O . SER B 2 170 ? 147.91900 147.50400 103.96400 1.000 57.51455 170 SER H O 1
ATOM 6255 N N . LEU B 2 171 ? 146.04700 147.50300 102.64700 1.000 48.65981 171 LEU H N 1
ATOM 6256 C CA . LEU B 2 171 ? 146.06000 146.02700 102.50300 1.000 51.27667 171 LEU H CA 1
ATOM 6257 C C . LEU B 2 171 ? 147.33400 145.70700 101.72000 1.000 55.97794 171 LEU H C 1
ATOM 6258 O O . LEU B 2 171 ? 147.65300 146.47500 100.78600 1.000 54.49257 171 LEU H O 1
ATOM 6263 N N . PRO B 2 172 ? 148.06800 144.61200 102.01500 1.000 57.72562 172 PRO H N 1
ATOM 6264 C CA . PRO B 2 172 ? 149.35900 144.39300 101.37400 1.000 48.95453 172 PRO H CA 1
ATOM 6265 C C . PRO B 2 172 ? 149.20600 144.25600 99.87500 1.000 48.33124 172 PRO H C 1
ATOM 6266 O O . PRO B 2 172 ? 148.23900 143.61900 99.41700 1.000 55.99771 172 PRO H O 1
ATOM 6270 N N . ILE B 2 173 ? 150.13000 144.85300 99.11800 1.000 47.57330 173 ILE H N 1
ATOM 6271 C CA . ILE B 2 173 ? 149.99700 144.86400 97.63000 1.000 55.34401 173 ILE H CA 1
ATOM 6272 C C . ILE B 2 173 ? 150.86500 143.75600 97.01300 1.000 63.23871 173 ILE H C 1
ATOM 6273 O O . ILE B 2 173 ? 151.93600 143.44900 97.58500 1.000 55.85069 173 ILE H O 1
ATOM 6278 N N . ASP B 2 174 ? 150.41400 143.18300 95.89100 1.000 64.51636 174 ASP H N 1
ATOM 6279 C CA . ASP B 2 174 ? 151.16800 142.13200 95.22800 1.000 63.33033 174 ASP H CA 1
ATOM 6280 C C . ASP B 2 174 ? 152.48100 142.69500 94.68900 1.000 61.23803 174 ASP H C 1
ATOM 6281 O O . ASP B 2 174 ? 152.50000 143.79200 94.12100 1.000 59.92976 174 ASP H O 1
ATOM 6286 N N . PRO B 2 175 ? 153.59400 141.97700 94.85900 1.000 67.82504 175 PRO H N 1
ATOM 6287 C CA . PRO B 2 175 ? 154.87600 142.47200 94.32800 1.000 64.82541 175 PRO H CA 1
ATOM 6288 C C . PRO B 2 175 ? 154.89600 142.62300 92.81700 1.000 63.16161 175 PRO H C 1
ATOM 6289 O O . PRO B 2 175 ? 155.79200 143.29300 92.29100 1.000 64.37136 175 PRO H O 1
ATOM 6293 N N . LYS B 2 176 ? 153.94400 142.01900 92.10000 1.000 67.83775 176 LYS H N 1
ATOM 6294 C CA . LYS B 2 176 ? 153.86800 142.20600 90.65600 1.000 70.86729 176 LYS H CA 1
ATOM 6295 C C . LYS B 2 176 ? 153.58000 143.65200 90.27700 1.000 69.15694 176 LYS H C 1
ATOM 6296 O O . LYS B 2 176 ? 153.80700 144.03700 89.12500 1.000 65.31417 176 LYS H O 1
ATOM 6302 N N . ASN B 2 177 ? 153.07400 144.42200 91.24500 1.000 65.17621 177 ASN H N 1
ATOM 6303 C CA . ASN B 2 177 ? 152.70600 145.83900 90.98700 1.000 62.08868 177 ASN H CA 1
ATOM 6304 C C . ASN B 2 177 ? 153.80800 146.75400 91.51900 1.000 62.49318 177 ASN H C 1
ATOM 6305 O O . ASN B 2 177 ? 153.51800 147.93800 91.76700 1.000 65.35090 177 ASN H O 1
ATOM 6310 N N . LEU B 2 178 ? 155.01500 146.21900 91.70800 1.000 59.11556 178 LEU H N 1
ATOM 6311 C CA . LEU B 2 178 ? 156.14800 147.07400 92.14100 1.000 57.10704 178 LEU H CA 1
ATOM 6312 C C . LEU B 2 178 ? 157.23600 147.03600 91.06200 1.000 57.17811 178 LEU H C 1
ATOM 6313 O O . LEU B 2 178 ? 157.61400 145.92100 90.64500 1.000 59.39059 178 LEU H O 1
ATOM 6318 N N . ALA B 2 179 ? 157.71900 148.20200 90.63500 1.000 58.19623 179 ALA H N 1
ATOM 6319 C CA . ALA B 2 179 ? 158.83800 148.24300 89.66600 1.000 53.45613 179 ALA H CA 1
ATOM 6320 C C . ALA B 2 179 ? 159.74500 149.42100 90.01300 1.000 53.10333 179 ALA H C 1
ATOM 6321 O O . ALA B 2 179 ? 159.31100 150.31600 90.75900 1.000 57.06721 179 ALA H O 1
ATOM 6323 N N . ILE B 2 180 ? 160.97300 149.40600 89.50400 1.000 54.03915 180 ILE H N 1
ATOM 6324 C CA . ILE B 2 180 ? 161.90200 150.55300 89.72500 1.000 48.90520 180 ILE H CA 1
ATOM 6325 C C . ILE B 2 180 ? 161.65200 151.62400 88.65200 1.000 47.18896 180 ILE H C 1
ATOM 6326 O O . ILE B 2 180 ? 161.65100 151.26900 87.45900 1.000 54.72430 180 ILE H O 1
ATOM 6331 N N . TYR B 2 181 ? 161.46300 152.87400 89.07100 1.000 47.10402 181 TYR H N 1
ATOM 6332 C CA . TYR B 2 181 ? 161.26600 153.98200 88.10300 1.000 46.90129 181 TYR H CA 1
ATOM 6333 C C . TYR B 2 181 ? 162.38700 155.00000 88.30000 1.000 52.17056 181 TYR H C 1
ATOM 6334 O O . TYR B 2 181 ? 162.67900 155.36400 89.45700 1.000 50.62466 181 TYR H O 1
ATOM 6343 N N . GLN B 2 182 ? 163.01200 155.43300 87.20300 1.000 54.39898 182 GLN H N 1
ATOM 6344 C CA . GLN B 2 182 ? 164.13300 156.41100 87.26500 1.000 50.29957 182 GLN H CA 1
ATOM 6345 C C . GLN B 2 182 ? 163.62900 157.79300 87.70500 1.000 48.89664 182 GLN H C 1
ATOM 6346 O O . GLN B 2 182 ? 162.50600 158.15700 87.30900 1.000 51.42957 182 GLN H O 1
ATOM 6352 N N . LYS B 2 183 ? 164.42800 158.52900 88.48600 1.000 51.48434 183 LYS H N 1
ATOM 6353 C CA . LYS B 2 183 ? 164.05200 159.91800 88.86100 1.000 54.51351 183 LYS H CA 1
ATOM 6354 C C . LYS B 2 183 ? 164.54600 160.88500 87.77500 1.000 59.84601 183 LYS H C 1
ATOM 6355 O O . LYS B 2 183 ? 165.76800 160.90700 87.52400 1.000 57.70015 183 LYS H O 1
ATOM 6361 N N . ILE B 2 184 ? 163.63700 161.63800 87.14900 1.000 58.80881 184 ILE H N 1
ATOM 6362 C CA . ILE B 2 184 ? 164.01300 162.60400 86.12600 1.000 61.13190 184 ILE H CA 1
ATOM 6363 C C . ILE B 2 184 ? 163.67400 164.00100 86.62300 1.000 70.95366 184 ILE H C 1
ATOM 6364 O O . ILE B 2 184 ? 162.54300 164.25500 87.05900 1.000 72.85846 184 ILE H O 1
ATOM 6369 N N . ASP B 2 185 ? 164.65800 164.89700 86.56700 1.000 73.03319 185 ASP H N 1
ATOM 6370 C CA . ASP B 2 185 ? 164.45400 166.31000 86.85300 1.000 64.27121 185 ASP H CA 1
ATOM 6371 C C . ASP B 2 185 ? 164.07600 167.02600 85.56300 1.000 70.24684 185 ASP H C 1
ATOM 6372 O O . ASP B 2 185 ? 164.81900 166.97600 84.57600 1.000 75.74262 185 ASP H O 1
ATOM 6377 N N . ILE B 2 186 ? 162.92500 167.68700 85.57300 1.000 73.33926 186 ILE H N 1
ATOM 6378 C CA . ILE B 2 186 ? 162.33400 168.28900 84.38700 1.000 76.24460 186 ILE H CA 1
ATOM 6379 C C . ILE B 2 186 ? 162.27800 169.79100 84.62800 1.000 74.68305 186 ILE H C 1
ATOM 6380 O O . ILE B 2 186 ? 161.37900 170.28900 85.31400 1.000 79.56725 186 ILE H O 1
ATOM 6385 N N . ASN B 2 187 ? 163.25500 170.51600 84.08400 1.000 72.64267 187 ASN H N 1
ATOM 6386 C CA . ASN B 2 187 ? 163.28100 171.97600 84.15800 1.000 76.58176 187 ASN H CA 1
ATOM 6387 C C . ASN B 2 187 ? 164.07300 172.46100 82.94800 1.000 80.43926 187 ASN H C 1
ATOM 6388 O O . ASN B 2 187 ? 165.30600 172.42900 82.96400 1.000 79.33264 187 ASN H O 1
ATOM 6393 N N . LYS B 2 188 ? 163.35400 172.87000 81.90100 1.000 83.02663 188 LYS H N 1
ATOM 6394 C CA . LYS B 2 188 ? 163.84800 173.25800 80.57800 1.000 87.81531 188 LYS H CA 1
ATOM 6395 C C . LYS B 2 188 ? 164.49300 172.08800 79.84200 1.000 88.74731 188 LYS H C 1
ATOM 6396 O O . LYS B 2 188 ? 164.88100 172.24200 78.67600 1.000 87.56604 188 LYS H O 1
ATOM 6402 N N . GLU B 2 189 ? 164.59100 170.92100 80.47100 1.000 93.41433 189 GLU H N 1
ATOM 6403 C CA . GLU B 2 189 ? 165.08700 169.69200 79.86800 1.000 89.13380 189 GLU H CA 1
ATOM 6404 C C . GLU B 2 189 ? 164.76100 168.55800 80.82700 1.000 86.20849 189 GLU H C 1
ATOM 6405 O O . GLU B 2 189 ? 164.45100 168.78900 81.99900 1.000 87.11893 189 GLU H O 1
ATOM 6411 N N . LEU B 2 190 ? 164.83400 167.33400 80.32000 1.000 87.70829 190 LEU H N 1
ATOM 6412 C CA . LEU B 2 190 ? 164.57100 166.13700 81.11600 1.000 81.45804 190 LEU H CA 1
ATOM 6413 C C . LEU B 2 190 ? 165.90800 165.45400 81.37900 1.000 79.65508 190 LEU H C 1
ATOM 6414 O O . LEU B 2 190 ? 166.44000 164.75800 80.51000 1.000 84.54918 190 LEU H O 1
ATOM 6419 N N . LYS B 2 191 ? 166.45200 165.65400 82.57900 1.000 77.26530 191 LYS H N 1
ATOM 6420 C CA . LYS B 2 191 ? 167.73100 165.06900 82.95200 1.000 81.28472 191 LYS H CA 1
ATOM 6421 C C . LYS B 2 191 ? 167.50500 163.91500 83.91300 1.000 74.93239 191 LYS H C 1
ATOM 6422 O O . LYS B 2 191 ? 166.97500 164.13000 85.01300 1.000 72.15605 191 LYS H O 1
ATOM 6428 N N . PRO B 2 192 ? 167.86200 162.68400 83.54700 1.000 72.58534 192 PRO H N 1
ATOM 6429 C CA . PRO B 2 192 ? 167.73400 161.56200 84.48900 1.000 66.76788 192 PRO H CA 1
ATOM 6430 C C . PRO B 2 192 ? 168.70300 161.72400 85.65100 1.000 65.56740 192 PRO H C 1
ATOM 6431 O O . PRO B 2 192 ? 169.91800 161.81200 85.45700 1.000 57.50047 192 PRO H O 1
ATOM 6435 N N . MET B 2 193 ? 168.15600 161.83900 86.86300 1.000 66.06110 193 MET H N 1
ATOM 6436 C CA . MET B 2 193 ? 169.00300 162.01300 88.07000 1.000 63.78074 193 MET H CA 1
ATOM 6437 C C . MET B 2 193 ? 169.57300 160.64800 88.46800 1.000 57.35156 193 MET H C 1
ATOM 6438 O O . MET B 2 193 ? 168.99800 159.63000 88.04200 1.000 55.22139 193 MET H O 1
ATOM 6443 N N . PRO B 2 194 ? 170.65500 160.55100 89.27000 1.000 50.54316 194 PRO H N 1
ATOM 6444 C CA . PRO B 2 194 ? 171.10800 159.22500 89.64600 1.000 54.15412 194 PRO H CA 1
ATOM 6445 C C . PRO B 2 194 ? 170.31900 158.73100 90.84200 1.000 57.66807 194 PRO H C 1
ATOM 6446 O O . PRO B 2 194 ? 170.92300 158.37500 91.87100 1.000 59.44234 194 PRO H O 1
ATOM 6450 N N . LEU B 2 195 ? 168.99200 158.66600 90.70500 1.000 54.79945 195 LEU H N 1
ATOM 6451 C CA . LEU B 2 195 ? 168.14900 158.09000 91.78000 1.000 49.62008 195 LEU H CA 1
ATOM 6452 C C . LEU B 2 195 ? 167.15600 157.10200 91.15600 1.000 55.22568 195 LEU H C 1
ATOM 6453 O O . LEU B 2 195 ? 166.47100 157.49800 90.19600 1.000 56.42456 195 LEU H O 1
ATOM 6458 N N . TYR B 2 196 ? 167.03400 155.89600 91.70800 1.000 50.51681 196 TYR H N 1
ATOM 6459 C CA . TYR B 2 196 ? 166.00600 154.94300 91.20700 1.000 48.55588 196 TYR H CA 1
ATOM 6460 C C . TYR B 2 196 ? 165.13800 154.55300 92.39600 1.000 44.22967 196 TYR H C 1
ATOM 6461 O O . TYR B 2 196 ? 165.69900 154.29000 93.47400 1.000 45.48842 196 TYR H O 1
ATOM 6470 N N . ARG B 2 197 ? 163.82000 154.53100 92.22700 1.000 42.24454 197 ARG H N 1
ATOM 6471 C CA . ARG B 2 197 ? 162.95900 154.25700 93.40200 1.000 44.21021 197 ARG H CA 1
ATOM 6472 C C . ARG B 2 197 ? 162.00700 153.10100 93.08800 1.000 45.72193 197 ARG H C 1
ATOM 6473 O O . ARG B 2 197 ? 161.29000 153.20100 92.07300 1.000 48.01354 197 ARG H O 1
ATOM 6481 N N . GLU B 2 198 ? 162.00100 152.04800 93.91300 1.000 47.17089 198 GLU H N 1
ATOM 6482 C CA . GLU B 2 198 ? 160.97900 151.00000 93.68000 1.000 42.93274 198 GLU H CA 1
ATOM 6483 C C . GLU B 2 198 ? 159.64500 151.70300 93.91800 1.000 43.82461 198 GLU H C 1
ATOM 6484 O O . GLU B 2 198 ? 159.51900 152.38200 94.95000 1.000 50.55799 198 GLU H O 1
ATOM 6490 N N . CYS B 2 199 ? 158.66800 151.50900 93.03900 1.000 42.41197 199 CYS H N 1
ATOM 6491 C CA . CYS B 2 199 ? 157.41800 152.29100 93.18900 1.000 44.01050 199 CYS H CA 1
ATOM 6492 C C . CYS B 2 199 ? 156.19800 151.42400 92.88200 1.000 51.34600 199 CYS H C 1
ATOM 6493 O O . CYS B 2 199 ? 156.33800 150.46800 92.09600 1.000 51.17769 199 CYS H O 1
ATOM 6496 N N . VAL B 2 200 ? 155.05800 151.75200 93.48900 1.000 56.07913 200 VAL H N 1
ATOM 6497 C CA . VAL B 2 200 ? 153.79800 151.04500 93.13600 1.000 50.18961 200 VAL H CA 1
ATOM 6498 C C . VAL B 2 200 ? 153.52000 151.40700 91.67400 1.000 55.55873 200 VAL H C 1
ATOM 6499 O O . VAL B 2 200 ? 153.52300 152.61300 91.36300 1.000 61.84688 200 VAL H O 1
ATOM 6503 N N . ASN B 2 201 ? 153.29400 150.41500 90.81600 1.000 58.10714 201 ASN H N 1
ATOM 6504 C CA . ASN B 2 201 ? 153.12900 150.69300 89.36300 1.000 59.74249 201 ASN H CA 1
ATOM 6505 C C . ASN B 2 201 ? 151.83000 151.45300 89.08100 1.000 67.79539 201 ASN H C 1
ATOM 6506 O O . ASN B 2 201 ? 150.90100 151.38300 89.91000 1.000 69.72436 201 ASN H O 1
ATOM 6511 N N . VAL B 2 202 ? 151.77000 152.14500 87.94300 1.000 67.22371 202 VAL H N 1
ATOM 6512 C CA . VAL B 2 202 ? 150.53400 152.87000 87.52600 1.000 64.58196 202 VAL H CA 1
ATOM 6513 C C . VAL B 2 202 ? 149.42400 151.84100 87.25600 1.000 66.68414 202 VAL H C 1
ATOM 6514 O O . VAL B 2 202 ? 149.75000 150.75100 86.74200 1.000 67.37757 202 VAL H O 1
ATOM 6518 N N . GLY B 2 203 ? 148.16800 152.17100 87.57600 1.000 71.76725 203 GLY H N 1
ATOM 6519 C CA . GLY B 2 203 ? 147.05500 151.21900 87.40000 1.000 74.55596 203 GLY H CA 1
ATOM 6520 C C . GLY B 2 203 ? 146.74300 150.51000 88.70100 1.000 76.54004 203 GLY H C 1
ATOM 6521 O O . GLY B 2 203 ? 145.57400 150.11600 88.89300 1.000 80.41214 203 GLY H O 1
ATOM 6522 N N . THR B 2 204 ? 147.74300 150.35600 89.57500 1.000 66.30757 204 THR H N 1
ATOM 6523 C CA . THR B 2 204 ? 147.54100 149.61200 90.83700 1.000 65.46728 204 THR H CA 1
ATOM 6524 C C . THR B 2 204 ? 146.57300 150.36200 91.72300 1.000 71.78937 204 THR H C 1
ATOM 6525 O O . THR B 2 204 ? 146.64500 151.60800 91.75700 1.000 74.00034 204 THR H O 1
ATOM 6529 N N . THR B 2 205 ? 145.70200 149.63400 92.42800 1.000 72.84003 205 THR H N 1
ATOM 6530 C CA . THR B 2 205 ? 144.74200 150.26400 93.36000 1.000 67.23682 205 THR H CA 1
ATOM 6531 C C . THR B 2 205 ? 145.09200 149.83600 94.77000 1.000 66.77127 205 THR H C 1
ATOM 6532 O O . THR B 2 205 ? 145.33800 148.62900 94.98400 1.000 69.10694 205 THR H O 1
ATOM 6536 N N . VAL B 2 206 ? 145.17900 150.79500 95.69300 1.000 68.31182 206 VAL H N 1
ATOM 6537 C CA . VAL B 2 206 ? 145.57200 150.48500 97.10000 1.000 66.72447 206 VAL H CA 1
ATOM 6538 C C . VAL B 2 206 ? 144.34000 150.70900 97.98700 1.000 66.47155 206 VAL H C 1
ATOM 6539 O O . VAL B 2 206 ? 143.68700 151.75800 97.82400 1.000 68.97550 206 VAL H O 1
ATOM 6543 N N . GLU B 2 207 ? 144.03800 149.77200 98.88900 1.000 66.93012 207 GLU H N 1
ATOM 6544 C CA . GLU B 2 207 ? 142.78400 149.87600 99.67900 1.000 70.97898 207 GLU H CA 1
ATOM 6545 C C . GLU B 2 207 ? 143.07100 150.25400 101.13700 1.000 66.19847 207 GLU H C 1
ATOM 6546 O O . GLU B 2 207 ? 143.95700 149.62800 101.75300 1.000 66.40006 207 GLU H O 1
ATOM 6552 N N . PHE B 2 208 ? 142.38500 151.28300 101.63400 1.000 66.42919 208 PHE H N 1
ATOM 6553 C CA . PHE B 2 208 ? 142.56100 151.73100 103.03800 1.000 66.03299 208 PHE H CA 1
ATOM 6554 C C . PHE B 2 208 ? 141.17900 151.87700 103.63300 1.000 73.53573 208 PHE H C 1
ATOM 6555 O O . PHE B 2 208 ? 140.20000 151.99000 102.87000 1.000 79.57528 208 PHE H O 1
ATOM 6563 N N . THR B 2 209 ? 141.08300 151.88200 104.96000 1.000 71.29148 209 THR H N 1
ATOM 6564 C CA . THR B 2 209 ? 139.77300 152.11500 105.59600 1.000 72.03437 209 THR H CA 1
ATOM 6565 C C . THR B 2 209 ? 139.86300 153.40900 106.36700 1.000 71.09270 209 THR H C 1
ATOM 6566 O O . THR B 2 209 ? 140.84700 153.58300 107.12200 1.000 64.58639 209 THR H O 1
ATOM 6570 N N . MET B 2 210 ? 138.89300 154.30100 106.16800 1.000 72.42298 210 MET H N 1
ATOM 6571 C CA . MET B 2 210 ? 138.93800 155.62300 106.84000 1.000 66.64281 210 MET H CA 1
ATOM 6572 C C . MET B 2 210 ? 137.76000 155.72600 107.81100 1.000 66.73625 210 MET H C 1
ATOM 6573 O O . MET B 2 210 ? 136.62300 155.46500 107.38200 1.000 72.96506 210 MET H O 1
ATOM 6578 N N . LYS B 2 211 ? 138.02900 156.10200 109.06000 1.000 58.94455 211 LYS H N 1
ATOM 6579 C CA . LYS B 2 211 ? 136.92800 156.30800 110.03000 1.000 58.86210 211 LYS H CA 1
ATOM 6580 C C . LYS B 2 211 ? 136.90500 157.80100 110.38400 1.000 66.68246 211 LYS H C 1
ATOM 6581 O O . LYS B 2 211 ? 137.97600 158.34100 110.73500 1.000 57.37757 211 LYS H O 1
ATOM 6587 N N . ILE B 2 212 ? 135.73700 158.44000 110.28400 1.000 72.66677 212 ILE H N 1
ATOM 6588 C CA . ILE B 2 212 ? 135.65000 159.91100 110.53700 1.000 69.34802 212 ILE H CA 1
ATOM 6589 C C . ILE B 2 212 ? 134.49000 160.17800 111.50400 1.000 71.23534 212 ILE H C 1
ATOM 6590 O O . ILE B 2 212 ? 133.53200 159.38300 111.51100 1.000 77.55480 212 ILE H O 1
ATOM 6595 N N . ASN B 2 213 ? 134.58200 161.26700 112.27300 1.000 68.25728 213 ASN H N 1
ATOM 6596 C CA . ASN B 2 213 ? 133.50500 161.61300 113.23500 1.000 73.04721 213 ASN H CA 1
ATOM 6597 C C . ASN B 2 213 ? 132.65200 162.70400 112.59200 1.000 78.75143 213 ASN H C 1
ATOM 6598 O O . ASN B 2 213 ? 133.22000 163.74200 112.19300 1.000 79.54264 213 ASN H O 1
ATOM 6603 N N . SER B 2 214 ? 131.34100 162.47500 112.50400 1.000 80.74266 214 SER H N 1
ATOM 6604 C CA . SER B 2 214 ? 130.45200 163.43700 111.80500 1.000 83.25473 214 SER H CA 1
ATOM 6605 C C . SER B 2 214 ? 130.65200 164.84700 112.36700 1.000 84.90447 214 SER H C 1
ATOM 6606 O O . SER B 2 214 ? 130.55500 165.81200 111.58100 1.000 84.23031 214 SER H O 1
ATOM 6609 N N . ASP B 2 215 ? 130.92300 164.96400 113.66700 1.000 82.60359 215 ASP H N 1
ATOM 6610 C CA . ASP B 2 215 ? 131.02100 166.29800 114.24500 1.000 82.20122 215 ASP H CA 1
ATOM 6611 C C . ASP B 2 215 ? 132.30700 167.02700 113.87200 1.000 78.22872 215 ASP H C 1
ATOM 6612 O O . ASP B 2 215 ? 132.41300 168.23000 114.13300 1.000 76.83740 215 ASP H O 1
ATOM 6617 N N . ASP B 2 216 ? 133.27400 166.34000 113.27500 1.000 78.11240 216 ASP H N 1
ATOM 6618 C CA . ASP B 2 216 ? 134.52300 166.96000 112.84800 1.000 75.50521 216 ASP H CA 1
ATOM 6619 C C . ASP B 2 216 ? 134.75000 166.89200 111.34800 1.000 74.42159 216 ASP H C 1
ATOM 6620 O O . ASP B 2 216 ? 135.17100 167.88500 110.75000 1.000 67.85185 216 ASP H O 1
ATOM 6625 N N . TRP B 2 217 ? 134.46900 165.72200 110.76200 1.000 79.37320 217 TRP H N 1
ATOM 6626 C CA . TRP B 2 217 ? 134.78700 165.53100 109.32700 1.000 81.17324 217 TRP H CA 1
ATOM 6627 C C . TRP B 2 217 ? 133.62300 164.95800 108.53100 1.000 79.73614 217 TRP H C 1
ATOM 6628 O O . TRP B 2 217 ? 132.97800 164.00000 109.00600 1.000 79.10191 217 TRP H O 1
ATOM 6639 N N . THR B 2 218 ? 133.36700 165.52600 107.35700 1.000 81.02272 218 THR H N 1
ATOM 6640 C CA . THR B 2 218 ? 132.38200 165.00600 106.42300 1.000 88.76668 218 THR H CA 1
ATOM 6641 C C . THR B 2 218 ? 133.11200 164.59300 105.15300 1.000 93.48658 218 THR H C 1
ATOM 6642 O O . THR B 2 218 ? 133.99000 165.31800 104.67500 1.000 90.58720 218 THR H O 1
ATOM 6646 N N . ILE B 2 219 ? 132.76700 163.42100 104.61400 1.000 93.78574 219 ILE H N 1
ATOM 6647 C CA . ILE B 2 219 ? 133.53700 162.89100 103.49100 1.000 90.42298 219 ILE H CA 1
ATOM 6648 C C . ILE B 2 219 ? 133.34100 163.75500 102.24900 1.000 91.58631 219 ILE H C 1
ATOM 6649 O O . ILE B 2 219 ? 134.26000 163.90400 101.43200 1.000 91.41981 219 ILE H O 1
ATOM 6654 N N . GLU B 2 220 ? 132.15400 164.35500 102.08900 1.000 94.58856 220 GLU H N 1
ATOM 6655 C CA . GLU B 2 220 ? 131.99600 165.35400 101.03600 1.000 94.38318 220 GLU H CA 1
ATOM 6656 C C . GLU B 2 220 ? 132.94200 166.52600 101.26200 1.000 92.33579 220 GLU H C 1
ATOM 6657 O O . GLU B 2 220 ? 133.55600 167.02900 100.31500 1.000 93.77040 220 GLU H O 1
ATOM 6663 N N . LYS B 2 221 ? 133.06700 166.97400 102.51400 1.000 88.15198 221 LYS H N 1
ATOM 6664 C CA . LYS B 2 221 ? 133.97400 168.07400 102.82600 1.000 86.09758 221 LYS H CA 1
ATOM 6665 C C . LYS B 2 221 ? 135.41900 167.70700 102.51700 1.000 88.44759 221 LYS H C 1
ATOM 6666 O O . LYS B 2 221 ? 136.16100 168.51100 101.94100 1.000 88.73382 221 LYS H O 1
ATOM 6672 N N . ILE B 2 222 ? 135.82100 166.50300 102.92600 1.000 87.45491 222 ILE H N 1
ATOM 6673 C CA . ILE B 2 222 ? 137.21500 166.04000 102.66000 1.000 86.10598 222 ILE H CA 1
ATOM 6674 C C . ILE B 2 222 ? 137.44300 166.04100 101.14200 1.000 87.50294 222 ILE H C 1
ATOM 6675 O O . ILE B 2 222 ? 138.42200 166.66700 100.69400 1.000 82.14469 222 ILE H O 1
ATOM 6680 N N . GLU B 2 223 ? 136.54900 165.40400 100.38200 1.000 88.22793 223 GLU H N 1
ATOM 6681 C CA . GLU B 2 223 ? 136.72600 165.29500 98.93700 1.000 86.14965 223 GLU H CA 1
ATOM 6682 C C . GLU B 2 223 ? 136.77200 166.67100 98.28100 1.000 82.09278 223 GLU H C 1
ATOM 6683 O O . GLU B 2 223 ? 137.60900 166.92400 97.40300 1.000 82.90869 223 GLU H O 1
ATOM 6689 N N . LYS B 2 224 ? 135.88600 167.57700 98.70400 1.000 79.28688 224 LYS H N 1
ATOM 6690 C CA . LYS B 2 224 ? 135.87200 168.92500 98.15000 1.000 87.61639 224 LYS H CA 1
ATOM 6691 C C . LYS B 2 224 ? 137.16800 169.66200 98.45800 1.000 86.36762 224 LYS H C 1
ATOM 6692 O O . LYS B 2 224 ? 137.71200 170.36100 97.59500 1.000 86.00099 224 LYS H O 1
ATOM 6698 N N . GLN B 2 225 ? 137.64400 169.52600 99.69800 1.000 82.09529 225 GLN H N 1
ATOM 6699 C CA . GLN B 2 225 ? 138.93300 170.16000 100.06700 1.000 76.36203 225 GLN H CA 1
ATOM 6700 C C . GLN B 2 225 ? 140.02400 169.61900 99.13600 1.000 78.32384 225 GLN H C 1
ATOM 6701 O O . GLN B 2 225 ? 140.77400 170.43600 98.56000 1.000 84.68260 225 GLN H O 1
ATOM 6707 N N . ILE B 2 226 ? 140.10800 168.29600 98.98700 1.000 80.32473 226 ILE H N 1
ATOM 6708 C CA . ILE B 2 226 ? 141.20600 167.71100 98.16100 1.000 80.96481 226 ILE H CA 1
ATOM 6709 C C . ILE B 2 226 ? 141.10400 168.29500 96.74300 1.000 81.51921 226 ILE H C 1
ATOM 6710 O O . ILE B 2 226 ? 142.14800 168.71000 96.19600 1.000 72.83832 226 ILE H O 1
ATOM 6715 N N . GLN B 2 227 ? 139.89000 168.34100 96.18600 1.000 88.13203 227 GLN H N 1
ATOM 6716 C CA . GLN B 2 227 ? 139.74800 168.87300 94.83400 1.000 83.52855 227 GLN H CA 1
ATOM 6717 C C . GLN B 2 227 ? 140.19300 170.33000 94.75800 1.000 79.95877 227 GLN H C 1
ATOM 6718 O O . GLN B 2 227 ? 140.88700 170.72500 93.81400 1.000 82.15983 227 GLN H O 1
ATOM 6724 N N . GLN B 2 228 ? 139.81000 171.14400 95.74500 1.000 80.27868 228 GLN H N 1
ATOM 6725 C CA . GLN B 2 228 ? 140.21500 172.54800 95.73900 1.000 85.91681 228 GLN H CA 1
ATOM 6726 C C . GLN B 2 228 ? 141.72500 172.69400 95.88500 1.000 82.14958 228 GLN H C 1
ATOM 6727 O O . GLN B 2 228 ? 142.33800 173.54700 95.23100 1.000 82.38276 228 GLN H O 1
ATOM 6733 N N . ALA B 2 229 ? 142.34300 171.87400 96.73900 1.000 78.13114 229 ALA H N 1
ATOM 6734 C CA . ALA B 2 229 ? 143.79200 171.92600 96.88900 1.000 73.97012 229 ALA H CA 1
ATOM 6735 C C . ALA B 2 229 ? 144.49400 171.52300 95.59900 1.000 76.61818 229 ALA H C 1
ATOM 6736 O O . ALA B 2 229 ? 145.50900 172.12300 95.22500 1.000 79.57080 229 ALA H O 1
ATOM 6738 N N . TYR B 2 230 ? 143.95100 170.51500 94.91400 1.000 75.65814 230 TYR H N 1
ATOM 6739 C CA . TYR B 2 230 ? 144.53300 170.11800 93.60600 1.000 77.37384 230 TYR H CA 1
ATOM 6740 C C . TYR B 2 230 ? 144.44500 171.31100 92.67200 1.000 76.90314 230 TYR H C 1
ATOM 6741 O O . TYR B 2 230 ? 145.45500 171.69700 92.04900 1.000 74.70739 230 TYR H O 1
ATOM 6750 N N . LEU B 2 231 ? 143.24800 171.88900 92.56800 1.000 78.39085 231 LEU H N 1
ATOM 6751 C CA . LEU B 2 231 ? 143.06300 173.01600 91.65700 1.000 77.93351 231 LEU H CA 1
ATOM 6752 C C . LEU B 2 231 ? 144.05400 174.13300 91.95400 1.000 71.95523 231 LEU H C 1
ATOM 6753 O O . LEU B 2 231 ? 144.60100 174.75100 91.03200 1.000 77.33707 231 LEU H O 1
ATOM 6758 N N . GLN B 2 232 ? 144.28200 174.42000 93.23700 1.000 68.90093 232 GLN H N 1
ATOM 6759 C CA . GLN B 2 232 ? 145.24500 175.45500 93.60400 1.000 69.44662 232 GLN H CA 1
ATOM 6760 C C . GLN B 2 232 ? 146.65500 175.06400 93.17300 1.000 71.14654 232 GLN H C 1
ATOM 6761 O O . GLN B 2 232 ? 147.40900 175.89100 92.64000 1.000 76.29161 232 GLN H O 1
ATOM 6767 N N . TYR B 2 233 ? 147.01700 173.79600 93.37900 1.000 73.71510 233 TYR H N 1
ATOM 6768 C CA . TYR B 2 233 ? 148.31600 173.30400 92.93400 1.000 73.22847 233 TYR H CA 1
ATOM 6769 C C . TYR B 2 233 ? 148.46000 173.42300 91.42300 1.000 75.23599 233 TYR H C 1
ATOM 6770 O O . TYR B 2 233 ? 149.52700 173.79300 90.91900 1.000 75.09940 233 TYR H O 1
ATOM 6779 N N . TRP B 2 234 ? 147.39400 173.11200 90.68600 1.000 75.68360 234 TRP H N 1
ATOM 6780 C CA . TRP B 2 234 ? 147.44800 173.17500 89.23000 1.000 76.81525 234 TRP H CA 1
ATOM 6781 C C . TRP B 2 234 ? 147.60600 174.61200 88.74700 1.000 75.54773 234 TRP H C 1
ATOM 6782 O O . TRP B 2 234 ? 148.49400 174.91000 87.93900 1.000 79.41880 234 TRP H O 1
ATOM 6793 N N . ASN B 2 235 ? 146.75900 175.52400 89.23300 1.000 72.66216 235 ASN H N 1
ATOM 6794 C CA . ASN B 2 235 ? 146.75000 176.86400 88.65400 1.000 75.39016 235 ASN H CA 1
ATOM 6795 C C . ASN B 2 235 ? 147.93000 177.70600 89.12800 1.000 75.77882 235 ASN H C 1
ATOM 6796 O O . ASN B 2 235 ? 148.39000 178.58300 88.38800 1.000 82.43747 235 ASN H O 1
ATOM 6801 N N . LYS B 2 236 ? 148.43600 177.47500 90.34400 1.000 67.16938 236 LYS H N 1
ATOM 6802 C CA . LYS B 2 236 ? 149.51400 178.33900 90.81800 1.000 70.31985 236 LYS H CA 1
ATOM 6803 C C . LYS B 2 236 ? 150.89300 177.87100 90.36100 1.000 75.79770 236 LYS H C 1
ATOM 6804 O O . LYS B 2 236 ? 151.74500 178.70200 90.02700 1.000 81.23342 236 LYS H O 1
ATOM 6810 N N . TRP B 2 237 ? 151.14200 176.56700 90.33600 1.000 74.16308 237 TRP H N 1
ATOM 6811 C CA . TRP B 2 237 ? 152.49300 176.08300 90.06400 1.000 78.67915 237 TRP H CA 1
ATOM 6812 C C . TRP B 2 237 ? 152.59100 175.17300 88.85100 1.000 82.34031 237 TRP H C 1
ATOM 6813 O O . TRP B 2 237 ? 153.57900 175.24600 88.11700 1.000 81.99549 237 TRP H O 1
ATOM 6824 N N . PHE B 2 238 ? 151.60000 174.30900 88.62200 1.000 78.32054 238 PHE H N 1
ATOM 6825 C CA . PHE B 2 238 ? 151.72300 173.30500 87.56800 1.000 73.76798 238 PHE H CA 1
ATOM 6826 C C . PHE B 2 238 ? 151.77200 173.94000 86.18200 1.000 79.27058 238 PHE H C 1
ATOM 6827 O O . PHE B 2 238 ? 152.56500 173.52200 85.32900 1.000 84.05709 238 PHE H O 1
ATOM 6835 N N . VAL B 2 239 ? 150.92700 174.94500 85.93400 1.000 80.96212 239 VAL H N 1
ATOM 6836 C CA . VAL B 2 239 ? 150.85900 175.55100 84.60500 1.000 80.86313 239 VAL H CA 1
ATOM 6837 C C . VAL B 2 239 ? 152.17800 176.23300 84.25700 1.000 79.30563 239 VAL H C 1
ATOM 6838 O O . VAL B 2 239 ? 152.67900 176.11400 83.13300 1.000 81.66185 239 VAL H O 1
ATOM 6842 N N . GLY B 2 240 ? 152.75700 176.96300 85.21200 1.000 77.96613 240 GLY H N 1
ATOM 6843 C CA . GLY B 2 240 ? 154.05100 177.57900 84.97000 1.000 76.30082 240 GLY H CA 1
ATOM 6844 C C . GLY B 2 240 ? 155.13800 176.55400 84.71300 1.000 82.16009 240 GLY H C 1
ATOM 6845 O O . GLY B 2 240 ? 156.04200 176.78000 83.90500 1.000 83.33981 240 GLY H O 1
ATOM 6846 N N . MET B 2 241 ? 155.07100 175.41700 85.40800 1.000 82.77850 241 MET H N 1
ATOM 6847 C CA . MET B 2 241 ? 156.02400 174.34000 85.16500 1.000 78.80281 241 MET H CA 1
ATOM 6848 C C . MET B 2 241 ? 155.87400 173.76700 83.76300 1.000 84.85035 241 MET H C 1
ATOM 6849 O O . MET B 2 241 ? 156.86800 173.41200 83.12000 1.000 88.64008 241 MET H O 1
ATOM 6854 N N . VAL B 2 242 ? 154.63700 173.65400 83.27900 1.000 86.13543 242 VAL H N 1
ATOM 6855 C CA . VAL B 2 242 ? 154.41500 173.12800 81.93600 1.000 89.96821 242 VAL H CA 1
ATOM 6856 C C . VAL B 2 242 ? 155.01700 174.05600 80.88500 1.000 91.89557 242 VAL H C 1
ATOM 6857 O O . VAL B 2 242 ? 155.53600 173.59200 79.86200 1.000 88.77225 242 VAL H O 1
ATOM 6861 N N . THR B 2 243 ? 154.98100 175.37000 81.12400 1.000 87.29564 243 THR H N 1
ATOM 6862 C CA . THR B 2 243 ? 155.44400 176.33500 80.13200 1.000 87.78778 243 THR H CA 1
ATOM 6863 C C . THR B 2 243 ? 156.92700 176.19300 79.80700 1.000 93.07647 243 THR H C 1
ATOM 6864 O O . THR B 2 243 ? 157.36000 176.65000 78.74400 1.000 91.44756 243 THR H O 1
ATOM 6868 N N . THR B 2 244 ? 157.71600 175.58400 80.69000 1.000 92.23474 244 THR H N 1
ATOM 6869 C CA . THR B 2 244 ? 159.12500 175.40400 80.37800 1.000 90.86682 244 THR H CA 1
ATOM 6870 C C . THR B 2 244 ? 159.28700 174.31400 79.31400 1.000 90.50263 244 THR H C 1
ATOM 6871 O O . THR B 2 244 ? 158.43800 173.42500 79.19600 1.000 87.75079 244 THR H O 1
ATOM 6875 N N . PRO B 2 245 ? 160.34300 174.38900 78.49200 1.000 90.80139 245 PRO H N 1
ATOM 6876 C CA . PRO B 2 245 ? 160.48500 173.40400 77.40200 1.000 87.65380 245 PRO H CA 1
ATOM 6877 C C . PRO B 2 245 ? 160.51600 171.96100 77.87700 1.000 88.61243 245 PRO H C 1
ATOM 6878 O O . PRO B 2 245 ? 159.93800 171.08200 77.22100 1.000 89.79632 245 PRO H O 1
ATOM 6882 N N . GLY B 2 246 ? 161.17300 171.69100 79.00600 1.000 87.68086 246 GLY H N 1
ATOM 6883 C CA . GLY B 2 246 ? 161.12500 170.35300 79.56900 1.000 82.53464 246 GLY H CA 1
ATOM 6884 C C . GLY B 2 246 ? 159.71500 169.94000 79.93700 1.000 86.35566 246 GLY H C 1
ATOM 6885 O O . GLY B 2 246 ? 159.31500 168.79300 79.72300 1.000 87.85059 246 GLY H O 1
ATOM 6886 N N . GLY B 2 247 ? 158.93900 170.87300 80.48900 1.000 86.71286 247 GLY H N 1
ATOM 6887 C CA . GLY B 2 247 ? 157.54600 170.58500 80.78000 1.000 86.99607 247 GLY H CA 1
ATOM 6888 C C . GLY B 2 247 ? 156.73400 170.32400 79.52700 1.000 92.40088 247 GLY H C 1
ATOM 6889 O O . GLY B 2 247 ? 155.84700 169.47000 79.51900 1.000 90.23359 247 GLY H O 1
ATOM 6890 N N . LYS B 2 248 ? 157.02400 171.06000 78.45100 1.000 95.17755 248 LYS H N 1
ATOM 6891 C CA . LYS B 2 248 ? 156.34300 170.81100 77.18500 1.000 92.10294 248 LYS H CA 1
ATOM 6892 C C . LYS B 2 248 ? 156.65400 169.41500 76.65900 1.000 87.71869 248 LYS H C 1
ATOM 6893 O O . LYS B 2 248 ? 155.76000 168.71100 76.17500 1.000 87.25232 248 LYS H O 1
ATOM 6899 N N . ALA B 2 249 ? 157.92000 168.99800 76.74900 1.000 87.94800 249 ALA H N 1
ATOM 6900 C CA . ALA B 2 249 ? 158.27600 167.63900 76.35000 1.000 91.50650 249 ALA H CA 1
ATOM 6901 C C . ALA B 2 249 ? 157.58000 166.60700 77.23100 1.000 88.27236 249 ALA H C 1
ATOM 6902 O O . ALA B 2 249 ? 157.12400 165.56600 76.74200 1.000 83.20437 249 ALA H O 1
ATOM 6904 N N . PHE B 2 250 ? 157.49700 166.87900 78.53500 1.000 84.08454 250 PHE H N 1
ATOM 6905 C CA . PHE B 2 250 ? 156.81600 165.97300 79.45600 1.000 82.43694 250 PHE H CA 1
ATOM 6906 C C . PHE B 2 250 ? 155.33700 165.83300 79.11100 1.000 84.47110 250 PHE H C 1
ATOM 6907 O O . PHE B 2 250 ? 154.78200 164.73000 79.16300 1.000 80.46066 250 PHE H O 1
ATOM 6915 N N . ILE B 2 251 ? 154.68300 166.94100 78.76000 1.000 87.66610 251 ILE H N 1
ATOM 6916 C CA . ILE B 2 251 ? 153.26600 166.89100 78.41000 1.000 91.08960 251 ILE H CA 1
ATOM 6917 C C . ILE B 2 251 ? 153.06100 166.18500 77.07400 1.000 89.42449 251 ILE H C 1
ATOM 6918 O O . ILE B 2 251 ? 152.10700 165.41500 76.90700 1.000 84.71252 251 ILE H O 1
ATOM 6923 N N . LYS B 2 252 ? 153.94500 166.43300 76.10200 1.000 89.49189 252 LYS H N 1
ATOM 6924 C CA . LYS B 2 252 ? 153.78100 165.82400 74.78400 1.000 91.87840 252 LYS H CA 1
ATOM 6925 C C . LYS B 2 252 ? 153.85500 164.30400 74.85800 1.000 92.73707 252 LYS H C 1
ATOM 6926 O O . LYS B 2 252 ? 153.16400 163.60400 74.10900 1.000 89.51406 252 LYS H O 1
ATOM 6932 N N . GLY B 2 253 ? 154.68700 163.77500 75.75400 1.000 91.52218 253 GLY H N 1
ATOM 6933 C CA . GLY B 2 253 ? 154.82400 162.33700 75.89700 1.000 87.58573 253 GLY H CA 1
ATOM 6934 C C . GLY B 2 253 ? 153.68900 161.66500 76.64000 1.000 88.07926 253 GLY H C 1
ATOM 6935 O O . GLY B 2 253 ? 153.70000 160.43600 76.76800 1.000 86.69293 253 GLY H O 1
ATOM 6936 N N . GLY B 2 254 ? 152.72100 162.43000 77.12600 1.000 89.86602 254 GLY H N 1
ATOM 6937 C CA . GLY B 2 254 ? 151.64300 161.88800 77.92100 1.000 88.51904 254 GLY H CA 1
ATOM 6938 C C . GLY B 2 254 ? 151.83600 161.99300 79.41500 1.000 90.01549 254 GLY H C 1
ATOM 6939 O O . GLY B 2 254 ? 151.24400 161.19700 80.15300 1.000 88.86567 254 GLY H O 1
ATOM 6940 N N . GLY B 2 255 ? 152.64500 162.94500 79.88300 1.000 88.51936 255 GLY H N 1
ATOM 6941 C CA . GLY B 2 255 ? 152.91100 163.05400 81.30500 1.000 83.98954 255 GLY H CA 1
ATOM 6942 C C . GLY B 2 255 ? 151.68300 163.38800 82.12700 1.000 86.62156 255 GLY H C 1
ATOM 6943 O O . GLY B 2 255 ? 151.55300 162.93200 83.26600 1.000 90.78967 255 GLY H O 1
ATOM 6944 N N . LEU B 2 256 ? 150.77400 164.18800 81.57400 1.000 89.82429 256 LEU H N 1
ATOM 6945 C CA . LEU B 2 256 ? 149.55000 164.56800 82.27300 1.000 92.98929 256 LEU H CA 1
ATOM 6946 C C . LEU B 2 256 ? 148.36700 163.81300 81.68400 1.000 96.64039 256 LEU H C 1
ATOM 6947 O O . LEU B 2 256 ? 147.91200 164.14100 80.57700 1.000 103.15408 256 LEU H O 1
ATOM 6952 N N . PRO B 2 257 ? 147.84000 162.80100 82.36800 1.000 95.36831 257 PRO H N 1
ATOM 6953 C CA . PRO B 2 257 ? 146.65000 162.11000 81.86500 1.000 96.91316 257 PRO H CA 1
ATOM 6954 C C . PRO B 2 257 ? 145.44100 163.03200 81.84200 1.000 107.55804 257 PRO H C 1
ATOM 6955 O O . PRO B 2 257 ? 145.35400 164.01600 82.57900 1.000 103.18950 257 PRO H O 1
ATOM 6959 N N . SER B 2 258 ? 144.49800 162.69600 80.95800 1.000 112.77709 258 SER H N 1
ATOM 6960 C CA . SER B 2 258 ? 143.29500 163.51000 80.81100 1.000 112.03997 258 SER H CA 1
ATOM 6961 C C . SER B 2 258 ? 142.46100 163.50900 82.08700 1.000 105.87670 258 SER H C 1
ATOM 6962 O O . SER B 2 258 ? 141.91400 164.54600 82.47900 1.000 100.81106 258 SER H O 1
ATOM 6965 N N . VAL B 2 259 ? 142.34800 162.35200 82.74500 1.000 104.29511 259 VAL H N 1
ATOM 6966 C CA . VAL B 2 259 ? 141.50100 162.24700 83.93100 1.000 105.89127 259 VAL H CA 1
ATOM 6967 C C . VAL B 2 259 ? 142.02400 163.14100 85.04900 1.000 107.50381 259 VAL H C 1
ATOM 6968 O O . VAL B 2 259 ? 141.25100 163.82900 85.72600 1.000 110.07719 259 VAL H O 1
ATOM 6972 N N . LEU B 2 260 ? 143.34500 163.13400 85.24500 1.000 107.20893 260 LEU H N 1
ATOM 6973 C CA . LEU B 2 260 ? 143.95900 164.01100 86.27600 1.000 106.74032 260 LEU H CA 1
ATOM 6974 C C . LEU B 2 260 ? 143.59000 165.47200 85.97800 1.000 99.78076 260 LEU H C 1
ATOM 6975 O O . LEU B 2 260 ? 144.29100 166.06600 85.13200 1.000 96.75249 260 LEU H O 1
ATOM 6980 N N . PRO B 2 266 ? 139.60600 166.28100 89.45100 1.000 89.64336 266 PRO H N 1
ATOM 6981 C CA . PRO B 2 266 ? 139.18400 165.12700 90.23200 1.000 98.10998 266 PRO H CA 1
ATOM 6982 C C . PRO B 2 266 ? 139.74600 165.21200 91.63700 1.000 97.40145 266 PRO H C 1
ATOM 6983 O O . PRO B 2 266 ? 140.18000 166.30700 92.05100 1.000 98.66864 266 PRO H O 1
ATOM 6987 N N . THR B 2 267 ? 139.77800 164.08600 92.35500 1.000 91.64511 267 THR H N 1
ATOM 6988 C CA . THR B 2 267 ? 140.41700 164.12700 93.68200 1.000 91.49002 267 THR H CA 1
ATOM 6989 C C . THR B 2 267 ? 141.80000 163.57000 93.50400 1.000 87.86751 267 THR H C 1
ATOM 6990 O O . THR B 2 267 ? 141.91900 162.37100 93.19100 1.000 86.90594 267 THR H O 1
ATOM 6994 N N . VAL B 2 268 ? 142.81800 164.40200 93.72600 1.000 83.36432 268 VAL H N 1
ATOM 6995 C CA . VAL B 2 268 ? 144.21600 163.94700 93.49000 1.000 80.71912 268 VAL H CA 1
ATOM 6996 C C . VAL B 2 268 ? 145.01600 164.12800 94.78400 1.000 73.39986 268 VAL H C 1
ATOM 6997 O O . VAL B 2 268 ? 144.98300 165.24200 95.34900 1.000 69.98110 268 VAL H O 1
ATOM 7001 N N . LEU B 2 269 ? 145.70500 163.07900 95.22300 1.000 70.87775 269 LEU H N 1
ATOM 7002 C CA . LEU B 2 269 ? 146.58400 163.20400 96.40900 1.000 65.35871 269 LEU H CA 1
ATOM 7003 C C . LEU B 2 269 ? 147.98600 162.75300 95.99100 1.000 58.69139 269 LEU H C 1
ATOM 7004 O O . LEU B 2 269 ? 148.08400 161.70500 95.32300 1.000 57.74890 269 LEU H O 1
ATOM 7009 N N . PHE B 2 270 ? 149.02500 163.50900 96.33700 1.000 53.53293 270 PHE H N 1
ATOM 7010 C CA . PHE B 2 270 ? 150.37200 162.98500 96.01400 1.000 51.90050 270 PHE H CA 1
ATOM 7011 C C . PHE B 2 270 ? 150.91000 162.31200 97.26600 1.000 52.07568 270 PHE H C 1
ATOM 7012 O O . PHE B 2 270 ? 151.27300 163.01400 98.23300 1.000 55.45753 270 PHE H O 1
ATOM 7020 N N . LEU B 2 271 ? 150.97000 160.97800 97.25000 1.000 49.09774 271 LEU H N 1
ATOM 7021 C CA . LEU B 2 271 ? 151.44200 160.22400 98.43700 1.000 48.28420 271 LEU H CA 1
ATOM 7022 C C . LEU B 2 271 ? 152.90000 159.78800 98.28500 1.000 43.78051 271 LEU H C 1
ATOM 7023 O O . LEU B 2 271 ? 153.48000 159.30600 99.27400 1.000 43.46608 271 LEU H O 1
ATOM 7028 N N . GLY B 2 272 ? 153.51600 160.04700 97.13900 1.000 48.04206 272 GLY H N 1
ATOM 7029 C CA . GLY B 2 272 ? 154.85500 159.47400 96.91200 1.000 56.09885 272 GLY H CA 1
ATOM 7030 C C . GLY B 2 272 ? 155.99600 160.28500 97.47200 1.000 59.54948 272 GLY H C 1
ATOM 7031 O O . GLY B 2 272 ? 155.79000 161.47800 97.77800 1.000 59.40522 272 GLY H O 1
ATOM 7032 N N . GLY B 2 273 ? 157.16200 159.65200 97.61800 1.000 56.71721 273 GLY H N 1
ATOM 7033 C CA . GLY B 2 273 ? 158.35400 160.41600 98.02000 1.000 46.26629 273 GLY H CA 1
ATOM 7034 C C . GLY B 2 273 ? 158.97500 160.92100 96.74000 1.000 47.94305 273 GLY H C 1
ATOM 7035 O O . GLY B 2 273 ? 158.83400 160.22700 95.71300 1.000 52.47035 273 GLY H O 1
ATOM 7036 N N . GLY B 2 274 ? 159.63500 162.07500 96.76800 1.000 46.38268 274 GLY H N 1
ATOM 7037 C CA . GLY B 2 274 ? 160.12000 162.63900 95.52800 1.000 42.49939 274 GLY H CA 1
ATOM 7038 C C . GLY B 2 274 ? 159.10800 163.45800 94.76500 1.000 43.92857 274 GLY H C 1
ATOM 7039 O O . GLY B 2 274 ? 159.35300 163.78400 93.60000 1.000 50.91858 274 GLY H O 1
ATOM 7040 N N . THR B 2 275 ? 157.97600 163.80400 95.38000 1.000 43.46926 275 THR H N 1
ATOM 7041 C CA . THR B 2 275 ? 156.92700 164.51900 94.61500 1.000 53.26614 275 THR H CA 1
ATOM 7042 C C . THR B 2 275 ? 157.32800 165.97200 94.41500 1.000 59.64224 275 THR H C 1
ATOM 7043 O O . THR B 2 275 ? 157.19200 166.45900 93.27200 1.000 66.72788 275 THR H O 1
ATOM 7047 N N . GLY B 2 276 ? 157.81600 166.65000 95.45800 1.000 53.60652 276 GLY H N 1
ATOM 7048 C CA . GLY B 2 276 ? 158.27600 168.01600 95.33500 1.000 51.73171 276 GLY H CA 1
ATOM 7049 C C . GLY B 2 276 ? 157.73000 168.90700 96.43000 1.000 55.98148 276 GLY H C 1
ATOM 7050 O O . GLY B 2 276 ? 156.93200 168.49800 97.27100 1.000 56.90512 276 GLY H O 1
ATOM 7051 N N . PHE B 2 277 ? 158.18700 170.16200 96.40400 1.000 56.96947 277 PHE H N 1
ATOM 7052 C CA . PHE B 2 277 ? 157.84300 171.20000 97.37300 1.000 52.67330 277 PHE H CA 1
ATOM 7053 C C . PHE B 2 277 ? 156.44700 171.80000 97.18700 1.000 54.42432 277 PHE H C 1
ATOM 7054 O O . PHE B 2 277 ? 155.83000 172.18900 98.18600 1.000 62.58807 277 PHE H O 1
ATOM 7062 N N . PRO B 2 278 ? 155.92400 171.95500 95.95800 1.000 57.56229 278 PRO H N 1
ATOM 7063 C CA . PRO B 2 278 ? 154.55900 172.50200 95.84000 1.000 56.72412 278 PRO H CA 1
ATOM 7064 C C . PRO B 2 278 ? 153.52400 171.69400 96.60100 1.000 55.15383 278 PRO H C 1
ATOM 7065 O O . PRO B 2 278 ? 152.57700 172.26900 97.15100 1.000 56.26525 278 PRO H O 1
ATOM 7069 N N . SER B 2 279 ? 153.67100 170.37700 96.63900 1.000 61.24360 279 SER H N 1
ATOM 7070 C CA . SER B 2 279 ? 152.95900 169.56000 97.60700 1.000 63.86111 279 SER H CA 1
ATOM 7071 C C . SER B 2 279 ? 153.83100 169.38200 98.84800 1.000 57.70006 279 SER H C 1
ATOM 7072 O O . SER B 2 279 ? 155.00600 169.74700 98.86400 1.000 58.02183 279 SER H O 1
ATOM 7075 N N . LYS B 2 280 ? 153.23700 168.82100 99.90100 1.000 48.89183 280 LYS H N 1
ATOM 7076 C CA . LYS B 2 280 ? 153.82800 168.65900 101.22900 1.000 56.20514 280 LYS H CA 1
ATOM 7077 C C . LYS B 2 280 ? 153.93100 169.98200 101.97800 1.000 58.86406 280 LYS H C 1
ATOM 7078 O O . LYS B 2 280 ? 154.33800 169.98500 103.14600 1.000 56.10784 280 LYS H O 1
ATOM 7084 N N . THR B 2 281 ? 153.57900 171.10200 101.35100 1.000 58.20330 281 THR H N 1
ATOM 7085 C CA . THR B 2 281 ? 153.56800 172.40400 101.99500 1.000 56.11080 281 THR H CA 1
ATOM 7086 C C . THR B 2 281 ? 152.27300 173.12200 101.64300 1.000 57.21096 281 THR H C 1
ATOM 7087 O O . THR B 2 281 ? 151.63000 172.82800 100.63200 1.000 54.27227 281 THR H O 1
ATOM 7091 N N . THR B 2 282 ? 151.89200 174.07300 102.49500 1.000 61.33660 282 THR H N 1
ATOM 7092 C CA . THR B 2 282 ? 150.61500 174.76400 102.37700 1.000 58.89522 282 THR H CA 1
ATOM 7093 C C . THR B 2 282 ? 150.74700 176.17600 101.81800 1.000 61.05912 282 THR H C 1
ATOM 7094 O O . THR B 2 282 ? 149.78000 176.94300 101.87400 1.000 61.95160 282 THR H O 1
ATOM 7098 N N . HIS B 2 283 ? 151.91700 176.54100 101.28800 1.000 57.64901 283 HIS H N 1
ATOM 7099 C CA . HIS B 2 283 ? 152.10600 177.89400 100.77300 1.000 57.83275 283 HIS H CA 1
ATOM 7100 C C . HIS B 2 283 ? 151.18700 178.16800 99.58900 1.000 64.85298 283 HIS H C 1
ATOM 7101 O O . HIS B 2 283 ? 150.45900 179.16600 99.57000 1.000 75.25510 283 HIS H O 1
ATOM 7108 N N . TYR B 2 284 ? 151.20500 177.28500 98.58900 1.000 58.58867 284 TYR H N 1
ATOM 7109 C CA . TYR B 2 284 ? 150.37100 177.46200 97.40600 1.000 63.30913 284 TYR H CA 1
ATOM 7110 C C . TYR B 2 284 ? 148.89300 177.23900 97.68500 1.000 65.01996 284 TYR H C 1
ATOM 7111 O O . TYR B 2 284 ? 148.06200 177.60100 96.84600 1.000 74.77350 284 TYR H O 1
ATOM 7120 N N . LEU B 2 285 ? 148.54500 176.64800 98.82500 1.000 67.85862 285 LEU H N 1
ATOM 7121 C CA . LEU B 2 285 ? 147.15000 176.41800 99.17400 1.000 77.11986 285 LEU H CA 1
ATOM 7122 C C . LEU B 2 285 ? 146.52900 177.57000 99.95100 1.000 77.89912 285 LEU H C 1
ATOM 7123 O O . LEU B 2 285 ? 145.30000 177.62700 100.06800 1.000 73.81907 285 LEU H O 1
ATOM 7128 N N . GLN B 2 286 ? 147.34200 178.48500 100.48100 1.000 74.30780 286 GLN H N 1
ATOM 7129 C CA . GLN B 2 286 ? 146.84800 179.54300 101.35500 1.000 71.06061 286 GLN H CA 1
ATOM 7130 C C . GLN B 2 286 ? 147.31200 180.94400 100.98400 1.000 75.79795 286 GLN H C 1
ATOM 7131 O O . GLN B 2 286 ? 146.69300 181.91100 101.44200 1.000 79.53800 286 GLN H O 1
ATOM 7137 N N . LYS B 2 287 ? 148.35800 181.09400 100.18200 1.000 75.53310 287 LYS H N 1
ATOM 7138 C CA . LYS B 2 287 ? 148.95800 182.38500 99.89300 1.000 78.88135 287 LYS H CA 1
ATOM 7139 C C . LYS B 2 287 ? 148.80800 182.72700 98.41700 1.000 83.35700 287 LYS H C 1
ATOM 7140 O O . LYS B 2 287 ? 148.68600 181.83200 97.57300 1.000 79.63525 287 LYS H O 1
ATOM 7146 N N . PRO B 2 288 ? 148.81100 184.01600 98.06900 1.000 89.37474 288 PRO H N 1
ATOM 7147 C CA . PRO B 2 288 ? 148.74800 184.39400 96.65200 1.000 86.44402 288 PRO H CA 1
ATOM 7148 C C . PRO B 2 288 ? 149.95800 183.87700 95.89100 1.000 80.39720 288 PRO H C 1
ATOM 7149 O O . PRO B 2 288 ? 151.03200 183.66800 96.45900 1.000 82.20565 288 PRO H O 1
ATOM 7153 N N . LYS B 2 289 ? 149.76400 183.66600 94.58500 1.000 80.26608 289 LYS H N 1
ATOM 7154 C CA . LYS B 2 289 ? 150.77800 183.00700 93.76600 1.000 83.66632 289 LYS H CA 1
ATOM 7155 C C . LYS B 2 289 ? 152.12700 183.71000 93.86500 1.000 88.19216 289 LYS H C 1
ATOM 7156 O O . LYS B 2 289 ? 153.15800 183.06800 94.08900 1.000 89.96162 289 LYS H O 1
ATOM 7162 N N . GLU B 2 290 ? 152.13900 185.03600 93.71100 1.000 87.24726 290 GLU H N 1
ATOM 7163 C CA . GLU B 2 290 ? 153.38800 185.77600 93.86400 1.000 82.23867 290 GLU H CA 1
ATOM 7164 C C . GLU B 2 290 ? 153.89200 185.71200 95.30200 1.000 80.15085 290 GLU H C 1
ATOM 7165 O O . GLU B 2 290 ? 155.08800 185.50100 95.53900 1.000 78.13678 290 GLU H O 1
ATOM 7171 N N . GLN B 2 291 ? 152.99200 185.88700 96.27300 1.000 77.60221 291 GLN H N 1
ATOM 7172 C CA . GLN B 2 291 ? 153.38600 185.81900 97.67700 1.000 79.74730 291 GLN H CA 1
ATOM 7173 C C . GLN B 2 291 ? 153.89100 184.43000 98.04200 1.000 85.05746 291 GLN H C 1
ATOM 7174 O O . GLN B 2 291 ? 154.91300 184.29100 98.72800 1.000 85.54983 291 GLN H O 1
ATOM 7180 N N . ALA B 2 292 ? 153.18700 183.38700 97.59300 1.000 87.41044 292 ALA H N 1
ATOM 7181 C CA . ALA B 2 292 ? 153.62100 182.02300 97.87300 1.000 75.57036 292 ALA H CA 1
ATOM 7182 C C . ALA B 2 292 ? 154.96500 181.72900 97.22200 1.000 69.56044 292 ALA H C 1
ATOM 7183 O O . ALA B 2 292 ? 155.83200 181.09600 97.83500 1.000 68.75902 292 ALA H O 1
ATOM 7185 N N . GLN B 2 293 ? 155.15400 182.17600 95.97800 1.000 71.64546 293 GLN H N 1
ATOM 7186 C CA . GLN B 2 293 ? 156.43500 181.98000 95.31000 1.000 71.42041 293 GLN H CA 1
ATOM 7187 C C . GLN B 2 293 ? 157.55900 182.67500 96.06300 1.000 74.48185 293 GLN H C 1
ATOM 7188 O O . GLN B 2 293 ? 158.63000 182.09500 96.25700 1.000 81.84860 293 GLN H O 1
ATOM 7194 N N . LYS B 2 294 ? 157.33000 183.91300 96.50700 1.000 72.42770 294 LYS H N 1
ATOM 7195 C CA . LYS B 2 294 ? 158.36800 184.63500 97.23700 1.000 70.95386 294 LYS H CA 1
ATOM 7196 C C . LYS B 2 294 ? 158.69400 183.95100 98.55900 1.000 73.32227 294 LYS H C 1
ATOM 7197 O O . LYS B 2 294 ? 159.86800 183.82300 98.92900 1.000 68.95647 294 LYS H O 1
ATOM 7203 N N . ASP B 2 295 ? 157.66800 183.49700 99.28500 1.000 76.43040 295 ASP H N 1
ATOM 7204 C CA . ASP B 2 295 ? 157.91000 182.84400 100.56800 1.000 71.97906 295 ASP H CA 1
ATOM 7205 C C . ASP B 2 295 ? 158.65100 181.52300 100.39200 1.000 72.24822 295 ASP H C 1
ATOM 7206 O O . ASP B 2 295 ? 159.60400 181.23700 101.12900 1.000 71.28298 295 ASP H O 1
ATOM 7211 N N . ILE B 2 296 ? 158.23900 180.70900 99.41600 1.000 67.23402 296 ILE H N 1
ATOM 7212 C CA . ILE B 2 296 ? 158.92500 179.44300 99.17800 1.000 61.48074 296 ILE H CA 1
ATOM 7213 C C . ILE B 2 296 ? 160.34600 179.69500 98.69400 1.000 59.72775 296 ILE H C 1
ATOM 7214 O O . ILE B 2 296 ? 161.27100 178.94600 99.02600 1.000 64.04696 296 ILE H O 1
ATOM 7219 N N . PHE B 2 297 ? 160.54500 180.75000 97.90000 1.000 57.64181 297 PHE H N 1
ATOM 7220 C CA . PHE B 2 297 ? 161.88700 181.09700 97.44700 1.000 63.16467 297 PHE H CA 1
ATOM 7221 C C . PHE B 2 297 ? 162.78000 181.47700 98.61800 1.000 66.05585 297 PHE H C 1
ATOM 7222 O O . PHE B 2 297 ? 163.94800 181.07600 98.67300 1.000 63.99162 297 PHE H O 1
ATOM 7230 N N . ALA B 2 298 ? 162.24700 182.24700 99.56900 1.000 66.05219 298 ALA H N 1
ATOM 7231 C CA . ALA B 2 298 ? 163.01000 182.56900 100.77000 1.000 65.43243 298 ALA H CA 1
ATOM 7232 C C . ALA B 2 298 ? 163.33400 181.31000 101.56800 1.000 70.86997 298 ALA H C 1
ATOM 7233 O O . ALA B 2 298 ? 164.45600 181.14900 102.06700 1.000 74.10992 298 ALA H O 1
ATOM 7235 N N . ILE B 2 299 ? 162.36100 180.40300 101.68900 1.000 69.42599 299 ILE H N 1
ATOM 7236 C CA . ILE B 2 299 ? 162.59000 179.15300 102.41200 1.000 65.51321 299 ILE H CA 1
ATOM 7237 C C . ILE B 2 299 ? 163.71000 178.35600 101.75300 1.000 62.58533 299 ILE H C 1
ATOM 7238 O O . ILE B 2 299 ? 164.61900 177.85500 102.42400 1.000 59.41538 299 ILE H O 1
ATOM 7243 N N . LEU B 2 300 ? 163.66200 178.23500 100.42500 1.000 62.10141 300 LEU H N 1
ATOM 7244 C CA . LEU B 2 300 ? 164.66800 177.45900 99.70600 1.000 53.82698 300 LEU H CA 1
ATOM 7245 C C . LEU B 2 300 ? 166.03900 178.11600 99.78400 1.000 55.76554 300 LEU H C 1
ATOM 7246 O O . LEU B 2 300 ? 167.05900 177.42400 99.87400 1.000 61.42609 300 LEU H O 1
ATOM 7251 N N . GLN B 2 301 ? 166.08800 179.45000 99.74000 1.000 60.58545 301 GLN H N 1
ATOM 7252 C CA . GLN B 2 301 ? 167.36200 180.14400 99.89900 1.000 63.85158 301 GLN H CA 1
ATOM 7253 C C . GLN B 2 301 ? 167.95400 179.89500 101.27900 1.000 67.14079 301 GLN H C 1
ATOM 7254 O O . GLN B 2 301 ? 169.17100 179.72400 101.41900 1.000 62.36942 301 GLN H O 1
ATOM 7260 N N . ARG B 2 302 ? 167.11100 179.87800 102.31300 1.000 67.04795 302 ARG H N 1
ATOM 7261 C CA . ARG B 2 302 ? 167.62000 179.63700 103.65900 1.000 65.45263 302 ARG H CA 1
ATOM 7262 C C . ARG B 2 302 ? 168.06300 178.18900 103.83900 1.000 66.40930 302 ARG H C 1
ATOM 7263 O O . ARG B 2 302 ? 169.09100 177.92500 104.47400 1.000 64.97807 302 ARG H O 1
ATOM 7271 N N . ARG B 2 303 ? 167.30800 177.23600 103.28600 1.000 64.58172 303 ARG H N 1
ATOM 7272 C CA . ARG B 2 303 ? 167.61800 175.82500 103.49900 1.000 58.26086 303 ARG H CA 1
ATOM 7273 C C . ARG B 2 303 ? 168.69000 175.32300 102.53800 1.000 53.79618 303 ARG H C 1
ATOM 7274 O O . ARG B 2 303 ? 169.60700 174.60500 102.95100 1.000 47.93622 303 ARG H O 1
ATOM 7282 N N . PHE B 2 304 ? 168.59600 175.68600 101.26200 1.000 57.16993 304 PHE H N 1
ATOM 7283 C CA . PHE B 2 304 ? 169.52200 175.22900 100.22600 1.000 52.30929 304 PHE H CA 1
ATOM 7284 C C . PHE B 2 304 ? 170.24300 176.45200 99.66700 1.000 64.04263 304 PHE H C 1
ATOM 7285 O O . PHE B 2 304 ? 169.79600 177.06400 98.69500 1.000 70.43054 304 PHE H O 1
ATOM 7293 N N . ARG B 2 305 ? 171.37000 176.80100 100.28700 1.000 70.27775 305 ARG H N 1
ATOM 7294 C CA . ARG B 2 305 ? 172.10000 178.01300 99.93800 1.000 78.26720 305 ARG H CA 1
ATOM 7295 C C . ARG B 2 305 ? 173.00400 177.84600 98.72300 1.000 73.34023 305 ARG H C 1
ATOM 7296 O O . ARG B 2 305 ? 173.59700 178.83400 98.27700 1.000 73.90808 305 ARG H O 1
ATOM 7304 N N . ASN B 2 306 ? 173.13100 176.63600 98.18200 1.000 66.64405 306 ASN H N 1
ATOM 7305 C CA . ASN B 2 306 ? 173.99300 176.41300 97.02900 1.000 68.59728 306 ASN H CA 1
ATOM 7306 C C . ASN B 2 306 ? 173.23500 176.49800 95.71100 1.000 65.69374 306 ASN H C 1
ATOM 7307 O O . ASN B 2 306 ? 173.77500 176.99800 94.71900 1.000 71.95308 306 ASN H O 1
ATOM 7312 N N . VAL B 2 307 ? 171.99800 176.01300 95.67300 1.000 65.48474 307 VAL H N 1
ATOM 7313 C CA . VAL B 2 307 ? 171.18700 176.09900 94.46300 1.000 68.90592 307 VAL H CA 1
ATOM 7314 C C . VAL B 2 307 ? 170.40700 177.40400 94.41100 1.000 70.06390 307 VAL H C 1
ATOM 7315 O O . VAL B 2 307 ? 170.45000 178.12700 93.41300 1.000 69.82943 307 VAL H O 1
ATOM 7319 N N . TYR B 2 308 ? 169.68400 177.72500 95.48200 1.000 69.05833 308 TYR H N 1
ATOM 7320 C CA . TYR B 2 308 ? 168.85300 178.92100 95.52100 1.000 66.87078 308 TYR H CA 1
ATOM 7321 C C . TYR B 2 308 ? 169.51700 180.09000 96.23200 1.000 74.26546 308 TYR H C 1
ATOM 7322 O O . TYR B 2 308 ? 169.18800 181.24400 95.93800 1.000 78.16593 308 TYR H O 1
ATOM 7331 N N . GLY B 2 309 ? 170.43800 179.82200 97.15900 1.000 71.91168 309 GLY H N 1
ATOM 7332 C CA . GLY B 2 309 ? 171.12300 180.90700 97.84200 1.000 75.07219 309 GLY H CA 1
ATOM 7333 C C . GLY B 2 309 ? 171.96400 181.75100 96.90500 1.000 78.34159 309 GLY H C 1
ATOM 7334 O O . GLY B 2 309 ? 172.03500 182.97400 97.04900 1.000 76.21455 309 GLY H O 1
ATOM 7335 N N . LYS B 2 310 ? 172.61800 181.11000 95.93300 1.000 73.05722 310 LYS H N 1
ATOM 7336 C CA . LYS B 2 310 ? 173.39300 181.85900 94.95000 1.000 71.25895 310 LYS H CA 1
ATOM 7337 C C . LYS B 2 310 ? 172.49300 182.68500 94.04200 1.000 79.44740 310 LYS H C 1
ATOM 7338 O O . LYS B 2 310 ? 172.90900 183.74000 93.55000 1.000 87.63190 310 LYS H O 1
ATOM 7344 N N . MET B 2 311 ? 171.26900 182.22200 93.80400 1.000 78.45876 311 MET H N 1
ATOM 7345 C CA . MET B 2 311 ? 170.33400 182.95500 92.96200 1.000 83.63668 311 MET H CA 1
ATOM 7346 C C . MET B 2 311 ? 169.87300 184.23000 93.65800 1.000 89.68370 311 MET H C 1
ATOM 7347 O O . MET B 2 311 ? 169.68600 184.25900 94.87800 1.000 87.33044 311 MET H O 1
ATOM 7352 N N . ALA B 2 312 ? 169.68400 185.29100 92.87100 1.000 92.87288 312 ALA H N 1
ATOM 7353 C CA . ALA B 2 312 ? 169.32700 186.59600 93.40700 1.000 96.35891 312 ALA H CA 1
ATOM 7354 C C . ALA B 2 312 ? 167.91500 187.04400 93.05800 1.000 94.67280 312 ALA H C 1
ATOM 7355 O O . ALA B 2 312 ? 167.46000 188.05900 93.59600 1.000 90.96160 312 ALA H O 1
ATOM 7357 N N . THR B 2 313 ? 167.21200 186.32800 92.18400 1.000 97.78171 313 THR H N 1
ATOM 7358 C CA . THR B 2 313 ? 165.87300 186.72300 91.77300 1.000 98.88043 313 THR H CA 1
ATOM 7359 C C . THR B 2 313 ? 164.95500 185.51000 91.78900 1.000 92.69589 313 THR H C 1
ATOM 7360 O O . THR B 2 313 ? 165.40400 184.36800 91.65800 1.000 90.67884 313 THR H O 1
ATOM 7364 N N . VAL B 2 314 ? 163.66300 185.77000 91.96200 1.000 87.91350 314 VAL H N 1
ATOM 7365 C CA . VAL B 2 314 ? 162.65100 184.71700 91.96000 1.000 81.66130 314 VAL H CA 1
ATOM 7366 C C . VAL B 2 314 ? 162.50700 184.18400 90.53900 1.000 84.98981 314 VAL H C 1
ATOM 7367 O O . VAL B 2 314 ? 162.20100 184.95400 89.61800 1.000 86.89676 314 VAL H O 1
ATOM 7371 N N . PRO B 2 315 ? 162.71500 182.88900 90.31300 1.000 85.22950 315 PRO H N 1
ATOM 7372 C CA . PRO B 2 315 ? 162.59000 182.34800 88.95400 1.000 87.20593 315 PRO H CA 1
ATOM 7373 C C . PRO B 2 315 ? 161.14300 182.20200 88.51200 1.000 80.98508 315 PRO H C 1
ATOM 7374 O O . PRO B 2 315 ? 160.21700 182.51700 89.26700 1.000 71.78852 315 PRO H O 1
ATOM 7378 N N . LYS B 2 316 ? 160.94000 181.73500 87.27800 1.000 84.02760 316 LYS H N 1
ATOM 7379 C CA . LYS B 2 316 ? 159.56100 181.57900 86.74600 1.000 81.26873 316 LYS H CA 1
ATOM 7380 C C . LYS B 2 316 ? 158.77500 180.62400 87.65200 1.000 81.50804 316 LYS H C 1
ATOM 7381 O O . LYS B 2 316 ? 157.59300 180.91500 87.93800 1.000 80.84256 316 LYS H O 1
ATOM 7387 N N . ASN B 2 317 ? 159.40800 179.53200 88.08600 1.000 79.76107 317 ASN H N 1
ATOM 7388 C CA . ASN B 2 317 ? 158.73600 178.54200 88.91500 1.000 72.50674 317 ASN H CA 1
ATOM 7389 C C . ASN B 2 317 ? 159.54900 178.30300 90.17500 1.000 70.69443 317 ASN H C 1
ATOM 7390 O O . ASN B 2 317 ? 160.77500 178.16600 90.11100 1.000 73.99526 317 ASN H O 1
ATOM 7395 N N . VAL B 2 318 ? 158.86700 178.25900 91.31300 1.000 63.93133 318 VAL H N 1
ATOM 7396 C CA . VAL B 2 318 ? 159.51400 178.00700 92.59600 1.000 65.63538 318 VAL H CA 1
ATOM 7397 C C . VAL B 2 318 ? 158.77500 176.85000 93.26100 1.000 66.91733 318 VAL H C 1
ATOM 7398 O O . VAL B 2 318 ? 157.59000 176.98700 93.60200 1.000 68.35884 318 VAL H O 1
ATOM 7402 N N . PRO B 2 319 ? 159.41000 175.68000 93.43200 1.000 70.35441 319 PRO H N 1
ATOM 7403 C CA . PRO B 2 319 ? 160.79100 175.32900 93.06400 1.000 71.08581 319 PRO H CA 1
ATOM 7404 C C . PRO B 2 319 ? 160.97900 175.17600 91.55800 1.000 66.80806 319 PRO H C 1
ATOM 7405 O O . PRO B 2 319 ? 160.01800 174.99900 90.81500 1.000 66.05068 319 PRO H O 1
ATOM 7409 N N . MET B 2 320 ? 162.22700 175.25000 91.09400 1.000 61.56534 320 MET H N 1
ATOM 7410 C CA . MET B 2 320 ? 162.49300 175.33700 89.66100 1.000 63.25788 320 MET H CA 1
ATOM 7411 C C . MET B 2 320 ? 162.14000 174.05100 88.92400 1.000 71.55249 320 MET H C 1
ATOM 7412 O O . MET B 2 320 ? 161.70200 174.09900 87.77100 1.000 79.87587 320 MET H O 1
ATOM 7417 N N . VAL B 2 321 ? 162.34800 172.89800 89.55000 1.000 73.59543 321 VAL H N 1
ATOM 7418 C CA . VAL B 2 321 ? 162.41900 171.62400 88.84000 1.000 67.42384 321 VAL H CA 1
ATOM 7419 C C . VAL B 2 321 ? 161.21000 170.75300 89.16400 1.000 61.71618 321 VAL H C 1
ATOM 7420 O O . VAL B 2 321 ? 160.83600 170.60000 90.33400 1.000 62.95062 321 VAL H O 1
ATOM 7424 N N . LEU B 2 322 ? 160.60200 170.18900 88.11900 1.000 61.17069 322 LEU H N 1
ATOM 7425 C CA . LEU B 2 322 ? 159.55200 169.18500 88.24200 1.000 62.89678 322 LEU H CA 1
ATOM 7426 C C . LEU B 2 322 ? 160.16000 167.78800 88.36200 1.000 66.56844 322 LEU H C 1
ATOM 7427 O O . LEU B 2 322 ? 161.28400 167.53500 87.92200 1.000 69.09939 322 LEU H O 1
ATOM 7432 N N . LYS B 2 323 ? 159.40500 166.87500 88.97000 1.000 66.64397 323 LYS H N 1
ATOM 7433 C CA . LYS B 2 323 ? 159.84600 165.49800 89.16300 1.000 65.42611 323 LYS H CA 1
ATOM 7434 C C . LYS B 2 323 ? 159.01900 164.55700 88.29400 1.000 66.30682 323 LYS H C 1
ATOM 7435 O O . LYS B 2 323 ? 157.78400 164.58000 88.35000 1.000 65.43837 323 LYS H O 1
ATOM 7441 N N . GLY B 2 324 ? 159.68600 163.72800 87.50700 1.000 64.73758 324 GLY H N 1
ATOM 7442 C CA . GLY B 2 324 ? 158.99200 162.86500 86.56900 1.000 63.09615 324 GLY H CA 1
ATOM 7443 C C . GLY B 2 324 ? 159.64600 161.50300 86.43800 1.000 68.24433 324 GLY H C 1
ATOM 7444 O O . GLY B 2 324 ? 160.78500 161.27700 86.84700 1.000 67.85852 324 GLY H O 1
ATOM 7445 N N . VAL B 2 326 ? 158.02500 159.86700 86.27100 1.000 73.49507 326 VAL H N 1
ATOM 7446 C CA . VAL B 2 326 ? 158.85400 158.73500 85.77100 1.000 72.63387 326 VAL H CA 1
ATOM 7447 C C . VAL B 2 326 ? 158.44400 158.43400 84.33300 1.000 74.75270 326 VAL H C 1
ATOM 7448 O O . VAL B 2 326 ? 157.36100 158.87900 83.92100 1.000 79.71517 326 VAL H O 1
ATOM 7452 N N . ASN B 2 327 ? 159.31500 157.77900 83.57800 1.000 73.18536 327 ASN H N 1
ATOM 7453 C CA . ASN B 2 327 ? 158.91400 157.31500 82.25400 1.000 75.24091 327 ASN H CA 1
ATOM 7454 C C . ASN B 2 327 ? 158.79600 155.79500 82.26800 1.000 71.43229 327 ASN H C 1
ATOM 7455 O O . ASN B 2 327 ? 158.91900 155.15000 83.31300 1.000 70.55545 327 ASN H O 1
ATOM 7460 N N . ASP B 2 328 ? 158.54600 155.22700 81.08600 1.000 76.13167 328 ASP H N 1
ATOM 7461 C CA . ASP B 2 328 ? 158.29100 153.80300 80.92300 1.000 75.98301 328 ASP H CA 1
ATOM 7462 C C . ASP B 2 328 ? 158.98600 153.31000 79.65800 1.000 78.35930 328 ASP H C 1
ATOM 7463 O O . ASP B 2 328 ? 159.54200 154.09600 78.88400 1.000 77.02257 328 ASP H O 1
ATOM 7468 N N . SER B 2 329 ? 158.94800 151.98900 79.44500 1.000 82.78072 329 SER H N 1
ATOM 7469 C CA . SER B 2 329 ? 159.49500 151.42400 78.21200 1.000 82.76019 329 SER H CA 1
ATOM 7470 C C . SER B 2 329 ? 158.66700 151.82600 76.99700 1.000 88.75470 329 SER H C 1
ATOM 7471 O O . SER B 2 329 ? 159.21500 152.00300 75.90000 1.000 80.81595 329 SER H O 1
ATOM 7474 N N . THR B 2 330 ? 157.35200 151.96700 77.16600 1.000 89.57557 330 THR H N 1
ATOM 7475 C CA . THR B 2 330 ? 156.50600 152.56000 76.13900 1.000 81.60738 330 THR H CA 1
ATOM 7476 C C . THR B 2 330 ? 156.74500 154.05500 75.98600 1.000 85.40410 330 THR H C 1
ATOM 7477 O O . THR B 2 330 ? 156.04300 154.70100 75.20200 1.000 88.24469 330 THR H O 1
ATOM 7481 N N . ASN B 2 331 ? 157.70400 154.60600 76.73100 1.000 85.86722 331 ASN H N 1
ATOM 7482 C CA . ASN B 2 331 ? 158.10800 156.00600 76.67600 1.000 84.71890 331 ASN H CA 1
ATOM 7483 C C . ASN B 2 331 ? 157.00000 156.94900 77.12400 1.000 84.35729 331 ASN H C 1
ATOM 7484 O O . ASN B 2 331 ? 157.02200 158.13800 76.79300 1.000 88.88504 331 ASN H O 1
ATOM 7489 N N . LYS B 2 332 ? 156.02500 156.44300 77.87500 1.000 86.65695 332 LYS H N 1
ATOM 7490 C CA . LYS B 2 332 ? 154.99300 157.29200 78.44800 1.000 84.82375 332 LYS H CA 1
ATOM 7491 C C . LYS B 2 332 ? 155.47400 157.85400 79.77800 1.000 83.70211 332 LYS H C 1
ATOM 7492 O O . LYS B 2 332 ? 155.87800 157.10200 80.67100 1.000 82.09403 332 LYS H O 1
ATOM 7498 N N . TRP B 2 333 ? 155.43000 159.17400 79.90800 1.000 82.70692 333 TRP H N 1
ATOM 7499 C CA . TRP B 2 333 ? 155.89200 159.84500 81.11200 1.000 77.51044 333 TRP H CA 1
ATOM 7500 C C . TRP B 2 333 ? 154.77900 159.89900 82.15100 1.000 80.94635 333 TRP H C 1
ATOM 7501 O O . TRP B 2 333 ? 153.59500 160.00100 81.81900 1.000 87.78475 333 TRP H O 1
ATOM 7512 N N . TYR B 2 334 ? 155.17300 159.82000 83.41900 1.000 74.56103 334 TYR H N 1
ATOM 7513 C CA . TYR B 2 334 ? 154.24300 159.89100 84.53500 1.000 73.20430 334 TYR H CA 1
ATOM 7514 C C . TYR B 2 334 ? 154.74200 160.90300 85.55400 1.000 71.72194 334 TYR H C 1
ATOM 7515 O O . TYR B 2 334 ? 155.94800 161.01300 85.79400 1.000 69.70872 334 TYR H O 1
ATOM 7524 N N . GLN B 2 335 ? 153.81600 161.60900 86.20900 1.000 71.26036 335 GLN H N 1
ATOM 7525 C CA . GLN B 2 335 ? 154.22800 162.52400 87.30700 1.000 66.32427 335 GLN H CA 1
ATOM 7526 C C . GLN B 2 335 ? 154.50700 161.65200 88.53900 1.000 64.07291 335 GLN H C 1
ATOM 7527 O O . GLN B 2 335 ? 153.68300 160.76800 88.82500 1.000 67.35770 335 GLN H O 1
ATOM 7533 N N . GLN B 2 336 ? 155.62000 161.87500 89.23700 1.000 60.31434 336 GLN H N 1
ATOM 7534 C CA . GLN B 2 336 ? 155.97500 160.96700 90.36000 1.000 61.15191 336 GLN H CA 1
ATOM 7535 C C . GLN B 2 336 ? 154.92900 161.05100 91.47900 1.000 60.61782 336 GLN H C 1
ATOM 7536 O O . GLN B 2 336 ? 154.47100 162.17300 91.77400 1.000 63.60072 336 GLN H O 1
ATOM 7542 N N . GLY B 2 337 ? 154.56300 159.91100 92.07000 1.000 54.28367 337 GLY H N 1
ATOM 7543 C CA . GLY B 2 337 ? 153.67300 159.91900 93.24700 1.000 52.47203 337 GLY H CA 1
ATOM 7544 C C . GLY B 2 337 ? 152.35400 160.62700 93.04000 1.000 57.65116 337 GLY H C 1
ATOM 7545 O O . GLY B 2 337 ? 151.94200 161.32200 93.97700 1.000 69.75919 337 GLY H O 1
ATOM 7546 N N . VAL B 2 338 ? 151.68400 160.46100 91.89900 1.000 54.59746 338 VAL H N 1
ATOM 7547 C CA . VAL B 2 338 ? 150.34200 161.11000 91.77400 1.000 61.07860 338 VAL H CA 1
ATOM 7548 C C . VAL B 2 338 ? 149.26900 160.01200 91.85300 1.000 63.45566 338 VAL H C 1
ATOM 7549 O O . VAL B 2 338 ? 149.39800 158.99700 91.13700 1.000 69.10314 338 VAL H O 1
ATOM 7553 N N . CYS B 2 339 ? 148.27700 160.19200 92.72900 1.000 62.24165 339 CYS H N 1
ATOM 7554 C CA . CYS B 2 339 ? 147.25600 159.13500 92.94000 1.000 62.81358 339 CYS H CA 1
ATOM 7555 C C . CYS B 2 339 ? 145.84100 159.72700 92.94600 1.000 68.16898 339 CYS H C 1
ATOM 7556 O O . CYS B 2 339 ? 145.70200 160.92600 93.26200 1.000 70.91300 339 CYS H O 1
ATOM 7559 N N . LEU B 2 340 ? 144.83900 158.90700 92.62800 1.000 65.43163 340 LEU H N 1
ATOM 7560 C CA . LEU B 2 340 ? 143.42500 159.35800 92.63300 1.000 70.34468 340 LEU H CA 1
ATOM 7561 C C . LEU B 2 340 ? 142.72800 158.65700 93.80300 1.000 73.15598 340 LEU H C 1
ATOM 7562 O O . LEU B 2 340 ? 142.89800 157.42700 93.93000 1.000 73.20187 340 LEU H O 1
ATOM 7567 N N . LEU B 2 341 ? 141.97900 159.39700 94.62400 1.000 81.99806 341 LEU H N 1
ATOM 7568 C CA . LEU B 2 341 ? 141.39300 158.78500 95.84500 1.000 75.55198 341 LEU H CA 1
ATOM 7569 C C . LEU B 2 341 ? 139.88100 158.58900 95.67700 1.000 80.05271 341 LEU H C 1
ATOM 7570 O O . LEU B 2 341 ? 139.18900 159.56400 95.31600 1.000 86.98008 341 LEU H O 1
ATOM 7575 N N . GLU B 2 342 ? 139.40200 157.37100 95.93600 1.000 79.78466 342 GLU H N 1
ATOM 7576 C CA . GLU B 2 342 ? 137.95400 157.06600 95.82700 1.000 87.13497 342 GLU H CA 1
ATOM 7577 C C . GLU B 2 342 ? 137.41500 156.70500 97.21900 1.000 88.84936 342 GLU H C 1
ATOM 7578 O O . GLU B 2 342 ? 138.03500 155.85500 97.89000 1.000 85.21898 342 GLU H O 1
ATOM 7584 N N . PHE B 2 343 ? 136.30900 157.33300 97.63100 1.000 88.41808 343 PHE H N 1
ATOM 7585 C CA . PHE B 2 343 ? 135.72100 157.06000 98.97000 1.000 88.29288 343 PHE H CA 1
ATOM 7586 C C . PHE B 2 343 ? 134.34400 156.42700 98.79600 1.000 93.18171 343 PHE H C 1
ATOM 7587 O O . PHE B 2 343 ? 133.53200 156.95800 98.01100 1.000 92.53863 343 PHE H O 1
ATOM 7595 N N . GLN B 2 344 ? 134.08400 155.32800 99.50800 1.000 91.65358 344 GLN H N 1
ATOM 7596 C CA . GLN B 2 344 ? 132.80900 154.62600 99.42700 1.000 93.77692 344 GLN H CA 1
ATOM 7597 C C . GLN B 2 344 ? 132.28400 154.33600 100.82800 1.000 91.15546 344 GLN H C 1
ATOM 7598 O O . GLN B 2 344 ? 133.04400 153.86000 101.68700 1.000 94.03850 344 GLN H O 1
ATOM 7604 N N . PRO B 2 345 ? 130.99800 154.60100 101.10300 1.000 96.61158 345 PRO H N 1
ATOM 7605 C CA . PRO B 2 345 ? 130.39400 154.31800 102.41100 1.000 93.94432 345 PRO H CA 1
ATOM 7606 C C . PRO B 2 345 ? 130.41500 152.83200 102.76000 1.000 90.24103 345 PRO H C 1
ATOM 7607 O O . PRO B 2 345 ? 130.65000 152.49200 103.92000 1.000 77.70091 345 PRO H O 1
ATOM 7611 N N . LEU C 3 3 ? 187.07100 146.65000 124.95900 1.000 94.17205 3 LEU C N 1
ATOM 7612 C CA . LEU C 3 3 ? 186.85700 146.29100 123.56200 1.000 97.65736 3 LEU C CA 1
ATOM 7613 C C . LEU C 3 3 ? 188.14900 145.77200 122.93700 1.000 98.09483 3 LEU C C 1
ATOM 7614 O O . LEU C 3 3 ? 188.33200 144.56400 122.78500 1.000 92.56632 3 LEU C O 1
ATOM 7619 N N . ALA C 3 4 ? 189.04400 146.68800 122.57700 1.000 98.68773 4 ALA C N 1
ATOM 7620 C CA . ALA C 3 4 ? 190.31700 146.31300 121.97900 1.000 95.57854 4 ALA C CA 1
ATOM 7621 C C . ALA C 3 4 ? 191.31800 147.43300 122.22000 1.000 101.80966 4 ALA C C 1
ATOM 7622 O O . ALA C 3 4 ? 190.96100 148.53500 122.64400 1.000 103.12062 4 ALA C O 1
ATOM 7624 N N . LYS C 3 5 ? 192.58300 147.13200 121.94600 1.000 101.52317 5 LYS C N 1
ATOM 7625 C CA . LYS C 3 5 ? 193.67700 148.07900 122.10200 1.000 106.28403 5 LYS C CA 1
ATOM 7626 C C . LYS C 3 5 ? 194.23500 148.42400 120.72900 1.000 107.03930 5 LYS C C 1
ATOM 7627 O O . LYS C 3 5 ? 194.58300 147.52800 119.95300 1.000 108.79767 5 LYS C O 1
ATOM 7633 N N . THR C 3 6 ? 194.31900 149.71800 120.43200 1.000 108.06622 6 THR C N 1
ATOM 7634 C CA . THR C 3 6 ? 194.80400 150.17100 119.13900 1.000 109.93549 6 THR C CA 1
ATOM 7635 C C . THR C 3 6 ? 196.32700 150.10000 119.08800 1.000 112.96004 6 THR C C 1
ATOM 7636 O O . THR C 3 6 ? 196.99100 149.63000 120.01600 1.000 112.14184 6 THR C O 1
ATOM 7640 N N . LYS C 3 7 ? 196.88700 150.57200 117.97700 1.000 115.84713 7 LYS C N 1
ATOM 7641 C CA . LYS C 3 7 ? 198.33100 150.71100 117.87200 1.000 121.49848 7 LYS C CA 1
ATOM 7642 C C . LYS C 3 7 ? 198.82300 151.74600 118.87800 1.000 124.80126 7 LYS C C 1
ATOM 7643 O O . LYS C 3 7 ? 198.10100 152.67800 119.24400 1.000 125.09589 7 LYS C O 1
ATOM 7649 N N . THR C 3 8 ? 200.06100 151.55700 119.33900 1.000 123.72411 8 THR C N 1
ATOM 7650 C CA . THR C 3 8 ? 200.68400 152.34700 120.40000 1.000 127.87052 8 THR C CA 1
ATOM 7651 C C . THR C 3 8 ? 199.98300 152.17100 121.74200 1.000 125.04738 8 THR C C 1
ATOM 7652 O O . THR C 3 8 ? 200.06900 153.04800 122.60800 1.000 123.14336 8 THR C O 1
ATOM 7656 N N . GLY C 3 9 ? 199.28600 151.05100 121.92900 1.000 120.97484 9 GLY C N 1
ATOM 7657 C CA . GLY C 3 9 ? 198.73400 150.68300 123.21800 1.000 119.19734 9 GLY C CA 1
ATOM 7658 C C . GLY C 3 9 ? 197.66700 151.60000 123.78100 1.000 119.99208 9 GLY C C 1
ATOM 7659 O O . GLY C 3 9 ? 197.72700 151.96800 124.95800 1.000 119.67512 9 GLY C O 1
ATOM 7660 N N . GLU C 3 10 ? 196.68800 151.97900 122.96500 1.000 118.48898 10 GLU C N 1
ATOM 7661 C CA . GLU C 3 10 ? 195.57600 152.80900 123.40900 1.000 115.48876 10 GLU C CA 1
ATOM 7662 C C . GLU C 3 10 ? 194.28300 152.00700 123.35400 1.000 114.66668 10 GLU C C 1
ATOM 7663 O O . GLU C 3 10 ? 193.96600 151.40000 122.32600 1.000 116.40182 10 GLU C O 1
ATOM 7669 N N . MET C 3 11 ? 193.54400 152.00800 124.46100 1.000 110.39738 11 MET C N 1
ATOM 7670 C CA . MET C 3 11 ? 192.28500 151.28200 124.53100 1.000 106.25140 11 MET C CA 1
ATOM 7671 C C . MET C 3 11 ? 191.19500 151.99600 123.73900 1.000 98.90282 11 MET C C 1
ATOM 7672 O O . MET C 3 11 ? 191.18900 153.22300 123.60800 1.000 87.46416 11 MET C O 1
ATOM 7677 N N . ILE C 3 12 ? 190.26500 151.20900 123.20700 1.000 103.49564 12 ILE C N 1
ATOM 7678 C CA . ILE C 3 12 ? 189.09000 151.75400 122.53500 1.000 91.88244 12 ILE C CA 1
ATOM 7679 C C . ILE C 3 12 ? 188.02700 152.04400 123.58600 1.000 87.41900 12 ILE C C 1
ATOM 7680 O O . ILE C 3 12 ? 187.52700 151.12900 124.24900 1.000 91.69374 12 ILE C O 1
ATOM 7685 N N . ASP C 3 13 ? 187.67500 153.31800 123.73600 1.000 81.52856 13 ASP C N 1
ATOM 7686 C CA . ASP C 3 13 ? 186.69300 153.74600 124.71900 1.000 76.67801 13 ASP C CA 1
ATOM 7687 C C . ASP C 3 13 ? 185.85300 154.86500 124.12300 1.000 74.47938 13 ASP C C 1
ATOM 7688 O O . ASP C 3 13 ? 186.18600 155.43600 123.08200 1.000 79.11947 13 ASP C O 1
ATOM 7693 N N . LEU C 3 14 ? 184.77400 155.20700 124.83600 1.000 63.95460 14 LEU C N 1
ATOM 7694 C CA . LEU C 3 14 ? 183.95500 156.37000 124.41500 1.000 62.99019 14 LEU C CA 1
ATOM 7695 C C . LEU C 3 14 ? 184.83600 157.60700 124.62300 1.000 70.74270 14 LEU C C 1
ATOM 7696 O O . LEU C 3 14 ? 184.73300 158.54800 123.81500 1.000 71.31809 14 LEU C O 1
ATOM 7701 N N . ASN C 3 15 ? 185.64900 157.62300 125.68500 1.000 71.81382 15 ASN C N 1
ATOM 7702 C CA . ASN C 3 15 ? 186.62600 158.69400 125.83700 1.000 69.31099 15 ASN C CA 1
ATOM 7703 C C . ASN C 3 15 ? 187.57300 158.73300 124.64700 1.000 70.75080 15 ASN C C 1
ATOM 7704 O O . ASN C 3 15 ? 187.91100 159.81100 124.14500 1.000 68.60790 15 ASN C O 1
ATOM 7709 N N . PHE C 3 16 ? 188.01100 157.56200 124.17600 1.000 73.91943 16 PHE C N 1
ATOM 7710 C CA . PHE C 3 16 ? 188.81800 157.52200 122.96200 1.000 75.86932 16 PHE C CA 1
ATOM 7711 C C . PHE C 3 16 ? 188.01800 157.96100 121.74400 1.000 72.94206 16 PHE C C 1
ATOM 7712 O O . PHE C 3 16 ? 188.58800 158.52800 120.80800 1.000 75.52218 16 PHE C O 1
ATOM 7720 N N . ALA C 3 17 ? 186.70900 157.70300 121.72700 1.000 67.92593 17 ALA C N 1
ATOM 7721 C CA . ALA C 3 17 ? 185.87900 158.21300 120.64100 1.000 64.13684 17 ALA C CA 1
ATOM 7722 C C . ALA C 3 17 ? 185.89600 159.73600 120.61900 1.000 67.04038 17 ALA C C 1
ATOM 7723 O O . ALA C 3 17 ? 186.08200 160.35300 119.56300 1.000 68.83893 17 ALA C O 1
ATOM 7725 N N . ARG C 3 18 ? 185.73500 160.35800 121.79000 1.000 67.97111 18 ARG C N 1
ATOM 7726 C CA . ARG C 3 18 ? 185.83400 161.81300 121.88100 1.000 67.19234 18 ARG C CA 1
ATOM 7727 C C . ARG C 3 18 ? 187.21000 162.29900 121.44600 1.000 66.55950 18 ARG C C 1
ATOM 7728 O O . ARG C 3 18 ? 187.32800 163.28900 120.71300 1.000 65.32539 18 ARG C O 1
ATOM 7736 N N . LYS C 3 19 ? 188.26000 161.61000 121.89400 1.000 66.99023 19 LYS C N 1
ATOM 7737 C CA . LYS C 3 19 ? 189.62300 162.00800 121.55800 1.000 71.16227 19 LYS C CA 1
ATOM 7738 C C . LYS C 3 19 ? 189.86800 161.95100 120.05500 1.000 72.22868 19 LYS C C 1
ATOM 7739 O O . LYS C 3 19 ? 190.43300 162.88500 119.47500 1.000 67.19159 19 LYS C O 1
ATOM 7745 N N . VAL C 3 20 ? 189.43300 160.87100 119.40300 1.000 72.87343 20 VAL C N 1
ATOM 7746 C CA . VAL C 3 20 ? 189.66900 160.72000 117.97100 1.000 67.01935 20 VAL C CA 1
ATOM 7747 C C . VAL C 3 20 ? 188.80400 161.69100 117.17400 1.000 66.29353 20 VAL C C 1
ATOM 7748 O O . VAL C 3 20 ? 189.20900 162.16200 116.10500 1.000 69.55377 20 VAL C O 1
ATOM 7752 N N . VAL C 3 21 ? 187.60000 162.00200 117.66600 1.000 64.66505 21 VAL C N 1
ATOM 7753 C CA . VAL C 3 21 ? 186.76800 162.98200 116.97400 1.000 62.78643 21 VAL C CA 1
ATOM 7754 C C . VAL C 3 21 ? 187.38300 164.37300 117.07100 1.000 70.44284 21 VAL C C 1
ATOM 7755 O O . VAL C 3 21 ? 187.40000 165.12700 116.09100 1.000 73.93250 21 VAL C O 1
ATOM 7759 N N . GLU C 3 22 ? 187.90300 164.73700 118.24600 1.000 69.44614 22 GLU C N 1
ATOM 7760 C CA . GLU C 3 22 ? 188.46300 166.07400 118.41300 1.000 72.07902 22 GLU C CA 1
ATOM 7761 C C . GLU C 3 22 ? 189.83600 166.21800 117.76500 1.000 71.50452 22 GLU C C 1
ATOM 7762 O O . GLU C 3 22 ? 190.22100 167.33300 117.39700 1.000 67.23841 22 GLU C O 1
ATOM 7768 N N . GLU C 3 23 ? 190.58900 165.12200 117.61900 1.000 70.49698 23 GLU C N 1
ATOM 7769 C CA . GLU C 3 23 ? 191.88700 165.21000 116.95300 1.000 67.30492 23 GLU C CA 1
ATOM 7770 C C . GLU C 3 23 ? 191.74000 165.62900 115.49700 1.000 68.21043 23 GLU C C 1
ATOM 7771 O O . GLU C 3 23 ? 192.51000 166.45900 115.00100 1.000 68.99306 23 GLU C O 1
ATOM 7777 N N . ASN C 3 24 ? 190.75800 165.07100 114.79800 1.000 71.12577 24 ASN C N 1
ATOM 7778 C CA . ASN C 3 24 ? 190.57500 165.34500 113.38000 1.000 72.34612 24 ASN C CA 1
ATOM 7779 C C . ASN C 3 24 ? 189.73700 166.58800 113.12400 1.000 76.33326 24 ASN C C 1
ATOM 7780 O O . ASN C 3 24 ? 189.46800 166.90700 111.96100 1.000 82.57060 24 ASN C O 1
ATOM 7785 N N . LYS C 3 25 ? 189.31900 167.28800 114.17300 1.000 74.25149 25 LYS C N 1
ATOM 7786 C CA . LYS C 3 25 ? 188.63300 168.55900 114.00000 1.000 74.43310 25 LYS C CA 1
ATOM 7787 C C . LYS C 3 25 ? 189.62200 169.62500 113.54500 1.000 79.34886 25 LYS C C 1
ATOM 7788 O O . LYS C 3 25 ? 190.70300 169.77300 114.12400 1.000 79.01172 25 LYS C O 1
ATOM 7794 N N . ARG C 3 26 ? 189.25400 170.36200 112.50100 1.000 83.40981 26 ARG C N 1
ATOM 7795 C CA . ARG C 3 26 ? 190.06300 171.46000 111.99900 1.000 86.05684 26 ARG C CA 1
ATOM 7796 C C . ARG C 3 26 ? 189.15000 172.63900 111.70600 1.000 101.08818 26 ARG C C 1
ATOM 7797 O O . ARG C 3 26 ? 188.05000 172.46200 111.17500 1.000 101.53899 26 ARG C O 1
ATOM 7805 N N . VAL C 3 27 ? 189.60900 173.84000 112.06000 1.000 106.92354 27 VAL C N 1
ATOM 7806 C CA . VAL C 3 27 ? 188.76300 175.02400 111.94000 1.000 107.86977 27 VAL C CA 1
ATOM 7807 C C . VAL C 3 27 ? 188.51300 175.35200 110.47300 1.000 109.78368 27 VAL C C 1
ATOM 7808 O O . VAL C 3 27 ? 187.37300 175.31500 109.99800 1.000 108.79136 27 VAL C O 1
ATOM 7812 N N . LYS C 3 28 ? 189.57900 175.66500 109.73600 1.000 109.82416 28 LYS C N 1
ATOM 7813 C CA . LYS C 3 28 ? 189.52100 175.90800 108.29500 1.000 115.41437 28 LYS C CA 1
ATOM 7814 C C . LYS C 3 28 ? 188.44500 176.93700 107.94300 1.000 123.21988 28 LYS C C 1
ATOM 7815 O O . LYS C 3 28 ? 187.50500 176.66800 107.19300 1.000 121.84635 28 LYS C O 1
ATOM 7821 N N . ASP C 3 29 ? 188.59600 178.13000 108.51200 1.000 129.46149 29 ASP C N 1
ATOM 7822 C CA . ASP C 3 29 ? 187.64600 179.20400 108.25700 1.000 134.92644 29 ASP C CA 1
ATOM 7823 C C . ASP C 3 29 ? 187.70200 179.63500 106.79600 1.000 138.81115 29 ASP C C 1
ATOM 7824 O O . ASP C 3 29 ? 188.77500 179.70800 106.19200 1.000 134.24391 29 ASP C O 1
ATOM 7829 N N . ASN C 3 30 ? 186.53100 179.91800 106.22700 1.000 137.83956 30 ASN C N 1
ATOM 7830 C CA . ASN C 3 30 ? 186.40700 180.26800 104.81900 1.000 135.72349 30 ASN C CA 1
ATOM 7831 C C . ASN C 3 30 ? 185.57000 181.53000 104.67900 1.000 138.21038 30 ASN C C 1
ATOM 7832 O O . ASN C 3 30 ? 184.49000 181.62800 105.27100 1.000 138.50610 30 ASN C O 1
ATOM 7837 N N . ARG C 3 31 ? 186.07000 182.48400 103.89100 1.000 142.65198 31 ARG C N 1
ATOM 7838 C CA . ARG C 3 31 ? 185.36000 183.73200 103.59900 1.000 146.65729 31 ARG C CA 1
ATOM 7839 C C . ARG C 3 31 ? 184.97600 184.47000 104.88000 1.000 144.84369 31 ARG C C 1
ATOM 7840 O O . ARG C 3 31 ? 183.87200 185.00500 105.00400 1.000 140.19605 31 ARG C O 1
ATOM 7848 N N . GLY C 3 32 ? 185.89500 184.49900 105.84400 1.000 145.17262 32 GLY C N 1
ATOM 7849 C CA . GLY C 3 32 ? 185.60900 185.11500 107.12300 1.000 143.34701 32 GLY C CA 1
ATOM 7850 C C . GLY C 3 32 ? 184.57300 184.39500 107.95400 1.000 140.48920 32 GLY C C 1
ATOM 7851 O O . GLY C 3 32 ? 184.07700 184.96400 108.93100 1.000 134.45437 32 GLY C O 1
ATOM 7852 N N . ARG C 3 33 ? 184.23400 183.15900 107.59800 1.000 140.17222 33 ARG C N 1
ATOM 7853 C CA . ARG C 3 33 ? 183.21800 182.37700 108.28400 1.000 136.17247 33 ARG C CA 1
ATOM 7854 C C . ARG C 3 33 ? 183.81000 181.03200 108.67600 1.000 136.66368 33 ARG C C 1
ATOM 7855 O O . ARG C 3 33 ? 184.60300 180.45400 107.92700 1.000 132.99954 33 ARG C O 1
ATOM 7863 N N . GLN C 3 34 ? 183.43100 180.54400 109.85300 1.000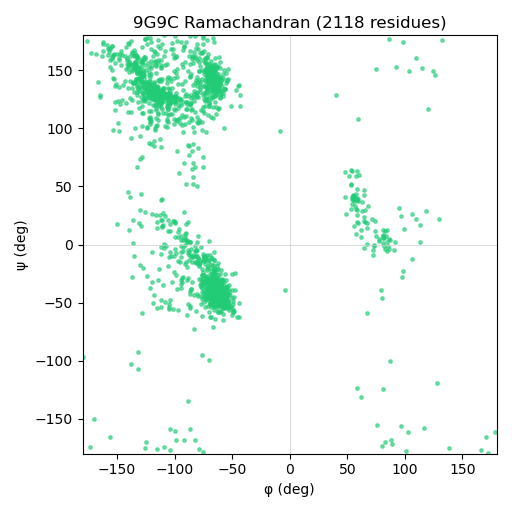 137.11329 34 GLN C N 1
ATOM 7864 C CA . GLN C 3 34 ? 183.97000 179.29900 110.38500 1.000 133.52712 34 GLN C CA 1
ATOM 7865 C C . GLN C 3 34 ? 183.16700 178.12200 109.84100 1.000 126.54547 34 GLN C C 1
ATOM 7866 O O . GLN C 3 34 ? 181.94800 178.05400 110.03200 1.000 125.13399 34 GLN C O 1
ATOM 7872 N N . GLU C 3 35 ? 183.85100 177.20000 109.16700 1.000 122.55666 35 GLU C N 1
ATOM 7873 C CA . GLU C 3 35 ? 183.24700 175.97500 108.64600 1.000 113.43703 35 GLU C CA 1
ATOM 7874 C C . GLU C 3 35 ? 184.02400 174.79300 109.21800 1.000 101.42939 35 GLU C C 1
ATOM 7875 O O . GLU C 3 35 ? 185.10200 174.45300 108.72300 1.000 99.35733 35 GLU C O 1
ATOM 7881 N N . ILE C 3 36 ? 183.47000 174.16500 110.25500 1.000 97.97362 36 ILE C N 1
ATOM 7882 C CA . ILE C 3 36 ? 184.14700 173.05500 110.91300 1.000 92.48919 36 ILE C CA 1
ATOM 7883 C C . ILE C 3 36 ? 184.17500 171.85100 109.98100 1.000 90.11978 36 ILE C C 1
ATOM 7884 O O . ILE C 3 36 ? 183.16000 171.49800 109.36600 1.000 91.56611 36 ILE C O 1
ATOM 7889 N N . VAL C 3 37 ? 185.34100 171.21800 109.86900 1.000 85.46003 37 VAL C N 1
ATOM 7890 C CA . VAL C 3 37 ? 185.51800 170.02300 109.05200 1.000 81.95907 37 VAL C CA 1
ATOM 7891 C C . VAL C 3 37 ? 186.09500 168.91900 109.92800 1.000 79.75956 37 VAL C C 1
ATOM 7892 O O . VAL C 3 37 ? 187.02800 169.15600 110.70300 1.000 82.47099 37 VAL C O 1
ATOM 7896 N N . LEU C 3 38 ? 185.52800 167.72100 109.81500 1.000 74.17357 38 LEU C N 1
ATOM 7897 C CA . LEU C 3 38 ? 185.96500 166.55700 110.57100 1.000 76.69096 38 LEU C CA 1
ATOM 7898 C C . LEU C 3 38 ? 186.51400 165.51000 109.61300 1.000 80.63571 38 LEU C C 1
ATOM 7899 O O . LEU C 3 38 ? 185.92600 165.25800 108.55700 1.000 82.06979 38 LEU C O 1
ATOM 7904 N N . PHE C 3 39 ? 187.64300 164.90700 109.98600 1.000 76.43962 39 PHE C N 1
ATOM 7905 C CA . PHE C 3 39 ? 188.24800 163.80900 109.23000 1.000 69.38141 39 PHE C CA 1
ATOM 7906 C C . PHE C 3 39 ? 188.45200 164.18300 107.76300 1.000 70.76346 39 PHE C C 1
ATOM 7907 O O . PHE C 3 39 ? 188.04300 163.46300 106.84900 1.000 69.93990 39 PHE C O 1
ATOM 7915 N N . ASN C 3 40 ? 189.09500 165.33200 107.54500 1.000 77.64625 40 ASN C N 1
ATOM 7916 C CA . ASN C 3 40 ? 189.39300 165.83500 106.20200 1.000 81.97120 40 ASN C CA 1
ATOM 7917 C C . ASN C 3 40 ? 188.12500 165.98900 105.36400 1.000 77.62630 40 ASN C C 1
ATOM 7918 O O . ASN C 3 40 ? 188.08900 165.63100 104.18600 1.000 79.30413 40 ASN C O 1
ATOM 7923 N N . GLY C 3 41 ? 187.07500 166.52600 105.97600 1.000 72.56524 41 GLY C N 1
ATOM 7924 C CA . GLY C 3 41 ? 185.85700 166.84300 105.26400 1.000 66.41388 41 GLY C CA 1
ATOM 7925 C C . GLY C 3 41 ? 184.73000 165.84300 105.37800 1.000 66.26615 41 GLY C C 1
ATOM 7926 O O . GLY C 3 41 ? 183.78100 165.92400 104.59000 1.000 64.31956 41 GLY C O 1
ATOM 7927 N N . LEU C 3 42 ? 184.80100 164.90000 106.31500 1.000 68.40037 42 LEU C N 1
ATOM 7928 C CA . LEU C 3 42 ? 183.69000 163.98000 106.52200 1.000 62.68503 42 LEU C CA 1
ATOM 7929 C C . LEU C 3 42 ? 182.45800 164.74300 106.98700 1.000 66.46663 42 LEU C C 1
ATOM 7930 O O . LEU C 3 42 ? 182.53300 165.57400 107.89600 1.000 74.16616 42 LEU C O 1
ATOM 7935 N N . THR C 3 43 ? 181.32200 164.45800 106.36000 1.000 55.50018 43 THR C N 1
ATOM 7936 C CA . THR C 3 43 ? 180.06200 165.09600 106.70300 1.000 52.69517 43 THR C CA 1
ATOM 7937 C C . THR C 3 43 ? 179.21200 164.15700 107.54900 1.000 54.10247 43 THR C C 1
ATOM 7938 O O . THR C 3 43 ? 179.55100 162.99300 107.76700 1.000 67.61325 43 THR C O 1
ATOM 7942 N N . THR C 3 44 ? 178.09000 164.68600 108.03500 1.000 48.03938 44 THR C N 1
ATOM 7943 C CA . THR C 3 44 ? 177.20700 163.90400 108.89000 1.000 54.22015 44 THR C CA 1
ATOM 7944 C C . THR C 3 44 ? 176.39700 162.87000 108.12000 1.000 54.81510 44 THR C C 1
ATOM 7945 O O . THR C 3 44 ? 175.96300 161.88200 108.71800 1.000 58.62152 44 THR C O 1
ATOM 7949 N N . SER C 3 45 ? 176.18400 163.06500 106.81700 1.000 52.65074 45 SER C N 1
ATOM 7950 C CA . SER C 3 45 ? 175.37100 162.12100 106.05600 1.000 50.28138 45 SER C CA 1
ATOM 7951 C C . SER C 3 45 ? 176.06900 160.77200 105.90800 1.000 53.37726 45 SER C C 1
ATOM 7952 O O . SER C 3 45 ? 175.44100 159.71900 106.08000 1.000 64.38469 45 SER C O 1
ATOM 7955 N N . LYS C 3 46 ? 177.36400 160.81600 105.59700 1.000 48.63962 46 LYS C N 1
ATOM 7956 C CA . LYS C 3 46 ? 178.15000 159.56400 105.48400 1.000 48.89760 46 LYS C CA 1
ATOM 7957 C C . LYS C 3 46 ? 178.13600 158.86000 106.84400 1.000 58.38045 46 LYS C C 1
ATOM 7958 O O . LYS C 3 46 ? 177.90800 157.63400 106.87400 1.000 68.71307 46 LYS C O 1
ATOM 7964 N N . LEU C 3 47 ? 178.35200 159.60900 107.92500 1.000 47.17706 47 LEU C N 1
ATOM 7965 C CA . LEU C 3 47 ? 178.37300 159.03900 109.26400 1.000 46.18162 47 LEU C CA 1
ATOM 7966 C C . LEU C 3 47 ? 177.03600 158.39700 109.60400 1.000 51.35851 47 LEU C C 1
ATOM 7967 O O . LEU C 3 47 ? 176.99100 157.30800 110.18400 1.000 58.27674 47 LEU C O 1
ATOM 7972 N N . ARG C 3 48 ? 175.93100 159.04600 109.23100 1.000 48.18734 48 ARG C N 1
ATOM 7973 C CA . ARG C 3 48 ? 174.62100 158.46100 109.48700 1.000 51.96097 48 ARG C CA 1
ATOM 7974 C C . ARG C 3 48 ? 174.38600 157.20700 108.65600 1.000 56.40201 48 ARG C C 1
ATOM 7975 O O . ARG C 3 48 ? 173.74800 156.26800 109.13600 1.000 65.21556 48 ARG C O 1
ATOM 7983 N N . ASN C 3 49 ? 174.89800 157.20000 107.42300 1.000 49.01137 49 ASN C N 1
ATOM 7984 C CA . ASN C 3 49 ? 174.77900 155.99500 106.55900 1.000 51.92509 49 ASN C CA 1
ATOM 7985 C C . ASN C 3 49 ? 175.46900 154.83400 107.27000 1.000 58.90473 49 ASN C C 1
ATOM 7986 O O . ASN C 3 49 ? 174.83900 153.76800 107.41600 1.000 66.30707 49 ASN C O 1
ATOM 7991 N N . LEU C 3 50 ? 176.71000 155.04000 107.70100 1.000 52.46967 50 LEU C N 1
ATOM 7992 C CA . LEU C 3 50 ? 177.44200 154.01200 108.43500 1.000 55.13662 50 LEU C CA 1
ATOM 7993 C C . LEU C 3 50 ? 176.69700 153.61800 109.70700 1.000 52.55281 50 LEU C C 1
ATOM 7994 O O . LEU C 3 50 ? 176.68700 152.44300 110.09900 1.000 56.68341 50 LEU C O 1
ATOM 7999 N N . LEU C 3 51 ? 176.05300 154.59000 110.35400 1.000 50.64923 51 LEU C N 1
ATOM 8000 C CA . LEU C 3 51 ? 175.30600 154.30300 111.57200 1.000 47.62530 51 LEU C CA 1
ATOM 8001 C C . LEU C 3 51 ? 174.11500 153.39100 111.30000 1.000 47.82634 51 LEU C C 1
ATOM 8002 O O . LEU C 3 51 ? 173.82300 152.50500 112.10200 1.000 48.99497 51 LEU C O 1
ATOM 8007 N N . GLU C 3 52 ? 173.44800 153.60900 110.16300 1.000 48.93375 52 GLU C N 1
ATOM 8008 C CA . GLU C 3 52 ? 172.30100 152.75000 109.77300 1.000 51.92415 52 GLU C CA 1
ATOM 8009 C C . GLU C 3 52 ? 172.83100 151.33800 109.52200 1.000 51.58871 52 GLU C C 1
ATOM 8010 O O . GLU C 3 52 ? 172.17800 150.36700 109.95500 1.000 60.00650 52 GLU C O 1
ATOM 8016 N N . LEU C 3 53 ? 173.97100 151.23900 108.84300 1.000 49.09533 53 LEU C N 1
ATOM 8017 C CA . LEU C 3 53 ? 174.61600 149.92900 108.58500 1.000 54.38451 53 LEU C CA 1
ATOM 8018 C C . LEU C 3 53 ? 174.77800 149.22900 109.93800 1.000 56.25761 53 LEU C C 1
ATOM 8019 O O . LEU C 3 53 ? 174.37900 148.05100 110.05700 1.000 53.78439 53 LEU C O 1
ATOM 8024 N N . ILE C 3 54 ? 175.33300 149.94500 110.92100 1.000 57.24742 54 ILE C N 1
ATOM 8025 C CA . ILE C 3 54 ? 175.52100 149.36100 112.24800 1.000 52.48356 54 ILE C CA 1
ATOM 8026 C C . ILE C 3 54 ? 174.18000 148.99200 112.87600 1.000 51.70011 54 ILE C C 1
ATOM 8027 O O . ILE C 3 54 ? 174.03700 147.92600 113.48700 1.000 53.41365 54 ILE C O 1
ATOM 8032 N N . ASN C 3 55 ? 173.17800 149.86300 112.73000 1.000 53.77243 55 ASN C N 1
ATOM 8033 C CA . ASN C 3 55 ? 171.94100 149.75700 113.49800 1.000 51.02591 55 ASN C CA 1
ATOM 8034 C C . ASN C 3 55 ? 171.11400 148.54700 113.10300 1.000 52.40590 55 ASN C C 1
ATOM 8035 O O . ASN C 3 55 ? 170.41700 147.97900 113.95000 1.000 54.52385 55 ASN C O 1
ATOM 8040 N N . HIS C 3 56 ? 171.14500 148.15400 111.82900 1.000 56.60541 56 HIS C N 1
ATOM 8041 C CA . HIS C 3 56 ? 170.39900 146.95700 111.43600 1.000 56.33237 56 HIS C CA 1
ATOM 8042 C C . HIS C 3 56 ? 170.85900 145.73900 112.23900 1.000 58.53131 56 HIS C C 1
ATOM 8043 O O . HIS C 3 56 ? 170.05400 145.05600 112.89300 1.000 58.33263 56 HIS C O 1
ATOM 8050 N N . VAL C 3 57 ? 172.16900 145.48000 112.23400 1.000 61.68615 57 VAL C N 1
ATOM 8051 C CA . VAL C 3 57 ? 172.71200 144.35800 112.98800 1.000 53.87308 57 VAL C CA 1
ATOM 8052 C C . VAL C 3 57 ? 172.56400 144.59200 114.48500 1.000 51.01964 57 VAL C C 1
ATOM 8053 O O . VAL C 3 57 ? 172.41300 143.63500 115.25400 1.000 53.28115 57 VAL C O 1
ATOM 8057 N N . TYR C 3 58 ? 172.61400 145.85100 114.93000 1.000 46.50725 58 TYR C N 1
ATOM 8058 C CA . TYR C 3 58 ? 172.42100 146.13600 116.34900 1.000 44.09383 58 TYR C CA 1
ATOM 8059 C C . TYR C 3 58 ? 171.04100 145.69500 116.81200 1.000 49.35007 58 TYR C C 1
ATOM 8060 O O . TYR C 3 58 ? 170.90100 145.06500 117.86400 1.000 56.61634 58 TYR C O 1
ATOM 8069 N N . THR C 3 59 ? 170.00600 146.03700 116.04400 1.000 52.07845 59 THR C N 1
ATOM 8070 C CA . THR C 3 59 ? 168.65600 145.60000 116.38300 1.000 49.81595 59 THR C CA 1
ATOM 8071 C C . THR C 3 59 ? 168.55000 144.08300 116.33900 1.000 52.01121 59 THR C C 1
ATOM 8072 O O . THR C 3 59 ? 167.95400 143.46400 117.23300 1.000 50.03439 59 THR C O 1
ATOM 8076 N N . LYS C 3 60 ? 169.15000 143.46300 115.31500 1.000 54.21673 60 LYS C N 1
ATOM 8077 C CA . LYS C 3 60 ? 169.10400 142.00700 115.21600 1.000 56.22982 60 LYS C CA 1
ATOM 8078 C C . LYS C 3 60 ? 169.71400 141.34200 116.44600 1.000 58.36188 60 LYS C C 1
ATOM 8079 O O . LYS C 3 60 ? 169.15400 140.37900 116.98200 1.000 68.43844 60 LYS C O 1
ATOM 8085 N N . VAL C 3 61 ? 170.86300 141.84000 116.90600 1.000 54.33684 61 VAL C N 1
ATOM 8086 C CA . VAL C 3 61 ? 171.51400 141.25900 118.07800 1.000 48.64075 61 VAL C CA 1
ATOM 8087 C C . VAL C 3 61 ? 170.72600 141.56900 119.34500 1.000 56.78859 61 VAL C C 1
ATOM 8088 O O . VAL C 3 61 ? 170.54300 140.70100 120.20700 1.000 71.14056 61 VAL C O 1
ATOM 8092 N N . TYR C 3 62 ? 170.24300 142.80700 119.47700 1.000 58.05731 62 TYR C N 1
ATOM 8093 C CA . TYR C 3 62 ? 169.54300 143.21700 120.68800 1.000 57.50964 62 TYR C CA 1
ATOM 8094 C C . TYR C 3 62 ? 168.26600 142.41900 120.89500 1.000 57.75589 62 TYR C C 1
ATOM 8095 O O . TYR C 3 62 ? 167.87600 142.16000 122.03800 1.000 51.15126 62 TYR C O 1
ATOM 8104 N N . ASN C 3 63 ? 167.60000 142.02000 119.80900 1.000 66.76116 63 ASN C N 1
ATOM 8105 C CA . ASN C 3 63 ? 166.42000 141.17600 119.95900 1.000 69.68413 63 ASN C CA 1
ATOM 8106 C C . ASN C 3 63 ? 166.76900 139.75000 120.37300 1.000 69.81951 63 ASN C C 1
ATOM 8107 O O . ASN C 3 63 ? 165.90200 139.04400 120.89900 1.000 66.93720 63 ASN C O 1
ATOM 8112 N N . SER C 3 64 ? 168.00500 139.31000 120.15300 1.000 68.88628 64 SER C N 1
ATOM 8113 C CA . SER C 3 64 ? 168.40700 137.95800 120.51300 1.000 65.82723 64 SER C CA 1
ATOM 8114 C C . SER C 3 64 ? 168.63200 137.83800 122.01700 1.000 64.25110 64 SER C C 1
ATOM 8115 O O . SER C 3 64 ? 169.01400 138.79800 122.69000 1.000 68.01810 64 SER C O 1
ATOM 8118 N N . ASP C 3 65 ? 168.39300 136.63400 122.54000 1.000 70.59559 65 ASP C N 1
ATOM 8119 C CA . ASP C 3 65 ? 168.55600 136.36500 123.96300 1.000 75.84788 65 ASP C CA 1
ATOM 8120 C C . ASP C 3 65 ? 169.86000 135.65700 124.30600 1.000 75.49487 65 ASP C C 1
ATOM 8121 O O . ASP C 3 65 ? 170.31300 135.75400 125.45200 1.000 69.14444 65 ASP C O 1
ATOM 8126 N N . ASP C 3 66 ? 170.46700 134.95000 123.35700 1.000 82.24982 66 ASP C N 1
ATOM 8127 C CA . ASP C 3 66 ? 171.69200 134.22000 123.63700 1.000 81.53671 66 ASP C CA 1
ATOM 8128 C C . ASP C 3 66 ? 172.87600 135.17400 123.77400 1.000 77.31241 66 ASP C C 1
ATOM 8129 O O . ASP C 3 66 ? 172.86900 136.29800 123.26500 1.000 74.42912 66 ASP C O 1
ATOM 8134 N N . THR C 3 67 ? 173.90600 134.70700 124.47400 1.000 78.68621 67 THR C N 1
ATOM 8135 C CA . THR C 3 67 ? 175.11600 135.48500 124.69800 1.000 82.50606 67 THR C CA 1
ATOM 8136 C C . THR C 3 67 ? 176.15800 135.29200 123.60400 1.000 84.05718 67 THR C C 1
ATOM 8137 O O . THR C 3 67 ? 177.25000 135.86200 123.70200 1.000 81.87754 67 THR C O 1
ATOM 8141 N N . THR C 3 68 ? 175.85200 134.50800 122.57400 1.000 85.86642 68 THR C N 1
ATOM 8142 C CA . THR C 3 68 ? 176.77200 134.24600 121.47600 1.000 82.47917 68 THR C CA 1
ATOM 8143 C C . THR C 3 68 ? 176.13600 134.70900 120.17400 1.000 78.65503 68 THR C C 1
ATOM 8144 O O . THR C 3 68 ? 174.96300 134.42000 119.91600 1.000 82.04339 68 THR C O 1
ATOM 8148 N N . LEU C 3 69 ? 176.90600 135.43300 119.36400 1.000 76.91778 69 LEU C N 1
ATOM 8149 C CA . LEU C 3 69 ? 176.40800 135.89900 118.07700 1.000 79.97785 69 LEU C CA 1
ATOM 8150 C C . LEU C 3 69 ? 176.05600 134.71600 117.18500 1.000 84.90712 69 LEU C C 1
ATOM 8151 O O . LEU C 3 69 ? 176.84300 133.77600 117.04000 1.000 79.53964 69 LEU C O 1
ATOM 8156 N N . SER C 3 70 ? 174.87000 134.76600 116.58400 1.000 80.79151 70 SER C N 1
ATOM 8157 C CA . SER C 3 70 ? 174.43900 133.69600 115.70100 1.000 78.14988 70 SER C CA 1
ATOM 8158 C C . SER C 3 70 ? 175.16000 133.79300 114.35700 1.000 77.50053 70 SER C C 1
ATOM 8159 O O . SER C 3 70 ? 175.88600 134.75000 114.07400 1.000 81.32936 70 SER C O 1
ATOM 8162 N N . GLU C 3 71 ? 174.95400 132.77100 113.52300 1.000 78.42691 71 GLU C N 1
ATOM 8163 C CA . GLU C 3 71 ? 175.65100 132.71200 112.24100 1.000 82.60294 71 GLU C CA 1
ATOM 8164 C C . GLU C 3 71 ? 175.21700 133.84200 111.31400 1.000 82.51164 71 GLU C C 1
ATOM 8165 O O . GLU C 3 71 ? 176.04800 134.42400 110.60500 1.000 81.13472 71 GLU C O 1
ATOM 8171 N N . ASP C 3 72 ? 173.92100 134.16500 111.30000 1.000 82.14154 72 ASP C N 1
ATOM 8172 C CA . ASP C 3 72 ? 173.45800 135.27600 110.47700 1.000 79.88164 72 ASP C CA 1
ATOM 8173 C C . ASP C 3 72 ? 174.04100 136.60100 110.95100 1.000 78.60138 72 ASP C C 1
ATOM 8174 O O . ASP C 3 72 ? 174.31400 137.48400 110.13100 1.000 78.61577 72 ASP C O 1
ATOM 8179 N N . VAL C 3 73 ? 174.25100 136.75400 112.26100 1.000 72.85554 73 VAL C N 1
ATOM 8180 C CA . VAL C 3 73 ? 174.91600 137.95000 112.77000 1.000 67.31244 73 VAL C CA 1
ATOM 8181 C C . VAL C 3 73 ? 176.34200 138.03300 112.24000 1.000 70.20188 73 VAL C C 1
ATOM 8182 O O . VAL C 3 73 ? 176.81200 139.10600 111.84500 1.000 78.90401 73 VAL C O 1
ATOM 8186 N N . ARG C 3 74 ? 177.05400 136.90400 112.22600 1.000 69.11178 74 ARG C N 1
ATOM 8187 C CA . ARG C 3 74 ? 178.41200 136.89600 111.69300 1.000 70.11020 74 ARG C CA 1
ATOM 8188 C C . ARG C 3 74 ? 178.42300 137.24200 110.20900 1.000 75.12579 74 ARG C C 1
ATOM 8189 O O . ARG C 3 74 ? 179.29900 137.97900 109.73900 1.000 79.81609 74 ARG C O 1
ATOM 8197 N N . ASP C 3 75 ? 177.45900 136.71400 109.45300 1.000 76.59715 75 ASP C N 1
ATOM 8198 C CA . ASP C 3 75 ? 177.36500 137.05500 108.03600 1.000 78.85989 75 ASP C CA 1
ATOM 8199 C C . ASP C 3 75 ? 177.08600 138.54200 107.84500 1.000 76.18682 75 ASP C C 1
ATOM 8200 O O . ASP C 3 75 ? 177.65400 139.18100 106.94900 1.000 78.33754 75 ASP C O 1
ATOM 8205 N N . GLU C 3 76 ? 176.20900 139.10900 108.67700 1.000 70.77725 76 GLU C N 1
ATOM 8206 C CA . GLU C 3 76 ? 175.94300 140.54200 108.61100 1.000 69.71410 76 GLU C CA 1
ATOM 8207 C C . GLU C 3 76 ? 177.18800 141.35200 108.95200 1.000 67.63099 76 GLU C C 1
ATOM 8208 O O . GLU C 3 76 ? 177.40600 142.42800 108.39200 1.000 66.91153 76 GLU C O 1
ATOM 8214 N N . LEU C 3 77 ? 178.01600 140.85400 109.87100 1.000 66.32985 77 LEU C N 1
ATOM 8215 C CA . LEU C 3 77 ? 179.26400 141.54800 110.18400 1.000 63.67610 77 LEU C CA 1
ATOM 8216 C C . LEU C 3 77 ? 180.24900 141.47600 109.01900 1.000 63.49909 77 LEU C C 1
ATOM 8217 O O . LEU C 3 77 ? 180.97300 142.44200 108.74800 1.000 67.36145 77 LEU C O 1
ATOM 8222 N N . GLU C 3 78 ? 180.29000 140.34200 108.31700 1.000 63.41827 78 GLU C N 1
ATOM 8223 C CA . GLU C 3 78 ? 181.10900 140.26100 107.10900 1.000 68.39486 78 GLU C CA 1
ATOM 8224 C C . GLU C 3 78 ? 180.62700 141.25300 106.05400 1.000 68.24849 78 GLU C C 1
ATOM 8225 O O . GLU C 3 78 ? 181.43300 141.94200 105.41000 1.000 69.60397 78 GLU C O 1
ATOM 8231 N N . TYR C 3 79 ? 179.30700 141.34200 105.88600 1.000 62.42563 79 TYR C N 1
ATOM 8232 C CA . TYR C 3 79 ? 178.76200 142.33000 104.92100 1.000 58.52833 79 TYR C CA 1
ATOM 8233 C C . TYR C 3 79 ? 179.14700 143.72800 105.39800 1.000 65.99675 79 TYR C C 1
ATOM 8234 O O . TYR C 3 79 ? 179.50000 144.58100 104.56400 1.000 67.57448 79 TYR C O 1
ATOM 8243 N N . LEU C 3 80 ? 179.08400 143.96300 106.71100 1.000 61.28183 80 LEU C N 1
ATOM 8244 C CA . LEU C 3 80 ? 179.47100 145.26400 107.24500 1.000 54.21440 80 LEU C CA 1
ATOM 8245 C C . LEU C 3 80 ? 180.90900 145.59700 106.87600 1.000 57.25376 80 LEU C C 1
ATOM 8246 O O . LEU C 3 80 ? 181.22200 146.74300 106.53700 1.000 61.99536 80 LEU C O 1
ATOM 8251 N N . LYS C 3 81 ? 181.80000 144.60600 106.94900 1.000 61.07984 81 LYS C N 1
ATOM 8252 C CA . LYS C 3 81 ? 183.16900 144.80400 106.48000 1.000 62.44111 81 LYS C CA 1
ATOM 8253 C C . LYS C 3 81 ? 183.19000 145.19100 105.00600 1.000 62.96946 81 LYS C C 1
ATOM 8254 O O . LYS C 3 81 ? 183.92100 146.10600 104.60000 1.000 66.91701 81 LYS C O 1
ATOM 8260 N N . VAL C 3 82 ? 182.39300 144.49700 104.19400 1.000 60.46180 82 VAL C N 1
ATOM 8261 C CA . VAL C 3 82 ? 182.34300 144.80700 102.73400 1.000 60.88759 82 VAL C CA 1
ATOM 8262 C C . VAL C 3 82 ? 181.79000 146.22800 102.55200 1.000 62.89722 82 VAL C C 1
ATOM 8263 O O . VAL C 3 82 ? 182.38600 146.99800 101.77300 1.000 62.56554 82 VAL C O 1
ATOM 8267 N N . LYS C 3 83 ? 180.70400 146.56100 103.25400 1.000 62.82163 83 LYS C N 1
ATOM 8268 C CA . LYS C 3 83 ? 180.05500 147.88600 103.06700 1.000 61.29814 83 LYS C CA 1
ATOM 8269 C C . LYS C 3 83 ? 181.01400 149.02100 103.46500 1.000 60.56615 83 LYS C C 1
ATOM 8270 O O . LYS C 3 83 ? 181.07400 150.02100 102.72500 1.000 65.94212 83 LYS C O 1
ATOM 8276 N N . PHE C 3 84 ? 181.76200 148.85400 104.55700 1.000 55.90810 84 PHE C N 1
ATOM 8277 C CA . PHE C 3 84 ? 182.74300 149.89700 104.95500 1.000 54.77008 84 PHE C CA 1
ATOM 8278 C C . PHE C 3 84 ? 183.79500 150.04300 103.86800 1.000 59.78367 84 PHE C C 1
ATOM 8279 O O . PHE C 3 84 ? 184.16100 151.18300 103.52400 1.000 61.97921 84 PHE C O 1
ATOM 8287 N N . ALA C 3 85 ? 184.25900 148.91800 103.31800 1.000 61.90108 85 ALA C N 1
ATOM 8288 C CA . ALA C 3 85 ? 185.30400 148.95700 102.26900 1.000 62.55386 85 ALA C CA 1
ATOM 8289 C C . ALA C 3 85 ? 184.78500 149.68000 101.02300 1.000 58.58874 85 ALA C C 1
ATOM 8290 O O . ALA C 3 85 ? 185.53700 150.48100 100.43400 1.000 61.75864 85 ALA C O 1
ATOM 8292 N N . TYR C 3 86 ? 183.53300 149.41400 100.64100 1.000 56.28846 86 TYR C N 1
ATOM 8293 C CA . TYR C 3 86 ? 182.94200 150.08000 99.45000 1.000 58.24137 86 TYR C CA 1
ATOM 8294 C C . TYR C 3 86 ? 182.86400 151.57800 99.70000 1.000 66.90272 86 TYR C C 1
ATOM 8295 O O . TYR C 3 86 ? 183.17500 152.37400 98.79000 1.000 69.29674 86 TYR C O 1
ATOM 8304 N N . GLU C 3 87 ? 182.47500 151.95800 100.91700 1.000 64.17981 87 GLU C N 1
ATOM 8305 C CA . GLU C 3 87 ? 182.31300 153.39800 101.23400 1.000 60.63760 87 GLU C CA 1
ATOM 8306 C C . GLU C 3 87 ? 183.70300 154.03900 101.34600 1.000 57.96437 87 GLU C C 1
ATOM 8307 O O . GLU C 3 87 ? 183.89600 155.12400 100.76100 1.000 63.27361 87 GLU C O 1
ATOM 8313 N N . SER C 3 88 ? 184.63600 153.38400 102.04500 1.000 58.24887 88 SER C N 1
ATOM 8314 C CA . SER C 3 88 ? 185.97800 153.95100 102.11300 1.000 61.47680 88 SER C CA 1
ATOM 8315 C C . SER C 3 88 ? 186.55300 154.15500 100.71900 1.000 64.68754 88 SER C C 1
ATOM 8316 O O . SER C 3 88 ? 187.21200 155.16700 100.45200 1.000 70.51327 88 SER C O 1
ATOM 8319 N N . GLY C 3 89 ? 186.25600 153.22600 99.81400 1.000 67.02894 89 GLY C N 1
ATOM 8320 C CA . GLY C 3 89 ? 186.74300 153.35800 98.43100 1.000 71.05483 89 GLY C CA 1
ATOM 8321 C C . GLY C 3 89 ? 186.22100 154.62100 97.77400 1.000 75.08280 89 GLY C C 1
ATOM 8322 O O . GLY C 3 89 ? 187.05000 155.43100 97.31600 1.000 81.06866 89 GLY C O 1
ATOM 8323 N N . ARG C 3 90 ? 184.89900 154.78400 97.70600 1.000 70.22648 90 ARG C N 1
ATOM 8324 C CA . ARG C 3 90 ? 184.31100 155.95000 96.99300 1.000 70.82459 90 ARG C CA 1
ATOM 8325 C C . ARG C 3 90 ? 184.70800 157.28100 97.66600 1.000 79.92894 90 ARG C C 1
ATOM 8326 O O . ARG C 3 90 ? 184.99000 158.24000 96.91800 1.000 77.68031 90 ARG C O 1
ATOM 8334 N N . GLU C 3 91 ? 184.73400 157.35400 99.00200 1.000 80.08796 91 GLU C N 1
ATOM 8335 C CA . GLU C 3 91 ? 184.98500 158.66300 99.66800 1.000 73.69366 91 GLU C CA 1
ATOM 8336 C C . GLU C 3 91 ? 186.29500 158.66100 100.46800 1.000 73.48176 91 GLU C C 1
ATOM 8337 O O . GLU C 3 91 ? 186.40800 157.85700 101.41600 1.000 73.94218 91 GLU C O 1
ATOM 8343 N N . PRO C 3 92 ? 187.27600 159.54200 100.15900 1.000 79.13046 92 PRO C N 1
ATOM 8344 C CA . PRO C 3 92 ? 188.50700 159.63300 100.96500 1.000 75.63440 92 PRO C CA 1
ATOM 8345 C C . PRO C 3 92 ? 188.25500 160.01600 102.41400 1.000 72.06632 92 PRO C C 1
ATOM 8346 O O . PRO C 3 92 ? 188.98100 159.55900 103.30500 1.000 74.32884 92 PRO C O 1
ATOM 8350 N N . ALA C 3 93 ? 187.25300 160.85900 102.67300 1.000 68.74478 93 ALA C N 1
ATOM 8351 C CA . ALA C 3 93 ? 186.94800 161.24500 104.04800 1.000 62.52327 93 ALA C CA 1
ATOM 8352 C C . ALA C 3 93 ? 186.45600 160.05500 104.86100 1.000 69.01746 93 ALA C C 1
ATOM 8353 O O . ALA C 3 93 ? 186.84200 159.88700 106.02400 1.000 70.47929 93 ALA C O 1
ATOM 8355 N N . VAL C 3 94 ? 185.60300 159.21900 104.26400 1.000 71.11757 94 VAL C N 1
ATOM 8356 C CA . VAL C 3 94 ? 185.15800 158.00200 104.93500 1.000 66.94524 94 VAL C CA 1
ATOM 8357 C C . VAL C 3 94 ? 186.33900 157.07100 105.17700 1.000 66.47372 94 VAL C C 1
ATOM 8358 O O . VAL C 3 94 ? 186.43400 156.42300 106.22500 1.000 71.76706 94 VAL C O 1
ATOM 8362 N N . ARG C 3 95 ? 187.25500 156.99000 104.20900 1.000 58.25015 95 ARG C N 1
ATOM 8363 C CA . ARG C 3 95 ? 188.46400 156.19100 104.38400 1.000 61.44420 95 ARG C CA 1
ATOM 8364 C C . ARG C 3 95 ? 189.26700 156.66600 105.58800 1.000 67.31971 95 ARG C C 1
ATOM 8365 O O . ARG C 3 95 ? 189.69400 155.86100 106.42600 1.000 70.94322 95 ARG C O 1
ATOM 8373 N N . THR C 3 96 ? 189.49300 157.97900 105.68200 1.000 68.07717 96 THR C N 1
ATOM 8374 C CA . THR C 3 96 ? 190.24900 158.52800 106.80200 1.000 66.52562 96 THR C CA 1
ATOM 8375 C C . THR C 3 96 ? 189.53900 158.27100 108.12400 1.000 69.32804 96 THR C C 1
ATOM 8376 O O . THR C 3 96 ? 190.17800 157.91300 109.12000 1.000 73.68253 96 THR C O 1
ATOM 8380 N N . PHE C 3 97 ? 188.21700 158.45000 108.15500 1.000 66.69220 97 PHE C N 1
ATOM 8381 C CA . PHE C 3 97 ? 187.46800 158.19200 109.38100 1.000 67.94161 97 PHE C CA 1
ATOM 8382 C C . PHE C 3 97 ? 187.59500 156.73500 109.80800 1.000 66.98835 97 PHE C C 1
ATOM 8383 O O . PHE C 3 97 ? 187.81900 156.44300 110.98900 1.000 70.75331 97 PHE C O 1
ATOM 8391 N N . ILE C 3 98 ? 187.46600 155.80800 108.85600 1.000 62.34580 98 ILE C N 1
ATOM 8392 C CA . ILE C 3 98 ? 187.56000 154.38700 109.17500 1.000 66.34495 98 ILE C CA 1
ATOM 8393 C C . ILE C 3 98 ? 188.95200 154.04500 109.69100 1.000 72.07085 98 ILE C C 1
ATOM 8394 O O . ILE C 3 98 ? 189.10000 153.31500 110.68000 1.000 71.57759 98 ILE C O 1
ATOM 8399 N N . GLU C 3 99 ? 189.99400 154.56900 109.04200 1.000 70.91673 99 GLU C N 1
ATOM 8400 C CA . GLU C 3 99 ? 191.34800 154.20700 109.44800 1.000 70.90970 99 GLU C CA 1
ATOM 8401 C C . GLU C 3 99 ? 191.73800 154.85300 110.77300 1.000 76.79772 99 GLU C C 1
ATOM 8402 O O . GLU C 3 99 ? 192.53600 154.28000 111.52400 1.000 83.61323 99 GLU C O 1
ATOM 8408 N N . LYS C 3 100 ? 191.19700 156.03400 111.08200 1.000 76.98929 100 LYS C N 1
ATOM 8409 C CA . LYS C 3 100 ? 191.50000 156.66900 112.36000 1.000 72.27505 100 LYS C CA 1
ATOM 8410 C C . LYS C 3 100 ? 190.71300 156.05900 113.51200 1.000 72.55149 100 LYS C C 1
ATOM 8411 O O . LYS C 3 100 ? 191.23200 155.97400 114.63000 1.000 78.18722 100 LYS C O 1
ATOM 8417 N N . THR C 3 101 ? 189.47200 155.64000 113.27100 1.000 70.58628 101 THR C N 1
ATOM 8418 C CA . THR C 3 101 ? 188.64600 155.07100 114.32800 1.000 69.05993 101 THR C CA 1
ATOM 8419 C C . THR C 3 101 ? 188.82900 153.56900 114.49800 1.000 70.10150 101 THR C C 1
ATOM 8420 O O . THR C 3 101 ? 188.31100 153.00900 115.47100 1.000 73.12625 101 THR C O 1
ATOM 8424 N N . TYR C 3 102 ? 189.54200 152.90900 113.58300 1.000 71.30010 102 TYR C N 1
ATOM 8425 C CA . TYR C 3 102 ? 189.83100 151.47600 113.67100 1.000 76.81897 102 TYR C CA 1
ATOM 8426 C C . TYR C 3 102 ? 188.55600 150.63900 113.73100 1.000 75.88404 102 TYR C C 1
ATOM 8427 O O . TYR C 3 102 ? 188.53800 149.55900 114.32400 1.000 79.28317 102 TYR C O 1
ATOM 8436 N N . VAL C 3 103 ? 187.48100 151.12900 113.11100 1.000 71.09088 103 VAL C N 1
ATOM 8437 C CA . VAL C 3 103 ? 186.20500 150.42200 113.15200 1.000 70.18512 103 VAL C CA 1
ATOM 8438 C C . VAL C 3 103 ? 186.26700 149.14400 112.32100 1.000 76.14902 103 VAL C C 1
ATOM 8439 O O . VAL C 3 103 ? 185.73200 148.09700 112.71800 1.000 74.18326 103 VAL C O 1
ATOM 8443 N N . ASP C 3 104 ? 186.92700 149.20400 111.16100 1.000 73.82411 104 ASP C N 1
ATOM 8444 C CA . ASP C 3 104 ? 187.04300 148.03800 110.29300 1.000 68.75223 104 ASP C CA 1
ATOM 8445 C C . ASP C 3 104 ? 187.86200 146.92300 110.93000 1.000 74.75758 104 ASP C C 1
ATOM 8446 O O . ASP C 3 104 ? 187.79900 145.78100 110.46500 1.000 78.40019 104 ASP C O 1
ATOM 8451 N N . LYS C 3 105 ? 188.63900 147.22900 111.96700 1.000 70.67560 105 LYS C N 1
ATOM 8452 C CA . LYS C 3 105 ? 189.31300 146.20000 112.74600 1.000 72.26530 105 LYS C CA 1
ATOM 8453 C C . LYS C 3 105 ? 188.51300 145.79600 113.97500 1.000 70.40763 105 LYS C C 1
ATOM 8454 O O . LYS C 3 105 ? 188.58300 144.63700 114.40700 1.000 73.64304 105 LYS C O 1
ATOM 8460 N N . LEU C 3 106 ? 187.74400 146.72700 114.54300 1.000 66.70415 106 LEU C N 1
ATOM 8461 C CA . LEU C 3 106 ? 186.88800 146.38100 115.66900 1.000 64.07448 106 LEU C CA 1
ATOM 8462 C C . LEU C 3 106 ? 185.79000 145.41100 115.26000 1.000 62.63926 106 LEU C C 1
ATOM 8463 O O . LEU C 3 106 ? 185.34700 144.60300 116.08100 1.000 60.50885 106 LEU C O 1
ATOM 8468 N N . VAL C 3 107 ? 185.34300 145.46200 114.00300 1.000 67.37496 107 VAL C N 1
ATOM 8469 C CA . VAL C 3 107 ? 184.36300 144.47600 113.55300 1.000 67.10865 107 VAL C CA 1
ATOM 8470 C C . VAL C 3 107 ? 184.98300 143.08000 113.52700 1.000 68.20819 107 VAL C C 1
ATOM 8471 O O . VAL C 3 107 ? 184.33200 142.09100 113.88500 1.000 72.29787 107 VAL C O 1
ATOM 8475 N N . ASP C 3 108 ? 186.25500 142.97700 113.13000 1.000 66.92054 108 ASP C N 1
ATOM 8476 C CA . ASP C 3 108 ? 186.94500 141.69100 113.19100 1.000 66.89040 108 ASP C CA 1
ATOM 8477 C C . ASP C 3 108 ? 187.13900 141.23800 114.63300 1.000 71.16972 108 ASP C C 1
ATOM 8478 O O . ASP C 3 108 ? 187.04700 140.04200 114.93300 1.000 70.52442 108 ASP C O 1
ATOM 8483 N N . VAL C 3 109 ? 187.42300 142.18000 115.53400 1.000 70.69122 109 VAL C N 1
ATOM 8484 C CA . VAL C 3 109 ? 187.53400 141.84000 116.95200 1.000 65.25735 109 VAL C CA 1
ATOM 8485 C C . VAL C 3 109 ? 186.21200 141.28200 117.46900 1.000 64.44776 109 VAL C C 1
ATOM 8486 O O . VAL C 3 109 ? 186.18500 140.28900 118.20700 1.000 72.91560 109 VAL C O 1
ATOM 8490 N N . VAL C 3 110 ? 185.09900 141.91200 117.09000 1.000 62.42906 110 VAL C N 1
ATOM 8491 C CA . VAL C 3 110 ? 183.77900 141.42200 117.48300 1.000 68.16212 110 VAL C CA 1
ATOM 8492 C C . VAL C 3 110 ? 183.53000 140.03300 116.90800 1.000 67.44703 110 VAL C C 1
ATOM 8493 O O . VAL C 3 110 ? 182.99600 139.14900 117.58900 1.000 67.57158 110 VAL C O 1
ATOM 8497 N N . LEU C 3 111 ? 183.91100 139.82000 115.64500 1.000 67.29538 111 LEU C N 1
ATOM 8498 C CA . LEU C 3 111 ? 183.74500 138.50600 115.03100 1.000 67.04139 111 LEU C CA 1
ATOM 8499 C C . LEU C 3 111 ? 184.52800 137.43900 115.78500 1.000 72.56756 111 LEU C C 1
ATOM 8500 O O . LEU C 3 111 ? 184.02700 136.33000 116.00600 1.000 76.10692 111 LEU C O 1
ATOM 8505 N N . LYS C 3 112 ? 185.76100 137.75400 116.18300 1.000 74.05290 112 LYS C N 1
ATOM 8506 C CA . LYS C 3 112 ? 186.58000 136.76600 116.87800 1.000 74.60320 112 LYS C CA 1
ATOM 8507 C C . LYS C 3 112 ? 186.07600 136.50900 118.29500 1.000 74.30367 112 LYS C C 1
ATOM 8508 O O . LYS C 3 112 ? 186.09500 135.36200 118.75600 1.000 75.91428 112 LYS C O 1
ATOM 8514 N N . LYS C 3 113 ? 185.61300 137.54900 118.99400 1.000 71.10694 113 LYS C N 1
ATOM 8515 C CA . LYS C 3 113 ? 185.05700 137.34800 120.33000 1.000 70.95442 113 LYS C CA 1
ATOM 8516 C C . LYS C 3 113 ? 183.76300 136.54400 120.27800 1.000 68.83772 113 LYS C C 1
ATOM 8517 O O . LYS C 3 113 ? 183.52700 135.68400 121.13400 1.000 66.17836 113 LYS C O 1
ATOM 8523 N N . ASN C 3 114 ? 182.91200 136.81800 119.28500 1.000 71.41594 114 ASN C N 1
ATOM 8524 C CA . ASN C 3 114 ? 181.66300 136.08300 119.07100 1.000 76.42275 114 ASN C CA 1
ATOM 8525 C C . ASN C 3 114 ? 180.75400 136.15700 120.29900 1.000 77.24691 114 ASN C C 1
ATOM 8526 O O . ASN C 3 114 ? 180.22000 135.15200 120.77100 1.000 79.94965 114 ASN C O 1
ATOM 8531 N N . THR C 3 115 ? 180.57700 137.37100 120.81800 1.000 75.78833 115 THR C N 1
ATOM 8532 C CA . THR C 3 115 ? 179.78200 137.60400 122.01400 1.000 73.13172 115 THR C CA 1
ATOM 8533 C C . THR C 3 115 ? 178.81500 138.75600 121.77500 1.000 68.92463 115 THR C C 1
ATOM 8534 O O . THR C 3 115 ? 179.10000 139.67700 121.00500 1.000 73.01955 115 THR C O 1
ATOM 8538 N N . LYS C 3 116 ? 177.65500 138.68900 122.43200 1.000 63.91622 116 LYS C N 1
ATOM 8539 C CA . LYS C 3 116 ? 176.69900 139.79000 122.35400 1.000 57.53762 116 LYS C CA 1
ATOM 8540 C C . LYS C 3 116 ? 177.25700 141.05500 122.99500 1.000 61.84554 116 LYS C C 1
ATOM 8541 O O . LYS C 3 116 ? 177.08600 142.15800 122.46000 1.000 62.70991 116 LYS C O 1
ATOM 8547 N N . LYS C 3 117 ? 177.92600 140.91600 124.14300 1.000 64.94417 117 LYS C N 1
ATOM 8548 C CA . LYS C 3 117 ? 178.40000 142.08600 124.87600 1.000 58.51027 117 LYS C CA 1
ATOM 8549 C C . LYS C 3 117 ? 179.43000 142.87100 124.07400 1.000 62.72930 117 LYS C C 1
ATOM 8550 O O . LYS C 3 117 ? 179.40500 144.10700 124.06300 1.000 66.45510 117 LYS C O 1
ATOM 8556 N N . ILE C 3 118 ? 180.34900 142.17400 123.40300 1.000 62.18313 118 ILE C N 1
ATOM 8557 C CA . ILE C 3 118 ? 181.37900 142.86800 122.63800 1.000 59.08378 118 ILE C CA 1
ATOM 8558 C C . ILE C 3 118 ? 180.75500 143.62200 121.46700 1.000 63.35607 118 ILE C C 1
ATOM 8559 O O . ILE C 3 118 ? 181.15900 144.74800 121.15100 1.000 66.29883 118 ILE C O 1
ATOM 8564 N N . PHE C 3 119 ? 179.74000 143.03300 120.82800 1.000 64.07617 119 PHE C N 1
ATOM 8565 C CA . PHE C 3 119 ? 179.05900 143.71300 119.73200 1.000 60.57116 119 PHE C CA 1
ATOM 8566 C C . PHE C 3 119 ? 178.29100 144.93000 120.23000 1.000 54.37740 119 PHE C C 1
ATOM 8567 O O . PHE C 3 119 ? 178.28700 145.97700 119.57300 1.000 58.30748 119 PHE C O 1
ATOM 8575 N N . LEU C 3 120 ? 177.63200 144.81300 121.38500 1.000 53.58217 120 LEU C N 1
ATOM 8576 C CA . LEU C 3 120 ? 176.92100 145.96000 121.94000 1.000 56.75981 120 LEU C CA 1
ATOM 8577 C C . LEU C 3 120 ? 177.88700 147.07800 122.31400 1.000 60.71106 120 LEU C C 1
ATOM 8578 O O . LEU C 3 120 ? 177.59100 148.26000 122.10500 1.000 66.83740 120 LEU C O 1
ATOM 8583 N N . ASP C 3 121 ? 179.05000 146.72600 122.86400 1.000 60.19480 121 ASP C N 1
ATOM 8584 C CA . ASP C 3 121 ? 180.04300 147.74200 123.20100 1.000 56.98401 121 ASP C CA 1
ATOM 8585 C C . ASP C 3 121 ? 180.60600 148.40700 121.95000 1.000 59.37814 121 ASP C C 1
ATOM 8586 O O . ASP C 3 121 ? 180.85500 149.61700 121.94400 1.000 63.61406 121 ASP C O 1
ATOM 8591 N N . TYR C 3 122 ? 180.81700 147.63500 120.88200 1.000 61.18892 122 TYR C N 1
ATOM 8592 C CA . TYR C 3 122 ? 181.26700 148.22500 119.62400 1.000 58.03000 122 TYR C CA 1
ATOM 8593 C C . TYR C 3 122 ? 180.20800 149.15500 119.03900 1.000 58.09016 122 TYR C C 1
ATOM 8594 O O . TYR C 3 122 ? 180.53000 150.22400 118.50000 1.000 63.81300 122 TYR C O 1
ATOM 8603 N N . CYS C 3 123 ? 178.93500 148.76200 119.13600 1.000 51.95217 123 CYS C N 1
ATOM 8604 C CA . CYS C 3 123 ? 177.85400 149.64000 118.70500 1.000 45.45334 123 CYS C CA 1
ATOM 8605 C C . CYS C 3 123 ? 177.83300 150.92300 119.52200 1.000 51.38875 123 CYS C C 1
ATOM 8606 O O . CYS C 3 123 ? 177.61400 152.01000 118.97800 1.000 63.69087 123 CYS C O 1
ATOM 8609 N N . LYS C 3 124 ? 178.06600 150.79900 120.82900 1.000 54.07506 124 LYS C N 1
ATOM 8610 C CA . LYS C 3 124 ? 178.12100 152.00600 121.69200 1.000 47.16190 124 LYS C CA 1
ATOM 8611 C C . LYS C 3 124 ? 179.29300 152.88700 121.24100 1.000 45.98497 124 LYS C C 1
ATOM 8612 O O . LYS C 3 124 ? 179.13200 154.12000 121.21600 1.000 48.72174 124 LYS C O 1
ATOM 8618 N N . TYR C 3 125 ? 180.42900 152.27200 120.90800 1.000 49.38202 125 TYR C N 1
ATOM 8619 C CA . TYR C 3 125 ? 181.58600 153.04800 120.46900 1.000 48.72024 125 TYR C CA 1
ATOM 8620 C C . TYR C 3 125 ? 181.28400 153.82000 119.18900 1.000 49.61805 125 TYR C C 1
ATOM 8621 O O . TYR C 3 125 ? 181.63100 155.00100 119.07100 1.000 56.04384 125 TYR C O 1
ATOM 8630 N N . PHE C 3 126 ? 180.63900 153.16900 118.21900 1.000 48.34748 126 PHE C N 1
ATOM 8631 C CA . PHE C 3 126 ? 180.25300 153.87100 116.99500 1.000 49.48348 126 PHE C CA 1
ATOM 8632 C C . PHE C 3 126 ? 179.23500 154.96800 117.29400 1.000 51.83506 126 PHE C C 1
ATOM 8633 O O . PHE C 3 126 ? 179.27800 156.05800 116.70400 1.000 47.62556 126 PHE C O 1
ATOM 8641 N N . GLU C 3 127 ? 178.31300 154.69200 118.21800 1.000 51.15297 127 GLU C N 1
ATOM 8642 C CA . GLU C 3 127 ? 177.34200 155.69000 118.64600 1.000 44.19932 127 GLU C CA 1
ATOM 8643 C C . GLU C 3 127 ? 178.03100 156.89800 119.26500 1.000 47.30249 127 GLU C C 1
ATOM 8644 O O . GLU C 3 127 ? 177.64300 158.04200 119.00900 1.000 55.32843 127 GLU C O 1
ATOM 8650 N N . ALA C 3 128 ? 179.05400 156.66000 120.08800 1.000 46.09541 128 ALA C N 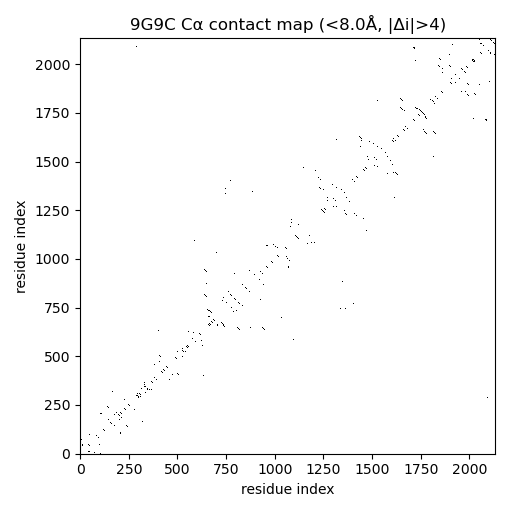1
ATOM 8651 C CA . ALA C 3 128 ? 179.81300 157.75700 120.67700 1.000 43.26478 128 ALA C CA 1
ATOM 8652 C C . ALA C 3 128 ? 180.57800 158.53000 119.61300 1.000 44.30892 128 ALA C C 1
ATOM 8653 O O . ALA C 3 128 ? 180.71300 159.75300 119.70900 1.000 43.86715 128 ALA C O 1
ATOM 8655 N N . LEU C 3 129 ? 181.09900 157.83300 118.60100 1.000 52.14481 129 LEU C N 1
ATOM 8656 C CA . LEU C 3 129 ? 181.73000 158.52500 117.48000 1.000 51.21339 129 LEU C CA 1
ATOM 8657 C C . LEU C 3 129 ? 180.75500 159.49700 116.82800 1.000 45.84514 129 LEU C C 1
ATOM 8658 O O . LEU C 3 129 ? 181.07800 160.67200 116.61000 1.000 48.33925 129 LEU C O 1
ATOM 8663 N N . VAL C 3 130 ? 179.54400 159.02200 116.53000 1.000 44.34015 130 VAL C N 1
ATOM 8664 C CA . VAL C 3 130 ? 178.53800 159.88300 115.90900 1.000 43.72862 130 VAL C CA 1
ATOM 8665 C C . VAL C 3 130 ? 178.17400 161.04000 116.83500 1.000 43.99962 130 VAL C C 1
ATOM 8666 O O . VAL C 3 130 ? 178.05100 162.19300 116.39900 1.000 44.90505 130 VAL C O 1
ATOM 8670 N N . ALA C 3 131 ? 177.99700 160.75000 118.12600 1.000 42.03089 131 ALA C N 1
ATOM 8671 C CA . ALA C 3 131 ? 177.58300 161.77500 119.07800 1.000 39.93888 131 ALA C CA 1
ATOM 8672 C C . ALA C 3 131 ? 178.63800 162.86300 119.22400 1.000 41.85252 131 ALA C C 1
ATOM 8673 O O . ALA C 3 131 ? 178.30900 164.05400 119.26600 1.000 45.04238 131 ALA C O 1
ATOM 8675 N N . TYR C 3 132 ? 179.91100 162.47700 119.30700 1.000 41.20229 132 TYR C N 1
ATOM 8676 C CA . TYR C 3 132 ? 180.97500 163.46200 119.45200 1.000 42.51979 132 TYR C CA 1
ATOM 8677 C C . TYR C 3 132 ? 181.22400 164.21900 118.15500 1.000 49.21333 132 TYR C C 1
ATOM 8678 O O . TYR C 3 132 ? 181.63900 165.38100 118.19300 1.000 58.46383 132 TYR C O 1
ATOM 8687 N N . ALA C 3 133 ? 180.98500 163.58900 117.00200 1.000 47.18011 133 ALA C N 1
ATOM 8688 C CA . ALA C 3 133 ? 181.02500 164.34000 115.75200 1.000 46.38280 133 ALA C CA 1
ATOM 8689 C C . ALA C 3 133 ? 179.92200 165.39000 115.71100 1.000 50.10529 133 ALA C C 1
ATOM 8690 O O . ALA C 3 133 ? 180.13800 166.51000 115.23700 1.000 54.77358 133 ALA C O 1
ATOM 8692 N N . LYS C 3 134 ? 178.72800 165.04000 116.19800 1.000 50.24585 134 LYS C N 1
ATOM 8693 C CA . LYS C 3 134 ? 177.65600 166.02600 116.30900 1.000 49.37072 134 LYS C CA 1
ATOM 8694 C C . LYS C 3 134 ? 178.02700 167.13900 117.28200 1.000 51.56341 134 LYS C C 1
ATOM 8695 O O . LYS C 3 134 ? 177.73200 168.31500 117.03700 1.000 53.05237 134 LYS C O 1
ATOM 8701 N N . PHE C 3 135 ? 178.66500 166.78200 118.39800 1.000 55.04603 135 PHE C N 1
ATOM 8702 C CA . PHE C 3 135 ? 179.01100 167.76800 119.41700 1.000 47.97951 135 PHE C CA 1
ATOM 8703 C C . PHE C 3 135 ? 180.02000 168.78400 118.89700 1.000 53.07591 135 PHE C C 1
ATOM 8704 O O . PHE C 3 135 ? 179.89300 169.98600 119.15900 1.000 53.08113 135 PHE C O 1
ATOM 8712 N N . TYR C 3 136 ? 181.02500 168.32600 118.15700 1.000 58.34798 136 TYR C N 1
ATOM 8713 C CA . TYR C 3 136 ? 182.08900 169.19500 117.67300 1.000 53.98477 136 TYR C CA 1
ATOM 8714 C C . TYR C 3 136 ? 181.75500 169.86700 116.34900 1.000 50.01516 136 TYR C C 1
ATOM 8715 O O . TYR C 3 136 ? 182.59300 170.60200 115.81600 1.000 60.92291 136 TYR C O 1
ATOM 8724 N N . ARG C 3 137 ? 180.56500 169.63900 115.80700 1.000 54.82429 137 ARG C N 1
ATOM 8725 C CA . ARG C 3 137 ? 180.17000 170.25500 114.54600 1.000 64.43605 137 ARG C CA 1
ATOM 8726 C C . ARG C 3 137 ? 179.68900 171.68600 114.76100 1.000 57.02043 137 ARG C C 1
ATOM 8727 O O . ARG C 3 137 ? 179.89400 172.26700 115.82700 1.000 54.00673 137 ARG C O 1
ATOM 8735 N N . MET D 3 1 ? 175.38800 168.79100 149.25200 1.000 93.26259 1 MET B N 1
ATOM 8736 C CA . MET D 3 1 ? 176.00400 167.58200 148.64700 1.000 98.08202 1 MET B CA 1
ATOM 8737 C C . MET D 3 1 ? 177.48300 167.86200 148.35200 1.000 105.39104 1 MET B C 1
ATOM 8738 O O . MET D 3 1 ? 178.27400 166.89500 148.35700 1.000 101.86700 1 MET B O 1
ATOM 8743 N N . GLU D 3 2 ? 177.82600 169.12400 148.06800 1.000 107.12535 2 GLU B N 1
ATOM 8744 C CA . GLU D 3 2 ? 179.23100 169.51000 147.76700 1.000 107.10309 2 GLU B CA 1
ATOM 8745 C C . GLU D 3 2 ? 179.71600 168.66300 146.58000 1.000 101.11557 2 GLU B C 1
ATOM 8746 O O . GLU D 3 2 ? 180.89300 168.24400 146.59100 1.000 102.26354 2 GLU B O 1
ATOM 8752 N N . LEU D 3 3 ? 178.84100 168.43100 145.59900 1.000 94.62564 3 LEU B N 1
ATOM 8753 C CA . LEU D 3 3 ? 179.18600 167.58000 144.43300 1.000 88.06039 3 LEU B CA 1
ATOM 8754 C C . LEU D 3 3 ? 180.42100 168.13100 143.71400 1.000 86.27923 3 LEU B C 1
ATOM 8755 O O . LEU D 3 3 ? 181.35700 167.34200 143.46500 1.000 86.05742 3 LEU B O 1
ATOM 8760 N N . ALA D 3 4 ? 180.42700 169.42700 143.40200 1.000 83.26938 4 ALA B N 1
ATOM 8761 C CA . ALA D 3 4 ? 181.52700 170.00700 142.59400 1.000 85.06262 4 ALA B CA 1
ATOM 8762 C C . ALA D 3 4 ? 181.69700 171.49600 142.88100 1.000 95.23598 4 ALA B C 1
ATOM 8763 O O . ALA D 3 4 ? 180.75300 172.12200 143.40900 1.000 96.55895 4 ALA B O 1
ATOM 8765 N N . LYS D 3 5 ? 182.85900 172.05000 142.52700 1.000 92.38355 5 LYS B N 1
ATOM 8766 C CA . LYS D 3 5 ? 183.02800 173.52000 142.64400 1.000 93.89712 5 LYS B CA 1
ATOM 8767 C C . LYS D 3 5 ? 183.06900 174.06200 141.21000 1.000 90.79837 5 LYS B C 1
ATOM 8768 O O . LYS D 3 5 ? 183.87900 173.54800 140.41100 1.000 84.53374 5 LYS B O 1
ATOM 8774 N N . THR D 3 6 ? 182.22700 175.04800 140.89900 1.000 92.88372 6 THR B N 1
ATOM 8775 C CA . THR D 3 6 ? 182.14100 175.55900 139.51600 1.000 91.33915 6 THR B CA 1
ATOM 8776 C C . THR D 3 6 ? 183.15800 176.64300 139.30100 1.000 97.55085 6 THR B C 1
ATOM 8777 O O . THR D 3 6 ? 183.65600 177.17800 140.30000 1.000 101.66965 6 THR B O 1
ATOM 8781 N N . LYS D 3 7 ? 183.46700 176.96500 138.04400 1.000 97.05404 7 LYS B N 1
ATOM 8782 C CA . LYS D 3 7 ? 184.31400 178.11400 137.76700 1.000 98.75864 7 LYS B CA 1
ATOM 8783 C C . LYS D 3 7 ? 183.86000 179.28800 138.62300 1.000 102.44999 7 LYS B C 1
ATOM 8784 O O . LYS D 3 7 ? 182.66100 179.54500 138.76000 1.000 105.97290 7 LYS B O 1
ATOM 8790 N N . THR D 3 8 ? 184.83300 179.98800 139.20900 1.000 103.12137 8 THR B N 1
ATOM 8791 C CA . THR D 3 8 ? 184.72400 180.97900 140.28700 1.000 107.06110 8 THR B CA 1
ATOM 8792 C C . THR D 3 8 ? 184.53700 180.30300 141.64500 1.000 98.58400 8 THR B C 1
ATOM 8793 O O . THR D 3 8 ? 184.32600 181.00800 142.63800 1.000 94.91345 8 THR B O 1
ATOM 8797 N N . GLY D 3 9 ? 184.59700 178.97400 141.72500 1.000 98.05369 9 GLY B N 1
ATOM 8798 C CA . GLY D 3 9 ? 184.64100 178.28600 143.00200 1.000 99.77891 9 GLY B CA 1
ATOM 8799 C C . GLY D 3 9 ? 183.31900 178.09500 143.71200 1.000 97.67387 9 GLY B C 1
ATOM 8800 O O . GLY D 3 9 ? 183.32200 177.71100 144.88700 1.000 100.99656 9 GLY B O 1
ATOM 8801 N N . GLU D 3 10 ? 182.21000 178.33200 143.00500 1.000 97.33867 10 GLU B N 1
ATOM 8802 C CA . GLU D 3 10 ? 180.86100 178.17400 143.61300 1.000 96.45721 10 GLU B CA 1
ATOM 8803 C C . GLU D 3 10 ? 180.55100 176.67900 143.78900 1.000 95.92612 10 GLU B C 1
ATOM 8804 O O . GLU D 3 10 ? 180.79300 175.91300 142.84400 1.000 94.90766 10 GLU B O 1
ATOM 8810 N N . MET D 3 11 ? 180.00800 176.28700 144.94200 1.000 91.07070 11 MET B N 1
ATOM 8811 C CA . MET D 3 11 ? 179.73300 174.85100 145.20900 1.000 91.68349 11 MET B CA 1
ATOM 8812 C C . MET D 3 11 ? 178.54400 174.37300 144.36100 1.000 89.39349 11 MET B C 1
ATOM 8813 O O . MET D 3 11 ? 177.70600 175.22300 143.99000 1.000 84.61029 11 MET B O 1
ATOM 8818 N N . ILE D 3 12 ? 178.45300 173.06500 144.09100 1.000 87.25855 12 ILE B N 1
ATOM 8819 C CA . ILE D 3 12 ? 177.25300 172.54000 143.37400 1.000 80.73915 12 ILE B CA 1
ATOM 8820 C C . ILE D 3 12 ? 176.37700 171.87200 144.44000 1.000 84.54343 12 ILE B C 1
ATOM 8821 O O . ILE D 3 12 ? 176.87600 170.95500 145.13200 1.000 86.38722 12 ILE B O 1
ATOM 8826 N N . ASP D 3 13 ? 175.13000 172.32200 144.56200 1.000 77.47619 13 ASP B N 1
ATOM 8827 C CA . ASP D 3 13 ? 174.23200 171.83700 145.64400 1.000 74.56162 13 ASP B CA 1
ATOM 8828 C C . ASP D 3 13 ? 172.78900 172.07000 145.19700 1.000 68.04520 13 ASP B C 1
ATOM 8829 O O . ASP D 3 13 ? 172.58500 172.74800 144.17200 1.000 68.52998 13 ASP B O 1
ATOM 8834 N N . LEU D 3 14 ? 171.82800 171.50400 145.92100 1.000 64.68281 14 LEU B N 1
ATOM 8835 C CA . LEU D 3 14 ? 170.40200 171.65600 145.54100 1.000 61.33284 14 LEU B CA 1
ATOM 8836 C C . LEU D 3 14 ? 170.05500 173.15200 145.59000 1.000 63.22407 14 LEU B C 1
ATOM 8837 O O . LEU D 3 14 ? 169.28800 173.60500 144.71900 1.000 66.64153 14 LEU B O 1
ATOM 8842 N N . ASN D 3 15 ? 170.57900 173.88700 146.57200 1.000 69.60228 15 ASN B N 1
ATOM 8843 C CA . ASN D 3 15 ? 170.36700 175.36300 146.61500 1.000 65.55980 15 ASN B CA 1
ATOM 8844 C C . ASN D 3 15 ? 171.00100 175.99300 145.37000 1.000 60.55780 15 ASN B C 1
ATOM 8845 O O . ASN D 3 15 ? 170.37800 176.90500 144.78700 1.000 54.84353 15 ASN B O 1
ATOM 8850 N N . PHE D 3 16 ? 172.18300 175.51300 144.96700 1.000 65.34253 16 PHE B N 1
ATOM 8851 C CA . PHE D 3 16 ? 172.84900 176.01800 143.73300 1.000 60.62102 16 PHE B CA 1
ATOM 8852 C C . PHE D 3 16 ? 171.95500 175.70000 142.54200 1.000 57.17429 16 PHE B C 1
ATOM 8853 O O . PHE D 3 16 ? 171.85000 176.52900 141.62100 1.000 59.07950 16 PHE B O 1
ATOM 8861 N N . ALA D 3 17 ? 171.33600 174.51800 142.55100 1.000 51.90317 17 ALA B N 1
ATOM 8862 C CA . ALA D 3 17 ? 170.46600 174.11500 141.42600 1.000 45.47461 17 ALA B CA 1
ATOM 8863 C C . ALA D 3 17 ? 169.30000 175.09600 141.32300 1.000 52.32936 17 ALA B C 1
ATOM 8864 O O . ALA D 3 17 ? 168.94000 175.49400 140.19800 1.000 55.85033 17 ALA B O 1
ATOM 8866 N N . ARG D 3 18 ? 168.74100 175.51700 142.43800 1.000 50.91116 18 ARG B N 1
ATOM 8867 C CA . ARG D 3 18 ? 167.64800 176.52100 142.41400 1.000 44.34634 18 ARG B CA 1
ATOM 8868 C C . ARG D 3 18 ? 168.19800 177.83000 141.84600 1.000 47.37215 18 ARG B C 1
ATOM 8869 O O . ARG D 3 18 ? 167.51000 178.45700 141.01700 1.000 53.80520 18 ARG B O 1
ATOM 8877 N N . LYS D 3 19 ? 169.40500 178.21600 142.29800 1.000 47.68560 19 LYS B N 1
ATOM 8878 C CA . LYS D 3 19 ? 170.01100 179.48100 141.81600 1.000 44.69739 19 LYS B CA 1
ATOM 8879 C C . LYS D 3 19 ? 170.29900 179.39900 140.31200 1.000 46.91016 19 LYS B C 1
ATOM 8880 O O . LYS D 3 19 ? 169.95500 180.35700 139.60000 1.000 50.15935 19 LYS B O 1
ATOM 8886 N N . VAL D 3 20 ? 170.83200 178.26900 139.83900 1.000 47.95205 20 VAL B N 1
ATOM 8887 C CA . VAL D 3 20 ? 171.22700 178.18300 138.39800 1.000 45.76201 20 VAL B CA 1
ATOM 8888 C C . VAL D 3 20 ? 169.95600 178.32700 137.54100 1.000 42.17057 20 VAL B C 1
ATOM 8889 O O . VAL D 3 20 ? 170.00300 179.04900 136.53300 1.000 46.89079 20 VAL B O 1
ATOM 8893 N N . VAL D 3 21 ? 168.85300 177.70800 137.96000 1.000 36.70791 21 VAL B N 1
ATOM 8894 C CA . VAL D 3 21 ? 167.57300 177.85700 137.21200 1.000 39.66216 21 VAL B CA 1
ATOM 8895 C C . VAL D 3 21 ? 167.14700 179.32900 137.29000 1.000 43.39948 21 VAL B C 1
ATOM 8896 O O . VAL D 3 21 ? 166.71200 179.87400 136.25400 1.000 47.47085 21 VAL B O 1
ATOM 8900 N N . GLU D 3 22 ? 167.31000 179.95400 138.45800 1.000 46.99386 22 GLU B N 1
ATOM 8901 C CA . GLU D 3 22 ? 166.85600 181.35500 138.65700 1.000 47.63424 22 GLU B CA 1
ATOM 8902 C C . GLU D 3 22 ? 167.65400 182.32500 137.76900 1.000 52.35655 22 GLU B C 1
ATOM 8903 O O . GLU D 3 22 ? 167.03100 183.23600 137.18300 1.000 51.18332 22 GLU B O 1
ATOM 8909 N N . GLU D 3 23 ? 168.97000 182.12500 137.65700 1.000 51.04973 23 GLU B N 1
ATOM 8910 C CA . GLU D 3 23 ? 169.81600 183.04600 136.85700 1.000 49.60638 23 GLU B CA 1
ATOM 8911 C C . GLU D 3 23 ? 169.42900 182.92000 135.38200 1.000 56.47744 23 GLU B C 1
ATOM 8912 O O . GLU D 3 23 ? 169.37900 183.95800 134.69100 1.000 61.10658 23 GLU B O 1
ATOM 8918 N N . ASN D 3 24 ? 169.16400 181.69600 134.92400 1.000 46.94153 24 ASN B N 1
ATOM 8919 C CA . ASN D 3 24 ? 168.87000 181.45400 133.51900 1.000 44.65380 24 ASN B CA 1
ATOM 8920 C C . ASN D 3 24 ? 167.38200 181.51900 133.21100 1.000 44.61278 24 ASN B C 1
ATOM 8921 O O . ASN D 3 24 ? 166.91900 180.87200 132.26300 1.000 50.63334 24 ASN B O 1
ATOM 8926 N N . LYS D 3 25 ? 166.62000 182.28400 133.98500 1.000 45.33473 25 LYS B N 1
ATOM 8927 C CA . LYS D 3 25 ? 165.19500 182.47700 133.75400 1.000 49.13510 25 LYS B CA 1
ATOM 8928 C C . LYS D 3 25 ? 164.97400 183.88200 133.21300 1.000 46.53161 25 LYS B C 1
ATOM 8929 O O . LYS D 3 25 ? 165.34700 184.86600 133.86100 1.000 53.69259 25 LYS B O 1
ATOM 8935 N N . ARG D 3 26 ? 164.37300 183.97200 132.03200 1.000 42.80944 26 ARG B N 1
ATOM 8936 C CA . ARG D 3 26 ? 164.02900 185.24200 131.41800 1.000 50.75580 26 ARG B CA 1
ATOM 8937 C C . ARG D 3 26 ? 162.53500 185.27200 131.13200 1.000 61.12421 26 ARG B C 1
ATOM 8938 O O . ARG D 3 26 ? 161.88400 184.23200 131.01400 1.000 66.14246 26 ARG B O 1
ATOM 8946 N N . VAL D 3 27 ? 161.98900 186.47800 131.03500 1.000 64.39357 27 VAL B N 1
ATOM 8947 C CA . VAL D 3 27 ? 160.58100 186.67600 130.71600 1.000 66.99218 27 VAL B CA 1
ATOM 8948 C C . VAL D 3 27 ? 160.51800 187.37100 129.36500 1.000 76.68691 27 VAL B C 1
ATOM 8949 O O . VAL D 3 27 ? 160.92100 188.53400 129.23700 1.000 81.07977 27 VAL B O 1
ATOM 8953 N N . LYS D 3 28 ? 160.01700 186.66300 128.35800 1.000 82.53579 28 LYS B N 1
ATOM 8954 C CA . LYS D 3 28 ? 159.88800 187.19000 127.00600 1.000 92.62457 28 LYS B CA 1
ATOM 8955 C C . LYS D 3 28 ? 158.40800 187.31300 126.67500 1.000 102.31239 28 LYS B C 1
ATOM 8956 O O . LYS D 3 28 ? 157.67300 186.32200 126.72800 1.000 102.59501 28 LYS B O 1
ATOM 8962 N N . ASP D 3 29 ? 157.97700 188.52400 126.33100 1.000 107.82826 29 ASP B N 1
ATOM 8963 C CA . ASP D 3 29 ? 156.56600 188.79400 126.05900 1.000 115.05599 29 ASP B CA 1
ATOM 8964 C C . ASP D 3 29 ? 156.22200 188.45900 124.60600 1.000 118.82950 29 ASP B C 1
ATOM 8965 O O . ASP D 3 29 ? 155.88000 189.31900 123.79500 1.000 120.69598 29 ASP B O 1
ATOM 8970 N N . ASN D 3 30 ? 156.32300 187.17100 124.29000 1.000 118.12414 30 ASN B N 1
ATOM 8971 C CA . ASN D 3 30 ? 155.96700 186.69900 122.95900 1.000 124.43735 30 ASN B CA 1
ATOM 8972 C C . ASN D 3 30 ? 154.45900 186.78200 122.76300 1.000 127.18398 30 ASN B C 1
ATOM 8973 O O . ASN D 3 30 ? 153.68800 186.28300 123.58800 1.000 120.64813 30 ASN B O 1
ATOM 8978 N N . ARG D 3 31 ? 154.04400 187.41000 121.66100 1.000 131.18767 31 ARG B N 1
ATOM 8979 C CA . ARG D 3 31 ? 152.62900 187.59500 121.33500 1.000 133.62156 31 ARG B CA 1
ATOM 8980 C C . ARG D 3 31 ? 151.88500 188.29400 122.47200 1.000 129.57742 31 ARG B C 1
ATOM 8981 O O . ARG D 3 31 ? 150.73700 187.96900 122.78100 1.000 127.48518 31 ARG B O 1
ATOM 8989 N N . GLY D 3 32 ? 152.54600 189.26300 123.10200 1.000 125.98836 32 GLY B N 1
ATOM 8990 C CA . GLY D 3 32 ? 151.96000 189.98100 124.21600 1.000 121.75248 32 GLY B CA 1
ATOM 8991 C C . GLY D 3 32 ? 152.04300 189.23000 125.52900 1.000 122.27456 32 GLY B C 1
ATOM 8992 O O . GLY D 3 32 ? 152.40700 189.80500 126.56000 1.000 117.78465 32 GLY B O 1
ATOM 8993 N N . ARG D 3 33 ? 151.70300 187.94400 125.50300 1.000 127.26555 33 ARG B N 1
ATOM 8994 C CA . ARG D 3 33 ? 151.72100 187.13200 126.71200 1.000 123.19304 33 ARG B CA 1
ATOM 8995 C C . ARG D 3 33 ? 153.14900 186.95300 127.21100 1.000 116.92211 33 ARG B C 1
ATOM 8996 O O . ARG D 3 33 ? 154.05200 186.61700 126.43800 1.000 114.76125 33 ARG B O 1
ATOM 9004 N N . GLN D 3 34 ? 153.35400 187.17600 128.50600 1.000 110.37823 34 GLN B N 1
ATOM 9005 C CA . GLN D 3 34 ? 154.66700 186.96600 129.09900 1.000 106.98110 34 GLN B CA 1
ATOM 9006 C C . GLN D 3 34 ? 154.93100 185.47500 129.26000 1.000 102.74563 34 GLN B C 1
ATOM 9007 O O . GLN D 3 34 ? 154.10500 184.74200 129.81300 1.000 99.76908 34 GLN B O 1
ATOM 9013 N N . GLU D 3 35 ? 156.08500 185.02500 128.77300 1.000 98.09191 35 GLU B N 1
ATOM 9014 C CA . GLU D 3 35 ? 156.44000 183.61500 128.77800 1.000 87.10412 35 GLU B CA 1
ATOM 9015 C C . GLU D 3 35 ? 157.80100 183.42700 129.43000 1.000 76.60804 35 GLU B C 1
ATOM 9016 O O . GLU D 3 35 ? 158.73600 184.19000 129.17200 1.000 74.75727 35 GLU B O 1
ATOM 9022 N N . ILE D 3 36 ? 157.90100 182.40700 130.27400 1.000 68.25458 36 ILE B N 1
ATOM 9023 C CA . ILE D 3 36 ? 159.15100 182.09600 130.95600 1.000 55.85972 36 ILE B CA 1
ATOM 9024 C C . ILE D 3 36 ? 160.02500 181.25900 130.03200 1.000 49.24197 36 ILE B C 1
ATOM 9025 O O . ILE D 3 36 ? 159.56000 180.28200 129.43300 1.000 60.34089 36 ILE B O 1
ATOM 9030 N N . VAL D 3 37 ? 161.29300 181.64200 129.91200 1.000 43.84550 37 VAL B N 1
ATOM 9031 C CA . VAL D 3 37 ? 162.26400 180.93800 129.08400 1.000 44.11526 37 VAL B CA 1
ATOM 9032 C C . VAL D 3 37 ? 163.45600 180.59000 129.96400 1.000 40.72477 37 VAL B C 1
ATOM 9033 O O . VAL D 3 37 ? 164.06200 181.47900 130.57300 1.000 47.79255 37 VAL B O 1
ATOM 9037 N N . LEU D 3 38 ? 163.79000 179.30600 130.03000 1.000 36.70198 38 LEU B N 1
ATOM 9038 C CA . LEU D 3 38 ? 164.86900 178.81500 130.87400 1.000 34.30641 38 LEU B CA 1
ATOM 9039 C C . LEU D 3 38 ? 166.02700 178.34700 130.00700 1.000 37.95285 38 LEU B C 1
ATOM 9040 O O . LEU D 3 38 ? 165.82000 177.62200 129.02900 1.000 47.69668 38 LEU B O 1
ATOM 9045 N N . PHE D 3 39 ? 167.24000 178.76800 130.37100 1.000 38.45231 39 PHE B N 1
ATOM 9046 C CA . PHE D 3 39 ? 168.46700 178.34000 129.69900 1.000 35.90629 39 PHE B CA 1
ATOM 9047 C C . PHE D 3 39 ? 168.41500 178.61800 128.19800 1.000 42.75833 39 PHE B C 1
ATOM 9048 O O . PHE D 3 39 ? 168.83900 177.79800 127.38200 1.000 48.20486 39 PHE B O 1
ATOM 9056 N N . ASN D 3 40 ? 167.88900 179.79000 127.83900 1.000 43.44047 40 ASN B N 1
ATOM 9057 C CA . ASN D 3 40 ? 167.83600 180.25300 126.45000 1.000 45.89973 40 ASN B CA 1
ATOM 9058 C C . ASN D 3 40 ? 167.05400 179.29200 125.55800 1.000 47.57204 40 ASN B C 1
ATOM 9059 O O . ASN D 3 40 ? 167.42200 179.04600 124.40800 1.000 47.03761 40 ASN B O 1
ATOM 9064 N N . GLY D 3 41 ? 165.96800 178.74900 126.08500 1.000 43.63255 41 GLY B N 1
ATOM 9065 C CA . GLY D 3 41 ? 165.05300 177.94700 125.31000 1.000 40.25999 41 GLY B CA 1
ATOM 9066 C C . GLY D 3 41 ? 164.95800 176.47300 125.66200 1.000 39.16327 41 GLY B C 1
ATOM 9067 O O . GLY D 3 41 ? 164.44500 175.70000 124.84400 1.000 43.35230 41 GLY B O 1
ATOM 9068 N N . LEU D 3 42 ? 165.43100 176.06200 126.83400 1.000 35.21940 42 LEU B N 1
ATOM 9069 C CA . LEU D 3 42 ? 165.29500 174.67000 127.24000 1.000 32.80656 42 LEU B CA 1
ATOM 9070 C C . LEU D 3 42 ? 163.82800 174.32600 127.46300 1.000 36.84693 42 LEU B C 1
ATOM 9071 O O . LEU D 3 42 ? 163.08400 175.08500 128.09100 1.000 41.96093 42 LEU B O 1
ATOM 9076 N N . THR D 3 43 ? 163.41400 173.17500 126.94800 1.000 32.01500 43 THR B N 1
ATOM 9077 C CA . THR D 3 43 ? 162.03800 172.71900 127.06300 1.000 34.27843 43 THR B CA 1
ATOM 9078 C C . THR D 3 43 ? 161.90900 171.67600 128.16600 1.000 36.16671 43 THR B C 1
ATOM 9079 O O . THR D 3 43 ? 162.88900 171.06200 128.59400 1.000 42.01811 43 THR B O 1
ATOM 9083 N N . THR D 3 44 ? 160.67100 171.48900 128.62800 1.000 34.90745 44 THR B N 1
ATOM 9084 C CA . THR D 3 44 ? 160.40600 170.46700 129.63400 1.000 32.80270 44 THR B CA 1
ATOM 9085 C C . THR D 3 44 ? 160.71400 169.07600 129.09900 1.000 37.91551 44 THR B C 1
ATOM 9086 O O . THR D 3 44 ? 161.27000 168.23700 129.81400 1.000 39.96736 44 THR B O 1
ATOM 9090 N N . SER D 3 45 ? 160.35600 168.81500 127.83900 1.000 34.78515 45 SER B N 1
ATOM 9091 C CA . SER D 3 45 ? 160.52600 167.48100 127.27400 1.000 35.55697 45 SER B CA 1
ATOM 9092 C C . SER D 3 45 ? 161.99700 167.09500 127.15700 1.000 37.50315 45 SER B C 1
ATOM 9093 O O . SER D 3 45 ? 162.36300 165.94900 127.43800 1.000 39.65494 45 SER B O 1
ATOM 9096 N N . LYS D 3 46 ? 162.85500 168.02700 126.73300 1.000 32.69140 46 LYS B N 1
ATOM 9097 C CA . LYS D 3 46 ? 164.28100 167.72500 126.63300 1.000 36.25732 46 LYS B CA 1
ATOM 9098 C C . LYS D 3 46 ? 164.87000 167.39400 127.99900 1.000 43.65046 46 LYS B C 1
ATOM 9099 O O . LYS D 3 46 ? 165.63100 166.42500 128.14900 1.000 51.96348 46 LYS B O 1
ATOM 9105 N N . LEU D 3 47 ? 164.51800 168.18700 129.01200 1.000 38.41753 47 LEU B N 1
ATOM 9106 C CA . LEU D 3 47 ? 164.99300 167.91700 130.36100 1.000 39.97211 47 LEU B CA 1
ATOM 9107 C C . LEU D 3 47 ? 164.44500 166.60000 130.88800 1.000 47.11119 47 LEU B C 1
ATOM 9108 O O . LEU D 3 47 ? 165.12900 165.90600 131.64400 1.000 50.45861 47 LEU B O 1
ATOM 9113 N N . ARG D 3 48 ? 163.22500 166.24700 130.47900 1.000 42.95608 48 ARG B N 1
ATOM 9114 C CA . ARG D 3 48 ? 162.63500 164.95200 130.90800 1.000 38.32334 48 ARG B CA 1
ATOM 9115 C C . ARG D 3 48 ? 163.41200 163.80500 130.24800 1.000 40.71403 48 ARG B C 1
ATOM 9116 O O . ARG D 3 48 ? 163.65600 162.79700 130.93600 1.000 47.45982 48 ARG B O 1
ATOM 9124 N N . ASN D 3 49 ? 163.77800 163.94400 128.97100 1.000 43.49195 49 ASN B N 1
ATOM 9125 C CA . ASN D 3 49 ? 164.59700 162.91900 128.32800 1.000 42.89890 49 ASN B CA 1
ATOM 9126 C C . ASN D 3 49 ? 165.93300 162.75400 129.04200 1.000 43.93399 49 ASN B C 1
ATOM 9127 O O . ASN D 3 49 ? 166.39100 161.62600 129.27500 1.000 46.76532 49 ASN B O 1
ATOM 9132 N N . LEU D 3 50 ? 166.57000 163.87000 129.40500 1.000 39.97075 50 LEU B N 1
ATOM 9133 C CA . LEU D 3 50 ? 167.80400 163.77500 130.18100 1.000 39.12543 50 LEU B CA 1
ATOM 9134 C C . LEU D 3 50 ? 167.55900 163.11700 131.53500 1.000 40.77687 50 LEU B C 1
ATOM 9135 O O . LEU D 3 50 ? 168.37800 162.31200 132.00300 1.000 43.78422 50 LEU B O 1
ATOM 9140 N N . LEU D 3 51 ? 166.41900 163.40800 132.15900 1.000 38.81766 51 LEU B N 1
ATOM 9141 C CA . LEU D 3 51 ? 166.10400 162.79600 133.44000 1.000 36.79369 51 LEU B CA 1
ATOM 9142 C C . LEU D 3 51 ? 165.81900 161.30800 133.30000 1.000 43.48844 51 LEU B C 1
ATOM 9143 O O . LEU D 3 51 ? 166.14300 160.54500 134.20400 1.000 53.91600 51 LEU B O 1
ATOM 9148 N N . GLU D 3 52 ? 165.27100 160.90900 132.15000 1.000 40.14904 52 GLU B N 1
ATOM 9149 C CA . GLU D 3 52 ? 165.01300 159.47200 131.88600 1.000 37.78450 52 GLU B CA 1
ATOM 9150 C C . GLU D 3 52 ? 166.35100 158.72200 131.85400 1.000 48.80505 52 GLU B C 1
ATOM 9151 O O . GLU D 3 52 ? 166.42800 157.60900 132.41900 1.000 51.27457 52 GLU B O 1
ATOM 9157 N N . LEU D 3 53 ? 167.36500 159.30500 131.21100 1.000 45.93244 53 LEU B N 1
ATOM 9158 C CA . LEU D 3 53 ? 168.69300 158.64800 131.12100 1.000 37.47045 53 LEU B CA 1
ATOM 9159 C C . LEU D 3 53 ? 169.23000 158.42400 132.53900 1.000 44.68279 53 LEU B C 1
ATOM 9160 O O . LEU D 3 53 ? 169.69000 157.29900 132.83000 1.000 46.69512 53 LEU B O 1
ATOM 9165 N N . ILE D 3 54 ? 169.13500 159.44600 133.39200 1.000 42.87687 54 ILE B N 1
ATOM 9166 C CA . ILE D 3 54 ? 169.65900 159.34700 134.78700 1.000 37.71349 54 ILE B CA 1
ATOM 9167 C C . ILE D 3 54 ? 168.87200 158.24300 135.49900 1.000 43.85765 54 ILE B C 1
ATOM 9168 O O . ILE D 3 54 ? 169.50300 157.43900 136.20800 1.000 52.32780 54 ILE B O 1
ATOM 9173 N N . ASN D 3 55 ? 167.56200 158.17400 135.26200 1.000 38.40586 55 ASN B N 1
ATOM 9174 C CA . ASN D 3 55 ? 166.71800 157.19400 135.99100 1.000 40.85336 55 ASN B CA 1
ATOM 9175 C C . ASN D 3 55 ? 167.17700 155.77300 135.66800 1.000 45.51260 55 ASN B C 1
ATOM 9176 O O . ASN D 3 55 ? 167.20100 154.94300 136.59600 1.000 56.18146 55 ASN B O 1
ATOM 9181 N N . HIS D 3 56 ? 167.50500 155.48900 134.40700 1.000 46.18802 56 HIS B N 1
ATOM 9182 C CA . HIS D 3 56 ? 167.85700 154.08800 134.06500 1.000 51.81909 56 HIS B CA 1
ATOM 9183 C C . HIS D 3 56 ? 169.11400 153.67600 134.83600 1.000 50.88918 56 HIS B C 1
ATOM 9184 O O . HIS D 3 56 ? 169.13000 152.57400 135.42600 1.000 48.04976 56 HIS B O 1
ATOM 9191 N N . VAL D 3 57 ? 170.12300 154.55000 134.89000 1.000 50.03070 57 VAL B N 1
ATOM 9192 C CA . VAL D 3 57 ? 171.32700 154.24400 135.72300 1.000 46.51561 57 VAL B CA 1
ATOM 9193 C C . VAL D 3 57 ? 170.90200 154.19400 137.19700 1.000 50.52792 57 VAL B C 1
ATOM 9194 O O . VAL D 3 57 ? 171.35800 153.28100 137.91800 1.000 56.25837 57 VAL B O 1
ATOM 9198 N N . TYR D 3 58 ? 170.03600 155.12200 137.61100 1.000 46.48048 58 TYR B N 1
ATOM 9199 C CA . TYR D 3 58 ? 169.67000 155.23300 139.04800 1.000 47.17442 58 TYR B CA 1
ATOM 9200 C C . TYR D 3 58 ? 168.98200 153.98400 139.53600 1.000 50.25722 58 TYR B C 1
ATOM 9201 O O . TYR D 3 58 ? 169.30700 153.54000 140.64800 1.000 56.76151 58 TYR B O 1
ATOM 9210 N N . THR D 3 59 ? 168.07800 153.41100 138.74300 1.000 51.01546 59 THR B N 1
ATOM 9211 C CA . THR D 3 59 ? 167.34000 152.25900 139.29600 1.000 46.80271 59 THR B CA 1
ATOM 9212 C C . THR D 3 59 ? 168.32300 151.14500 139.58300 1.000 54.65783 59 THR B C 1
ATOM 9213 O O . THR D 3 59 ? 168.19600 150.53200 140.66000 1.000 60.57198 59 THR B O 1
ATOM 9217 N N . LYS D 3 60 ? 169.32300 150.95100 138.72600 1.000 50.85198 60 LYS B N 1
ATOM 9218 C CA . LYS D 3 60 ? 170.36500 149.93100 138.99800 1.000 50.58191 60 LYS B CA 1
ATOM 9219 C C . LYS D 3 60 ? 171.05000 150.22600 140.33700 1.000 60.37979 60 LYS B C 1
ATOM 9220 O O . LYS D 3 60 ? 170.89700 149.41300 141.27400 1.000 64.37563 60 LYS B O 1
ATOM 9226 N N . VAL D 3 61 ? 171.76400 151.34900 140.43200 1.000 56.94320 61 VAL B N 1
ATOM 9227 C CA . VAL D 3 61 ? 172.56200 151.62700 141.66300 1.000 58.41792 61 VAL B CA 1
ATOM 9228 C C . VAL D 3 61 ? 171.65200 151.75400 142.89000 1.000 64.21705 61 VAL B C 1
ATOM 9229 O O . VAL D 3 61 ? 172.02800 151.21300 143.95000 1.000 73.79030 61 VAL B O 1
ATOM 9233 N N . TYR D 3 62 ? 170.50500 152.42200 142.76500 1.000 57.93167 62 TYR B N 1
ATOM 9234 C CA . TYR D 3 62 ? 169.68800 152.65500 143.98400 1.000 61.15093 62 TYR B CA 1
ATOM 9235 C C . TYR D 3 62 ? 169.23900 151.32500 144.55100 1.000 66.02075 62 TYR B C 1
ATOM 9236 O O . TYR D 3 62 ? 169.31300 151.13500 145.78300 1.000 70.18591 62 TYR B O 1
ATOM 9245 N N . ASN D 3 63 ? 168.80600 150.41500 143.68000 1.000 67.10210 63 ASN B N 1
ATOM 9246 C CA . ASN D 3 63 ? 168.42100 149.05200 144.13400 1.000 70.23874 63 ASN B CA 1
ATOM 9247 C C . ASN D 3 63 ? 169.63800 148.31400 144.69600 1.000 74.65177 63 ASN B C 1
ATOM 9248 O O . ASN D 3 63 ? 169.47100 147.60300 145.70900 1.000 70.08567 63 ASN B O 1
ATOM 9253 N N . SER D 3 64 ? 170.81000 148.50600 144.08000 1.000 74.93871 64 SER B N 1
ATOM 9254 C CA . SER D 3 64 ? 172.02700 147.74000 144.46200 1.000 72.31058 64 SER B CA 1
ATOM 9255 C C . SER D 3 64 ? 172.43500 147.97700 145.91700 1.000 81.67646 64 SER B C 1
ATOM 9256 O O . SER D 3 64 ? 172.54700 149.15000 146.31700 1.000 75.75347 64 SER B O 1
ATOM 9259 N N . ASP D 3 65 ? 172.59500 146.89900 146.68400 1.000 85.65540 65 ASP B N 1
ATOM 9260 C CA . ASP D 3 65 ? 173.10400 147.00800 148.07800 1.000 85.77245 65 ASP B CA 1
ATOM 9261 C C . ASP D 3 65 ? 174.54100 147.54300 148.06900 1.000 89.87680 65 ASP B C 1
ATOM 9262 O O . ASP D 3 65 ? 174.86300 148.36500 148.95400 1.000 94.43158 65 ASP B O 1
ATOM 9267 N N . ASP D 3 66 ? 175.37200 147.11100 147.11400 1.000 80.62303 66 ASP B N 1
ATOM 9268 C CA . ASP D 3 66 ? 176.82200 147.46900 147.12900 1.000 82.38081 66 ASP B CA 1
ATOM 9269 C C . ASP D 3 66 ? 177.06000 148.97500 146.97600 1.000 81.34107 66 ASP B C 1
ATOM 9270 O O . ASP D 3 66 ? 176.30700 149.63100 146.22800 1.000 85.56920 66 ASP B O 1
ATOM 9275 N N . THR D 3 67 ? 178.07600 149.49600 147.67400 1.000 75.08624 67 THR B N 1
ATOM 9276 C CA . THR D 3 67 ? 178.40800 150.93600 147.59900 1.000 83.84154 67 THR B CA 1
ATOM 9277 C C . THR D 3 67 ? 179.13200 151.23000 146.30300 1.000 85.46573 67 THR B C 1
ATOM 9278 O O . THR D 3 67 ? 178.60800 152.03200 145.50500 1.000 84.92510 67 THR B O 1
ATOM 9282 N N . THR D 3 68 ? 180.30000 150.61900 146.08500 1.000 85.98473 68 THR B N 1
ATOM 9283 C CA . THR D 3 68 ? 181.08500 150.94000 144.87300 1.000 83.01698 68 THR B CA 1
ATOM 9284 C C . THR D 3 68 ? 180.21800 150.77000 143.64300 1.000 86.74417 68 THR B C 1
ATOM 9285 O O . THR D 3 68 ? 179.39100 149.83200 143.62300 1.000 92.41213 68 THR B O 1
ATOM 9289 N N . LEU D 3 69 ? 180.39300 151.64600 142.64900 1.000 78.75194 69 LEU B N 1
ATOM 9290 C CA . LEU D 3 69 ? 179.58400 151.57800 141.40500 1.000 79.14808 69 LEU B CA 1
ATOM 9291 C C . LEU D 3 69 ? 179.98400 150.33600 140.59300 1.000 82.13050 69 LEU B C 1
ATOM 9292 O O . LEU D 3 69 ? 181.19900 150.12200 140.39800 1.000 75.94151 69 LEU B O 1
ATOM 9297 N N . SER D 3 70 ? 178.99700 149.56200 140.12900 1.000 84.94404 70 SER B N 1
ATOM 9298 C CA . SER D 3 70 ? 179.27100 148.34400 139.32000 1.000 78.94669 70 SER B CA 1
ATOM 9299 C C . SER D 3 70 ? 179.90100 148.75700 137.98400 1.000 79.44018 70 SER B C 1
ATOM 9300 O O . SER D 3 70 ? 179.63100 149.88500 137.53700 1.000 80.08541 70 SER B O 1
ATOM 9303 N N . GLU D 3 71 ? 180.68300 147.87700 137.35700 1.000 82.86459 71 GLU B N 1
ATOM 9304 C CA . GLU D 3 71 ? 181.38900 148.25800 136.10500 1.000 84.64003 71 GLU B CA 1
ATOM 9305 C C . GLU D 3 71 ? 180.35300 148.61100 135.02300 1.000 83.01061 71 GLU B C 1
ATOM 9306 O O . GLU D 3 71 ? 180.59300 149.58300 134.27900 1.000 78.67783 71 GLU B O 1
ATOM 9312 N N . ASP D 3 72 ? 179.25100 147.86200 134.94000 1.000 80.29824 72 ASP B N 1
ATOM 9313 C CA . ASP D 3 72 ? 178.17800 148.19900 133.96300 1.000 75.06724 72 ASP B CA 1
ATOM 9314 C C . ASP D 3 72 ? 177.60700 149.57600 134.31200 1.000 73.64841 72 ASP B C 1
ATOM 9315 O O . ASP D 3 72 ? 177.32200 150.34900 133.37600 1.000 75.65319 72 ASP B O 1
ATOM 9320 N N . VAL D 3 73 ? 177.43900 149.86600 135.60400 1.000 72.77082 73 VAL B N 1
ATOM 9321 C CA . VAL D 3 73 ? 176.92900 151.20400 136.02900 1.000 71.13934 73 VAL B CA 1
ATOM 9322 C C . VAL D 3 73 ? 177.91700 152.27000 135.53300 1.000 66.69270 73 VAL B C 1
ATOM 9323 O O . VAL D 3 73 ? 177.46000 153.29200 134.98000 1.000 70.54861 73 VAL B O 1
ATOM 9327 N N . ARG D 3 74 ? 179.21700 152.00700 135.67300 1.000 62.37695 74 ARG B N 1
ATOM 9328 C CA . ARG D 3 74 ? 180.24300 152.96800 135.19800 1.000 65.49053 74 ARG B CA 1
ATOM 9329 C C . ARG D 3 74 ? 180.10500 153.11800 133.67700 1.000 71.59377 74 ARG B C 1
ATOM 9330 O O . ARG D 3 74 ? 180.22700 154.25400 133.18400 1.000 72.61058 74 ARG B O 1
ATOM 9338 N N . ASP D 3 75 ? 179.85900 152.01500 132.96600 1.000 70.06833 75 ASP B N 1
ATOM 9339 C CA . ASP D 3 75 ? 179.62900 152.09100 131.49800 1.000 66.45458 75 ASP B CA 1
ATOM 9340 C C . ASP D 3 75 ? 178.44600 153.02100 131.22700 1.000 67.12794 75 ASP B C 1
ATOM 9341 O O . ASP D 3 75 ? 178.60200 153.95600 130.41900 1.000 71.19834 75 ASP B O 1
ATOM 9346 N N . GLU D 3 76 ? 177.30900 152.76900 131.87800 1.000 65.15307 76 GLU B N 1
ATOM 9347 C CA . GLU D 3 76 ? 176.09800 153.60100 131.65800 1.000 58.27287 76 GLU B CA 1
ATOM 9348 C C . GLU D 3 76 ? 176.45000 155.07600 131.90200 1.000 58.21771 76 GLU B C 1
ATOM 9349 O O . GLU D 3 76 ? 175.91600 155.94200 131.17900 1.000 70.93573 76 GLU B O 1
ATOM 9355 N N . LEU D 3 77 ? 177.31300 155.34200 132.88600 1.000 55.11757 77 LEU B N 1
ATOM 9356 C CA . LEU D 3 77 ? 177.71400 156.73800 133.19500 1.000 57.59737 77 LEU B CA 1
ATOM 9357 C C . LEU D 3 77 ? 178.50100 157.31300 132.00900 1.000 57.01855 77 LEU B C 1
ATOM 9358 O O . LEU D 3 77 ? 178.24100 158.46700 131.62700 1.000 63.20115 77 LEU B O 1
ATOM 9363 N N . GLU D 3 78 ? 179.43000 156.53600 131.45700 1.000 57.53463 78 GLU B N 1
ATOM 9364 C CA . GLU D 3 78 ? 180.21400 156.99400 130.28200 1.000 58.81924 78 GLU B CA 1
ATOM 9365 C C . GLU D 3 78 ? 179.24700 157.24700 129.12000 1.000 52.88892 78 GLU B C 1
ATOM 9366 O O . GLU D 3 78 ? 179.41500 158.26300 128.41600 1.000 53.55253 78 GLU B O 1
ATOM 9372 N N . TYR D 3 79 ? 178.25800 156.36900 128.95600 1.000 50.13171 79 TYR B N 1
ATOM 9373 C CA . TYR D 3 79 ? 177.24400 156.52100 127.88200 1.000 52.00915 79 TYR B CA 1
ATOM 9374 C C . TYR D 3 79 ? 176.47600 157.80700 128.12600 1.000 55.21244 79 TYR B C 1
ATOM 9375 O O . TYR D 3 79 ? 176.13200 158.50800 127.16000 1.000 59.97459 79 TYR B O 1
ATOM 9384 N N . LEU D 3 80 ? 176.20100 158.11100 129.39500 1.000 52.10271 80 LEU B N 1
ATOM 9385 C CA . LEU D 3 80 ? 175.42500 159.32800 129.74300 1.000 45.84005 80 LEU B CA 1
ATOM 9386 C C . LEU D 3 80 ? 176.16200 160.56300 129.21000 1.000 47.37788 80 LEU B C 1
ATOM 9387 O O . LEU D 3 80 ? 175.50300 161.43200 128.60900 1.000 50.08490 80 LEU B O 1
ATOM 9392 N N . LYS D 3 81 ? 177.47900 160.62400 129.41500 1.000 46.99100 81 LYS B N 1
ATOM 9393 C CA . LYS D 3 81 ? 178.28000 161.77000 128.91400 1.000 46.13328 81 LYS B CA 1
ATOM 9394 C C . LYS D 3 81 ? 178.22800 161.78800 127.37900 1.000 46.54300 81 LYS B C 1
ATOM 9395 O O . LYS D 3 81 ? 178.19900 162.89300 126.80400 1.000 47.67877 81 LYS B O 1
ATOM 9401 N N . VAL D 3 82 ? 178.21100 160.61300 126.74700 1.000 44.64299 82 VAL B N 1
ATOM 9402 C CA . VAL D 3 82 ? 178.08300 160.55200 125.26000 1.000 42.88442 82 VAL B CA 1
ATOM 9403 C C . VAL D 3 82 ? 176.69800 161.07700 124.85800 1.000 42.27406 82 VAL B C 1
ATOM 9404 O O . VAL D 3 82 ? 176.61700 161.83900 123.87500 1.000 47.26381 82 VAL B O 1
ATOM 9408 N N . LYS D 3 83 ? 175.66100 160.70900 125.61100 1.000 41.76955 83 LYS B N 1
ATOM 9409 C CA . LYS D 3 83 ? 174.29300 161.21100 125.32600 1.000 43.15382 83 LYS B CA 1
ATOM 9410 C C . LYS D 3 83 ? 174.25400 162.71400 125.62100 1.000 44.53926 83 LYS B C 1
ATOM 9411 O O . LYS D 3 83 ? 173.65800 163.45400 124.81900 1.000 45.18420 83 LYS B O 1
ATOM 9417 N N . PHE D 3 84 ? 174.86700 163.14200 126.72800 1.000 44.50800 84 PHE B N 1
ATOM 9418 C CA . PHE D 3 84 ? 174.94700 164.59800 127.02200 1.000 39.53807 84 PHE B CA 1
ATOM 9419 C C . PHE D 3 84 ? 175.55300 165.29400 125.81200 1.000 42.02972 84 PHE B C 1
ATOM 9420 O O . PHE D 3 84 ? 174.93900 166.25000 125.29800 1.000 43.78307 84 PHE B O 1
ATOM 9428 N N . ALA D 3 85 ? 176.71900 164.82000 125.36100 1.000 40.64295 85 ALA B N 1
ATOM 9429 C CA . ALA D 3 85 ? 177.37700 165.44900 124.21900 1.000 40.80763 85 ALA B CA 1
ATOM 9430 C C . ALA D 3 85 ? 176.47600 165.45000 122.99000 1.000 40.20715 85 ALA B C 1
ATOM 9431 O O . ALA D 3 85 ? 176.40700 166.44900 122.26300 1.000 48.82510 85 ALA B O 1
ATOM 9433 N N . TYR D 3 86 ? 175.77700 164.34000 122.74300 1.000 33.85572 86 TYR B N 1
ATOM 9434 C CA . TYR D 3 86 ? 174.90200 164.25700 121.57600 1.000 33.42071 86 TYR B CA 1
ATOM 9435 C C . TYR D 3 86 ? 173.77600 165.28100 121.65400 1.000 39.89488 86 TYR B C 1
ATOM 9436 O O . TYR D 3 86 ? 173.49200 165.98500 120.67800 1.000 45.63685 86 TYR B O 1
ATOM 9445 N N . GLU D 3 87 ? 173.12500 165.38100 122.81400 1.000 42.37398 87 GLU B N 1
ATOM 9446 C CA . GLU D 3 87 ? 172.02700 166.33000 122.96300 1.000 40.13417 87 GLU B CA 1
ATOM 9447 C C . GLU D 3 87 ? 172.52700 167.76800 122.92200 1.000 44.25941 87 GLU B C 1
ATOM 9448 O O . GLU D 3 87 ? 171.84600 168.65000 122.38800 1.000 47.96199 87 GLU B O 1
ATOM 9454 N N . SER D 3 88 ? 173.71000 168.02600 123.48700 1.000 43.06400 88 SER B N 1
ATOM 9455 C CA . SER D 3 88 ? 174.28800 169.36300 123.41100 1.000 39.40076 88 SER B CA 1
ATOM 9456 C C . SER D 3 88 ? 174.55500 169.75700 121.96500 1.000 38.61184 88 SER B C 1
ATOM 9457 O O . SER D 3 88 ? 174.24400 170.87700 121.54600 1.000 45.22029 88 SER B O 1
ATOM 9460 N N . GLY D 3 89 ? 175.12800 168.84000 121.18200 1.000 39.40101 89 GLY B N 1
ATOM 9461 C CA . GLY D 3 89 ? 175.36500 169.12300 119.77900 1.000 46.53752 89 GLY B CA 1
ATOM 9462 C C . GLY D 3 89 ? 174.09100 169.27100 118.97400 1.000 43.34434 89 GLY B C 1
ATOM 9463 O O . GLY D 3 89 ? 174.04400 170.04900 118.01800 1.000 49.76517 89 GLY B O 1
ATOM 9464 N N . ARG D 3 90 ? 173.04600 168.53300 119.34300 1.000 41.09191 90 ARG B N 1
ATOM 9465 C CA . ARG D 3 90 ? 171.79800 168.55000 118.59300 1.000 45.07989 90 ARG B CA 1
ATOM 9466 C C . ARG D 3 90 ? 170.86900 169.68800 118.99500 1.000 51.40439 90 ARG B C 1
ATOM 9467 O O . ARG D 3 90 ? 169.91900 169.98200 118.26000 1.000 49.65797 90 ARG B O 1
ATOM 9475 N N . GLU D 3 91 ? 171.11500 170.33800 120.13300 1.000 54.73202 91 GLU B N 1
ATOM 9476 C CA . GLU D 3 91 ? 170.26100 171.43200 120.58000 1.000 51.90667 91 GLU B CA 1
ATOM 9477 C C . GLU D 3 91 ? 171.08100 172.47100 121.33500 1.000 50.17175 91 GLU B C 1
ATOM 9478 O O . GLU D 3 91 ? 171.72000 172.14300 122.34200 1.000 49.34627 91 GLU B O 1
ATOM 9484 N N . PRO D 3 92 ? 171.10000 173.72600 120.87600 1.000 50.71912 92 PRO B N 1
ATOM 9485 C CA . PRO D 3 92 ? 171.86900 174.75600 121.59500 1.000 49.72145 92 PRO B CA 1
ATOM 9486 C C . PRO D 3 92 ? 171.38800 174.99500 123.01500 1.000 49.34732 92 PRO B C 1
ATOM 9487 O O . PRO D 3 92 ? 172.20900 175.26300 123.90200 1.000 51.35523 92 PRO B O 1
ATOM 9491 N N . ALA D 3 93 ? 170.07800 174.90900 123.25700 1.000 46.74071 93 ALA B N 1
ATOM 9492 C CA . ALA D 3 93 ? 169.55700 175.10700 124.60600 1.000 39.85965 93 ALA B CA 1
ATOM 9493 C C . ALA D 3 93 ? 170.04600 174.01800 125.55000 1.000 42.24241 93 ALA B C 1
ATOM 9494 O O . ALA D 3 93 ? 170.36000 174.29000 126.71400 1.000 44.92650 93 ALA B O 1
ATOM 9496 N N . VAL D 3 94 ? 170.11800 172.77700 125.06700 1.000 47.69708 94 VAL B N 1
ATOM 9497 C CA . VAL D 3 94 ? 170.63100 171.69000 125.89100 1.000 42.22950 94 VAL B CA 1
ATOM 9498 C C . VAL D 3 94 ? 172.11700 171.88600 126.16900 1.000 39.58603 94 VAL B C 1
ATOM 9499 O O . VAL D 3 94 ? 172.59900 171.59800 127.27100 1.000 41.37849 94 VAL B O 1
ATOM 9503 N N . ARG D 3 95 ? 172.86900 172.38100 125.18200 1.000 37.88323 95 ARG B N 1
ATOM 9504 C CA . ARG D 3 95 ? 174.27700 172.68500 125.42300 1.000 38.30960 95 ARG B CA 1
ATOM 9505 C C . ARG D 3 95 ? 174.42600 173.76400 126.48600 1.000 43.27265 95 ARG B C 1
ATOM 9506 O O . ARG D 3 95 ? 175.29100 173.66700 127.36500 1.000 51.74230 95 ARG B O 1
ATOM 9514 N N . THR D 3 96 ? 173.58200 174.79700 126.42500 1.000 47.07509 96 THR B N 1
ATOM 9515 C CA . THR D 3 96 ? 173.59800 175.83300 127.45300 1.000 44.42721 96 THR B CA 1
ATOM 9516 C C . THR D 3 96 ? 173.27400 175.25100 128.82300 1.000 45.38685 96 THR B C 1
ATOM 9517 O O . THR D 3 96 ? 173.92000 175.59400 129.81900 1.000 47.06184 96 THR B O 1
ATOM 9521 N N . PHE D 3 97 ? 172.27300 174.36900 128.89000 1.000 43.75024 97 PHE B N 1
ATOM 9522 C CA . PHE D 3 97 ? 171.91100 173.74800 130.16000 1.000 34.40102 97 PHE B CA 1
ATOM 9523 C C . PHE D 3 97 ? 173.06900 172.94000 130.73400 1.000 36.89610 97 PHE B C 1
ATOM 9524 O O . PHE D 3 97 ? 173.38100 173.05200 131.92500 1.000 43.40353 97 PHE B O 1
ATOM 9532 N N . ILE D 3 98 ? 173.72700 172.15100 129.88300 1.000 37.55742 98 ILE B N 1
ATOM 9533 C CA . ILE D 3 98 ? 174.85000 171.28900 130.35800 1.000 40.95788 98 ILE B CA 1
ATOM 9534 C C . ILE D 3 98 ? 175.99800 172.20100 130.82400 1.000 42.58421 98 ILE B C 1
ATOM 9535 O O . ILE D 3 98 ? 176.58700 171.90900 131.88600 1.000 46.87840 98 ILE B O 1
ATOM 9540 N N . GLU D 3 99 ? 176.28300 173.27600 130.08100 1.000 39.36602 99 GLU B N 1
ATOM 9541 C CA . GLU D 3 99 ? 177.37400 174.16700 130.45800 1.000 44.88915 99 GLU B CA 1
ATOM 9542 C C . GLU D 3 99 ? 177.08200 174.88300 131.77300 1.000 49.85800 99 GLU B C 1
ATOM 9543 O O . GLU D 3 99 ? 177.97600 175.04000 132.61200 1.000 53.54746 99 GLU B O 1
ATOM 9549 N N . LYS D 3 100 ? 175.83800 175.32300 131.97200 1.000 51.21285 100 LYS B N 1
ATOM 9550 C CA . LYS D 3 100 ? 175.50300 176.08500 133.17200 1.000 47.41523 100 LYS B CA 1
ATOM 9551 C C . LYS D 3 100 ? 175.37900 175.19800 134.40700 1.000 48.12936 100 LYS B C 1
ATOM 9552 O O . LYS D 3 100 ? 175.73600 175.62300 135.51000 1.000 58.42585 100 LYS B O 1
ATOM 9558 N N . THR D 3 101 ? 174.83000 173.99400 134.23900 1.000 41.17095 101 THR B N 1
ATOM 9559 C CA . THR D 3 101 ? 174.57900 173.12900 135.41300 1.000 43.09261 101 THR B CA 1
ATOM 9560 C C . THR D 3 101 ? 175.77500 172.24000 135.67900 1.000 46.35317 101 THR B C 1
ATOM 9561 O O . THR D 3 101 ? 175.82800 171.67100 136.78900 1.000 49.11868 101 THR B O 1
ATOM 9565 N N . TYR D 3 102 ? 176.67600 172.09100 134.70400 1.000 43.20176 102 TYR B N 1
ATOM 9566 C CA . TYR D 3 102 ? 177.91600 171.27900 134.86800 1.000 49.87762 102 TYR B CA 1
ATOM 9567 C C . TYR D 3 102 ? 177.55300 169.81500 135.11900 1.000 51.83209 102 TYR B C 1
ATOM 9568 O O . TYR D 3 102 ? 178.33100 169.10000 135.78300 1.000 56.62093 102 TYR B O 1
ATOM 9577 N N . VAL D 3 103 ? 176.40600 169.37700 134.59700 1.000 51.07722 103 VAL B N 1
ATOM 9578 C CA . VAL D 3 103 ? 175.96200 167.96700 134.80300 1.000 50.42274 103 VAL B CA 1
ATOM 9579 C C . VAL D 3 103 ? 176.95700 166.99900 134.13800 1.000 54.52657 103 VAL B C 1
ATOM 9580 O O . VAL D 3 103 ? 177.29500 165.97900 134.77200 1.000 55.84466 103 VAL B O 1
ATOM 9584 N N . ASP D 3 104 ? 177.43100 167.32200 132.93100 1.000 54.53005 104 ASP B N 1
ATOM 9585 C CA . ASP D 3 104 ? 178.38000 166.43200 132.20800 1.000 56.25212 104 ASP B CA 1
ATOM 9586 C C . ASP D 3 104 ? 179.69400 166.30400 132.98300 1.000 63.08366 104 ASP B C 1
ATOM 9587 O O . ASP D 3 104 ? 180.20800 165.17100 133.08600 1.000 69.18610 104 ASP B O 1
ATOM 9592 N N . LYS D 3 105 ? 180.19900 167.41500 133.52800 1.000 58.41314 105 LYS B N 1
ATOM 9593 C CA . LYS D 3 105 ? 181.46800 167.40500 134.30500 1.000 61.72205 105 LYS B CA 1
ATOM 9594 C C . LYS D 3 105 ? 181.28500 166.53600 135.55600 1.000 64.27632 105 LYS B C 1
ATOM 9595 O O . LYS D 3 105 ? 182.21000 165.76600 135.88800 1.000 64.18321 105 LYS B O 1
ATOM 9601 N N . LEU D 3 106 ? 180.12300 166.63600 136.19800 1.000 65.40900 106 LEU B N 1
ATOM 9602 C CA . LEU D 3 106 ? 179.85400 165.89700 137.45800 1.000 65.12945 106 LEU B CA 1
ATOM 9603 C C . LEU D 3 106 ? 179.91100 164.38400 137.21200 1.000 66.53360 106 LEU B C 1
ATOM 9604 O O . LEU D 3 106 ? 180.41900 163.67100 138.09300 1.000 69.19188 106 LEU B O 1
ATOM 9609 N N . VAL D 3 107 ? 179.42000 163.91200 136.06500 1.000 62.98921 107 VAL B N 1
ATOM 9610 C CA . VAL D 3 107 ? 179.35000 162.43900 135.82400 1.000 62.10433 107 VAL B CA 1
ATOM 9611 C C . VAL D 3 107 ? 180.78600 161.90500 135.88500 1.000 68.49066 107 VAL B C 1
ATOM 9612 O O . VAL D 3 107 ? 180.98600 160.81200 136.45200 1.000 72.95213 107 VAL B O 1
ATOM 9616 N N . ASP D 3 108 ? 181.74400 162.65900 135.34700 1.000 67.26917 108 ASP B N 1
ATOM 9617 C CA . ASP D 3 108 ? 183.16500 162.23400 135.42300 1.000 68.31802 108 ASP B CA 1
ATOM 9618 C C . ASP D 3 108 ? 183.59100 162.15300 136.89200 1.000 72.70435 108 ASP B C 1
ATOM 9619 O O . ASP D 3 108 ? 184.29500 161.18500 137.24700 1.000 74.87602 108 ASP B O 1
ATOM 9624 N N . VAL D 3 109 ? 183.17100 163.11800 137.71500 1.000 69.19367 109 VAL B N 1
ATOM 9625 C CA . VAL D 3 109 ? 183.50800 163.10100 139.17200 1.000 70.24645 109 VAL B CA 1
ATOM 9626 C C . VAL D 3 109 ? 182.87500 161.85600 139.81200 1.000 72.34327 109 VAL B C 1
ATOM 9627 O O . VAL D 3 109 ? 183.54500 161.20600 140.63600 1.000 75.72487 109 VAL B O 1
ATOM 9631 N N . VAL D 3 110 ? 181.63900 161.53200 139.42700 1.000 68.39918 110 VAL B N 1
ATOM 9632 C CA . VAL D 3 110 ? 180.94500 160.34100 139.99600 1.000 66.65027 110 VAL B CA 1
ATOM 9633 C C . VAL D 3 110 ? 181.74200 159.08800 139.60700 1.000 65.58170 110 VAL B C 1
ATOM 9634 O O . VAL D 3 110 ? 181.93900 158.21700 140.48100 1.000 67.01274 110 VAL B O 1
ATOM 9638 N N . LEU D 3 111 ? 182.22000 159.02800 138.36100 1.000 66.10272 111 LEU B N 1
ATOM 9639 C CA . LEU D 3 111 ? 183.04500 157.87800 137.91300 1.000 67.26054 111 LEU B CA 1
ATOM 9640 C C . LEU D 3 111 ? 184.34300 157.83700 138.73300 1.000 71.19290 111 LEU B C 1
ATOM 9641 O O . LEU D 3 111 ? 184.74400 156.73400 139.15500 1.000 76.69884 111 LEU B O 1
ATOM 9646 N N . LYS D 3 112 ? 184.94900 159.00100 138.97500 1.000 69.48845 112 LYS B N 1
ATOM 9647 C CA . LYS D 3 112 ? 186.20800 159.06800 139.76000 1.000 71.06305 112 LYS B CA 1
ATOM 9648 C C . LYS D 3 112 ? 185.95300 158.57600 141.19300 1.000 79.94800 112 LYS B C 1
ATOM 9649 O O . LYS D 3 112 ? 186.80800 157.83500 141.72500 1.000 75.88466 112 LYS B O 1
ATOM 9655 N N . LYS D 3 113 ? 184.81600 158.95000 141.78400 1.000 83.76345 113 LYS B N 1
ATOM 9656 C CA . LYS D 3 113 ? 184.53600 158.59000 143.19800 1.000 75.57596 113 LYS B CA 1
ATOM 9657 C C . LYS D 3 113 ? 184.13900 157.10900 143.30200 1.000 80.26873 113 LYS B C 1
ATOM 9658 O O . LYS D 3 113 ? 184.44400 156.49500 144.34500 1.000 86.90167 113 LYS B O 1
ATOM 9664 N N . ASN D 3 114 ? 183.47400 156.57000 142.27600 1.000 76.93336 114 ASN B N 1
ATOM 9665 C CA . ASN D 3 114 ? 183.07300 155.13300 142.27100 1.000 77.38641 114 ASN B CA 1
ATOM 9666 C C . ASN D 3 114 ? 182.28300 154.85000 143.55400 1.000 78.48456 114 ASN B C 1
ATOM 9667 O O . ASN D 3 114 ? 182.50200 153.78500 144.16400 1.000 77.53845 114 ASN B O 1
ATOM 9672 N N . THR D 3 115 ? 181.41400 155.77900 143.95800 1.000 77.96089 115 THR B N 1
ATOM 9673 C CA . THR D 3 115 ? 180.64900 155.63100 145.21500 1.000 79.55816 115 THR B CA 1
ATOM 9674 C C . THR D 3 115 ? 179.16700 155.70900 144.91700 1.000 73.02842 115 THR B C 1
ATOM 9675 O O . THR D 3 115 ? 178.77800 156.54500 144.08200 1.000 73.31635 115 THR B O 1
ATOM 9679 N N . LYS D 3 116 ? 178.35900 154.86500 145.56200 1.000 67.46635 116 LYS B N 1
ATOM 9680 C CA . LYS D 3 116 ? 176.88900 154.96100 145.38700 1.000 65.65119 116 LYS B CA 1
ATOM 9681 C C . LYS D 3 116 ? 176.42000 156.32900 145.89700 1.000 65.17380 116 LYS B C 1
ATOM 9682 O O . LYS D 3 116 ? 175.54100 156.93400 145.25100 1.000 66.97956 116 LYS B O 1
ATOM 9688 N N . LYS D 3 117 ? 176.98500 156.79700 147.01100 1.000 62.95730 117 LYS B N 1
ATOM 9689 C CA . LYS D 3 117 ? 176.49800 158.06700 147.60700 1.000 67.64653 117 LYS B CA 1
ATOM 9690 C C . LYS D 3 117 ? 176.72400 159.24700 146.65000 1.000 67.79373 117 LYS B C 1
ATOM 9691 O O . LYS D 3 117 ? 175.78100 160.03900 146.47100 1.000 64.40932 117 LYS B O 1
ATOM 9697 N N . ILE D 3 118 ? 177.91100 159.34700 146.04800 1.000 66.19907 118 ILE B N 1
ATOM 9698 C CA . ILE D 3 118 ? 178.19500 160.45900 145.09200 1.000 62.82983 118 ILE B CA 1
ATOM 9699 C C . ILE D 3 118 ? 177.25500 160.30800 143.88600 1.000 58.15711 118 ILE B C 1
ATOM 9700 O O . ILE D 3 118 ? 176.86100 161.34000 143.30800 1.000 59.13265 118 ILE B O 1
ATOM 9705 N N . PHE D 3 119 ? 176.90100 159.06900 143.53900 1.000 51.64922 119 PHE B N 1
ATOM 9706 C CA . PHE D 3 119 ? 175.95900 158.83800 142.41600 1.000 48.13757 119 PHE B CA 1
ATOM 9707 C C . PHE D 3 119 ? 174.59100 159.32400 142.85500 1.000 57.15927 119 PHE B C 1
ATOM 9708 O O . PHE D 3 119 ? 173.93500 160.06800 142.09600 1.000 63.98325 119 PHE B O 1
ATOM 9716 N N . LEU D 3 120 ? 174.14400 158.87100 144.02200 1.000 57.76583 120 LEU B N 1
ATOM 9717 C CA . LEU D 3 120 ? 172.82300 159.30900 144.52600 1.000 53.20784 120 LEU B CA 1
ATOM 9718 C C . LEU D 3 120 ? 172.82900 160.84100 144.62100 1.000 53.32441 120 LEU B C 1
ATOM 9719 O O . LEU D 3 120 ? 171.80900 161.45400 144.25800 1.000 53.06423 120 LEU B O 1
ATOM 9724 N N . ASP D 3 121 ? 173.94300 161.42800 145.07000 1.000 56.91398 121 ASP B N 1
ATOM 9725 C CA . ASP D 3 121 ? 174.04700 162.90900 145.17600 1.000 58.48107 121 ASP B CA 1
ATOM 9726 C C . ASP D 3 121 ? 173.93600 163.56400 143.79700 1.000 54.52259 121 ASP B C 1
ATOM 9727 O O . ASP D 3 121 ? 173.22800 164.58500 143.68400 1.000 60.08005 121 ASP B O 1
ATOM 9732 N N . TYR D 3 122 ? 174.57900 162.98400 142.78100 1.000 50.16709 122 TYR B N 1
ATOM 9733 C CA . TYR D 3 122 ? 174.45800 163.54200 141.40800 1.000 48.58087 122 TYR B CA 1
ATOM 9734 C C . TYR D 3 122 ? 173.01100 163.44400 140.96400 1.000 46.28818 122 TYR B C 1
ATOM 9735 O O . TYR D 3 122 ? 172.47700 164.40800 140.37600 1.000 48.41588 122 TYR B O 1
ATOM 9744 N N . CYS D 3 123 ? 172.38000 162.31000 141.26700 1.000 43.42139 123 CYS B N 1
ATOM 9745 C CA . CYS D 3 123 ? 170.96700 162.10400 140.86700 1.000 39.50458 123 CYS B CA 1
ATOM 9746 C C . CYS D 3 123 ? 170.08500 163.14200 141.57200 1.000 43.14199 123 CYS B C 1
ATOM 9747 O O . CYS D 3 123 ? 169.16000 163.67200 140.92200 1.000 40.64089 123 CYS B O 1
ATOM 9750 N N . LYS D 3 124 ? 170.36200 163.40400 142.85100 1.000 47.39931 124 LYS B N 1
ATOM 9751 C CA . LYS D 3 124 ? 169.56500 164.39200 143.61900 1.000 39.56426 124 LYS B CA 1
ATOM 9752 C C . LYS D 3 124 ? 169.69100 165.75800 142.93900 1.000 44.32843 124 LYS B C 1
ATOM 9753 O O . LYS D 3 124 ? 168.65100 166.41600 142.72700 1.000 48.17221 124 LYS B O 1
ATOM 9759 N N . TYR D 3 125 ? 170.91700 166.15300 142.59700 1.000 42.78627 125 TYR B N 1
ATOM 9760 C CA . TYR D 3 125 ? 171.13300 167.49300 141.99200 1.000 45.79539 125 TYR B CA 1
ATOM 9761 C C . TYR D 3 125 ? 170.37600 167.58500 140.67300 1.000 44.19806 125 TYR B C 1
ATOM 9762 O O . TYR D 3 125 ? 169.71100 168.60600 140.42000 1.000 44.28408 125 TYR B O 1
ATOM 9771 N N . PHE D 3 126 ? 170.44000 166.52000 139.87000 1.000 37.96222 126 PHE B N 1
ATOM 9772 C CA . PHE D 3 126 ? 169.75200 166.53200 138.55500 1.000 35.80754 126 PHE B CA 1
ATOM 9773 C C . PHE D 3 126 ? 168.25500 166.64600 138.79900 1.000 39.98695 126 PHE B C 1
ATOM 9774 O O . PHE D 3 126 ? 167.56900 167.40400 138.08800 1.000 43.19704 126 PHE B O 1
ATOM 9782 N N . GLU D 3 127 ? 167.75800 165.91500 139.79800 1.000 38.63490 127 GLU B N 1
ATOM 9783 C CA . GLU D 3 127 ? 166.31100 165.95500 140.12800 1.000 34.55548 127 GLU B CA 1
ATOM 9784 C C . GLU D 3 127 ? 165.92800 167.37000 140.58400 1.000 36.77775 127 GLU B C 1
ATOM 9785 O O . GLU D 3 127 ? 164.85000 167.84900 140.18200 1.000 39.24823 127 GLU B O 1
ATOM 9791 N N . ALA D 3 128 ? 166.78500 168.01200 141.38700 1.000 34.71942 128 ALA B N 1
ATOM 9792 C CA . ALA D 3 128 ? 166.50600 169.39600 141.83500 1.000 34.26099 128 ALA B CA 1
ATOM 9793 C C . ALA D 3 128 ? 166.46900 170.33400 140.63000 1.000 32.93484 128 ALA B C 1
ATOM 9794 O O . ALA D 3 128 ? 165.55200 171.16700 140.54700 1.000 34.26167 128 ALA B O 1
ATOM 9796 N N . LEU D 3 129 ? 167.40100 170.15700 139.69300 1.000 32.78214 129 LEU B N 1
ATOM 9797 C CA . LEU D 3 129 ? 167.38400 170.97900 138.46000 1.000 31.15137 129 LEU B CA 1
ATOM 9798 C C . LEU D 3 129 ? 166.00000 170.83200 137.82700 1.000 31.26148 129 LEU B C 1
ATOM 9799 O O . LEU D 3 129 ? 165.42700 171.85600 137.41000 1.000 28.11886 129 LEU B O 1
ATOM 9804 N N . VAL D 3 130 ? 165.49300 169.59600 137.75800 1.000 29.76148 130 VAL B N 1
ATOM 9805 C CA . VAL D 3 130 ? 164.19400 169.40000 137.11500 1.000 28.55901 130 VAL B CA 1
ATOM 9806 C C . VAL D 3 130 ? 163.08000 170.03100 137.94500 1.000 35.31869 130 VAL B C 1
ATOM 9807 O O . VAL D 3 130 ? 162.18700 170.70600 137.41200 1.000 39.08324 130 VAL B O 1
ATOM 9811 N N . ALA D 3 131 ? 163.11900 169.82600 139.26400 1.000 38.35326 131 ALA B N 1
ATOM 9812 C CA . ALA D 3 131 ? 162.07100 170.33500 140.14300 1.000 30.51879 131 ALA B CA 1
ATOM 9813 C C . ALA D 3 131 ? 162.03000 171.85600 140.14400 1.000 28.65407 131 ALA B C 1
ATOM 9814 O O . ALA D 3 131 ? 160.95000 172.45400 140.12400 1.000 30.69428 131 ALA B O 1
ATOM 9816 N N . TYR D 3 132 ? 163.20800 172.48300 140.17200 1.000 31.85966 132 TYR B N 1
ATOM 9817 C CA . TYR D 3 132 ? 163.28100 173.97000 140.18000 1.000 35.02237 132 TYR B CA 1
ATOM 9818 C C . TYR D 3 132 ? 162.86500 174.50200 138.81100 1.000 32.01161 132 TYR B C 1
ATOM 9819 O O . TYR D 3 132 ? 162.18100 175.54000 138.75400 1.000 34.12093 132 TYR B O 1
ATOM 9828 N N . ALA D 3 133 ? 163.25200 173.81200 137.73600 1.000 26.24740 133 ALA B N 1
ATOM 9829 C CA . ALA D 3 133 ? 162.80500 174.23300 136.41500 1.000 29.96094 133 ALA B CA 1
ATOM 9830 C C . ALA D 3 133 ? 161.28700 174.21700 136.32800 1.000 34.45800 133 ALA B C 1
ATOM 9831 O O . ALA D 3 133 ? 160.67900 175.12800 135.75600 1.000 35.81720 133 ALA B O 1
ATOM 9833 N N . LYS D 3 134 ? 160.66100 173.23200 136.96800 1.000 35.58863 134 LYS B N 1
ATOM 9834 C CA . LYS D 3 134 ? 159.17900 173.17600 136.99200 1.000 32.24733 134 LYS B CA 1
ATOM 9835 C C . LYS D 3 134 ? 158.65100 174.33000 137.85100 1.000 36.44660 134 LYS B C 1
ATOM 9836 O O . LYS D 3 134 ? 157.70200 175.01100 137.40900 1.000 35.16948 134 LYS B O 1
ATOM 9842 N N . PHE D 3 135 ? 159.25300 174.54400 139.02200 1.000 37.17264 135 PHE B N 1
ATOM 9843 C CA . PHE D 3 135 ? 158.76300 175.58900 139.96100 1.000 29.05246 135 PHE B CA 1
ATOM 9844 C C . PHE D 3 135 ? 158.85700 176.96900 139.32300 1.000 31.96979 135 PHE B C 1
ATOM 9845 O O . PHE D 3 135 ? 157.91700 177.76700 139.50300 1.000 36.95495 135 PHE B O 1
ATOM 9853 N N . TYR D 3 136 ? 159.93800 177.25100 138.59300 1.000 34.68280 136 TYR B N 1
ATOM 9854 C CA . TYR D 3 136 ? 160.11700 178.63400 138.06400 1.000 32.05715 136 TYR B CA 1
ATOM 9855 C C . TYR D 3 136 ? 159.47200 178.83200 136.69300 1.000 32.21337 136 TYR B C 1
ATOM 9856 O O . TYR D 3 136 ? 159.61500 179.93700 136.14200 1.000 44.15769 136 TYR B O 1
ATOM 9865 N N . ARG D 3 137 ? 158.78600 177.82400 136.15400 1.000 29.99111 137 ARG B N 1
ATOM 9866 C CA . ARG D 3 137 ? 158.07900 177.99800 134.89200 1.000 30.86528 137 ARG B CA 1
ATOM 9867 C C . ARG D 3 137 ? 156.62100 178.37600 135.13000 1.000 36.93790 137 ARG B C 1
ATOM 9868 O O . ARG D 3 137 ? 156.24900 178.79800 136.22400 1.000 41.71760 137 ARG B O 1
ATOM 9876 N N . TYR E 4 2 ? 129.56400 131.75500 145.16200 1.000 35.91603 2 TYR F N 1
ATOM 9877 C CA . TYR E 4 2 ? 130.59400 132.59000 144.55700 1.000 43.81309 2 TYR F CA 1
ATOM 9878 C C . TYR E 4 2 ? 131.30800 131.83800 143.44000 1.000 45.81870 2 TYR F C 1
ATOM 9879 O O . TYR E 4 2 ? 132.11400 130.94500 143.69600 1.000 47.82241 2 TYR F O 1
ATOM 9888 N N . SER E 4 3 ? 131.00700 132.20900 142.20000 1.000 44.13823 3 SER F N 1
ATOM 9889 C CA . SER E 4 3 ? 131.53000 131.53400 141.02300 1.000 42.24949 3 SER F CA 1
ATOM 9890 C C . SER E 4 3 ? 132.51800 132.42800 140.28500 1.000 45.01881 3 SER F C 1
ATOM 9891 O O . SER E 4 3 ? 132.33500 133.64700 140.20700 1.000 47.28482 3 SER F O 1
ATOM 9894 N N . LYS E 4 4 ? 133.57100 131.81500 139.75500 1.000 43.27662 4 LYS F N 1
ATOM 9895 C CA . LYS E 4 4 ? 134.51200 132.47600 138.86300 1.000 35.71495 4 LYS F CA 1
ATOM 9896 C C . LYS E 4 4 ? 134.46300 131.78800 137.50900 1.000 35.67991 4 LYS F C 1
ATOM 9897 O O . LYS E 4 4 ? 134.63700 130.56600 137.42400 1.000 48.11826 4 LYS F O 1
ATOM 9903 N N . ILE E 4 5 ? 134.21800 132.57800 136.46500 1.000 30.14521 5 ILE F N 1
ATOM 9904 C CA . ILE E 4 5 ? 134.18700 132.11900 135.08200 1.000 35.07412 5 ILE F CA 1
ATOM 9905 C C . ILE E 4 5 ? 135.49500 132.52800 134.42000 1.000 34.50202 5 ILE F C 1
ATOM 9906 O O . ILE E 4 5 ? 135.94700 133.66900 134.57300 1.000 41.01770 5 ILE F O 1
ATOM 9911 N N . ARG E 4 6 ? 136.10400 131.60300 133.68500 1.000 34.53945 6 ARG F N 1
ATOM 9912 C CA . ARG E 4 6 ? 137.40300 131.82200 133.06400 1.000 31.08618 6 ARG F CA 1
ATOM 9913 C C . ARG E 4 6 ? 137.23900 131.83000 131.55100 1.000 34.16624 6 ARG F C 1
ATOM 9914 O O . ARG E 4 6 ? 136.71200 130.87100 130.97700 1.000 42.18860 6 ARG F O 1
ATOM 9922 N N . ILE E 4 7 ? 137.69100 132.90300 130.91000 1.000 34.33874 7 ILE F N 1
ATOM 9923 C CA . ILE E 4 7 ? 137.68300 133.02800 129.45900 1.000 35.45633 7 ILE F CA 1
ATOM 9924 C C . ILE E 4 7 ? 139.13100 133.05700 128.99700 1.000 32.87192 7 ILE F C 1
ATOM 9925 O O . ILE E 4 7 ? 139.92000 133.88600 129.46300 1.000 32.21595 7 ILE F O 1
ATOM 9930 N N . VAL E 4 8 ? 139.48700 132.15300 128.09400 1.000 32.52841 8 VAL F N 1
ATOM 9931 C CA . VAL E 4 8 ? 140.81000 132.16000 127.48700 1.000 35.76368 8 VAL F CA 1
ATOM 9932 C C . VAL E 4 8 ? 140.64600 132.26900 125.98200 1.000 39.26838 8 VAL F C 1
ATOM 9933 O O . VAL E 4 8 ? 139.62400 131.87100 125.41400 1.000 40.91896 8 VAL F O 1
ATOM 9937 N N . GLY E 4 9 ? 141.65800 132.82900 125.33700 1.000 39.85127 9 GLY F N 1
ATOM 9938 C CA . GLY E 4 9 ? 141.61400 132.94200 123.89500 1.000 40.46419 9 GLY F CA 1
ATOM 9939 C C . GLY E 4 9 ? 142.83200 133.65000 123.35900 1.000 42.71612 9 GLY F C 1
ATOM 9940 O O . GLY E 4 9 ? 143.84600 133.78000 124.04400 1.000 42.15461 9 GLY F O 1
ATOM 9941 N N . LYS E 4 10 ? 142.70800 134.13100 122.12600 1.000 48.06636 10 LYS F N 1
ATOM 9942 C CA . LYS E 4 10 ? 143.82200 134.73700 121.41700 1.000 45.35658 10 LYS F CA 1
ATOM 9943 C C . LYS E 4 10 ? 143.43900 136.09900 120.86000 1.000 43.99853 10 LYS F C 1
ATOM 9944 O O . LYS E 4 10 ? 142.34900 136.28200 120.30800 1.000 41.48635 10 LYS F O 1
ATOM 9950 N N . ILE E 4 11 ? 144.36200 137.05200 121.03800 1.000 41.48870 11 ILE F N 1
ATOM 9951 C CA . ILE E 4 11 ? 144.20100 138.38800 120.40300 1.000 43.07981 11 ILE F CA 1
ATOM 9952 C C . ILE E 4 11 ? 145.14800 138.34500 119.20000 1.000 39.97636 11 ILE F C 1
ATOM 9953 O O . ILE E 4 11 ? 146.33800 138.04900 119.41300 1.000 37.04492 11 ILE F O 1
ATOM 9958 N N . ASP E 4 12 ? 144.65500 138.64300 118.00100 1.000 37.70687 12 ASP F N 1
ATOM 9959 C CA . ASP E 4 12 ? 145.48700 138.50400 116.77600 1.000 29.73809 12 ASP F CA 1
ATOM 9960 C C . ASP E 4 12 ? 145.75900 139.89600 116.21600 1.000 36.74227 12 ASP F C 1
ATOM 9961 O O . ASP E 4 12 ? 144.79700 140.67200 116.10100 1.000 44.96137 12 ASP F O 1
ATOM 9966 N N . VAL E 4 13 ? 147.01900 140.19100 115.90000 1.000 36.16234 13 VAL F N 1
ATOM 9967 C CA . VAL E 4 13 ? 147.41200 141.53400 115.38700 1.000 28.81904 13 VAL F CA 1
ATOM 9968 C C . VAL E 4 13 ? 147.05700 141.64700 113.89500 1.000 31.71464 13 VAL F C 1
ATOM 9969 O O . VAL E 4 13 ? 147.78100 141.04400 113.07600 1.000 36.53799 13 VAL F O 1
ATOM 9973 N N . LEU E 4 14 ? 145.99900 142.38900 113.57000 1.000 28.64931 14 LEU F N 1
ATOM 9974 C CA . LEU E 4 14 ? 145.63000 142.59700 112.14800 1.000 28.72824 14 LEU F CA 1
ATOM 9975 C C . LEU E 4 14 ? 146.62100 143.59100 111.52500 1.000 31.06559 14 LEU F C 1
ATOM 9976 O O . LEU E 4 14 ? 146.97400 143.39700 110.34900 1.000 34.58390 14 LEU F O 1
ATOM 9981 N N . THR E 4 15 ? 146.98800 144.65800 112.23800 1.000 32.27238 15 THR F N 1
ATOM 9982 C CA . THR E 4 15 ? 148.01900 145.60000 111.73800 1.000 29.27838 15 THR F CA 1
ATOM 9983 C C . THR E 4 15 ? 149.07300 145.69700 112.80400 1.000 27.55593 15 THR F C 1
ATOM 9984 O O . THR E 4 15 ? 148.74800 145.37900 113.95300 1.000 27.70381 15 THR F O 1
ATOM 9988 N N . GLY E 4 16 ? 150.28100 146.13200 112.42400 1.000 26.30744 16 GLY F N 1
ATOM 9989 C CA . GLY E 4 16 ? 151.37500 146.31100 113.39600 1.000 24.69439 16 GLY F CA 1
ATOM 9990 C C . GLY E 4 16 ? 150.85900 146.96900 114.65600 1.000 22.78658 16 GLY F C 1
ATOM 9991 O O . GLY E 4 16 ? 150.22300 148.03700 114.54500 1.000 30.53467 16 GLY F O 1
ATOM 9992 N N . LEU E 4 17 ? 151.14700 146.37900 115.81700 1.000 18.33836 17 LEU F N 1
ATOM 9993 C CA . LEU E 4 17 ? 150.59300 146.91400 117.08500 1.000 21.26462 17 LEU F CA 1
ATOM 9994 C C . LEU E 4 17 ? 151.73400 147.51900 117.91200 1.000 22.95187 17 LEU F C 1
ATOM 9995 O O . LEU E 4 17 ? 152.74500 146.82300 118.13500 1.000 31.74635 17 LEU F O 1
ATOM 10000 N N . HIS E 4 18 ? 151.56700 148.76900 118.34900 1.000 21.25702 18 HIS F N 1
ATOM 10001 C CA . HIS E 4 18 ? 152.60900 149.41400 119.19100 1.000 20.57159 18 HIS F CA 1
ATOM 10002 C C . HIS E 4 18 ? 152.01100 149.86000 120.52600 1.000 24.15067 18 HIS F C 1
ATOM 10003 O O . HIS E 4 18 ? 151.12500 150.74300 120.53500 1.000 23.38243 18 HIS F O 1
ATOM 10010 N N . ILE E 4 19 ? 152.47500 149.25800 121.62100 1.000 23.94383 19 ILE F N 1
ATOM 10011 C CA . ILE E 4 19 ? 152.03200 149.68100 122.97900 1.000 16.33146 19 ILE F CA 1
ATOM 10012 C C . ILE E 4 19 ? 153.30500 150.25600 123.60300 1.000 19.04982 19 ILE F C 1
ATOM 10013 O O . ILE E 4 19 ? 154.29300 149.51300 123.69100 1.000 24.21739 19 ILE F O 1
ATOM 10018 N N . GLY E 4 20 ? 153.29500 151.53300 123.96500 1.000 18.54174 20 GLY F N 1
ATOM 10019 C CA . GLY E 4 20 ? 154.52400 152.19700 124.43100 1.000 16.68181 20 GLY F CA 1
ATOM 10020 C C . GLY E 4 20 ? 155.10200 151.67200 125.72200 1.000 22.04496 20 GLY F C 1
ATOM 10021 O O . GLY E 4 20 ? 154.32400 151.34100 126.63400 1.000 27.39238 20 GLY F O 1
ATOM 10022 N N . GLY E 4 21 ? 156.42800 151.64900 125.81200 1.000 27.08146 21 GLY F N 1
ATOM 10023 C CA . GLY E 4 21 ? 157.12200 151.24300 127.04400 1.000 34.38538 21 GLY F CA 1
ATOM 10024 C C . GLY E 4 21 ? 158.12200 152.33300 127.36300 1.000 49.75333 21 GLY F C 1
ATOM 10025 O O . GLY E 4 21 ? 158.49300 153.06500 126.42400 1.000 61.86363 21 GLY F O 1
ATOM 10026 N N . GLY E 4 22 ? 158.53600 152.48200 128.61900 1.000 43.38141 22 GLY F N 1
ATOM 10027 C CA . GLY E 4 22 ? 159.40400 153.62100 128.97400 1.000 47.33689 22 GLY F CA 1
ATOM 10028 C C . GLY E 4 22 ? 160.65100 153.19400 129.72100 1.000 59.60637 22 GLY F C 1
ATOM 10029 O O . GLY E 4 22 ? 160.64900 152.08400 130.28700 1.000 61.65925 22 GLY F O 1
ATOM 10030 N N . GLY E 4 23 ? 161.70200 154.02000 129.68100 1.000 67.53697 23 GLY F N 1
ATOM 10031 C CA . GLY E 4 23 ? 162.94500 153.72200 130.42000 1.000 69.79168 23 GLY F CA 1
ATOM 10032 C C . GLY E 4 23 ? 163.86400 152.78500 129.66700 1.000 71.72118 23 GLY F C 1
ATOM 10033 O O . GLY E 4 23 ? 164.87600 152.35700 130.25600 1.000 69.91223 23 GLY F O 1
ATOM 10034 N N . GLU E 4 24 ? 163.53500 152.47400 128.41300 1.000 74.51972 24 GLU F N 1
ATOM 10035 C CA . GLU E 4 24 ? 164.39900 151.59600 127.58200 1.000 70.97461 24 GLU F CA 1
ATOM 10036 C C . GLU E 4 24 ? 165.49000 152.43800 126.90300 1.000 72.72718 24 GLU F C 1
ATOM 10037 O O . GLU E 4 24 ? 165.13200 153.30100 126.07400 1.000 73.91250 24 GLU F O 1
ATOM 10043 N N . THR E 4 25 ? 166.76300 152.20200 127.24500 1.000 77.37605 25 THR F N 1
ATOM 10044 C CA . THR E 4 25 ? 167.87700 152.90700 126.57900 1.000 78.73575 25 THR F CA 1
ATOM 10045 C C . THR E 4 25 ? 167.80300 152.61900 125.09500 1.000 78.70410 25 THR F C 1
ATOM 10046 O O . THR E 4 25 ? 167.38300 151.50000 124.72700 1.000 74.09542 25 THR F O 1
ATOM 10050 N N . SER E 4 26 ? 168.19100 153.58500 124.26200 1.000 72.34029 26 SER F N 1
ATOM 10051 C CA . SER E 4 26 ? 168.07700 153.42300 122.79200 1.000 61.07138 26 SER F CA 1
ATOM 10052 C C . SER E 4 26 ? 169.37500 153.86800 122.11200 1.000 59.87836 26 SER F C 1
ATOM 10053 O O . SER E 4 26 ? 169.98400 154.84700 122.59200 1.000 64.34893 26 SER F O 1
ATOM 10056 N N . MET E 4 27 ? 169.78500 153.16900 121.05300 1.000 53.11846 27 MET F N 1
ATOM 10057 C CA . MET E 4 27 ? 170.95600 153.58100 120.29700 1.000 53.78864 27 MET F CA 1
ATOM 10058 C C . MET E 4 27 ? 170.59700 154.72600 119.35800 1.000 53.32731 27 MET F C 1
ATOM 10059 O O . MET E 4 27 ? 169.46200 154.83400 118.88500 1.000 54.43984 27 MET F O 1
ATOM 10064 N N . ILE E 4 28 ? 171.57700 155.59400 119.09700 1.000 47.94822 28 ILE F N 1
ATOM 10065 C CA . ILE E 4 28 ? 171.34800 156.70900 118.18500 1.000 41.32884 28 ILE F CA 1
ATOM 10066 C C . ILE E 4 28 ? 171.07500 156.16600 116.79200 1.000 49.23624 28 ILE F C 1
ATOM 10067 O O . ILE E 4 28 ? 171.86900 155.39600 116.23900 1.000 58.78209 28 ILE F O 1
ATOM 10072 N N . GLY E 4 29 ? 169.91700 156.52700 116.23800 1.000 48.61330 29 GLY F N 1
ATOM 10073 C CA . GLY E 4 29 ? 169.56700 156.08100 114.87800 1.000 47.93837 29 GLY F CA 1
ATOM 10074 C C . GLY E 4 29 ? 168.88900 154.72600 114.87500 1.000 48.80863 29 GLY F C 1
ATOM 10075 O O . GLY E 4 29 ? 168.61500 154.21500 113.77200 1.000 49.03623 29 GLY F O 1
ATOM 10076 N N . ALA E 4 30 ? 168.62100 154.15700 116.05200 1.000 48.75590 30 ALA F N 1
ATOM 10077 C CA . ALA E 4 30 ? 167.89400 152.86700 116.13200 1.000 44.54912 30 ALA F CA 1
ATOM 10078 C C . ALA E 4 30 ? 166.44800 153.12000 116.56100 1.000 43.36124 30 ALA F C 1
ATOM 10079 O O . ALA E 4 30 ? 165.95400 154.25300 116.39000 1.000 46.04910 30 ALA F O 1
ATOM 10081 N N . ILE E 4 31 ? 165.78300 152.09600 117.10200 1.000 38.04720 31 ILE F N 1
ATOM 10082 C CA . ILE E 4 31 ? 164.39600 152.26000 117.51600 1.000 34.73137 31 ILE F CA 1
ATOM 10083 C C . ILE E 4 31 ? 164.32800 153.20200 118.70700 1.000 38.23677 31 ILE F C 1
ATOM 10084 O O . ILE E 4 31 ? 165.02800 153.01600 119.71000 1.000 39.16689 31 ILE F O 1
ATOM 10089 N N . ALA E 4 32 ? 163.51700 154.25600 118.57700 1.000 41.81050 32 ALA F N 1
ATOM 10090 C CA . ALA E 4 32 ? 163.40100 155.26300 119.65700 1.000 36.14002 32 ALA F CA 1
ATOM 10091 C C . ALA E 4 32 ? 162.01200 155.18400 120.28700 1.000 41.55058 32 ALA F C 1
ATOM 10092 O O . ALA E 4 32 ? 161.75300 155.92800 121.25400 1.000 44.00137 32 ALA F O 1
ATOM 10094 N N . SER E 4 33 ? 161.15200 154.30500 119.76500 1.000 42.43540 33 SER F N 1
ATOM 10095 C CA . SER E 4 33 ? 159.79900 154.11300 120.35100 1.000 37.06184 33 SER F CA 1
ATOM 10096 C C . SER E 4 33 ? 159.56100 152.61500 120.57200 1.000 41.97160 33 SER F C 1
ATOM 10097 O O . SER E 4 33 ? 158.81000 152.01000 119.78100 1.000 39.50770 33 SER F O 1
ATOM 10100 N N . PRO E 4 34 ? 160.19800 151.99300 121.58900 1.000 43.20412 34 PRO F N 1
ATOM 10101 C CA . PRO E 4 34 ? 160.04100 150.56800 121.84400 1.000 34.63335 34 PRO F CA 1
ATOM 10102 C C . PRO E 4 34 ? 158.64700 150.15900 122.31300 1.000 30.22847 34 PRO F C 1
ATOM 10103 O O . PRO E 4 34 ? 158.02100 150.92200 123.07000 1.000 39.67836 34 PRO F O 1
ATOM 10107 N N . VAL E 4 35 ? 158.17700 148.98500 121.88600 1.000 27.07411 35 VAL F N 1
ATOM 10108 C CA . VAL E 4 35 ? 156.84800 148.46100 122.32100 1.000 25.86946 35 VAL F CA 1
ATOM 10109 C C . VAL E 4 35 ? 157.02600 147.76000 123.68100 1.000 27.36875 35 VAL F C 1
ATOM 10110 O O . VAL E 4 35 ? 158.18400 147.44200 124.02400 1.000 28.77844 35 VAL F O 1
ATOM 10114 N N . VAL E 4 36 ? 155.93900 147.55300 124.44000 1.000 24.48643 36 VAL F N 1
ATOM 10115 C CA . VAL E 4 36 ? 156.06700 146.93100 125.79400 1.000 17.81152 36 VAL F CA 1
ATOM 10116 C C . VAL E 4 36 ? 156.51800 145.47600 125.60700 1.000 24.40035 36 VAL F C 1
ATOM 10117 O O . VAL E 4 36 ? 155.97600 144.79900 124.71300 1.000 24.82304 36 VAL F O 1
ATOM 10121 N N . ARG E 4 37 ? 157.45600 145.02000 126.43600 1.000 22.98235 37 ARG F N 1
ATOM 10122 C CA . ARG E 4 37 ? 157.96900 143.63300 126.33400 1.000 16.32138 37 ARG F CA 1
ATOM 10123 C C . ARG E 4 37 ? 157.98900 142.98000 127.72100 1.000 23.03336 37 ARG F C 1
ATOM 10124 O O . ARG E 4 37 ? 158.20700 143.70100 128.71400 1.000 22.95519 37 ARG F O 1
ATOM 10132 N N . ASP E 4 38 ? 157.76100 141.67200 127.78000 1.000 28.67824 38 ASP F N 1
ATOM 10133 C CA . ASP E 4 38 ? 157.81100 140.92400 129.02500 1.000 23.07330 38 ASP F CA 1
ATOM 10134 C C . ASP E 4 38 ? 159.26700 140.79600 129.45900 1.000 22.72721 38 ASP F C 1
ATOM 10135 O O . ASP E 4 38 ? 160.09300 140.29400 128.68800 1.000 27.92503 38 ASP F O 1
ATOM 10140 N N . PRO E 4 39 ? 159.61900 141.22400 130.67200 1.000 19.84733 39 PRO F N 1
ATOM 10141 C CA . PRO E 4 39 ? 161.04300 141.25000 131.04600 1.000 21.23142 39 PRO F CA 1
ATOM 10142 C C . PRO E 4 39 ? 161.71200 139.88800 131.02700 1.000 31.24191 39 PRO F C 1
ATOM 10143 O O . PRO E 4 39 ? 162.90200 139.79600 130.70400 1.000 37.39610 39 PRO F O 1
ATOM 10147 N N . TYR E 4 40 ? 160.98300 138.82600 131.36900 1.000 38.48941 40 TYR F N 1
ATOM 10148 C CA . TYR E 4 40 ? 161.59400 137.50300 131.44200 1.000 33.62320 40 TYR F CA 1
ATOM 10149 C C . TYR E 4 40 ? 161.94600 136.98000 130.05500 1.000 30.55246 40 TYR F C 1
ATOM 10150 O O . TYR E 4 40 ? 163.10700 136.66200 129.77300 1.000 34.23781 40 TYR F O 1
ATOM 10159 N N . SER E 4 41 ? 160.95400 136.88000 129.17300 1.000 28.66994 41 SER F N 1
ATOM 10160 C CA . SER E 4 41 ? 161.16100 136.32200 127.84400 1.000 32.32945 41 SER F CA 1
ATOM 10161 C C . SER E 4 41 ? 161.59400 137.35500 126.81200 1.000 35.73118 41 SER F C 1
ATOM 10162 O O . SER E 4 41 ? 161.92900 136.97100 125.68700 1.000 37.18060 41 SER F O 1
ATOM 10165 N N . ARG E 4 42 ? 161.59300 138.64300 127.16300 1.000 36.17036 42 ARG F N 1
ATOM 10166 C CA . ARG E 4 42 ? 161.94500 139.72700 126.24200 1.000 32.52893 42 ARG F CA 1
ATOM 10167 C C . ARG E 4 42 ? 161.04700 139.73700 125.00800 1.000 29.97792 42 ARG F C 1
ATOM 10168 O O . ARG E 4 42 ? 161.43400 140.23500 123.94900 1.000 37.75074 42 ARG F O 1
ATOM 10176 N N . LEU E 4 43 ? 159.84100 139.19400 125.13700 1.000 23.90412 43 LEU F N 1
ATOM 10177 C CA . LEU E 4 43 ? 158.86900 139.12100 124.06200 1.000 22.91585 43 LEU F CA 1
ATOM 10178 C C . LEU E 4 43 ? 157.82400 140.21800 124.21400 1.000 21.06586 43 LEU F C 1
ATOM 10179 O O . LEU E 4 43 ? 157.52800 140.64700 125.33200 1.000 30.50551 43 LEU F O 1
ATOM 10184 N N . PRO E 4 44 ? 157.23700 140.74300 123.10300 1.000 19.23772 44 PRO F N 1
ATOM 10185 C CA . PRO E 4 44 ? 156.16000 141.71300 123.21000 1.000 20.31851 44 PRO F CA 1
ATOM 10186 C C . PRO E 4 44 ? 155.02800 141.18500 124.07200 1.000 20.77260 44 PRO F C 1
ATOM 10187 O O . PRO E 4 44 ? 154.70200 139.98700 124.00700 1.000 32.69097 44 PRO F O 1
ATOM 10191 N N . ILE E 4 45 ? 154.44300 142.06200 124.88300 1.000 16.23020 45 ILE F N 1
ATOM 10192 C CA . ILE E 4 45 ? 153.31800 141.66500 125.77600 1.000 18.72126 45 ILE F CA 1
ATOM 10193 C C . ILE E 4 45 ? 152.20600 142.71000 125.62900 1.000 19.50240 45 ILE F C 1
ATOM 10194 O O . ILE E 4 45 ? 152.52900 143.87600 125.32400 1.000 25.59767 45 ILE F O 1
ATOM 10199 N N . ILE E 4 46 ? 150.94700 142.30700 125.79000 1.000 15.14070 46 ILE F N 1
ATOM 10200 C CA . ILE E 4 46 ? 149.86800 143.33000 125.79800 1.000 16.36403 46 ILE F CA 1
ATOM 10201 C C . ILE E 4 46 ? 149.43900 143.44800 127.26300 1.000 19.09065 46 ILE F C 1
ATOM 10202 O O . ILE E 4 46 ? 148.98600 142.44000 127.83000 1.000 27.65625 46 ILE F O 1
ATOM 10207 N N . PRO E 4 47 ? 149.53900 144.63900 127.88400 1.000 15.88590 47 PRO F N 1
ATOM 10208 C CA . PRO E 4 47 ? 149.21100 144.78700 129.29200 1.000 18.22040 47 PRO F CA 1
ATOM 10209 C C . PRO E 4 47 ? 147.71600 144.66900 129.49800 1.000 18.51854 47 PRO F C 1
ATOM 10210 O O . PRO E 4 47 ? 146.95400 145.25000 128.70900 1.000 22.35370 47 PRO F O 1
ATOM 10214 N N . GLY E 4 48 ? 147.28900 143.93700 130.52800 1.000 17.25787 48 GLY F N 1
ATOM 10215 C CA . GLY E 4 48 ? 145.86000 143.90100 130.77300 1.000 18.79822 48 GLY F CA 1
ATOM 10216 C C . GLY E 4 48 ? 145.28000 145.24600 131.13900 1.000 18.90053 48 GLY F C 1
ATOM 10217 O O . GLY E 4 48 ? 144.08000 145.46600 130.94600 1.000 17.86516 48 GLY F O 1
ATOM 10218 N N . SER E 4 49 ? 146.10800 146.15200 131.66200 1.000 17.02203 49 SER F N 1
ATOM 10219 C CA . SER E 4 49 ? 145.64700 147.50600 131.93800 1.000 15.25800 49 SER F CA 1
ATOM 10220 C C . SER E 4 49 ? 145.23800 148.21700 130.65600 1.000 14.49220 49 SER F C 1
ATOM 10221 O O . SER E 4 49 ? 144.21900 148.91300 130.62400 1.000 16.59805 49 SER F O 1
ATOM 10224 N N . SER E 4 50 ? 146.01500 148.04400 129.58300 1.000 14.54788 50 SER F N 1
ATOM 10225 C CA . SER E 4 50 ? 145.67800 148.67000 128.30800 1.000 13.02929 50 SER F CA 1
ATOM 10226 C C . SER E 4 50 ? 144.36500 148.12800 127.75700 1.000 16.35643 50 SER F C 1
ATOM 10227 O O . SER E 4 50 ? 143.50300 148.89400 127.30500 1.000 15.51262 50 SER F O 1
ATOM 10230 N N . ILE E 4 51 ? 144.21600 146.80300 127.77600 1.000 16.28593 51 ILE F N 1
ATOM 10231 C CA . ILE E 4 51 ? 142.96600 146.16600 127.26300 1.000 12.62043 51 ILE F CA 1
ATOM 10232 C C . ILE E 4 51 ? 141.77800 146.66600 128.09800 1.000 18.27014 51 ILE F C 1
ATOM 10233 O O . ILE E 4 51 ? 140.76700 147.07100 127.49600 1.000 24.70367 51 ILE F O 1
ATOM 10238 N N . LYS E 4 52 ? 141.90500 146.64500 129.42800 1.000 17.74907 52 LYS F N 1
ATOM 10239 C CA . LYS E 4 52 ? 140.80200 147.06300 130.28400 1.000 13.56017 52 LYS F CA 1
ATOM 10240 C C . LYS E 4 52 ? 140.45800 148.52800 130.06600 1.000 17.81728 52 LYS F C 1
ATOM 10241 O O . LYS E 4 52 ? 139.28000 148.88600 129.98400 1.000 17.68904 52 LYS F O 1
ATOM 10247 N N . GLY E 4 53 ? 141.47200 149.38900 129.96300 1.000 17.24336 53 GLY F N 1
ATOM 10248 C CA . GLY E 4 53 ? 141.21000 150.80100 129.75300 1.000 13.83062 53 GLY F CA 1
ATOM 10249 C C . GLY E 4 53 ? 140.52100 151.07100 128.43100 1.000 18.44910 53 GLY F C 1
ATOM 10250 O O . GLY E 4 53 ? 139.55200 151.82900 128.36800 1.000 24.41363 53 GLY F O 1
ATOM 10251 N N . LYS E 4 54 ? 140.99100 150.42400 127.36700 1.000 16.75499 54 LYS F N 1
ATOM 10252 C CA . LYS E 4 54 ? 140.39200 150.67500 126.03200 1.000 20.49482 54 LYS F CA 1
ATOM 10253 C C . LYS E 4 54 ? 138.96000 150.11600 126.00500 1.000 23.10281 54 LYS F C 1
ATOM 10254 O O . LYS E 4 54 ? 138.07500 150.82100 125.49300 1.000 27.32149 54 LYS F O 1
ATOM 10260 N N . MET E 4 55 ? 138.73900 148.91900 126.55600 1.000 17.92643 55 MET F N 1
ATOM 10261 C CA . MET E 4 55 ? 137.39000 148.36200 126.57100 1.000 15.56930 55 MET F CA 1
ATOM 10262 C C . MET E 4 55 ? 136.44600 149.21500 127.40800 1.000 25.20624 55 MET F C 1
ATOM 10263 O O . MET E 4 55 ? 135.31700 149.49700 126.98900 1.000 36.70782 55 MET F O 1
ATOM 10268 N N . ARG E 4 56 ? 136.89200 149.64100 128.59300 1.000 21.58750 56 ARG F N 1
ATOM 10269 C CA . ARG E 4 56 ? 136.05000 150.45600 129.45900 1.000 19.72316 56 ARG F CA 1
ATOM 10270 C C . ARG E 4 56 ? 135.71800 151.78800 128.80400 1.000 29.53614 56 ARG F C 1
ATOM 10271 O O . ARG E 4 56 ? 134.56400 152.22800 128.82300 1.000 35.09192 56 ARG F O 1
ATOM 10279 N N . SER E 4 57 ? 136.72000 152.44500 128.21300 1.000 28.72898 57 SER F N 1
ATOM 10280 C CA . SER E 4 57 ? 136.47800 153.72600 127.56200 1.000 27.41579 57 SER F CA 1
ATOM 10281 C C . SER E 4 57 ? 135.52900 153.57500 126.38200 1.000 32.05067 57 SER F C 1
ATOM 10282 O O . SER E 4 57 ? 134.59400 154.36900 126.22400 1.000 41.19243 57 SER F O 1
ATOM 10285 N N . LEU E 4 58 ? 135.75500 152.54100 125.57600 1.000 27.83648 58 LEU F N 1
ATOM 10286 C CA . LEU E 4 58 ? 134.90000 152.32100 124.38500 1.000 29.49345 58 LEU F CA 1
ATOM 10287 C C . LEU E 4 58 ? 133.45500 152.07400 124.83100 1.000 32.34995 58 LEU F C 1
ATOM 10288 O O . LEU E 4 58 ? 132.55000 152.70600 124.25700 1.000 43.04882 58 LEU F O 1
ATOM 10293 N N . LEU E 4 59 ? 133.25600 151.20100 125.81800 1.000 30.41565 59 LEU F N 1
ATOM 10294 C CA . LEU E 4 59 ? 131.90600 150.89100 126.27400 1.000 34.65319 59 LEU F CA 1
ATOM 10295 C C . LEU E 4 59 ? 131.23600 152.10700 126.90300 1.000 43.19908 59 LEU F C 1
ATOM 10296 O O . LEU E 4 59 ? 130.05800 152.38200 126.63600 1.000 51.43039 59 LEU F O 1
ATOM 10301 N N . ALA E 4 60 ? 131.97100 152.85100 127.73400 1.000 41.10722 60 ALA F N 1
ATOM 10302 C CA . ALA E 4 60 ? 131.39700 154.01300 128.40100 1.000 37.82865 60 ALA F CA 1
ATOM 10303 C C . ALA E 4 60 ? 130.98200 155.08000 127.40000 1.000 42.91074 60 ALA F C 1
ATOM 10304 O O . ALA E 4 60 ? 129.90300 155.67100 127.52500 1.000 56.52253 60 ALA F O 1
ATOM 10306 N N . LYS E 4 61 ? 131.83300 155.32500 126.40700 1.000 37.96926 61 LYS F N 1
ATOM 10307 C CA . LYS E 4 61 ? 131.47800 156.31000 125.35500 1.000 45.34147 61 LYS F CA 1
ATOM 10308 C C . LYS E 4 61 ? 130.31500 155.75800 124.51200 1.000 45.38634 61 LYS F C 1
ATOM 10309 O O . LYS E 4 61 ? 129.48400 156.57200 124.06600 1.000 49.00345 61 LYS F O 1
ATOM 10315 N N . HIS E 4 62 ? 130.24900 154.43700 124.31500 1.000 44.23835 62 HIS F N 1
ATOM 10316 C CA . HIS E 4 62 ? 129.20400 153.86600 123.47400 1.000 51.56522 62 HIS F CA 1
ATOM 10317 C C . HIS E 4 62 ? 127.83100 154.01800 124.11700 1.000 58.22727 62 HIS F C 1
ATOM 10318 O O . HIS E 4 62 ? 126.87200 154.44200 123.46000 1.000 63.37151 62 HIS F O 1
ATOM 10325 N N . ILE E 4 63 ? 127.71100 153.67700 125.40100 1.000 55.45958 63 ILE F N 1
ATOM 10326 C CA . ILE E 4 63 ? 126.42900 153.85700 126.07900 1.000 54.46056 63 ILE F CA 1
ATOM 10327 C C . ILE E 4 63 ? 126.14900 155.33500 126.32200 1.000 57.99417 63 ILE F C 1
ATOM 10328 O O . ILE E 4 63 ? 124.98900 155.76300 126.34700 1.000 56.42487 63 ILE F O 1
ATOM 10333 N N . GLY E 4 64 ? 127.19400 156.13800 126.50300 1.000 60.14420 64 GLY F N 1
ATOM 10334 C CA . GLY E 4 64 ? 127.01100 157.57300 126.59200 1.000 50.69134 64 GLY F CA 1
ATOM 10335 C C . GLY E 4 64 ? 127.48100 158.19800 127.88700 1.000 51.18539 64 GLY F C 1
ATOM 10336 O O . GLY E 4 64 ? 126.95600 157.89700 128.96300 1.000 57.27559 64 GLY F O 1
ATOM 10337 N N . LEU E 4 65 ? 128.47900 159.07100 127.78900 1.000 53.96620 65 LEU F N 1
ATOM 10338 C CA . LEU E 4 65 ? 128.96200 159.79800 128.95200 1.000 60.55276 65 LEU F CA 1
ATOM 10339 C C . LEU E 4 65 ? 127.94300 160.83900 129.40100 1.000 63.56633 65 LEU F C 1
ATOM 10340 O O . LEU E 4 65 ? 127.23100 161.43700 128.59000 1.000 60.15364 65 LEU F O 1
ATOM 10345 N N . ILE E 4 66 ? 127.87500 161.04800 130.71200 1.000 63.87293 66 ILE F N 1
ATOM 10346 C CA . ILE E 4 66 ? 127.04500 162.10900 131.27200 1.000 58.47535 66 ILE F CA 1
ATOM 10347 C C . ILE E 4 66 ? 127.68200 163.44200 130.89400 1.000 66.38991 66 ILE F C 1
ATOM 10348 O O . ILE E 4 66 ? 128.91100 163.51700 130.75000 1.000 64.99259 66 ILE F O 1
ATOM 10353 N N . PRO E 4 67 ? 126.89900 164.50200 130.69800 1.000 72.55432 67 PRO F N 1
ATOM 10354 C CA . PRO E 4 67 ? 127.49300 165.78800 130.31400 1.000 69.05331 67 PRO F CA 1
ATOM 10355 C C . PRO E 4 67 ? 128.44600 166.30500 131.38200 1.000 65.82889 67 PRO F C 1
ATOM 10356 O O . PRO E 4 67 ? 128.16100 166.24800 132.57900 1.000 58.72158 67 PRO F O 1
ATOM 10360 N N . GLY E 4 68 ? 129.58600 166.81800 130.92900 1.000 59.85184 68 GLY F N 1
ATOM 10361 C CA . GLY E 4 68 ? 130.59000 167.34500 131.84000 1.000 61.29403 68 GLY F CA 1
ATOM 10362 C C . GLY E 4 68 ? 131.16800 166.31600 132.78600 1.000 63.23410 68 GLY F C 1
ATOM 10363 O O . GLY E 4 68 ? 131.45800 166.63500 133.94500 1.000 62.98558 68 GLY F O 1
ATOM 10364 N N . GLN E 4 69 ? 131.34300 165.08300 132.31800 1.000 62.02634 69 GLN F N 1
ATOM 10365 C CA . GLN E 4 69 ? 131.90500 164.03900 133.16400 1.000 54.99247 69 GLN F CA 1
ATOM 10366 C C . GLN E 4 69 ? 133.39000 164.28600 133.38900 1.000 53.58927 69 GLN F C 1
ATOM 10367 O O . GLN E 4 69 ? 134.14000 164.53700 132.44200 1.000 63.37100 69 GLN F O 1
ATOM 10373 N N . LYS E 4 70 ? 133.84000 164.15500 134.63500 1.000 41.61682 70 LYS F N 1
ATOM 10374 C CA . LYS E 4 70 ? 135.25900 164.45700 134.93800 1.000 48.31998 70 LYS F CA 1
ATOM 10375 C C . LYS E 4 70 ? 136.00000 163.18800 135.37400 1.000 43.18907 70 LYS F C 1
ATOM 10376 O O . LYS E 4 70 ? 137.21200 163.09200 135.09200 1.000 46.87973 70 LYS F O 1
ATOM 10382 N N . MET E 4 71 ? 135.30800 162.23800 136.00400 1.000 42.39617 71 MET F N 1
ATOM 10383 C CA . MET E 4 71 ? 135.97900 161.07300 136.55600 1.000 42.08610 71 MET F CA 1
ATOM 10384 C C . MET E 4 71 ? 135.46800 159.79300 135.90800 1.000 38.90128 71 MET F C 1
ATOM 10385 O O . MET E 4 71 ? 134.40900 159.76500 135.27500 1.000 34.43168 71 MET F O 1
ATOM 10390 N N . HIS E 4 72 ? 136.25300 158.72500 136.07100 1.000 35.57127 72 HIS F N 1
ATOM 10391 C CA . HIS E 4 72 ? 135.82000 157.40600 135.62500 1.000 28.52862 72 HIS F CA 1
ATOM 10392 C C . HIS E 4 72 ? 134.72000 156.85200 136.52000 1.000 33.36998 72 HIS F C 1
ATOM 10393 O O . HIS E 4 72 ? 133.89300 156.05500 136.06300 1.000 41.67882 72 HIS F O 1
ATOM 10400 N N . ASN E 4 73 ? 134.69300 157.26000 137.79000 1.000 31.00904 73 ASN F N 1
ATOM 10401 C CA . ASN E 4 73 ? 133.66900 156.80300 138.72100 1.000 26.07993 73 ASN F CA 1
ATOM 10402 C C . ASN E 4 73 ? 132.28300 157.32500 138.37500 1.000 30.30923 73 ASN F C 1
ATOM 10403 O O . ASN E 4 73 ? 131.30100 156.85200 138.95600 1.000 42.58533 73 ASN F O 1
ATOM 10408 N N . GLN E 4 74 ? 132.18000 158.28200 137.45700 1.000 31.44811 74 GLN F N 1
ATOM 10409 C CA . GLN E 4 74 ? 130.90200 158.82000 137.01800 1.000 35.53133 74 GLN F CA 1
ATOM 10410 C C . GLN E 4 74 ? 130.33400 158.07700 135.81600 1.000 36.70513 74 GLN F C 1
ATOM 10411 O O . GLN E 4 74 ? 129.34300 158.53000 135.23600 1.000 38.57140 74 GLN F O 1
ATOM 10417 N N . ASP E 4 75 ? 130.93800 156.95600 135.43000 1.000 36.29413 75 ASP F N 1
ATOM 10418 C CA . ASP E 4 75 ? 130.45200 156.18600 134.29800 1.000 35.49961 75 ASP F CA 1
ATOM 10419 C C . ASP E 4 75 ? 129.07700 155.59300 134.60300 1.000 36.38615 75 ASP F C 1
ATOM 10420 O O . ASP E 4 75 ? 128.55200 155.69400 135.71500 1.000 42.93950 75 ASP F O 1
ATOM 10425 N N . ALA E 4 76 ? 128.49400 154.96400 133.58700 1.000 35.92520 76 ALA F N 1
ATOM 10426 C CA . ALA E 4 76 ? 127.19900 154.32500 133.74800 1.000 41.17255 76 ALA F CA 1
ATOM 10427 C C . ALA E 4 76 ? 127.30900 153.17200 134.74400 1.000 44.29361 76 ALA F C 1
ATOM 10428 O O . ALA E 4 76 ? 128.37600 152.56900 134.89000 1.000 45.20450 76 ALA F O 1
ATOM 10430 N N . PRO E 4 77 ? 126.22300 152.85700 135.45600 1.000 48.43652 77 PRO F N 1
ATOM 10431 C CA . PRO E 4 77 ? 126.29500 151.80200 136.48100 1.000 46.31232 77 PRO F CA 1
ATOM 10432 C C . PRO E 4 77 ? 126.75500 150.45100 135.95700 1.000 46.68586 77 PRO F C 1
ATOM 10433 O O . PRO E 4 77 ? 127.39800 149.69900 136.69700 1.000 42.02665 77 PRO F O 1
ATOM 10437 N N . GLU E 4 78 ? 126.42400 150.13900 134.70300 1.000 47.28048 78 GLU F N 1
ATOM 10438 C CA . GLU E 4 78 ? 126.86900 148.85800 134.09600 1.000 39.34387 78 GLU F CA 1
ATOM 10439 C C . GLU E 4 78 ? 128.40200 148.85100 134.05000 1.000 37.37494 78 GLU F C 1
ATOM 10440 O O . GLU E 4 78 ? 129.01100 147.85000 134.48000 1.000 33.59700 78 GLU F O 1
ATOM 10446 N N . ILE E 4 79 ? 128.99500 149.93200 133.54500 1.000 41.21075 79 ILE F N 1
ATOM 10447 C CA . ILE E 4 79 ? 130.45000 150.02300 133.45800 1.000 37.35547 79 ILE F CA 1
ATOM 10448 C C . ILE E 4 79 ? 131.06700 149.95300 134.84700 1.000 35.92558 79 ILE F C 1
ATOM 10449 O O . ILE E 4 79 ? 132.10300 149.31100 135.05200 1.000 33.13080 79 ILE F O 1
ATOM 10454 N N . LEU E 4 80 ? 130.44000 150.61000 135.82300 1.000 31.09503 80 LEU F N 1
ATOM 10455 C CA . LEU E 4 80 ? 130.95300 150.58200 137.18700 1.000 25.89651 80 LEU F CA 1
ATOM 10456 C C . LEU E 4 80 ? 130.91500 149.17200 137.76700 1.000 32.35299 80 LEU F C 1
ATOM 10457 O O . LEU E 4 80 ? 131.83400 148.76600 138.48600 1.000 31.71245 80 LEU F O 1
ATOM 10462 N N . ARG E 4 81 ? 129.85100 148.41700 137.48300 1.000 35.96689 81 ARG F N 1
ATOM 10463 C CA . ARG E 4 81 ? 129.76700 147.05400 137.99500 1.000 29.16007 81 ARG F CA 1
ATOM 10464 C C . ARG E 4 81 ? 130.77100 146.13800 137.29700 1.000 30.31405 81 ARG F C 1
ATOM 10465 O O . ARG E 4 81 ? 131.38300 145.27900 137.94000 1.000 31.00022 81 ARG F O 1
ATOM 10473 N N . LEU E 4 82 ? 130.96000 146.30700 135.98200 1.000 32.84867 82 LEU F N 1
ATOM 10474 C CA . LEU E 4 82 ? 131.86400 145.42100 135.25100 1.000 27.69997 82 LEU F CA 1
ATOM 10475 C C . LEU E 4 82 ? 133.32800 145.70800 135.56200 1.000 26.96583 82 LEU F C 1
ATOM 10476 O O . LEU E 4 82 ? 134.11900 144.77700 135.75000 1.000 24.03523 82 LEU F O 1
ATOM 10481 N N . PHE E 4 83 ? 133.71200 146.98200 135.61300 1.000 27.15840 83 PHE F N 1
ATOM 10482 C CA . PHE E 4 83 ? 135.11300 147.36500 135.71100 1.000 22.01712 83 PHE F CA 1
ATOM 10483 C C . PHE E 4 83 ? 135.48500 147.94200 137.06700 1.000 26.99120 83 PHE F C 1
ATOM 10484 O O . PHE E 4 83 ? 136.64800 148.30200 137.27200 1.000 30.96701 83 PHE F O 1
ATOM 10492 N N . GLY E 4 84 ? 134.54200 148.03400 137.99500 1.000 24.94283 84 GLY F N 1
ATOM 10493 C CA . GLY E 4 84 ? 134.82100 148.52900 139.32800 1.000 22.00946 84 GLY F CA 1
ATOM 10494 C C . GLY E 4 84 ? 134.45300 149.99000 139.48100 1.000 27.19664 84 GLY F C 1
ATOM 10495 O O . GLY E 4 84 ? 134.07500 150.68300 138.53100 1.000 33.43697 84 GLY F O 1
ATOM 10496 N N . SER E 4 85 ? 134.57100 150.45600 140.72300 1.000 24.36519 85 SER F N 1
ATOM 10497 C CA . SER E 4 85 ? 134.30200 151.84800 141.05700 1.000 20.28296 85 SER F CA 1
ATOM 10498 C C . SER E 4 85 ? 134.86000 152.17300 142.43500 1.000 17.64117 85 SER F C 1
ATOM 10499 O O . SER E 4 85 ? 134.56100 151.47800 143.40900 1.000 26.69709 85 SER F O 1
ATOM 10502 N N . SER E 4 86 ? 135.67000 153.22500 142.52800 1.000 16.52633 86 SER F N 1
ATOM 10503 C CA . SER E 4 86 ? 136.25600 153.65600 143.78900 1.000 21.07366 86 SER F CA 1
ATOM 10504 C C . SER E 4 86 ? 135.50200 154.82600 144.40900 1.000 31.74445 86 SER F C 1
ATOM 10505 O O . SER E 4 86 ? 136.05800 155.53500 145.25300 1.000 31.01379 86 SER F O 1
ATOM 10508 N N . GLN E 4 87 ? 134.25500 155.04500 143.99500 1.000 29.20163 87 GLN F N 1
ATOM 10509 C CA . GLN E 4 87 ? 133.48300 156.18700 144.46700 1.000 27.08067 87 GLN F CA 1
ATOM 10510 C C . GLN E 4 87 ? 133.33700 156.15200 145.98200 1.000 31.34165 87 GLN F C 1
ATOM 10511 O O . GLN E 4 87 ? 133.07600 155.09900 146.56900 1.000 40.45479 87 GLN F O 1
ATOM 10517 N N . LYS E 4 88 ? 133.51300 157.31200 146.61400 1.000 36.66748 88 LYS F N 1
ATOM 10518 C CA . LYS E 4 88 ? 133.42500 157.41000 148.06600 1.000 38.78849 88 LYS F CA 1
ATOM 10519 C C . LYS E 4 88 ? 132.01100 157.08400 148.52900 1.000 33.16603 88 LYS F C 1
ATOM 10520 O O . LYS E 4 88 ? 131.05400 157.77500 148.16400 1.000 39.05381 88 LYS F O 1
ATOM 10526 N N . GLY E 4 89 ? 131.88100 156.03000 149.33100 1.000 31.67412 89 GLY F N 1
ATOM 10527 C CA . GLY E 4 89 ? 130.59200 155.58400 149.80600 1.000 29.58027 89 GLY F CA 1
ATOM 10528 C C . GLY E 4 89 ? 129.83000 154.69700 148.84900 1.000 30.12767 89 GLY F C 1
ATOM 10529 O O . GLY E 4 89 ? 128.74500 154.22100 149.20400 1.000 28.91722 89 GLY F O 1
ATOM 10530 N N . ALA E 4 90 ? 130.35700 154.46300 147.64900 1.000 29.67514 90 ALA F N 1
ATOM 10531 C CA . ALA E 4 90 ? 129.72900 153.59000 146.66600 1.000 25.59150 90 ALA F CA 1
ATOM 10532 C C . ALA E 4 90 ? 130.78200 152.76400 145.94500 1.000 25.80535 90 ALA F C 1
ATOM 10533 O O . ALA E 4 90 ? 130.76100 152.63300 144.71700 1.000 31.62918 90 ALA F O 1
ATOM 10535 N N . ILE E 4 91 ? 131.73000 152.20400 146.69800 1.000 21.23287 91 ILE F N 1
ATOM 10536 C CA . ILE E 4 91 ? 132.76500 151.37100 146.10000 1.000 19.34722 91 ILE F CA 1
ATOM 10537 C C . ILE E 4 91 ? 132.13700 150.09700 145.55600 1.000 21.43564 91 ILE F C 1
ATOM 10538 O O . ILE E 4 91 ? 131.41000 149.39000 146.26600 1.000 23.26327 91 ILE F O 1
ATOM 10543 N N . GLN E 4 92 ? 132.41100 149.82400 144.27500 1.000 21.53410 92 GLN F N 1
ATOM 10544 C CA . GLN E 4 92 ? 131.84900 148.62600 143.60300 1.000 18.18126 92 GLN F CA 1
ATOM 10545 C C . GLN E 4 92 ? 133.00200 147.75300 143.09900 1.000 20.75370 92 GLN F C 1
ATOM 10546 O O . GLN E 4 92 ? 133.98700 148.31800 142.58400 1.000 20.98010 92 GLN F O 1
ATOM 10552 N N . SER E 4 93 ? 132.89500 146.43600 143.27800 1.000 26.67748 93 SER F N 1
ATOM 10553 C CA . SER E 4 93 ? 133.94000 145.48500 142.81700 1.000 19.36362 93 SER F CA 1
ATOM 10554 C C . SER E 4 93 ? 133.92800 145.36000 141.29100 1.000 22.17667 93 SER F C 1
ATOM 10555 O O . SER E 4 93 ? 132.86600 145.59500 140.68100 1.000 28.82091 93 SER F O 1
ATOM 10558 N N . SER E 4 94 ? 135.07000 144.99500 140.70900 1.000 23.64201 94 SER F N 1
ATOM 10559 C CA . SER E 4 94 ? 135.11000 144.75900 139.24800 1.000 23.03760 94 SER F CA 1
ATOM 10560 C C . SER E 4 94 ? 134.92400 143.26100 139.02600 1.000 24.73451 94 SER F C 1
ATOM 10561 O O . SER E 4 94 ? 135.70500 142.46900 139.59200 1.000 27.14604 94 SER F O 1
ATOM 10564 N N . ARG E 4 95 ? 133.92500 142.90200 138.22800 1.000 24.95427 95 ARG F N 1
ATOM 10565 C CA . ARG E 4 95 ? 133.69300 141.47600 137.91400 1.000 23.80232 95 ARG F CA 1
ATOM 10566 C C . ARG E 4 95 ? 134.73100 141.05700 136.87200 1.000 24.75211 95 ARG F C 1
ATOM 10567 O O . ARG E 4 95 ? 135.19200 139.91100 136.94000 1.000 32.03757 95 ARG F O 1
ATOM 10575 N N . LEU E 4 96 ? 135.11700 141.97600 135.98200 1.000 26.13801 96 LEU F N 1
ATOM 10576 C CA . LEU E 4 96 ? 136.13200 141.66300 134.98400 1.000 20.90909 96 LEU F CA 1
ATOM 10577 C C . LEU E 4 96 ? 137.52200 141.77500 135.59300 1.000 16.99764 96 LEU F C 1
ATOM 10578 O O . LEU E 4 96 ? 137.86200 142.79600 136.20000 1.000 21.81125 96 LEU F O 1
ATOM 10583 N N . GLN E 4 97 ? 138.32200 140.72500 135.43700 1.000 15.63992 97 GLN F N 1
ATOM 10584 C CA . GLN E 4 97 ? 139.73500 140.73400 135.80100 1.000 14.65244 97 GLN F CA 1
ATOM 10585 C C . GLN E 4 97 ? 140.52400 140.38500 134.54300 1.000 20.66720 97 GLN F C 1
ATOM 10586 O O . GLN E 4 97 ? 140.83700 139.21900 134.29300 1.000 25.15241 97 GLN F O 1
ATOM 10592 N N . ILE E 4 98 ? 140.83900 141.40300 133.75100 1.000 21.09951 98 ILE F N 1
ATOM 10593 C CA . ILE E 4 98 ? 141.61100 141.22000 132.52900 1.000 18.70516 98 ILE F CA 1
ATOM 10594 C C . ILE E 4 98 ? 143.08700 141.13200 132.88400 1.000 18.85167 98 ILE F C 1
ATOM 10595 O O . ILE E 4 98 ? 143.58500 141.90000 133.71300 1.000 24.34421 98 ILE F O 1
ATOM 10600 N N . SER E 4 99 ? 143.79100 140.19100 132.26400 1.000 17.80836 99 SER F N 1
ATOM 10601 C CA . SER E 4 99 ? 145.17900 139.90500 132.59500 1.000 20.10016 99 SER F CA 1
ATOM 10602 C C . SER E 4 99 ? 146.09100 140.24600 131.42400 1.000 28.62508 99 SER F C 1
ATOM 10603 O O . SER E 4 99 ? 145.64100 140.55000 130.31700 1.000 32.02308 99 SER F O 1
ATOM 10606 N N . ASP E 4 100 ? 147.39500 140.19200 131.69000 1.000 26.63352 100 ASP F N 1
ATOM 10607 C CA . ASP E 4 100 ? 148.38800 140.45200 130.65700 1.000 22.89794 100 ASP F CA 1
ATOM 10608 C C . ASP E 4 100 ? 148.32200 139.38000 129.57700 1.000 24.57426 100 ASP F C 1
ATOM 10609 O O . ASP E 4 100 ? 148.32100 138.18200 129.87400 1.000 29.95455 100 ASP F O 1
ATOM 10614 N N . ALA E 4 101 ? 148.26500 139.81400 128.32200 1.000 22.95036 101 ALA F N 1
ATOM 10615 C CA . ALA E 4 101 ? 148.27100 138.90500 127.18400 1.000 20.79919 101 ALA F CA 1
ATOM 10616 C C . ALA E 4 101 ? 149.71200 138.64300 126.76800 1.000 21.27754 101 ALA F C 1
ATOM 10617 O O . ALA E 4 101 ? 150.41700 139.56400 126.34500 1.000 23.53773 101 ALA F O 1
ATOM 10619 N N . PHE E 4 102 ? 150.14600 137.39400 126.88400 1.000 24.31728 102 PHE F N 1
ATOM 10620 C CA . PHE E 4 102 ? 151.52000 137.01700 126.59100 1.000 23.98672 102 PHE F CA 1
ATOM 10621 C C . PHE E 4 102 ? 151.62800 136.45200 125.18100 1.000 31.94887 102 PHE F C 1
ATOM 10622 O O . PHE E 4 102 ? 150.67700 135.87900 124.64600 1.000 33.56861 102 PHE F O 1
ATOM 10630 N N . PHE E 4 103 ? 152.80600 136.62800 124.58500 1.000 32.02137 103 PHE F N 1
ATOM 10631 C CA . PHE E 4 103 ? 153.05600 136.14900 123.23100 1.000 28.79698 103 PHE F CA 1
ATOM 10632 C C . PHE E 4 103 ? 152.91800 134.63300 123.18100 1.000 29.91945 103 PHE F C 1
ATOM 10633 O O . PHE E 4 103 ? 153.68000 133.91000 123.83100 1.000 30.11219 103 PHE F O 1
ATOM 10641 N N . SER E 4 104 ? 151.94300 134.15700 122.41200 1.000 28.65591 104 SER F N 1
ATOM 10642 C CA . SER E 4 104 ? 151.63500 132.73500 122.37900 1.000 28.34047 104 SER F CA 1
ATOM 10643 C C . SER E 4 104 ? 152.77700 131.94000 121.75700 1.000 32.94011 104 SER F C 1
ATOM 10644 O O . SER E 4 104 ? 153.48800 132.41800 120.87000 1.000 39.00461 104 SER F O 1
ATOM 10647 N N . LYS E 4 105 ? 152.95200 130.70900 122.24400 1.000 36.56900 105 LYS F N 1
ATOM 10648 C CA . LYS E 4 105 ? 153.99500 129.84300 121.70600 1.000 37.56292 105 LYS F CA 1
ATOM 10649 C C . LYS E 4 105 ? 153.69400 129.42500 120.27400 1.000 37.52369 105 LYS F C 1
ATOM 10650 O O . LYS E 4 105 ? 154.62200 129.18600 119.49400 1.000 39.60572 105 LYS F O 1
ATOM 10656 N N . ALA E 4 106 ? 152.41300 129.32800 119.91000 1.000 38.09398 106 ALA F N 1
ATOM 10657 C CA . ALA E 4 106 ? 152.05600 128.96500 118.54300 1.000 34.45328 106 ALA F CA 1
ATOM 10658 C C . ALA E 4 106 ? 152.54500 130.01300 117.55100 1.000 38.64814 106 ALA F C 1
ATOM 10659 O O . ALA E 4 106 ? 153.19700 129.68600 116.55300 1.000 37.97680 106 ALA F O 1
ATOM 10661 N N . SER E 4 107 ? 152.24900 131.28600 117.83300 1.000 41.58877 107 SER F N 1
ATOM 10662 C CA . SER E 4 107 ? 152.68300 132.39300 116.93800 1.000 38.84903 107 SER F CA 1
ATOM 10663 C C . SER E 4 107 ? 154.21100 132.53500 116.96600 1.000 37.31027 107 SER F C 1
ATOM 10664 O O . SER E 4 107 ? 154.79100 132.85700 115.91400 1.000 41.90952 107 SER F O 1
ATOM 10667 N N . GLN E 4 108 ? 154.83600 132.30800 118.12200 1.000 33.93493 108 GLN F N 1
ATOM 10668 C CA . GLN E 4 108 ? 156.29200 132.38500 118.19700 1.000 33.12585 108 GLN F CA 1
ATOM 10669 C C . GLN E 4 108 ? 156.94800 131.30100 117.34800 1.000 36.94538 108 GLN F C 1
ATOM 10670 O O . GLN E 4 108 ? 157.91000 131.56900 116.61800 1.000 43.31708 108 GLN F O 1
ATOM 10676 N N . GLU E 4 109 ? 156.43300 130.07200 117.42200 1.000 43.23826 109 GLU F N 1
ATOM 10677 C CA . GLU E 4 109 ? 156.95600 128.99600 116.58600 1.000 44.27928 109 GLU F CA 1
ATOM 10678 C C . GLU E 4 109 ? 156.68500 129.26200 115.11200 1.000 47.78138 109 GLU F C 1
ATOM 10679 O O . GLU E 4 109 ? 157.53000 128.96900 114.25900 1.000 50.62853 109 GLU F O 1
ATOM 10685 N N . GLU E 4 110 ? 155.50300 129.81100 114.82100 1.000 45.05585 110 GLU F N 1
ATOM 10686 C CA . GLU E 4 110 ? 155.15600 130.17000 113.42400 1.000 39.17941 110 GLU F CA 1
ATOM 10687 C C . GLU E 4 110 ? 156.21400 131.13800 112.89100 1.000 42.56011 110 GLU F C 1
ATOM 10688 O O . GLU E 4 110 ? 156.76000 130.88700 111.79900 1.000 57.79870 110 GLU F O 1
ATOM 10694 N N . PHE E 4 111 ? 156.49500 132.19900 113.64700 1.000 40.84311 111 PHE F N 1
ATOM 10695 C CA . PHE E 4 111 ? 157.49800 133.20500 113.21100 1.000 40.54514 111 PHE F CA 1
ATOM 10696 C C . PHE E 4 111 ? 158.84300 132.50700 113.04300 1.000 45.17315 111 PHE F C 1
ATOM 10697 O O . PHE E 4 111 ? 159.48700 132.70200 111.99500 1.000 51.06399 111 PHE F O 1
ATOM 10705 N N . ASP E 4 112 ? 159.26300 131.71700 114.03800 1.000 46.47075 112 ASP F N 1
ATOM 10706 C CA . ASP E 4 112 ? 160.57500 131.08300 113.94300 1.000 51.59467 112 ASP F CA 1
ATOM 10707 C C . ASP E 4 112 ? 160.68200 130.19000 112.71400 1.000 53.58782 112 ASP F C 1
ATOM 10708 O O . ASP E 4 112 ? 161.77200 130.04200 112.14900 1.000 56.12163 112 ASP F O 1
ATOM 10713 N N . LYS E 4 113 ? 159.57200 129.58000 112.29000 1.000 52.69030 113 LYS F N 1
ATOM 10714 C CA . LYS E 4 113 ? 159.58300 128.80300 111.05500 1.000 57.41006 113 LYS F CA 1
ATOM 10715 C C . LYS E 4 113 ? 159.86800 129.69000 109.84900 1.000 63.25145 113 LYS F C 1
ATOM 10716 O O . LYS E 4 113 ? 160.60500 129.29500 108.93800 1.000 67.42889 113 LYS F O 1
ATOM 10722 N N . LYS E 4 114 ? 159.31400 130.90700 109.86000 1.000 57.94036 114 LYS F N 1
ATOM 10723 C CA . LYS E 4 114 ? 159.46900 131.82900 108.70200 1.000 57.65665 114 LYS F CA 1
ATOM 10724 C C . LYS E 4 114 ? 160.65500 132.78000 108.92500 1.000 59.42983 114 LYS F C 1
ATOM 10725 O O . LYS E 4 114 ? 160.81200 133.71000 108.10700 1.000 62.42972 114 LYS F O 1
ATOM 10731 N N . ASP E 4 115 ? 161.44100 132.56800 109.98400 1.000 58.86296 115 ASP F N 1
ATOM 10732 C CA . ASP E 4 115 ? 162.63300 133.37500 110.25200 1.000 68.69437 115 ASP F CA 1
ATOM 10733 C C . ASP E 4 115 ? 162.28700 134.86100 110.34500 1.000 60.24053 115 ASP F C 1
ATOM 10734 O O . ASP E 4 115 ? 162.99300 135.72000 109.81300 1.000 54.61117 115 ASP F O 1
ATOM 10739 N N . LEU E 4 116 ? 161.12400 135.14300 110.94500 1.000 53.21337 116 LEU F N 1
ATOM 10740 C CA . LEU E 4 116 ? 160.64200 136.54400 111.05400 1.000 46.40905 116 LEU F CA 1
ATOM 10741 C C . LEU E 4 116 ? 160.80100 137.01400 112.50200 1.000 39.78783 116 LEU F C 1
ATOM 10742 O O . LEU E 4 116 ? 160.56600 136.19900 113.41700 1.000 48.91927 116 LEU F O 1
ATOM 10747 N N . ALA E 4 117 ? 161.17800 138.27700 112.69400 1.000 31.41386 117 ALA F N 1
ATOM 10748 C CA . ALA E 4 117 ? 161.27200 138.82300 114.06600 1.000 27.95687 117 ALA F CA 1
ATOM 10749 C C . ALA E 4 117 ? 159.86700 139.17300 114.55200 1.000 34.37113 117 ALA F C 1
ATOM 10750 O O . ALA E 4 117 ? 159.00800 139.53200 113.72000 1.000 38.06837 117 ALA F O 1
ATOM 10752 N N . TYR E 4 118 ? 159.64200 139.07800 115.85900 1.000 32.50665 118 TYR F N 1
ATOM 10753 C CA . TYR E 4 118 ? 158.29800 139.34900 116.43800 1.000 30.37494 118 TYR F CA 1
ATOM 10754 C C . TYR E 4 118 ? 157.92100 140.81800 116.24100 1.000 33.76134 118 TYR F C 1
ATOM 10755 O O . TYR E 4 118 ? 156.73000 141.08900 116.01200 1.000 29.21045 118 TYR F O 1
ATOM 10764 N N . THR E 4 119 ? 158.88700 141.74000 116.34400 1.000 38.87411 119 THR F N 1
ATOM 10765 C CA . THR E 4 119 ? 158.55600 143.18500 116.30000 1.000 36.45271 119 THR F CA 1
ATOM 10766 C C . THR E 4 119 ? 159.16400 143.87100 115.09500 1.000 38.85055 119 THR F C 1
ATOM 10767 O O . THR E 4 119 ? 160.40900 143.91800 115.01500 1.000 40.23080 119 THR F O 1
ATOM 10771 N N . GLU E 4 120 ? 158.32700 144.38200 114.18700 1.000 39.41070 120 GLU F N 1
ATOM 10772 C CA . GLU E 4 120 ? 158.78900 145.14400 112.99400 1.000 35.37216 120 GLU F CA 1
ATOM 10773 C C . GLU E 4 120 ? 159.27700 146.55100 113.37700 1.000 36.28407 120 GLU F C 1
ATOM 10774 O O . GLU E 4 120 ? 158.87800 147.04200 114.45100 1.000 45.43008 120 GLU F O 1
ATOM 10780 N N . THR E 4 121 ? 160.14100 147.15900 112.55900 1.000 37.56088 121 THR F N 1
ATOM 10781 C CA . THR E 4 121 ? 160.55200 148.56400 112.79500 1.000 34.50270 121 THR F CA 1
ATOM 10782 C C . THR E 4 121 ? 159.98500 149.40900 111.67400 1.000 35.93808 121 THR F C 1
ATOM 10783 O O . THR E 4 121 ? 160.22400 149.05500 110.50200 1.000 50.50110 121 THR F O 1
ATOM 10787 N N . LYS E 4 122 ? 159.17200 150.40800 112.01400 1.000 30.85610 122 LYS F N 1
ATOM 10788 C CA . LYS E 4 122 ? 158.54300 151.27000 110.98700 1.000 30.21832 122 LYS F CA 1
ATOM 10789 C C . LYS E 4 122 ? 159.31900 152.58800 110.96800 1.000 37.04844 122 LYS F C 1
ATOM 10790 O O . LYS E 4 122 ? 159.70200 153.06100 112.05500 1.000 38.03940 122 LYS F O 1
ATOM 10796 N N . PHE E 4 123 ? 159.53500 153.15300 109.78000 1.000 41.72536 123 PHE F N 1
ATOM 10797 C CA . PHE E 4 123 ? 160.20800 154.47500 109.71700 1.000 37.09550 123 PHE F CA 1
ATOM 10798 C C . PHE E 4 123 ? 159.13100 155.47000 109.37700 1.000 34.37856 123 PHE F C 1
ATOM 10799 O O . PHE E 4 123 ? 158.39900 155.28100 108.38800 1.000 42.62305 123 PHE F O 1
ATOM 10807 N N . GLU E 4 124 ? 159.01500 156.50000 110.20800 1.000 31.47201 124 GLU F N 1
ATOM 10808 C CA . GLU E 4 124 ? 157.97400 157.52800 110.00200 1.000 26.74699 124 GLU F CA 1
ATOM 10809 C C . GLU E 4 124 ? 158.65600 158.88900 110.13100 1.000 27.94508 124 GLU F C 1
ATOM 10810 O O . GLU E 4 124 ? 159.77600 158.93200 110.67100 1.000 29.47355 124 GLU F O 1
ATOM 10816 N N . ASN E 4 125 ? 158.03100 159.95300 109.63800 1.000 28.88101 125 ASN F N 1
ATOM 10817 C CA . ASN E 4 125 ? 158.65500 161.27900 109.87900 1.000 32.03224 125 ASN F CA 1
ATOM 10818 C C . ASN E 4 125 ? 157.58400 162.35000 110.04000 1.000 36.13415 125 ASN F C 1
ATOM 10819 O O . ASN E 4 125 ? 156.44500 162.12800 109.59300 1.000 36.14484 125 ASN F O 1
ATOM 10824 N N . THR E 4 126 ? 157.91600 163.42600 110.74700 1.000 38.45912 126 THR F N 1
ATOM 10825 C CA . THR E 4 126 ? 157.00200 164.56000 110.78700 1.000 34.00761 126 THR F CA 1
ATOM 10826 C C . THR E 4 126 ? 157.57600 165.65300 109.90000 1.000 43.57332 126 THR F C 1
ATOM 10827 O O . THR E 4 126 ? 158.69400 166.11800 110.13500 1.000 51.54382 126 THR F O 1
ATOM 10831 N N . ILE E 4 127 ? 156.82100 166.05900 108.88700 1.000 44.97488 127 ILE F N 1
ATOM 10832 C CA . ILE E 4 127 ? 157.27700 167.05300 107.92400 1.000 42.15186 127 ILE F CA 1
ATOM 10833 C C . ILE E 4 127 ? 156.58700 168.37300 108.22400 1.000 40.11534 127 ILE F C 1
ATOM 10834 O O . ILE E 4 127 ? 155.35600 168.42900 108.33400 1.000 43.53805 127 ILE F O 1
ATOM 10839 N N . SER E 4 128 ? 157.37800 169.43300 108.36700 1.000 42.98612 128 SER F N 1
ATOM 10840 C CA . SER E 4 128 ? 156.81800 170.77100 108.48700 1.000 43.23174 128 SER F CA 1
ATOM 10841 C C . SER E 4 128 ? 156.11700 171.14700 107.19000 1.000 45.71259 128 SER F C 1
ATOM 10842 O O . SER E 4 128 ? 156.64800 170.92500 106.09900 1.000 49.99453 128 SER F O 1
ATOM 10845 N N . ARG E 4 129 ? 154.91900 171.70800 107.30400 1.000 43.16993 129 ARG F N 1
ATOM 10846 C CA . ARG E 4 129 ? 154.13800 172.08000 106.13500 1.000 45.13255 129 ARG F CA 1
ATOM 10847 C C . ARG E 4 129 ? 154.41200 173.50400 105.67400 1.000 52.36933 129 ARG F C 1
ATOM 10848 O O . ARG E 4 129 ? 153.68600 174.01800 104.81800 1.000 53.15900 129 ARG F O 1
ATOM 10856 N N . LEU E 4 130 ? 155.43600 174.15000 106.22600 1.000 48.59818 130 LEU F N 1
ATOM 10857 C CA . LEU E 4 130 ? 155.90800 175.44300 105.75300 1.000 49.99839 130 LEU F CA 1
ATOM 10858 C C . LEU E 4 130 ? 157.31800 175.37400 105.18900 1.000 48.79129 130 LEU F C 1
ATOM 10859 O O . LEU E 4 130 ? 157.55000 175.77500 104.04600 1.000 56.84705 130 LEU F O 1
ATOM 10864 N N . THR E 4 131 ? 158.27100 174.86600 105.96900 1.000 46.49485 131 THR F N 1
ATOM 10865 C CA . THR E 4 131 ? 159.66000 174.76500 105.54600 1.000 41.89790 131 THR F CA 1
ATOM 10866 C C . THR E 4 131 ? 160.01100 173.41200 104.94200 1.000 49.65322 131 THR F C 1
ATOM 10867 O O . THR E 4 131 ? 161.13400 173.24700 104.45200 1.000 57.62165 131 THR F O 1
ATOM 10871 N N . ALA E 4 132 ? 159.09000 172.44700 104.97300 1.000 51.84753 132 ALA F N 1
ATOM 10872 C CA . ALA E 4 132 ? 159.31000 171.08100 104.49600 1.000 44.47479 132 ALA F CA 1
ATOM 10873 C C . ALA E 4 132 ? 160.46000 170.38600 105.22000 1.000 43.27002 132 ALA F C 1
ATOM 10874 O O . ALA E 4 132 ? 161.00700 169.40100 104.71700 1.000 40.03378 132 ALA F O 1
ATOM 10876 N N . VAL E 4 133 ? 160.84100 170.88200 106.39700 1.000 42.42892 133 VAL F N 1
ATOM 10877 C CA . VAL E 4 133 ? 161.84500 170.20200 107.20500 1.000 43.55892 133 VAL F CA 1
ATOM 10878 C C . VAL E 4 133 ? 161.22200 168.96900 107.84400 1.000 47.08459 133 VAL F C 1
ATOM 10879 O O . VAL E 4 133 ? 160.09300 169.01100 108.35200 1.000 45.35071 133 VAL F O 1
ATOM 10883 N N . ALA E 4 134 ? 161.95500 167.86200 107.82000 1.000 51.88906 134 ALA F N 1
ATOM 10884 C CA . ALA E 4 134 ? 161.46700 166.59200 108.32800 1.000 46.46558 134 ALA F CA 1
ATOM 10885 C C . ALA E 4 134 ? 162.17800 166.23200 109.62500 1.000 41.94634 134 ALA F C 1
ATOM 10886 O O . ALA E 4 134 ? 163.32400 166.62300 109.85600 1.000 46.82321 134 ALA F O 1
ATOM 10888 N N . ASN E 4 135 ? 161.48900 165.42000 110.43700 1.000 34.76048 135 ASN F N 1
ATOM 10889 C CA . ASN E 4 135 ? 162.07700 164.90100 111.70000 1.000 35.15908 135 ASN F CA 1
ATOM 10890 C C . ASN E 4 135 ? 161.84700 163.38900 111.69900 1.000 40.72341 135 ASN F C 1
ATOM 10891 O O . ASN E 4 135 ? 160.74900 162.95800 112.11400 1.000 41.01400 135 ASN F O 1
ATOM 10896 N N . PRO E 4 136 ? 162.80600 162.56700 111.21900 1.000 39.19554 136 PRO F N 1
ATOM 10897 C CA . PRO E 4 136 ? 162.59500 161.12800 111.14200 1.000 28.12888 136 PRO F CA 1
ATOM 10898 C C . PRO E 4 136 ? 162.43000 160.42000 112.48700 1.000 29.09798 136 PRO F C 1
ATOM 10899 O O . PRO E 4 136 ? 163.15400 160.75600 113.44300 1.000 32.95672 136 PRO F O 1
ATOM 10903 N N . ARG E 4 137 ? 161.50100 159.45900 112.56200 1.000 29.84534 137 ARG F N 1
ATOM 10904 C CA . ARG E 4 137 ? 161.33000 158.65000 113.80000 1.000 24.08544 137 ARG F CA 1
ATOM 10905 C C . ARG E 4 137 ? 161.34300 157.15200 113.45500 1.000 30.40553 137 ARG F C 1
ATOM 10906 O O . ARG E 4 137 ? 160.74400 156.77200 112.42800 1.000 30.26897 137 ARG F O 1
ATOM 10914 N N . GLN E 4 138 ? 161.99200 156.33500 114.28600 1.000 38.55355 138 GLN F N 1
ATOM 10915 C CA . GLN E 4 138 ? 161.95300 154.86200 114.08300 1.000 28.46714 138 GLN F CA 1
ATOM 10916 C C . GLN E 4 138 ? 161.14600 154.28200 115.24700 1.000 27.55757 138 GLN F C 1
ATOM 10917 O O . GLN E 4 138 ? 161.47900 154.59100 116.40900 1.000 25.52334 138 GLN F O 1
ATOM 10923 N N . ILE E 4 139 ? 160.07600 153.55100 114.94100 1.000 31.71978 139 ILE F N 1
ATOM 10924 C CA . ILE E 4 139 ? 159.18700 153.02300 116.01600 1.000 31.46861 139 ILE F CA 1
ATOM 10925 C C . ILE E 4 139 ? 159.21000 151.48900 115.96500 1.000 32.79744 139 ILE F C 1
ATOM 10926 O O . ILE E 4 139 ? 159.71400 150.93500 114.97100 1.000 36.42116 139 ILE F O 1
ATOM 10931 N N . GLU E 4 140 ? 158.69200 150.84500 117.01000 1.000 31.36293 140 GLU F N 1
ATOM 10932 C CA . GLU E 4 140 ? 158.63900 149.36600 117.03900 1.000 28.60889 140 GLU F CA 1
ATOM 10933 C C . GLU E 4 140 ? 157.17400 148.94500 117.05800 1.000 25.06901 140 GLU F C 1
ATOM 10934 O O . GLU E 4 140 ? 156.41800 149.50300 117.86600 1.000 32.17034 140 GLU F O 1
ATOM 10940 N N . ARG E 4 141 ? 156.79100 148.02600 116.18200 1.000 28.52599 141 ARG F N 1
ATOM 10941 C CA . ARG E 4 141 ? 155.40100 147.51600 116.18600 1.000 29.40704 141 ARG F CA 1
ATOM 10942 C C . ARG E 4 141 ? 155.46600 145.98700 116.19400 1.000 27.21082 141 ARG F C 1
ATOM 10943 O O . ARG E 4 141 ? 156.33700 145.43900 115.50400 1.000 27.94029 141 ARG F O 1
ATOM 10951 N N . VAL E 4 142 ? 154.57800 145.33000 116.94000 1.000 26.59879 142 VAL F N 1
ATOM 10952 C CA . VAL E 4 142 ? 154.55300 143.84200 116.89600 1.000 29.66748 142 VAL F CA 1
ATOM 10953 C C . VAL E 4 142 ? 154.17200 143.46200 115.46100 1.000 29.79105 142 VAL F C 1
ATOM 10954 O O . VAL E 4 142 ? 153.25700 144.09700 114.91400 1.000 31.32065 142 VAL F O 1
ATOM 10958 N N . THR E 4 143 ? 154.83300 142.45800 114.88900 1.000 28.28864 143 THR F N 1
ATOM 10959 C CA . THR E 4 143 ? 154.58500 142.10800 113.47500 1.000 29.85750 143 THR F CA 1
ATOM 10960 C C . THR E 4 143 ? 153.18400 141.56500 113.32800 1.000 25.68371 143 THR F C 1
ATOM 10961 O O . THR E 4 143 ? 152.73000 140.84600 114.23500 1.000 35.04100 143 THR F O 1
ATOM 10965 N N . ARG E 4 144 ? 152.52100 141.88700 112.21900 1.000 25.68238 144 ARG F N 1
ATOM 10966 C CA . ARG E 4 144 ? 151.15300 141.37900 111.95300 1.000 27.38184 144 ARG F CA 1
ATOM 10967 C C . ARG E 4 144 ? 151.13700 139.84500 112.02700 1.000 34.41450 144 ARG F C 1
ATOM 10968 O O . ARG E 4 144 ? 152.15600 139.21900 111.67400 1.000 39.85520 144 ARG F O 1
ATOM 10976 N N . GLY E 4 145 ? 150.01800 139.26500 112.46500 1.000 33.61872 145 GLY F N 1
ATOM 10977 C CA . GLY E 4 145 ? 149.87400 137.80000 112.55100 1.000 32.44497 145 GLY F CA 1
ATOM 10978 C C . GLY E 4 145 ? 150.42500 137.26400 113.85300 1.000 39.83692 145 GLY F C 1
ATOM 10979 O O . GLY E 4 145 ? 150.32800 136.03800 114.06300 1.000 49.19825 145 GLY F O 1
ATOM 10980 N N . ALA E 4 146 ? 150.97700 138.12700 114.70700 1.000 34.07890 146 ALA F N 1
ATOM 10981 C CA . ALA E 4 146 ? 151.37600 137.68000 116.06000 1.000 28.18890 146 ALA F CA 1
ATOM 10982 C C . ALA E 4 146 ? 150.09600 137.41000 116.85100 1.000 33.72916 146 ALA F C 1
ATOM 10983 O O . ALA E 4 146 ? 149.09900 138.13000 116.63200 1.000 37.09505 146 ALA F O 1
ATOM 10985 N N . SER E 4 147 ? 150.10500 136.40900 117.73200 1.000 39.16218 147 SER F N 1
ATOM 10986 C CA . SER E 4 147 ? 148.91600 136.15200 118.58500 1.000 30.39651 147 SER F CA 1
ATOM 10987 C C . SER E 4 147 ? 149.30600 136.21100 120.06700 1.000 29.58635 147 SER F C 1
ATOM 10988 O O . SER E 4 147 ? 150.44400 135.82400 120.40300 1.000 29.58814 147 SER F O 1
ATOM 10991 N N . PHE E 4 148 ? 148.38900 136.68800 120.90700 1.000 31.24003 148 PHE F N 1
ATOM 10992 C CA . PHE E 4 148 ? 148.66600 136.81200 122.35800 1.000 27.73179 148 PHE F CA 1
ATOM 10993 C C . PHE E 4 148 ? 147.59700 136.04800 123.12200 1.000 29.92630 148 PHE F C 1
ATOM 10994 O O . PHE E 4 148 ? 146.40400 136.16700 122.78100 1.000 30.29896 148 PHE F O 1
ATOM 11002 N N . ASP E 4 149 ? 148.00700 135.29400 124.14000 1.000 26.37039 149 ASP F N 1
ATOM 11003 C CA . ASP E 4 149 ? 147.08700 134.50400 124.95300 1.000 27.47332 149 ASP F CA 1
ATOM 11004 C C . ASP E 4 149 ? 146.42200 135.41100 125.98000 1.000 31.36730 149 ASP F C 1
ATOM 11005 O O . ASP E 4 149 ? 147.07000 135.86000 126.93000 1.000 34.85231 149 ASP F O 1
ATOM 11010 N N . PHE E 4 150 ? 145.13200 135.67800 125.80400 1.000 29.04671 150 PHE F N 1
ATOM 11011 C CA . PHE E 4 150 ? 144.39300 136.51400 126.73800 1.000 28.15054 150 PHE F CA 1
ATOM 11012 C C . PHE E 4 150 ? 143.57700 135.64200 127.68400 1.000 35.87316 150 PHE F C 1
ATOM 11013 O O . PHE E 4 150 ? 143.03400 134.60400 127.28500 1.000 38.11459 150 PHE F O 1
ATOM 11021 N N . HIS E 4 151 ? 143.49700 136.08500 128.93900 1.000 35.57337 151 HIS F N 1
ATOM 11022 C CA . HIS E 4 151 ? 142.87700 135.33800 130.03000 1.000 32.90594 151 HIS F CA 1
ATOM 11023 C C . HIS E 4 151 ? 142.10700 136.32700 130.89500 1.000 30.66407 151 HIS F C 1
ATOM 11024 O O . HIS E 4 151 ? 142.71000 137.19300 131.53500 1.000 37.24953 151 HIS F O 1
ATOM 11031 N N . ILE E 4 152 ? 140.78300 136.19800 130.91800 1.000 29.42266 152 ILE F N 1
ATOM 11032 C CA . ILE E 4 152 ? 139.89900 137.11900 131.62400 1.000 25.02209 152 ILE F CA 1
ATOM 11033 C C . ILE E 4 152 ? 139.08400 136.33200 132.64100 1.000 29.25815 152 ILE F C 1
ATOM 11034 O O . ILE E 4 152 ? 138.49000 135.30100 132.30800 1.000 34.63777 152 ILE F O 1
ATOM 11039 N N . ILE E 4 153 ? 139.05600 136.81900 133.87800 1.000 25.83672 153 ILE F N 1
ATOM 11040 C CA . ILE E 4 153 ? 138.27700 136.21600 134.95300 1.000 23.96905 153 ILE F CA 1
ATOM 11041 C C . ILE E 4 153 ? 137.07100 137.10000 135.22600 1.000 23.00545 153 ILE F C 1
ATOM 11042 O O . ILE E 4 153 ? 137.21300 138.31300 135.42200 1.000 31.94019 153 ILE F O 1
ATOM 11047 N N . TYR E 4 154 ? 135.88700 136.49800 135.23000 1.000 24.29038 154 TYR F N 1
ATOM 11048 C CA . TYR E 4 154 ? 134.65800 137.17800 135.60700 1.000 23.09702 154 TYR F CA 1
ATOM 11049 C C . TYR E 4 154 ? 134.15200 136.58700 136.91400 1.000 28.09173 154 TYR F C 1
ATOM 11050 O O . TYR E 4 154 ? 134.23400 135.37500 137.13000 1.000 33.08368 154 TYR F O 1
ATOM 11059 N N . ASN E 4 155 ? 133.63700 137.44200 137.79000 1.000 33.82947 155 ASN F N 1
ATOM 11060 C CA . ASN E 4 155 ? 133.13900 137.02900 139.09400 1.000 32.75547 155 ASN F CA 1
ATOM 11061 C C . ASN E 4 155 ? 131.62500 137.16100 139.12300 1.000 39.06878 155 ASN F C 1
ATOM 11062 O O . ASN E 4 155 ? 131.08600 138.22200 138.79300 1.000 41.56007 155 ASN F O 1
ATOM 11067 N N . VAL E 4 156 ? 130.94500 136.08700 139.52000 1.000 43.64392 156 VAL F N 1
ATOM 11068 C CA . VAL E 4 156 ? 129.48900 136.06500 139.55700 1.000 48.98282 156 VAL F CA 1
ATOM 11069 C C . VAL E 4 156 ? 129.02200 136.59300 140.90600 1.000 51.92148 156 VAL F C 1
ATOM 11070 O O . VAL E 4 156 ? 128.79800 135.82300 141.84600 1.000 63.63600 156 VAL F O 1
ATOM 11074 N N . GLU E 4 157 ? 128.90600 137.91800 141.02200 1.000 42.75797 157 GLU F N 1
ATOM 11075 C CA . GLU E 4 157 ? 128.37300 138.50000 142.24800 1.000 51.65538 157 GLU F CA 1
ATOM 11076 C C . GLU E 4 157 ? 126.85800 138.36300 142.30500 1.000 52.13600 157 GLU F C 1
ATOM 11077 O O . GLU E 4 157 ? 126.29700 138.00300 143.34500 1.000 57.88699 157 GLU F O 1
ATOM 11083 N N . ASN E 4 158 ? 126.18100 138.64300 141.19400 1.000 56.72683 158 ASN F N 1
ATOM 11084 C CA . ASN E 4 158 ? 124.73400 138.51300 141.08900 1.000 62.00467 158 ASN F CA 1
ATOM 11085 C C . ASN E 4 158 ? 124.41800 137.64300 139.88300 1.000 61.25736 158 ASN F C 1
ATOM 11086 O O . ASN E 4 158 ? 124.83600 137.95600 138.76500 1.000 66.49018 158 ASN F O 1
ATOM 11091 N N . ILE E 4 159 ? 123.67100 136.56100 140.11400 1.000 52.62781 159 ILE F N 1
ATOM 11092 C CA . ILE E 4 159 ? 123.39100 135.59800 139.05100 1.000 60.00399 159 ILE F CA 1
ATOM 11093 C C . ILE E 4 159 ? 122.55800 136.24100 137.94800 1.000 64.72472 159 ILE F C 1
ATOM 11094 O O . ILE E 4 159 ? 122.78700 135.99900 136.75600 1.000 68.96152 159 ILE F O 1
ATOM 11099 N N . ASN E 4 160 ? 121.58300 137.07000 138.32500 1.000 64.11130 160 ASN F N 1
ATOM 11100 C CA . ASN E 4 160 ? 120.73900 137.72300 137.32900 1.000 68.58030 160 ASN F CA 1
ATOM 11101 C C . ASN E 4 160 ? 121.55000 138.64900 136.43000 1.000 66.75764 160 ASN F C 1
ATOM 11102 O O . ASN E 4 160 ? 121.31800 138.70900 135.21700 1.000 67.19217 160 ASN F O 1
ATOM 11107 N N . GLU E 4 161 ? 122.50400 139.38100 137.00800 1.000 64.74692 161 GLU F N 1
ATOM 11108 C CA . GLU E 4 161 ? 123.23000 140.40300 136.25900 1.000 57.24489 161 GLU F CA 1
ATOM 11109 C C . GLU E 4 161 ? 124.15900 139.79900 135.21100 1.000 57.11587 161 GLU F C 1
ATOM 11110 O O . GLU E 4 161 ? 124.57200 140.49400 134.27600 1.000 63.02637 161 GLU F O 1
ATOM 11116 N N . VAL E 4 162 ? 124.51000 138.51700 135.36200 1.000 56.21231 162 VAL F N 1
ATOM 11117 C CA . VAL E 4 162 ? 125.59600 137.91700 134.58500 1.000 50.20095 162 VAL F CA 1
ATOM 11118 C C . VAL E 4 162 ? 125.31300 137.97800 133.09000 1.000 56.19933 162 VAL F C 1
ATOM 11119 O O . VAL E 4 162 ? 126.21800 138.23600 132.28900 1.000 63.29157 162 VAL F O 1
ATOM 11123 N N . MET E 4 163 ? 124.07400 137.70300 132.68300 1.000 57.30387 163 MET F N 1
ATOM 11124 C CA . MET E 4 163 ? 123.77300 137.65700 131.25400 1.000 63.11148 163 MET F CA 1
ATOM 11125 C C . MET E 4 163 ? 123.94700 139.02500 130.60500 1.000 61.29917 163 MET F C 1
ATOM 11126 O O . MET E 4 163 ? 124.58200 139.14700 129.54800 1.000 62.04040 163 MET F O 1
ATOM 11131 N N . ALA E 4 164 ? 123.40600 140.07000 131.23500 1.000 52.57677 164 ALA F N 1
ATOM 11132 C CA . ALA E 4 164 ? 123.59300 141.42100 130.72000 1.000 50.00585 164 ALA F CA 1
ATOM 11133 C C . ALA E 4 164 ? 125.06000 141.82900 130.77300 1.000 52.80581 164 ALA F C 1
ATOM 11134 O O . ALA E 4 164 ? 125.55000 142.53100 129.88100 1.000 61.90600 164 ALA F O 1
ATOM 11136 N N . ASP E 4 165 ? 125.77900 141.40000 131.81400 1.000 43.05794 165 ASP F N 1
ATOM 11137 C CA . ASP E 4 165 ? 127.19800 141.72200 131.90900 1.000 45.87826 165 ASP F CA 1
ATOM 11138 C C . ASP E 4 165 ? 127.98200 141.11000 130.75900 1.000 48.60235 165 ASP F C 1
ATOM 11139 O O . ASP E 4 165 ? 128.83400 141.77100 130.15800 1.000 54.48645 165 ASP F O 1
ATOM 11144 N N . PHE E 4 166 ? 127.71100 139.84500 130.43600 1.000 44.76352 166 PHE F N 1
ATOM 11145 C CA . PHE E 4 166 ? 128.41800 139.20400 129.33400 1.000 41.70819 166 PHE F CA 1
ATOM 11146 C C . PHE E 4 166 ? 128.00400 139.79700 127.99500 1.000 49.17033 166 PHE F C 1
ATOM 11147 O O . PHE E 4 166 ? 128.81500 139.87200 127.06600 1.000 51.69409 166 PHE F O 1
ATOM 11155 N N . GLU E 4 167 ? 126.74800 140.23300 127.87500 1.000 48.85324 167 GLU F N 1
ATOM 11156 C CA . GLU E 4 167 ? 126.35200 140.98400 126.68700 1.000 52.55991 167 GLU F CA 1
ATOM 11157 C C . GLU E 4 167 ? 127.16800 142.26700 126.56000 1.000 53.27471 167 GLU F C 1
ATOM 11158 O O . GLU E 4 167 ? 127.60700 142.63200 125.46200 1.000 58.64626 167 GLU F O 1
ATOM 11164 N N . ASN E 4 168 ? 127.38900 142.95700 127.68000 1.000 47.48508 168 ASN F N 1
ATOM 11165 C CA . ASN E 4 168 ? 128.20600 144.16800 127.66400 1.000 46.32860 168 ASN F CA 1
ATOM 11166 C C . ASN E 4 168 ? 129.65900 143.86400 127.31400 1.000 44.19399 168 ASN F C 1
ATOM 11167 O O . ASN E 4 168 ? 130.31200 144.64700 126.62000 1.000 48.40128 168 ASN F O 1
ATOM 11172 N N . ILE E 4 169 ? 130.19200 142.74600 127.81200 1.000 43.18055 169 ILE F N 1
ATOM 11173 C CA . ILE E 4 169 ? 131.56200 142.35900 127.46800 1.000 43.69634 169 ILE F CA 1
ATOM 11174 C C . ILE E 4 169 ? 131.67300 142.04200 125.98200 1.000 44.98044 169 ILE F C 1
ATOM 11175 O O . ILE E 4 169 ? 132.67200 142.37300 125.33400 1.000 52.34691 169 ILE F O 1
ATOM 11180 N N . LYS E 4 170 ? 130.66200 141.37500 125.42400 1.000 40.69409 170 LYS F N 1
ATOM 11181 C CA . LYS E 4 170 ? 130.64000 141.12200 123.98700 1.000 47.39873 170 LYS F CA 1
ATOM 11182 C C . LYS E 4 170 ? 130.59500 142.42700 123.20000 1.000 46.27472 170 LYS F C 1
ATOM 11183 O O . LYS E 4 170 ? 131.28900 142.57900 122.18600 1.000 50.27275 170 LYS F O 1
ATOM 11189 N N . THR E 4 171 ? 129.78900 143.38500 123.66200 1.000 40.88065 171 THR F N 1
ATOM 11190 C CA . THR E 4 171 ? 129.74600 144.69300 123.01600 1.000 43.10259 171 THR F CA 1
ATOM 11191 C C . THR E 4 171 ? 131.09900 145.39300 123.09400 1.000 44.06604 171 THR F C 1
ATOM 11192 O O . THR E 4 171 ? 131.54700 146.00200 122.11700 1.000 52.18571 171 THR F O 1
ATOM 11196 N N . ALA E 4 172 ? 131.76700 145.31100 124.24700 1.000 37.85672 172 ALA F N 1
ATOM 11197 C CA . ALA E 4 172 ? 133.07300 145.94600 124.39900 1.000 38.80739 172 ALA F CA 1
ATOM 11198 C C . ALA E 4 172 ? 134.11700 145.28600 123.50900 1.000 45.29999 172 ALA F C 1
ATOM 11199 O O . ALA E 4 172 ? 134.99200 145.96600 122.95900 1.000 49.53560 172 ALA F O 1
ATOM 11201 N N . ILE E 4 173 ? 134.04300 143.96300 123.35500 1.000 41.55244 173 ILE F N 1
ATOM 11202 C CA . ILE E 4 173 ? 134.95000 143.26600 122.44700 1.000 39.82808 173 ILE F CA 1
ATOM 11203 C C . ILE E 4 173 ? 134.71500 143.72900 121.01500 1.000 37.99132 173 ILE F C 1
ATOM 11204 O O . ILE E 4 173 ? 135.66200 143.97600 120.25700 1.000 40.66342 173 ILE F O 1
ATOM 11209 N N . HIS E 4 174 ? 133.44400 143.85900 120.62400 1.000 36.36848 174 HIS F N 1
ATOM 11210 C CA . HIS E 4 174 ? 133.13300 144.36400 119.29000 1.000 38.09949 174 HIS F CA 1
ATOM 11211 C C . HIS E 4 174 ? 133.67500 145.77500 119.08900 1.000 41.39178 174 HIS F C 1
ATOM 11212 O O . HIS E 4 174 ? 134.23200 146.09100 118.03000 1.000 49.50235 174 HIS F O 1
ATOM 11219 N N . LEU E 4 175 ? 133.49000 146.62500 120.09800 1.000 37.94466 175 LEU F N 1
ATOM 11220 C CA . LEU E 4 175 ? 134.02300 148.00800 120.02600 1.000 38.33809 175 LEU F CA 1
ATOM 11221 C C . LEU E 4 175 ? 135.54200 147.94800 119.82600 1.000 40.87858 175 LEU F C 1
ATOM 11222 O O . LEU E 4 175 ? 136.02900 148.60400 118.89200 1.000 47.75278 175 LEU F O 1
ATOM 11227 N N . LEU E 4 176 ? 136.25000 147.17000 120.65000 1.000 36.41311 176 LEU F N 1
ATOM 11228 C CA . LEU E 4 176 ? 137.70200 147.08800 120.55200 1.000 35.33727 176 LEU F CA 1
ATOM 11229 C C . LEU E 4 176 ? 138.16600 146.45600 119.24700 1.000 37.68258 176 LEU F C 1
ATOM 11230 O O . LEU E 4 176 ? 139.31200 146.68200 118.84200 1.000 36.04518 176 LEU F O 1
ATOM 11235 N N . GLU E 4 177 ? 137.31000 145.67400 118.59400 1.000 39.68614 177 GLU F N 1
ATOM 11236 C CA . GLU E 4 177 ? 137.70500 145.12200 117.27300 1.000 37.08779 177 GLU F CA 1
ATOM 11237 C C . GLU E 4 177 ? 137.62400 146.24900 116.23300 1.000 38.07277 177 GLU F C 1
ATOM 11238 O O . GLU E 4 177 ? 138.60800 146.42900 115.49000 1.000 42.99031 177 GLU F O 1
ATOM 11244 N N . ASN E 4 178 ? 136.50500 146.97400 116.18800 1.000 40.93915 178 ASN F N 1
ATOM 11245 C CA . ASN E 4 178 ? 136.38400 148.13100 115.25900 1.000 42.11244 178 ASN F CA 1
ATOM 11246 C C . ASN E 4 178 ? 137.41900 149.19200 115.64500 1.000 41.39195 178 ASN F C 1
ATOM 11247 O O . ASN E 4 178 ? 138.02400 149.78300 114.73000 1.000 54.26121 178 ASN F O 1
ATOM 11252 N N . ASP E 4 179 ? 137.60100 149.43900 116.94200 1.000 40.94014 179 ASP F N 1
ATOM 11253 C CA . ASP E 4 179 ? 138.62400 150.39800 117.45000 1.000 38.36073 179 ASP F CA 1
ATOM 11254 C C . ASP E 4 179 ? 140.00600 149.74000 117.46300 1.000 41.87619 179 ASP F C 1
ATOM 11255 O O . ASP E 4 179 ? 140.09500 148.54300 117.15300 1.000 47.68352 179 ASP F O 1
ATOM 11260 N N . TYR E 4 180 ? 141.06000 150.52600 117.65600 1.000 32.27607 180 TYR F N 1
ATOM 11261 C CA . TYR E 4 180 ? 142.41700 149.94000 117.77800 1.000 25.21751 180 TYR F CA 1
ATOM 11262 C C . TYR E 4 180 ? 142.84800 149.78700 119.23400 1.000 21.79925 180 TYR F C 1
ATOM 11263 O O . TYR E 4 180 ? 142.09800 150.21600 120.12900 1.000 21.84928 180 TYR F O 1
ATOM 11272 N N . LEU E 4 181 ? 144.01600 149.18500 119.46500 1.000 20.69201 181 LEU F N 1
ATOM 11273 C CA . LEU E 4 181 ? 144.62700 149.03300 120.80400 1.000 18.61593 181 LEU F CA 1
ATOM 11274 C C . LEU E 4 181 ? 146.05300 149.57900 120.68800 1.000 24.74152 181 LEU F C 1
ATOM 11275 O O . LEU E 4 181 ? 146.61400 149.50000 119.58200 1.000 25.71610 181 LEU F O 1
ATOM 11280 N N . GLY E 4 182 ? 146.60100 150.15600 121.75500 1.000 24.19966 182 GLY F N 1
ATOM 11281 C CA . GLY E 4 182 ? 147.93900 150.76100 121.65300 1.000 20.22060 182 GLY F CA 1
ATOM 11282 C C . GLY E 4 182 ? 147.88600 152.15900 121.07200 1.000 24.34996 182 GLY F C 1
ATOM 11283 O O . GLY E 4 182 ? 146.77200 152.70900 120.95100 1.000 23.87048 182 GLY F O 1
ATOM 11284 N N . GLY E 4 183 ? 149.04800 152.72800 120.74100 1.000 23.10945 183 GLY F N 1
ATOM 11285 C CA . GLY E 4 183 ? 149.10000 154.12000 120.26300 1.000 17.38424 183 GLY F CA 1
ATOM 11286 C C . GLY E 4 183 ? 149.08200 154.24300 118.75700 1.000 17.33237 183 GLY F C 1
ATOM 11287 O O . GLY E 4 183 ? 149.11000 153.20000 118.07900 1.000 26.70802 183 GLY F O 1
ATOM 11288 N N . GLY E 4 184 ? 149.01300 155.47700 118.25000 1.000 21.48179 184 GLY F N 1
ATOM 11289 C CA . GLY E 4 184 ? 149.02700 155.72800 116.79600 1.000 26.77981 184 GLY F CA 1
ATOM 11290 C C . GLY E 4 184 ? 147.98300 154.96000 116.02500 1.000 22.66668 184 GLY F C 1
ATOM 11291 O O . GLY E 4 184 ? 148.22400 154.67600 114.83700 1.000 32.52118 184 GLY F O 1
ATOM 11292 N N . GLY E 4 185 ? 146.84600 154.67700 116.64300 1.000 18.74920 185 GLY F N 1
ATOM 11293 C CA . GLY E 4 185 ? 145.80400 153.90400 115.95600 1.000 20.64632 185 GLY F CA 1
ATOM 11294 C C . GLY E 4 185 ? 145.20800 154.67200 114.79900 1.000 25.44134 185 GLY F C 1
ATOM 11295 O O . GLY E 4 185 ? 144.87100 154.03600 113.78600 1.000 35.72185 185 GLY F O 1
ATOM 11296 N N . THR E 4 186 ? 145.06800 155.99000 114.94300 1.000 21.12404 186 THR F N 1
ATOM 11297 C CA . THR E 4 186 ? 144.46000 156.81600 113.87900 1.000 23.18957 186 THR F CA 1
ATOM 11298 C C . THR E 4 186 ? 145.40400 156.87500 112.69400 1.000 30.39183 186 THR F C 1
ATOM 11299 O O . THR E 4 186 ? 144.98200 157.38400 111.63800 1.000 35.68449 186 THR F O 1
ATOM 11303 N N . ARG E 4 187 ? 146.63400 156.37000 112.84500 1.000 25.90445 187 ARG F N 1
ATOM 11304 C CA . ARG E 4 187 ? 147.57200 156.29800 111.69500 1.000 23.03258 187 ARG F CA 1
ATOM 11305 C C . ARG E 4 187 ? 147.70400 154.81800 111.28300 1.000 32.46661 187 ARG F C 1
ATOM 11306 O O . ARG E 4 187 ? 148.75200 154.46400 110.70800 1.000 43.68783 187 ARG F O 1
ATOM 11314 N N . GLY E 4 188 ? 146.70600 153.97600 111.57300 1.000 24.79303 188 GLY F N 1
ATOM 11315 C CA . GLY E 4 188 ? 146.72800 152.57700 111.09100 1.000 25.86569 188 GLY F CA 1
ATOM 11316 C C . GLY E 4 188 ? 147.21800 151.54300 112.09100 1.000 35.33161 188 GLY F C 1
ATOM 11317 O O . GLY E 4 188 ? 146.86800 150.36200 111.90700 1.000 44.33674 188 GLY F O 1
ATOM 11318 N N . ASN E 4 189 ? 147.99600 151.93300 113.10000 1.000 29.48346 189 ASN F N 1
ATOM 11319 C CA . ASN E 4 189 ? 148.60000 150.95200 114.04900 1.000 22.51186 189 ASN F CA 1
ATOM 11320 C C . ASN E 4 189 ? 147.57500 150.31600 114.99300 1.000 28.21562 189 ASN F C 1
ATOM 11321 O O . ASN E 4 189 ? 146.52900 150.94500 115.23500 1.000 32.15980 189 ASN F O 1
ATOM 11326 N N . GLY E 4 190 ? 147.83800 149.09500 115.47600 1.000 29.75634 190 GLY F N 1
ATOM 11327 C CA . GLY E 4 190 ? 146.99200 148.49200 116.53100 1.000 25.62825 190 GLY F CA 1
ATOM 11328 C C . GLY E 4 190 ? 145.69700 147.79900 116.15200 1.000 25.25018 190 GLY F C 1
ATOM 11329 O O . GLY E 4 190 ? 144.94600 147.48100 117.09200 1.000 30.95006 190 GLY F O 1
ATOM 11330 N N . ARG E 4 191 ? 145.41500 147.52800 114.87900 1.000 23.56711 191 ARG F N 1
ATOM 11331 C CA . ARG E 4 191 ? 144.14200 146.80300 114.60100 1.000 27.27555 191 ARG F CA 1
ATOM 11332 C C . ARG E 4 191 ? 144.27100 145.38000 115.16800 1.000 32.89779 191 ARG F C 1
ATOM 11333 O O . ARG E 4 191 ? 145.34700 144.77900 114.98300 1.000 33.77566 191 ARG F O 1
ATOM 11341 N N . ILE E 4 192 ? 143.22600 144.86000 115.82600 1.000 33.02607 192 ILE F N 1
ATOM 11342 C CA . ILE E 4 192 ? 143.35000 143.53500 116.51500 1.000 32.07046 192 ILE F CA 1
ATOM 11343 C C . ILE E 4 192 ? 142.09300 142.67500 116.30800 1.000 32.81721 192 ILE F C 1
ATOM 11344 O O . ILE E 4 192 ? 141.04800 143.23800 115.92300 1.000 37.94297 192 ILE F O 1
ATOM 11349 N N . ARG E 4 193 ? 142.20400 141.36500 116.54900 1.000 38.57881 193 ARG F N 1
ATOM 11350 C CA . ARG E 4 193 ? 141.05000 140.43300 116.44600 1.000 43.00283 193 ARG F CA 1
ATOM 11351 C C . ARG E 4 193 ? 140.98000 139.59800 117.73500 1.000 47.41450 193 ARG F C 1
ATOM 11352 O O . ARG E 4 193 ? 142.05200 139.24800 118.25300 1.000 48.40828 193 ARG F O 1
ATOM 11360 N N . PHE E 4 194 ? 139.77300 139.29000 118.22600 1.000 48.50942 194 PHE F N 1
ATOM 11361 C CA . PHE E 4 194 ? 139.61800 138.47100 119.46200 1.000 44.11870 194 PHE F CA 1
ATOM 11362 C C . PHE E 4 194 ? 138.91400 137.15000 119.16400 1.000 50.61922 194 PHE F C 1
ATOM 11363 O O . PHE E 4 194 ? 137.74800 137.18100 118.71900 1.000 44.44775 194 PHE F O 1
ATOM 11371 N N . VAL E 4 195 ? 139.60800 136.03300 119.39900 1.000 55.03776 195 VAL F N 1
ATOM 11372 C CA . VAL E 4 195 ? 138.98400 134.68700 119.21700 1.000 54.47727 195 VAL F CA 1
ATOM 11373 C C . VAL E 4 195 ? 138.84400 134.04900 120.60900 1.000 53.98794 195 VAL F C 1
ATOM 11374 O O . VAL E 4 195 ? 139.63000 134.41700 121.51000 1.000 55.40006 195 VAL F O 1
ATOM 11378 N N . ILE E 4 196 ? 137.88600 133.13600 120.78100 1.000 51.81237 196 ILE F N 1
ATOM 11379 C CA . ILE E 4 196 ? 137.63100 132.55200 122.13100 1.000 53.48772 196 ILE F CA 1
ATOM 11380 C C . ILE E 4 196 ? 137.98500 131.06000 122.10400 1.000 50.68457 196 ILE F C 1
ATOM 11381 O O . ILE E 4 196 ? 137.50900 130.35600 121.19300 1.000 57.26432 196 ILE F O 1
ATOM 11386 N N . ASP E 4 197 ? 138.78900 130.60900 123.06700 1.000 45.95649 197 ASP F N 1
ATOM 11387 C CA . ASP E 4 197 ? 139.13700 129.16600 123.15100 1.000 47.21711 197 ASP F CA 1
ATOM 11388 C C . ASP E 4 197 ? 138.05700 128.43700 123.95800 1.000 50.29687 197 ASP F C 1
ATOM 11389 O O . ASP E 4 197 ? 137.51400 127.44500 123.43000 1.000 58.63138 197 ASP F O 1
ATOM 11394 N N . SER E 4 198 ? 137.73900 128.91400 125.16900 1.000 47.07556 198 SER F N 1
ATOM 11395 C CA . SER E 4 198 ? 136.77200 128.22200 126.01200 1.000 47.20599 198 SER F CA 1
ATOM 11396 C C . SER E 4 198 ? 136.31900 129.14500 127.13200 1.000 43.98584 198 SER F C 1
ATOM 11397 O O . SER E 4 198 ? 137.15300 129.71600 127.84100 1.000 42.87493 198 SER F O 1
ATOM 11400 N N . ILE E 4 199 ? 135.00700 129.28400 127.28700 1.000 46.36263 199 ILE F N 1
ATOM 11401 C CA . ILE E 4 199 ? 134.40600 129.98200 128.41800 1.000 45.07296 199 ILE F CA 1
ATOM 11402 C C . ILE E 4 199 ? 133.97300 128.92200 129.42200 1.000 49.96245 199 ILE F C 1
ATOM 11403 O O . ILE E 4 199 ? 132.99200 128.20600 129.19700 1.000 57.76763 199 ILE F O 1
ATOM 11408 N N . ASP E 4 200 ? 134.69900 128.81500 130.53300 1.000 46.64964 200 ASP F N 1
ATOM 11409 C CA . ASP E 4 200 ? 134.46700 127.77400 131.52300 1.000 46.68886 200 ASP F CA 1
ATOM 11410 C C . ASP E 4 200 ? 134.32800 128.38800 132.90600 1.000 49.56065 200 ASP F C 1
ATOM 11411 O O . ASP E 4 200 ? 134.99700 129.37400 133.22800 1.000 59.56552 200 ASP F O 1
ATOM 11416 N N . THR E 4 201 ? 133.45900 127.79700 133.72300 1.000 45.89378 201 THR F N 1
ATOM 11417 C CA . THR E 4 201 ? 133.33000 128.18400 135.12400 1.000 46.99024 201 THR F CA 1
ATOM 11418 C C . THR E 4 201 ? 134.36900 127.42000 135.93400 1.000 42.35334 201 THR F C 1
ATOM 11419 O O . THR E 4 201 ? 134.25400 126.20400 136.11800 1.000 49.41990 201 THR F O 1
ATOM 11423 N N . VAL E 4 202 ? 135.39500 128.12700 136.40600 1.000 38.76057 202 VAL F N 1
ATOM 11424 C CA . VAL E 4 202 ? 136.46200 127.48400 137.16000 1.000 42.73017 202 VAL F CA 1
ATOM 11425 C C . VAL E 4 202 ? 136.20200 127.43300 138.66000 1.000 46.00665 202 VAL F C 1
ATOM 11426 O O . VAL E 4 202 ? 136.83000 126.62300 139.35600 1.000 51.91611 202 VAL F O 1
ATOM 11430 N N . VAL E 4 203 ? 135.31200 128.27100 139.18300 1.000 44.66531 203 VAL F N 1
ATOM 11431 C CA . VAL E 4 203 ? 134.96200 128.23300 140.59800 1.000 48.52065 203 VAL F CA 1
ATOM 11432 C C . VAL E 4 203 ? 133.44800 128.27900 140.73300 1.000 55.36277 203 VAL F C 1
ATOM 11433 O O . VAL E 4 203 ? 132.77800 129.06100 140.05000 1.000 51.18241 203 VAL F O 1
ATOM 11437 N N . GLY E 4 204 ? 132.90900 127.43700 141.60700 1.000 56.80973 204 GLY F N 1
ATOM 11438 C CA . GLY E 4 204 ? 131.48600 127.42900 141.86000 1.000 53.80966 204 GLY F CA 1
ATOM 11439 C C . GLY E 4 204 ? 130.72800 126.50900 140.92900 1.000 56.40452 204 GLY F C 1
ATOM 11440 O O . GLY E 4 204 ? 131.29100 125.72900 140.15500 1.000 60.88407 204 GLY F O 1
ATOM 11441 N N . ASP E 4 205 ? 129.40300 126.61200 141.01400 1.000 59.80192 205 ASP F N 1
ATOM 11442 C CA . ASP E 4 205 ? 128.50100 125.74800 140.26600 1.000 66.85781 205 ASP F CA 1
ATOM 11443 C C . ASP E 4 205 ? 127.73600 126.48900 139.17600 1.000 68.34799 205 ASP F C 1
ATOM 11444 O O . ASP E 4 205 ? 126.74600 125.95800 138.66200 1.000 74.43093 205 ASP F O 1
ATOM 11449 N N . PHE E 4 206 ? 128.15900 127.69900 138.81800 1.000 63.50612 206 PHE F N 1
ATOM 11450 C CA . PHE E 4 206 ? 127.47300 128.44100 137.76900 1.000 62.03684 206 PHE F CA 1
ATOM 11451 C C . PHE E 4 206 ? 127.64600 127.74200 136.42700 1.000 65.81071 206 PHE F C 1
ATOM 11452 O O . PHE E 4 206 ? 128.71900 127.22100 136.11100 1.000 66.99247 206 PHE F O 1
ATOM 11460 N N . ASP E 4 207 ? 126.57600 127.72600 135.63600 1.000 67.28466 207 ASP F N 1
ATOM 11461 C CA . ASP E 4 207 ? 126.58100 127.07500 134.32700 1.000 74.21744 207 ASP F CA 1
ATOM 11462 C C . ASP E 4 207 ? 126.93700 128.11600 133.27300 1.000 77.26830 207 ASP F C 1
ATOM 11463 O O . ASP E 4 207 ? 126.10000 128.93300 132.88100 1.000 74.29677 207 ASP F O 1
ATOM 11468 N N . SER E 4 208 ? 128.18500 128.08500 132.80800 1.000 73.17422 208 SER F N 1
ATOM 11469 C CA . SER E 4 208 ? 128.67900 129.03800 131.82300 1.000 69.64767 208 SER F CA 1
ATOM 11470 C C . SER E 4 208 ? 128.63000 128.49900 130.40000 1.000 73.04798 208 SER F C 1
ATOM 11471 O O . SER E 4 208 ? 129.13400 129.15500 129.48500 1.000 77.97493 208 SER F O 1
ATOM 11474 N N . SER E 4 209 ? 128.04300 127.31900 130.19400 1.000 75.82474 209 SER F N 1
ATOM 11475 C CA . SER E 4 209 ? 127.93600 126.77800 128.84400 1.000 73.29412 209 SER F CA 1
ATOM 11476 C C . SER E 4 209 ? 127.01400 127.62000 127.97200 1.000 73.37326 209 SER F C 1
ATOM 11477 O O . SER E 4 209 ? 127.25600 127.75600 126.76700 1.000 76.01551 209 SER F O 1
ATOM 11480 N N . ASN E 4 210 ? 125.95800 128.18800 128.55600 1.000 75.44893 210 ASN F N 1
ATOM 11481 C CA . ASN E 4 210 ? 125.02200 129.00100 127.78800 1.000 82.30075 210 ASN F CA 1
ATOM 11482 C C . ASN E 4 210 ? 125.61700 130.33700 127.36300 1.000 79.94906 210 ASN F C 1
ATOM 11483 O O . ASN E 4 210 ? 125.08200 130.97500 126.45100 1.000 73.75522 210 ASN F O 1
ATOM 11488 N N . LEU E 4 211 ? 126.69800 130.77700 128.00000 1.000 78.34099 211 LEU F N 1
ATOM 11489 C CA . LEU E 4 211 ? 127.32600 132.04800 127.65400 1.000 66.34625 211 LEU F CA 1
ATOM 11490 C C . LEU E 4 211 ? 128.14800 131.92500 126.37600 1.000 58.56421 211 LEU F C 1
ATOM 11491 O O . LEU E 4 211 ? 128.38200 132.91500 125.68200 1.000 51.31664 211 LEU F O 1
ATOM 11496 N N . TYR F 4 2 ? 149.37800 118.31100 171.35400 1.000 29.47129 2 TYR E N 1
ATOM 11497 C CA . TYR F 4 2 ? 149.40800 119.52100 170.54200 1.000 43.93706 2 TYR E CA 1
ATOM 11498 C C . TYR F 4 2 ? 150.42400 119.37100 169.41700 1.000 48.88125 2 TYR E C 1
ATOM 11499 O O . TYR F 4 2 ? 151.61700 119.19700 169.66500 1.000 44.46050 2 TYR E O 1
ATOM 11508 N N . SER F 4 3 ? 149.94800 119.44000 168.17700 1.000 43.57022 3 SER E N 1
ATOM 11509 C CA . SER F 4 3 ? 150.77600 119.20500 167.00600 1.000 34.95278 3 SER E CA 1
ATOM 11510 C C . SER F 4 3 ? 150.79100 120.43300 166.10600 1.000 35.38665 3 SER E C 1
ATOM 11511 O O . SER F 4 3 ? 149.84000 121.21800 166.07600 1.000 32.25807 3 SER E O 1
ATOM 11514 N N . LYS F 4 4 ? 151.89100 120.58900 165.37500 1.000 29.17295 4 LYS E N 1
ATOM 11515 C CA . LYS F 4 4 ? 152.05500 121.66200 164.40300 1.000 22.53423 4 LYS E CA 1
ATOM 11516 C C . LYS F 4 4 ? 152.48000 121.05100 163.07900 1.000 24.85770 4 LYS E C 1
ATOM 11517 O O . LYS F 4 4 ? 153.50100 120.35600 163.01600 1.000 39.69757 4 LYS E O 1
ATOM 11523 N N . ILE F 4 5 ? 151.70000 121.31800 162.03400 1.000 19.09865 5 ILE E N 1
ATOM 11524 C CA . ILE F 4 5 ? 151.96000 120.83400 160.68400 1.000 22.20921 5 ILE E CA 1
ATOM 11525 C C . ILE F 4 5 ? 152.49900 121.98900 159.85500 1.000 23.43935 5 ILE E C 1
ATOM 11526 O O . ILE F 4 5 ? 151.91000 123.07600 159.83300 1.000 27.15601 5 ILE E O 1
ATOM 11531 N N . ARG F 4 6 ? 153.61100 121.76000 159.16600 1.000 26.24187 6 ARG E N 1
ATOM 11532 C CA . ARG F 4 6 ? 154.26300 122.79600 158.37700 1.000 22.76776 6 ARG E CA 1
ATOM 11533 C C . ARG F 4 6 ? 153.98200 122.56700 156.89700 1.000 25.12972 6 ARG E C 1
ATOM 11534 O O . ARG F 4 6 ? 154.26500 121.48800 156.36600 1.000 23.57329 6 ARG E O 1
ATOM 11542 N N . ILE F 4 7 ? 153.42800 123.58000 156.23900 1.000 21.93034 7 ILE E N 1
ATOM 11543 C CA . ILE F 4 7 ? 153.19600 123.57100 154.80100 1.000 20.94421 7 ILE E CA 1
ATOM 11544 C C . ILE F 4 7 ? 154.23900 124.48500 154.17200 1.000 22.26329 7 ILE E C 1
ATOM 11545 O O . ILE F 4 7 ? 154.20100 125.70600 154.35600 1.000 24.82988 7 ILE E O 1
ATOM 11550 N N . VAL F 4 8 ? 155.17400 123.90400 153.43000 1.000 19.33313 8 VAL E N 1
ATOM 11551 C CA . VAL F 4 8 ? 156.25700 124.64700 152.80200 1.000 18.21350 8 VAL E CA 1
ATOM 11552 C C . VAL F 4 8 ? 156.15000 124.46400 151.29600 1.000 20.20212 8 VAL E C 1
ATOM 11553 O O . VAL F 4 8 ? 155.92800 123.34900 150.81400 1.000 31.00024 8 VAL E O 1
ATOM 11557 N N . GLY F 4 9 ? 156.28300 125.54600 150.53400 1.000 19.95023 9 GLY E N 1
ATOM 11558 C CA . GLY F 4 9 ? 156.27800 125.39400 149.07000 1.000 22.51102 9 GLY E CA 1
ATOM 11559 C C . GLY F 4 9 ? 156.68600 126.66700 148.36700 1.000 21.15699 9 GLY E C 1
ATOM 11560 O O . GLY F 4 9 ? 157.48300 127.43000 148.94400 1.000 23.58364 9 GLY E O 1
ATOM 11561 N N . LYS F 4 10 ? 156.17000 126.87600 147.15500 1.000 24.57647 10 LYS E N 1
ATOM 11562 C CA . LYS F 4 10 ? 156.53400 128.07500 146.36400 1.000 28.49922 10 LYS E CA 1
ATOM 11563 C C . LYS F 4 10 ? 155.29400 128.72300 145.74600 1.000 28.22037 10 LYS E C 1
ATOM 11564 O O . LYS F 4 10 ? 154.31900 127.99900 145.46600 1.000 37.06656 10 LYS E O 1
ATOM 11570 N N . ILE F 4 11 ? 155.34200 130.03800 145.54800 1.000 26.11206 11 ILE E N 1
ATOM 11571 C CA . ILE F 4 11 ? 154.23900 130.74900 144.84700 1.000 21.60963 11 ILE E CA 1
ATOM 11572 C C . ILE F 4 11 ? 154.87500 131.30100 143.56800 1.000 25.60111 11 ILE E C 1
ATOM 11573 O O . ILE F 4 11 ? 155.94600 131.92700 143.67300 1.000 22.72009 11 ILE E O 1
ATOM 11578 N N . ASP F 4 12 ? 154.25100 131.07800 142.41300 1.000 28.86599 12 ASP E N 1
ATOM 11579 C CA . ASP F 4 12 ? 154.89100 131.49600 141.13900 1.000 29.64298 12 ASP E CA 1
ATOM 11580 C C . ASP F 4 12 ? 154.13300 132.68300 140.54600 1.000 28.93055 12 ASP E C 1
ATOM 11581 O O . ASP F 4 12 ? 152.91200 132.56900 140.36000 1.000 29.63681 12 ASP E O 1
ATOM 11586 N N . VAL F 4 13 ? 154.85600 133.75700 140.23000 1.000 24.32423 13 VAL E N 1
ATOM 11587 C CA . VAL F 4 13 ? 154.22500 134.98600 139.67300 1.000 20.76269 13 VAL E CA 1
ATOM 11588 C C . VAL F 4 13 ? 153.79400 134.73000 138.22100 1.000 19.48856 13 VAL E C 1
ATOM 11589 O O . VAL F 4 13 ? 154.62300 134.81200 137.33300 1.000 24.28062 13 VAL E O 1
ATOM 11593 N N . LEU F 4 14 ? 152.53500 134.38800 137.98000 1.000 19.36763 14 LEU E N 1
ATOM 11594 C CA . LEU F 4 14 ? 152.07800 134.24600 136.59900 1.000 20.39977 14 LEU E CA 1
ATOM 11595 C C . LEU F 4 14 ? 152.13400 135.57500 135.85200 1.000 16.18050 14 LEU E C 1
ATOM 11596 O O . LEU F 4 14 ? 152.66200 135.64700 134.73800 1.000 27.14732 14 LEU E O 1
ATOM 11601 N N . THR F 4 15 ? 151.59900 136.63400 136.44700 1.000 12.55590 15 THR E N 1
ATOM 11602 C CA . THR F 4 15 ? 151.70300 137.98000 135.90400 1.000 13.80133 15 THR E CA 1
ATOM 11603 C C . THR F 4 15 ? 152.29500 138.89300 136.96800 1.000 15.67677 15 THR E C 1
ATOM 11604 O O . THR F 4 15 ? 152.25500 138.59000 138.16100 1.000 26.37695 15 THR E O 1
ATOM 11608 N N . GLY F 4 16 ? 152.81100 140.03600 136.52200 1.000 13.12079 16 GLY E N 1
ATOM 11609 C CA . GLY F 4 16 ? 153.61700 140.86600 137.40200 1.000 14.29740 16 GLY E CA 1
ATOM 11610 C C . GLY F 4 16 ? 152.86500 141.24600 138.66400 1.000 14.93480 16 GLY E C 1
ATOM 11611 O O . GLY F 4 16 ? 151.70900 141.67000 138.62100 1.000 18.34225 16 GLY E O 1
ATOM 11612 N N . LEU F 4 17 ? 153.54100 141.10400 139.80000 1.000 14.40532 17 LEU E N 1
ATOM 11613 C CA . LEU F 4 17 ? 152.92500 141.23600 141.11100 1.000 16.14449 17 LEU E CA 1
ATOM 11614 C C . LEU F 4 17 ? 153.35500 142.54500 141.75400 1.000 17.94579 17 LEU E C 1
ATOM 11615 O O . LEU F 4 17 ? 154.55200 142.83000 141.85300 1.000 18.14682 17 LEU E O 1
ATOM 11620 N N . HIS F 4 18 ? 152.37700 143.33100 142.19300 1.000 19.76574 18 HIS E N 1
ATOM 11621 C CA . HIS F 4 18 ? 152.62100 144.59400 142.88400 1.000 16.60003 18 HIS E CA 1
ATOM 11622 C C . HIS F 4 18 ? 151.91900 144.57300 144.23700 1.000 19.48171 18 HIS E C 1
ATOM 11623 O O . HIS F 4 18 ? 150.70300 144.77100 144.31700 1.000 23.71801 18 HIS E O 1
ATOM 11630 N N . ILE F 4 19 ? 152.68000 144.33200 145.29600 1.000 16.54512 19 ILE E N 1
ATOM 11631 C CA . ILE F 4 19 ? 152.22600 144.55600 146.66200 1.000 17.03172 19 ILE E CA 1
ATOM 11632 C C . ILE F 4 19 ? 152.94900 145.79900 147.15800 1.000 17.51124 19 ILE E C 1
ATOM 11633 O O . ILE F 4 19 ? 154.15800 145.76300 147.42000 1.000 23.94968 19 ILE E O 1
ATOM 11638 N N . GLY F 4 20 ? 152.21600 146.90100 147.28100 1.000 16.07354 20 GLY E N 1
ATOM 11639 C CA . GLY F 4 20 ? 152.85000 148.17500 147.55500 1.000 14.03188 20 GLY E CA 1
ATOM 11640 C C . GLY F 4 20 ? 153.37200 148.28300 148.97400 1.000 19.12490 20 GLY E C 1
ATOM 11641 O O . GLY F 4 20 ? 152.85600 147.67200 149.90900 1.000 18.15708 20 GLY E O 1
ATOM 11642 N N . GLY F 4 21 ? 154.43400 149.06900 149.12400 1.000 24.96702 21 GLY E N 1
ATOM 11643 C CA . GLY F 4 21 ? 154.94200 149.44200 150.42800 1.000 20.86427 21 GLY E CA 1
ATOM 11644 C C . GLY F 4 21 ? 155.42000 150.87800 150.43600 1.000 31.76508 21 GLY E C 1
ATOM 11645 O O . GLY F 4 21 ? 156.31700 151.24000 149.66800 1.000 38.54031 21 GLY E O 1
ATOM 11646 N N . GLY F 4 22 ? 154.83200 151.68600 151.31200 1.000 29.78368 22 GLY E N 1
ATOM 11647 C CA . GLY F 4 22 ? 155.19200 153.11100 151.30100 1.000 34.59636 22 GLY E CA 1
ATOM 11648 C C . GLY F 4 22 ? 156.19300 153.47300 152.36900 1.000 43.92072 22 GLY E C 1
ATOM 11649 O O . GLY F 4 22 ? 156.91900 152.57300 152.83400 1.000 45.79384 22 GLY E O 1
ATOM 11650 N N . GLY F 4 23 ? 156.28000 154.76400 152.70800 1.000 51.42889 23 GLY E N 1
ATOM 11651 C CA . GLY F 4 23 ? 157.18600 155.21900 153.78200 1.000 58.63937 23 GLY E CA 1
ATOM 11652 C C . GLY F 4 23 ? 158.41000 155.92700 153.23900 1.000 69.30034 23 GLY E C 1
ATOM 11653 O O . GLY F 4 23 ? 159.13100 156.55000 154.04100 1.000 70.34068 23 GLY E O 1
ATOM 11654 N N . GLU F 4 24 ? 158.65000 155.82600 151.93100 1.000 76.57558 24 GLU E N 1
ATOM 11655 C CA . GLU F 4 24 ? 159.86400 156.42900 151.32700 1.000 80.79388 24 GLU E CA 1
ATOM 11656 C C . GLU F 4 24 ? 159.45900 157.47800 150.28700 1.000 69.15875 24 GLU E C 1
ATOM 11657 O O . GLU F 4 24 ? 158.61500 157.15300 149.42400 1.000 64.96173 24 GLU E O 1
ATOM 11663 N N . THR F 4 25 ? 160.02900 158.68500 150.36300 1.000 67.46260 25 THR E N 1
ATOM 11664 C CA . THR F 4 25 ? 159.75400 159.69900 149.32100 1.000 65.89108 25 THR E CA 1
ATOM 11665 C C . THR F 4 25 ? 160.35600 159.20800 148.02100 1.000 64.36072 25 THR E C 1
ATOM 11666 O O . THR F 4 25 ? 161.45900 158.62200 148.06900 1.000 64.16995 25 THR E O 1
ATOM 11670 N N . SER F 4 26 ? 159.67800 159.43900 146.89400 1.000 60.21022 26 SER E N 1
ATOM 11671 C CA . SER F 4 26 ? 160.16900 158.89300 145.60200 1.000 57.75101 26 SER E CA 1
ATOM 11672 C C . SER F 4 26 ? 160.81400 159.99500 144.75300 1.000 51.52475 26 SER E C 1
ATOM 11673 O O . SER F 4 26 ? 160.30500 161.13400 144.77200 1.000 49.90488 26 SER E O 1
ATOM 11676 N N . MET F 4 27 ? 161.88400 159.65600 144.03100 1.000 46.97153 27 MET E N 1
ATOM 11677 C CA . MET F 4 27 ? 162.55100 160.62000 143.16900 1.000 42.69664 27 MET E CA 1
ATOM 11678 C C . MET F 4 27 ? 161.66000 160.98100 141.98500 1.000 45.23002 27 MET E C 1
ATOM 11679 O O . MET F 4 27 ? 160.87500 160.16300 141.49800 1.000 49.22570 27 MET E O 1
ATOM 11684 N N . ILE F 4 28 ? 161.77700 162.24300 141.55500 1.000 43.26547 28 ILE E N 1
ATOM 11685 C CA . ILE F 4 28 ? 160.97600 162.74000 140.40000 1.000 41.30827 28 ILE E CA 1
ATOM 11686 C C . ILE F 4 28 ? 161.34400 161.92800 139.15600 1.000 40.68368 28 ILE E C 1
ATOM 11687 O O . ILE F 4 28 ? 162.55000 161.79500 138.86500 1.000 40.12246 28 ILE E O 1
ATOM 11692 N N . GLY F 4 29 ? 160.33800 161.41100 138.46300 1.000 33.26512 29 GLY E N 1
ATOM 11693 C CA . GLY F 4 29 ? 160.54800 160.60800 137.28100 1.000 32.76937 29 GLY E CA 1
ATOM 11694 C C . GLY F 4 29 ? 160.81400 159.14500 137.54800 1.000 46.08944 29 GLY E C 1
ATOM 11695 O O . GLY F 4 29 ? 160.90100 158.36400 136.59300 1.000 51.03712 29 GLY E O 1
ATOM 11696 N N . ALA F 4 30 ? 160.94400 158.75000 138.81000 1.000 47.20786 30 ALA E N 1
ATOM 11697 C CA . ALA F 4 30 ? 161.15500 157.36100 139.17600 1.000 35.89780 30 ALA E CA 1
ATOM 11698 C C . ALA F 4 30 ? 159.80500 156.69800 139.44000 1.000 40.57353 30 ALA E C 1
ATOM 11699 O O . ALA F 4 30 ? 158.74600 157.24600 139.12400 1.000 40.37246 30 ALA E O 1
ATOM 11701 N N . ILE F 4 31 ? 159.83100 155.50300 140.02200 1.000 49.30300 31 ILE E N 1
ATOM 11702 C CA . ILE F 4 31 ? 158.59900 154.78500 140.32700 1.000 40.22220 31 ILE E CA 1
ATOM 11703 C C . ILE F 4 31 ? 157.88400 155.49100 141.47100 1.000 40.11579 31 ILE E C 1
ATOM 11704 O O . ILE F 4 31 ? 158.46200 155.71200 142.54200 1.000 45.96938 31 ILE E O 1
ATOM 11709 N N . ALA F 4 32 ? 156.62100 155.85600 141.24500 1.000 34.86510 32 ALA E N 1
ATOM 11710 C CA . ALA F 4 32 ? 155.84900 156.51900 142.29100 1.000 42.19447 32 ALA E CA 1
ATOM 11711 C C . ALA F 4 32 ? 155.45500 155.54300 143.39300 1.000 44.56001 32 ALA E C 1
ATOM 11712 O O . ALA F 4 32 ? 155.57100 155.86100 144.58200 1.000 31.98227 32 ALA E O 1
ATOM 11714 N N . SER F 4 33 ? 154.99400 154.35200 143.02000 1.000 47.21348 33 SER E N 1
ATOM 11715 C CA . SER F 4 33 ? 154.55000 153.34000 143.98000 1.000 38.37762 33 SER E CA 1
ATOM 11716 C C . SER F 4 33 ? 155.43400 152.10600 143.87900 1.000 38.69346 33 SER E C 1
ATOM 11717 O O . SER F 4 33 ? 155.24700 151.27600 142.97200 1.000 37.05965 33 SER E O 1
ATOM 11720 N N . PRO F 4 34 ? 156.40400 151.93900 144.77100 1.000 31.56242 34 PRO E N 1
ATOM 11721 C CA . PRO F 4 34 ? 157.24100 150.73700 144.75100 1.000 26.66498 34 PRO E CA 1
ATOM 11722 C C . PRO F 4 34 ? 156.54600 149.56000 145.42400 1.000 25.00505 34 PRO E C 1
ATOM 11723 O O . PRO F 4 34 ? 155.47700 149.68300 146.02200 1.000 27.99007 34 PRO E O 1
ATOM 11727 N N . VAL F 4 35 ? 157.18300 148.39800 145.31300 1.000 24.73729 35 VAL E N 1
ATOM 11728 C CA . VAL F 4 35 ? 156.70200 147.17200 145.93900 1.000 18.88899 35 VAL E CA 1
ATOM 11729 C C . VAL F 4 35 ? 157.36800 147.02300 147.29700 1.000 16.78425 35 VAL E C 1
ATOM 11730 O O . VAL F 4 35 ? 158.46700 147.53800 147.53500 1.000 19.97447 35 VAL E O 1
ATOM 11734 N N . VAL F 4 36 ? 156.69900 146.29000 148.19000 1.000 17.51163 36 VAL E N 1
ATOM 11735 C CA . VAL F 4 36 ? 157.30900 145.99800 149.52000 1.000 14.87589 36 VAL E CA 1
ATOM 11736 C C . VAL F 4 36 ? 158.50900 145.07100 149.27900 1.000 15.36348 36 VAL E C 1
ATOM 11737 O O . VAL F 4 36 ? 158.36300 144.08000 148.53500 1.000 20.93030 36 VAL E O 1
ATOM 11741 N N . ARG F 4 37 ? 159.65700 145.40500 149.85600 1.000 12.75359 37 ARG E N 1
ATOM 11742 C CA . ARG F 4 37 ? 160.87700 144.58700 149.67200 1.000 15.17779 37 ARG E CA 1
ATOM 11743 C C . ARG F 4 37 ? 161.45200 144.27800 151.05700 1.000 20.15169 37 ARG E C 1
ATOM 11744 O O . ARG F 4 37 ? 161.32500 145.14400 151.94100 1.000 28.55834 37 ARG E O 1
ATOM 11752 N N . ASP F 4 38 ? 162.04300 143.09500 151.25000 1.000 18.70940 38 ASP E N 1
ATOM 11753 C CA . ASP F 4 38 ? 162.70100 142.84700 152.55600 1.000 22.40168 38 ASP E CA 1
ATOM 11754 C C . ASP F 4 38 ? 163.83900 143.86100 152.66700 1.000 27.95961 38 ASP E C 1
ATOM 11755 O O . ASP F 4 38 ? 164.61300 143.98300 151.70500 1.000 27.64845 38 ASP E O 1
ATOM 11760 N N . PRO F 4 39 ? 164.00300 144.56400 153.80500 1.000 27.11407 39 PRO E N 1
ATOM 11761 C CA . PRO F 4 39 ? 165.03700 145.58100 153.91000 1.000 21.36821 39 PRO E CA 1
ATOM 11762 C C . PRO F 4 39 ? 166.44500 145.03500 153.79400 1.000 23.90457 39 PRO E C 1
ATOM 11763 O O . PRO F 4 39 ? 167.28200 145.65900 153.12100 1.000 28.17741 39 PRO E O 1
ATOM 11767 N N . TYR F 4 40 ? 166.70500 143.88800 154.41700 1.000 26.87481 40 TYR E N 1
ATOM 11768 C CA . TYR F 4 40 ? 168.08000 143.32600 154.45000 1.000 27.31935 40 TYR E CA 1
ATOM 11769 C C . TYR F 4 40 ? 168.50600 142.90200 153.05700 1.000 30.96096 40 TYR E C 1
ATOM 11770 O O . TYR F 4 40 ? 169.58200 143.33100 152.59500 1.000 39.54168 40 TYR E O 1
ATOM 11779 N N . SER F 4 41 ? 167.69000 142.08000 152.39900 1.000 30.62590 41 SER E N 1
ATOM 11780 C CA . SER F 4 41 ? 168.03400 141.54400 151.05600 1.000 22.20692 41 SER E CA 1
ATOM 11781 C C . SER F 4 41 ? 167.65900 142.53400 149.94800 1.000 26.73318 41 SER E C 1
ATOM 11782 O O . SER F 4 41 ? 168.12800 142.32700 148.81800 1.000 30.89855 41 SER E O 1
ATOM 11785 N N . ARG F 4 42 ? 166.90500 143.58600 150.27000 1.000 26.59957 42 ARG E N 1
ATOM 11786 C CA . ARG F 4 42 ? 166.41900 144.53800 149.23500 1.000 20.11150 42 ARG E CA 1
ATOM 11787 C C . ARG F 4 42 ? 165.60500 143.75800 148.19000 1.000 19.70368 42 ARG E C 1
ATOM 11788 O O . ARG F 4 42 ? 165.25700 144.35900 147.15600 1.000 25.28656 42 ARG E O 1
ATOM 11796 N N . LEU F 4 43 ? 165.31300 142.48700 148.46000 1.000 20.59754 43 LEU E N 1
ATOM 11797 C CA . LEU F 4 43 ? 164.54300 141.64800 147.50700 1.000 18.79375 43 LEU E CA 1
ATOM 11798 C C . LEU F 4 43 ? 163.05600 141.77400 147.84000 1.000 18.68347 43 LEU E C 1
ATOM 11799 O O . LEU F 4 43 ? 162.72000 141.79800 149.03600 1.000 25.44060 43 LEU E O 1
ATOM 11804 N N . PRO F 4 44 ? 162.15300 141.83300 146.84100 1.000 15.81158 44 PRO E N 1
ATOM 11805 C CA . PRO F 4 44 ? 160.72600 141.86600 147.12200 1.000 17.25367 44 PRO E CA 1
ATOM 11806 C C . PRO F 4 44 ? 160.25000 140.71400 148.01100 1.000 15.43713 44 PRO E C 1
ATOM 11807 O O . PRO F 4 44 ? 160.86000 139.62900 147.98300 1.000 15.95455 44 PRO E O 1
ATOM 11811 N N . ILE F 4 45 ? 159.19200 140.94400 148.79700 1.000 13.52137 45 ILE E N 1
ATOM 11812 C CA . ILE F 4 45 ? 158.61800 139.86800 149.64300 1.000 14.53749 45 ILE E CA 1
ATOM 11813 C C . ILE F 4 45 ? 157.09700 139.88800 149.51000 1.000 15.69549 45 ILE E C 1
ATOM 11814 O O . ILE F 4 45 ? 156.54500 140.96300 149.20700 1.000 18.80079 45 ILE E O 1
ATOM 11819 N N . ILE F 4 46 ? 156.47600 138.71700 149.66700 1.000 14.47494 46 ILE E N 1
ATOM 11820 C CA . ILE F 4 46 ? 154.98800 138.64700 149.67400 1.000 14.06067 46 ILE E CA 1
ATOM 11821 C C . ILE F 4 46 ? 154.57600 138.55200 151.14700 1.000 14.00600 46 ILE E C 1
ATOM 11822 O O . ILE F 4 46 ? 154.74200 137.46800 151.73400 1.000 21.69403 46 ILE E O 1
ATOM 11827 N N . PRO F 4 47 ? 154.07900 139.63400 151.78000 1.000 12.17879 47 PRO E N 1
ATOM 11828 C CA . PRO F 4 47 ? 153.76500 139.60600 153.21400 1.000 16.79066 47 PRO E CA 1
ATOM 11829 C C . PRO F 4 47 ? 152.74700 138.52600 153.54400 1.000 17.80842 47 PRO E C 1
ATOM 11830 O O . PRO F 4 47 ? 151.80500 138.28100 152.78800 1.000 21.12092 47 PRO E O 1
ATOM 11834 N N . GLY F 4 48 ? 152.94400 137.87900 154.69400 1.000 17.19909 48 GLY E N 1
ATOM 11835 C CA . GLY F 4 48 ? 151.98400 136.88700 155.14200 1.000 12.32566 48 GLY E CA 1
ATOM 11836 C C . GLY F 4 48 ? 150.62900 137.48600 155.44600 1.000 13.32676 48 GLY E C 1
ATOM 11837 O O . GLY F 4 48 ? 149.60600 136.80500 155.33200 1.000 16.63539 48 GLY E O 1
ATOM 11838 N N . SER F 4 49 ? 150.60100 138.76200 155.83500 1.000 16.65202 49 SER E N 1
ATOM 11839 C CA . SER F 4 49 ? 149.33200 139.44600 156.05200 1.000 12.71444 49 SER E CA 1
ATOM 11840 C C . SER F 4 49 ? 148.54500 139.57100 154.75500 1.000 12.49057 49 SER E C 1
ATOM 11841 O O . SER F 4 49 ? 147.32300 139.39500 154.75000 1.000 14.45075 49 SER E O 1
ATOM 11844 N N . SER F 4 50 ? 149.22600 139.85800 153.64500 1.000 10.43683 50 SER E N 1
ATOM 11845 C CA . SER F 4 50 ? 148.54200 139.96400 152.35900 1.000 11.20628 50 SER E CA 1
ATOM 11846 C C . SER F 4 50 ? 147.93400 138.62900 151.94700 1.000 14.37148 50 SER E C 1
ATOM 11847 O O . SER F 4 50 ? 146.76200 138.56100 151.55500 1.000 13.77475 50 SER E O 1
ATOM 11850 N N . ILE F 4 51 ? 148.71900 137.55200 152.04300 1.000 17.34130 51 ILE E N 1
ATOM 11851 C CA . ILE F 4 51 ? 148.22400 136.22600 151.68100 1.000 12.07689 51 ILE E CA 1
ATOM 11852 C C . ILE F 4 51 ? 147.06000 135.83300 152.57800 1.000 14.83628 51 ILE E C 1
ATOM 11853 O O . ILE F 4 51 ? 146.02500 135.35000 152.10500 1.000 19.76877 51 ILE E O 1
ATOM 11858 N N . LYS F 4 52 ? 147.21500 136.03000 153.89000 1.000 11.26853 52 LYS E N 1
ATOM 11859 C CA . LYS F 4 52 ? 146.16400 135.64700 154.82500 1.000 9.43375 52 LYS E CA 1
ATOM 11860 C C . LYS F 4 52 ? 144.88500 136.43100 154.57200 1.000 13.76854 52 LYS E C 1
ATOM 11861 O O . LYS F 4 52 ? 143.79300 135.85400 154.54800 1.000 18.58731 52 LYS E O 1
ATOM 11867 N N . GLY F 4 53 ? 144.99900 137.74500 154.37100 1.000 10.16342 53 GLY E N 1
ATOM 11868 C CA . GLY F 4 53 ? 143.81600 138.54900 154.13000 1.000 10.92537 53 GLY E CA 1
ATOM 11869 C C . GLY F 4 53 ? 143.11800 138.18500 152.83800 1.000 13.48115 53 GLY E C 1
ATOM 11870 O O . GLY F 4 53 ? 141.88900 138.10300 152.79100 1.000 20.72141 53 GLY E O 1
ATOM 11871 N N . LYS F 4 54 ? 143.88800 137.94300 151.77400 1.000 14.12640 54 LYS E N 1
ATOM 11872 C CA . LYS F 4 54 ? 143.27300 137.60800 150.49500 1.000 13.68843 54 LYS E CA 1
ATOM 11873 C C . LYS F 4 54 ? 142.60600 136.23700 150.54900 1.000 16.97722 54 LYS E C 1
ATOM 11874 O O . LYS F 4 54 ? 141.47900 136.06600 150.06400 1.000 21.40970 54 LYS E O 1
ATOM 11880 N N . MET F 4 55 ? 143.28000 135.25300 151.15500 1.000 15.27993 55 MET E N 1
ATOM 11881 C CA . MET F 4 55 ? 142.69100 133.92900 151.31800 1.000 11.78415 55 MET E CA 1
ATOM 11882 C C . MET F 4 55 ? 141.42800 133.98300 152.16500 1.000 17.41360 55 MET E C 1
ATOM 11883 O O . MET F 4 55 ? 140.42100 133.35000 151.82700 1.000 23.12808 55 MET E O 1
ATOM 11888 N N . ARG F 4 56 ? 141.45800 134.73400 153.27000 1.000 15.18857 56 ARG E N 1
ATOM 11889 C CA . ARG F 4 56 ? 140.28500 134.83500 154.12800 1.000 13.57078 56 ARG E CA 1
ATOM 11890 C C . ARG F 4 56 ? 139.13100 135.52500 153.41400 1.000 19.68118 56 ARG E C 1
ATOM 11891 O O . ARG F 4 56 ? 137.97900 135.10000 153.54100 1.000 25.74768 56 ARG E O 1
ATOM 11899 N N . SER F 4 57 ? 139.41600 136.58900 152.65800 1.000 22.79752 57 SER E N 1
ATOM 11900 C CA . SER F 4 57 ? 138.35900 137.27600 151.92500 1.000 21.66514 57 SER E CA 1
ATOM 11901 C C . SER F 4 57 ? 137.72900 136.36700 150.87900 1.000 23.39863 57 SER E C 1
ATOM 11902 O O . SER F 4 57 ? 136.49800 136.31200 150.75100 1.000 28.48489 57 SER E O 1
ATOM 11905 N N . LEU F 4 58 ? 138.55500 135.64100 150.12200 1.000 22.15256 58 LEU E N 1
ATOM 11906 C CA . LEU F 4 58 ? 138.01300 134.75000 149.10100 1.000 21.57908 58 LEU E CA 1
ATOM 11907 C C . LEU F 4 58 ? 137.22500 133.60400 149.72400 1.000 23.68024 58 LEU E C 1
ATOM 11908 O O . LEU F 4 58 ? 136.16000 133.23200 149.22000 1.000 32.01901 58 LEU E O 1
ATOM 11913 N N . LEU F 4 59 ? 137.72400 133.03800 150.82600 1.000 24.05548 59 LEU E N 1
ATOM 11914 C CA . LEU F 4 59 ? 137.00400 131.96100 151.49700 1.000 22.04452 59 LEU E CA 1
ATOM 11915 C C . LEU F 4 59 ? 135.68600 132.45600 152.07800 1.000 27.55250 59 LEU E C 1
ATOM 11916 O O . LEU F 4 59 ? 134.68600 131.73100 152.06500 1.000 33.82491 59 LEU E O 1
ATOM 11921 N N . ALA F 4 60 ? 135.66500 133.68400 152.60100 1.000 26.67491 60 ALA E N 1
ATOM 11922 C CA . ALA F 4 60 ? 134.42600 134.25400 153.11600 1.000 27.37635 60 ALA E CA 1
ATOM 11923 C C . ALA F 4 60 ? 133.42100 134.49600 152.00000 1.000 34.82631 60 ALA E C 1
ATOM 11924 O O . ALA F 4 60 ? 132.21900 134.27300 152.18200 1.000 49.76475 60 ALA E O 1
ATOM 11926 N N . LYS F 4 61 ? 133.88800 134.96200 150.84100 1.000 26.48142 61 LYS E N 1
ATOM 11927 C CA . LYS F 4 61 ? 132.98100 135.14100 149.71200 1.000 31.28786 61 LYS E CA 1
ATOM 11928 C C . LYS F 4 61 ? 132.45400 133.80200 149.21000 1.000 40.66794 61 LYS E C 1
ATOM 11929 O O . LYS F 4 61 ? 131.29200 133.70100 148.80100 1.000 46.24219 61 LYS E O 1
ATOM 11935 N N . HIS F 4 62 ? 133.29400 132.76600 149.23000 1.000 41.99548 62 HIS E N 1
ATOM 11936 C CA . HIS F 4 62 ? 132.86200 131.44600 148.77800 1.000 39.49711 62 HIS E CA 1
ATOM 11937 C C . HIS F 4 62 ? 131.84200 130.83800 149.73400 1.000 41.34812 62 HIS E C 1
ATOM 11938 O O . HIS F 4 62 ? 130.79000 130.34900 149.30700 1.000 43.65784 62 HIS E O 1
ATOM 11945 N N . ILE F 4 63 ? 132.13900 130.85600 151.03500 1.000 38.34732 63 ILE E N 1
ATOM 11946 C CA . ILE F 4 63 ? 131.21500 130.30400 152.02200 1.000 37.12135 63 ILE E CA 1
ATOM 11947 C C . ILE F 4 63 ? 129.95000 131.14700 152.09900 1.000 40.73904 63 ILE E C 1
ATOM 11948 O O . ILE F 4 63 ? 128.84100 130.62000 152.25000 1.000 37.86303 63 ILE E O 1
ATOM 11953 N N . GLY F 4 64 ? 130.09000 132.46400 151.99100 1.000 42.74852 64 GLY E N 1
ATOM 11954 C CA . GLY F 4 64 ? 128.94900 133.35100 152.05000 1.000 42.42868 64 GLY E CA 1
ATOM 11955 C C . GLY F 4 64 ? 129.08600 134.40700 153.12400 1.000 51.36985 64 GLY E C 1
ATOM 11956 O O . GLY F 4 64 ? 129.72400 134.17700 154.15600 1.000 54.48076 64 GLY E O 1
ATOM 11957 N N . LEU F 4 65 ? 128.49400 135.57200 152.88900 1.000 53.42746 65 LEU E N 1
ATOM 11958 C CA . LEU F 4 65 ? 128.51000 136.67400 153.83900 1.000 57.19513 65 LEU E CA 1
ATOM 11959 C C . LEU F 4 65 ? 127.09100 136.92900 154.32400 1.000 61.46941 65 LEU E C 1
ATOM 11960 O O . LEU F 4 65 ? 126.15500 136.97000 153.51800 1.000 69.03947 65 LEU E O 1
ATOM 11965 N N . ILE F 4 66 ? 126.93300 137.08900 155.63400 1.000 59.44220 66 ILE E N 1
ATOM 11966 C CA . ILE F 4 66 ? 125.63300 137.42800 156.20600 1.000 60.37661 66 ILE E CA 1
ATOM 11967 C C . ILE F 4 66 ? 125.27300 138.82900 155.72700 1.000 62.45854 66 ILE E C 1
ATOM 11968 O O . ILE F 4 66 ? 126.17200 139.65600 155.51600 1.000 63.72442 66 ILE E O 1
ATOM 11973 N N . PRO F 4 67 ? 123.99400 139.13200 155.51500 1.000 68.07265 67 PRO E N 1
ATOM 11974 C CA . PRO F 4 67 ? 123.62500 140.46700 155.02500 1.000 65.18668 67 PRO E CA 1
ATOM 11975 C C . PRO F 4 67 ? 124.07500 141.55500 155.98900 1.000 65.73389 67 PRO E C 1
ATOM 11976 O O . PRO F 4 67 ? 123.85200 141.47000 157.19900 1.000 56.63411 67 PRO E O 1
ATOM 11980 N N . GLY F 4 68 ? 124.71000 142.58400 155.43800 1.000 65.46402 68 GLY E N 1
ATOM 11981 C CA . GLY F 4 68 ? 125.21800 143.67800 156.24500 1.000 53.51079 68 GLY E CA 1
ATOM 11982 C C . GLY F 4 68 ? 126.31300 143.28800 157.21400 1.000 51.72651 68 GLY E C 1
ATOM 11983 O O . GLY F 4 68 ? 126.30100 143.73500 158.36800 1.000 49.40050 68 GLY E O 1
ATOM 11984 N N . GLN F 4 69 ? 127.26100 142.46300 156.77800 1.000 45.30677 69 GLN E N 1
ATOM 11985 C CA . GLN F 4 69 ? 128.37000 142.05500 157.63300 1.000 42.38492 69 GLN E CA 1
ATOM 11986 C C . GLN F 4 69 ? 129.37100 143.20000 157.71700 1.000 42.79378 69 GLN E C 1
ATOM 11987 O O . GLN F 4 69 ? 129.98200 143.57600 156.71200 1.000 45.73791 69 GLN E O 1
ATOM 11993 N N . LYS F 4 70 ? 129.54400 143.75200 158.91600 1.000 37.68992 70 LYS E N 1
ATOM 11994 C CA . LYS F 4 70 ? 130.40600 144.91000 159.10300 1.000 37.88844 70 LYS E CA 1
ATOM 11995 C C . LYS F 4 70 ? 131.82100 144.53900 159.51500 1.000 41.73698 70 LYS E C 1
ATOM 11996 O O . LYS F 4 70 ? 132.77100 145.22600 159.12200 1.000 47.86861 70 LYS E O 1
ATOM 12002 N N . MET F 4 71 ? 131.99000 143.47200 160.29000 1.000 33.91814 71 MET E N 1
ATOM 12003 C CA . MET F 4 71 ? 133.28000 143.11100 160.85100 1.000 33.44766 71 MET E CA 1
ATOM 12004 C C . MET F 4 71 ? 133.73500 141.75800 160.32100 1.000 31.42111 71 MET E C 1
ATOM 12005 O O . MET F 4 71 ? 132.96200 141.00100 159.73000 1.000 31.11656 71 MET E O 1
ATOM 12010 N N . HIS F 4 72 ? 135.01800 141.46900 160.53800 1.000 27.31315 72 HIS E N 1
ATOM 12011 C CA . HIS F 4 72 ? 135.59800 140.19400 160.14300 1.000 22.47745 72 HIS E CA 1
ATOM 12012 C C . HIS F 4 72 ? 135.30200 139.07600 161.13100 1.000 32.30781 72 HIS E C 1
ATOM 12013 O O . HIS F 4 72 ? 135.50500 137.90500 160.79200 1.000 42.13007 72 HIS E O 1
ATOM 12020 N N . ASN F 4 73 ? 134.83600 139.40000 162.33500 1.000 34.16588 73 ASN E N 1
ATOM 12021 C CA . ASN F 4 73 ? 134.45500 138.38500 163.30800 1.000 29.01483 73 ASN E CA 1
ATOM 12022 C C . ASN F 4 73 ? 133.06400 137.82500 163.05500 1.000 30.08757 73 ASN E C 1
ATOM 12023 O O . ASN F 4 73 ? 132.65200 136.89500 163.75400 1.000 37.01388 73 ASN E O 1
ATOM 12028 N N . GLN F 4 74 ? 132.33700 138.36800 162.08400 1.000 31.10505 74 GLN E N 1
ATOM 12029 C CA . GLN F 4 74 ? 131.02800 137.86000 161.70300 1.000 33.81623 74 GLN E CA 1
ATOM 12030 C C . GLN F 4 74 ? 131.10200 136.81200 160.60200 1.000 37.10383 74 GLN E C 1
ATOM 12031 O O . GLN F 4 74 ? 130.05600 136.37100 160.11600 1.000 38.85367 74 GLN E O 1
ATOM 12037 N N . ASP F 4 75 ? 132.30400 136.41000 160.19600 1.000 34.51804 75 ASP E N 1
ATOM 12038 C CA . ASP F 4 75 ? 132.46500 135.39400 159.16900 1.000 35.21788 75 ASP E CA 1
ATOM 12039 C C . ASP F 4 75 ? 131.95300 134.04600 159.67300 1.000 39.63920 75 ASP E C 1
ATOM 12040 O O . ASP F 4 75 ? 131.52800 133.89600 160.82200 1.000 50.54753 75 ASP E O 1
ATOM 12045 N N . ALA F 4 76 ? 132.00000 133.04900 158.79500 1.000 31.58571 76 ALA E N 1
ATOM 12046 C CA . ALA F 4 76 ? 131.52000 131.72400 159.14600 1.000 34.27238 76 ALA E CA 1
ATOM 12047 C C . ALA F 4 76 ? 132.38400 131.12600 160.25500 1.000 41.02328 76 ALA E C 1
ATOM 12048 O O . ALA F 4 76 ? 133.55500 131.48700 160.40300 1.000 42.84650 76 ALA E O 1
ATOM 12050 N N . PRO F 4 77 ? 131.82300 130.22400 161.06500 1.000 42.09177 77 PRO E N 1
ATOM 12051 C CA . PRO F 4 77 ? 132.62400 129.60500 162.13300 1.000 34.35304 77 PRO E CA 1
ATOM 12052 C C . PRO F 4 77 ? 133.85600 128.87800 161.62600 1.000 36.87907 77 PRO E C 1
ATOM 12053 O O . PRO F 4 77 ? 134.86100 128.81800 162.34300 1.000 37.08084 77 PRO E O 1
ATOM 12057 N N . GLU F 4 78 ? 133.81100 128.31800 160.41500 1.000 38.47150 78 GLU E N 1
ATOM 12058 C CA . GLU F 4 78 ? 135.00200 127.69500 159.84500 1.000 31.88127 78 GLU E CA 1
ATOM 12059 C C . GLU F 4 78 ? 136.09900 128.72600 159.60600 1.000 33.55789 78 GLU E C 1
ATOM 12060 O O . GLU F 4 78 ? 137.27700 128.46600 159.87700 1.000 37.93016 78 GLU E O 1
ATOM 12066 N N . ILE F 4 79 ? 135.72900 129.90300 159.09900 1.000 31.79199 79 ILE E N 1
ATOM 12067 C CA . ILE F 4 79 ? 136.71300 130.94800 158.83500 1.000 31.54810 79 ILE E CA 1
ATOM 12068 C C . ILE F 4 79 ? 137.30500 131.46900 160.13900 1.000 31.35530 79 ILE E C 1
ATOM 12069 O O . ILE F 4 79 ? 138.51800 131.67900 160.24700 1.000 25.43905 79 ILE E O 1
ATOM 12074 N N . LEU F 4 80 ? 136.45500 131.70400 161.14100 1.000 32.72785 80 LEU E N 1
ATOM 12075 C CA . LEU F 4 80 ? 136.95300 132.13900 162.44200 1.000 27.18167 80 LEU E CA 1
ATOM 12076 C C . LEU F 4 80 ? 137.82100 131.07000 163.09000 1.000 24.52803 80 LEU E C 1
ATOM 12077 O O . LEU F 4 80 ? 138.75300 131.39100 163.83300 1.000 26.34845 80 LEU E O 1
ATOM 12082 N N . ARG F 4 81 ? 137.52200 129.79900 162.82700 1.000 25.20035 81 ARG E N 1
ATOM 12083 C CA . ARG F 4 81 ? 138.33300 128.71000 163.35800 1.000 31.32302 81 ARG E CA 1
ATOM 12084 C C . ARG F 4 81 ? 139.70100 128.65900 162.68900 1.000 30.87097 81 ARG E C 1
ATOM 12085 O O . ARG F 4 81 ? 140.72000 128.45000 163.35700 1.000 29.51902 81 ARG E O 1
ATOM 12093 N N . LEU F 4 82 ? 139.74000 128.84900 161.37000 1.000 26.60275 82 LEU E N 1
ATOM 12094 C CA . LEU F 4 82 ? 140.98800 128.72700 160.62400 1.000 21.39514 82 LEU E CA 1
ATOM 12095 C C . LEU F 4 82 ? 141.88000 129.95100 160.80000 1.000 22.66863 82 LEU E C 1
ATOM 12096 O O . LEU F 4 82 ? 143.06300 129.82300 161.13100 1.000 18.88503 82 LEU E O 1
ATOM 12101 N N . PHE F 4 83 ? 141.33100 131.14500 160.57600 1.000 25.03694 83 PHE E N 1
ATOM 12102 C CA . PHE F 4 83 ? 142.11800 132.36800 160.52500 1.000 19.85444 83 PHE E CA 1
ATOM 12103 C C . PHE F 4 83 ? 142.06700 133.18400 161.80900 1.000 21.62227 83 PHE E C 1
ATOM 12104 O O . PHE F 4 83 ? 142.83700 134.14000 161.94300 1.000 22.90826 83 PHE E O 1
ATOM 12112 N N . GLY F 4 84 ? 141.19300 132.84400 162.74300 1.000 24.64018 84 GLY E N 1
ATOM 12113 C CA . GLY F 4 84 ? 141.16900 133.49600 164.03400 1.000 18.27983 84 GLY E CA 1
ATOM 12114 C C . GLY F 4 84 ? 139.95000 134.38800 164.20400 1.000 22.72355 84 GLY E C 1
ATOM 12115 O O . GLY F 4 84 ? 139.29900 134.80300 163.24100 1.000 29.31721 84 GLY E O 1
ATOM 12116 N N . SER F 4 85 ? 139.65000 134.68900 165.46500 1.000 24.30553 85 SER E N 1
ATOM 12117 C CA . SER F 4 85 ? 138.51200 135.52000 165.82500 1.000 23.60165 85 SER E CA 1
ATOM 12118 C C . SER F 4 85 ? 138.93100 136.49400 166.91700 1.000 28.75887 85 SER E C 1
ATOM 12119 O O . SER F 4 85 ? 139.98600 136.34900 167.54000 1.000 32.85992 85 SER E O 1
ATOM 12122 N N . SER F 4 86 ? 138.08800 137.50300 167.14200 1.000 31.75750 86 SER E N 1
ATOM 12123 C CA . SER F 4 86 ? 138.398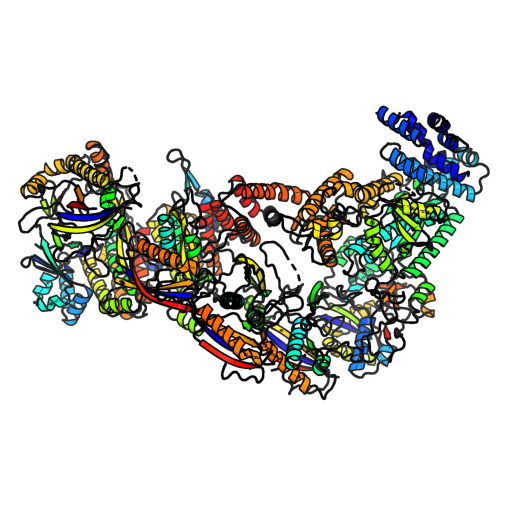00 138.54400 168.11300 1.000 26.27501 86 SER E CA 1
ATOM 12124 C C . SER F 4 86 ? 137.19200 138.96500 168.94500 1.000 28.06752 86 SER E C 1
ATOM 12125 O O . SER F 4 86 ? 137.26400 139.99500 169.62600 1.000 35.29337 86 SER E O 1
ATOM 12128 N N . GLN F 4 87 ? 136.09500 138.21300 168.91400 1.000 28.40126 87 GLN E N 1
ATOM 12129 C CA . GLN F 4 87 ? 134.89500 138.60100 169.64200 1.000 34.73297 87 GLN E CA 1
ATOM 12130 C C . GLN F 4 87 ? 135.15100 138.61300 171.14500 1.000 41.09847 87 GLN E C 1
ATOM 12131 O O . GLN F 4 87 ? 136.01600 137.89900 171.65800 1.000 43.65102 87 GLN E O 1
ATOM 12137 N N . LYS F 4 88 ? 134.38800 139.44400 171.85200 1.000 43.39521 88 LYS E N 1
ATOM 12138 C CA . LYS F 4 88 ? 134.46900 139.49100 173.30600 1.000 43.99637 88 LYS E CA 1
ATOM 12139 C C . LYS F 4 88 ? 133.89400 138.20900 173.89300 1.000 49.94260 88 LYS E C 1
ATOM 12140 O O . LYS F 4 88 ? 132.71800 137.89400 173.68400 1.000 53.22824 88 LYS E O 1
ATOM 12146 N N . GLY F 4 89 ? 134.72200 137.46900 174.62600 1.000 50.47457 89 GLY E N 1
ATOM 12147 C CA . GLY F 4 89 ? 134.31200 136.20000 175.18000 1.000 53.61482 89 GLY E CA 1
ATOM 12148 C C . GLY F 4 89 ? 134.29400 135.05400 174.19500 1.000 55.80797 89 GLY E C 1
ATOM 12149 O O . GLY F 4 89 ? 133.88800 133.94600 174.56700 1.000 58.21265 89 GLY E O 1
ATOM 12150 N N . ALA F 4 90 ? 134.70900 135.28400 172.95100 1.000 47.78898 90 ALA E N 1
ATOM 12151 C CA . ALA F 4 90 ? 134.75900 134.24800 171.92800 1.000 42.29961 90 ALA E CA 1
ATOM 12152 C C . ALA F 4 90 ? 136.02800 134.38400 171.10000 1.000 37.70582 90 ALA E C 1
ATOM 12153 O O . ALA F 4 90 ? 136.01000 134.23300 169.87500 1.000 43.80480 90 ALA E O 1
ATOM 12155 N N . ILE F 4 91 ? 137.14800 134.67500 171.75700 1.000 32.18988 91 ILE E N 1
ATOM 12156 C CA . ILE F 4 91 ? 138.41700 134.82500 171.05000 1.000 31.73781 91 ILE E CA 1
ATOM 12157 C C . ILE F 4 91 ? 138.89200 133.43100 170.65300 1.000 30.79086 91 ILE E C 1
ATOM 12158 O O . ILE F 4 91 ? 139.19600 132.59700 171.51100 1.000 39.09560 91 ILE E O 1
ATOM 12163 N N . GLN F 4 92 ? 138.92100 133.16200 169.35200 1.000 23.68395 92 GLN E N 1
ATOM 12164 C CA . GLN F 4 92 ? 139.37700 131.88600 168.82300 1.000 25.77653 92 GLN E CA 1
ATOM 12165 C C . GLN F 4 92 ? 140.78400 132.05600 168.26900 1.000 28.47462 92 GLN E C 1
ATOM 12166 O O . GLN F 4 92 ? 141.01200 132.89500 167.39200 1.000 28.01430 92 GLN E O 1
ATOM 12172 N N . SER F 4 93 ? 141.72200 131.26700 168.78200 1.000 28.28832 93 SER E N 1
ATOM 12173 C CA . SER F 4 93 ? 143.08100 131.30300 168.26700 1.000 24.34680 93 SER E CA 1
ATOM 12174 C C . SER F 4 93 ? 143.10700 130.78000 166.83800 1.000 22.85063 93 SER E C 1
ATOM 12175 O O . SER F 4 93 ? 142.44200 129.79400 166.50900 1.000 25.54767 93 SER E O 1
ATOM 12178 N N . SER F 4 94 ? 143.87500 131.45000 165.98500 1.000 20.84243 94 SER E N 1
ATOM 12179 C CA . SER F 4 94 ? 143.94100 131.07600 164.58200 1.000 17.09709 94 SER E CA 1
ATOM 12180 C C . SER F 4 94 ? 144.76800 129.81000 164.42700 1.000 24.66790 94 SER E C 1
ATOM 12181 O O . SER F 4 94 ? 145.88300 129.71900 164.95000 1.000 22.64237 94 SER E O 1
ATOM 12184 N N . ARG F 4 95 ? 144.22000 128.83200 163.70700 1.000 24.76577 95 ARG E N 1
ATOM 12185 C CA . ARG F 4 95 ? 144.98800 127.62600 163.43100 1.000 16.78909 95 ARG E CA 1
ATOM 12186 C C . ARG F 4 95 ? 146.09000 127.89700 162.41700 1.000 18.06830 95 ARG E C 1
ATOM 12187 O O . ARG F 4 95 ? 147.13700 127.24400 162.45300 1.000 24.71173 95 ARG E O 1
ATOM 12195 N N . LEU F 4 96 ? 145.87600 128.85600 161.51800 1.000 17.95175 96 LEU E N 1
ATOM 12196 C CA . LEU F 4 96 ? 146.81300 129.16500 160.44500 1.000 13.78354 96 LEU E CA 1
ATOM 12197 C C . LEU F 4 96 ? 147.69500 130.34100 160.84200 1.000 15.22039 96 LEU E C 1
ATOM 12198 O O . LEU F 4 96 ? 147.19000 131.42200 161.16500 1.000 16.92154 96 LEU E O 1
ATOM 12203 N N . GLN F 4 97 ? 149.00500 130.12800 160.81000 1.000 14.74238 97 GLN E N 1
ATOM 12204 C CA . GLN F 4 97 ? 149.99500 131.19200 160.91400 1.000 15.71321 97 GLN E CA 1
ATOM 12205 C C . GLN F 4 97 ? 150.72300 131.24800 159.57800 1.000 17.29215 97 GLN E C 1
ATOM 12206 O O . GLN F 4 97 ? 151.51400 130.35400 159.25800 1.000 20.87180 97 GLN E O 1
ATOM 12212 N N . ILE F 4 98 ? 150.44200 132.28500 158.79600 1.000 11.96948 98 ILE E N 1
ATOM 12213 C CA . ILE F 4 98 ? 150.96900 132.42400 157.44500 1.000 11.82893 98 ILE E CA 1
ATOM 12214 C C . ILE F 4 98 ? 152.15100 133.37700 157.48700 1.000 12.28371 98 ILE E C 1
ATOM 12215 O O . ILE F 4 98 ? 152.01600 134.52200 157.92900 1.000 17.43071 98 ILE E O 1
ATOM 12220 N N . SER F 4 99 ? 153.30400 132.91200 157.02100 1.000 12.21454 99 SER E N 1
ATOM 12221 C CA . SER F 4 99 ? 154.52900 133.68900 157.07500 1.000 15.47945 99 SER E CA 1
ATOM 12222 C C . SER F 4 99 ? 154.72000 134.50000 155.79700 1.000 21.43587 99 SER E C 1
ATOM 12223 O O . SER F 4 99 ? 154.01800 134.32200 154.80100 1.000 28.35363 99 SER E O 1
ATOM 12226 N N . ASP F 4 100 ? 155.70800 135.39000 155.85400 1.000 20.97646 100 ASP E N 1
ATOM 12227 C CA . ASP F 4 100 ? 156.05400 136.20800 154.66900 1.000 17.73096 100 ASP E CA 1
ATOM 12228 C C . ASP F 4 100 ? 156.76400 135.31600 153.65600 1.000 20.23800 100 ASP E C 1
ATOM 12229 O O . ASP F 4 100 ? 157.66900 134.57600 154.06700 1.000 27.35467 100 ASP E O 1
ATOM 12234 N N . ALA F 4 101 ? 156.30700 135.34600 152.40500 1.000 18.97727 101 ALA E N 1
ATOM 12235 C CA . ALA F 4 101 ? 157.00000 134.59000 151.34300 1.000 13.87714 101 ALA E CA 1
ATOM 12236 C C . ALA F 4 101 ? 158.25800 135.36800 150.96300 1.000 17.20492 101 ALA E C 1
ATOM 12237 O O . ALA F 4 101 ? 158.21100 136.61000 150.91800 1.000 17.07042 101 ALA E O 1
ATOM 12239 N N . PHE F 4 102 ? 159.34700 134.66300 150.67800 1.000 15.58064 102 PHE E N 1
ATOM 12240 C CA . PHE F 4 102 ? 160.63400 135.34400 150.39100 1.000 15.39170 102 PHE E CA 1
ATOM 12241 C C . PHE F 4 102 ? 161.06700 134.93300 148.99700 1.000 16.73242 102 PHE E C 1
ATOM 12242 O O . PHE F 4 102 ? 160.78000 133.79000 148.59200 1.000 19.36427 102 PHE E O 1
ATOM 12250 N N . PHE F 4 103 ? 161.72600 135.83800 148.27000 1.000 20.27202 103 PHE E N 1
ATOM 12251 C CA . PHE F 4 103 ? 162.06800 135.52900 146.86200 1.000 22.95917 103 PHE E CA 1
ATOM 12252 C C . PHE F 4 103 ? 162.96500 134.31600 146.87100 1.000 24.32907 103 PHE E C 1
ATOM 12253 O O . PHE F 4 103 ? 163.92500 134.27100 147.66700 1.000 26.77493 103 PHE E O 1
ATOM 12261 N N . SER F 4 104 ? 162.69000 133.36200 145.98100 1.000 20.60302 104 SER E N 1
ATOM 12262 C CA . SER F 4 104 ? 163.46100 132.09400 145.99000 1.000 19.40704 104 SER E CA 1
ATOM 12263 C C . SER F 4 104 ? 164.91000 132.34200 145.56100 1.000 30.91904 104 SER E C 1
ATOM 12264 O O . SER F 4 104 ? 165.12400 133.17300 144.66100 1.000 33.11629 104 SER E O 1
ATOM 12267 N N . LYS F 4 105 ? 165.86200 131.64600 146.18100 1.000 36.44912 105 LYS E N 1
ATOM 12268 C CA . LYS F 4 105 ? 167.27500 131.74800 145.73500 1.000 36.73389 105 LYS E CA 1
ATOM 12269 C C . LYS F 4 105 ? 167.35800 131.21200 144.29900 1.000 35.83189 105 LYS E C 1
ATOM 12270 O O . LYS F 4 105 ? 168.09800 131.78900 143.49000 1.000 47.27331 105 LYS E O 1
ATOM 12276 N N . ALA F 4 106 ? 166.63700 130.13000 144.01000 1.000 27.78236 106 ALA E N 1
ATOM 12277 C CA . ALA F 4 106 ? 166.68100 129.55200 142.65100 1.000 33.41596 106 ALA E CA 1
ATOM 12278 C C . ALA F 4 106 ? 166.14100 130.56100 141.63700 1.000 40.90794 106 ALA E C 1
ATOM 12279 O O . ALA F 4 106 ? 166.77800 130.71600 140.58000 1.000 47.73981 106 ALA E O 1
ATOM 12281 N N . SER F 4 107 ? 165.04500 131.25500 141.95400 1.000 35.43241 107 SER E N 1
ATOM 12282 C CA . SER F 4 107 ? 164.54400 132.32300 141.05000 1.000 28.13729 107 SER E CA 1
ATOM 12283 C C . SER F 4 107 ? 165.60200 133.42900 140.97600 1.000 33.03952 107 SER E C 1
ATOM 12284 O O . SER F 4 107 ? 165.82200 133.97100 139.87900 1.000 41.94973 107 SER E O 1
ATOM 12287 N N . GLN F 4 108 ? 166.21800 133.74900 142.11300 1.000 26.81619 108 GLN E N 1
ATOM 12288 C CA . GLN F 4 108 ? 167.28600 134.77400 142.14000 1.000 26.72822 108 GLN E CA 1
ATOM 12289 C C . GLN F 4 108 ? 168.41700 134.31800 141.21300 1.000 39.40990 108 GLN E C 1
ATOM 12290 O O . GLN F 4 108 ? 168.85400 135.13500 140.38300 1.000 51.37576 108 GLN E O 1
ATOM 12296 N N . GLU F 4 109 ? 168.84600 133.05700 141.32000 1.000 41.13116 109 GLU E N 1
ATOM 12297 C CA . GLU F 4 109 ? 169.88300 132.60700 140.39600 1.000 36.49880 109 GLU E CA 1
ATOM 12298 C C . GLU F 4 109 ? 169.40400 132.67200 138.95200 1.000 40.36524 109 GLU E C 1
ATOM 12299 O O . GLU F 4 109 ? 170.15400 133.08800 138.06300 1.000 45.55453 109 GLU E O 1
ATOM 12305 N N . GLU F 4 110 ? 168.15600 132.26600 138.70600 1.000 40.06281 110 GLU E N 1
ATOM 12306 C CA . GLU F 4 110 ? 167.61700 132.25100 137.31900 1.000 35.07683 110 GLU E CA 1
ATOM 12307 C C . GLU F 4 110 ? 167.57400 133.67400 136.75800 1.000 37.08628 110 GLU E C 1
ATOM 12308 O O . GLU F 4 110 ? 167.49800 133.80800 135.52700 1.000 47.61108 110 GLU E O 1
ATOM 12314 N N . PHE F 4 111 ? 167.58200 134.68200 137.62800 1.000 35.08445 111 PHE E N 1
ATOM 12315 C CA . PHE F 4 111 ? 167.48500 136.09500 137.17700 1.000 34.99310 111 PHE E CA 1
ATOM 12316 C C . PHE F 4 111 ? 168.87800 136.70100 137.12200 1.000 41.14478 111 PHE E C 1
ATOM 12317 O O . PHE F 4 111 ? 169.15400 137.49000 136.19900 1.000 45.58785 111 PHE E O 1
ATOM 12325 N N . ASP F 4 112 ? 169.73600 136.35700 138.08800 1.000 40.02805 112 ASP E N 1
ATOM 12326 C CA . ASP F 4 112 ? 171.10600 136.86000 138.04000 1.000 45.19268 112 ASP E CA 1
ATOM 12327 C C . ASP F 4 112 ? 171.82000 136.37500 136.78600 1.000 52.86773 112 ASP E C 1
ATOM 12328 O O . ASP F 4 112 ? 172.50900 137.15000 136.11200 1.000 55.84854 112 ASP E O 1
ATOM 12333 N N . LYS F 4 113 ? 171.67700 135.09300 136.46100 1.000 52.52219 113 LYS E N 1
ATOM 12334 C CA . LYS F 4 113 ? 171.98500 134.64500 135.11200 1.000 52.90483 113 LYS E CA 1
ATOM 12335 C C . LYS F 4 113 ? 170.86900 135.10600 134.18600 1.000 52.93842 113 LYS E C 1
ATOM 12336 O O . LYS F 4 113 ? 169.71400 135.21400 134.60300 1.000 53.12123 113 LYS E O 1
ATOM 12342 N N . LYS F 4 114 ? 171.23700 135.42600 132.94100 1.000 57.42282 114 LYS E N 1
ATOM 12343 C CA . LYS F 4 114 ? 170.40700 136.10800 131.94400 1.000 57.47534 114 LYS E CA 1
ATOM 12344 C C . LYS F 4 114 ? 170.26100 137.58200 132.31200 1.000 52.77145 114 LYS E C 1
ATOM 12345 O O . LYS F 4 114 ? 169.71100 138.37000 131.53500 1.000 56.42854 114 LYS E O 1
ATOM 12351 N N . ASP F 4 115 ? 170.88200 137.97600 133.43000 1.000 49.97135 115 ASP E N 1
ATOM 12352 C CA . ASP F 4 115 ? 170.93100 139.41400 133.82600 1.000 51.22215 115 ASP E CA 1
ATOM 12353 C C . ASP F 4 115 ? 169.55000 140.05900 133.72800 1.000 54.20459 115 ASP E C 1
ATOM 12354 O O . ASP F 4 115 ? 169.39000 141.01900 132.94400 1.000 54.91106 115 ASP E O 1
ATOM 12359 N N . LEU F 4 116 ? 168.59900 139.56500 134.51300 1.000 48.13629 116 LEU E N 1
ATOM 12360 C CA . LEU F 4 116 ? 167.26400 140.14000 134.54500 1.000 30.64061 116 LEU E CA 1
ATOM 12361 C C . LEU F 4 116 ? 166.97800 140.71400 135.92600 1.000 28.37412 116 LEU E C 1
ATOM 12362 O O . LEU F 4 116 ? 167.28900 140.09000 136.94500 1.000 39.38288 116 LEU E O 1
ATOM 12367 N N . ALA F 4 117 ? 166.40000 141.91600 135.94700 1.000 23.26136 117 ALA E N 1
ATOM 12368 C CA . ALA F 4 117 ? 166.07200 142.57800 137.22900 1.000 19.48978 117 ALA E CA 1
ATOM 12369 C C . ALA F 4 117 ? 164.88700 141.88100 137.89000 1.000 24.71866 117 ALA E C 1
ATOM 12370 O O . ALA F 4 117 ? 163.96400 141.43300 137.18000 1.000 31.81208 117 ALA E O 1
ATOM 12372 N N . TYR F 4 118 ? 164.90300 141.81400 139.21700 1.000 18.85889 118 TYR E N 1
ATOM 12373 C CA . TYR F 4 118 ? 163.82700 141.16700 139.96100 1.000 16.06132 118 TYR E CA 1
ATOM 12374 C C . TYR F 4 118 ? 162.50100 141.88500 139.75100 1.000 21.11466 118 TYR E C 1
ATOM 12375 O O . TYR F 4 118 ? 161.44900 141.24600 139.64700 1.000 27.27046 118 TYR E O 1
ATOM 12384 N N . THR F 4 119 ? 162.53100 143.21300 139.68600 1.000 22.50408 119 THR E N 1
ATOM 12385 C CA . THR F 4 119 ? 161.33600 144.02300 139.51200 1.000 23.18677 119 THR E CA 1
ATOM 12386 C C . THR F 4 119 ? 161.40000 144.78100 138.19400 1.000 22.19354 119 THR E C 1
ATOM 12387 O O . THR F 4 119 ? 162.47900 145.15800 137.72600 1.000 29.29282 119 THR E O 1
ATOM 12391 N N . GLU F 4 120 ? 160.23000 144.98200 137.60300 1.000 21.67094 120 GLU E N 1
ATOM 12392 C CA . GLU F 4 120 ? 160.05500 145.65400 136.32700 1.000 20.35938 120 GLU E CA 1
ATOM 12393 C C . GLU F 4 120 ? 159.30000 146.95600 136.54800 1.000 19.14959 120 GLU E C 1
ATOM 12394 O O . GLU F 4 120 ? 158.32500 146.99700 137.30900 1.000 25.17129 120 GLU E O 1
ATOM 12400 N N . THR F 4 121 ? 159.77600 148.02400 135.91700 1.000 24.50258 121 THR E N 1
ATOM 12401 C CA . THR F 4 121 ? 159.01800 149.26500 135.87500 1.000 29.57044 121 THR E CA 1
ATOM 12402 C C . THR F 4 121 ? 157.96700 149.18400 134.77400 1.000 25.66755 121 THR E C 1
ATOM 12403 O O . THR F 4 121 ? 158.26800 148.82200 133.63400 1.000 24.87025 121 THR E O 1
ATOM 12407 N N . LYS F 4 122 ? 156.72800 149.52500 135.11400 1.000 23.01537 122 LYS E N 1
ATOM 12408 C CA . LYS F 4 122 ? 155.62100 149.50200 134.17100 1.000 27.85667 122 LYS E CA 1
ATOM 12409 C C . LYS F 4 122 ? 155.10100 150.92000 134.01000 1.000 23.63126 122 LYS E C 1
ATOM 12410 O O . LYS F 4 122 ? 154.76600 151.57700 135.00100 1.000 32.75953 122 LYS E O 1
ATOM 12416 N N . PHE F 4 123 ? 155.04600 151.38500 132.76700 1.000 25.15230 123 PHE E N 1
ATOM 12417 C CA . PHE F 4 123 ? 154.64100 152.74700 132.44400 1.000 31.12074 123 PHE E CA 1
ATOM 12418 C C . PHE F 4 123 ? 153.18700 152.72300 131.99000 1.000 25.45125 123 PHE E C 1
ATOM 12419 O O . PHE F 4 123 ? 152.88500 152.25300 130.89000 1.000 25.55150 123 PHE E O 1
ATOM 12427 N N . GLU F 4 124 ? 152.29200 153.22300 132.83100 1.000 22.08629 124 GLU E N 1
ATOM 12428 C CA . GLU F 4 124 ? 150.88900 153.35100 132.47100 1.000 18.96631 124 GLU E CA 1
ATOM 12429 C C . GLU F 4 124 ? 150.50300 154.81900 132.40200 1.000 14.56296 124 GLU E C 1
ATOM 12430 O O . GLU F 4 124 ? 151.30000 155.71100 132.68400 1.000 23.26197 124 GLU E O 1
ATOM 12436 N N . ASN F 4 125 ? 149.25900 155.06300 132.00800 1.000 12.44380 125 ASN E N 1
ATOM 12437 C CA . ASN F 4 125 ? 148.70700 156.40500 132.05500 1.000 14.92088 125 ASN E CA 1
ATOM 12438 C C . ASN F 4 125 ? 147.21800 156.29800 132.33700 1.000 14.90565 125 ASN E C 1
ATOM 12439 O O . ASN F 4 125 ? 146.62000 155.22900 132.21800 1.000 19.14314 125 ASN E O 1
ATOM 12444 N N . THR F 4 126 ? 146.63100 157.41700 132.73800 1.000 17.80382 126 THR E N 1
ATOM 12445 C CA . THR F 4 126 ? 145.18700 157.54100 132.87400 1.000 18.09220 126 THR E CA 1
ATOM 12446 C C . THR F 4 126 ? 144.71400 158.64800 131.94700 1.000 20.38519 126 THR E C 1
ATOM 12447 O O . THR F 4 126 ? 145.29400 159.73600 131.93100 1.000 32.22980 126 THR E O 1
ATOM 12451 N N . ILE F 4 127 ? 143.67400 158.37000 131.17100 1.000 21.88451 127 ILE E N 1
ATOM 12452 C CA . ILE F 4 127 ? 143.17500 159.30000 130.16600 1.000 30.54857 127 ILE E CA 1
ATOM 12453 C C . ILE F 4 127 ? 141.87600 159.89900 130.68100 1.000 25.90146 127 ILE E C 1
ATOM 12454 O O . ILE F 4 127 ? 140.89400 159.17900 130.90200 1.000 33.45001 127 ILE E O 1
ATOM 12459 N N . SER F 4 128 ? 141.90600 161.21700 130.89300 1.000 23.33264 128 SER E N 1
ATOM 12460 C CA . SER F 4 128 ? 140.74800 161.94000 131.47100 1.000 31.26989 128 SER E CA 1
ATOM 12461 C C . SER F 4 128 ? 139.47400 161.71500 130.65900 1.000 37.39973 128 SER E C 1
ATOM 12462 O O . SER F 4 128 ? 139.54300 161.72900 129.41700 1.000 37.24384 128 SER E O 1
ATOM 12465 N N . ARG F 4 129 ? 138.35500 161.53400 131.35400 1.000 38.29346 129 ARG E N 1
ATOM 12466 C CA . ARG F 4 129 ? 137.05400 161.39800 130.65900 1.000 43.37055 129 ARG E CA 1
ATOM 12467 C C . ARG F 4 129 ? 136.77200 162.71500 129.92100 1.000 49.98396 129 ARG E C 1
ATOM 12468 O O . ARG F 4 129 ? 136.24000 162.65800 128.79300 1.000 52.28767 129 ARG E O 1
ATOM 12476 N N . LEU F 4 130 ? 137.09900 163.85100 130.54300 1.000 50.27636 130 LEU E N 1
ATOM 12477 C CA . LEU F 4 130 ? 136.79000 165.18000 129.95000 1.000 53.07780 130 LEU E CA 1
ATOM 12478 C C . LEU F 4 130 ? 137.84900 165.63200 128.93400 1.000 54.06710 130 LEU E C 1
ATOM 12479 O O . LEU F 4 130 ? 137.54100 165.61500 127.72600 1.000 52.37970 130 LEU E O 1
ATOM 12484 N N . THR F 4 131 ? 139.04300 166.01900 129.39000 1.000 49.67690 131 THR E N 1
ATOM 12485 C CA . THR F 4 131 ? 140.03300 166.59000 128.48900 1.000 45.40272 131 THR E CA 1
ATOM 12486 C C . THR F 4 131 ? 140.67500 165.56400 127.56600 1.000 48.87960 131 THR E C 1
ATOM 12487 O O . THR F 4 131 ? 141.37400 165.95900 126.62600 1.000 50.08050 131 THR E O 1
ATOM 12491 N N . ALA F 4 132 ? 140.45300 164.27000 127.80600 1.000 47.21022 132 ALA E N 1
ATOM 12492 C CA . ALA F 4 132 ? 141.12300 163.19800 127.06700 1.000 41.20434 132 ALA E CA 1
ATOM 12493 C C . ALA F 4 132 ? 142.63900 163.37000 127.11600 1.000 33.10692 132 ALA E C 1
ATOM 12494 O O . ALA F 4 132 ? 143.34900 163.12700 126.13900 1.000 37.23635 132 ALA E O 1
ATOM 12496 N N . VAL F 4 133 ? 143.13600 163.79100 128.27500 1.000 27.61614 133 VAL E N 1
ATOM 12497 C CA . VAL F 4 133 ? 144.55300 164.06000 128.48500 1.000 27.57472 133 VAL E CA 1
ATOM 12498 C C . VAL F 4 133 ? 145.13800 162.92600 129.31100 1.000 27.55886 133 VAL E C 1
ATOM 12499 O O . VAL F 4 133 ? 144.58900 162.56100 130.35800 1.000 30.80140 133 VAL E O 1
ATOM 12503 N N . ALA F 4 134 ? 146.24500 162.36100 128.83900 1.000 25.45436 134 ALA E N 1
ATOM 12504 C CA . ALA F 4 134 ? 146.88100 161.23600 129.50800 1.000 24.47322 134 ALA E CA 1
ATOM 12505 C C . ALA F 4 134 ? 147.87600 161.72900 130.55000 1.000 24.94187 134 ALA E C 1
ATOM 12506 O O . ALA F 4 134 ? 148.75000 162.54800 130.25000 1.000 35.32712 134 ALA E O 1
ATOM 12508 N N . ASN F 4 135 ? 147.71800 161.21300 131.77400 1.000 18.10369 135 ASN E N 1
ATOM 12509 C CA . ASN F 4 135 ? 148.66300 161.52700 132.87200 1.000 20.17033 135 ASN E CA 1
ATOM 12510 C C . ASN F 4 135 ? 149.41600 160.23700 133.17100 1.000 21.13666 135 ASN E C 1
ATOM 12511 O O . ASN F 4 135 ? 148.76500 159.26200 133.57500 1.000 29.56447 135 ASN E O 1
ATOM 12516 N N . PRO F 4 136 ? 150.74900 160.18700 133.01200 1.000 20.42280 136 PRO E N 1
ATOM 12517 C CA . PRO F 4 136 ? 151.50500 158.94200 133.15600 1.000 17.84432 136 PRO E CA 1
ATOM 12518 C C . PRO F 4 136 ? 151.84700 158.61100 134.60300 1.000 19.36819 136 PRO E C 1
ATOM 12519 O O . PRO F 4 136 ? 151.74100 159.43600 135.51100 1.000 27.24014 136 PRO E O 1
ATOM 12523 N N . ARG F 4 137 ? 152.25900 157.35900 134.79400 1.000 17.85070 137 ARG E N 1
ATOM 12524 C CA . ARG F 4 137 ? 152.71600 156.85000 136.07600 1.000 14.65793 137 ARG E CA 1
ATOM 12525 C C . ARG F 4 137 ? 153.62500 155.65400 135.83200 1.000 16.69715 137 ARG E C 1
ATOM 12526 O O . ARG F 4 137 ? 153.50400 154.96400 134.81700 1.000 22.11404 137 ARG E O 1
ATOM 12534 N N . GLN F 4 138 ? 154.54100 155.42000 136.76800 1.000 23.21580 138 GLN E N 1
ATOM 12535 C CA . GLN F 4 138 ? 155.42100 154.25800 136.74700 1.000 23.29828 138 GLN E CA 1
ATOM 12536 C C . GLN F 4 138 ? 155.18200 153.45700 138.01700 1.000 27.28679 138 GLN E C 1
ATOM 12537 O O . GLN F 4 138 ? 155.29100 153.99900 139.12300 1.000 37.04256 138 GLN E O 1
ATOM 12543 N N . ILE F 4 139 ? 154.86300 152.17500 137.86600 1.000 22.14638 139 ILE E N 1
ATOM 12544 C CA . ILE F 4 139 ? 154.62200 151.29700 139.00600 1.000 30.64920 139 ILE E CA 1
ATOM 12545 C C . ILE F 4 139 ? 155.60000 150.13300 138.95000 1.000 28.98101 139 ILE E C 1
ATOM 12546 O O . ILE F 4 139 ? 155.89200 149.60400 137.87200 1.000 28.58835 139 ILE E O 1
ATOM 12551 N N . GLU F 4 140 ? 156.15500 149.78300 140.10300 1.000 24.02234 140 GLU E N 1
ATOM 12552 C CA . GLU F 4 140 ? 157.03700 148.63100 140.20100 1.000 17.11496 140 GLU E CA 1
ATOM 12553 C C . GLU F 4 140 ? 156.22200 147.34900 140.32700 1.000 20.39822 140 GLU E C 1
ATOM 12554 O O . GLU F 4 140 ? 155.20400 147.30800 141.02300 1.000 27.88986 140 GLU E O 1
ATOM 12560 N N . ARG F 4 141 ? 156.65900 146.30000 139.63100 1.000 18.55280 141 ARG E N 1
ATOM 12561 C CA . ARG F 4 141 ? 156.02700 144.99200 139.72300 1.000 14.86839 141 ARG E CA 1
ATOM 12562 C C . ARG F 4 141 ? 157.09600 143.92000 139.84000 1.000 20.45501 141 ARG E C 1
ATOM 12563 O O . ARG F 4 141 ? 158.18700 144.06600 139.29700 1.000 27.56196 141 ARG E O 1
ATOM 12571 N N . VAL F 4 142 ? 156.77800 142.79500 140.47700 1.000 20.01645 142 VAL E N 1
ATOM 12572 C CA . VAL F 4 142 ? 157.77000 141.67700 140.49200 1.000 18.41462 142 VAL E CA 1
ATOM 12573 C C . VAL F 4 142 ? 157.63800 140.94500 139.14800 1.000 22.93547 142 VAL E C 1
ATOM 12574 O O . VAL F 4 142 ? 156.49500 140.81400 138.67600 1.000 26.13496 142 VAL E O 1
ATOM 12578 N N . THR F 4 143 ? 158.75800 140.53400 138.54300 1.000 21.62498 143 THR E N 1
ATOM 12579 C CA . THR F 4 143 ? 158.72300 139.90200 137.20400 1.000 18.48214 143 THR E CA 1
ATOM 12580 C C . THR F 4 143 ? 158.03500 138.55200 137.28200 1.000 19.69790 143 THR E C 1
ATOM 12581 O O . THR F 4 143 ? 158.05500 137.94300 138.36100 1.000 32.41536 143 THR E O 1
ATOM 12585 N N . ARG F 4 144 ? 157.44400 138.10200 136.17600 1.000 16.16183 144 ARG E N 1
ATOM 12586 C CA . ARG F 4 144 ? 156.71800 136.81200 136.12100 1.000 16.08437 144 ARG E CA 1
ATOM 12587 C C . ARG F 4 144 ? 157.62300 135.63000 136.51700 1.000 23.84519 144 ARG E C 1
ATOM 12588 O O . ARG F 4 144 ? 157.21200 134.80000 137.33600 1.000 31.37453 144 ARG E O 1
ATOM 12596 N N . GLY F 4 145 ? 158.83800 135.55100 135.99700 1.000 24.64421 145 GLY E N 1
ATOM 12597 C CA . GLY F 4 145 ? 159.63600 134.34500 136.28500 1.000 27.74873 145 GLY E CA 1
ATOM 12598 C C . GLY F 4 145 ? 159.91400 134.16400 137.76600 1.000 24.69199 145 GLY E C 1
ATOM 12599 O O . GLY F 4 145 ? 160.04200 133.00000 138.18700 1.000 27.28219 145 GLY E O 1
ATOM 12600 N N . ALA F 4 146 ? 160.01900 135.25600 138.53100 1.000 23.75947 146 ALA E N 1
ATOM 12601 C CA . ALA F 4 146 ? 160.38800 135.16800 139.96200 1.000 19.79618 146 ALA E CA 1
ATOM 12602 C C . ALA F 4 146 ? 159.40100 134.32900 140.76700 1.000 22.32889 146 ALA E C 1
ATOM 12603 O O . ALA F 4 146 ? 158.19200 134.35800 140.47700 1.000 22.69903 146 ALA E O 1
ATOM 12605 N N . SER F 4 147 ? 159.92800 133.56500 141.72900 1.000 21.79973 147 SER E N 1
ATOM 12606 C CA . SER F 4 147 ? 159.09000 132.66500 142.56100 1.000 20.84876 147 SER E CA 1
ATOM 12607 C C . SER F 4 147 ? 159.35100 132.95200 144.04300 1.000 24.02992 147 SER E C 1
ATOM 12608 O O . SER F 4 147 ? 160.48600 133.34300 144.38000 1.000 22.54636 147 SER E O 1
ATOM 12611 N N . PHE F 4 148 ? 158.32000 132.81100 144.87900 1.000 26.06036 148 PHE E N 1
ATOM 12612 C CA . PHE F 4 148 ? 158.47800 133.13000 146.32000 1.000 17.06716 148 PHE E CA 1
ATOM 12613 C C . PHE F 4 148 ? 158.27000 131.88600 147.15000 1.000 17.81869 148 PHE E C 1
ATOM 12614 O O . PHE F 4 148 ? 157.21800 131.24400 147.01200 1.000 25.80104 148 PHE E O 1
ATOM 12622 N N . ASP F 4 149 ? 159.23300 131.56800 148.01500 1.000 20.58909 149 ASP E N 1
ATOM 12623 C CA . ASP F 4 149 ? 159.06200 130.41000 148.93100 1.000 21.69364 149 ASP E CA 1
ATOM 12624 C C . ASP F 4 149 ? 158.00700 130.75400 149.98200 1.000 21.98631 149 ASP E C 1
ATOM 12625 O O . ASP F 4 149 ? 158.14600 131.81600 150.60200 1.000 29.21064 149 ASP E O 1
ATOM 12630 N N . PHE F 4 150 ? 157.07800 129.84000 150.26500 1.000 16.43886 150 PHE E N 1
ATOM 12631 C CA . PHE F 4 150 ? 155.99200 130.14500 151.23700 1.000 14.52383 150 PHE E CA 1
ATOM 12632 C C . PHE F 4 150 ? 156.16400 129.23700 152.44500 1.000 18.00172 150 PHE E C 1
ATOM 12633 O O . PHE F 4 150 ? 156.79400 128.16700 152.33000 1.000 27.97926 150 PHE E O 1
ATOM 12641 N N . HIS F 4 151 ? 155.62100 129.66400 153.58400 1.000 13.86654 151 HIS E N 1
ATOM 12642 C CA . HIS F 4 151 ? 155.71900 128.85600 154.79400 1.000 13.37002 151 HIS E CA 1
ATOM 12643 C C . HIS F 4 151 ? 154.48000 129.11900 155.63600 1.000 17.19817 151 HIS E C 1
ATOM 12644 O O . HIS F 4 151 ? 154.19600 130.27200 155.97400 1.000 18.81789 151 HIS E O 1
ATOM 12651 N N . ILE F 4 152 ? 153.74100 128.06200 155.96500 1.000 15.01752 152 ILE E N 1
ATOM 12652 C CA . ILE F 4 152 ? 152.50400 128.16100 156.72900 1.000 15.48283 152 ILE E CA 1
ATOM 12653 C C . ILE F 4 152 ? 152.54900 127.13500 157.85200 1.000 17.82093 152 ILE E C 1
ATOM 12654 O O . ILE F 4 152 ? 153.08500 126.03700 157.67600 1.000 20.68603 152 ILE E O 1
ATOM 12659 N N . ILE F 4 153 ? 152.00600 127.49500 159.01200 1.000 13.79298 153 ILE E N 1
ATOM 12660 C CA . ILE F 4 153 ? 151.90100 126.58700 160.14800 1.000 14.85671 153 ILE E CA 1
ATOM 12661 C C . ILE F 4 153 ? 150.42700 126.37800 160.46500 1.000 18.43712 153 ILE E C 1
ATOM 12662 O O . ILE F 4 153 ? 149.66300 127.34500 160.54600 1.000 17.99663 153 ILE E O 1
ATOM 12667 N N . TYR F 4 154 ? 150.02700 125.11900 160.62500 1.000 15.89264 154 TYR E N 1
ATOM 12668 C CA . TYR F 4 154 ? 148.68500 124.76100 161.05700 1.000 14.04245 154 TYR E CA 1
ATOM 12669 C C . TYR F 4 154 ? 148.76900 124.08700 162.41600 1.000 18.75382 154 TYR E C 1
ATOM 12670 O O . TYR F 4 154 ? 149.50300 123.10800 162.58200 1.000 26.78888 154 TYR E O 1
ATOM 12679 N N . ASN F 4 155 ? 148.01800 124.60400 163.38200 1.000 16.70507 155 ASN E N 1
ATOM 12680 C CA . ASN F 4 155 ? 148.01400 124.05400 164.72900 1.000 21.65022 155 ASN E CA 1
ATOM 12681 C C . ASN F 4 155 ? 146.84400 123.09100 164.88500 1.000 20.90372 155 ASN E C 1
ATOM 12682 O O . ASN F 4 155 ? 145.69500 123.45100 164.61300 1.000 25.45266 155 ASN E O 1
ATOM 12687 N N . VAL F 4 156 ? 147.14100 121.86800 165.32100 1.000 23.43342 156 VAL E N 1
ATOM 12688 C CA . VAL F 4 156 ? 146.12500 120.83300 165.50400 1.000 34.85363 156 VAL E CA 1
ATOM 12689 C C . VAL F 4 156 ? 145.59900 120.99600 166.92700 1.000 42.33502 156 VAL E C 1
ATOM 12690 O O . VAL F 4 156 ? 146.06200 120.35100 167.86700 1.000 44.41117 156 VAL E O 1
ATOM 12694 N N . GLU F 4 157 ? 144.62100 121.88200 167.08400 1.000 38.67803 157 GLU E N 1
ATOM 12695 C CA . GLU F 4 157 ? 143.98700 122.07800 168.38000 1.000 39.01892 157 GLU E CA 1
ATOM 12696 C C . GLU F 4 157 ? 142.84300 121.09800 168.59200 1.000 43.58715 157 GLU E C 1
ATOM 12697 O O . GLU F 4 157 ? 142.67300 120.57100 169.69600 1.000 57.04554 157 GLU E O 1
ATOM 12703 N N . ASN F 4 158 ? 142.05500 120.84700 167.54900 1.000 41.90606 158 ASN E N 1
ATOM 12704 C CA . ASN F 4 158 ? 141.04700 119.79500 167.54000 1.000 43.84530 158 ASN E CA 1
ATOM 12705 C C . ASN F 4 158 ? 141.37600 118.84200 166.40200 1.000 42.66302 158 ASN E C 1
ATOM 12706 O O . ASN F 4 158 ? 141.32400 119.23000 165.23000 1.000 46.52544 158 ASN E O 1
ATOM 12711 N N . ILE F 4 159 ? 141.71400 117.59700 166.74800 1.000 41.53693 159 ILE E N 1
ATOM 12712 C CA . ILE F 4 159 ? 142.16600 116.63800 165.74900 1.000 41.50000 159 ILE E CA 1
ATOM 12713 C C . ILE F 4 159 ? 141.05700 116.23500 164.78600 1.000 43.90518 159 ILE E C 1
ATOM 12714 O O . ILE F 4 159 ? 141.34300 115.70100 163.70900 1.000 40.85535 159 ILE E O 1
ATOM 12719 N N . ASN F 4 160 ? 139.79300 116.47000 165.14500 1.000 41.55565 160 ASN E N 1
ATOM 12720 C CA . ASN F 4 160 ? 138.69000 116.01300 164.30600 1.000 46.30096 160 ASN E CA 1
ATOM 12721 C C . ASN F 4 160 ? 138.53300 116.87200 163.05700 1.000 48.26948 160 ASN E C 1
ATOM 12722 O O . ASN F 4 160 ? 138.27800 116.34800 161.96700 1.000 46.08260 160 ASN E O 1
ATOM 12727 N N . GLU F 4 161 ? 138.68500 118.18700 163.18900 1.000 42.10046 161 GLU E N 1
ATOM 12728 C CA . GLU F 4 161 ? 138.36600 119.11100 162.11000 1.000 37.95423 161 GLU E CA 1
ATOM 12729 C C . GLU F 4 161 ? 139.51400 119.30300 161.12500 1.000 36.92833 161 GLU E C 1
ATOM 12730 O O . GLU F 4 161 ? 139.32000 119.96300 160.09600 1.000 34.21207 161 GLU E O 1
ATOM 12736 N N . VAL F 4 162 ? 140.67800 118.69700 161.38600 1.000 36.29274 162 VAL E N 1
ATOM 12737 C CA . VAL F 4 162 ? 141.87600 119.01300 160.61100 1.000 26.47239 162 VAL E CA 1
ATOM 12738 C C . VAL F 4 162 ? 141.63300 118.78000 159.12900 1.000 30.71071 162 VAL E C 1
ATOM 12739 O O . VAL F 4 162 ? 141.83300 119.68500 158.30700 1.000 37.37518 162 VAL E O 1
ATOM 12743 N N . MET F 4 163 ? 141.11000 117.60200 158.77500 1.000 36.85754 163 MET E N 1
ATOM 12744 C CA . MET F 4 163 ? 140.79900 117.32000 157.37800 1.000 37.43077 163 MET E CA 1
ATOM 12745 C C . MET F 4 163 ? 139.92100 118.41500 156.79600 1.000 36.33047 163 MET E C 1
ATOM 12746 O O . MET F 4 163 ? 140.29300 119.06700 155.81000 1.000 39.53019 163 MET E O 1
ATOM 12751 N N . ALA F 4 164 ? 138.80300 118.70700 157.46700 1.000 31.94782 164 ALA E N 1
ATOM 12752 C CA . ALA F 4 164 ? 137.90300 119.73100 156.96100 1.000 32.86627 164 ALA E CA 1
ATOM 12753 C C . ALA F 4 164 ? 138.62500 121.06100 156.85300 1.000 31.61570 164 ALA E C 1
ATOM 12754 O O . ALA F 4 164 ? 138.53500 121.74100 155.82300 1.000 38.63323 164 ALA E O 1
ATOM 12756 N N . ASP F 4 165 ? 139.41400 121.40500 157.87300 1.000 26.59831 165 ASP E N 1
ATOM 12757 C CA . ASP F 4 165 ? 140.13600 122.66500 157.82300 1.000 25.84141 165 ASP E CA 1
ATOM 12758 C C . ASP F 4 165 ? 141.05500 122.69600 156.61700 1.000 28.77719 165 ASP E C 1
ATOM 12759 O O . ASP F 4 165 ? 141.04400 123.66400 155.84600 1.000 34.23070 165 ASP E O 1
ATOM 12764 N N . PHE F 4 166 ? 141.79600 121.60800 156.38600 1.000 24.79329 166 PHE E N 1
ATOM 12765 C CA . PHE F 4 166 ? 142.68900 121.59800 155.23700 1.000 23.40653 166 PHE E CA 1
ATOM 12766 C C . PHE F 4 166 ? 141.90100 121.67800 153.94300 1.000 26.75985 166 PHE E C 1
ATOM 12767 O O . PHE F 4 166 ? 142.33000 122.35900 153.00300 1.000 35.38892 166 PHE E O 1
ATOM 12775 N N . GLU F 4 167 ? 140.71300 121.06900 153.90700 1.000 32.95774 167 GLU E N 1
ATOM 12776 C CA . GLU F 4 167 ? 139.86500 121.22300 152.73400 1.000 37.00163 167 GLU E CA 1
ATOM 12777 C C . GLU F 4 167 ? 139.58400 122.69500 152.48600 1.000 27.15928 167 GLU E C 1
ATOM 12778 O O . GLU F 4 167 ? 139.81000 123.20100 151.37800 1.000 28.46286 167 GLU E O 1
ATOM 12784 N N . ASN F 4 168 ? 139.20300 123.42100 153.54300 1.000 26.89035 168 ASN E N 1
ATOM 12785 C CA . ASN F 4 168 ? 138.98800 124.85500 153.41100 1.000 23.84905 168 ASN E CA 1
ATOM 12786 C C . ASN F 4 168 ? 140.23900 125.52700 152.87700 1.000 28.44468 168 ASN E C 1
ATOM 12787 O O . ASN F 4 168 ? 140.17400 126.29800 151.91000 1.000 28.75947 168 ASN E O 1
ATOM 12792 N N . ILE F 4 169 ? 141.40200 125.16900 153.43200 1.000 27.52350 169 ILE E N 1
ATOM 12793 C CA . ILE F 4 169 ? 142.64400 125.76800 152.96300 1.000 25.84791 169 ILE E CA 1
ATOM 12794 C C . ILE F 4 169 ? 142.80300 125.51800 151.47500 1.000 26.80438 169 ILE E C 1
ATOM 12795 O O . ILE F 4 169 ? 143.01200 126.45600 150.69300 1.000 32.80505 169 ILE E O 1
ATOM 12800 N N . LYS F 4 170 ? 142.60000 124.26700 151.04600 1.000 24.14195 170 LYS E N 1
ATOM 12801 C CA . LYS F 4 170 ? 142.72400 123.96700 149.62700 1.000 26.06975 170 LYS E CA 1
ATOM 12802 C C . LYS F 4 170 ? 141.74400 124.80500 148.82800 1.000 25.58280 170 LYS E C 1
ATOM 12803 O O . LYS F 4 170 ? 142.13600 125.47900 147.86500 1.000 32.15454 170 LYS E O 1
ATOM 12809 N N . THR F 4 171 ? 140.49100 124.87700 149.29000 1.000 23.04046 171 THR E N 1
ATOM 12810 C CA . THR F 4 171 ? 139.51600 125.69800 148.58800 1.000 20.75376 171 THR E CA 1
ATOM 12811 C C . THR F 4 171 ? 140.01200 127.12600 148.49800 1.000 23.53015 171 THR E C 1
ATOM 12812 O O . THR F 4 171 ? 140.06200 127.70700 147.40600 1.000 29.68498 171 THR E O 1
ATOM 12816 N N . ALA F 4 172 ? 140.50300 127.66400 149.61700 1.000 24.85693 172 ALA E N 1
ATOM 12817 C CA . ALA F 4 172 ? 140.99300 129.03200 149.59900 1.000 21.91123 172 ALA E CA 1
ATOM 12818 C C . ALA F 4 172 ? 142.12500 129.17600 148.59600 1.000 26.11929 172 ALA E C 1
ATOM 12819 O O . ALA F 4 172 ? 142.09700 130.07500 147.74500 1.000 33.48527 172 ALA E O 1
ATOM 12821 N N . ILE F 4 173 ? 143.07500 128.23700 148.61100 1.000 25.13081 173 ILE E N 1
ATOM 12822 C CA . ILE F 4 173 ? 144.18900 128.33800 147.67800 1.000 19.13504 173 ILE E CA 1
ATOM 12823 C C . ILE F 4 173 ? 143.67500 128.24800 146.25300 1.000 19.88731 173 ILE E C 1
ATOM 12824 O O . ILE F 4 173 ? 144.09900 129.01300 145.37700 1.000 31.99418 173 ILE E O 1
ATOM 12829 N N . HIS F 4 174 ? 142.69100 127.37400 146.01600 1.000 20.22371 174 HIS E N 1
ATOM 12830 C CA . HIS F 4 174 ? 142.11300 127.28700 144.68400 1.000 24.11049 174 HIS E CA 1
ATOM 12831 C C . HIS F 4 174 ? 141.53900 128.63300 144.27300 1.000 27.93516 174 HIS E C 1
ATOM 12832 O O . HIS F 4 174 ? 141.84700 129.14500 143.18800 1.000 35.73894 174 HIS E O 1
ATOM 12839 N N . LEU F 4 175 ? 140.79500 129.27300 145.17900 1.000 25.76716 175 LEU E N 1
ATOM 12840 C CA . LEU F 4 175 ? 140.27100 130.59700 144.87900 1.000 21.17465 175 LEU E CA 1
ATOM 12841 C C . LEU F 4 175 ? 141.41000 131.56000 144.59500 1.000 22.82411 175 LEU E C 1
ATOM 12842 O O . LEU F 4 175 ? 141.37900 132.29800 143.60200 1.000 29.03093 175 LEU E O 1
ATOM 12847 N N . LEU F 4 176 ? 142.46400 131.50600 145.41200 1.000 20.94999 176 LEU E N 1
ATOM 12848 C CA . LEU F 4 176 ? 143.55900 132.44900 145.24000 1.000 22.05211 176 LEU E CA 1
ATOM 12849 C C . LEU F 4 176 ? 144.26500 132.20800 143.91600 1.000 26.87994 176 LEU E C 1
ATOM 12850 O O . LEU F 4 176 ? 144.84400 133.13400 143.33700 1.000 35.75338 176 LEU E O 1
ATOM 12855 N N . GLU F 4 177 ? 144.22700 130.97200 143.41400 1.000 25.68418 177 GLU E N 1
ATOM 12856 C CA . GLU F 4 177 ? 144.82400 130.72500 142.10900 1.000 22.29958 177 GLU E CA 1
ATOM 12857 C C . GLU F 4 177 ? 143.98400 131.33900 140.99700 1.000 23.42609 177 GLU E C 1
ATOM 12858 O O . GLU F 4 177 ? 144.53100 131.85900 140.02000 1.000 33.97708 177 GLU E O 1
ATOM 12864 N N . ASN F 4 178 ? 142.65600 131.29800 141.12400 1.000 22.49872 178 ASN E N 1
ATOM 12865 C CA . ASN F 4 178 ? 141.81800 131.92000 140.10700 1.000 25.98980 178 ASN E CA 1
ATOM 12866 C C . ASN F 4 178 ? 141.66800 133.41900 140.32000 1.000 23.96851 178 ASN E C 1
ATOM 12867 O O . ASN F 4 178 ? 141.22800 134.12400 139.40600 1.000 27.62761 178 ASN E O 1
ATOM 12872 N N . ASP F 4 179 ? 142.01600 133.91300 141.50000 1.000 24.21435 179 ASP E N 1
ATOM 12873 C CA . ASP F 4 179 ? 142.05400 135.33400 141.78800 1.000 24.31057 179 ASP E CA 1
ATOM 12874 C C . ASP F 4 179 ? 143.49800 135.82000 141.67800 1.000 27.40241 179 ASP E C 1
ATOM 12875 O O . ASP F 4 179 ? 144.37800 135.11500 141.17500 1.000 32.48374 179 ASP E O 1
ATOM 12880 N N . TYR F 4 180 ? 143.75300 137.03500 142.14100 1.000 23.75016 180 TYR E N 1
ATOM 12881 C CA . TYR F 4 180 ? 145.08100 137.62800 142.10500 1.000 20.86780 180 TYR E CA 1
ATOM 12882 C C . TYR F 4 180 ? 145.59200 137.85400 143.52500 1.000 18.13236 180 TYR E C 1
ATOM 12883 O O . TYR F 4 180 ? 144.95400 137.48400 144.51200 1.000 23.79566 180 TYR E O 1
ATOM 12892 N N . LEU F 4 181 ? 146.76600 138.47000 143.61100 1.000 14.44053 181 LEU E N 1
ATOM 12893 C CA . LEU F 4 181 ? 147.36700 138.85200 144.87700 1.000 13.62168 181 LEU E CA 1
ATOM 12894 C C . LEU F 4 181 ? 147.93900 140.25400 144.73600 1.000 20.25476 181 LEU E C 1
ATOM 12895 O O . LEU F 4 181 ? 148.36500 140.65800 143.65100 1.000 24.04965 181 LEU E O 1
ATOM 12900 N N . GLY F 4 182 ? 147.94200 140.99500 145.83700 1.000 16.07321 182 GLY E N 1
ATOM 12901 C CA . GLY F 4 182 ? 148.43300 142.35600 145.80600 1.000 14.85409 182 GLY E CA 1
ATOM 12902 C C . GLY F 4 182 ? 147.45000 143.31600 145.15800 1.000 19.56585 182 GLY E C 1
ATOM 12903 O O . GLY F 4 182 ? 146.23600 143.09000 145.11700 1.000 16.58753 182 GLY E O 1
ATOM 12904 N N . GLY F 4 183 ? 148.00000 144.41500 144.63900 1.000 16.97310 183 GLY E N 1
ATOM 12905 C CA . GLY F 4 183 ? 147.20400 145.47000 144.05500 1.000 12.03803 183 GLY E CA 1
ATOM 12906 C C . GLY F 4 183 ? 147.18300 145.44000 142.53400 1.000 8.90726 183 GLY E C 1
ATOM 12907 O O . GLY F 4 183 ? 148.00000 144.80000 141.87900 1.000 20.32605 183 GLY E O 1
ATOM 12908 N N . GLY F 4 184 ? 146.21000 146.15800 141.97800 1.000 8.71997 184 GLY E N 1
ATOM 12909 C CA . GLY F 4 184 ? 146.09800 146.28500 140.54000 1.000 8.91913 184 GLY E CA 1
ATOM 12910 C C . GLY F 4 184 ? 145.74400 145.01200 139.81200 1.000 13.31042 184 GLY E C 1
ATOM 12911 O O . GLY F 4 184 ? 145.94300 144.93000 138.59800 1.000 20.36865 184 GLY E O 1
ATOM 12912 N N . GLY F 4 185 ? 145.21100 144.01500 140.51700 1.000 14.79903 185 GLY E N 1
ATOM 12913 C CA . GLY F 4 185 ? 144.97200 142.71500 139.92200 1.000 12.86437 185 GLY E CA 1
ATOM 12914 C C . GLY F 4 185 ? 143.80400 142.65600 138.96800 1.000 10.32279 185 GLY E C 1
ATOM 12915 O O . GLY F 4 185 ? 143.66500 141.65900 138.25200 1.000 15.18174 185 GLY E O 1
ATOM 12916 N N . THR F 4 186 ? 142.96100 143.68300 138.94200 1.000 12.03433 186 THR E N 1
ATOM 12917 C CA . THR F 4 186 ? 141.87500 143.73200 137.97600 1.000 14.70463 186 THR E CA 1
ATOM 12918 C C . THR F 4 186 ? 142.32200 144.28700 136.63200 1.000 16.01056 186 THR E C 1
ATOM 12919 O O . THR F 4 186 ? 141.55100 144.23600 135.66800 1.000 17.60344 186 THR E O 1
ATOM 12923 N N . ARG F 4 187 ? 143.54400 144.81600 136.55200 1.000 14.55019 187 ARG E N 1
ATOM 12924 C CA . ARG F 4 187 ? 144.14200 145.26100 135.30200 1.000 9.65750 187 ARG E CA 1
ATOM 12925 C C . ARG F 4 187 ? 145.29800 144.36500 134.86900 1.000 13.90538 187 ARG E C 1
ATOM 12926 O O . ARG F 4 187 ? 146.10300 144.76400 134.02500 1.000 22.66448 187 ARG E O 1
ATOM 12934 N N . GLY F 4 188 ? 145.40500 143.17300 135.43700 1.000 13.44122 188 GLY E N 1
ATOM 12935 C CA . GLY F 4 188 ? 146.37100 142.19500 135.00200 1.000 16.47429 188 GLY E CA 1
ATOM 12936 C C . GLY F 4 188 ? 147.57100 141.95400 135.89800 1.000 17.58213 188 GLY E C 1
ATOM 12937 O O . GLY F 4 188 ? 148.61300 141.52300 135.39000 1.000 26.58151 188 GLY E O 1
ATOM 12938 N N . ASN F 4 189 ? 147.46300 142.19700 137.19800 1.000 10.93120 189 ASN E N 1
ATOM 12939 C CA . ASN F 4 189 ? 148.59600 142.06400 138.09800 1.000 13.48526 189 ASN E CA 1
ATOM 12940 C C . ASN F 4 189 ? 148.35100 140.96300 139.11900 1.000 20.71436 189 ASN E C 1
ATOM 12941 O O . ASN F 4 189 ? 147.20800 140.62700 139.43800 1.000 19.28867 189 ASN E O 1
ATOM 12946 N N . GLY F 4 190 ? 149.44600 140.38500 139.60400 1.000 20.14826 190 GLY E N 1
ATOM 12947 C CA . GLY F 4 190 ? 149.40300 139.53200 140.77200 1.000 20.00553 190 GLY E CA 1
ATOM 12948 C C . GLY F 4 190 ? 148.81500 138.15500 140.58600 1.000 20.61934 190 GLY E C 1
ATOM 12949 O O . GLY F 4 190 ? 148.40900 137.53700 141.57300 1.000 30.63180 190 GLY E O 1
ATOM 12950 N N . ARG F 4 191 ? 148.75000 137.64600 139.35900 1.000 13.19301 191 ARG E N 1
ATOM 12951 C CA . ARG F 4 191 ? 148.31500 136.27000 139.16500 1.000 13.67012 191 ARG E CA 1
ATOM 12952 C C . ARG F 4 191 ? 149.41500 135.32200 139.61900 1.000 15.98207 191 ARG E C 1
ATOM 12953 O O . ARG F 4 191 ? 150.58500 135.49900 139.26700 1.000 19.26755 191 ARG E O 1
ATOM 12961 N N . ILE F 4 192 ? 149.04500 134.32000 140.41400 1.000 21.06782 192 ILE E N 1
ATOM 12962 C CA . ILE F 4 192 ? 150.00100 133.41200 141.03400 1.000 21.87425 192 ILE E CA 1
ATOM 12963 C C . ILE F 4 192 ? 149.45000 131.99400 140.98800 1.000 22.78659 192 ILE E C 1
ATOM 12964 O O . ILE F 4 192 ? 148.29600 131.75800 140.62700 1.000 23.70266 192 ILE E O 1
ATOM 12969 N N . ARG F 4 193 ? 150.31800 131.06600 141.39500 1.000 24.50273 193 ARG E N 1
ATOM 12970 C CA . ARG F 4 193 ? 149.92300 129.64200 141.48400 1.000 28.57407 193 ARG E CA 1
ATOM 12971 C C . ARG F 4 193 ? 150.77700 129.00400 142.58900 1.000 33.73491 193 ARG E C 1
ATOM 12972 O O . ARG F 4 193 ? 151.96900 129.36200 142.69900 1.000 33.06046 193 ARG E O 1
ATOM 12980 N N . PHE F 4 194 ? 150.17800 128.15900 143.42600 1.000 36.20375 194 PHE E N 1
ATOM 12981 C CA . PHE F 4 194 ? 150.91400 127.42700 144.45400 1.000 30.53250 194 PHE E CA 1
ATOM 12982 C C . PHE F 4 194 ? 151.34600 126.07600 143.88600 1.000 34.81247 194 PHE E C 1
ATOM 12983 O O . PHE F 4 194 ? 150.81400 125.01700 144.21700 1.000 43.63621 194 PHE E O 1
ATOM 12991 N N . VAL F 4 195 ? 152.29800 126.14300 142.95600 1.000 39.15944 195 VAL E N 1
ATOM 12992 C CA . VAL F 4 195 ? 152.73400 124.91500 142.23300 1.000 44.70982 195 VAL E CA 1
ATOM 12993 C C . VAL F 4 195 ? 153.44000 123.95500 143.19000 1.000 45.86139 195 VAL E C 1
ATOM 12994 O O . VAL F 4 195 ? 153.35900 122.72900 142.96600 1.000 56.88757 195 VAL E O 1
ATOM 12998 N N . ILE F 4 196 ? 154.08100 124.48200 144.22700 1.000 36.43519 196 ILE E N 1
ATOM 12999 C CA . ILE F 4 196 ? 154.87200 123.56500 145.09400 1.000 47.14841 196 ILE E CA 1
ATOM 13000 C C . ILE F 4 196 ? 154.20300 123.44800 146.46600 1.000 38.95568 196 ILE E C 1
ATOM 13001 O O . ILE F 4 196 ? 153.92400 124.50100 147.06200 1.000 36.28836 196 ILE E O 1
ATOM 13006 N N . ASP F 4 197 ? 153.90800 122.22200 146.91100 1.000 34.49531 197 ASP E N 1
ATOM 13007 C CA . ASP F 4 197 ? 153.41000 122.07400 148.26800 1.000 36.05829 197 ASP E CA 1
ATOM 13008 C C . ASP F 4 197 ? 154.16300 120.94800 148.95800 1.000 50.72706 197 ASP E C 1
ATOM 13009 O O . ASP F 4 197 ? 154.59300 119.98300 148.32000 1.000 44.52281 197 ASP E O 1
ATOM 13014 N N . SER F 4 198 ? 154.32800 121.08700 150.27200 1.000 56.55695 198 SER E N 1
ATOM 13015 C CA . SER F 4 198 ? 154.96900 120.05800 151.08500 1.000 39.20568 198 SER E CA 1
ATOM 13016 C C . SER F 4 198 ? 154.40400 120.15300 152.49200 1.000 36.68461 198 SER E C 1
ATOM 13017 O O . SER F 4 198 ? 154.60700 121.16300 153.17100 1.000 38.01028 198 SER E O 1
ATOM 13020 N N . ILE F 4 199 ? 153.70800 119.10600 152.92600 1.000 38.53107 199 ILE E N 1
ATOM 13021 C CA . ILE F 4 199 ? 152.98900 119.09300 154.19400 1.000 35.12109 199 ILE E CA 1
ATOM 13022 C C . ILE F 4 199 ? 153.64300 118.07100 155.11300 1.000 40.15141 199 ILE E C 1
ATOM 13023 O O . ILE F 4 199 ? 153.79700 116.90200 154.74000 1.000 44.64788 199 ILE E O 1
ATOM 13028 N N . ASP F 4 200 ? 154.02400 118.51100 156.31300 1.000 36.60475 200 ASP E N 1
ATOM 13029 C CA . ASP F 4 200 ? 154.73600 117.66200 157.25800 1.000 37.83803 200 ASP E CA 1
ATOM 13030 C C . ASP F 4 200 ? 154.43400 118.11000 158.68000 1.000 35.75745 200 ASP E C 1
ATOM 13031 O O . ASP F 4 200 ? 154.43900 119.30700 158.97400 1.000 38.38575 200 ASP E O 1
ATOM 13036 N N . THR F 4 201 ? 154.18100 117.14100 159.55900 1.000 35.85842 201 THR E N 1
ATOM 13037 C CA . THR F 4 201 ? 153.96000 117.41900 160.97800 1.000 32.27976 201 THR E CA 1
ATOM 13038 C C . THR F 4 201 ? 155.31200 117.69900 161.61800 1.000 37.84552 201 THR E C 1
ATOM 13039 O O . THR F 4 201 ? 156.05800 116.77800 161.95800 1.000 40.73829 201 THR E O 1
ATOM 13043 N N . VAL F 4 202 ? 155.63900 118.98100 161.77300 1.000 39.25793 202 VAL E N 1
ATOM 13044 C CA . VAL F 4 202 ? 156.95100 119.33300 162.29900 1.000 36.19282 202 VAL E CA 1
ATOM 13045 C C . VAL F 4 202 ? 156.99200 119.17800 163.81600 1.000 31.97514 202 VAL E C 1
ATOM 13046 O O . VAL F 4 202 ? 158.04600 118.86100 164.38100 1.000 39.31135 202 VAL E O 1
ATOM 13050 N N . VAL F 4 203 ? 155.86400 119.36100 164.50200 1.000 30.00145 203 VAL E N 1
ATOM 13051 C CA . VAL F 4 203 ? 155.81300 119.24100 165.95400 1.000 31.73481 203 VAL E CA 1
ATOM 13052 C C . VAL F 4 203 ? 154.72100 118.24700 166.31900 1.000 37.88276 203 VAL E C 1
ATOM 13053 O O . VAL F 4 203 ? 153.60700 118.33000 165.79500 1.000 40.95210 203 VAL E O 1
ATOM 13057 N N . GLY F 4 204 ? 155.03200 117.33000 167.22400 1.000 41.42183 204 GLY E N 1
ATOM 13058 C CA . GLY F 4 204 ? 154.05000 116.40400 167.74400 1.000 34.54136 204 GLY E CA 1
ATOM 13059 C C . GLY F 4 204 ? 154.06100 115.06000 167.04500 1.000 48.43366 204 GLY E C 1
ATOM 13060 O O . GLY F 4 204 ? 155.05100 114.63100 166.44900 1.000 55.19389 204 GLY E O 1
ATOM 13061 N N . ASP F 4 205 ? 152.91200 114.38300 167.12600 1.000 49.28526 205 ASP E N 1
ATOM 13062 C CA . ASP F 4 205 ? 152.77400 113.02900 166.60200 1.000 54.63010 205 ASP E CA 1
ATOM 13063 C C . ASP F 4 205 ? 151.55700 112.87800 165.69500 1.000 53.54383 205 ASP E C 1
ATOM 13064 O O . ASP F 4 205 ? 151.13800 111.75000 165.41700 1.000 61.83787 205 ASP E O 1
ATOM 13069 N N . PHE F 4 206 ? 150.98000 113.98400 165.23500 1.000 45.42413 206 PHE E N 1
ATOM 13070 C CA . PHE F 4 206 ? 149.85000 113.91000 164.31900 1.000 42.31232 206 PHE E CA 1
ATOM 13071 C C . PHE F 4 206 ? 150.28800 113.31200 162.98600 1.000 50.25353 206 PHE E C 1
ATOM 13072 O O . PHE F 4 206 ? 151.43900 113.45300 162.56400 1.000 51.92839 206 PHE E O 1
ATOM 13080 N N . ASP F 4 207 ? 149.35600 112.63300 162.32200 1.000 49.60723 207 ASP E N 1
ATOM 13081 C CA . ASP F 4 207 ? 149.62300 111.96600 161.05200 1.000 45.11001 207 ASP E CA 1
ATOM 13082 C C . ASP F 4 207 ? 149.22300 112.89800 159.91400 1.000 46.94303 207 ASP E C 1
ATOM 13083 O O . ASP F 4 207 ? 148.03200 113.13100 159.68100 1.000 49.41490 207 ASP E O 1
ATOM 13088 N N . SER F 4 208 ? 150.22100 113.42400 159.20200 1.000 45.61449 208 SER E N 1
ATOM 13089 C CA . SER F 4 208 ? 150.00200 114.33500 158.08600 1.000 42.41276 208 SER E CA 1
ATOM 13090 C C . SER F 4 208 ? 150.34500 113.70200 156.74300 1.000 50.59572 208 SER E C 1
ATOM 13091 O O . SER F 4 208 ? 150.52700 114.42000 155.75400 1.000 52.88447 208 SER E O 1
ATOM 13094 N N . SER F 4 209 ? 150.44600 112.37200 156.68800 1.000 53.66951 209 SER E N 1
ATOM 13095 C CA . SER F 4 209 ? 150.81300 111.71000 155.44000 1.000 57.79527 209 SER E CA 1
ATOM 13096 C C . SER F 4 209 ? 149.76200 111.93500 154.36000 1.000 58.34444 209 SER E C 1
ATOM 13097 O O . SER F 4 209 ? 150.10000 112.16900 153.19400 1.000 55.40840 209 SER E O 1
ATOM 13100 N N . ASN F 4 210 ? 148.48300 111.87100 154.72600 1.000 52.43540 210 ASN E N 1
ATOM 13101 C CA . ASN F 4 210 ? 147.39000 112.02900 153.77700 1.000 52.04989 210 ASN E CA 1
ATOM 13102 C C . ASN F 4 210 ? 146.87600 113.46100 153.70100 1.000 56.11638 210 ASN E C 1
ATOM 13103 O O . ASN F 4 210 ? 145.89900 113.72100 152.99000 1.000 56.08413 210 ASN E O 1
ATOM 13108 N N . LEU F 4 211 ? 147.50200 114.39100 154.41500 1.000 60.23471 211 LEU E N 1
ATOM 13109 C CA . LEU F 4 211 ? 147.11000 115.79600 154.36000 1.000 44.85782 211 LEU E CA 1
ATOM 13110 C C . LEU F 4 211 ? 147.60000 116.45400 153.07400 1.000 43.17698 211 LEU E C 1
ATOM 13111 O O . LEU F 4 211 ? 146.80200 116.89500 152.24700 1.000 45.07374 211 LEU E O 1
ATOM 13116 N N . TYR G 4 2 ? 172.21300 124.80900 196.45300 1.000 37.56670 2 TYR D N 1
ATOM 13117 C CA . TYR G 4 2 ? 171.39100 125.45400 195.39500 1.000 42.19441 2 TYR D CA 1
ATOM 13118 C C . TYR G 4 2 ? 172.28600 125.76900 194.21300 1.000 42.54603 2 TYR D C 1
ATOM 13119 O O . TYR G 4 2 ? 173.43800 126.20800 194.41700 1.000 50.03549 2 TYR D O 1
ATOM 13128 N N . SER G 4 3 ? 171.77400 125.56200 192.99900 1.000 41.93680 3 SER D N 1
ATOM 13129 C CA . SER G 4 3 ? 172.59900 125.80900 191.82800 1.000 39.66090 3 SER D CA 1
ATOM 13130 C C . SER G 4 3 ? 171.87500 126.73600 190.86400 1.000 41.58456 3 SER D C 1
ATOM 13131 O O . SER G 4 3 ? 170.64500 126.75000 190.79000 1.000 41.15287 3 SER D O 1
ATOM 13134 N N . LYS G 4 4 ? 172.69000 127.50700 190.14000 1.000 37.85319 4 LYS D N 1
ATOM 13135 C CA . LYS G 4 4 ? 172.14800 128.41500 189.10400 1.000 34.19237 4 LYS D CA 1
ATOM 13136 C C . LYS G 4 4 ? 172.86700 128.05900 187.80100 1.000 34.94217 4 LYS D C 1
ATOM 13137 O O . LYS G 4 4 ? 174.11000 128.02300 187.80700 1.000 42.18360 4 LYS D O 1
ATOM 13143 N N . ILE G 4 5 ? 172.11400 127.77700 186.74800 1.000 31.44476 5 ILE D N 1
ATOM 13144 C CA . ILE G 4 5 ? 172.63400 127.37800 185.44500 1.000 31.74293 5 ILE D CA 1
ATOM 13145 C C . ILE G 4 5 ? 172.30100 128.47300 184.44300 1.000 37.62475 5 ILE D C 1
ATOM 13146 O O . ILE G 4 5 ? 171.13900 128.87200 184.31600 1.000 39.83813 5 ILE D O 1
ATOM 13151 N N . ARG G 4 6 ? 173.31100 128.95200 183.72600 1.000 36.16518 6 ARG D N 1
ATOM 13152 C CA . ARG G 4 6 ? 173.13800 130.04500 182.78000 1.000 30.73145 6 ARG D CA 1
ATOM 13153 C C . ARG G 4 6 ? 173.01100 129.50100 181.36300 1.000 30.55166 6 ARG D C 1
ATOM 13154 O O . ARG G 4 6 ? 173.82900 128.68300 180.93100 1.000 43.05707 6 ARG D O 1
ATOM 13162 N N . ILE G 4 7 ? 171.98600 129.95300 180.65200 1.000 21.70702 7 ILE D N 1
ATOM 13163 C CA . ILE G 4 7 ? 171.77500 129.63900 179.24700 1.000 22.04190 7 ILE D CA 1
ATOM 13164 C C . ILE G 4 7 ? 171.87200 130.95800 178.49200 1.000 28.03566 7 ILE D C 1
ATOM 13165 O O . ILE G 4 7 ? 170.94000 131.77000 178.50700 1.000 40.24949 7 ILE D O 1
ATOM 13170 N N . VAL G 4 8 ? 173.01000 131.18700 177.84600 1.000 31.46657 8 VAL D N 1
ATOM 13171 C CA . VAL G 4 8 ? 173.24000 132.38200 177.04400 1.000 27.78265 8 VAL D CA 1
ATOM 13172 C C . VAL G 4 8 ? 173.12500 131.99500 175.58000 1.000 29.40410 8 VAL D C 1
ATOM 13173 O O . VAL G 4 8 ? 173.74900 131.02200 175.14000 1.000 34.81301 8 VAL D O 1
ATOM 13177 N N . GLY G 4 9 ? 172.32700 132.73300 174.82600 1.000 30.09911 9 GLY D N 1
ATOM 13178 C CA . GLY G 4 9 ? 172.15400 132.40700 173.43300 1.000 27.89595 9 GLY D CA 1
ATOM 13179 C C . GLY G 4 9 ? 171.72300 133.59200 172.61100 1.000 29.62040 9 GLY D C 1
ATOM 13180 O O . GLY G 4 9 ? 171.77100 134.73800 173.05800 1.000 33.27458 9 GLY D O 1
ATOM 13181 N N . LYS G 4 10 ? 171.26500 133.29500 171.40000 1.000 27.06066 10 LYS D N 1
ATOM 13182 C CA . LYS G 4 10 ? 170.92800 134.31400 170.42200 1.000 28.90422 10 LYS D CA 1
ATOM 13183 C C . LYS G 4 10 ? 169.57900 133.99400 169.79600 1.000 25.26710 10 LYS D C 1
ATOM 13184 O O . LYS G 4 10 ? 169.24900 132.82800 169.56700 1.000 28.50660 10 LYS D O 1
ATOM 13190 N N . ILE G 4 11 ? 168.80200 135.03800 169.53100 1.000 20.63324 11 ILE D N 1
ATOM 13191 C CA . ILE G 4 11 ? 167.51700 134.93000 168.85400 1.000 20.20454 11 ILE D CA 1
ATOM 13192 C C . ILE G 4 11 ? 167.65800 135.60600 167.50100 1.000 22.35649 11 ILE D C 1
ATOM 13193 O O . ILE G 4 11 ? 167.97300 136.80000 167.42700 1.000 29.44964 11 ILE D O 1
ATOM 13198 N N . ASP G 4 12 ? 167.42700 134.84500 166.43700 1.000 23.92301 12 ASP D N 1
ATOM 13199 C CA . ASP G 4 12 ? 167.48300 135.34600 165.07200 1.000 21.55039 12 ASP D CA 1
ATOM 13200 C C . ASP G 4 12 ? 166.07500 135.65700 164.59300 1.000 21.73090 12 ASP D C 1
ATOM 13201 O O . ASP G 4 12 ? 165.17600 134.81900 164.71500 1.000 28.86529 12 ASP D O 1
ATOM 13206 N N . VAL G 4 13 ? 165.89200 136.87500 164.08400 1.000 18.41716 13 VAL D N 1
ATOM 13207 C CA . VAL G 4 13 ? 164.56100 137.30900 163.57700 1.000 13.95209 13 VAL D CA 1
ATOM 13208 C C . VAL G 4 13 ? 164.40600 136.76700 162.15300 1.000 16.51244 13 VAL D C 1
ATOM 13209 O O . VAL G 4 13 ? 165.19700 137.17500 161.27800 1.000 17.53702 13 VAL D O 1
ATOM 13213 N N . LEU G 4 14 ? 163.46700 135.84300 161.95200 1.000 17.84977 14 LEU D N 1
ATOM 13214 C CA . LEU G 4 14 ? 163.22100 135.23500 160.64900 1.000 12.35730 14 LEU D CA 1
ATOM 13215 C C . LEU G 4 14 ? 162.14300 135.96000 159.85800 1.000 12.19065 14 LEU D C 1
ATOM 13216 O O . LEU G 4 14 ? 162.15700 135.91700 158.62500 1.000 21.90217 14 LEU D O 1
ATOM 13221 N N . THR G 4 15 ? 161.20800 136.60200 160.55400 1.000 11.50532 15 THR D N 1
ATOM 13222 C CA . THR G 4 15 ? 160.22700 137.48600 159.89500 1.000 10.87327 15 THR D CA 1
ATOM 13223 C C . THR G 4 15 ? 160.21900 138.70400 160.78300 1.000 15.86603 15 THR D C 1
ATOM 13224 O O . THR G 4 15 ? 160.65100 138.56200 161.93900 1.000 15.24872 15 THR D O 1
ATOM 13228 N N . GLY G 4 16 ? 159.67400 139.83300 160.34100 1.000 12.84450 16 GLY D N 1
ATOM 13229 C CA . GLY G 4 16 ? 159.80400 141.05300 161.16000 1.000 10.80639 16 GLY D CA 1
ATOM 13230 C C . GLY G 4 16 ? 159.12800 140.88000 162.50000 1.000 15.92645 16 GLY D C 1
ATOM 13231 O O . GLY G 4 16 ? 158.04500 140.27400 162.53600 1.000 23.23452 16 GLY D O 1
ATOM 13232 N N . LEU G 4 17 ? 159.72900 141.40800 163.56700 1.000 16.21974 17 LEU D N 1
ATOM 13233 C CA . LEU G 4 17 ? 159.18000 141.17700 164.92500 1.000 11.85987 17 LEU D CA 1
ATOM 13234 C C . LEU G 4 17 ? 158.56300 142.46900 165.46300 1.000 15.63556 17 LEU D C 1
ATOM 13235 O O . LEU G 4 17 ? 159.26800 143.49000 165.50900 1.000 22.55624 17 LEU D O 1
ATOM 13240 N N . HIS G 4 18 ? 157.30600 142.40000 165.89500 1.000 17.85642 18 HIS D N 1
ATOM 13241 C CA . HIS G 4 18 ? 156.62900 143.59500 166.46100 1.000 20.59214 18 HIS D CA 1
ATOM 13242 C C . HIS G 4 18 ? 156.21000 143.29500 167.90300 1.000 16.89173 18 HIS D C 1
ATOM 13243 O O . HIS G 4 18 ? 155.06800 142.87600 168.13200 1.000 19.13596 18 HIS D O 1
ATOM 13250 N N . ILE G 4 19 ? 157.11100 143.51700 168.86000 1.000 17.84249 19 ILE D N 1
ATOM 13251 C CA . ILE G 4 19 ? 156.71800 143.32400 170.25100 1.000 18.77344 19 ILE D CA 1
ATOM 13252 C C . ILE G 4 19 ? 155.68100 144.36100 170.66300 1.000 20.82937 19 ILE D C 1
ATOM 13253 O O . ILE G 4 19 ? 154.76300 144.06700 171.43600 1.000 28.31600 19 ILE D O 1
ATOM 13258 N N . GLY G 4 20 ? 155.81300 145.59000 170.17700 1.000 21.32503 20 GLY D N 1
ATOM 13259 C CA . GLY G 4 20 ? 154.78800 146.58500 170.42100 1.000 25.05294 20 GLY D CA 1
ATOM 13260 C C . GLY G 4 20 ? 154.96300 147.35100 171.71600 1.000 28.80148 20 GLY D C 1
ATOM 13261 O O . GLY G 4 20 ? 155.75800 148.29200 171.78900 1.000 35.10466 20 GLY D O 1
ATOM 13262 N N . GLY G 4 21 ? 154.21800 146.96300 172.74400 1.000 21.44894 21 GLY D N 1
ATOM 13263 C CA . GLY G 4 21 ? 154.27100 147.64900 174.02000 1.000 27.16921 21 GLY D CA 1
ATOM 13264 C C . GLY G 4 21 ? 153.45900 148.93000 174.03000 1.000 32.94088 21 GLY D C 1
ATOM 13265 O O . GLY G 4 21 ? 153.49500 149.69300 174.99500 1.000 28.73214 21 GLY D O 1
ATOM 13266 N N . SER G 4 26 ? 150.82100 158.07900 167.14300 1.000 59.70325 26 SER D N 1
ATOM 13267 C CA . SER G 4 26 ? 151.04500 159.40400 167.77900 1.000 64.33887 26 SER D CA 1
ATOM 13268 C C . SER G 4 26 ? 150.65300 160.52200 166.80300 1.000 66.89299 26 SER D C 1
ATOM 13269 O O . SER G 4 26 ? 149.45100 160.86000 166.74100 1.000 64.57123 26 SER D O 1
ATOM 13272 N N . MET G 4 27 ? 151.63100 161.08100 166.08800 1.000 56.40527 27 MET D N 1
ATOM 13273 C CA . MET G 4 27 ? 151.34400 162.12500 165.06800 1.000 52.77099 27 MET D CA 1
ATOM 13274 C C . MET G 4 27 ? 150.61200 161.50000 163.86900 1.000 46.14367 27 MET D C 1
ATOM 13275 O O . MET G 4 27 ? 150.81600 160.30000 163.60800 1.000 49.48933 27 MET D O 1
ATOM 13280 N N . ILE G 4 28 ? 149.76000 162.27600 163.20000 1.000 36.76928 28 ILE D N 1
ATOM 13281 C CA . ILE G 4 28 ? 148.96900 161.75500 162.04500 1.000 40.11071 28 ILE D CA 1
ATOM 13282 C C . ILE G 4 28 ? 149.93200 161.41800 160.89200 1.000 41.25594 28 ILE D C 1
ATOM 13283 O O . ILE G 4 28 ? 150.97400 162.09000 160.78400 1.000 43.69442 28 ILE D O 1
ATOM 13288 N N . GLY G 4 29 ? 149.62400 160.38900 160.09300 1.000 37.72360 29 GLY D N 1
ATOM 13289 C CA . GLY G 4 29 ? 150.51500 159.96900 158.99100 1.000 37.58662 29 GLY D CA 1
ATOM 13290 C C . GLY G 4 29 ? 151.88000 159.57500 159.50800 1.000 42.75812 29 GLY D C 1
ATOM 13291 O O . GLY G 4 29 ? 152.87700 159.86000 158.81800 1.000 50.46157 29 GLY D O 1
ATOM 13292 N N . ALA G 4 30 ? 151.92500 158.93200 160.67100 1.000 37.08629 30 ALA D N 1
ATOM 13293 C CA . ALA G 4 30 ? 153.18700 158.49400 161.30900 1.000 30.22935 30 ALA D CA 1
ATOM 13294 C C . ALA G 4 30 ? 152.95600 157.06400 161.78800 1.000 36.67138 30 ALA D C 1
ATOM 13295 O O . ALA G 4 30 ? 151.77400 156.65700 161.85500 1.000 38.22002 30 ALA D O 1
ATOM 13297 N N . ILE G 4 31 ? 154.01600 156.30900 162.09400 1.000 40.38519 31 ILE D N 1
ATOM 13298 C CA . ILE G 4 31 ? 153.76300 154.87900 162.42800 1.000 35.44394 31 ILE D CA 1
ATOM 13299 C C . ILE G 4 31 ? 152.78100 154.88800 163.60200 1.000 39.27702 31 ILE D C 1
ATOM 13300 O O . ILE G 4 31 ? 153.01600 155.63600 164.57200 1.000 40.84647 31 ILE D O 1
ATOM 13305 N N . ALA G 4 32 ? 151.74800 154.05200 163.52600 1.000 38.72284 32 ALA D N 1
ATOM 13306 C CA . ALA G 4 32 ? 150.68900 154.07100 164.55700 1.000 42.37058 32 ALA D CA 1
ATOM 13307 C C . ALA G 4 32 ? 151.08500 153.11500 165.67400 1.000 44.56220 32 ALA D C 1
ATOM 13308 O O . ALA G 4 32 ? 150.71700 153.36400 166.84100 1.000 43.47096 32 ALA D O 1
ATOM 13310 N N . SER G 4 33 ? 151.81500 152.05400 165.32500 1.000 44.34166 33 SER D N 1
ATOM 13311 C CA . SER G 4 33 ? 152.32000 151.16300 166.39700 1.000 46.28001 33 SER D CA 1
ATOM 13312 C C . SER G 4 33 ? 153.84800 151.16300 166.40300 1.000 40.66219 33 SER D C 1
ATOM 13313 O O . SER G 4 33 ? 154.44300 150.86100 165.35300 1.000 41.40065 33 SER D O 1
ATOM 13316 N N . PRO G 4 34 ? 154.50400 151.43300 167.54800 1.000 35.74752 34 PRO D N 1
ATOM 13317 C CA . PRO G 4 34 ? 155.95000 151.35000 167.61800 1.000 32.25799 34 PRO D CA 1
ATOM 13318 C C . PRO G 4 34 ? 156.38000 150.04000 168.24300 1.000 29.88492 34 PRO D C 1
ATOM 13319 O O . PRO G 4 34 ? 155.52100 149.22500 168.61500 1.000 36.86578 34 PRO D O 1
ATOM 13323 N N . VAL G 4 35 ? 157.68900 149.82300 168.35500 1.000 30.68943 35 VAL D N 1
ATOM 13324 C CA . VAL G 4 35 ? 158.18200 148.60400 169.04700 1.000 22.57291 35 VAL D CA 1
ATOM 13325 C C . VAL G 4 35 ? 158.77700 149.02800 170.39000 1.000 23.21838 35 VAL D C 1
ATOM 13326 O O . VAL G 4 35 ? 158.97600 150.23800 170.59700 1.000 26.82370 35 VAL D O 1
ATOM 13330 N N . VAL G 4 36 ? 159.01300 148.06600 171.26800 1.000 30.58900 36 VAL D N 1
ATOM 13331 C CA . VAL G 4 36 ? 159.65000 148.31200 172.55700 1.000 27.17933 36 VAL D CA 1
ATOM 13332 C C . VAL G 4 36 ? 161.13400 148.55700 172.32600 1.000 26.56953 36 VAL D C 1
ATOM 13333 O O . VAL G 4 36 ? 161.81700 147.75400 171.68000 1.000 30.56520 36 VAL D O 1
ATOM 13337 N N . ARG G 4 37 ? 161.60700 149.69700 172.82700 1.000 23.37489 37 ARG D N 1
ATOM 13338 C CA . ARG G 4 37 ? 163.02000 150.06600 172.59700 1.000 24.06468 37 ARG D CA 1
ATOM 13339 C C . ARG G 4 37 ? 163.67400 150.45800 173.92100 1.000 24.87282 37 ARG D C 1
ATOM 13340 O O . ARG G 4 37 ? 162.95200 150.92800 174.81800 1.000 27.14497 37 ARG D O 1
ATOM 13348 N N . ASP G 4 38 ? 164.97800 150.19600 174.06100 1.000 25.81583 38 ASP D N 1
ATOM 13349 C CA . ASP G 4 38 ? 165.73100 150.58000 175.28700 1.000 29.69741 38 ASP D CA 1
ATOM 13350 C C . ASP G 4 38 ? 165.75200 152.10100 175.35800 1.000 35.03803 38 ASP D C 1
ATOM 13351 O O . ASP G 4 38 ? 166.09800 152.71900 174.34800 1.000 42.77764 38 ASP D O 1
ATOM 13356 N N . PRO G 4 39 ? 165.37600 152.75000 176.47700 1.000 36.64800 39 PRO D N 1
ATOM 13357 C CA . PRO G 4 39 ? 165.32300 154.20600 176.45600 1.000 40.49797 39 PRO D CA 1
ATOM 13358 C C . PRO G 4 39 ? 166.65200 154.92400 176.22000 1.000 37.78702 39 PRO D C 1
ATOM 13359 O O . PRO G 4 39 ? 166.67400 155.87300 175.41600 1.000 48.69571 39 PRO D O 1
ATOM 13363 N N . TYR G 4 40 ? 167.74400 154.44000 176.80000 1.000 32.28612 40 TYR D N 1
ATOM 13364 C CA . TYR G 4 40 ? 169.00900 155.17300 176.56600 1.000 42.33262 40 TYR D CA 1
ATOM 13365 C C . TYR G 4 40 ? 169.54800 154.87500 175.17000 1.000 45.40518 40 TYR D C 1
ATOM 13366 O O . TYR G 4 40 ? 169.99500 155.82400 174.49700 1.000 47.92410 40 TYR D O 1
ATOM 13375 N N . SER G 4 41 ? 169.48300 153.62100 174.71900 1.000 44.60062 41 SER D N 1
ATOM 13376 C CA . SER G 4 41 ? 170.16300 153.26400 173.44300 1.000 44.53139 41 SER D CA 1
ATOM 13377 C C . SER G 4 41 ? 169.19500 153.33600 172.26800 1.000 41.38184 41 SER D C 1
ATOM 13378 O O . SER G 4 41 ? 169.67200 153.33000 171.11500 1.000 48.43481 41 SER D O 1
ATOM 13381 N N . ARG G 4 42 ? 167.90500 153.37700 172.56100 1.000 33.01056 42 ARG D N 1
ATOM 13382 C CA . ARG G 4 42 ? 166.87200 153.40800 171.53000 1.000 33.85597 42 ARG D CA 1
ATOM 13383 C C . ARG G 4 42 ? 166.89000 152.16800 170.64400 1.000 37.70086 42 ARG D C 1
ATOM 13384 O O . ARG G 4 42 ? 166.15700 152.11100 169.65000 1.000 38.02010 42 ARG D O 1
ATOM 13392 N N . LEU G 4 43 ? 167.71000 151.17500 170.97900 1.000 33.31425 43 LEU D N 1
ATOM 13393 C CA . LEU G 4 43 ? 167.70400 149.92000 170.25400 1.000 26.02367 43 LEU D CA 1
ATOM 13394 C C . LEU G 4 43 ? 166.42900 149.14200 170.56800 1.000 30.09173 43 LEU D C 1
ATOM 13395 O O . LEU G 4 43 ? 165.92600 149.19000 171.69300 1.000 36.48029 43 LEU D O 1
ATOM 13400 N N . PRO G 4 44 ? 165.88500 148.41700 169.59500 1.000 27.70316 44 PRO D N 1
ATOM 13401 C CA . PRO G 4 44 ? 164.76000 147.52800 169.89400 1.000 24.59471 44 PRO D CA 1
ATOM 13402 C C . PRO G 4 44 ? 165.19100 146.40000 170.81600 1.000 21.48845 44 PRO D C 1
ATOM 13403 O O . PRO G 4 44 ? 166.32000 145.90800 170.75100 1.000 21.68378 44 PRO D O 1
ATOM 13407 N N . ILE G 4 45 ? 164.27400 145.99700 171.69500 1.000 23.04960 45 ILE D N 1
ATOM 13408 C CA . ILE G 4 45 ? 164.53300 144.93600 172.65700 1.000 22.35601 45 ILE D CA 1
ATOM 13409 C C . ILE G 4 45 ? 163.36300 143.96400 172.65200 1.000 20.61723 45 ILE D C 1
ATOM 13410 O O . ILE G 4 45 ? 162.25800 144.28100 172.20500 1.000 26.43754 45 ILE D O 1
ATOM 13415 N N . ILE G 4 46 ? 163.62600 142.76300 173.15200 1.000 18.66824 46 ILE D N 1
ATOM 13416 C CA . ILE G 4 46 ? 162.59800 141.76500 173.42100 1.000 21.41937 46 ILE D CA 1
ATOM 13417 C C . ILE G 4 46 ? 162.43300 141.68100 174.93700 1.000 23.44816 46 ILE D C 1
ATOM 13418 O O . ILE G 4 46 ? 163.36400 141.25500 175.63500 1.000 28.19962 46 ILE D O 1
ATOM 13423 N N . PRO G 4 47 ? 161.29100 142.08500 175.48900 1.000 21.19799 47 PRO D N 1
ATOM 13424 C CA . PRO G 4 47 ? 161.11200 142.01500 176.94300 1.000 21.34630 47 PRO D CA 1
ATOM 13425 C C . PRO G 4 47 ? 161.22900 140.58600 177.45000 1.000 24.16624 47 PRO D C 1
ATOM 13426 O O . PRO G 4 47 ? 160.77200 139.63900 176.80900 1.000 31.24194 47 PRO D O 1
ATOM 13430 N N . GLY G 4 48 ? 161.84900 140.43800 178.62000 1.000 23.58976 48 GLY D N 1
ATOM 13431 C CA . GLY G 4 48 ? 161.96100 139.13300 179.24000 1.000 19.56968 48 GLY D CA 1
ATOM 13432 C C . GLY G 4 48 ? 160.64300 138.53800 179.67600 1.000 14.49330 48 GLY D C 1
ATOM 13433 O O . GLY G 4 48 ? 160.59500 137.34500 179.99200 1.000 12.71463 48 GLY D O 1
ATOM 13434 N N . SER G 4 49 ? 159.57800 139.33800 179.70100 1.000 15.39947 49 SER D N 1
ATOM 13435 C CA . SER G 4 49 ? 158.25000 138.83500 180.01200 1.000 13.07260 49 SER D CA 1
ATOM 13436 C C . SER G 4 49 ? 157.54800 138.25700 178.79500 1.000 15.22281 49 SER D C 1
ATOM 13437 O O . SER G 4 49 ? 156.78300 137.29900 178.93600 1.000 21.38452 49 SER D O 1
ATOM 13440 N N . SER G 4 50 ? 157.80000 138.80000 177.60200 1.000 14.01618 50 SER D N 1
ATOM 13441 C CA . SER G 4 50 ? 157.17100 138.26300 176.39800 1.000 14.95391 50 SER D CA 1
ATOM 13442 C C . SER G 4 50 ? 157.65800 136.85100 176.09600 1.000 15.49210 50 SER D C 1
ATOM 13443 O O . SER G 4 50 ? 156.85200 135.96100 175.80500 1.000 17.64357 50 SER D O 1
ATOM 13446 N N . ILE G 4 51 ? 158.97200 136.62700 176.16700 1.000 15.88321 51 ILE D N 1
ATOM 13447 C CA . ILE G 4 51 ? 159.51700 135.29300 175.92900 1.000 13.32261 51 ILE D CA 1
ATOM 13448 C C . ILE G 4 51 ? 158.99600 134.31700 176.97400 1.000 16.00573 51 ILE D C 1
ATOM 13449 O O . ILE G 4 51 ? 158.59200 133.19200 176.65600 1.000 26.69337 51 ILE D O 1
ATOM 13454 N N . LYS G 4 52 ? 159.00300 134.73700 178.24100 1.000 14.16911 52 LYS D N 1
ATOM 13455 C CA . LYS G 4 52 ? 158.53900 133.87300 179.32000 1.000 14.05007 52 LYS D CA 1
ATOM 13456 C C . LYS G 4 52 ? 157.07400 133.50000 179.13300 1.000 17.92062 52 LYS D C 1
ATOM 13457 O O . LYS G 4 52 ? 156.69900 132.32900 179.25800 1.000 25.87330 52 LYS D O 1
ATOM 13463 N N . GLY G 4 53 ? 156.23300 134.48300 178.80700 1.000 10.77072 53 GLY D N 1
ATOM 13464 C CA . GLY G 4 53 ? 154.82100 134.20400 178.62100 1.000 10.82160 53 GLY D CA 1
ATOM 13465 C C . GLY G 4 53 ? 154.54400 133.33100 177.41500 1.000 16.17756 53 GLY D C 1
ATOM 13466 O O . GLY G 4 53 ? 153.70500 132.43000 177.47500 1.000 27.40398 53 GLY D O 1
ATOM 13467 N N . LYS G 4 54 ? 155.23800 133.58300 176.30200 1.000 17.70512 54 LYS D N 1
ATOM 13468 C CA . LYS G 4 54 ? 155.03600 132.76500 175.11200 1.000 14.21268 54 LYS D CA 1
ATOM 13469 C C . LYS G 4 54 ? 155.46700 131.32500 175.35800 1.000 16.76244 54 LYS D C 1
ATOM 13470 O O . LYS G 4 54 ? 154.75500 130.38200 174.99200 1.000 29.36576 54 LYS D O 1
ATOM 13476 N N . MET G 4 55 ? 156.63100 131.13700 175.98700 1.000 14.03677 55 MET D N 1
ATOM 13477 C CA . MET G 4 55 ? 157.09000 129.79100 176.30400 1.000 13.35514 55 MET D CA 1
ATOM 13478 C C . MET G 4 55 ? 156.12100 129.09000 177.24600 1.000 19.66344 55 MET D C 1
ATOM 13479 O O . MET G 4 55 ? 155.80100 127.91100 177.05400 1.000 25.30076 55 MET D O 1
ATOM 13484 N N . ARG G 4 56 ? 155.63400 129.80600 178.26400 1.000 20.32096 56 ARG D N 1
ATOM 13485 C CA . ARG G 4 56 ? 154.68800 129.21900 179.20500 1.000 20.51979 56 ARG D CA 1
ATOM 13486 C C . ARG G 4 56 ? 153.39400 128.81600 178.51100 1.000 23.99878 56 ARG D C 1
ATOM 13487 O O . ARG G 4 56 ? 152.86000 127.73200 178.76600 1.000 32.39288 56 ARG D O 1
ATOM 13495 N N . SER G 4 57 ? 152.88000 129.66900 177.62300 1.000 16.81837 57 SER D N 1
ATOM 13496 C CA . SER G 4 57 ? 151.63800 129.35600 176.92300 1.000 18.07202 57 SER D CA 1
ATOM 13497 C C . SER G 4 57 ? 151.80300 128.15600 175.99900 1.000 21.73466 57 SER D C 1
ATOM 13498 O O . SER G 4 57 ? 150.92800 127.28400 175.94100 1.000 27.43136 57 SER D O 1
ATOM 13501 N N . LEU G 4 58 ? 152.91200 128.09900 175.25800 1.000 21.40520 58 LEU D N 1
ATOM 13502 C CA . LEU G 4 58 ? 153.14200 126.96100 174.37300 1.000 18.14956 58 LEU D CA 1
ATOM 13503 C C . LEU G 4 58 ? 153.30400 125.67000 175.16400 1.000 21.18154 58 LEU D C 1
ATOM 13504 O O . LEU G 4 58 ? 152.76300 124.62500 174.77800 1.000 33.57151 58 LEU D O 1
ATOM 13509 N N . LEU G 4 59 ? 154.03800 125.72200 176.27800 1.000 17.83560 59 LEU D N 1
ATOM 13510 C CA . LEU G 4 59 ? 154.19800 124.53600 177.11100 1.000 17.91748 59 LEU D CA 1
ATOM 13511 C C . LEU G 4 59 ? 152.87000 124.11900 177.73000 1.000 25.73331 59 LEU D C 1
ATOM 13512 O O . LEU G 4 59 ? 152.62000 122.92700 177.93100 1.000 37.43022 59 LEU D O 1
ATOM 13517 N N . ALA G 4 60 ? 152.00800 125.08900 178.04500 1.000 24.82353 60 ALA D N 1
ATOM 13518 C CA . ALA G 4 60 ? 150.68100 124.76800 178.55800 1.000 28.07501 60 ALA D CA 1
ATOM 13519 C C . ALA G 4 60 ? 149.83100 124.07800 177.50500 1.000 32.83671 60 ALA D C 1
ATOM 13520 O O . ALA G 4 60 ? 149.13200 123.10400 177.80300 1.000 39.03101 60 ALA D O 1
ATOM 13522 N N . LYS G 4 61 ? 149.87200 124.57800 176.27100 1.000 34.30735 61 LYS D N 1
ATOM 13523 C CA . LYS G 4 61 ? 149.11000 123.94800 175.19900 1.000 30.50463 61 LYS D CA 1
ATOM 13524 C C . LYS G 4 61 ? 149.61000 122.53400 174.93300 1.000 34.18054 61 LYS D C 1
ATOM 13525 O O . LYS G 4 61 ? 148.81300 121.62200 174.68500 1.000 42.53469 61 LYS D O 1
ATOM 13531 N N . HIS G 4 62 ? 150.92900 122.33000 174.98200 1.000 32.45325 62 HIS D N 1
ATOM 13532 C CA . HIS G 4 62 ? 151.47400 120.98900 174.79400 1.000 31.57448 62 HIS D CA 1
ATOM 13533 C C . HIS G 4 62 ? 151.07300 120.05800 175.93400 1.000 37.58426 62 HIS D C 1
ATOM 13534 O O . HIS G 4 62 ? 150.58000 118.94800 175.70100 1.000 44.58984 62 HIS D O 1
ATOM 13541 N N . ILE G 4 63 ? 151.28600 120.49100 177.17900 1.000 39.53527 63 ILE D N 1
ATOM 13542 C CA . ILE G 4 63 ? 150.98300 119.64500 178.33000 1.000 42.82359 63 ILE D CA 1
ATOM 13543 C C . ILE G 4 63 ? 149.47900 119.44500 178.46800 1.000 50.35210 63 ILE D C 1
ATOM 13544 O O . ILE G 4 63 ? 148.99800 118.31900 178.63800 1.000 53.88025 63 ILE D O 1
ATOM 13549 N N . GLY G 4 64 ? 148.71600 120.53000 178.39400 1.000 53.51273 64 GLY D N 1
ATOM 13550 C CA . GLY G 4 64 ? 147.27500 120.45700 178.54100 1.000 53.54273 64 GLY D CA 1
ATOM 13551 C C . GLY G 4 64 ? 146.57600 119.91500 177.31200 1.000 52.50048 64 GLY D C 1
ATOM 13552 O O . GLY G 4 64 ? 146.69600 118.73300 176.99000 1.000 61.72391 64 GLY D O 1
ATOM 13553 N N . GLN G 4 74 ? 149.72500 127.51700 182.68900 1.000 52.18443 74 GLN D N 1
ATOM 13554 C CA . GLN G 4 74 ? 148.42100 126.94300 182.99700 1.000 60.76922 74 GLN D CA 1
ATOM 13555 C C . GLN G 4 74 ? 148.32800 126.60900 184.48400 1.000 60.40502 74 GLN D C 1
ATOM 13556 O O . GLN G 4 74 ? 148.44500 127.49200 185.33300 1.000 59.15665 74 GLN D O 1
ATOM 13562 N N . ASP G 4 75 ? 148.12000 125.32800 184.79400 1.000 55.77000 75 ASP D N 1
ATOM 13563 C CA . ASP G 4 75 ? 148.00000 124.89000 186.17600 1.000 54.89962 75 ASP D CA 1
ATOM 13564 C C . ASP G 4 75 ? 148.77300 123.61200 186.47200 1.000 51.10960 75 ASP D C 1
ATOM 13565 O O . ASP G 4 75 ? 148.72100 123.13400 187.60900 1.000 48.04478 75 ASP D O 1
ATOM 13570 N N . ALA G 4 76 ? 149.48000 123.04500 185.49900 1.000 50.20656 76 ALA D N 1
ATOM 13571 C CA . ALA G 4 76 ? 150.23400 121.82800 185.73900 1.000 46.87201 76 ALA D CA 1
ATOM 13572 C C . ALA G 4 76 ? 151.40900 122.10700 186.67500 1.000 47.03247 76 ALA D C 1
ATOM 13573 O O . ALA G 4 76 ? 151.99400 123.19200 186.64100 1.000 51.15022 76 ALA D O 1
ATOM 13575 N N . PRO G 4 77 ? 151.76700 121.14200 187.52800 1.000 48.56581 77 PRO D N 1
ATOM 13576 C CA . PRO G 4 77 ? 152.87500 121.37700 188.47000 1.000 48.74334 77 PRO D CA 1
ATOM 13577 C C . PRO G 4 77 ? 154.18600 121.73700 187.79200 1.000 45.07084 77 PRO D C 1
ATOM 13578 O O . PRO G 4 77 ? 154.93100 122.58200 188.30800 1.000 44.73543 77 PRO D O 1
ATOM 13582 N N . GLU G 4 78 ? 154.48500 121.12800 186.64100 1.000 42.96516 78 GLU D N 1
ATOM 13583 C CA . GLU G 4 78 ? 155.71700 121.45500 185.93000 1.000 39.24930 78 GLU D CA 1
ATOM 13584 C C . GLU G 4 78 ? 155.72700 122.91700 185.50600 1.000 40.05708 78 GLU D C 1
ATOM 13585 O O . GLU G 4 78 ? 156.74500 123.60700 185.64100 1.000 45.42739 78 GLU D O 1
ATOM 13591 N N . ILE G 4 79 ? 154.59600 123.40500 184.99900 1.000 37.22379 79 ILE D N 1
ATOM 13592 C CA . ILE G 4 79 ? 154.50000 124.79400 184.56300 1.000 34.35274 79 ILE D CA 1
ATOM 13593 C C . ILE G 4 79 ? 154.69000 125.73700 185.74100 1.000 35.13647 79 ILE D C 1
ATOM 13594 O O . ILE G 4 79 ? 155.41700 126.73300 185.65500 1.000 33.66040 79 ILE D O 1
ATOM 13599 N N . LEU G 4 80 ? 154.02100 125.44400 186.85700 1.000 37.64100 80 LEU D N 1
ATOM 13600 C CA . LEU G 4 80 ? 154.09800 126.32300 188.01700 1.000 31.13317 80 LEU D CA 1
ATOM 13601 C C . LEU G 4 80 ? 155.50500 126.35400 188.59600 1.000 36.05146 80 LEU D C 1
ATOM 13602 O O . LEU G 4 80 ? 155.97600 127.40800 189.03700 1.000 42.64613 80 LEU D O 1
ATOM 13607 N N . ARG G 4 81 ? 156.19500 125.21300 188.61200 1.000 31.68724 81 ARG D N 1
ATOM 13608 C CA . ARG G 4 81 ? 157.55400 125.20900 189.13700 1.000 36.15164 81 ARG D CA 1
ATOM 13609 C C . ARG G 4 81 ? 158.55100 125.83400 188.16800 1.000 36.19131 81 ARG D C 1
ATOM 13610 O O . ARG G 4 81 ? 159.55600 126.40100 188.60800 1.000 43.84542 81 ARG D O 1
ATOM 13618 N N . LEU G 4 82 ? 158.29800 125.75800 186.85900 1.000 32.22876 82 LEU D N 1
ATOM 13619 C CA . LEU G 4 82 ? 159.19100 126.40800 185.90500 1.000 27.52483 82 LEU D CA 1
ATOM 13620 C C . LEU G 4 82 ? 159.01400 127.92200 185.91300 1.000 29.47733 82 LEU D C 1
ATOM 13621 O O . LEU G 4 82 ? 159.99900 128.67000 185.93100 1.000 34.25424 82 LEU D O 1
ATOM 13626 N N . PHE G 4 83 ? 157.76800 128.39600 185.90400 1.000 26.34373 83 PHE D N 1
ATOM 13627 C CA . PHE G 4 83 ? 157.47800 129.81000 185.70100 1.000 21.83689 83 PHE D CA 1
ATOM 13628 C C . PHE G 4 83 ? 156.84500 130.47100 186.92200 1.000 32.30407 83 PHE D C 1
ATOM 13629 O O . PHE G 4 83 ? 156.22300 131.52900 186.79300 1.000 30.31295 83 PHE D O 1
ATOM 13637 N N . GLY G 4 84 ? 156.98500 129.87300 188.10100 1.000 34.61120 84 GLY D N 1
ATOM 13638 C CA . GLY G 4 84 ? 156.50900 130.49400 189.32200 1.000 29.59211 84 GLY D CA 1
ATOM 13639 C C . GLY G 4 84 ? 155.00600 130.46400 189.50100 1.000 28.40965 84 GLY D C 1
ATOM 13640 O O . GLY G 4 84 ? 154.25400 130.45700 188.52200 1.000 24.83644 84 GLY D O 1
ATOM 13641 N N . SER G 4 85 ? 154.55500 130.45300 190.75300 1.000 34.64001 85 SER D N 1
ATOM 13642 C CA . SER G 4 85 ? 153.13200 130.43600 191.05700 1.000 31.17739 85 SER D CA 1
ATOM 13643 C C . SER G 4 85 ? 152.90800 131.07200 192.41800 1.000 33.52382 85 SER D C 1
ATOM 13644 O O . SER G 4 85 ? 153.71300 130.89000 193.33300 1.000 39.37490 85 SER D O 1
ATOM 13647 N N . SER G 4 86 ? 151.80400 131.80600 192.54700 1.000 32.86125 86 SER D N 1
ATOM 13648 C CA . SER G 4 86 ? 151.43900 132.47100 193.79100 1.000 31.07802 86 SER D CA 1
ATOM 13649 C C . SER G 4 86 ? 150.14000 131.91000 194.35800 1.000 38.93704 86 SER D C 1
ATOM 13650 O O . SER G 4 86 ? 149.43200 132.59200 195.10100 1.000 43.52428 86 SER D O 1
ATOM 13653 N N . GLN G 4 87 ? 149.82000 130.66600 194.01200 1.000 38.67093 87 GLN D N 1
ATOM 13654 C CA . GLN G 4 87 ? 148.58200 130.05200 194.46700 1.000 40.01103 87 GLN D CA 1
ATOM 13655 C C . GLN G 4 87 ? 148.61100 129.81900 195.97300 1.000 47.11914 87 GLN D C 1
ATOM 13656 O O . GLN G 4 87 ? 149.66900 129.63600 196.58000 1.000 52.51944 87 GLN D O 1
ATOM 13662 N N . LYS G 4 88 ? 147.42300 129.82900 196.57300 1.000 47.38406 88 LYS D N 1
ATOM 13663 C CA . LYS G 4 88 ? 147.26800 129.63100 198.00700 1.000 45.49976 88 LYS D CA 1
ATOM 13664 C C . LYS G 4 88 ? 147.72800 128.22900 198.38000 1.000 49.40426 88 LYS D C 1
ATOM 13665 O O . LYS G 4 88 ? 147.09300 127.24000 198.00200 1.000 48.20300 88 LYS D O 1
ATOM 13671 N N . GLY G 4 89 ? 148.83200 128.13400 199.11800 1.000 51.59858 89 GLY D N 1
ATOM 13672 C CA . GLY G 4 89 ? 149.41600 126.85900 199.46400 1.000 42.45264 89 GLY D CA 1
ATOM 13673 C C . GLY G 4 89 ? 150.37000 126.29500 198.43400 1.000 44.63427 89 GLY D C 1
ATOM 13674 O O . GLY G 4 89 ? 150.97000 125.24200 198.68100 1.000 58.74473 89 GLY D O 1
ATOM 13675 N N . ALA G 4 90 ? 150.52900 126.95900 197.29200 1.000 44.10660 90 ALA D N 1
ATOM 13676 C CA . ALA G 4 90 ? 151.42100 126.52300 196.22500 1.000 41.32032 90 ALA D CA 1
ATOM 13677 C C . ALA G 4 90 ? 152.33700 127.65700 195.79400 1.000 39.72901 90 ALA D C 1
ATOM 13678 O O . ALA G 4 90 ? 152.55600 127.88500 194.60100 1.000 46.37080 90 ALA D O 1
ATOM 13680 N N . ILE G 4 91 ? 152.88300 128.39200 196.75900 1.000 37.55314 91 ILE D N 1
ATOM 13681 C CA . ILE G 4 91 ? 153.81900 129.46900 196.45400 1.000 36.05044 91 ILE D CA 1
ATOM 13682 C C . ILE G 4 91 ? 155.12100 128.83500 195.97700 1.000 40.41712 91 ILE D C 1
ATOM 13683 O O . ILE G 4 91 ? 155.83200 128.19600 196.75600 1.000 48.30577 91 ILE D O 1
ATOM 13688 N N . GLN G 4 92 ? 155.43200 129.00000 194.69500 1.000 39.54564 92 GLN D N 1
ATOM 13689 C CA . GLN G 4 92 ? 156.63400 128.43500 194.10100 1.000 36.52071 92 GLN D CA 1
ATOM 13690 C C . GLN G 4 92 ? 157.39600 129.53400 193.38200 1.000 41.22387 92 GLN D C 1
ATOM 13691 O O . GLN G 4 92 ? 156.81200 130.28400 192.59200 1.000 52.06541 92 GLN D O 1
ATOM 13697 N N . SER G 4 93 ? 158.69200 129.63000 193.66100 1.000 38.56902 93 SER D N 1
ATOM 13698 C CA . SER G 4 93 ? 159.53800 130.57600 192.95000 1.000 34.85743 93 SER D CA 1
ATOM 13699 C C . SER G 4 93 ? 159.75400 130.11200 191.51700 1.000 41.29703 93 SER D C 1
ATOM 13700 O O . SER G 4 93 ? 159.84200 128.91300 191.24200 1.000 46.11356 93 SER D O 1
ATOM 13703 N N . SER G 4 94 ? 159.79900 131.07900 190.59700 1.000 37.04177 94 SER D N 1
ATOM 13704 C CA . SER G 4 94 ? 160.03200 130.75500 189.16800 1.000 30.56068 94 SER D CA 1
ATOM 13705 C C . SER G 4 94 ? 161.47900 130.29400 188.98800 1.000 30.93721 94 SER D C 1
ATOM 13706 O O . SER G 4 94 ? 162.39200 131.09000 189.29200 1.000 36.81754 94 SER D O 1
ATOM 13709 N N . ARG G 4 95 ? 161.67300 129.06000 188.53000 1.000 27.76577 95 ARG D N 1
ATOM 13710 C CA . ARG G 4 95 ? 163.01700 128.56100 188.25900 1.000 27.66363 95 ARG D CA 1
ATOM 13711 C C . ARG G 4 95 ? 163.62700 129.26000 187.05200 1.000 28.94316 95 ARG D C 1
ATOM 13712 O O . ARG G 4 95 ? 164.83800 129.50500 187.01700 1.000 31.44719 95 ARG D O 1
ATOM 13720 N N . LEU G 4 96 ? 162.80700 129.59100 186.06000 1.000 25.90683 96 LEU D N 1
ATOM 13721 C CA . LEU G 4 96 ? 163.27200 130.25400 184.85000 1.000 17.01965 96 LEU D CA 1
ATOM 13722 C C . LEU G 4 96 ? 163.21200 131.76500 185.03600 1.000 22.24800 96 LEU D C 1
ATOM 13723 O O . LEU G 4 96 ? 162.12500 132.33500 185.18100 1.000 26.23645 96 LEU D O 1
ATOM 13728 N N . GLN G 4 97 ? 164.39600 132.39100 184.99000 1.000 20.62644 97 GLN D N 1
ATOM 13729 C CA . GLN G 4 97 ? 164.50600 133.86900 185.07300 1.000 14.86468 97 GLN D CA 1
ATOM 13730 C C . GLN G 4 97 ? 165.00000 134.35800 183.70400 1.000 19.75915 97 GLN D C 1
ATOM 13731 O O . GLN G 4 97 ? 166.23300 134.45400 183.52900 1.000 21.83426 97 GLN D O 1
ATOM 13737 N N . ILE G 4 98 ? 164.08600 134.67100 182.78500 1.000 22.16491 98 ILE D N 1
ATOM 13738 C CA . ILE G 4 98 ? 164.40500 135.05500 181.41600 1.000 16.48641 98 ILE D CA 1
ATOM 13739 C C . ILE G 4 98 ? 164.50400 136.57100 181.36900 1.000 23.42848 98 ILE D C 1
ATOM 13740 O O . ILE G 4 98 ? 163.55300 137.27400 181.72900 1.000 35.21479 98 ILE D O 1
ATOM 13745 N N . SER G 4 99 ? 165.65100 137.07500 180.93000 1.000 21.16614 99 SER D N 1
ATOM 13746 C CA . SER G 4 99 ? 165.90300 138.50600 180.91000 1.000 22.66897 99 SER D CA 1
ATOM 13747 C C . SER G 4 99 ? 165.52900 139.10000 179.55600 1.000 27.63159 99 SER D C 1
ATOM 13748 O O . SER G 4 99 ? 165.29200 138.39100 178.57700 1.000 33.98667 99 SER D O 1
ATOM 13751 N N . ASP G 4 100 ? 165.47100 140.42900 179.51500 1.000 27.83641 100 ASP D N 1
ATOM 13752 C CA . ASP G 4 100 ? 165.19300 141.12300 178.26600 1.000 27.78650 100 ASP D CA 1
ATOM 13753 C C . ASP G 4 100 ? 166.30500 140.86400 177.25900 1.000 32.48787 100 ASP D C 1
ATOM 13754 O O . ASP G 4 100 ? 167.49200 140.90800 177.59300 1.000 38.81178 100 ASP D O 1
ATOM 13759 N N . ALA G 4 101 ? 165.91600 140.58600 176.01900 1.000 26.47312 101 ALA D N 1
ATOM 13760 C CA . ALA G 4 101 ? 166.87300 140.35000 174.94800 1.000 20.21688 101 ALA D CA 1
ATOM 13761 C C . ALA G 4 101 ? 167.20200 141.67100 174.26700 1.000 26.08356 101 ALA D C 1
ATOM 13762 O O . ALA G 4 101 ? 166.29900 142.42300 173.88600 1.000 29.57486 101 ALA D O 1
ATOM 13764 N N . PHE G 4 102 ? 168.49200 141.94700 174.11500 1.000 24.54415 102 PHE D N 1
ATOM 13765 C CA . PHE G 4 102 ? 168.97200 143.21900 173.59900 1.000 21.17505 102 PHE D CA 1
ATOM 13766 C C . PHE G 4 102 ? 169.48500 143.04600 172.17700 1.000 25.57090 102 PHE D C 1
ATOM 13767 O O . PHE G 4 102 ? 170.13800 142.04700 171.86100 1.000 34.96980 102 PHE D O 1
ATOM 13775 N N . PHE G 4 103 ? 169.16700 144.01800 171.32300 1.000 25.88608 103 PHE D N 1
ATOM 13776 C CA . PHE G 4 103 ? 169.68700 144.05300 169.96200 1.000 20.90795 103 PHE D CA 1
ATOM 13777 C C . PHE G 4 103 ? 171.20000 143.89000 169.97700 1.000 23.37647 103 PHE D C 1
ATOM 13778 O O . PHE G 4 103 ? 171.91600 144.70600 170.56500 1.000 29.20110 103 PHE D O 1
ATOM 13786 N N . SER G 4 104 ? 171.68300 142.82800 169.33800 1.000 23.06908 104 SER D N 1
ATOM 13787 C CA . SER G 4 104 ? 173.06900 142.41800 169.50300 1.000 27.92508 104 SER D CA 1
ATOM 13788 C C . SER G 4 104 ? 174.02700 143.41000 168.85300 1.000 42.87521 104 SER D C 1
ATOM 13789 O O . SER G 4 104 ? 173.67900 144.14600 167.92600 1.000 46.61684 104 SER D O 1
ATOM 13792 N N . LYS G 4 105 ? 175.26000 143.41800 169.36400 1.000 43.66923 105 LYS D N 1
ATOM 13793 C CA . LYS G 4 105 ? 176.30400 144.25600 168.78600 1.000 39.53218 105 LYS D CA 1
ATOM 13794 C C . LYS G 4 105 ? 176.63500 143.81800 167.36500 1.000 39.17288 105 LYS D C 1
ATOM 13795 O O . LYS G 4 105 ? 176.87300 144.65600 166.48900 1.000 43.05898 105 LYS D O 1
ATOM 13801 N N . ALA G 4 106 ? 176.66500 142.50400 167.12300 1.000 37.17593 106 ALA D N 1
ATOM 13802 C CA . ALA G 4 106 ? 176.95200 142.00200 165.78300 1.000 35.80176 106 ALA D CA 1
ATOM 13803 C C . ALA G 4 106 ? 175.88700 142.44000 164.78700 1.000 39.29045 106 ALA D C 1
ATOM 13804 O O . ALA G 4 106 ? 176.20400 142.81900 163.65400 1.000 43.64920 106 ALA D O 1
ATOM 13806 N N . SER G 4 107 ? 174.61600 142.39100 165.18900 1.000 36.73598 107 SER D N 1
ATOM 13807 C CA . SER G 4 107 ? 173.55200 142.87500 164.31800 1.000 34.47913 107 SER D CA 1
ATOM 13808 C C . SER G 4 107 ? 173.67800 144.37500 164.08500 1.000 38.46630 107 SER D C 1
ATOM 13809 O O . SER G 4 107 ? 173.39300 144.86600 162.98700 1.000 37.91052 107 SER D O 1
ATOM 13812 N N . GLN G 4 108 ? 174.10600 145.11900 165.10800 1.000 38.99317 108 GLN D N 1
ATOM 13813 C CA . GLN G 4 108 ? 174.33600 146.54900 164.93400 1.000 37.23386 108 GLN D CA 1
ATOM 13814 C C . GLN G 4 108 ? 175.42700 146.81000 163.90600 1.000 41.43043 108 GLN D C 1
ATOM 13815 O O . GLN G 4 108 ? 175.29100 147.69900 163.06100 1.000 42.92085 108 GLN D O 1
ATOM 13821 N N . GLU G 4 109 ? 176.53400 146.07700 164.01400 1.000 47.31930 109 GLU D N 1
ATOM 13822 C CA . GLU G 4 109 ? 177.65000 146.26300 163.05400 1.000 41.39978 109 GLU D CA 1
ATOM 13823 C C . GLU G 4 109 ? 177.13600 145.97000 161.63900 1.000 39.17218 109 GLU D C 1
ATOM 13824 O O . GLU G 4 109 ? 177.29700 146.84100 160.76700 1.000 45.51112 109 GLU D O 1
ATOM 13830 N N . GLU G 4 110 ? 176.51700 144.80600 161.43100 1.000 38.17858 110 GLU D N 1
ATOM 13831 C CA . GLU G 4 110 ? 176.08800 144.42600 160.06300 1.000 34.29747 110 GLU D CA 1
ATOM 13832 C C . GLU G 4 110 ? 175.05000 145.41200 159.52200 1.000 33.81993 110 GLU D C 1
ATOM 13833 O O . GLU G 4 110 ? 175.13500 145.73200 158.33400 1.000 40.43343 110 GLU D O 1
ATOM 13839 N N . PHE G 4 111 ? 174.13800 145.89300 160.36200 1.000 36.79655 111 PHE D N 1
ATOM 13840 C CA . PHE G 4 111 ? 173.07700 146.81400 159.88000 1.000 32.18900 111 PHE D CA 1
ATOM 13841 C C . PHE G 4 111 ? 173.69000 148.19600 159.65300 1.000 34.04982 111 PHE D C 1
ATOM 13842 O O . PHE G 4 111 ? 173.22700 148.92500 158.76200 1.000 37.82748 111 PHE D O 1
ATOM 13850 N N . ASP G 4 112 ? 174.71200 148.55200 160.43400 1.000 39.23625 112 ASP D N 1
ATOM 13851 C CA . ASP G 4 112 ? 175.38500 149.86300 160.22200 1.000 34.80382 112 ASP D CA 1
ATOM 13852 C C . ASP G 4 112 ? 176.06900 149.82100 158.85900 1.000 41.76970 112 ASP D C 1
ATOM 13853 O O . ASP G 4 112 ? 175.99300 150.83300 158.13500 1.000 50.71518 112 ASP D O 1
ATOM 13858 N N . LYS G 4 113 ? 176.71200 148.70200 158.51800 1.000 41.41378 113 LYS D N 1
ATOM 13859 C CA . LYS G 4 113 ? 177.23500 148.57900 157.13700 1.000 37.98633 113 LYS D CA 1
ATOM 13860 C C . LYS G 4 113 ? 175.99500 148.49200 156.24100 1.000 39.19817 113 LYS D C 1
ATOM 13861 O O . LYS G 4 113 ? 175.05600 147.78700 156.63600 1.000 42.61289 113 LYS D O 1
ATOM 13867 N N . LYS G 4 114 ? 175.97100 149.21400 155.12600 1.000 46.43015 114 LYS D N 1
ATOM 13868 C CA . LYS G 4 114 ? 174.81000 149.23300 154.19000 1.000 60.04319 114 LYS D CA 1
ATOM 13869 C C . LYS G 4 114 ? 173.76000 150.19200 154.76700 1.000 47.67832 114 LYS D C 1
ATOM 13870 O O . LYS G 4 114 ? 172.67600 150.30500 154.15800 1.000 49.02908 114 LYS D O 1
ATOM 13876 N N . ASP G 4 115 ? 174.05300 150.81700 155.90900 1.000 39.90264 115 ASP D N 1
ATOM 13877 C CA . ASP G 4 115 ? 173.15200 151.85600 156.47800 1.000 41.95050 115 ASP D CA 1
ATOM 13878 C C . ASP G 4 115 ? 171.74100 151.28400 156.64000 1.000 43.88756 115 ASP D C 1
ATOM 13879 O O . ASP G 4 115 ? 170.77200 152.01900 156.35400 1.000 50.21771 115 ASP D O 1
ATOM 13884 N N . LEU G 4 116 ? 171.61700 150.05000 157.13000 1.000 40.93559 116 LEU D N 1
ATOM 13885 C CA . LEU G 4 116 ? 170.28000 149.42000 157.27900 1.000 29.73067 116 LEU D CA 1
ATOM 13886 C C . LEU G 4 116 ? 169.65100 149.85800 158.60800 1.000 28.74746 116 LEU D C 1
ATOM 13887 O O . LEU G 4 116 ? 170.31300 149.70100 159.65200 1.000 40.43037 116 LEU D O 1
ATOM 13892 N N . ALA G 4 117 ? 168.42700 150.39000 158.56800 1.000 29.01157 117 ALA D N 1
ATOM 13893 C CA . ALA G 4 117 ? 167.71500 150.74500 159.81900 1.000 27.01999 117 ALA D CA 1
ATOM 13894 C C . ALA G 4 117 ? 167.42100 149.47900 160.62700 1.000 30.93355 117 ALA D C 1
ATOM 13895 O O . ALA G 4 117 ? 167.07200 148.44300 160.01900 1.000 30.38044 117 ALA D O 1
ATOM 13897 N N . TYR G 4 118 ? 167.53900 149.56100 161.95400 1.000 32.57711 118 TYR D N 1
ATOM 13898 C CA . TYR G 4 118 ? 167.29000 148.39500 162.84700 1.000 26.99720 118 TYR D CA 1
ATOM 13899 C C . TYR G 4 118 ? 165.83400 147.96000 162.72800 1.000 26.11045 118 TYR D C 1
ATOM 13900 O O . TYR G 4 118 ? 165.56800 146.74300 162.76400 1.000 28.10247 118 TYR D O 1
ATOM 13909 N N . THR G 4 119 ? 164.91500 148.92200 162.63100 1.000 26.00193 119 THR D N 1
ATOM 13910 C CA . THR G 4 119 ? 163.47000 148.61400 162.55000 1.000 25.63306 119 THR D CA 1
ATOM 13911 C C . THR G 4 119 ? 162.89600 149.18200 161.26800 1.000 26.32448 119 THR D C 1
ATOM 13912 O O . THR G 4 119 ? 163.31400 150.28600 160.87600 1.000 35.27769 119 THR D O 1
ATOM 13916 N N . GLU G 4 120 ? 161.99800 148.44200 160.61500 1.000 27.26374 120 GLU D N 1
ATOM 13917 C CA . GLU G 4 120 ? 161.38400 148.88500 159.33700 1.000 19.82073 120 GLU D CA 1
ATOM 13918 C C . GLU G 4 120 ? 159.87300 149.09900 159.49800 1.000 19.03904 120 GLU D C 1
ATOM 13919 O O . GLU G 4 120 ? 159.21300 148.23200 160.10400 1.000 25.53129 120 GLU D O 1
ATOM 13925 N N . THR G 4 121 ? 159.34000 150.20700 158.98000 1.000 14.99521 121 THR D N 1
ATOM 13926 C CA . THR G 4 121 ? 157.88300 150.44400 159.03800 1.000 17.98911 121 THR D CA 1
ATOM 13927 C C . THR G 4 121 ? 157.20100 149.54600 158.03400 1.000 20.70572 121 THR D C 1
ATOM 13928 O O . THR G 4 121 ? 157.70800 149.43700 156.90100 1.000 23.63101 121 THR D O 1
ATOM 13932 N N . LYS G 4 122 ? 156.08700 148.92600 158.43000 1.000 26.09972 122 LYS D N 1
ATOM 13933 C CA . LYS G 4 122 ? 155.33600 148.03900 157.50800 1.000 19.47538 122 LYS D CA 1
ATOM 13934 C C . LYS G 4 122 ? 153.96900 148.68700 157.26000 1.000 21.92696 122 LYS D C 1
ATOM 13935 O O . LYS G 4 122 ? 153.31300 149.07200 158.24200 1.000 31.21912 122 LYS D O 1
ATOM 13941 N N . PHE G 4 123 ? 153.56500 148.80100 155.99800 1.000 20.47753 123 PHE D N 1
ATOM 13942 C CA . PHE G 4 123 ? 152.28500 149.47400 155.65600 1.000 17.81702 123 PHE D CA 1
ATOM 13943 C C . PHE G 4 123 ? 151.22600 148.42400 155.39800 1.000 19.95073 123 PHE D C 1
ATOM 13944 O O . PHE G 4 123 ? 151.37100 147.63700 154.44500 1.000 25.71227 123 PHE D O 1
ATOM 13952 N N . GLU G 4 124 ? 150.18500 148.41100 156.22900 1.000 20.08375 124 GLU D N 1
ATOM 13953 C CA . GLU G 4 124 ? 149.10200 147.45600 156.08200 1.000 12.20705 124 GLU D CA 1
ATOM 13954 C C . GLU G 4 124 ? 147.78500 148.20400 155.95100 1.000 10.57309 124 GLU D C 1
ATOM 13955 O O . GLU G 4 124 ? 147.71800 149.42200 156.11100 1.000 14.60723 124 GLU D O 1
ATOM 13961 N N . ASN G 4 125 ? 146.72900 147.45700 155.65000 1.000 10.31906 125 ASN D N 1
ATOM 13962 C CA . ASN G 4 125 ? 145.38900 148.01600 155.65700 1.000 12.67428 125 ASN D CA 1
ATOM 13963 C C . ASN G 4 125 ? 144.39700 146.89700 155.92300 1.000 14.37971 125 ASN D C 1
ATOM 13964 O O . ASN G 4 125 ? 144.71800 145.71400 155.80300 1.000 15.38042 125 ASN D O 1
ATOM 13969 N N . THR G 4 126 ? 143.18800 147.28800 156.30400 1.000 13.47369 126 THR D N 1
ATOM 13970 C CA . THR G 4 126 ? 142.07400 146.35900 156.43500 1.000 13.56052 126 THR D CA 1
ATOM 13971 C C . THR G 4 126 ? 140.96000 146.79400 155.49200 1.000 17.70568 126 THR D C 1
ATOM 13972 O O . THR G 4 126 ? 140.69000 147.98900 155.35300 1.000 25.06051 126 THR D O 1
ATOM 13976 N N . ILE G 4 127 ? 140.35200 145.83200 154.80800 1.000 16.91770 127 ILE D N 1
ATOM 13977 C CA . ILE G 4 127 ? 139.24400 146.10400 153.90000 1.000 20.52493 127 ILE D CA 1
ATOM 13978 C C . ILE G 4 127 ? 137.96100 145.65400 154.58000 1.000 23.76852 127 ILE D C 1
ATOM 13979 O O . ILE G 4 127 ? 137.82700 144.48500 154.96300 1.000 32.91289 127 ILE D O 1
ATOM 13984 N N . SER G 4 128 ? 137.01900 146.57900 154.73500 1.000 17.30997 128 SER D N 1
ATOM 13985 C CA . SER G 4 128 ? 135.77600 146.27400 155.42600 1.000 21.50621 128 SER D CA 1
ATOM 13986 C C . SER G 4 128 ? 134.92500 145.30800 154.61200 1.000 27.16249 128 SER D C 1
ATOM 13987 O O . SER G 4 128 ? 134.88700 145.37200 153.38100 1.000 24.32114 128 SER D O 1
ATOM 13990 N N . ARG G 4 129 ? 134.24000 144.40400 155.31300 1.000 26.64701 129 ARG D N 1
ATOM 13991 C CA . ARG G 4 129 ? 133.32000 143.47500 154.67100 1.000 28.44030 129 ARG D CA 1
ATOM 13992 C C . ARG G 4 129 ? 132.02300 144.13800 154.23600 1.000 34.99065 129 ARG D C 1
ATOM 13993 O O . ARG G 4 129 ? 131.23300 143.51000 153.52300 1.000 40.92263 129 ARG D O 1
ATOM 14001 N N . LEU G 4 130 ? 131.78400 145.38200 154.64600 1.000 32.34887 130 LEU D N 1
ATOM 14002 C CA . LEU G 4 130 ? 130.55900 146.10100 154.32200 1.000 30.77201 130 LEU D CA 1
ATOM 14003 C C . LEU G 4 130 ? 130.74800 147.10500 153.19200 1.000 30.33846 130 LEU D C 1
ATOM 14004 O O . LEU G 4 130 ? 130.03700 147.04700 152.18500 1.000 31.17653 130 LEU D O 1
ATOM 14009 N N . THR G 4 131 ? 131.70000 148.02400 153.33800 1.000 27.43155 131 THR D N 1
ATOM 14010 C CA . THR G 4 131 ? 131.88800 149.10600 152.38600 1.000 22.66540 131 THR D CA 1
ATOM 14011 C C . THR G 4 131 ? 133.07400 148.90500 151.45500 1.000 23.29583 131 THR D C 1
ATOM 14012 O O . THR G 4 131 ? 133.25700 149.71300 150.53800 1.000 30.03164 131 THR D O 1
ATOM 14016 N N . ALA G 4 132 ? 133.88000 147.86300 151.66700 1.000 23.08987 132 ALA D N 1
ATOM 14017 C CA . ALA G 4 132 ? 135.08000 147.60300 150.87100 1.000 18.59978 132 ALA D CA 1
ATOM 14018 C C . ALA G 4 132 ? 136.04600 148.78200 150.90700 1.000 22.33189 132 ALA D C 1
ATOM 14019 O O . ALA G 4 132 ? 136.78200 149.02500 149.94900 1.000 35.69743 132 ALA D O 1
ATOM 14021 N N . VAL G 4 133 ? 136.05500 149.51600 152.01500 1.000 21.92423 133 VAL D N 1
ATOM 14022 C CA . VAL G 4 133 ? 136.90100 150.69000 152.18300 1.000 22.48830 133 VAL D CA 1
ATOM 14023 C C . VAL G 4 133 ? 138.13800 150.27600 152.96300 1.000 18.69284 133 VAL D C 1
ATOM 14024 O O . VAL G 4 133 ? 138.03300 149.70200 154.05300 1.000 21.36285 133 VAL D O 1
ATOM 14028 N N . ALA G 4 134 ? 139.31000 150.55900 152.40600 1.000 20.86219 134 ALA D N 1
ATOM 14029 C CA . ALA G 4 134 ? 140.55700 150.23400 153.07600 1.000 19.74164 134 ALA D CA 1
ATOM 14030 C C . ALA G 4 134 ? 140.87400 151.26500 154.15000 1.000 17.05278 134 ALA D C 1
ATOM 14031 O O . ALA G 4 134 ? 140.71200 152.47100 153.94700 1.000 28.15433 134 ALA D O 1
ATOM 14033 N N . ASN G 4 135 ? 141.40700 150.78000 155.27700 1.000 13.42326 135 ASN D N 1
ATOM 14034 C CA . ASN G 4 135 ? 141.82300 151.68700 156.37900 1.000 14.78167 135 ASN D CA 1
ATOM 14035 C C . ASN G 4 135 ? 143.30300 151.45000 156.66800 1.000 16.01704 135 ASN D C 1
ATOM 14036 O O . ASN G 4 135 ? 143.62800 150.39300 157.24200 1.000 21.74034 135 ASN D O 1
ATOM 14041 N N . PRO G 4 136 ? 144.21100 152.38600 156.32100 1.000 13.54574 136 PRO D N 1
ATOM 14042 C CA . PRO G 4 136 ? 145.63700 152.14200 156.49500 1.000 10.82037 136 PRO D CA 1
ATOM 14043 C C . PRO G 4 136 ? 146.20100 152.12200 157.91000 1.000 15.25885 136 PRO D C 1
ATOM 14044 O O . PRO G 4 136 ? 145.76800 152.93700 158.74100 1.000 23.25986 136 PRO D O 1
ATOM 14048 N N . ARG G 4 137 ? 147.13400 151.20600 158.18300 1.000 12.59800 137 ARG D N 1
ATOM 14049 C CA . ARG G 4 137 ? 147.84000 151.18700 159.48400 1.000 13.77782 137 ARG D CA 1
ATOM 14050 C C . ARG G 4 137 ? 149.34000 151.07600 159.20200 1.000 13.99133 137 ARG D C 1
ATOM 14051 O O . ARG G 4 137 ? 149.71100 150.36300 158.25000 1.000 21.03449 137 ARG D O 1
ATOM 14059 N N . GLN G 4 138 ? 150.17700 151.75900 159.98100 1.000 15.92613 138 GLN D N 1
ATOM 14060 C CA . GLN G 4 138 ? 151.64100 151.58900 159.81300 1.000 17.77236 138 GLN D CA 1
ATOM 14061 C C . GLN G 4 138 ? 152.19600 150.96800 161.10200 1.000 24.98720 138 GLN D C 1
ATOM 14062 O O . GLN G 4 138 ? 151.91400 151.51400 162.18400 1.000 33.08482 138 GLN D O 1
ATOM 14068 N N . ILE G 4 139 ? 152.92400 149.85500 160.98500 1.000 22.98189 139 ILE D N 1
ATOM 14069 C CA . ILE G 4 139 ? 153.48800 149.16800 162.18600 1.000 25.36063 139 ILE D CA 1
ATOM 14070 C C . ILE G 4 139 ? 155.01400 149.15300 162.05600 1.000 21.28778 139 ILE D C 1
ATOM 14071 O O . ILE G 4 139 ? 155.51100 149.23000 160.92500 1.000 21.93032 139 ILE D O 1
ATOM 14076 N N . GLU G 4 140 ? 155.71500 149.08500 163.18200 1.000 22.24824 140 GLU D N 1
ATOM 14077 C CA . GLU G 4 140 ? 157.19100 149.03000 163.15600 1.000 22.27087 140 GLU D CA 1
ATOM 14078 C C . GLU G 4 140 ? 157.58000 147.59100 163.49100 1.000 21.85685 140 GLU D C 1
ATOM 14079 O O . GLU G 4 140 ? 157.04300 147.04900 164.47000 1.000 23.97113 140 GLU D O 1
ATOM 14085 N N . ARG G 4 141 ? 158.41800 146.98500 162.65800 1.000 17.58007 141 ARG D N 1
ATOM 14086 C CA . ARG G 4 141 ? 158.88800 145.60500 162.91600 1.000 16.97445 141 ARG D CA 1
ATOM 14087 C C . ARG G 4 141 ? 160.41500 145.62300 162.95100 1.000 14.78339 141 ARG D C 1
ATOM 14088 O O . ARG G 4 141 ? 161.00500 146.29900 162.09700 1.000 18.32189 141 ARG D O 1
ATOM 14096 N N . VAL G 4 142 ? 161.02700 144.91100 163.89600 1.000 12.48268 142 VAL D N 1
ATOM 14097 C CA . VAL G 4 142 ? 162.51400 144.82800 163.86600 1.000 13.74139 142 VAL D CA 1
ATOM 14098 C C . VAL G 4 142 ? 162.86700 144.13700 162.54300 1.000 17.94594 142 VAL D C 1
ATOM 14099 O O . VAL G 4 142 ? 162.19600 143.14000 162.20800 1.000 17.35501 142 VAL D O 1
ATOM 14103 N N . THR G 4 143 ? 163.89300 144.62200 161.84200 1.000 16.90236 143 THR D N 1
ATOM 14104 C CA . THR G 4 143 ? 164.21300 144.09700 160.49500 1.000 14.83550 143 THR D CA 1
ATOM 14105 C C . THR G 4 143 ? 164.65300 142.65300 160.55400 1.000 16.61641 143 THR D C 1
ATOM 14106 O O . THR G 4 143 ? 165.37700 142.29300 161.49900 1.000 21.14917 143 THR D O 1
ATOM 14110 N N . ARG G 4 144 ? 164.24500 141.85100 159.56700 1.000 18.20156 144 ARG D N 1
ATOM 14111 C CA . ARG G 4 144 ? 164.72100 140.44800 159.47500 1.000 16.43279 144 ARG D CA 1
ATOM 14112 C C . ARG G 4 144 ? 166.25000 140.46800 159.41900 1.000 21.51838 144 ARG D C 1
ATOM 14113 O O . ARG G 4 144 ? 166.81200 141.42300 158.85400 1.000 30.47441 144 ARG D O 1
ATOM 14121 N N . GLY G 4 145 ? 166.89400 139.42600 159.92600 1.000 22.73010 145 GLY D N 1
ATOM 14122 C CA . GLY G 4 145 ? 168.33400 139.38300 160.03600 1.000 25.27040 145 GLY D CA 1
ATOM 14123 C C . GLY G 4 145 ? 168.87700 140.00800 161.29900 1.000 24.13167 145 GLY D C 1
ATOM 14124 O O . GLY G 4 145 ? 170.10100 140.10200 161.44800 1.000 32.55818 145 GLY D O 1
ATOM 14125 N N . ALA G 4 146 ? 168.00700 140.44000 162.20600 1.000 21.20578 146 ALA D N 1
ATOM 14126 C CA . ALA G 4 146 ? 168.42100 141.01100 163.47600 1.000 23.36162 146 ALA D CA 1
ATOM 14127 C C . ALA G 4 146 ? 168.61400 139.90600 164.50300 1.000 24.99856 146 ALA D C 1
ATOM 14128 O O . ALA G 4 146 ? 167.88400 138.91200 164.50900 1.000 24.47734 146 ALA D O 1
ATOM 14130 N N . SER G 4 147 ? 169.60400 140.08800 165.37000 1.000 29.69599 147 SER D N 1
ATOM 14131 C CA . SER G 4 147 ? 169.94100 139.11700 166.39900 1.000 22.44310 147 SER D CA 1
ATOM 14132 C C . SER G 4 147 ? 169.84800 139.78100 167.76300 1.000 27.24089 147 SER D C 1
ATOM 14133 O O . SER G 4 147 ? 170.29500 140.91800 167.93600 1.000 33.47070 147 SER D O 1
ATOM 14136 N N . PHE G 4 148 ? 169.25400 139.07400 168.71800 1.000 22.45114 148 PHE D N 1
ATOM 14137 C CA . PHE G 4 148 ? 169.13900 139.53500 170.09400 1.000 16.83133 148 PHE D CA 1
ATOM 14138 C C . PHE G 4 148 ? 169.89800 138.58100 171.00500 1.000 21.06688 148 PHE D C 1
ATOM 14139 O O . PHE G 4 148 ? 169.73300 137.36400 170.90300 1.000 27.54917 148 PHE D O 1
ATOM 14147 N N . ASP G 4 149 ? 170.72100 139.12700 171.89500 1.000 22.63190 149 ASP D N 1
ATOM 14148 C CA . ASP G 4 149 ? 171.42900 138.30900 172.88000 1.000 25.09709 149 ASP D CA 1
ATOM 14149 C C . ASP G 4 149 ? 170.47600 138.00400 174.02600 1.000 26.11380 149 ASP D C 1
ATOM 14150 O O . ASP G 4 149 ? 170.19000 138.86900 174.85600 1.000 33.76484 149 ASP D O 1
ATOM 14155 N N . PHE G 4 150 ? 169.97700 136.77200 174.08300 1.000 23.65649 150 PHE D N 1
ATOM 14156 C CA . PHE G 4 150 ? 169.03700 136.38300 175.12200 1.000 22.78563 150 PHE D CA 1
ATOM 14157 C C . PHE G 4 150 ? 169.76400 135.65400 176.24400 1.000 24.34382 150 PHE D C 1
ATOM 14158 O O . PHE G 4 150 ? 170.71700 134.90200 176.01000 1.000 24.17485 150 PHE D O 1
ATOM 14166 N N . HIS G 4 151 ? 169.30100 135.89600 177.46700 1.000 28.61949 151 HIS D N 1
ATOM 14167 C CA . HIS G 4 151 ? 169.92300 135.40900 178.68800 1.000 27.95795 151 HIS D CA 1
ATOM 14168 C C . HIS G 4 151 ? 168.85700 134.71800 179.52300 1.000 29.06697 151 HIS D C 1
ATOM 14169 O O . HIS G 4 151 ? 167.76900 135.26800 179.71700 1.000 41.00421 151 HIS D O 1
ATOM 14176 N N . ILE G 4 152 ? 169.15900 133.51500 180.00500 1.000 18.45462 152 ILE D N 1
ATOM 14177 C CA . ILE G 4 152 ? 168.22800 132.73900 180.81100 1.000 19.48501 152 ILE D CA 1
ATOM 14178 C C . ILE G 4 152 ? 168.98300 132.17800 182.00600 1.000 23.23614 152 ILE D C 1
ATOM 14179 O O . ILE G 4 152 ? 170.13600 131.75500 181.87700 1.000 31.02083 152 ILE D O 1
ATOM 14184 N N . ILE G 4 153 ? 168.33400 132.20500 183.17500 1.000 21.93759 153 ILE D N 1
ATOM 14185 C CA . ILE G 4 153 ? 168.93900 131.61800 184.40800 1.000 25.62039 153 ILE D CA 1
ATOM 14186 C C . ILE G 4 153 ? 167.96600 130.56700 184.95700 1.000 24.49170 153 ILE D C 1
ATOM 14187 O O . ILE G 4 153 ? 166.78400 130.90600 185.14200 1.000 30.16499 153 ILE D O 1
ATOM 14192 N N . TYR G 4 154 ? 168.43800 129.34100 185.16400 1.000 22.02309 154 TYR D N 1
ATOM 14193 C CA . TYR G 4 154 ? 167.63600 128.26900 185.73000 1.000 23.99523 154 TYR D CA 1
ATOM 14194 C C . TYR G 4 154 ? 168.09100 128.02400 187.15900 1.000 29.46352 154 TYR D C 1
ATOM 14195 O O . TYR G 4 154 ? 169.28800 127.85600 187.41400 1.000 35.22624 154 TYR D O 1
ATOM 14204 N N . ASN G 4 155 ? 167.11400 128.02200 188.06800 1.000 27.92684 155 ASN D N 1
ATOM 14205 C CA . ASN G 4 155 ? 167.40300 127.79500 189.50500 1.000 32.26404 155 ASN D CA 1
ATOM 14206 C C . ASN G 4 155 ? 167.07400 126.33700 189.82100 1.000 41.42818 155 ASN D C 1
ATOM 14207 O O . ASN G 4 155 ? 165.91800 125.93100 189.59400 1.000 43.16939 155 ASN D O 1
ATOM 14212 N N . VAL G 4 156 ? 168.04900 125.58500 190.32400 1.000 40.87286 156 VAL D N 1
ATOM 14213 C CA . VAL G 4 156 ? 167.88300 124.16100 190.61300 1.000 34.42079 156 VAL D CA 1
ATOM 14214 C C . VAL G 4 156 ? 167.25100 124.07300 191.99900 1.000 41.26321 156 VAL D C 1
ATOM 14215 O O . VAL G 4 156 ? 167.93500 123.96200 193.01700 1.000 45.48666 156 VAL D O 1
ATOM 14219 N N . GLU G 4 157 ? 165.91800 124.13300 192.03600 1.000 39.78143 157 GLU D N 1
ATOM 14220 C CA . GLU G 4 157 ? 165.21000 123.93000 193.29400 1.000 42.18186 157 GLU D CA 1
ATOM 14221 C C . GLU G 4 157 ? 165.23200 122.46800 193.71200 1.000 47.95895 157 GLU D C 1
ATOM 14222 O O . GLU G 4 157 ? 165.15500 122.16200 194.90700 1.000 56.61223 157 GLU D O 1
ATOM 14228 N N . ASN G 4 158 ? 165.33900 121.55800 192.74700 1.000 48.89526 158 ASN D N 1
ATOM 14229 C CA . ASN G 4 158 ? 165.33800 120.12600 193.02000 1.000 49.14391 158 ASN D CA 1
ATOM 14230 C C . ASN G 4 158 ? 166.25400 119.45300 192.01300 1.000 46.21993 158 ASN D C 1
ATOM 14231 O O . ASN G 4 158 ? 166.07000 119.61700 190.80400 1.000 40.91962 158 ASN D O 1
ATOM 14236 N N . ILE G 4 159 ? 167.24100 118.70800 192.51400 1.000 43.22201 159 ILE D N 1
ATOM 14237 C CA . ILE G 4 159 ? 168.19000 118.03300 191.63600 1.000 46.71672 159 ILE D CA 1
ATOM 14238 C C . ILE G 4 159 ? 167.49100 116.97400 190.79300 1.000 48.21138 159 ILE D C 1
ATOM 14239 O O . ILE G 4 159 ? 167.88800 116.71300 189.65000 1.000 43.62084 159 ILE D O 1
ATOM 14244 N N . ASN G 4 160 ? 166.42700 116.37200 191.32100 1.000 50.09555 160 ASN D N 1
ATOM 14245 C CA . ASN G 4 160 ? 165.78000 115.24800 190.65800 1.000 52.68515 160 ASN D CA 1
ATOM 14246 C C . ASN G 4 160 ? 164.82500 115.66100 189.54500 1.000 56.30283 160 ASN D C 1
ATOM 14247 O O . ASN G 4 160 ? 164.36800 114.79000 188.79600 1.000 61.90290 160 ASN D O 1
ATOM 14252 N N . GLU G 4 161 ? 164.50800 116.94700 189.40800 1.000 56.93807 161 GLU D N 1
ATOM 14253 C CA . GLU G 4 161 ? 163.62600 117.40700 188.34400 1.000 48.95943 161 GLU D CA 1
ATOM 14254 C C . GLU G 4 161 ? 164.32200 118.32200 187.34500 1.000 41.61172 161 GLU D C 1
ATOM 14255 O O . GLU G 4 161 ? 163.64100 118.98500 186.55700 1.000 41.12984 161 GLU D O 1
ATOM 14261 N N . VAL G 4 162 ? 165.65500 118.38100 187.35600 1.000 41.77221 162 VAL D N 1
ATOM 14262 C CA . VAL G 4 162 ? 166.34900 119.23500 186.39700 1.000 38.87312 162 VAL D CA 1
ATOM 14263 C C . VAL G 4 162 ? 166.14000 118.72400 184.97800 1.000 44.08894 162 VAL D C 1
ATOM 14264 O O . VAL G 4 162 ? 165.64800 119.45600 184.10800 1.000 44.47389 162 VAL D O 1
ATOM 14268 N N . MET G 4 163 ? 166.43500 117.44100 184.74200 1.000 45.49203 163 MET D N 1
ATOM 14269 C CA . MET G 4 163 ? 166.40400 116.90300 183.38500 1.000 39.59599 163 MET D CA 1
ATOM 14270 C C . MET G 4 163 ? 165.03600 117.10600 182.75500 1.000 43.33113 163 MET D C 1
ATOM 14271 O O . MET G 4 163 ? 164.91700 117.70700 181.67900 1.000 42.67899 163 MET D O 1
ATOM 14276 N N . ALA G 4 164 ? 163.98400 116.67700 183.45400 1.000 40.19265 164 ALA D N 1
ATOM 14277 C CA . ALA G 4 164 ? 162.63700 116.83800 182.92700 1.000 31.06378 164 ALA D CA 1
ATOM 14278 C C . ALA G 4 164 ? 162.34700 118.30100 182.64400 1.000 35.56960 164 ALA D C 1
ATOM 14279 O O . ALA G 4 164 ? 161.84800 118.64200 181.56400 1.000 33.70686 164 ALA D O 1
ATOM 14281 N N . ASP G 4 165 ? 162.73200 119.18900 183.56700 1.000 40.94525 165 ASP D N 1
ATOM 14282 C CA . ASP G 4 165 ? 162.50300 120.60900 183.34200 1.000 34.45226 165 ASP D CA 1
ATOM 14283 C C . ASP G 4 165 ? 163.18200 121.05400 182.06000 1.000 33.45340 165 ASP D C 1
ATOM 14284 O O . ASP G 4 165 ? 162.55600 121.69800 181.20800 1.000 33.33678 165 ASP D O 1
ATOM 14289 N N . PHE G 4 166 ? 164.43500 120.63700 181.86400 1.000 33.89825 166 PHE D N 1
ATOM 14290 C CA . PHE G 4 166 ? 165.13300 121.02200 180.64800 1.000 28.00031 166 PHE D CA 1
ATOM 14291 C C . PHE G 4 166 ? 164.44400 120.44400 179.42600 1.000 32.79440 166 PHE D C 1
ATOM 14292 O O . PHE G 4 166 ? 164.29000 121.14500 178.41700 1.000 37.46358 166 PHE D O 1
ATOM 14300 N N . GLU G 4 167 ? 163.94200 119.21000 179.52800 1.000 36.49689 167 GLU D N 1
ATOM 14301 C CA . GLU G 4 167 ? 163.16800 118.66000 178.42600 1.000 35.52896 167 GLU D CA 1
ATOM 14302 C C . GLU G 4 167 ? 161.96400 119.54300 178.14200 1.000 32.00059 167 GLU D C 1
ATOM 14303 O O . GLU G 4 167 ? 161.73300 119.93700 176.99100 1.000 30.89676 167 GLU D O 1
ATOM 14309 N N . ASN G 4 168 ? 161.25100 119.94800 179.19700 1.000 36.05886 168 ASN D N 1
ATOM 14310 C CA . ASN G 4 168 ? 160.13800 120.86500 179.01000 1.000 30.39629 168 ASN D CA 1
ATOM 14311 C C . ASN G 4 168 ? 160.61800 122.13200 178.32500 1.000 29.70777 168 ASN D C 1
ATOM 14312 O O . ASN G 4 168 ? 160.04100 122.55700 177.31600 1.000 29.68380 168 ASN D O 1
ATOM 14317 N N . ILE G 4 169 ? 161.74400 122.68200 178.79500 1.000 26.34863 169 ILE D N 1
ATOM 14318 C CA . ILE G 4 169 ? 162.28200 123.88200 178.16800 1.000 23.39894 169 ILE D CA 1
ATOM 14319 C C . ILE G 4 169 ? 162.51500 123.61900 176.69300 1.000 29.54301 169 ILE D C 1
ATOM 14320 O O . ILE G 4 169 ? 162.02000 124.35800 175.82900 1.000 34.23520 169 ILE D O 1
ATOM 14325 N N . LYS G 4 170 ? 163.17000 122.49500 176.38200 1.000 28.20828 170 LYS D N 1
ATOM 14326 C CA . LYS G 4 170 ? 163.43400 122.16600 174.98900 1.000 27.26828 170 LYS D CA 1
ATOM 14327 C C . LYS G 4 170 ? 162.14000 122.14100 174.19800 1.000 23.81993 170 LYS D C 1
ATOM 14328 O O . LYS G 4 170 ? 162.02200 122.82000 173.16900 1.000 24.18695 170 LYS D O 1
ATOM 14334 N N . THR G 4 171 ? 161.11800 121.46800 174.73300 1.000 26.30937 171 THR D N 1
ATOM 14335 C CA . THR G 4 171 ? 159.85500 121.38100 174.01500 1.000 21.55392 171 THR D CA 1
ATOM 14336 C C . THR G 4 171 ? 159.31600 122.77100 173.73700 1.000 21.72503 171 THR D C 1
ATOM 14337 O O . THR G 4 171 ? 159.02200 123.11200 172.58400 1.000 25.75900 171 THR D O 1
ATOM 14341 N N . ALA G 4 172 ? 159.30600 123.62800 174.76200 1.000 27.08563 172 ALA D N 1
ATOM 14342 C CA . ALA G 4 172 ? 158.79100 124.97500 174.57000 1.000 20.29710 172 ALA D CA 1
ATOM 14343 C C . ALA G 4 172 ? 159.57600 125.68700 173.48400 1.000 23.43348 172 ALA D C 1
ATOM 14344 O O . ALA G 4 172 ? 158.98900 126.23000 172.53900 1.000 25.43167 172 ALA D O 1
ATOM 14346 N N . ILE G 4 173 ? 160.90600 125.59200 173.54000 1.000 24.23169 173 ILE D N 1
ATOM 14347 C CA . ILE G 4 173 ? 161.71500 126.27500 172.54200 1.000 18.87087 173 ILE D CA 1
ATOM 14348 C C . ILE G 4 173 ? 161.40900 125.71900 171.16300 1.000 20.40503 173 ILE D C 1
ATOM 14349 O O . ILE G 4 173 ? 161.24100 126.47600 170.19800 1.000 28.28597 173 ILE D O 1
ATOM 14354 N N . HIS G 4 174 ? 161.25900 124.39500 171.05900 1.000 22.84134 174 HIS D N 1
ATOM 14355 C CA . HIS G 4 174 ? 160.90500 123.81800 169.77100 1.000 18.90178 174 HIS D CA 1
ATOM 14356 C C . HIS G 4 174 ? 159.56000 124.35300 169.31300 1.000 19.58481 174 HIS D C 1
ATOM 14357 O O . HIS G 4 174 ? 159.42500 124.83200 168.17900 1.000 24.57280 174 HIS D O 1
ATOM 14364 N N . LEU G 4 175 ? 158.58600 124.38000 170.22500 1.000 20.87626 175 LEU D N 1
ATOM 14365 C CA . LEU G 4 175 ? 157.28600 124.94000 169.88900 1.000 19.58502 175 LEU D CA 1
ATOM 14366 C C . LEU G 4 175 ? 157.42200 126.39700 169.48600 1.000 21.62114 175 LEU D C 1
ATOM 14367 O O . LEU G 4 175 ? 156.70700 126.87300 168.59800 1.000 22.27443 175 LEU D O 1
ATOM 14372 N N . LEU G 4 176 ? 158.34700 127.12000 170.11900 1.000 20.25680 176 LEU D N 1
ATOM 14373 C CA . LEU G 4 176 ? 158.51400 128.52600 169.77900 1.000 17.17749 176 LEU D CA 1
ATOM 14374 C C . LEU G 4 176 ? 159.14200 128.68300 168.40100 1.000 25.02017 176 LEU D C 1
ATOM 14375 O O . LEU G 4 176 ? 158.82300 129.63100 167.67500 1.000 36.33042 176 LEU D O 1
ATOM 14380 N N . GLU G 4 177 ? 160.03300 127.76300 168.01400 1.000 20.45893 177 GLU D N 1
ATOM 14381 C CA . GLU G 4 177 ? 160.68900 127.90900 166.71900 1.000 15.19138 177 GLU D CA 1
ATOM 14382 C C . GLU G 4 177 ? 159.71600 127.69500 165.57000 1.000 20.80961 177 GLU D C 1
ATOM 14383 O O . GLU G 4 177 ? 159.93200 128.21500 164.47000 1.000 38.14141 177 GLU D O 1
ATOM 14389 N N . ASN G 4 178 ? 158.64700 126.93900 165.80000 1.000 20.60170 178 ASN D N 1
ATOM 14390 C CA . ASN G 4 178 ? 157.56200 126.80100 164.84000 1.000 22.66615 178 ASN D CA 1
ATOM 14391 C C . ASN G 4 178 ? 156.39700 127.73000 165.15300 1.000 28.38851 178 ASN D C 1
ATOM 14392 O O . ASN G 4 178 ? 155.32200 127.58700 164.56200 1.000 28.95338 178 ASN D O 1
ATOM 14397 N N . ASP G 4 179 ? 156.59000 128.66600 166.07100 1.000 25.92443 179 ASP D N 1
ATOM 14398 C CA . ASP G 4 179 ? 155.61300 129.68000 166.43400 1.000 19.04624 179 ASP D CA 1
ATOM 14399 C C . ASP G 4 179 ? 156.25900 131.05300 166.27400 1.000 26.32016 179 ASP D C 1
ATOM 14400 O O . ASP G 4 179 ? 157.34900 131.19100 165.71400 1.000 24.59771 179 ASP D O 1
ATOM 14405 N N . TYR G 4 180 ? 155.57200 132.07300 166.76800 1.000 21.37123 180 TYR D N 1
ATOM 14406 C CA . TYR G 4 180 ? 156.03500 133.44500 166.66600 1.000 13.68812 180 TYR D CA 1
ATOM 14407 C C . TYR G 4 180 ? 156.21200 134.04500 168.05300 1.000 14.22871 180 TYR D C 1
ATOM 14408 O O . TYR G 4 180 ? 155.63500 133.57700 169.03600 1.000 20.08299 180 TYR D O 1
ATOM 14417 N N . LEU G 4 181 ? 157.03900 135.08300 168.12100 1.000 16.84504 181 LEU D N 1
ATOM 14418 C CA . LEU G 4 181 ? 157.15300 135.88700 169.32300 1.000 16.24891 181 LEU D CA 1
ATOM 14419 C C . LEU G 4 181 ? 156.08400 136.97900 169.29300 1.000 16.34197 181 LEU D C 1
ATOM 14420 O O . LEU G 4 181 ? 155.30400 137.08800 168.34400 1.000 18.57775 181 LEU D O 1
ATOM 14425 N N . GLY G 4 182 ? 156.04700 137.79600 170.34300 1.000 16.54921 182 GLY D N 1
ATOM 14426 C CA . GLY G 4 182 ? 154.92400 138.70000 170.53000 1.000 16.69605 182 GLY D CA 1
ATOM 14427 C C . GLY G 4 182 ? 154.71300 139.61100 169.33300 1.000 20.03623 182 GLY D C 1
ATOM 14428 O O . GLY G 4 182 ? 155.65500 140.20000 168.79900 1.000 31.21522 182 GLY D O 1
ATOM 14429 N N . GLY G 4 183 ? 153.46200 139.72000 168.91200 1.000 16.33133 183 GLY D N 1
ATOM 14430 C CA . GLY G 4 183 ? 153.06400 140.54300 167.79500 1.000 15.60590 183 GLY D CA 1
ATOM 14431 C C . GLY G 4 183 ? 152.04800 139.81600 166.94800 1.000 19.41656 183 GLY D C 1
ATOM 14432 O O . GLY G 4 183 ? 151.61100 138.71600 167.27800 1.000 44.66592 183 GLY D O 1
ATOM 14433 N N . GLY G 4 184 ? 151.67600 140.43400 165.83200 1.000 9.69741 184 GLY D N 1
ATOM 14434 C CA . GLY G 4 184 ? 150.71800 139.82500 164.93000 1.000 17.19088 184 GLY D CA 1
ATOM 14435 C C . GLY G 4 184 ? 151.32400 138.69900 164.12000 1.000 14.19241 184 GLY D C 1
ATOM 14436 O O . GLY G 4 184 ? 151.44800 138.79800 162.89600 1.000 18.09093 184 GLY D O 1
ATOM 14437 N N . GLY G 4 185 ? 151.69500 137.61400 164.79600 1.000 11.49391 185 GLY D N 1
ATOM 14438 C CA . GLY G 4 185 ? 152.45700 136.54900 164.17500 1.000 14.58373 185 GLY D CA 1
ATOM 14439 C C . GLY G 4 185 ? 151.67600 135.60400 163.29800 1.000 19.77164 185 GLY D C 1
ATOM 14440 O O . GLY G 4 185 ? 152.28400 134.85200 162.53200 1.000 18.53129 185 GLY D O 1
ATOM 14441 N N . THR G 4 186 ? 150.34900 135.61200 163.38800 1.000 23.02860 186 THR D N 1
ATOM 14442 C CA . THR G 4 186 ? 149.54400 134.81000 162.48100 1.000 16.81720 186 THR D CA 1
ATOM 14443 C C . THR G 4 186 ? 149.48500 135.40800 161.08300 1.000 15.22639 186 THR D C 1
ATOM 14444 O O . THR G 4 186 ? 149.00800 134.74100 160.15900 1.000 19.93757 186 THR D O 1
ATOM 14448 N N . ARG G 4 187 ? 149.95300 136.64400 160.91400 1.000 12.41602 187 ARG D N 1
ATOM 14449 C CA . ARG G 4 187 ? 150.04000 137.29900 159.61600 1.000 11.25727 187 ARG D CA 1
ATOM 14450 C C . ARG G 4 187 ? 151.48200 137.47400 159.15300 1.000 16.15880 187 ARG D C 1
ATOM 14451 O O . ARG G 4 187 ? 151.76400 138.36000 158.34200 1.000 18.74671 187 ARG D O 1
ATOM 14459 N N . GLY G 4 188 ? 152.38100 136.60000 159.61400 1.000 11.41158 188 GLY D N 1
ATOM 14460 C CA . GLY G 4 188 ? 153.76100 136.61000 159.09100 1.000 15.12805 188 GLY D CA 1
ATOM 14461 C C . GLY G 4 188 ? 154.73300 137.41000 159.91600 1.000 16.47426 188 GLY D C 1
ATOM 14462 O O . GLY G 4 188 ? 155.67800 137.96300 159.32500 1.000 25.19670 188 GLY D O 1
ATOM 14463 N N . ASN G 4 189 ? 154.53600 137.47200 161.22700 1.000 15.36682 189 ASN D N 1
ATOM 14464 C CA . ASN G 4 189 ? 155.43200 138.34200 162.02400 1.000 12.12956 189 ASN D CA 1
ATOM 14465 C C . ASN G 4 189 ? 156.00700 137.57700 163.21100 1.000 9.56717 189 ASN D C 1
ATOM 14466 O O . ASN G 4 189 ? 155.37000 136.62600 163.66400 1.000 13.24800 189 ASN D O 1
ATOM 14471 N N . GLY G 4 190 ? 157.22000 137.90700 163.62400 1.000 9.82662 190 GLY D N 1
ATOM 14472 C CA . GLY G 4 190 ? 157.76200 137.37200 164.85300 1.000 11.84760 190 GLY D CA 1
ATOM 14473 C C . GLY G 4 190 ? 158.35200 135.98400 164.78500 1.000 11.94735 190 GLY D C 1
ATOM 14474 O O . GLY G 4 190 ? 158.68200 135.42700 165.83700 1.000 16.10524 190 GLY D O 1
ATOM 14475 N N . ARG G 4 191 ? 158.48800 135.39800 163.59800 1.000 10.56628 191 ARG D N 1
ATOM 14476 C CA . ARG G 4 191 ? 159.15400 134.10600 163.48900 1.000 9.60785 191 ARG D CA 1
ATOM 14477 C C . ARG G 4 191 ? 160.60800 134.24700 163.91000 1.000 11.58850 191 ARG D C 1
ATOM 14478 O O . ARG G 4 191 ? 161.30800 135.16000 163.46500 1.000 14.20184 191 ARG D O 1
ATOM 14486 N N . ILE G 4 192 ? 161.06600 133.34100 164.77300 1.000 17.81266 192 ILE D N 1
ATOM 14487 C CA . ILE G 4 192 ? 162.38600 133.44400 165.37700 1.000 19.69979 192 ILE D CA 1
ATOM 14488 C C . ILE G 4 192 ? 163.07400 132.08800 165.34500 1.000 23.25555 192 ILE D C 1
ATOM 14489 O O . ILE G 4 192 ? 162.44500 131.04400 165.16800 1.000 30.81853 192 ILE D O 1
ATOM 14494 N N . ARG G 4 193 ? 164.38900 132.12800 165.51700 1.000 21.12097 193 ARG D N 1
ATOM 14495 C CA . ARG G 4 193 ? 165.20800 130.93400 165.66000 1.000 27.46538 193 ARG D CA 1
ATOM 14496 C C . ARG G 4 193 ? 166.09600 131.09600 166.88300 1.000 31.15449 193 ARG D C 1
ATOM 14497 O O . ARG G 4 193 ? 166.57700 132.19500 167.16500 1.000 35.93748 193 ARG D O 1
ATOM 14505 N N . PHE G 4 194 ? 166.30900 130.00500 167.60900 1.000 30.40174 194 PHE D N 1
ATOM 14506 C CA . PHE G 4 194 ? 167.15200 130.01400 168.79500 1.000 32.39519 194 PHE D CA 1
ATOM 14507 C C . PHE G 4 194 ? 168.49000 129.36400 168.48000 1.000 34.08652 194 PHE D C 1
ATOM 14508 O O . PHE G 4 194 ? 168.53500 128.27200 167.90300 1.000 39.08921 194 PHE D O 1
ATOM 14516 N N . VAL G 4 195 ? 169.57400 130.03600 168.85300 1.000 29.86594 195 VAL D N 1
ATOM 14517 C CA . VAL G 4 195 ? 170.92100 129.49000 168.76000 1.000 35.72096 195 VAL D CA 1
ATOM 14518 C C . VAL G 4 195 ? 171.48000 129.50500 170.17600 1.000 34.70962 195 VAL D C 1
ATOM 14519 O O . VAL G 4 195 ? 171.85500 130.56300 170.69300 1.000 35.49148 195 VAL D O 1
ATOM 14523 N N . ILE G 4 196 ? 171.52800 128.34000 170.81300 1.000 35.21716 196 ILE D N 1
ATOM 14524 C CA . ILE G 4 196 ? 171.98400 128.24200 172.19500 1.000 40.23415 196 ILE D CA 1
ATOM 14525 C C . ILE G 4 196 ? 173.50700 128.27300 172.18800 1.000 38.41187 196 ILE D C 1
ATOM 14526 O O . ILE G 4 196 ? 174.15600 127.28700 171.83100 1.000 33.41404 196 ILE D O 1
ATOM 14531 N N . ASP G 4 197 ? 174.08200 129.41300 172.57600 1.000 39.26361 197 ASP D N 1
ATOM 14532 C CA . ASP G 4 197 ? 175.53500 129.53700 172.58300 1.000 39.94439 197 ASP D CA 1
ATOM 14533 C C . ASP G 4 197 ? 176.16100 128.68800 173.68000 1.000 46.21884 197 ASP D C 1
ATOM 14534 O O . ASP G 4 197 ? 177.15600 127.99400 173.44200 1.000 48.19208 197 ASP D O 1
ATOM 14539 N N . SER G 4 198 ? 175.59800 128.72400 174.88600 1.000 44.88766 198 SER D N 1
ATOM 14540 C CA . SER G 4 198 ? 176.17400 127.99000 176.00100 1.000 43.98555 198 SER D CA 1
ATOM 14541 C C . SER G 4 198 ? 175.08400 127.60700 176.99000 1.000 42.86808 198 SER D C 1
ATOM 14542 O O . SER G 4 198 ? 174.02300 128.23200 177.05600 1.000 46.35960 198 SER D O 1
ATOM 14545 N N . ILE G 4 199 ? 175.36800 126.55500 177.75700 1.000 42.45229 199 ILE D N 1
ATOM 14546 C CA . ILE G 4 199 ? 174.58400 126.17400 178.92600 1.000 33.57519 199 ILE D CA 1
ATOM 14547 C C . ILE G 4 199 ? 175.57200 125.87500 180.04200 1.000 39.35262 199 ILE D C 1
ATOM 14548 O O . ILE G 4 199 ? 176.16300 124.79000 180.08900 1.000 47.47085 199 ILE D O 1
ATOM 14553 N N . ASP G 4 200 ? 175.76300 126.83300 180.94300 1.000 38.51680 200 ASP D N 1
ATOM 14554 C CA . ASP G 4 200 ? 176.83500 126.78000 181.92300 1.000 45.62199 200 ASP D CA 1
ATOM 14555 C C . ASP G 4 200 ? 176.25400 126.92900 183.32100 1.000 48.11274 200 ASP D C 1
ATOM 14556 O O . ASP G 4 200 ? 175.22700 127.58100 183.51900 1.000 44.98411 200 ASP D O 1
ATOM 14561 N N . THR G 4 201 ? 176.92600 126.31400 184.29100 1.000 45.70920 201 THR D N 1
ATOM 14562 C CA . THR G 4 201 ? 176.54400 126.41900 185.69400 1.000 43.45074 201 THR D CA 1
ATOM 14563 C C . THR G 4 201 ? 177.30900 127.58200 186.31400 1.000 43.48354 201 THR D C 1
ATOM 14564 O O . THR G 4 201 ? 178.52800 127.50400 186.50000 1.000 40.75378 201 THR D O 1
ATOM 14568 N N . VAL G 4 202 ? 176.58700 128.66400 186.62100 1.000 47.44954 202 VAL D N 1
ATOM 14569 C CA . VAL G 4 202 ? 177.24100 129.89200 187.16600 1.000 42.44327 202 VAL D CA 1
ATOM 14570 C C . VAL G 4 202 ? 177.32000 129.81100 188.69800 1.000 38.14421 202 VAL D C 1
ATOM 14571 O O . VAL G 4 202 ? 178.25400 130.40600 189.27100 1.000 42.14361 202 VAL D O 1
ATOM 14575 N N . VAL G 4 203 ? 176.37700 129.10800 189.32700 1.000 39.85217 203 VAL D N 1
ATOM 14576 C CA . VAL G 4 203 ? 176.36300 128.99900 190.81600 1.000 40.04265 203 VAL D CA 1
ATOM 14577 C C . VAL G 4 203 ? 176.24900 127.52100 191.21100 1.000 48.68147 203 VAL D C 1
ATOM 14578 O O . VAL G 4 203 ? 175.34900 126.84600 190.68300 1.000 41.81085 203 VAL D O 1
ATOM 14582 N N . GLY G 4 204 ? 177.15500 127.03800 192.06300 1.000 54.93588 204 GLY D N 1
ATOM 14583 C CA . GLY G 4 204 ? 177.09200 125.68100 192.56800 1.000 55.89589 204 GLY D CA 1
ATOM 14584 C C . GLY G 4 204 ? 178.05500 124.75000 191.85700 1.000 66.21887 204 GLY D C 1
ATOM 14585 O O . GLY G 4 204 ? 178.83700 125.13800 190.98400 1.000 62.54332 204 GLY D O 1
ATOM 14586 N N . ASP G 4 205 ? 177.98400 123.48300 192.26100 1.000 64.56793 205 ASP D N 1
ATOM 14587 C CA . ASP G 4 205 ? 178.81700 122.42600 191.70500 1.000 67.26025 205 ASP D CA 1
ATOM 14588 C C . ASP G 4 205 ? 178.04500 121.50300 190.77100 1.000 72.00767 205 ASP D C 1
ATOM 14589 O O . ASP G 4 205 ? 178.55600 120.43800 190.40800 1.000 82.52625 205 ASP D O 1
ATOM 14594 N N . PHE G 4 206 ? 176.82900 121.87900 190.38100 1.000 59.34457 206 PHE D N 1
ATOM 14595 C CA . PHE G 4 206 ? 176.01200 121.02800 189.52700 1.000 59.43991 206 PHE D CA 1
ATOM 14596 C C . PHE G 4 206 ? 176.67700 120.81300 188.17000 1.000 64.79716 206 PHE D C 1
ATOM 14597 O O . PHE G 4 206 ? 177.34500 121.69900 187.63000 1.000 59.67993 206 PHE D O 1
ATOM 14605 N N . ASP G 4 207 ? 176.48900 119.61400 187.62200 1.000 61.35975 207 ASP D N 1
ATOM 14606 C CA . ASP G 4 207 ? 177.03300 119.23900 186.32200 1.000 59.94452 207 ASP D CA 1
ATOM 14607 C C . ASP G 4 207 ? 175.94400 119.41900 185.27000 1.000 60.03153 207 ASP D C 1
ATOM 14608 O O . ASP G 4 207 ? 175.00400 118.62100 185.19600 1.000 56.44602 207 ASP D O 1
ATOM 14613 N N . SER G 4 208 ? 176.07700 120.46400 184.45200 1.000 58.92035 208 SER D N 1
ATOM 14614 C CA . SER G 4 208 ? 175.08700 120.80000 183.43600 1.000 52.42036 208 SER D CA 1
ATOM 14615 C C . SER G 4 208 ? 175.61600 120.59600 182.02000 1.000 60.23099 208 SER D C 1
ATOM 14616 O O . SER G 4 208 ? 175.08200 121.18200 181.07200 1.000 59.45957 208 SER D O 1
ATOM 14619 N N . SER G 4 209 ? 176.65700 119.77600 181.85700 1.000 63.98931 209 SER D N 1
ATOM 14620 C CA . SER G 4 209 ? 177.23200 119.56200 180.53300 1.000 63.08282 209 SER D CA 1
ATOM 14621 C C . SER G 4 209 ? 176.29800 118.76900 179.62800 1.000 63.30910 209 SER D C 1
ATOM 14622 O O . SER G 4 209 ? 176.29400 118.98000 178.41000 1.000 61.92424 209 SER D O 1
ATOM 14625 N N . ASN G 4 210 ? 175.51000 117.85400 180.19600 1.000 62.98943 210 ASN D N 1
ATOM 14626 C CA . ASN G 4 210 ? 174.60200 117.04000 179.39800 1.000 63.54695 210 ASN D CA 1
ATOM 14627 C C . ASN G 4 210 ? 173.30300 117.75900 179.06100 1.000 60.38211 210 ASN D C 1
ATOM 14628 O O . ASN G 4 210 ? 172.57800 117.31100 178.16600 1.000 56.73361 210 ASN D O 1
ATOM 14633 N N . LEU G 4 211 ? 172.99400 118.85100 179.75200 1.000 55.80245 211 LEU D N 1
ATOM 14634 C CA . LEU G 4 211 ? 171.74300 119.56100 179.52700 1.000 43.69446 211 LEU D CA 1
ATOM 14635 C C . LEU G 4 211 ? 171.74800 120.25500 178.17100 1.000 44.07677 211 LEU D C 1
ATOM 14636 O O . LEU G 4 211 ? 172.76600 120.80400 177.73800 1.000 51.75741 211 LEU D O 1
ATOM 14641 N N . SER G 4 212 ? 170.59900 120.23200 177.49900 1.000 39.57976 212 SER D N 1
ATOM 14642 C CA . SER G 4 212 ? 170.47700 120.78100 176.15800 1.000 44.26184 212 SER D CA 1
ATOM 14643 C C . SER G 4 212 ? 169.10600 121.41100 175.97100 1.000 44.84913 212 SER D C 1
ATOM 14644 O O . SER G 4 212 ? 168.09100 120.84900 176.39100 1.000 48.57668 212 SER D O 1
ATOM 14647 N N . ILE G 4 213 ? 169.08800 122.58100 175.33800 1.000 43.80940 213 ILE D N 1
ATOM 14648 C CA . ILE G 4 213 ? 167.83200 123.22600 174.97300 1.000 44.47227 213 ILE D CA 1
ATOM 14649 C C . ILE G 4 213 ? 167.41500 122.86600 173.54900 1.000 46.05613 213 ILE D C 1
ATOM 14650 O O . ILE G 4 213 ? 166.21900 122.83300 173.24200 1.000 40.72839 213 ILE D O 1
ATOM 14655 N N . LYS G 4 214 ? 168.37600 122.58000 172.67600 1.000 50.10084 214 LYS D N 1
ATOM 14656 C CA . LYS G 4 214 ? 168.08200 122.20000 171.30100 1.000 53.87109 214 LYS D CA 1
ATOM 14657 C C . LYS G 4 214 ? 168.93100 121.00900 170.87000 1.000 60.50498 214 LYS D C 1
ATOM 14658 O O . LYS G 4 214 ? 169.04700 120.71500 169.68000 1.000 54.60051 214 LYS D O 1
ATOM 14664 N N . VAL H 5 5 ? 185.55800 146.25200 208.24600 1.000 58.08271 5 VAL G N 1
ATOM 14665 C CA . VAL H 5 5 ? 186.11400 146.15200 206.90400 1.000 65.49303 5 VAL G CA 1
ATOM 14666 C C . VAL H 5 5 ? 185.12000 146.68800 205.88500 1.000 60.62041 5 VAL G C 1
ATOM 14667 O O . VAL H 5 5 ? 184.32800 145.93100 205.32400 1.000 63.02054 5 VAL G O 1
ATOM 14671 N N . VAL H 5 6 ? 185.13800 148.00500 205.66600 1.000 57.47583 6 VAL G N 1
ATOM 14672 C CA . VAL H 5 6 ? 184.14800 148.62000 204.73100 1.000 54.10543 6 VAL G CA 1
ATOM 14673 C C . VAL H 5 6 ? 184.55500 148.25000 203.29600 1.000 57.69215 6 VAL G C 1
ATOM 14674 O O . VAL H 5 6 ? 185.67600 148.61500 202.88500 1.000 63.25055 6 VAL G O 1
ATOM 14678 N N . LYS H 5 7 ? 183.68000 147.54300 202.57800 1.000 53.45659 7 LYS G N 1
ATOM 14679 C CA . LYS H 5 7 ? 183.97700 147.18800 201.17000 1.000 48.84180 7 LYS G CA 1
ATOM 14680 C C . LYS H 5 7 ? 182.96400 147.85600 200.23800 1.000 45.17754 7 LYS G C 1
ATOM 14681 O O . LYS H 5 7 ? 181.75200 147.67700 200.46000 1.000 41.94532 7 LYS G O 1
ATOM 14687 N N . LEU H 5 8 ? 183.44500 148.59000 199.23500 1.000 47.60555 8 LEU G N 1
ATOM 14688 C CA . LEU H 5 8 ? 182.52800 149.16000 198.22000 1.000 39.06380 8 LEU G CA 1
ATOM 14689 C C . LEU H 5 8 ? 181.95200 147.99200 197.41100 1.000 43.87526 8 LEU G C 1
ATOM 14690 O O . LEU H 5 8 ? 182.72700 147.07300 197.08300 1.000 59.56438 8 LEU G O 1
ATOM 14695 N N . VAL H 5 9 ? 180.66400 148.03500 197.07300 1.000 33.50138 9 VAL G N 1
ATOM 14696 C CA . VAL H 5 9 ? 180.07400 146.97300 196.20600 1.000 33.16094 9 VAL G CA 1
ATOM 14697 C C . VAL H 5 9 ? 179.35100 147.68800 195.05900 1.000 32.96493 9 VAL G C 1
ATOM 14698 O O . VAL H 5 9 ? 178.28100 148.26900 195.31700 1.000 35.81575 9 VAL G O 1
ATOM 14702 N N . LYS H 5 10 ? 179.97500 147.72200 193.88000 1.000 34.24126 10 LYS G N 1
ATOM 14703 C CA . LYS H 5 10 ? 179.39400 148.46100 192.73200 1.000 35.22305 10 LYS G CA 1
ATOM 14704 C C . LYS H 5 10 ? 178.53500 147.51200 191.89700 1.000 38.89896 10 LYS G C 1
ATOM 14705 O O . LYS H 5 10 ? 179.01000 146.40600 191.59000 1.000 47.10831 10 LYS G O 1
ATOM 14711 N N . LEU H 5 11 ? 177.32900 147.94400 191.53900 1.000 33.54837 11 LEU G N 1
ATOM 14712 C CA . LEU H 5 11 ? 176.40600 147.06500 190.78400 1.000 30.96518 11 LEU G CA 1
ATOM 14713 C C . LEU H 5 11 ? 176.24500 147.65100 189.38100 1.000 30.44585 11 LEU G C 1
ATOM 14714 O O . LEU H 5 11 ? 175.93200 148.85200 189.27900 1.000 39.12881 11 LEU G O 1
ATOM 14719 N N . THR H 5 12 ? 176.44800 146.83400 188.34800 1.000 27.96949 12 THR G N 1
ATOM 14720 C CA . THR H 5 12 ? 176.22500 147.30600 186.96900 1.000 29.60579 12 THR G CA 1
ATOM 14721 C C . THR H 5 12 ? 175.02200 146.56000 186.46400 1.000 29.40265 12 THR G C 1
ATOM 14722 O O . THR H 5 12 ? 175.05600 145.32100 186.49400 1.000 31.14110 12 THR G O 1
ATOM 14726 N N . PHE H 5 13 ? 174.01500 147.27200 185.97100 1.000 26.16851 13 PHE G N 1
ATOM 14727 C CA . PHE H 5 13 ? 172.75100 146.59100 185.59700 1.000 30.94689 13 PHE G CA 1
ATOM 14728 C C . PHE H 5 13 ? 172.71600 146.36000 184.10200 1.000 34.16521 13 PHE G C 1
ATOM 14729 O O . PHE H 5 13 ? 172.91200 147.31600 183.32500 1.000 36.06820 13 PHE G O 1
ATOM 14737 N N . LYS H 5 14 ? 172.46700 145.11300 183.70400 1.000 38.40067 14 LYS G N 1
ATOM 14738 C CA . LYS H 5 14 ? 172.38900 144.78300 182.28300 1.000 44.20121 14 LYS G CA 1
ATOM 14739 C C . LYS H 5 14 ? 170.99500 145.02200 181.72100 1.000 39.74738 14 LYS G C 1
ATOM 14740 O O . LYS H 5 14 ? 170.85300 145.48200 180.58300 1.000 40.62067 14 LYS G O 1
ATOM 14746 N N . SER H 5 15 ? 169.96300 144.72100 182.49400 1.000 31.37498 15 SER G N 1
ATOM 14747 C CA . SER H 5 15 ? 168.58300 144.94700 182.10600 1.000 30.14413 15 SER G CA 1
ATOM 14748 C C . SER H 5 15 ? 167.96900 145.99500 183.02300 1.000 30.96223 15 SER G C 1
ATOM 14749 O O . SER H 5 15 ? 168.48000 146.24100 184.12200 1.000 38.97014 15 SER G O 1
ATOM 14752 N N . PRO H 5 16 ? 166.88600 146.64800 182.60000 1.000 23.80693 16 PRO G N 1
ATOM 14753 C CA . PRO H 5 16 ? 166.24100 147.63200 183.47500 1.000 21.00377 16 PRO G CA 1
ATOM 14754 C C . PRO H 5 16 ? 165.75200 146.98900 184.76400 1.000 22.57577 16 PRO G C 1
ATOM 14755 O O . PRO H 5 16 ? 165.46700 145.79300 184.82000 1.000 28.11800 16 PRO G O 1
ATOM 14759 N N . VAL H 5 17 ? 165.69500 147.79600 185.81600 1.000 17.66311 17 VAL G N 1
ATOM 14760 C CA . VAL H 5 17 ? 165.23600 147.35100 187.12500 1.000 14.23951 17 VAL G CA 1
ATOM 14761 C C . VAL H 5 17 ? 163.91400 148.03300 187.43200 1.000 17.55564 17 VAL G C 1
ATOM 14762 O O . VAL H 5 17 ? 163.63100 149.13000 186.94000 1.000 25.15977 17 VAL G O 1
ATOM 14766 N N . HIS H 5 18 ? 163.09900 147.37900 188.25800 1.000 19.35702 18 HIS G N 1
ATOM 14767 C CA . HIS H 5 18 ? 161.78900 147.92900 188.59300 1.000 18.39447 18 HIS G CA 1
ATOM 14768 C C . HIS H 5 18 ? 161.86500 148.83700 189.81700 1.000 28.32796 18 HIS G C 1
ATOM 14769 O O . HIS H 5 18 ? 161.56900 150.03300 189.72600 1.000 34.06299 18 HIS G O 1
ATOM 14776 N N . PHE H 5 19 ? 162.27500 148.28800 190.95800 1.000 21.19560 19 PHE G N 1
ATOM 14777 C CA . PHE H 5 19 ? 162.43900 149.04600 192.19900 1.000 19.49285 19 PHE G CA 1
ATOM 14778 C C . PHE H 5 19 ? 161.16600 149.81900 192.54300 1.000 19.99658 19 PHE G C 1
ATOM 14779 O O . PHE H 5 19 ? 161.13700 151.04900 192.56700 1.000 28.91201 19 PHE G O 1
ATOM 14787 N N . GLY H 5 20 ? 160.08200 149.08900 192.81700 1.000 21.23544 20 GLY G N 1
ATOM 14788 C CA . GLY H 5 20 ? 158.78300 149.73300 193.09800 1.000 22.80298 20 GLY G CA 1
ATOM 14789 C C . GLY H 5 20 ? 158.76500 150.42500 194.44100 1.000 27.72686 20 GLY G C 1
ATOM 14790 O O . GLY H 5 20 ? 159.41700 149.92100 195.37600 1.000 36.86690 20 GLY G O 1
ATOM 14791 N N . MET H 5 21 ? 158.03800 151.53800 194.54300 1.000 24.61275 21 MET G N 1
ATOM 14792 C CA . MET H 5 21 ? 158.01200 152.32700 195.80200 1.000 26.34656 21 MET G CA 1
ATOM 14793 C C . MET H 5 21 ? 156.68600 152.06400 196.52100 1.000 27.90689 21 MET G C 1
ATOM 14794 O O . MET H 5 21 ? 156.71500 151.79500 197.73800 1.000 29.78448 21 MET G O 1
ATOM 14799 N N . LYS H 5 22 ? 155.57300 152.14000 195.79400 1.000 30.01023 22 LYS G N 1
ATOM 14800 C CA . LYS H 5 22 ? 154.27800 151.82700 196.38200 1.000 26.57514 22 LYS G CA 1
ATOM 14801 C C . LYS H 5 22 ? 153.44300 150.97700 195.43400 1.000 29.39415 22 LYS G C 1
ATOM 14802 O O . LYS H 5 22 ? 152.59100 150.20000 195.87500 1.000 32.93102 22 LYS G O 1
ATOM 14808 N N . ARG H 5 23 ? 153.67800 151.11800 194.13100 1.000 24.30898 23 ARG G N 1
ATOM 14809 C CA . ARG H 5 23 ? 152.87400 150.44900 193.12000 1.000 21.61018 23 ARG G CA 1
ATOM 14810 C C . ARG H 5 23 ? 153.78400 149.88800 192.03800 1.000 28.70322 23 ARG G C 1
ATOM 14811 O O . ARG H 5 23 ? 154.95900 150.24100 191.94000 1.000 37.71631 23 ARG G O 1
ATOM 14819 N N . LEU H 5 24 ? 153.22200 148.99000 191.22700 1.000 27.02720 24 LEU G N 1
ATOM 14820 C CA . LEU H 5 24 ? 153.98400 148.41800 190.12400 1.000 19.21148 24 LEU G CA 1
ATOM 14821 C C . LEU H 5 24 ? 154.24800 149.44700 189.03100 1.000 21.19824 24 LEU G C 1
ATOM 14822 O O . LEU H 5 24 ? 155.26300 149.35800 188.33100 1.000 23.86673 24 LEU G O 1
ATOM 14827 N N . SER H 5 25 ? 153.35300 150.42400 188.87000 1.000 19.56052 25 SER G N 1
ATOM 14828 C CA . SER H 5 25 ? 153.53200 151.43700 187.83400 1.000 18.84553 25 SER G CA 1
ATOM 14829 C C . SER H 5 25 ? 154.72100 152.34100 188.13300 1.000 27.33647 25 SER G C 1
ATOM 14830 O O . SER H 5 25 ? 155.42700 152.77000 187.21400 1.000 32.72946 25 SER G O 1
ATOM 14833 N N . ASP H 5 26 ? 154.95000 152.65800 189.40300 1.000 30.49628 26 ASP G N 1
ATOM 14834 C CA . ASP H 5 26 ? 156.02100 153.57600 189.74800 1.000 26.75123 26 ASP G CA 1
ATOM 14835 C C . ASP H 5 26 ? 157.36300 152.84900 189.78900 1.000 26.25272 26 ASP G C 1
ATOM 14836 O O . ASP H 5 26 ? 157.43900 151.61900 189.73700 1.000 29.77853 26 ASP G O 1
ATOM 14841 N N . SER H 5 27 ? 158.43600 153.63100 189.87000 1.000 34.15293 27 SER G N 1
ATOM 14842 C CA . SER H 5 27 ? 159.77600 153.07100 189.94900 1.000 28.59133 27 SER G CA 1
ATOM 14843 C C . SER H 5 27 ? 160.70200 154.05600 190.64300 1.000 30.45652 27 SER G C 1
ATOM 14844 O O . SER H 5 27 ? 160.51500 155.27200 190.56300 1.000 35.79582 27 SER G O 1
ATOM 14847 N N . ASN H 5 28 ? 161.70500 153.51200 191.32100 1.000 27.63604 28 ASN G N 1
ATOM 14848 C CA . ASN H 5 28 ? 162.76800 154.29000 191.92800 1.000 24.97906 28 ASN G CA 1
ATOM 14849 C C . ASN H 5 28 ? 164.09000 153.90800 191.27700 1.000 26.05045 28 ASN G C 1
ATOM 14850 O O . ASN H 5 28 ? 164.23100 152.82900 190.69500 1.000 33.85599 28 ASN G O 1
ATOM 14855 N N . HIS H 5 29 ? 165.05900 154.81000 191.36400 1.000 29.34560 29 HIS G N 1
ATOM 14856 C CA . HIS H 5 29 ? 166.38500 154.54300 190.83000 1.000 28.70793 29 HIS G CA 1
ATOM 14857 C C . HIS H 5 29 ? 167.28600 153.81300 191.81600 1.000 30.89031 29 HIS G C 1
ATOM 14858 O O . HIS H 5 29 ? 168.36600 153.36200 191.42300 1.000 33.85798 29 HIS G O 1
ATOM 14865 N N . THR H 5 30 ? 166.87300 153.68500 193.07600 1.000 25.07537 30 THR G N 1
ATOM 14866 C CA . THR H 5 30 ? 167.66900 153.03300 194.10600 1.000 28.85408 30 THR G CA 1
ATOM 14867 C C . THR H 5 30 ? 166.75700 152.15900 194.95600 1.000 28.03209 30 THR G C 1
ATOM 14868 O O . THR H 5 30 ? 165.53400 152.14700 194.78600 1.000 21.99507 30 THR G O 1
ATOM 14872 N N . ILE H 5 31 ? 167.37800 151.42100 195.88000 1.000 32.29340 31 ILE G N 1
ATOM 14873 C CA . ILE H 5 31 ? 166.60200 150.57700 196.83500 1.000 28.49345 31 ILE G CA 1
ATOM 14874 C C . ILE H 5 31 ? 167.16400 150.81700 198.24500 1.000 29.34626 31 ILE G C 1
ATOM 14875 O O . ILE H 5 31 ? 168.35100 151.19700 198.35400 1.000 35.92860 31 ILE G O 1
ATOM 14880 N N . ALA H 5 32 ? 166.34300 150.60500 199.27300 1.000 24.13267 32 ALA G N 1
ATOM 14881 C CA . ALA H 5 32 ? 166.76700 150.77900 200.68300 1.000 20.72091 32 ALA G CA 1
ATOM 14882 C C . ALA H 5 32 ? 167.68700 149.63400 201.11000 1.000 25.37952 32 ALA G C 1
ATOM 14883 O O . ALA H 5 32 ? 167.68700 148.57300 200.45500 1.000 31.33525 32 ALA G O 1
ATOM 14885 N N . ALA H 5 33 ? 168.45100 149.84200 202.18100 1.000 24.52072 33 ALA G N 1
ATOM 14886 C CA . ALA H 5 33 ? 169.39000 148.81300 202.67900 1.000 25.78071 33 ALA G CA 1
ATOM 14887 C C . ALA H 5 33 ? 168.58500 147.57700 203.06600 1.000 27.20420 33 ALA G C 1
ATOM 14888 O O . ALA H 5 33 ? 169.08500 146.45800 202.86700 1.000 43.52934 33 ALA G O 1
ATOM 14890 N N . ASP H 5 34 ? 167.38000 147.78900 203.59700 1.000 22.42619 34 ASP G N 1
ATOM 14891 C CA . ASP H 5 34 ? 166.52600 146.65900 204.05000 1.000 25.58331 34 ASP G CA 1
ATOM 14892 C C . ASP H 5 34 ? 166.17600 145.77900 202.85000 1.000 26.36214 34 ASP G C 1
ATOM 14893 O O . ASP H 5 34 ? 166.23400 144.54400 202.99000 1.000 27.07950 34 ASP G O 1
ATOM 14898 N N . THR H 5 35 ? 165.83200 146.39500 201.71900 1.000 23.48297 35 THR G N 1
ATOM 14899 C CA . THR H 5 35 ? 165.48100 145.62900 200.50000 1.000 18.04431 35 THR G CA 1
ATOM 14900 C C . THR H 5 35 ? 166.67400 144.79600 200.08400 1.000 19.72964 35 THR G C 1
ATOM 14901 O O . THR H 5 35 ? 166.47100 143.63100 199.69200 1.000 30.23452 35 THR G O 1
ATOM 14905 N N . LEU H 5 36 ? 167.88100 145.35600 200.17400 1.000 21.99908 36 LEU G N 1
ATOM 14906 C CA . LEU H 5 36 ? 169.11300 144.59500 199.85000 1.000 24.18647 36 LEU G CA 1
ATOM 14907 C C . LEU H 5 36 ? 169.31800 143.48900 200.89400 1.000 25.19166 36 LEU G C 1
ATOM 14908 O O . LEU H 5 36 ? 169.63500 142.35000 200.49900 1.000 31.19332 36 LEU G O 1
ATOM 14913 N N . PHE H 5 37 ? 169.13500 143.81200 202.17400 1.000 22.12565 37 PHE G N 1
ATOM 14914 C CA . PHE H 5 37 ? 169.34300 142.81600 203.25500 1.000 20.27476 37 PHE G CA 1
ATOM 14915 C C . PHE H 5 37 ? 168.36700 141.66800 203.06800 1.000 24.95229 37 PHE G C 1
ATOM 14916 O O . PHE H 5 37 ? 168.76200 140.50400 203.22300 1.000 38.27254 37 PHE G O 1
ATOM 14924 N N . SER H 5 38 ? 167.12100 141.98800 202.71800 1.000 26.51394 38 SER G N 1
ATOM 14925 C CA . SER H 5 38 ? 166.09500 140.93100 202.54700 1.000 25.23979 38 SER G CA 1
ATOM 14926 C C . SER H 5 38 ? 166.53100 140.02000 201.39600 1.000 20.31049 38 SER G C 1
ATOM 14927 O O . SER H 5 38 ? 166.40000 138.79200 201.53800 1.000 27.01878 38 SER G O 1
ATOM 14930 N N . ALA H 5 39 ? 167.07700 140.60400 200.33000 1.000 18.80043 39 ALA G N 1
ATOM 14931 C CA . ALA H 5 39 ? 167.58300 139.81800 199.18300 1.000 19.60240 39 ALA G CA 1
ATOM 14932 C C . ALA H 5 39 ? 168.76900 138.95900 199.62500 1.000 26.44242 39 ALA G C 1
ATOM 14933 O O . ALA H 5 39 ? 168.85400 137.79000 199.20400 1.000 33.63338 39 ALA G O 1
ATOM 14935 N N . LEU H 5 40 ? 169.66200 139.52400 200.44000 1.000 24.15990 40 LEU G N 1
ATOM 14936 C CA . LEU H 5 40 ? 170.84400 138.77300 200.93900 1.000 24.70500 40 LEU G CA 1
ATOM 14937 C C . LEU H 5 40 ? 170.38800 137.60300 201.82000 1.000 24.07305 40 LEU G C 1
ATOM 14938 O O . LEU H 5 40 ? 170.95100 136.50400 201.68100 1.000 33.66910 40 LEU G O 1
ATOM 14943 N N . ILE H 5 41 ? 169.38900 137.83400 202.67100 1.000 23.68517 41 ILE G N 1
ATOM 14944 C CA . ILE H 5 41 ? 168.86800 136.75900 203.56300 1.000 25.76708 41 ILE G CA 1
ATOM 14945 C C . ILE H 5 41 ? 168.27800 135.66800 202.66100 1.000 29.98991 41 ILE G C 1
ATOM 14946 O O . ILE H 5 41 ? 168.64900 134.49200 202.83300 1.000 38.72108 41 ILE G O 1
ATOM 14951 N N . ILE H 5 42 ? 167.35400 136.04500 201.77200 1.000 28.08527 42 ILE G N 1
ATOM 14952 C CA . ILE H 5 42 ? 166.68600 135.06100 200.86800 1.000 27.58476 42 ILE G CA 1
ATOM 14953 C C . ILE H 5 42 ? 167.76700 134.23600 200.15400 1.000 32.90621 42 ILE G C 1
ATOM 14954 O O . ILE H 5 42 ? 167.61400 133.00000 200.08200 1.000 36.95441 42 ILE G O 1
ATOM 14959 N N . GLU H 5 43 ? 168.82600 134.89400 199.67900 1.000 30.88409 43 GLU G N 1
ATOM 14960 C CA . GLU H 5 43 ? 169.92700 134.18800 198.98100 1.000 30.21418 43 GLU G CA 1
ATOM 14961 C C . GLU H 5 43 ? 170.60000 133.22200 199.96000 1.000 35.78648 43 GLU G C 1
ATOM 14962 O O . GLU H 5 43 ? 170.73700 132.03600 199.61900 1.000 44.55113 43 GLU G O 1
ATOM 14968 N N . ALA H 5 44 ? 171.01000 133.72000 201.12700 1.000 34.73068 44 ALA G N 1
ATOM 14969 C CA . ALA H 5 44 ? 171.69400 132.86500 202.09100 1.000 32.55152 44 ALA G CA 1
ATOM 14970 C C . ALA H 5 44 ? 170.85300 131.64700 202.43900 1.000 36.73662 44 ALA G C 1
ATOM 14971 O O . ALA H 5 44 ? 171.38000 130.53800 202.58100 1.000 43.59992 44 ALA G O 1
ATOM 14973 N N . LEU H 5 45 ? 169.54100 131.83500 202.59000 1.000 37.62749 45 LEU G N 1
ATOM 14974 C CA . LEU H 5 45 ? 168.65900 130.70400 202.85300 1.000 41.77953 45 LEU G CA 1
ATOM 14975 C C . LEU H 5 45 ? 168.65900 129.72300 201.68900 1.000 43.49477 45 LEU G C 1
ATOM 14976 O O . LEU H 5 45 ? 168.66600 128.50400 201.89500 1.000 42.20991 45 LEU G O 1
ATOM 14981 N N . GLN H 5 46 ? 168.67500 130.23300 200.45700 1.000 41.83570 46 GLN G N 1
ATOM 14982 C CA . GLN H 5 46 ? 168.74700 129.33100 199.27900 1.000 38.97167 46 GLN G CA 1
ATOM 14983 C C . GLN H 5 46 ? 170.08500 128.58400 199.29900 1.000 41.11890 46 GLN G C 1
ATOM 14984 O O . GLN H 5 46 ? 170.07600 127.35400 199.09400 1.000 43.90775 46 GLN G O 1
ATOM 14990 N N . GLN H 5 47 ? 171.18500 129.29400 199.55000 1.000 43.97933 47 GLN G N 1
ATOM 14991 C CA . GLN H 5 47 ? 172.52600 128.65700 199.48600 1.000 45.62459 47 GLN G CA 1
ATOM 14992 C C . GLN H 5 47 ? 172.82100 127.87700 200.77800 1.000 50.05301 47 GLN G C 1
ATOM 14993 O O . GLN H 5 47 ? 173.93400 127.31800 200.86700 1.000 53.73484 47 GLN G O 1
ATOM 14999 N N . GLN H 5 48 ? 171.87600 127.83000 201.72400 1.000 47.84300 48 GLN G N 1
ATOM 15000 C CA . GLN H 5 48 ? 172.06100 127.08900 202.97200 1.000 45.06451 48 GLN G CA 1
ATOM 15001 C C . GLN H 5 48 ? 173.29300 127.58300 203.73300 1.000 47.99804 48 GLN G C 1
ATOM 15002 O O . GLN H 5 48 ? 174.23100 126.83600 204.01400 1.000 53.06015 48 GLN G O 1
ATOM 15008 N N . LEU H 5 49 ? 173.27000 128.86900 204.06400 1.000 46.99534 49 LEU G N 1
ATOM 15009 C CA . LEU H 5 49 ? 174.29200 129.49400 204.88700 1.000 46.69886 49 LEU G CA 1
ATOM 15010 C C . LEU H 5 49 ? 173.67300 129.95900 206.19900 1.000 54.82686 49 LEU G C 1
ATOM 15011 O O . LEU H 5 49 ? 172.45200 130.06700 206.33600 1.000 57.58261 49 LEU G O 1
ATOM 15016 N N . GLU H 5 50 ? 174.53600 130.23400 207.17200 1.000 56.77307 50 GLU G N 1
ATOM 15017 C CA . GLU H 5 50 ? 174.07900 130.66000 208.48600 1.000 55.05832 50 GLU G CA 1
ATOM 15018 C C . GLU H 5 50 ? 173.75300 132.14700 208.46500 1.000 66.66971 50 GLU G C 1
ATOM 15019 O O . GLU H 5 50 ? 174.56100 132.96500 208.01400 1.000 73.17812 50 GLU G O 1
ATOM 15025 N N . LEU H 5 51 ? 172.56600 132.49400 208.95600 1.000 60.41781 51 LEU G N 1
ATOM 15026 C CA . LEU H 5 51 ? 172.10000 133.87400 208.96500 1.000 51.81801 51 LEU G CA 1
ATOM 15027 C C . LEU H 5 51 ? 172.68200 134.69300 210.10900 1.000 54.34683 51 LEU G C 1
ATOM 15028 O O . LEU H 5 51 ? 172.42600 135.89900 210.17300 1.000 59.64060 51 LEU G O 1
ATOM 15033 N N . SER H 5 52 ? 173.45200 134.07400 211.00700 1.000 54.20331 52 SER G N 1
ATOM 15034 C CA . SER H 5 52 ? 173.96500 134.79500 212.16800 1.000 53.43593 52 SER G CA 1
ATOM 15035 C C . SER H 5 52 ? 174.89700 135.92700 211.75500 1.000 56.77157 52 SER G C 1
ATOM 15036 O O . SER H 5 52 ? 174.86300 137.01300 212.34600 1.000 61.98659 52 SER G O 1
ATOM 15039 N N . HIS H 5 53 ? 175.74300 135.69200 210.74900 1.000 57.69955 53 HIS G N 1
ATOM 15040 C CA . HIS H 5 53 ? 176.66700 136.73000 210.30100 1.000 59.51412 53 HIS G CA 1
ATOM 15041 C C . HIS H 5 53 ? 175.91400 137.95400 209.79800 1.000 56.31930 53 HIS G C 1
ATOM 15042 O O . HIS H 5 53 ? 176.19800 139.08600 210.20800 1.000 57.54434 53 HIS G O 1
ATOM 15049 N N . LEU H 5 54 ? 174.93200 137.74100 208.91800 1.000 53.74792 54 LEU G N 1
ATOM 15050 C CA . LEU H 5 54 ? 174.15600 138.85500 208.38400 1.000 40.89790 54 LEU G CA 1
ATOM 15051 C C . LEU H 5 54 ? 173.37100 139.56000 209.48100 1.000 47.28779 54 LEU G C 1
ATOM 15052 O O . LEU H 5 54 ? 173.29900 140.79400 209.51000 1.000 59.71741 54 LEU G O 1
ATOM 15057 N N . LEU H 5 55 ? 172.77500 138.79500 210.39500 1.000 44.26107 55 LEU G N 1
ATOM 15058 C CA . LEU H 5 55 ? 171.90200 139.36000 211.41300 1.000 46.85321 55 LEU G CA 1
ATOM 15059 C C . LEU H 5 55 ? 172.65100 139.96400 212.59200 1.000 48.60758 55 LEU G C 1
ATOM 15060 O O . LEU H 5 55 ? 172.02200 140.62900 213.42200 1.000 52.78626 55 LEU G O 1
ATOM 15065 N N . ASN H 5 56 ? 173.96400 139.76000 212.69700 1.000 50.80115 56 ASN G N 1
ATOM 15066 C CA . ASN H 5 56 ? 174.70000 140.22700 213.86500 1.000 56.42406 56 ASN G CA 1
ATOM 15067 C C . ASN H 5 56 ? 175.92100 141.08200 213.56300 1.000 57.96684 56 ASN G C 1
ATOM 15068 O O . ASN H 5 56 ? 176.36300 141.80900 214.46100 1.000 59.08715 56 ASN G O 1
ATOM 15073 N N . ASN H 5 57 ? 176.48700 141.03200 212.35700 1.000 50.11531 57 ASN G N 1
ATOM 15074 C CA . ASN H 5 57 ? 177.71000 141.78700 212.11700 1.000 57.20490 57 ASN G CA 1
ATOM 15075 C C . ASN H 5 57 ? 177.71900 142.55500 210.80200 1.000 58.13434 57 ASN G C 1
ATOM 15076 O O . ASN H 5 57 ? 178.60200 143.39700 210.61400 1.000 61.06502 57 ASN G O 1
ATOM 15081 N N . LEU H 5 58 ? 176.73500 142.31700 209.93500 1.000 55.66130 58 LEU G N 1
ATOM 15082 C CA . LEU H 5 58 ? 176.73400 142.98500 208.60800 1.000 51.33305 58 LEU G CA 1
ATOM 15083 C C . LEU H 5 58 ? 176.12900 144.38900 208.73500 1.000 51.77439 58 LEU G C 1
ATOM 15084 O O . LEU H 5 58 ? 174.98000 144.49100 209.21400 1.000 52.69631 58 LEU G O 1
ATOM 15089 N N . VAL H 5 59 ? 176.87200 145.42300 208.33200 1.000 47.26020 59 VAL G N 1
ATOM 15090 C CA . VAL H 5 59 ? 176.30200 146.80300 208.30800 1.000 40.53309 59 VAL G CA 1
ATOM 15091 C C . VAL H 5 59 ? 176.30200 147.24200 206.83700 1.000 39.95909 59 VAL G C 1
ATOM 15092 O O . VAL H 5 59 ? 177.37000 147.14500 206.20500 1.000 43.84569 59 VAL G O 1
ATOM 15096 N N . ILE H 5 60 ? 175.15200 147.65800 206.30200 1.000 33.21931 60 ILE G N 1
ATOM 15097 C CA . ILE H 5 60 ? 175.09600 148.02000 204.85400 1.000 30.99215 60 ILE G CA 1
ATOM 15098 C C . ILE H 5 60 ? 174.58200 149.45900 204.69800 1.000 32.86204 60 ILE G C 1
ATOM 15099 O O . ILE H 5 60 ? 174.23700 150.07600 205.72400 1.000 33.49529 60 ILE G O 1
ATOM 15104 N N . THR H 5 61 ? 174.52300 149.95500 203.46000 1.000 33.48748 61 THR G N 1
ATOM 15105 C CA . THR H 5 61 ? 174.06900 151.33200 203.17000 1.000 34.15651 61 THR G CA 1
ATOM 15106 C C . THR H 5 61 ? 173.03200 151.23200 202.08700 1.000 29.34097 61 THR G C 1
ATOM 15107 O O . THR H 5 61 ? 173.04400 150.22400 201.35400 1.000 35.09397 61 THR G O 1
ATOM 15111 N N . ASP H 5 62 ? 172.16200 152.22900 201.97900 1.000 26.74092 62 ASP G N 1
ATOM 15112 C CA . ASP H 5 62 ? 171.22100 152.21600 200.83500 1.000 25.09735 62 ASP G CA 1
ATOM 15113 C C . ASP H 5 62 ? 172.07500 152.26500 199.56800 1.000 31.90151 62 ASP G C 1
ATOM 15114 O O . ASP H 5 62 ? 173.13600 152.91800 199.59200 1.000 39.12118 62 ASP G O 1
ATOM 15119 N N . LEU H 5 63 ? 171.65600 151.57400 198.51400 1.000 29.22448 63 LEU G N 1
ATOM 15120 C CA . LEU H 5 63 ? 172.38700 151.66400 197.22600 1.000 24.50251 63 LEU G CA 1
ATOM 15121 C C . LEU H 5 63 ? 172.34900 153.12400 196.75800 1.000 27.66737 63 LEU G C 1
ATOM 15122 O O . LEU H 5 63 ? 171.24400 153.69500 196.71600 1.000 32.49639 63 LEU G O 1
ATOM 15127 N N . PHE H 5 64 ? 173.51700 153.69500 196.45900 1.000 23.34940 64 PHE G N 1
ATOM 15128 C CA . PHE H 5 64 ? 173.59700 155.12600 196.06900 1.000 24.63531 64 PHE G CA 1
ATOM 15129 C C . PHE H 5 64 ? 173.98600 155.23500 194.60700 1.000 28.30003 64 PHE G C 1
ATOM 15130 O O . PHE H 5 64 ? 174.68100 154.35100 194.07700 1.000 30.69191 64 PHE G O 1
ATOM 15138 N N . PRO H 5 65 ? 173.56900 156.31300 193.91400 1.000 28.56440 65 PRO G N 1
ATOM 15139 C CA . PRO H 5 65 ? 173.90300 156.48900 192.51200 1.000 28.18612 65 PRO G CA 1
ATOM 15140 C C . PRO H 5 65 ? 175.38800 156.65000 192.29000 1.000 29.76422 65 PRO G C 1
ATOM 15141 O O . PRO H 5 65 ? 176.04600 157.32500 193.09800 1.000 43.56109 65 PRO G O 1
ATOM 15145 N N . TYR H 5 66 ? 175.91400 156.04600 191.22500 1.000 27.55644 66 TYR G N 1
ATOM 15146 C CA . TYR H 5 66 ? 177.34200 156.28500 190.88000 1.000 30.53350 66 TYR G CA 1
ATOM 15147 C C . TYR H 5 66 ? 177.40700 156.58700 189.38700 1.000 38.19991 66 TYR G C 1
ATOM 15148 O O . TYR H 5 66 ? 176.54500 156.09900 188.63300 1.000 41.97737 66 TYR G O 1
ATOM 15157 N N . ASN H 5 67 ? 178.39200 157.38000 188.98100 1.000 47.44291 67 ASN G N 1
ATOM 15158 C CA . ASN H 5 67 ? 178.58100 157.79000 187.56600 1.000 48.90092 67 ASN G CA 1
ATOM 15159 C C . ASN H 5 67 ? 180.06300 157.60000 187.27600 1.000 52.48497 67 ASN G C 1
ATOM 15160 O O . ASN H 5 67 ? 180.83000 157.44600 188.24800 1.000 56.53375 67 ASN G O 1
ATOM 15165 N N . LYS H 5 68 ? 180.46200 157.56900 186.00900 1.000 56.31445 68 LYS G N 1
ATOM 15166 C CA . LYS H 5 68 ? 181.92200 157.48800 185.76900 1.000 59.32877 68 LYS G CA 1
ATOM 15167 C C . LYS H 5 68 ? 182.55000 158.73800 186.39500 1.000 58.73435 68 LYS G C 1
ATOM 15168 O O . LYS H 5 68 ? 183.61700 158.60800 187.02700 1.000 58.35572 68 LYS G O 1
ATOM 15174 N N . THR H 5 69 ? 181.90400 159.89300 186.24100 1.000 56.80829 69 THR G N 1
ATOM 15175 C CA . THR H 5 69 ? 182.41200 161.15100 186.81800 1.000 56.45160 69 THR G CA 1
ATOM 15176 C C . THR H 5 69 ? 182.45300 161.12500 188.33400 1.000 56.47875 69 THR G C 1
ATOM 15177 O O . THR H 5 69 ? 183.47900 161.58000 188.88400 1.000 61.60287 69 THR G O 1
ATOM 15181 N N . SER H 5 70 ? 181.41700 160.61500 189.01800 1.000 49.85327 70 SER G N 1
ATOM 15182 C CA . SER H 5 70 ? 181.42300 160.72400 190.50600 1.000 49.23927 70 SER G CA 1
ATOM 15183 C C . SER H 5 70 ? 180.61000 159.64100 191.22700 1.000 45.69116 70 SER G C 1
ATOM 15184 O O . SER H 5 70 ? 179.86100 158.91100 190.55200 1.000 47.34135 70 SER G O 1
ATOM 15187 N N . TYR H 5 71 ? 180.73100 159.57500 192.55900 1.000 43.92765 71 TYR G N 1
ATOM 15188 C CA . TYR H 5 71 ? 179.90200 158.65900 193.39000 1.000 36.55860 71 TYR G CA 1
ATOM 15189 C C . TYR H 5 71 ? 179.01000 159.57800 194.20200 1.000 37.68163 71 TYR G C 1
ATOM 15190 O O . TYR H 5 71 ? 179.54000 160.55100 194.77000 1.000 51.46289 71 TYR G O 1
ATOM 15199 N N . PHE H 5 72 ? 177.70300 159.33100 194.24300 1.000 31.68704 72 PHE G N 1
ATOM 15200 C CA . PHE H 5 72 ? 176.80100 160.31200 194.90500 1.000 33.85995 72 PHE G CA 1
ATOM 15201 C C . PHE H 5 72 ? 176.29400 159.81500 196.25500 1.000 37.43465 72 PHE G C 1
ATOM 15202 O O . PHE H 5 72 ? 175.77600 158.68400 196.31200 1.000 34.65960 72 PHE G O 1
ATOM 15210 N N . LEU H 5 73 ? 176.43800 160.62600 197.31200 1.000 37.77876 73 LEU G N 1
ATOM 15211 C CA . LEU H 5 73 ? 175.85800 160.27900 198.62900 1.000 35.07632 73 LEU G CA 1
ATOM 15212 C C . LEU H 5 73 ? 174.54000 161.05200 198.75300 1.000 37.05533 73 LEU G C 1
ATOM 15213 O O . LEU H 5 73 ? 174.35100 162.02900 198.00400 1.000 38.13862 73 LEU G O 1
ATOM 15218 N N . PRO H 5 74 ? 173.62800 160.67200 199.66900 1.000 35.32334 74 PRO G N 1
ATOM 15219 C CA . PRO H 5 74 ? 172.35000 161.36800 199.85100 1.000 33.98643 74 PRO G CA 1
ATOM 15220 C C . PRO H 5 74 ? 172.54800 162.76500 200.41700 1.000 44.25913 74 PRO G C 1
ATOM 15221 O O . PRO H 5 74 ? 173.49000 163.03100 201.16700 1.000 50.84278 74 PRO G O 1
ATOM 15225 N N . LYS H 5 75 ? 171.63900 163.66000 200.05600 1.000 46.25446 75 LYS G N 1
ATOM 15226 C CA . LYS H 5 75 ? 171.72300 165.04000 200.52100 1.000 39.67603 75 LYS G CA 1
ATOM 15227 C C . LYS H 5 75 ? 171.41700 165.10600 202.01100 1.000 42.70809 75 LYS G C 1
ATOM 15228 O O . LYS H 5 75 ? 170.32900 164.69000 202.42900 1.000 45.68912 75 LYS G O 1
ATOM 15234 N N . PRO H 5 76 ? 172.33000 165.60800 202.84100 1.000 42.41495 76 PRO G N 1
ATOM 15235 C CA . PRO H 5 76 ? 172.04500 165.70400 204.27700 1.000 39.71919 76 PRO G CA 1
ATOM 15236 C C . PRO H 5 76 ? 170.92300 166.69300 204.55200 1.000 44.62622 76 PRO G C 1
ATOM 15237 O O . PRO H 5 76 ? 170.76400 167.69400 203.85200 1.000 53.30907 76 PRO G O 1
ATOM 15241 N N . LEU H 5 77 ? 170.11500 166.36700 205.56000 1.000 45.84335 77 LEU G N 1
ATOM 15242 C CA . LEU H 5 77 ? 169.00200 167.26200 205.94800 1.000 39.93680 77 LEU G CA 1
ATOM 15243 C C . LEU H 5 77 ? 169.56300 168.26600 206.95700 1.000 49.15742 77 LEU G C 1
ATOM 15244 O O . LEU H 5 77 ? 169.35200 168.07100 208.16600 1.000 52.66929 77 LEU G O 1
ATOM 15249 N N . ILE H 5 78 ? 170.29600 169.26600 206.46700 1.000 51.42423 78 ILE G N 1
ATOM 15250 C CA . ILE H 5 78 ? 170.90600 170.30300 207.34800 1.000 50.80487 78 ILE G CA 1
ATOM 15251 C C . ILE H 5 78 ? 170.30100 171.65500 206.94500 1.000 59.09494 78 ILE G C 1
ATOM 15252 O O . ILE H 5 78 ? 170.20700 171.91900 205.72900 1.000 61.01065 78 ILE G O 1
ATOM 15257 N N . ARG H 5 79 ? 169.85700 172.45400 207.91800 1.000 64.87770 79 ARG G N 1
ATOM 15258 C CA . ARG H 5 79 ? 169.32900 173.79900 207.57900 1.000 69.81668 79 ARG G CA 1
ATOM 15259 C C . ARG H 5 79 ? 170.47500 174.63100 206.98400 1.000 73.35731 79 ARG G C 1
ATOM 15260 O O . ARG H 5 79 ? 171.60100 174.55400 207.52300 1.000 69.93421 79 ARG G O 1
ATOM 15268 N N . ILE H 5 80 ? 170.19300 175.40800 205.93400 1.000 75.16513 80 ILE G N 1
ATOM 15269 C CA . ILE H 5 80 ? 171.26100 176.19800 205.24900 1.000 76.06927 80 ILE G CA 1
ATOM 15270 C C . ILE H 5 80 ? 170.71200 177.59900 204.93900 1.000 82.04391 80 ILE G C 1
ATOM 15271 O O . ILE H 5 80 ? 169.64500 177.65700 204.28800 1.000 87.47407 80 ILE G O 1
ATOM 15276 N N . GLY H 5 89 ? 167.72300 180.72500 196.35000 1.000 87.82386 89 GLY G N 1
ATOM 15277 C CA . GLY H 5 89 ? 166.75100 179.85900 195.70900 1.000 96.52664 89 GLY G CA 1
ATOM 15278 C C . GLY H 5 89 ? 166.55700 178.54000 196.43000 1.000 111.27489 89 GLY G C 1
ATOM 15279 O O . GLY H 5 89 ? 167.33200 177.60200 196.24400 1.000 105.00496 89 GLY G O 1
ATOM 15280 N N . TYR H 5 90 ? 165.51500 178.47000 197.26100 1.000 113.99663 90 TYR G N 1
ATOM 15281 C CA . TYR H 5 90 ? 165.24100 177.24500 198.00400 1.000 108.95808 90 TYR G CA 1
ATOM 15282 C C . TYR H 5 90 ? 164.80400 176.11000 197.08700 1.000 101.26585 90 TYR G C 1
ATOM 15283 O O . TYR H 5 90 ? 164.98800 174.93600 197.42900 1.000 98.40365 90 TYR G O 1
ATOM 15292 N N . LYS H 5 91 ? 164.17900 176.44800 195.96000 1.000 99.53020 91 LYS G N 1
ATOM 15293 C CA . LYS H 5 91 ? 163.77700 175.39200 194.99800 1.000 97.12807 91 LYS G CA 1
ATOM 15294 C C . LYS H 5 91 ? 165.02000 174.58000 194.61400 1.000 94.22374 91 LYS G C 1
ATOM 15295 O O . LYS H 5 91 ? 164.99400 173.34500 194.77700 1.000 90.89772 91 LYS G O 1
ATOM 15301 N N . ALA H 5 92 ? 166.08100 175.25500 194.17000 1.000 99.00210 92 ALA G N 1
ATOM 15302 C CA . ALA H 5 92 ? 167.26500 174.54400 193.69700 1.000 96.25099 92 ALA G CA 1
ATOM 15303 C C . ALA H 5 92 ? 167.80700 173.60600 194.76700 1.000 90.15718 92 ALA G C 1
ATOM 15304 O O . ALA H 5 92 ? 168.23800 172.48700 194.46300 1.000 83.53931 92 ALA G O 1
ATOM 15306 N N . PHE H 5 93 ? 167.80200 174.04800 196.02500 1.000 93.78074 93 PHE G N 1
ATOM 15307 C CA . PHE H 5 93 ? 168.33100 173.21700 197.10000 1.000 85.03699 93 PHE G CA 1
ATOM 15308 C C . PHE H 5 93 ? 167.40400 172.04400 197.40000 1.000 79.65348 93 PHE G C 1
ATOM 15309 O O . PHE H 5 93 ? 167.87000 170.95300 197.74900 1.000 77.61874 93 PHE G O 1
ATOM 15317 N N . LYS H 5 94 ? 166.08800 172.25100 197.28000 1.000 85.95740 94 LYS G N 1
ATOM 15318 C CA . LYS H 5 94 ? 165.14200 171.16400 197.52100 1.000 85.43618 94 LYS G CA 1
ATOM 15319 C C . LYS H 5 94 ? 165.13000 170.15300 196.38100 1.000 79.11404 94 LYS G C 1
ATOM 15320 O O . LYS H 5 94 ? 164.92300 168.95800 196.62100 1.000 70.33083 94 LYS G O 1
ATOM 15326 N N . LYS H 5 95 ? 165.37000 170.61900 195.15300 1.000 80.31842 95 LYS G N 1
ATOM 15327 C CA . LYS H 5 95 ? 165.37600 169.71100 193.97600 1.000 79.51562 95 LYS G CA 1
ATOM 15328 C C . LYS H 5 95 ? 166.56700 168.74400 194.07800 1.000 78.05627 95 LYS G C 1
ATOM 15329 O O . LYS H 5 95 ? 166.42700 167.58900 193.62700 1.000 79.77196 95 LYS G O 1
ATOM 15335 N N . LEU H 5 96 ? 167.68600 169.19400 194.64900 1.000 75.93637 96 LEU G N 1
ATOM 15336 C CA . LEU H 5 96 ? 168.87100 168.35800 194.77000 1.000 63.10107 96 LEU G CA 1
ATOM 15337 C C . LEU H 5 96 ? 168.62000 167.19800 195.72600 1.000 61.45516 96 LEU G C 1
ATOM 15338 O O . LEU H 5 96 ? 168.08800 167.38400 196.82300 1.000 56.50821 96 LEU G O 1
ATOM 15343 N N . THR H 5 97 ? 169.00600 165.99300 195.30100 1.000 57.73033 97 THR G N 1
ATOM 15344 C CA . THR H 5 97 ? 168.85900 164.79800 196.11800 1.000 49.08018 97 THR G CA 1
ATOM 15345 C C . THR H 5 97 ? 170.17300 164.10000 196.43400 1.000 43.91038 97 THR G C 1
ATOM 15346 O O . THR H 5 97 ? 170.30000 163.53300 197.52500 1.000 45.61115 97 THR G O 1
ATOM 15350 N N . TYR H 5 98 ? 171.15600 164.14400 195.53700 1.000 42.08949 98 TYR G N 1
ATOM 15351 C CA . TYR H 5 98 ? 172.42800 163.46700 195.73500 1.000 39.52841 98 TYR G CA 1
ATOM 15352 C C . TYR H 5 98 ? 173.57000 164.42500 195.44100 1.000 39.88223 98 TYR G C 1
ATOM 15353 O O . TYR H 5 98 ? 173.50900 165.20900 194.49200 1.000 46.07041 98 TYR G O 1
ATOM 15362 N N . ILE H 5 99 ? 174.61300 164.34700 196.25900 1.000 38.46527 99 ILE G N 1
ATOM 15363 C CA . ILE H 5 99 ? 175.77400 165.22100 196.16500 1.000 40.66973 99 ILE G CA 1
ATOM 15364 C C . ILE H 5 99 ? 177.00100 164.34100 195.96800 1.000 39.57107 99 ILE G C 1
ATOM 15365 O O . ILE H 5 99 ? 177.13500 163.32800 196.65400 1.000 46.44056 99 ILE G O 1
ATOM 15370 N N . PRO H 5 100 ? 177.89300 164.66200 195.03400 1.000 35.65199 100 PRO G N 1
ATOM 15371 C CA . 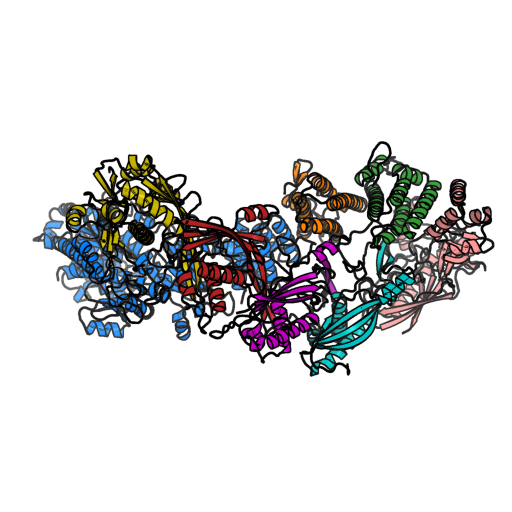PRO H 5 100 ? 179.11300 163.86300 194.87800 1.000 36.17921 100 PRO G CA 1
ATOM 15372 C C . PRO H 5 100 ? 179.94900 163.87000 196.15100 1.000 41.21213 100 PRO G C 1
ATOM 15373 O O . PRO H 5 100 ? 179.82800 164.76100 196.99400 1.000 55.90425 100 PRO G O 1
ATOM 15377 N N . VAL H 5 101 ? 180.79100 162.84400 196.28900 1.000 38.07561 101 VAL G N 1
ATOM 15378 C CA . VAL H 5 101 ? 181.60900 162.69900 197.48900 1.000 51.61685 101 VAL G CA 1
ATOM 15379 C C . VAL H 5 101 ? 182.54200 163.89000 197.66500 1.000 62.92253 101 VAL G C 1
ATOM 15380 O O . VAL H 5 101 ? 182.79100 164.33100 198.79500 1.000 66.63626 101 VAL G O 1
ATOM 15384 N N . GLU H 5 102 ? 183.06900 164.43300 196.56600 1.000 57.05811 102 GLU G N 1
ATOM 15385 C CA . GLU H 5 102 ? 183.96800 165.57600 196.67400 1.000 57.19438 102 GLU G CA 1
ATOM 15386 C C . GLU H 5 102 ? 183.23500 166.83200 197.13000 1.000 60.62401 102 GLU G C 1
ATOM 15387 O O . GLU H 5 102 ? 183.81900 167.66500 197.83300 1.000 64.93317 102 GLU G O 1
ATOM 15393 N N . ASN H 5 103 ? 181.97000 166.98900 196.74700 1.000 53.12880 103 ASN G N 1
ATOM 15394 C CA . ASN H 5 103 ? 181.19500 168.17700 197.08000 1.000 51.79411 103 ASN G CA 1
ATOM 15395 C C . ASN H 5 103 ? 180.42500 168.04500 198.38700 1.000 57.39710 103 ASN G C 1
ATOM 15396 O O . ASN H 5 103 ? 179.73000 168.99000 198.77700 1.000 62.16641 103 ASN G O 1
ATOM 15401 N N . TYR H 5 104 ? 180.52900 166.90400 199.07100 1.000 53.72946 104 TYR G N 1
ATOM 15402 C CA . TYR H 5 104 ? 179.78100 166.71300 200.31000 1.000 53.33072 104 TYR G CA 1
ATOM 15403 C C . TYR H 5 104 ? 180.26000 167.66200 201.40200 1.000 61.79871 104 TYR G C 1
ATOM 15404 O O . TYR H 5 104 ? 179.44500 168.25700 202.11700 1.000 63.47652 104 TYR G O 1
ATOM 15413 N N . SER H 5 105 ? 181.57900 167.81800 201.54400 1.000 67.91622 105 SER G N 1
ATOM 15414 C CA . SER H 5 105 ? 182.10900 168.74400 202.54000 1.000 65.85012 105 SER G CA 1
ATOM 15415 C C . SER H 5 105 ? 181.72400 170.18200 202.21500 1.000 62.54476 105 SER G C 1
ATOM 15416 O O . SER H 5 105 ? 181.39100 170.96200 203.11500 1.000 63.68121 105 SER G O 1
ATOM 15419 N N . GLU H 5 106 ? 181.76900 170.55100 200.93300 1.000 62.54859 106 GLU G N 1
ATOM 15420 C CA . GLU H 5 106 ? 181.36900 171.89700 200.53600 1.000 64.21012 106 GLU G CA 1
ATOM 15421 C C . GLU H 5 106 ? 179.90100 172.15000 200.85000 1.000 68.91124 106 GLU G C 1
ATOM 15422 O O . GLU H 5 106 ? 179.53600 173.23800 201.31200 1.000 77.69241 106 GLU G O 1
ATOM 15428 N N . TYR H 5 107 ? 179.04000 171.16100 200.59700 1.000 64.96601 107 TYR G N 1
ATOM 15429 C CA . TYR H 5 107 ? 177.62900 171.31600 200.93300 1.000 62.11219 107 TYR G CA 1
ATOM 15430 C C . TYR H 5 107 ? 177.43200 171.43200 202.44000 1.000 65.15952 107 TYR G C 1
ATOM 15431 O O . TYR H 5 107 ? 176.61000 172.23000 202.90600 1.000 68.05761 107 TYR G O 1
ATOM 15440 N N . LEU H 5 108 ? 178.16900 170.63400 203.21700 1.000 67.88123 108 LEU G N 1
ATOM 15441 C CA . LEU H 5 108 ? 178.03600 170.69100 204.67000 1.000 69.39247 108 LEU G CA 1
ATOM 15442 C C . LEU H 5 108 ? 178.47800 172.04300 205.21700 1.000 73.45069 108 LEU G C 1
ATOM 15443 O O . LEU H 5 108 ? 177.83900 172.59200 206.12200 1.000 69.11900 108 LEU G O 1
ATOM 15448 N N . ARG H 5 109 ? 179.57000 172.59500 204.68500 1.000 74.92252 109 ARG G N 1
ATOM 15449 C CA . ARG H 5 109 ? 180.05300 173.89100 205.14800 1.000 70.74529 109 ARG G CA 1
ATOM 15450 C C . ARG H 5 109 ? 179.18700 175.05200 204.67900 1.000 71.59901 109 ARG G C 1
ATOM 15451 O O . ARG H 5 109 ? 179.38700 176.17700 205.14900 1.000 79.09806 109 ARG G O 1
ATOM 15459 N N . GLY H 5 110 ? 178.24100 174.81600 203.77500 1.000 70.13732 110 GLY G N 1
ATOM 15460 C CA . GLY H 5 110 ? 177.44300 175.89400 203.23200 1.000 70.31625 110 GLY G CA 1
ATOM 15461 C C . GLY H 5 110 ? 178.10000 176.66800 202.11400 1.000 78.37224 110 GLY G C 1
ATOM 15462 O O . GLY H 5 110 ? 177.53800 177.67300 201.66500 1.000 85.41063 110 GLY G O 1
ATOM 15463 N N . GLU H 5 111 ? 179.27200 176.23200 201.64800 1.000 73.97751 111 GLU G N 1
ATOM 15464 C CA . GLU H 5 111 ? 179.97300 176.91200 200.56600 1.000 76.20567 111 GLU G CA 1
ATOM 15465 C C . GLU H 5 111 ? 179.25100 176.79400 199.23100 1.000 80.39720 111 GLU G C 1
ATOM 15466 O O . GLU H 5 111 ? 179.61900 177.49700 198.28300 1.000 83.35812 111 GLU G O 1
ATOM 15472 N N . ILE H 5 112 ? 178.24800 175.93100 199.13400 1.000 80.20119 112 ILE G N 1
ATOM 15473 C CA . ILE H 5 112 ? 177.50900 175.73000 197.89500 1.000 86.64757 112 ILE G CA 1
ATOM 15474 C C . ILE H 5 112 ? 176.46900 176.83100 197.73700 1.000 85.28439 112 ILE G C 1
ATOM 15475 O O . ILE H 5 112 ? 175.88200 177.30200 198.71900 1.000 74.30984 112 ILE G O 1
ATOM 15480 N N . ASP H 5 113 ? 176.25000 177.25700 196.49700 1.000 90.91219 113 ASP G N 1
ATOM 15481 C CA . ASP H 5 113 ? 175.21600 178.22200 196.15500 1.000 88.18498 113 ASP G CA 1
ATOM 15482 C C . ASP H 5 113 ? 174.11400 177.53500 195.35800 1.000 89.58234 113 ASP G C 1
ATOM 15483 O O . ASP H 5 113 ? 174.22700 176.36800 194.97400 1.000 90.14792 113 ASP G O 1
ATOM 15488 N N . SER H 5 114 ? 173.03200 178.27900 195.11700 1.000 86.97931 114 SER G N 1
ATOM 15489 C CA . SER H 5 114 ? 171.87400 177.70500 194.43800 1.000 88.51924 114 SER G CA 1
ATOM 15490 C C . SER H 5 114 ? 172.21900 177.26700 193.01900 1.000 88.04622 114 SER G C 1
ATOM 15491 O O . SER H 5 114 ? 171.78600 176.19900 192.57000 1.000 94.90042 114 SER G O 1
ATOM 15494 N N . LEU H 5 115 ? 172.99200 178.07800 192.29500 1.000 85.27120 115 LEU G N 1
ATOM 15495 C CA . LEU H 5 115 ? 173.42000 177.68100 190.95700 1.000 87.96350 115 LEU G CA 1
ATOM 15496 C C . LEU H 5 115 ? 174.33900 176.46700 191.01100 1.000 86.54908 115 LEU G C 1
ATOM 15497 O O . LEU H 5 115 ? 174.25500 175.57700 190.15600 1.000 86.26522 115 LEU G O 1
ATOM 15502 N N . GLU H 5 116 ? 175.22500 176.41300 192.00700 1.000 88.88449 116 GLU G N 1
ATOM 15503 C CA . GLU H 5 116 ? 176.07000 175.23600 192.16200 1.000 88.26236 116 GLU G CA 1
ATOM 15504 C C . GLU H 5 116 ? 175.24300 174.00000 192.49200 1.000 88.01376 116 GLU G C 1
ATOM 15505 O O . GLU H 5 116 ? 175.54700 172.90800 192.00500 1.000 86.56817 116 GLU G O 1
ATOM 15511 N N . ALA H 5 117 ? 174.19600 174.15000 193.30600 1.000 84.88235 117 ALA G N 1
ATOM 15512 C CA . ALA H 5 117 ? 173.30700 173.02500 193.58200 1.000 76.33816 117 ALA G CA 1
ATOM 15513 C C . ALA H 5 117 ? 172.57600 172.57700 192.32400 1.000 72.51059 117 ALA G C 1
ATOM 15514 O O . ALA H 5 117 ? 172.36000 171.37800 192.11500 1.000 77.83721 117 ALA G O 1
ATOM 15516 N N . SER H 5 118 ? 172.16200 173.52900 191.48600 1.000 71.54997 118 SER G N 1
ATOM 15517 C CA . SER H 5 118 ? 171.54700 173.17100 190.21200 1.000 75.26350 118 SER G CA 1
ATOM 15518 C C . SER H 5 118 ? 172.52400 172.40100 189.33200 1.000 76.60991 118 SER G C 1
ATOM 15519 O O . SER H 5 118 ? 172.14700 171.42400 188.67600 1.000 79.85314 118 SER G O 1
ATOM 15522 N N . LYS H 5 119 ? 173.78900 172.82600 189.31000 1.000 75.12650 119 LYS G N 1
ATOM 15523 C CA . LYS H 5 119 ? 174.79800 172.09300 188.55100 1.000 77.80497 119 LYS G CA 1
ATOM 15524 C C . LYS H 5 119 ? 175.00400 170.69300 189.11900 1.000 80.26577 119 LYS G C 1
ATOM 15525 O O . LYS H 5 119 ? 175.19400 169.73400 188.36500 1.000 80.36712 119 LYS G O 1
ATOM 15531 N N . ILE H 5 120 ? 174.98800 170.55900 190.44700 1.000 76.11920 120 ILE G N 1
ATOM 15532 C CA . ILE H 5 120 ? 175.14200 169.24700 191.07200 1.000 67.05265 120 ILE G CA 1
ATOM 15533 C C . ILE H 5 120 ? 173.97500 168.33700 190.70700 1.000 65.35485 120 ILE G C 1
ATOM 15534 O O . ILE H 5 120 ? 174.16100 167.14900 190.41500 1.000 70.85594 120 ILE G O 1
ATOM 15539 N N . ALA H 5 121 ? 172.75500 168.87500 190.72400 1.000 62.06904 121 ALA G N 1
ATOM 15540 C CA . ALA H 5 121 ? 171.59700 168.09200 190.30200 1.000 65.00685 121 ALA G CA 1
ATOM 15541 C C . ALA H 5 121 ? 171.71300 167.69200 188.83700 1.000 72.08587 121 ALA G C 1
ATOM 15542 O O . ALA H 5 121 ? 171.34000 166.57500 188.45900 1.000 74.36051 121 ALA G O 1
ATOM 15544 N N . GLU H 5 122 ? 172.23900 168.59100 188.01100 1.000 71.90891 122 GLU G N 1
ATOM 15545 C CA . GLU H 5 122 ? 172.34800 168.28800 186.56300 1.000 77.25110 122 GLU G CA 1
ATOM 15546 C C . GLU H 5 122 ? 173.49800 167.29500 186.36100 1.000 72.98352 122 GLU G C 1
ATOM 15547 O O . GLU H 5 122 ? 173.45000 166.52000 185.38300 1.000 65.72373 122 GLU G O 1
ATOM 15553 N N . SER H 5 123 ? 174.47300 167.29900 187.27300 1.000 73.83544 123 SER G N 1
ATOM 15554 C CA . SER H 5 123 ? 175.66900 166.43600 187.10700 1.000 68.24940 123 SER G CA 1
ATOM 15555 C C . SER H 5 123 ? 175.27600 164.95700 187.11500 1.000 68.34577 123 SER G C 1
ATOM 15556 O O . SER H 5 123 ? 175.84100 164.19900 186.30100 1.000 65.62595 123 SER G O 1
ATOM 15559 N N . LEU H 5 124 ? 174.36200 164.55800 188.00100 1.000 66.84493 124 LEU G N 1
ATOM 15560 C CA . LEU H 5 124 ? 174.04800 163.11100 188.08200 1.000 54.77735 124 LEU G CA 1
ATOM 15561 C C . LEU H 5 124 ? 173.36000 162.67400 186.78900 1.000 50.00049 124 LEU G C 1
ATOM 15562 O O . LEU H 5 124 ? 172.43400 163.38500 186.34600 1.000 56.43605 124 LEU G O 1
ATOM 15567 N N . ASN H 5 125 ? 173.77900 161.54700 186.22000 1.000 43.06421 125 ASN G N 1
ATOM 15568 C CA . ASN H 5 125 ? 173.04800 160.97700 185.06200 1.000 43.67427 125 ASN G CA 1
ATOM 15569 C C . ASN H 5 125 ? 172.88800 159.49800 185.39900 1.000 43.04937 125 ASN G C 1
ATOM 15570 O O . ASN H 5 125 ? 173.49900 158.66500 184.70800 1.000 51.73236 125 ASN G O 1
ATOM 15575 N N . LEU H 5 126 ? 172.09600 159.19400 186.42800 1.000 41.99785 126 LEU G N 1
ATOM 15576 C CA . LEU H 5 126 ? 171.96300 157.78300 186.86400 1.000 29.05022 126 LEU G CA 1
ATOM 15577 C C . LEU H 5 126 ? 171.32100 157.00100 185.71600 1.000 35.75256 126 LEU G C 1
ATOM 15578 O O . LEU H 5 126 ? 171.74300 155.86400 185.45100 1.000 38.54531 126 LEU G O 1
ATOM 15583 N N . GLY H 5 127 ? 170.33200 157.60300 185.06400 1.000 31.14680 127 GLY G N 1
ATOM 15584 C CA . GLY H 5 127 ? 169.64500 156.84200 184.02000 1.000 27.62862 127 GLY G CA 1
ATOM 15585 C C . GLY H 5 127 ? 168.40400 157.51300 183.49700 1.000 30.14197 127 GLY G C 1
ATOM 15586 O O . GLY H 5 127 ? 168.21400 158.71000 183.77600 1.000 32.49290 127 GLY G O 1
ATOM 15587 N N . LYS H 5 128 ? 167.58300 156.75600 182.78200 1.000 29.73936 128 LYS G N 1
ATOM 15588 C CA . LYS H 5 128 ? 166.36300 157.28200 182.12300 1.000 30.50069 128 LYS G CA 1
ATOM 15589 C C . LYS H 5 128 ? 165.20500 156.37300 182.55800 1.000 33.68849 128 LYS G C 1
ATOM 15590 O O . LYS H 5 128 ? 165.21900 155.18200 182.18900 1.000 37.98837 128 LYS G O 1
ATOM 15596 N N . ALA H 5 129 ? 164.25400 156.90600 183.32900 1.000 28.52735 129 ALA G N 1
ATOM 15597 C CA . ALA H 5 129 ? 163.12900 156.08300 183.82600 1.000 22.88758 129 ALA G CA 1
ATOM 15598 C C . ALA H 5 129 ? 162.10700 155.89200 182.70900 1.000 25.76593 129 ALA G C 1
ATOM 15599 O O . ALA H 5 129 ? 162.02800 156.75800 181.81400 1.000 33.42892 129 ALA G O 1
ATOM 15601 N N . SER H 5 130 ? 161.34300 154.80200 182.76400 1.000 27.15148 130 SER G N 1
ATOM 15602 C CA . SER H 5 130 ? 160.37200 154.51700 181.72300 1.000 27.05904 130 SER G CA 1
ATOM 15603 C C . SER H 5 130 ? 159.25400 153.65800 182.29500 1.000 24.00888 130 SER G C 1
ATOM 15604 O O . SER H 5 130 ? 159.33500 153.15200 183.41700 1.000 26.63802 130 SER G O 1
ATOM 15607 N N . LEU H 5 131 ? 158.20400 153.49000 181.49800 1.000 22.44630 131 LEU G N 1
ATOM 15608 C CA . LEU H 5 131 ? 157.05300 152.67800 181.86900 1.000 19.98618 131 LEU G CA 1
ATOM 15609 C C . LEU H 5 131 ? 156.78100 151.69300 180.74400 1.000 23.88350 131 LEU G C 1
ATOM 15610 O O . LEU H 5 131 ? 156.50100 152.10400 179.61400 1.000 29.79165 131 LEU G O 1
ATOM 15615 N N . SER H 5 132 ? 156.86300 150.40000 181.04700 1.000 22.96993 132 SER G N 1
ATOM 15616 C CA . SER H 5 132 ? 156.61900 149.34800 180.07300 1.000 21.13404 132 SER G CA 1
ATOM 15617 C C . SER H 5 132 ? 155.20500 148.82100 180.27200 1.000 19.32058 132 SER G C 1
ATOM 15618 O O . SER H 5 132 ? 154.84800 148.38800 181.37200 1.000 22.75088 132 SER G O 1
ATOM 15621 N N . THR H 5 133 ? 154.40400 148.86100 179.21400 1.000 21.13266 133 THR G N 1
ATOM 15622 C CA . THR H 5 133 ? 153.00900 148.44200 179.27200 1.000 24.26239 133 THR G CA 1
ATOM 15623 C C . THR H 5 133 ? 152.92100 146.98800 178.82000 1.000 24.05199 133 THR G C 1
ATOM 15624 O O . THR H 5 133 ? 153.01700 146.69400 177.62400 1.000 20.70955 133 THR G O 1
ATOM 15628 N N . LYS H 5 134 ? 152.73600 146.08800 179.77700 1.000 16.59417 134 LYS G N 1
ATOM 15629 C CA . LYS H 5 134 ? 152.62700 144.66300 179.52400 1.000 14.42485 134 LYS G CA 1
ATOM 15630 C C . LYS H 5 134 ? 151.16400 144.23700 179.55800 1.000 14.76243 134 LYS G C 1
ATOM 15631 O O . LYS H 5 134 ? 150.28100 144.98500 179.98200 1.000 20.09510 134 LYS G O 1
ATOM 15637 N N . VAL H 5 135 ? 150.90800 143.01700 179.09700 1.000 12.08832 135 VAL G N 1
ATOM 15638 C CA . VAL H 5 135 ? 149.56200 142.46400 179.09300 1.000 11.86890 135 VAL G CA 1
ATOM 15639 C C . VAL H 5 135 ? 149.59900 141.06800 179.69600 1.000 15.43537 135 VAL G C 1
ATOM 15640 O O . VAL H 5 135 ? 150.61400 140.36700 179.63600 1.000 22.37727 135 VAL G O 1
ATOM 15644 N N . SER H 5 136 ? 148.48700 140.68000 180.30900 1.000 13.08120 136 SER G N 1
ATOM 15645 C CA . SER H 5 136 ? 148.29600 139.33800 180.83700 1.000 12.81741 136 SER G CA 1
ATOM 15646 C C . SER H 5 136 ? 147.20800 138.65800 180.02000 1.000 19.24091 136 SER G C 1
ATOM 15647 O O . SER H 5 136 ? 146.07800 139.15400 179.95200 1.000 28.92952 136 SER G O 1
ATOM 15650 N N . LEU H 5 137 ? 147.55000 137.53000 179.40200 1.000 13.36484 137 LEU G N 1
ATOM 15651 C CA . LEU H 5 137 ? 146.62800 136.77900 178.56400 1.000 19.18210 137 LEU G CA 1
ATOM 15652 C C . LEU H 5 137 ? 146.13500 135.50800 179.24400 1.000 25.05701 137 LEU G C 1
ATOM 15653 O O . LEU H 5 137 ? 145.68300 134.58200 178.56300 1.000 31.76526 137 LEU G O 1
ATOM 15658 N N . GLN H 5 138 ? 146.21900 135.44500 180.57400 1.000 22.38526 138 GLN G N 1
ATOM 15659 C CA . GLN H 5 138 ? 145.86500 134.22600 181.29000 1.000 26.57058 138 GLN G CA 1
ATOM 15660 C C . GLN H 5 138 ? 144.38400 133.90000 181.17000 1.000 35.92983 138 GLN G C 1
ATOM 15661 O O . GLN H 5 138 ? 144.00900 132.72300 181.18800 1.000 42.29974 138 GLN G O 1
ATOM 15667 N N . ALA H 5 139 ? 143.53000 134.91600 181.04900 1.000 35.82015 139 ALA G N 1
ATOM 15668 C CA . ALA H 5 139 ? 142.09100 134.70800 181.00000 1.000 35.01658 139 ALA G CA 1
ATOM 15669 C C . ALA H 5 139 ? 141.54100 134.58500 179.58700 1.000 37.09042 139 ALA G C 1
ATOM 15670 O O . ALA H 5 139 ? 140.35500 134.28500 179.43000 1.000 46.02675 139 ALA G O 1
ATOM 15672 N N . VAL H 5 140 ? 142.36900 134.79300 178.56000 1.000 39.74109 140 VAL G N 1
ATOM 15673 C CA . VAL H 5 140 ? 141.87400 134.78100 177.18500 1.000 40.08706 140 VAL G CA 1
ATOM 15674 C C . VAL H 5 140 ? 141.35000 133.40400 176.80300 1.000 45.80715 140 VAL G C 1
ATOM 15675 O O . VAL H 5 140 ? 140.37400 133.28800 176.05100 1.000 44.12332 140 VAL G O 1
ATOM 15679 N N . ASP H 5 141 ? 141.97400 132.34300 177.31200 1.000 42.75878 141 ASP G N 1
ATOM 15680 C CA . ASP H 5 141 ? 141.55800 130.98600 176.98600 1.000 45.48657 141 ASP G CA 1
ATOM 15681 C C . ASP H 5 141 ? 140.27700 130.56500 177.69400 1.000 51.06111 141 ASP G C 1
ATOM 15682 O O . ASP H 5 141 ? 139.69000 129.54500 177.32000 1.000 53.18129 141 ASP G O 1
ATOM 15687 N N . HIS H 5 142 ? 139.83000 131.31700 178.69700 1.000 44.07103 142 HIS G N 1
ATOM 15688 C CA . HIS H 5 142 ? 138.63400 130.99500 179.46700 1.000 38.60607 142 HIS G CA 1
ATOM 15689 C C . HIS H 5 142 ? 137.51300 131.99400 179.19800 1.000 45.30112 142 HIS G C 1
ATOM 15690 O O . HIS H 5 142 ? 136.78600 132.39300 180.10900 1.000 50.22142 142 HIS G O 1
ATOM 15697 N N . ASN H 5 143 ? 137.37700 132.41500 177.94000 1.000 48.80031 143 ASN G N 1
ATOM 15698 C CA . ASN H 5 143 ? 136.38200 133.39700 177.51100 1.000 49.79689 143 ASN G CA 1
ATOM 15699 C C . ASN H 5 143 ? 136.53600 134.73000 178.23500 1.000 55.16269 143 ASN G C 1
ATOM 15700 O O . ASN H 5 143 ? 135.60400 135.54100 178.25500 1.000 56.73988 143 ASN G O 1
ATOM 15705 N N . GLY H 5 144 ? 137.69900 134.97100 178.83300 1.000 56.66779 144 GLY G N 1
ATOM 15706 C CA . GLY H 5 144 ? 137.95000 136.21200 179.53500 1.000 47.00123 144 GLY G CA 1
ATOM 15707 C C . GLY H 5 144 ? 138.49700 137.28600 178.62300 1.000 47.12519 144 GLY G C 1
ATOM 15708 O O . GLY H 5 144 ? 137.99400 137.47900 177.51300 1.000 50.07292 144 GLY G O 1
ATOM 15709 N N . GLU H 5 145 ? 139.53200 137.98900 179.07300 1.000 40.94065 145 GLU G N 1
ATOM 15710 C CA . GLU H 5 145 ? 140.06200 139.10800 178.31200 1.000 34.66770 145 GLU G CA 1
ATOM 15711 C C . GLU H 5 145 ? 141.52400 139.32300 178.67100 1.000 33.28849 145 GLU G C 1
ATOM 15712 O O . GLU H 5 145 ? 141.99900 138.88600 179.72200 1.000 37.22882 145 GLU G O 1
ATOM 15718 N N . SER H 5 146 ? 142.23300 140.00200 177.77400 1.000 28.67632 146 SER G N 1
ATOM 15719 C CA . SER H 5 146 ? 143.57600 140.46800 178.07700 1.000 21.49770 146 SER G CA 1
ATOM 15720 C C . SER H 5 146 ? 143.51700 141.57700 179.12000 1.000 26.84332 146 SER G C 1
ATOM 15721 O O . SER H 5 146 ? 142.58500 142.38200 179.14900 1.000 35.03891 146 SER G O 1
ATOM 15724 N N . GLU H 5 147 ? 144.52100 141.61200 179.98500 1.000 23.94176 147 GLU G N 1
ATOM 15725 C CA . GLU H 5 147 ? 144.55300 142.58300 181.07800 1.000 20.14259 147 GLU G CA 1
ATOM 15726 C C . GLU H 5 147 ? 145.80600 143.43600 180.98000 1.000 20.04397 147 GLU G C 1
ATOM 15727 O O . GLU H 5 147 ? 146.91600 142.92800 181.23000 1.000 25.34672 147 GLU G O 1
ATOM 15733 N N . PRO H 5 148 ? 145.70200 144.70700 180.59900 1.000 21.26880 148 PRO G N 1
ATOM 15734 C CA . PRO H 5 148 ? 146.89300 145.56100 180.56800 1.000 16.89789 148 PRO G CA 1
ATOM 15735 C C . PRO H 5 148 ? 147.33700 145.94400 181.97000 1.000 18.29916 148 PRO G C 1
ATOM 15736 O O . PRO H 5 148 ? 146.51900 146.20700 182.85400 1.000 30.12220 148 PRO G O 1
ATOM 15740 N N . TYR H 5 149 ? 148.65200 145.97600 182.16600 1.000 11.51417 149 TYR G N 1
ATOM 15741 C CA . TYR H 5 149 ? 149.23300 146.49000 183.39500 1.000 12.24840 149 TYR G CA 1
ATOM 15742 C C . TYR H 5 149 ? 150.54700 147.16600 183.04100 1.000 19.68809 149 TYR G C 1
ATOM 15743 O O . TYR H 5 149 ? 151.08200 146.98400 181.94700 1.000 21.11340 149 TYR G O 1
ATOM 15752 N N . SER H 5 150 ? 151.04000 147.99000 183.95700 1.000 19.30117 150 SER G N 1
ATOM 15753 C CA . SER H 5 150 ? 152.22000 148.80400 183.71000 1.000 15.80148 150 SER G CA 1
ATOM 15754 C C . SER H 5 150 ? 153.29400 148.47500 184.73300 1.000 18.92815 150 SER G C 1
ATOM 15755 O O . SER H 5 150 ? 153.00600 148.36300 185.92800 1.000 20.58736 150 SER G O 1
ATOM 15758 N N . VAL H 5 151 ? 154.52500 148.31600 184.25900 1.000 19.70025 151 VAL G N 1
ATOM 15759 C CA . VAL H 5 151 ? 155.68600 148.09200 185.10800 1.000 17.64428 151 VAL G CA 1
ATOM 15760 C C . VAL H 5 151 ? 156.62700 149.26900 184.90900 1.000 18.75169 151 VAL G C 1
ATOM 15761 O O . VAL H 5 151 ? 157.07600 149.52800 183.78600 1.000 25.95461 151 VAL G O 1
ATOM 15765 N N . GLY H 5 152 ? 156.91600 149.98900 185.98600 1.000 17.30927 152 GLY G N 1
ATOM 15766 C CA . GLY H 5 152 ? 157.84000 151.09800 185.89000 1.000 18.10981 152 GLY G CA 1
ATOM 15767 C C . GLY H 5 152 ? 159.27100 150.64000 186.05500 1.000 22.94791 152 GLY G C 1
ATOM 15768 O O . GLY H 5 152 ? 159.62400 150.06300 187.08400 1.000 31.72303 152 GLY G O 1
ATOM 15769 N N . ASN H 5 153 ? 160.10900 150.89000 185.05900 1.000 21.77857 153 ASN G N 1
ATOM 15770 C CA . ASN H 5 153 ? 161.49300 150.45100 185.09700 1.000 25.33452 153 ASN G CA 1
ATOM 15771 C C . ASN H 5 153 ? 162.42100 151.65300 184.99700 1.000 27.10648 153 ASN G C 1
ATOM 15772 O O . ASN H 5 153 ? 162.00200 152.77200 184.69700 1.000 31.12954 153 ASN G O 1
ATOM 15777 N N . PHE H 5 154 ? 163.70000 151.41100 185.25900 1.000 24.48671 154 PHE G N 1
ATOM 15778 C CA . PHE H 5 154 ? 164.69000 152.50900 185.19400 1.000 25.04071 154 PHE G CA 1
ATOM 15779 C C . PHE H 5 154 ? 165.92400 151.97700 184.49700 1.000 26.28829 154 PHE G C 1
ATOM 15780 O O . PHE H 5 154 ? 166.48100 150.95800 184.94600 1.000 26.55837 154 PHE G O 1
ATOM 15788 N N . THR H 5 155 ? 166.34800 152.64300 183.42200 1.000 27.19123 155 THR G N 1
ATOM 15789 C CA . THR H 5 155 ? 167.49200 152.10100 182.67800 1.000 30.65273 155 THR G CA 1
ATOM 15790 C C . THR H 5 155 ? 168.68900 152.95500 183.00000 1.000 31.28555 155 THR G C 1
ATOM 15791 O O . THR H 5 155 ? 168.66600 154.15800 182.68500 1.000 29.84515 155 THR G O 1
ATOM 15795 N N . PHE H 5 156 ? 169.71100 152.33900 183.58300 1.000 28.44916 156 PHE G N 1
ATOM 15796 C CA . PHE H 5 156 ? 170.95600 153.06000 183.93600 1.000 31.21801 156 PHE G CA 1
ATOM 15797 C C . PHE H 5 156 ? 171.73000 153.39500 182.67400 1.000 41.09732 156 PHE G C 1
ATOM 15798 O O . PHE H 5 156 ? 171.70200 152.60100 181.71100 1.000 38.91763 156 PHE G O 1
ATOM 15806 N N . TYR H 5 157 ? 172.44400 154.52400 182.68100 1.000 40.38074 157 TYR G N 1
ATOM 15807 C CA . TYR H 5 157 ? 173.32800 154.83500 181.52600 1.000 40.33436 157 TYR G CA 1
ATOM 15808 C C . TYR H 5 157 ? 174.47800 153.85200 181.64500 1.000 49.19642 157 TYR G C 1
ATOM 15809 O O . TYR H 5 157 ? 174.69200 153.31800 182.75200 1.000 55.48705 157 TYR G O 1
ATOM 15818 N N . PRO H 5 158 ? 175.27700 153.58300 180.59100 1.000 54.26746 158 PRO G N 1
ATOM 15819 C CA . PRO H 5 158 ? 176.26100 152.51400 180.70600 1.000 55.56579 158 PRO G CA 1
ATOM 15820 C C . PRO H 5 158 ? 177.31200 152.72900 181.78100 1.000 55.62996 158 PRO G C 1
ATOM 15821 O O . PRO H 5 158 ? 177.60900 151.76400 182.51200 1.000 58.98581 158 PRO G O 1
ATOM 15825 N N . GLU H 5 159 ? 177.86100 153.93400 181.89500 1.000 47.43958 159 GLU G N 1
ATOM 15826 C CA . GLU H 5 159 ? 178.79700 154.24500 183.00800 1.000 50.42074 159 GLU G CA 1
ATOM 15827 C C . GLU H 5 159 ? 178.05400 154.19300 184.35100 1.000 49.85667 159 GLU G C 1
ATOM 15828 O O . GLU H 5 159 ? 178.65600 153.72900 185.33600 1.000 52.66889 159 GLU G O 1
ATOM 15834 N N . SER H 5 160 ? 176.81300 154.68400 184.39200 1.000 52.08778 160 SER G N 1
ATOM 15835 C CA . SER H 5 160 ? 176.04100 154.80900 185.65900 1.000 41.07397 160 SER G CA 1
ATOM 15836 C C . SER H 5 160 ? 175.71200 153.46400 186.32100 1.000 41.84920 160 SER G C 1
ATOM 15837 O O . SER H 5 160 ? 175.45100 152.48500 185.59300 1.000 46.36626 160 SER G O 1
ATOM 15840 N N . GLY H 5 161 ? 175.74100 153.42500 187.65600 1.000 36.00968 161 GLY G N 1
ATOM 15841 C CA . GLY H 5 161 ? 175.47700 152.18700 188.41400 1.000 30.26954 161 GLY G CA 1
ATOM 15842 C C . GLY H 5 161 ? 175.03700 152.49900 189.83100 1.000 32.63063 161 GLY G C 1
ATOM 15843 O O . GLY H 5 161 ? 175.13100 153.67700 190.21700 1.000 40.08756 161 GLY G O 1
ATOM 15844 N N . LEU H 5 162 ? 174.53300 151.51300 190.57600 1.000 27.54315 162 LEU G N 1
ATOM 15845 C CA . LEU H 5 162 ? 174.20900 151.74000 192.01000 1.000 21.48907 162 LEU G CA 1
ATOM 15846 C C . LEU H 5 162 ? 175.27900 151.04500 192.86100 1.000 24.86652 162 LEU G C 1
ATOM 15847 O O . LEU H 5 162 ? 175.58700 149.88000 192.57600 1.000 34.02599 162 LEU G O 1
ATOM 15852 N N . TYR H 5 163 ? 175.84800 151.75300 193.83700 1.000 27.51860 163 TYR G N 1
ATOM 15853 C CA . TYR H 5 163 ? 176.86800 151.14200 194.72700 1.000 26.09807 163 TYR G CA 1
ATOM 15854 C C . TYR H 5 163 ? 176.36500 151.11400 196.16000 1.000 25.25299 163 TYR G C 1
ATOM 15855 O O . TYR H 5 163 ? 175.47000 151.90700 196.49600 1.000 34.70196 163 TYR G O 1
ATOM 15864 N N . PHE H 5 164 ? 176.92200 150.23100 196.99100 1.000 26.89076 164 PHE G N 1
ATOM 15865 C CA . PHE H 5 164 ? 176.57400 150.24500 198.43600 1.000 28.51394 164 PHE G CA 1
ATOM 15866 C C . PHE H 5 164 ? 177.86400 149.95400 199.19000 1.000 30.20678 164 PHE G C 1
ATOM 15867 O O . PHE H 5 164 ? 178.78200 149.33400 198.62400 1.000 43.03132 164 PHE G O 1
ATOM 15875 N N . LEU H 5 165 ? 177.93600 150.40200 200.43700 1.000 27.54085 165 LEU G N 1
ATOM 15876 C CA . LEU H 5 165 ? 179.14200 150.14000 201.25600 1.000 34.85058 165 LEU G CA 1
ATOM 15877 C C . LEU H 5 165 ? 178.75000 149.12300 202.33100 1.000 37.22439 165 LEU G C 1
ATOM 15878 O O . LEU H 5 165 ? 177.72400 149.33600 203.00500 1.000 41.46287 165 LEU G O 1
ATOM 15883 N N . ALA H 5 166 ? 179.52200 148.04600 202.45300 1.000 36.85793 166 ALA G N 1
ATOM 15884 C CA . ALA H 5 166 ? 179.19800 146.98300 203.42800 1.000 37.66226 166 ALA G CA 1
ATOM 15885 C C . ALA H 5 166 ? 180.32400 146.88800 204.45100 1.000 42.13927 166 ALA G C 1
ATOM 15886 O O . ALA H 5 166 ? 181.49900 146.83800 204.04700 1.000 46.60389 166 ALA G O 1
ATOM 15888 N N . LYS H 5 167 ? 179.96900 146.87200 205.73400 1.000 43.07912 167 LYS G N 1
ATOM 15889 C CA . LYS H 5 167 ? 180.99300 146.81800 206.80500 1.000 47.54803 167 LYS G CA 1
ATOM 15890 C C . LYS H 5 167 ? 180.76600 145.56500 207.66100 1.000 51.19895 167 LYS G C 1
ATOM 15891 O O . LYS H 5 167 ? 179.59100 145.18000 207.84700 1.000 44.59120 167 LYS G O 1
ATOM 15897 N N . GLY H 5 168 ? 181.84600 144.93800 208.13200 1.000 58.36499 168 GLY G N 1
ATOM 15898 C CA . GLY H 5 168 ? 181.73700 143.77500 208.99300 1.000 56.96888 168 GLY G CA 1
ATOM 15899 C C . GLY H 5 168 ? 183.06800 143.06400 209.10700 1.000 61.44538 168 GLY G C 1
ATOM 15900 O O . GLY H 5 168 ? 184.08800 143.51000 208.57000 1.000 65.00211 168 GLY G O 1
ATOM 15901 N N . ASN H 5 169 ? 183.04100 141.94300 209.82600 1.000 63.99921 169 ASN G N 1
ATOM 15902 C CA . ASN H 5 169 ? 184.22300 141.11200 209.99900 1.000 63.71151 169 ASN G CA 1
ATOM 15903 C C . ASN H 5 169 ? 184.55500 140.38400 208.69700 1.000 69.69232 169 ASN G C 1
ATOM 15904 O O . ASN H 5 169 ? 183.83500 140.46500 207.70000 1.000 71.85583 169 ASN G O 1
ATOM 15909 N N . ALA H 5 170 ? 185.67300 139.65500 208.71100 1.000 68.32415 170 ALA G N 1
ATOM 15910 C CA . ALA H 5 170 ? 186.11500 138.95300 207.50900 1.000 61.66070 170 ALA G CA 1
ATOM 15911 C C . ALA H 5 170 ? 185.14400 137.84500 207.11800 1.000 65.10793 170 ALA G C 1
ATOM 15912 O O . ALA H 5 170 ? 184.88200 137.63300 205.92700 1.000 64.27427 170 ALA G O 1
ATOM 15914 N N . ASP H 5 171 ? 184.60600 137.12300 208.10500 1.000 69.12363 171 ASP G N 1
ATOM 15915 C CA . ASP H 5 171 ? 183.69700 136.02000 207.81100 1.000 72.62316 171 ASP G CA 1
ATOM 15916 C C . ASP H 5 171 ? 182.43200 136.51600 207.12200 1.000 68.66971 171 ASP G C 1
ATOM 15917 O O . ASP H 5 171 ? 182.01000 135.96500 206.09600 1.000 68.43898 171 ASP G O 1
ATOM 15922 N N . THR H 5 172 ? 181.81500 137.56800 207.66600 1.000 66.72563 172 THR G N 1
ATOM 15923 C CA . THR H 5 172 ? 180.61300 138.10100 207.03800 1.000 64.76903 172 THR G CA 1
ATOM 15924 C C . THR H 5 172 ? 180.93400 138.77700 205.71300 1.000 59.80061 172 THR G C 1
ATOM 15925 O O . THR H 5 172 ? 180.08800 138.79500 204.81800 1.000 59.72974 172 THR G O 1
ATOM 15929 N N . ILE H 5 173 ? 182.15100 139.30200 205.54900 1.000 60.99626 173 ILE G N 1
ATOM 15930 C CA . ILE H 5 173 ? 182.53000 139.87100 204.25900 1.000 62.83135 173 ILE G CA 1
ATOM 15931 C C . ILE H 5 173 ? 182.60500 138.78200 203.19600 1.000 64.71558 173 ILE G C 1
ATOM 15932 O O . ILE H 5 173 ? 182.07600 138.94500 202.09100 1.000 59.10029 173 ILE G O 1
ATOM 15937 N N . GLY H 5 174 ? 183.24800 137.65400 203.50800 1.000 61.20443 174 GLY G N 1
ATOM 15938 C CA . GLY H 5 174 ? 183.29400 136.55500 202.55300 1.000 60.70522 174 GLY G CA 1
ATOM 15939 C C . GLY H 5 174 ? 181.92100 135.97900 202.26000 1.000 58.17174 174 GLY G C 1
ATOM 15940 O O . GLY H 5 174 ? 181.59600 135.66100 201.10700 1.000 58.48564 174 GLY G O 1
ATOM 15941 N N . GLN H 5 175 ? 181.09500 135.83600 203.29900 1.000 54.68616 175 GLN G N 1
ATOM 15942 C CA . GLN H 5 175 ? 179.72000 135.40400 203.08700 1.000 55.40410 175 GLN G CA 1
ATOM 15943 C C . GLN H 5 175 ? 178.98200 136.38100 202.18300 1.000 59.99353 175 GLN G C 1
ATOM 15944 O O . GLN H 5 175 ? 178.19500 135.97100 201.32400 1.000 58.27082 175 GLN G O 1
ATOM 15950 N N . LEU H 5 176 ? 179.24100 137.67900 202.35100 1.000 57.16091 176 LEU G N 1
ATOM 15951 C CA . LEU H 5 176 ? 178.63900 138.68200 201.48300 1.000 48.23119 176 LEU G CA 1
ATOM 15952 C C . LEU H 5 176 ? 179.11000 138.52600 200.04500 1.000 50.85136 176 LEU G C 1
ATOM 15953 O O . LEU H 5 176 ? 178.32700 138.71000 199.11100 1.000 51.47182 176 LEU G O 1
ATOM 15958 N N . GLU H 5 177 ? 180.39400 138.22000 199.84300 1.000 53.43741 177 GLU G N 1
ATOM 15959 C CA . GLU H 5 177 ? 180.87900 138.00100 198.48100 1.000 49.95334 177 GLU G CA 1
ATOM 15960 C C . GLU H 5 177 ? 180.15100 136.83600 197.82700 1.000 47.42414 177 GLU G C 1
ATOM 15961 O O . GLU H 5 177 ? 179.72500 136.92600 196.67000 1.000 48.90332 177 GLU G O 1
ATOM 15967 N N . ILE H 5 178 ? 179.98300 135.73500 198.56300 1.000 47.36707 178 ILE G N 1
ATOM 15968 C CA . ILE H 5 178 ? 179.26200 134.58700 198.01000 1.000 40.84387 178 ILE G CA 1
ATOM 15969 C C . ILE H 5 178 ? 177.81000 134.95600 197.70700 1.000 40.85167 178 ILE G C 1
ATOM 15970 O O . ILE H 5 178 ? 177.27400 134.63600 196.63200 1.000 38.50755 178 ILE G O 1
ATOM 15975 N N . LEU H 5 179 ? 177.14800 135.59900 198.66600 1.000 39.12093 179 LEU G N 1
ATOM 15976 C CA . LEU H 5 179 ? 175.71200 135.90600 198.46400 1.000 39.19741 179 LEU G CA 1
ATOM 15977 C C . LEU H 5 179 ? 175.57700 136.86200 197.27500 1.000 36.56166 179 LEU G C 1
ATOM 15978 O O . LEU H 5 179 ? 174.63000 136.69300 196.48800 1.000 34.08775 179 LEU G O 1
ATOM 15983 N N . MET H 5 180 ? 176.49300 137.82600 197.16200 1.000 37.11614 180 MET G N 1
ATOM 15984 C CA . MET H 5 180 ? 176.39600 138.83600 196.07800 1.000 35.82706 180 MET G CA 1
ATOM 15985 C C . MET H 5 180 ? 176.51600 138.16100 194.70200 1.000 40.58227 180 MET G C 1
ATOM 15986 O O . MET H 5 180 ? 175.75600 138.55100 193.79200 1.000 41.20836 180 MET G O 1
ATOM 15991 N N . HIS H 5 181 ? 177.43300 137.19700 194.55800 1.000 37.97562 181 HIS G N 1
ATOM 15992 C CA . HIS H 5 181 ? 177.61100 136.51100 193.25100 1.000 32.95222 181 HIS G CA 1
ATOM 15993 C C . HIS H 5 181 ? 176.33400 135.74900 192.88500 1.000 33.37148 181 HIS G C 1
ATOM 15994 O O . HIS H 5 181 ? 175.90100 135.84100 191.72300 1.000 37.72078 181 HIS G O 1
ATOM 16001 N N . ALA H 5 182 ? 175.73200 135.05100 193.84900 1.000 29.45748 182 ALA G N 1
ATOM 16002 C CA . ALA H 5 182 ? 174.44700 134.34400 193.62300 1.000 27.33240 182 ALA G CA 1
ATOM 16003 C C . ALA H 5 182 ? 173.35700 135.36900 193.32400 1.000 33.04209 182 ALA G C 1
ATOM 16004 O O . ALA H 5 182 ? 172.50300 135.10900 192.45800 1.000 37.00334 182 ALA G O 1
ATOM 16006 N N . LEU H 5 183 ? 173.39400 136.50500 194.02000 1.000 39.11095 183 LEU G N 1
ATOM 16007 C CA . LEU H 5 183 ? 172.35200 137.55700 193.88600 1.000 34.96168 183 LEU G CA 1
ATOM 16008 C C . LEU H 5 183 ? 172.34300 138.08400 192.45000 1.000 37.38834 183 LEU G C 1
ATOM 16009 O O . LEU H 5 183 ? 171.24800 138.39600 191.95500 1.000 38.30052 183 LEU G O 1
ATOM 16014 N N . GLN H 5 184 ? 173.50600 138.20800 191.81200 1.000 32.50963 184 GLN G N 1
ATOM 16015 C CA . GLN H 5 184 ? 173.49500 138.83900 190.47700 1.000 29.59759 184 GLN G CA 1
ATOM 16016 C C . GLN H 5 184 ? 172.61100 138.01500 189.54800 1.000 31.93586 184 GLN G C 1
ATOM 16017 O O . GLN H 5 184 ? 171.84300 138.63200 188.78400 1.000 35.01778 184 GLN G O 1
ATOM 16023 N N . TYR H 5 185 ? 172.71900 136.68800 189.59700 1.000 33.51794 185 TYR G N 1
ATOM 16024 C CA . TYR H 5 185 ? 171.81200 135.80900 188.80500 1.000 28.42972 185 TYR G CA 1
ATOM 16025 C C . TYR H 5 185 ? 170.37100 135.95300 189.30200 1.000 28.54204 185 TYR G C 1
ATOM 16026 O O . TYR H 5 185 ? 169.46100 135.98300 188.45500 1.000 28.09858 185 TYR G O 1
ATOM 16035 N N . SER H 5 186 ? 170.17300 136.02600 190.62300 1.000 30.56912 186 SER G N 1
ATOM 16036 C CA . SER H 5 186 ? 168.81700 136.18700 191.21900 1.000 29.95871 186 SER G CA 1
ATOM 16037 C C . SER H 5 186 ? 168.20200 137.52400 190.79600 1.000 26.48951 186 SER G C 1
ATOM 16038 O O . SER H 5 186 ? 166.98900 137.55000 190.51000 1.000 28.78074 186 SER G O 1
ATOM 16041 N N . GLY H 5 187 ? 169.01000 138.58300 190.76700 1.000 25.95251 187 GLY G N 1
ATOM 16042 C CA . GLY H 5 187 ? 168.51700 139.93100 190.43600 1.000 24.35563 187 GLY G CA 1
ATOM 16043 C C . GLY H 5 187 ? 167.98600 140.63200 191.67000 1.000 25.37569 187 GLY G C 1
ATOM 16044 O O . GLY H 5 187 ? 167.96500 140.00200 192.74700 1.000 27.44931 187 GLY G O 1
ATOM 16045 N N . ILE H 5 188 ? 167.57400 141.89200 191.52600 1.000 24.78007 188 ILE G N 1
ATOM 16046 C CA . ILE H 5 188 ? 167.07600 142.69000 192.68700 1.000 21.03719 188 ILE G CA 1
ATOM 16047 C C . ILE H 5 188 ? 165.84900 143.49500 192.24800 1.000 23.39887 188 ILE G C 1
ATOM 16048 O O . ILE H 5 188 ? 165.71200 143.76400 191.03700 1.000 22.52559 188 ILE G O 1
ATOM 16053 N N . GLY H 5 189 ? 164.99000 143.84500 193.20100 1.000 21.16633 189 GLY G N 1
ATOM 16054 C CA . GLY H 5 189 ? 163.82400 144.67500 192.87700 1.000 21.06027 189 GLY G CA 1
ATOM 16055 C C . GLY H 5 189 ? 162.64300 143.84200 192.45100 1.000 20.56889 189 GLY G C 1
ATOM 16056 O O . GLY H 5 189 ? 162.67400 142.61300 192.64000 1.000 22.52038 189 GLY G O 1
ATOM 16057 N N . GLY H 5 190 ? 161.62300 144.49800 191.91400 1.000 22.12417 190 GLY G N 1
ATOM 16058 C CA . GLY H 5 190 ? 160.42900 143.79400 191.51600 1.000 19.80761 190 GLY G CA 1
ATOM 16059 C C . GLY H 5 190 ? 160.51800 143.23400 190.11300 1.000 15.41732 190 GLY G C 1
ATOM 16060 O O . GLY H 5 190 ? 161.36600 143.61600 189.31000 1.000 23.09862 190 GLY G O 1
ATOM 16061 N N . LYS H 5 191 ? 159.57900 142.35000 189.77800 1.000 16.67814 191 LYS G N 1
ATOM 16062 C CA . LYS H 5 191 ? 159.51700 141.73600 188.41900 1.000 11.77989 191 LYS G CA 1
ATOM 16063 C C . LYS H 5 191 ? 160.85300 141.05800 188.09300 1.000 11.93157 191 LYS G C 1
ATOM 16064 O O . LYS H 5 191 ? 161.09300 140.77600 186.90800 1.000 14.79474 191 LYS G O 1
ATOM 16070 N N . ARG H 5 192 ? 161.69600 140.82800 189.10000 1.000 13.65677 192 ARG G N 1
ATOM 16071 C CA . ARG H 5 192 ? 162.91200 140.01100 188.84600 1.000 12.62553 192 ARG G CA 1
ATOM 16072 C C . ARG H 5 192 ? 162.35300 138.61900 188.52800 1.000 15.41730 192 ARG G C 1
ATOM 16073 O O . ARG H 5 192 ? 161.29500 138.30500 189.12700 1.000 26.51797 192 ARG G O 1
ATOM 16081 N N . SER H 5 193 ? 162.96200 137.86100 187.61200 1.000 15.04195 193 SER G N 1
ATOM 16082 C CA . SER H 5 193 ? 162.39700 136.55700 187.15200 1.000 15.88273 193 SER G CA 1
ATOM 16083 C C . SER H 5 193 ? 161.30700 136.83200 186.10800 1.000 19.68408 193 SER G C 1
ATOM 16084 O O . SER H 5 193 ? 160.60600 135.87500 185.73700 1.000 26.96108 193 SER G O 1
ATOM 16087 N N . ALA H 5 194 ? 161.15400 138.08800 185.67700 1.000 19.59555 194 ALA G N 1
ATOM 16088 C CA . ALA H 5 194 ? 160.21300 138.43600 184.58300 1.000 13.43919 194 ALA G CA 1
ATOM 16089 C C . ALA H 5 194 ? 160.92700 139.41900 183.65500 1.000 16.61826 194 ALA G C 1
ATOM 16090 O O . ALA H 5 194 ? 160.23900 140.17000 182.93900 1.000 22.11860 194 ALA G O 1
ATOM 16092 N N . GLY H 5 195 ? 162.26500 139.44600 183.70000 1.000 12.70481 195 GLY G N 1
ATOM 16093 C CA . GLY H 5 195 ? 163.04300 140.25400 182.78100 1.000 12.88776 195 GLY G CA 1
ATOM 16094 C C . GLY H 5 195 ? 163.80200 141.41200 183.39200 1.000 17.02151 195 GLY G C 1
ATOM 16095 O O . GLY H 5 195 ? 164.48200 142.13200 182.65200 1.000 29.58898 195 GLY G O 1
ATOM 16096 N N . TYR H 5 196 ? 163.74000 141.58500 184.71200 1.000 12.35924 196 TYR G N 1
ATOM 16097 C CA . TYR H 5 196 ? 164.35100 142.81200 185.28700 1.000 12.63336 196 TYR G CA 1
ATOM 16098 C C . TYR H 5 196 ? 165.32600 142.54300 186.42000 1.000 20.99577 196 TYR G C 1
ATOM 16099 O O . TYR H 5 196 ? 165.26900 141.46200 187.03400 1.000 33.80269 196 TYR G O 1
ATOM 16108 N N . GLY H 5 197 ? 166.21500 143.50200 186.68900 1.000 16.31262 197 GLY G N 1
ATOM 16109 C CA . GLY H 5 197 ? 167.10100 143.41600 187.86600 1.000 25.51480 197 GLY G CA 1
ATOM 16110 C C . GLY H 5 197 ? 168.37500 142.61400 187.71900 1.000 35.33910 197 GLY G C 1
ATOM 16111 O O . GLY H 5 197 ? 169.11200 142.55200 188.71900 1.000 42.13250 197 GLY G O 1
ATOM 16112 N N . GLN H 5 198 ? 168.68200 142.06100 186.54600 1.000 31.00481 198 GLN G N 1
ATOM 16113 C CA . GLN H 5 198 ? 169.98300 141.34800 186.40700 1.000 28.23267 198 GLN G CA 1
ATOM 16114 C C . GLN H 5 198 ? 171.13400 142.35900 186.52800 1.000 31.92566 198 GLN G C 1
ATOM 16115 O O . GLN H 5 198 ? 171.10200 143.38100 185.81900 1.000 38.35515 198 GLN G O 1
ATOM 16121 N N . PHE H 5 199 ? 172.09600 142.08400 187.40000 1.000 29.04711 199 PHE G N 1
ATOM 16122 C CA . PHE H 5 199 ? 173.20900 143.03800 187.62500 1.000 26.63493 199 PHE G CA 1
ATOM 16123 C C . PHE H 5 199 ? 174.49500 142.26700 187.77200 1.000 33.36235 199 PHE G C 1
ATOM 16124 O O . PHE H 5 199 ? 174.43600 141.06600 188.05500 1.000 37.57886 199 PHE G O 1
ATOM 16132 N N . ARG H 5 200 ? 175.63000 142.91400 187.53100 1.000 31.37868 200 ARG G N 1
ATOM 16133 C CA . ARG H 5 200 ? 176.92500 142.24000 187.79200 1.000 30.96917 200 ARG G CA 1
ATOM 16134 C C . ARG H 5 200 ? 177.70700 143.11100 188.78500 1.000 37.55130 200 ARG G C 1
ATOM 16135 O O . ARG H 5 200 ? 177.77700 144.33400 188.57000 1.000 47.81196 200 ARG G O 1
ATOM 16143 N N . CYS H 5 201 ? 178.24600 142.50600 189.84100 1.000 35.59767 201 CYS G N 1
ATOM 16144 C CA . CYS H 5 201 ? 178.61400 143.28700 191.04500 1.000 36.14975 201 CYS G CA 1
ATOM 16145 C C . CYS H 5 201 ? 180.10900 143.10800 191.32500 1.000 34.43954 201 CYS G C 1
ATOM 16146 O O . CYS H 5 201 ? 180.60100 141.97200 191.18400 1.000 41.29677 201 CYS G O 1
ATOM 16149 N N . THR H 5 202 ? 180.80000 144.18900 191.68700 1.000 32.74597 202 THR G N 1
ATOM 16150 C CA . THR H 5 202 ? 182.22700 144.08100 192.05300 1.000 41.70285 202 THR G CA 1
ATOM 16151 C C . THR H 5 202 ? 182.39800 144.50400 193.49700 1.000 44.68064 202 THR G C 1
ATOM 16152 O O . THR H 5 202 ? 181.74700 145.48400 193.89200 1.000 47.33857 202 THR G O 1
ATOM 16156 N N . ILE H 5 203 ? 183.23100 143.79800 194.26400 1.000 44.47909 203 ILE G N 1
ATOM 16157 C CA . ILE H 5 203 ? 183.50800 144.13100 195.65600 1.000 45.03790 203 ILE G CA 1
ATOM 16158 C C . ILE H 5 203 ? 184.97600 144.51400 195.76000 1.000 54.37062 203 ILE G C 1
ATOM 16159 O O . ILE H 5 203 ? 185.85800 143.71900 195.41200 1.000 60.79625 203 ILE G O 1
ATOM 16164 N N . GLU H 5 204 ? 185.24200 145.72600 196.24300 1.000 52.78331 204 GLU G N 1
ATOM 16165 C CA . GLU H 5 204 ? 186.60300 146.23900 196.25000 1.000 55.31243 204 GLU G CA 1
ATOM 16166 C C . GLU H 5 204 ? 186.81000 147.15400 197.44700 1.000 57.75514 204 GLU G C 1
ATOM 16167 O O . GLU H 5 204 ? 185.85900 147.68300 198.02800 1.000 62.08195 204 GLU G O 1
ATOM 16173 N N . ASP H 5 205 ? 188.07500 147.32400 197.81900 1.000 66.50572 205 ASP G N 1
ATOM 16174 C CA . ASP H 5 205 ? 188.44100 148.30500 198.83000 1.000 69.11604 205 ASP G CA 1
ATOM 16175 C C . ASP H 5 205 ? 188.49200 149.68900 198.19600 1.000 71.28819 205 ASP G C 1
ATOM 16176 O O . ASP H 5 205 ? 189.16600 149.89200 197.18200 1.000 71.06519 205 ASP G O 1
ATOM 16181 N N . SER H 5 206 ? 187.78000 150.63900 198.79400 1.000 72.29129 206 SER G N 1
ATOM 16182 C CA . SER H 5 206 ? 187.64800 151.98500 198.25100 1.000 76.95299 206 SER G CA 1
ATOM 16183 C C . SER H 5 206 ? 188.39800 152.96300 199.14200 1.000 83.81329 206 SER G C 1
ATOM 16184 O O . SER H 5 206 ? 188.04300 153.14100 200.31200 1.000 87.75007 206 SER G O 1
ATOM 16187 N N . GLY H 5 207 ? 189.43400 153.59400 198.58700 1.000 74.83822 207 GLY G N 1
ATOM 16188 C CA . GLY H 5 207 ? 190.16700 154.59700 199.34000 1.000 74.43730 207 GLY G CA 1
ATOM 16189 C C . GLY H 5 207 ? 189.34500 155.84100 199.61800 1.000 80.33145 207 GLY G C 1
ATOM 16190 O O . GLY H 5 207 ? 189.47200 156.45500 200.68100 1.000 83.69034 207 GLY G O 1
ATOM 16191 N N . LYS H 5 208 ? 188.49800 156.23300 198.66400 1.000 77.20181 208 LYS G N 1
ATOM 16192 C CA . LYS H 5 208 ? 187.70000 157.44600 198.81500 1.000 78.91124 208 LYS G CA 1
ATOM 16193 C C . LYS H 5 208 ? 186.79400 157.36100 200.03800 1.000 87.17513 208 LYS G C 1
ATOM 16194 O O . LYS H 5 208 ? 186.82500 158.22900 200.91800 1.000 89.06337 208 LYS G O 1
ATOM 16200 N N . PHE H 5 209 ? 185.94700 156.33300 200.07400 1.000 79.71735 209 PHE G N 1
ATOM 16201 C CA . PHE H 5 209 ? 184.94800 156.24800 201.17200 1.000 73.11936 209 PHE G CA 1
ATOM 16202 C C . PHE H 5 209 ? 185.64500 156.03200 202.51200 1.000 82.32595 209 PHE G C 1
ATOM 16203 O O . PHE H 5 209 ? 185.29600 156.74300 203.46600 1.000 89.23269 209 PHE G O 1
ATOM 16211 N N . ASP H 5 210 ? 186.62900 155.13500 202.58800 1.000 84.01137 210 ASP G N 1
ATOM 16212 C CA . ASP H 5 210 ? 187.21000 154.84100 203.93100 1.000 90.59065 210 ASP G CA 1
ATOM 16213 C C . ASP H 5 210 ? 187.83300 156.13500 204.46800 1.000 92.34022 210 ASP G C 1
ATOM 16214 O O . ASP H 5 210 ? 187.66600 156.41200 205.67600 1.000 94.51944 210 ASP G O 1
ATOM 16219 N N . SER H 5 211 ? 188.50000 156.90700 203.60800 1.000 86.54756 211 SER G N 1
ATOM 16220 C CA . SER H 5 211 ? 189.02500 158.22100 204.05800 1.000 87.42848 211 SER G CA 1
ATOM 16221 C C . SER H 5 211 ? 187.84400 159.09800 204.49800 1.000 90.65595 211 SER G C 1
ATOM 16222 O O . SER H 5 211 ? 187.92700 159.69800 205.59000 1.000 92.17577 211 SER G O 1
ATOM 16225 N N . LEU H 5 212 ? 186.78300 159.15600 203.68600 1.000 90.69284 212 LEU G N 1
ATOM 16226 C CA . LEU H 5 212 ? 185.62200 159.96400 204.04800 1.000 89.17502 212 LEU G CA 1
ATOM 16227 C C . LEU H 5 212 ? 185.01900 159.52600 205.37900 1.000 89.80975 212 LEU G C 1
ATOM 16228 O O . LEU H 5 212 ? 184.62600 160.36700 206.19500 1.000 91.88481 212 LEU G O 1
ATOM 16233 N N . LEU H 5 213 ? 184.94400 158.21400 205.60300 1.000 86.05457 213 LEU G N 1
ATOM 16234 C CA . LEU H 5 213 ? 184.29400 157.70200 206.83800 1.000 82.12885 213 LEU G CA 1
ATOM 16235 C C . LEU H 5 213 ? 185.17900 157.97900 208.06600 1.000 88.51487 213 LEU G C 1
ATOM 16236 O O . LEU H 5 213 ? 184.62800 158.01300 209.18500 1.000 93.60885 213 LEU G O 1
ATOM 16241 N N . SER H 5 214 ? 186.48600 158.17400 207.87000 1.000 91.30075 214 SER G N 1
ATOM 16242 C CA . SER H 5 214 ? 187.40000 158.40700 208.98800 1.000 96.95785 214 SER G CA 1
ATOM 16243 C C . SER H 5 214 ? 187.41000 159.87600 209.39900 1.000 96.14955 214 SER G C 1
ATOM 16244 O O . SER H 5 214 ? 188.45700 160.51200 209.50700 1.000 92.62238 214 SER G O 1
ATOM 16247 N N . GLN H 5 215 ? 186.22100 160.42400 209.63200 1.000 96.46842 215 GLN G N 1
ATOM 16248 C CA . GLN H 5 215 ? 186.05700 161.79800 210.07800 1.000 96.85876 215 GLN G CA 1
ATOM 16249 C C . GLN H 5 215 ? 185.20100 161.81300 211.33400 1.000 99.07355 215 GLN G C 1
ATOM 16250 O O . GLN H 5 215 ? 184.22000 161.07100 211.43400 1.000 94.20115 215 GLN G O 1
ATOM 16256 N N . THR H 5 216 ? 185.58100 162.65200 212.29100 1.000 99.83269 216 THR G N 1
ATOM 16257 C CA . THR H 5 216 ? 184.85000 162.81000 213.54500 1.000 99.89267 216 THR G CA 1
ATOM 16258 C C . THR H 5 216 ? 184.23800 164.20800 213.54300 1.000 99.66909 216 THR G C 1
ATOM 16259 O O . THR H 5 216 ? 184.80200 165.15200 214.09800 1.000 100.60452 216 THR G O 1
ATOM 16263 N N . GLY H 5 217 ? 183.06900 164.33100 212.91600 1.000 97.65837 217 GLY G N 1
ATOM 16264 C CA . GLY H 5 217 ? 182.39600 165.60700 212.83000 1.000 87.01870 217 GLY G CA 1
ATOM 16265 C C . GLY H 5 217 ? 181.44500 165.84900 213.98600 1.000 92.55629 217 GLY G C 1
ATOM 16266 O O . GLY H 5 217 ? 181.21800 164.98800 214.83200 1.000 85.27054 217 GLY G O 1
ATOM 16267 N N . ASN H 5 218 ? 180.88600 167.05900 214.01200 1.000 95.86002 218 ASN G N 1
ATOM 16268 C CA . ASN H 5 218 ? 179.92700 167.42300 215.04400 1.000 88.39868 218 ASN G CA 1
ATOM 16269 C C . ASN H 5 218 ? 178.52000 166.91400 214.76100 1.000 83.31439 218 ASN G C 1
ATOM 16270 O O . ASN H 5 218 ? 177.68400 166.92400 215.67000 1.000 75.70978 218 ASN G O 1
ATOM 16275 N N . ILE H 5 219 ? 178.27900 166.50800 213.51400 1.000 82.81701 219 ILE G N 1
ATOM 16276 C CA . ILE H 5 219 ? 176.92400 166.01500 213.13400 1.000 74.24028 219 ILE G CA 1
ATOM 16277 C C . ILE H 5 219 ? 177.05700 164.61700 212.51900 1.000 69.75402 219 ILE G C 1
ATOM 16278 O O . ILE H 5 219 ? 178.15100 164.29000 212.01300 1.000 78.06250 219 ILE G O 1
ATOM 16283 N N . ALA H 5 220 ? 175.99300 163.82400 212.59700 1.000 65.49244 220 ALA G N 1
ATOM 16284 C CA . ALA H 5 220 ? 175.97200 162.48000 212.03600 1.000 61.64605 220 ALA G CA 1
ATOM 16285 C C . ALA H 5 220 ? 174.86400 162.38800 210.99800 1.000 51.01135 220 ALA G C 1
ATOM 16286 O O . ALA H 5 220 ? 173.74500 162.85100 211.23800 1.000 50.70432 220 ALA G O 1
ATOM 16288 N N . ILE H 5 221 ? 175.17700 161.79400 209.84900 1.000 47.11028 221 ILE G N 1
ATOM 16289 C CA . ILE H 5 221 ? 174.25000 161.66900 208.73300 1.000 47.19602 221 ILE G CA 1
ATOM 16290 C C . ILE H 5 221 ? 174.02900 160.18800 208.46300 1.000 48.51068 221 ILE G C 1
ATOM 16291 O O . ILE H 5 221 ? 174.99400 159.42000 208.35500 1.000 53.38373 221 ILE G O 1
ATOM 16296 N N . LEU H 5 222 ? 172.75300 159.79200 208.37200 1.000 42.32696 222 LEU G N 1
ATOM 16297 C CA . LEU H 5 222 ? 172.39400 158.35700 208.21300 1.000 38.88761 222 LEU G CA 1
ATOM 16298 C C . LEU H 5 222 ? 172.58700 157.88200 206.77300 1.000 43.77262 222 LEU G C 1
ATOM 16299 O O . LEU H 5 222 ? 171.80500 158.30500 205.91000 1.000 40.48006 222 LEU G O 1
ATOM 16304 N N . LEU H 5 223 ? 173.62100 157.08400 206.52000 1.000 47.44424 223 LEU G N 1
ATOM 16305 C CA . LEU H 5 223 ? 173.81600 156.47400 205.17800 1.000 37.31647 223 LEU G CA 1
ATOM 16306 C C . LEU H 5 223 ? 172.66800 155.50200 204.85000 1.000 33.92974 223 LEU G C 1
ATOM 16307 O O . LEU H 5 223 ? 172.26700 155.45500 203.67900 1.000 36.43585 223 LEU G O 1
ATOM 16312 N N . SER H 5 224 ? 172.21100 154.71300 205.81700 1.000 31.34701 224 SER G N 1
ATOM 16313 C CA . SER H 5 224 ? 171.18400 153.69000 205.49700 1.000 34.08555 224 SER G CA 1
ATOM 16314 C C . SER H 5 224 ? 169.82000 154.10800 206.04500 1.000 40.26139 224 SER G C 1
ATOM 16315 O O . SER H 5 224 ? 169.79100 154.85600 207.03900 1.000 46.01435 224 SER G O 1
ATO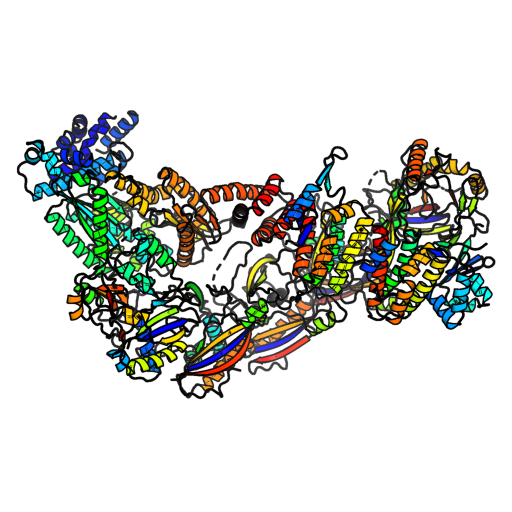M 16318 N N . SER H 5 225 ? 168.72700 153.60900 205.46100 1.000 39.72460 225 SER G N 1
ATOM 16319 C CA . SER H 5 225 ? 167.38900 153.85800 206.05800 1.000 41.25567 225 SER G CA 1
ATOM 16320 C C . SER H 5 225 ? 167.37300 153.11500 207.39600 1.000 33.79315 225 SER G C 1
ATOM 16321 O O . SER H 5 225 ? 167.33300 151.86900 207.36500 1.000 33.60603 225 SER G O 1
ATOM 16324 N N . ALA H 5 226 ? 167.40000 153.83400 208.51900 1.000 33.54793 226 ALA G N 1
ATOM 16325 C CA . ALA H 5 226 ? 167.56200 153.15600 209.82700 1.000 31.01765 226 ALA G CA 1
ATOM 16326 C C . ALA H 5 226 ? 166.59400 153.66600 210.89200 1.000 26.33872 226 ALA G C 1
ATOM 16327 O O . ALA H 5 226 ? 166.11600 154.80500 210.77200 1.000 35.17110 226 ALA G O 1
ATOM 16329 N N . MET H 5 227 ? 166.33100 152.83100 211.89900 1.000 27.08836 227 MET G N 1
ATOM 16330 C CA . MET H 5 227 ? 165.45200 153.22600 213.02900 1.000 33.25780 227 MET G CA 1
ATOM 16331 C C . MET H 5 227 ? 166.13400 152.80700 214.33700 1.000 35.29671 227 MET G C 1
ATOM 16332 O O . MET H 5 227 ? 166.72500 151.70900 214.37500 1.000 38.77856 227 MET G O 1
ATOM 16337 N N . ALA H 5 228 ? 166.05500 153.65400 215.36100 1.000 37.71216 228 ALA G N 1
ATOM 16338 C CA . ALA H 5 228 ? 166.71400 153.38400 216.65800 1.000 44.18066 228 ALA G CA 1
ATOM 16339 C C . ALA H 5 228 ? 165.85300 152.50800 217.56000 1.000 48.40047 228 ALA G C 1
ATOM 16340 O O . ALA H 5 228 ? 164.62800 152.41700 217.34300 1.000 50.53302 228 ALA G O 1
ATOM 16342 N N . SER H 5 229 ? 166.47000 151.85500 218.54400 1.000 55.81960 229 SER G N 1
ATOM 16343 C CA . SER H 5 229 ? 165.65400 151.09600 219.52300 1.000 59.95753 229 SER G CA 1
ATOM 16344 C C . SER H 5 229 ? 164.92700 152.12300 220.39800 1.000 68.90898 229 SER G C 1
ATOM 16345 O O . SER H 5 229 ? 165.32600 153.30300 220.37000 1.000 70.87202 229 SER G O 1
ATOM 16348 N N . ASP H 5 230 ? 163.89400 151.70400 221.12800 1.000 70.81318 230 ASP G N 1
ATOM 16349 C CA . ASP H 5 230 ? 163.08800 152.66900 221.92600 1.000 74.36886 230 ASP G CA 1
ATOM 16350 C C . ASP H 5 230 ? 164.00500 153.49800 222.83200 1.000 76.24665 230 ASP G C 1
ATOM 16351 O O . ASP H 5 230 ? 163.88100 154.73800 222.82400 1.000 76.95184 230 ASP G O 1
ATOM 16356 N N . GLU H 5 231 ? 164.88900 152.83800 223.58100 1.000 79.63101 231 GLU G N 1
ATOM 16357 C CA . GLU H 5 231 ? 165.79900 153.55800 224.50900 1.000 82.18721 231 GLU G CA 1
ATOM 16358 C C . GLU H 5 231 ? 166.72600 154.48000 223.70200 1.000 83.97848 231 GLU G C 1
ATOM 16359 O O . GLU H 5 231 ? 166.94600 155.62100 224.14800 1.000 86.11790 231 GLU G O 1
ATOM 16365 N N . GLU H 5 232 ? 167.23100 154.01300 222.56100 1.000 72.56402 232 GLU G N 1
ATOM 16366 C CA . GLU H 5 232 ? 168.09200 154.84600 221.67900 1.000 69.66987 232 GLU G CA 1
ATOM 16367 C C . GLU H 5 232 ? 167.28200 156.03800 221.15500 1.000 76.87218 232 GLU G C 1
ATOM 16368 O O . GLU H 5 232 ? 167.85500 157.13800 221.03300 1.000 79.29428 232 GLU G O 1
ATOM 16374 N N . LEU H 5 233 ? 166.00300 155.81400 220.84700 1.000 75.23359 233 LEU G N 1
ATOM 16375 C CA . LEU H 5 233 ? 165.17200 156.87400 220.21500 1.000 78.29172 233 LEU G CA 1
ATOM 16376 C C . LEU H 5 233 ? 165.08500 158.11100 221.11100 1.000 81.20587 233 LEU G C 1
ATOM 16377 O O . LEU H 5 233 ? 165.15800 159.23200 220.56800 1.000 85.26158 233 LEU G O 1
ATOM 16382 N N . VAL H 5 234 ? 164.94300 157.93000 222.42300 1.000 77.04366 234 VAL G N 1
ATOM 16383 C CA . VAL H 5 234 ? 164.71600 159.14600 223.25500 1.000 79.97260 234 VAL G CA 1
ATOM 16384 C C . VAL H 5 234 ? 165.91800 160.10300 223.20600 1.000 87.49290 234 VAL G C 1
ATOM 16385 O O . VAL H 5 234 ? 165.68100 161.31400 223.00800 1.000 88.46280 234 VAL G O 1
ATOM 16389 N N . ASP H 5 235 ? 167.15200 159.60900 223.34100 1.000 87.07306 235 ASP G N 1
ATOM 16390 C CA . ASP H 5 235 ? 168.33800 160.50000 223.17700 1.000 88.73422 235 ASP G CA 1
ATOM 16391 C C . ASP H 5 235 ? 168.49400 161.00900 221.74000 1.000 90.05838 235 ASP G C 1
ATOM 16392 O O . ASP H 5 235 ? 168.82700 162.20100 221.57200 1.000 88.99257 235 ASP G O 1
ATOM 16397 N N . CYS H 5 236 ? 168.28300 160.14400 220.74400 1.000 85.01159 236 CYS G N 1
ATOM 16398 C CA . CYS H 5 236 ? 168.56900 160.50200 219.32500 1.000 83.24473 236 CYS G CA 1
ATOM 16399 C C . CYS H 5 236 ? 167.70400 161.64100 218.76000 1.000 83.72004 236 CYS G C 1
ATOM 16400 O O . CYS H 5 236 ? 168.27100 162.48700 218.03900 1.000 78.08075 236 CYS G O 1
ATOM 16403 N N . LEU H 5 237 ? 166.40900 161.68500 219.07300 1.000 80.07025 237 LEU G N 1
ATOM 16404 C CA . LEU H 5 237 ? 165.50500 162.66100 218.40200 1.000 73.64545 237 LEU G CA 1
ATOM 16405 C C . LEU H 5 237 ? 165.90000 164.12100 218.68700 1.000 74.54866 237 LEU G C 1
ATOM 16406 O O . LEU H 5 237 ? 165.77200 164.94700 217.77000 1.000 75.37466 237 LEU G O 1
ATOM 16411 N N . GLU H 5 238 ? 166.30300 164.43800 219.91400 1.000 76.63170 238 GLU G N 1
ATOM 16412 C CA . GLU H 5 238 ? 166.64000 165.84100 220.26600 1.000 80.30296 238 GLU G CA 1
ATOM 16413 C C . GLU H 5 238 ? 167.46300 166.51500 219.15400 1.000 75.11763 238 GLU G C 1
ATOM 16414 O O . GLU H 5 238 ? 168.55700 165.98800 218.85000 1.000 72.01119 238 GLU G O 1
ATOM 16420 N N . ASP H 5 239 ? 166.95000 167.59700 218.54900 1.000 72.47593 239 ASP G N 1
ATOM 16421 C CA . ASP H 5 239 ? 167.73100 168.39600 217.55900 1.000 72.83077 239 ASP G CA 1
ATOM 16422 C C . ASP H 5 239 ? 167.98100 167.58500 216.28500 1.000 75.80946 239 ASP G C 1
ATOM 16423 O O . ASP H 5 239 ? 169.08000 167.71600 215.72100 1.000 71.06932 239 ASP G O 1
ATOM 16428 N N . ALA H 5 240 ? 167.04500 166.71900 215.89700 1.000 71.41581 240 ALA G N 1
ATOM 16429 C CA . ALA H 5 240 ? 167.31200 165.85200 214.72800 1.000 57.42845 240 ALA G CA 1
ATOM 16430 C C . ALA H 5 240 ? 166.52000 166.34500 213.52500 1.000 50.36760 240 ALA G C 1
ATOM 16431 O O . ALA H 5 240 ? 165.32400 166.65500 213.66900 1.000 50.99017 240 ALA G O 1
ATOM 16433 N N . ARG H 5 241 ? 167.17800 166.41700 212.37200 1.000 46.23018 241 ARG G N 1
ATOM 16434 C CA . ARG H 5 241 ? 166.44200 166.78800 211.14500 1.000 44.72280 241 ARG G CA 1
ATOM 16435 C C . ARG H 5 241 ? 166.42600 165.55300 210.24400 1.000 44.82533 241 ARG G C 1
ATOM 16436 O O . ARG H 5 241 ? 167.51300 165.02400 209.94600 1.000 52.12091 241 ARG G O 1
ATOM 16444 N N . TYR H 5 242 ? 165.24200 165.12900 209.81900 1.000 40.61645 242 TYR G N 1
ATOM 16445 C CA . TYR H 5 242 ? 165.04500 163.69900 209.47300 1.000 37.44774 242 TYR G CA 1
ATOM 16446 C C . TYR H 5 242 ? 163.79300 163.58900 208.62700 1.000 33.93370 242 TYR G C 1
ATOM 16447 O O . TYR H 5 242 ? 163.06500 164.58600 208.46600 1.000 43.24538 242 TYR G O 1
ATOM 16456 N N . LEU H 5 243 ? 163.54600 162.39600 208.09700 1.000 27.72293 243 LEU G N 1
ATOM 16457 C CA . LEU H 5 243 ? 162.37700 162.21100 207.23900 1.000 32.20216 243 LEU G CA 1
ATOM 16458 C C . LEU H 5 243 ? 161.90100 160.77500 207.43800 1.000 33.65798 243 LEU G C 1
ATOM 16459 O O . LEU H 5 243 ? 162.52200 159.83900 206.92700 1.000 39.30149 243 LEU G O 1
ATOM 16464 N N . LEU H 5 244 ? 160.89400 160.59600 208.29500 1.000 33.94812 244 LEU G N 1
ATOM 16465 C CA . LEU H 5 244 ? 160.35000 159.24200 208.57400 1.000 34.07925 244 LEU G CA 1
ATOM 16466 C C . LEU H 5 244 ? 159.80100 158.66500 207.26600 1.000 36.70007 244 LEU G C 1
ATOM 16467 O O . LEU H 5 244 ? 158.85300 159.25200 206.70900 1.000 38.20428 244 LEU G O 1
ATOM 16472 N N . LYS H 5 245 ? 160.37800 157.55500 206.80900 1.000 38.37751 245 LYS G N 1
ATOM 16473 C CA . LYS H 5 245 ? 159.88900 156.91600 205.56800 1.000 34.89967 245 LYS G CA 1
ATOM 16474 C C . LYS H 5 245 ? 159.14600 155.65000 205.98200 1.000 36.44894 245 LYS G C 1
ATOM 16475 O O . LYS H 5 245 ? 159.73700 154.82500 206.70700 1.000 37.84402 245 LYS G O 1
ATOM 16481 N N . LYS H 5 246 ? 157.89600 155.51800 205.54700 1.000 39.60724 246 LYS G N 1
ATOM 16482 C CA . LYS H 5 246 ? 157.16200 154.27200 205.84700 1.000 40.11813 246 LYS G CA 1
ATOM 16483 C C . LYS H 5 246 ? 157.86500 153.13000 205.11900 1.000 37.95492 246 LYS G C 1
ATOM 16484 O O . LYS H 5 246 ? 158.18900 153.29900 203.92600 1.000 38.05297 246 LYS G O 1
ATOM 16490 N N . ARG H 5 247 ? 158.09200 152.00900 205.80100 1.000 35.53195 247 ARG G N 1
ATOM 16491 C CA . ARG H 5 247 ? 158.69500 150.81500 205.16300 1.000 28.13837 247 ARG G CA 1
ATOM 16492 C C . ARG H 5 247 ? 157.63100 149.71400 205.19400 1.000 35.56172 247 ARG G C 1
ATOM 16493 O O . ARG H 5 247 ? 157.43200 149.12800 206.27400 1.000 47.73158 247 ARG G O 1
ATOM 16501 N N . THR H 5 248 ? 156.97100 149.44600 204.06800 1.000 29.16441 248 THR G N 1
ATOM 16502 C CA . THR H 5 248 ? 155.84700 148.47800 204.05500 1.000 30.28390 248 THR G CA 1
ATOM 16503 C C . THR H 5 248 ? 155.97700 147.52700 202.88800 1.000 31.52333 248 THR G C 1
ATOM 16504 O O . THR H 5 248 ? 156.72200 147.86000 201.94800 1.000 33.31525 248 THR G O 1
ATOM 16508 N N . GLY H 5 249 ? 155.34900 146.34900 202.97400 1.000 33.21163 249 GLY G N 1
ATOM 16509 C CA . GLY H 5 249 ? 155.33400 145.43300 201.81700 1.000 26.46924 249 GLY G CA 1
ATOM 16510 C C . GLY H 5 249 ? 154.75800 144.07100 202.13900 1.000 29.15963 249 GLY G C 1
ATOM 16511 O O . GLY H 5 249 ? 154.32800 143.87400 203.29000 1.000 30.52297 249 GLY G O 1
ATOM 16512 N N . PHE H 5 250 ? 154.71000 143.17200 201.15200 1.000 30.44831 250 PHE G N 1
ATOM 16513 C CA . PHE H 5 250 ? 154.27000 141.80100 201.35300 1.000 25.64155 250 PHE G CA 1
ATOM 16514 C C . PHE H 5 250 ? 155.45900 140.90800 201.68100 1.000 28.00496 250 PHE G C 1
ATOM 16515 O O . PHE H 5 250 ? 156.60900 141.21900 201.36200 1.000 26.37328 250 PHE G O 1
ATOM 16523 N N . VAL H 5 251 ? 155.16600 139.78600 202.32900 1.000 32.19361 251 VAL G N 1
ATOM 16524 C CA . VAL H 5 251 ? 156.18900 138.79200 202.63100 1.000 25.12667 251 VAL G CA 1
ATOM 16525 C C . VAL H 5 251 ? 156.42000 137.93500 201.39500 1.000 30.66195 251 VAL G C 1
ATOM 16526 O O . VAL H 5 251 ? 155.47500 137.38000 200.82200 1.000 37.06582 251 VAL G O 1
ATOM 16530 N N . GLN H 5 252 ? 157.67800 137.83000 200.97500 1.000 30.72375 252 GLN G N 1
ATOM 16531 C CA . GLN H 5 252 ? 158.06100 137.05600 199.79700 1.000 27.97331 252 GLN G CA 1
ATOM 16532 C C . GLN H 5 252 ? 158.79500 135.80500 200.26700 1.000 30.18773 252 GLN G C 1
ATOM 16533 O O . GLN H 5 252 ? 159.97400 135.86300 200.62700 1.000 35.09108 252 GLN G O 1
ATOM 16539 N N . SER H 5 253 ? 158.09100 134.67700 200.25600 1.000 30.17470 253 SER G N 1
ATOM 16540 C CA . SER H 5 253 ? 158.65600 133.38400 200.62200 1.000 42.95561 253 SER G CA 1
ATOM 16541 C C . SER H 5 253 ? 157.61700 132.31800 200.30900 1.000 49.21339 253 SER G C 1
ATOM 16542 O O . SER H 5 253 ? 156.43800 132.61600 200.10200 1.000 50.83881 253 SER G O 1
ATOM 16545 N N . LYS H 5 254 ? 158.07100 131.06700 200.27700 1.000 42.44335 254 LYS G N 1
ATOM 16546 C CA . LYS H 5 254 ? 157.18200 129.93900 200.04700 1.000 40.41802 254 LYS G CA 1
ATOM 16547 C C . LYS H 5 254 ? 156.69700 129.28900 201.33500 1.000 46.97706 254 LYS G C 1
ATOM 16548 O O . LYS H 5 254 ? 155.78500 128.45700 201.28400 1.000 54.89452 254 LYS G O 1
ATOM 16554 N N . THR H 5 255 ? 157.27300 129.64800 202.48200 1.000 51.19433 255 THR G N 1
ATOM 16555 C CA . THR H 5 255 ? 157.01100 128.94800 203.73000 1.000 48.73016 255 THR G CA 1
ATOM 16556 C C . THR H 5 255 ? 156.40000 129.81000 204.82400 1.000 47.85167 255 THR G C 1
ATOM 16557 O O . THR H 5 255 ? 156.04000 129.26800 205.87400 1.000 55.48133 255 THR G O 1
ATOM 16561 N N . TYR H 5 256 ? 156.27800 131.12400 204.62400 1.000 44.57692 256 TYR G N 1
ATOM 16562 C CA . TYR H 5 256 ? 155.71500 131.97800 205.66600 1.000 43.60413 256 TYR G CA 1
ATOM 16563 C C . TYR H 5 256 ? 154.24700 131.65200 205.91000 1.000 48.28634 256 TYR G C 1
ATOM 16564 O O . TYR H 5 256 ? 153.82000 131.48000 207.05700 1.000 53.23615 256 TYR G O 1
ATOM 16573 N N . ALA H 5 257 ? 153.46200 131.56000 204.84200 1.000 42.78070 257 ALA G N 1
ATOM 16574 C CA . ALA H 5 257 ? 152.04700 131.24100 204.95100 1.000 45.46529 257 ALA G CA 1
ATOM 16575 C C . ALA H 5 257 ? 151.58200 130.66800 203.62200 1.000 56.74598 257 ALA G C 1
ATOM 16576 O O . ALA H 5 257 ? 152.26900 130.77100 202.60300 1.000 57.11433 257 ALA G O 1
ATOM 16578 N N . ASP H 5 258 ? 150.39900 130.05200 203.64800 1.000 58.34441 258 ASP G N 1
ATOM 16579 C CA . ASP H 5 258 ? 149.84100 129.48200 202.42700 1.000 56.21413 258 ASP G CA 1
ATOM 16580 C C . ASP H 5 258 ? 149.50300 130.56900 201.41400 1.000 58.27724 258 ASP G C 1
ATOM 16581 O O . ASP H 5 258 ? 149.65700 130.36800 200.20400 1.000 59.92119 258 ASP G O 1
ATOM 16586 N N . GLN H 5 259 ? 149.04300 131.72300 201.88500 1.000 53.55000 259 GLN G N 1
ATOM 16587 C CA . GLN H 5 259 ? 148.72500 132.85500 201.02900 1.000 52.06394 259 GLN G CA 1
ATOM 16588 C C . GLN H 5 259 ? 149.69600 134.00000 201.29300 1.000 52.79067 259 GLN G C 1
ATOM 16589 O O . GLN H 5 259 ? 150.47200 133.98500 202.25200 1.000 50.83935 259 GLN G O 1
ATOM 16595 N N . LEU H 5 260 ? 149.64400 135.00100 200.41800 1.000 51.29424 260 LEU G N 1
ATOM 16596 C CA . LEU H 5 260 ? 150.52800 136.15300 200.54000 1.000 42.17485 260 LEU G CA 1
ATOM 16597 C C . LEU H 5 260 ? 150.10700 137.02100 201.71900 1.000 44.00912 260 LEU G C 1
ATOM 16598 O O . LEU H 5 260 ? 148.92400 137.33600 201.88100 1.000 44.78914 260 LEU G O 1
ATOM 16603 N N . VAL H 5 261 ? 151.07900 137.41300 202.53900 1.000 41.06857 261 VAL G N 1
ATOM 16604 C CA . VAL H 5 261 ? 150.83100 138.13200 203.78200 1.000 33.73744 261 VAL G CA 1
ATOM 16605 C C . VAL H 5 261 ? 151.63000 139.42700 203.76800 1.000 32.32319 261 VAL G C 1
ATOM 16606 O O . VAL H 5 261 ? 152.82300 139.42300 203.44500 1.000 30.43001 261 VAL G O 1
ATOM 16610 N N . LYS H 5 262 ? 150.97000 140.53000 204.11000 1.000 36.89629 262 LYS G N 1
ATOM 16611 C CA . LYS H 5 262 ? 151.66300 141.79900 204.27300 1.000 32.06568 262 LYS G CA 1
ATOM 16612 C C . LYS H 5 262 ? 152.49500 141.79300 205.54800 1.000 28.47410 262 LYS G C 1
ATOM 16613 O O . LYS H 5 262 ? 152.16300 141.12800 206.53200 1.000 35.90181 262 LYS G O 1
ATOM 16619 N N . LYS H 5 263 ? 153.61000 142.52400 205.51700 1.000 28.05107 263 LYS G N 1
ATOM 16620 C CA . LYS H 5 263 ? 154.47300 142.62500 206.71800 1.000 32.06420 263 LYS G CA 1
ATOM 16621 C C . LYS H 5 263 ? 153.88500 143.69500 207.64300 1.000 39.25147 263 LYS G C 1
ATOM 16622 O O . LYS H 5 263 ? 153.06300 144.50400 207.16200 1.000 48.56784 263 LYS G O 1
ATOM 16628 N N . LYS H 5 264 ? 154.27200 143.69900 208.91900 1.000 39.14886 264 LYS G N 1
ATOM 16629 C CA . LYS H 5 264 ? 153.81200 144.79600 209.80700 1.000 41.49549 264 LYS G CA 1
ATOM 16630 C C . LYS H 5 264 ? 154.42300 146.11100 209.29500 1.000 41.60169 264 LYS G C 1
ATOM 16631 O O . LYS H 5 264 ? 155.60900 146.10100 208.90300 1.000 39.65613 264 LYS G O 1
ATOM 16637 N N . ASP H 5 265 ? 153.64800 147.20000 209.30600 1.000 47.29081 265 ASP G N 1
ATOM 16638 C CA . ASP H 5 265 ? 154.12800 148.51400 208.79500 1.000 40.56365 265 ASP G CA 1
ATOM 16639 C C . ASP H 5 265 ? 155.24900 149.04000 209.69100 1.000 39.00925 265 ASP G C 1
ATOM 16640 O O . ASP H 5 265 ? 155.08900 148.99400 210.92800 1.000 43.70889 265 ASP G O 1
ATOM 16645 N N . PHE H 5 266 ? 156.33200 149.53300 209.08900 1.000 33.90949 266 PHE G N 1
ATOM 16646 C CA . PHE H 5 266 ? 157.49000 150.03100 209.87100 1.000 30.09707 266 PHE G CA 1
ATOM 16647 C C . PHE H 5 266 ? 157.83700 151.41400 209.36600 1.000 32.65405 266 PHE G C 1
ATOM 16648 O O . PHE H 5 266 ? 157.63200 151.68600 208.18000 1.000 34.27555 266 PHE G O 1
ATOM 16656 N N . TYR H 5 267 ? 158.34700 152.26500 210.25100 1.000 31.49115 267 TYR G N 1
ATOM 16657 C CA . TYR H 5 267 ? 158.73900 153.64000 209.85500 1.000 27.79323 267 TYR G CA 1
ATOM 16658 C C . TYR H 5 267 ? 160.20100 153.79400 210.18200 1.000 25.93802 267 TYR G C 1
ATOM 16659 O O . TYR H 5 267 ? 160.59200 153.49000 211.31600 1.000 31.99782 267 TYR G O 1
ATOM 16668 N N . ALA H 5 268 ? 160.99600 154.22500 209.20700 1.000 25.01391 268 ALA G N 1
ATOM 16669 C CA . ALA H 5 268 ? 162.45700 154.32600 209.42000 1.000 27.22822 268 ALA G CA 1
ATOM 16670 C C . ALA H 5 268 ? 162.94700 155.71300 209.01500 1.000 35.50391 268 ALA G C 1
ATOM 16671 O O . ALA H 5 268 ? 162.41600 156.27300 208.03800 1.000 42.69708 268 ALA G O 1
ATOM 16673 N N . PHE H 5 269 ? 163.94200 156.24100 209.72600 1.000 34.85204 269 PHE G N 1
ATOM 16674 C CA . PHE H 5 269 ? 164.54400 157.54100 209.33500 1.000 24.93681 269 PHE G CA 1
ATOM 16675 C C . PHE H 5 269 ? 165.21300 157.34200 207.99300 1.000 31.20663 269 PHE G C 1
ATOM 16676 O O . PHE H 5 269 ? 165.91400 156.32900 207.82700 1.000 36.12740 269 PHE G O 1
ATOM 16684 N N . SER H 5 270 ? 165.04100 158.28200 207.06600 1.000 38.59744 270 SER G N 1
ATOM 16685 C CA . SER H 5 270 ? 165.55800 158.08200 205.69000 1.000 41.42942 270 SER G CA 1
ATOM 16686 C C . SER H 5 270 ? 167.06600 158.32700 205.62900 1.000 38.53328 270 SER G C 1
ATOM 16687 O O . SER H 5 270 ? 167.61800 158.90100 206.58600 1.000 40.20984 270 SER G O 1
ATOM 16690 N N . ALA H 5 271 ? 167.70000 157.89000 204.54200 1.000 38.92128 271 ALA G N 1
ATOM 16691 C CA . ALA H 5 271 ? 169.13600 158.16600 204.34600 1.000 34.49911 271 ALA G CA 1
ATOM 16692 C C . ALA H 5 271 ? 169.31100 159.67300 204.22000 1.000 43.37081 271 ALA G C 1
ATOM 16693 O O . ALA H 5 271 ? 168.42200 160.35500 203.66700 1.000 47.31862 271 ALA G O 1
ATOM 16695 N N . GLY H 5 272 ? 170.43900 160.17800 204.69100 1.000 43.80123 272 GLY G N 1
ATOM 16696 C CA . GLY H 5 272 ? 170.67900 161.60200 204.71500 1.000 41.38959 272 GLY G CA 1
ATOM 16697 C C . GLY H 5 272 ? 170.06800 162.32900 205.89000 1.000 39.65278 272 GLY G C 1
ATOM 16698 O O . GLY H 5 272 ? 170.24900 163.54700 206.00400 1.000 45.28153 272 GLY G O 1
ATOM 16699 N N . SER H 5 273 ? 169.35300 161.62900 206.76600 1.000 39.93718 273 SER G N 1
ATOM 16700 C CA . SER H 5 273 ? 168.83000 162.25100 207.97200 1.000 33.70643 273 SER G CA 1
ATOM 16701 C C . SER H 5 273 ? 169.96800 162.54800 208.93600 1.000 42.30459 273 SER G C 1
ATOM 16702 O O . SER H 5 273 ? 170.88900 161.74400 209.10000 1.000 54.08212 273 SER G O 1
ATOM 16705 N N . THR H 5 274 ? 169.89200 163.70200 209.57600 1.000 40.12515 274 THR G N 1
ATOM 16706 C CA . THR H 5 274 ? 171.00500 164.12000 210.42100 1.000 41.42828 274 THR G CA 1
ATOM 16707 C C . THR H 5 274 ? 170.58800 164.07500 211.85700 1.000 42.35601 274 THR G C 1
ATOM 16708 O O . THR H 5 274 ? 169.58200 164.70500 212.18000 1.000 45.22927 274 THR G O 1
ATOM 16712 N N . PHE H 5 275 ? 171.30800 163.30600 212.67200 1.000 43.03652 275 PHE G N 1
ATOM 16713 C CA . PHE H 5 275 ? 171.01400 163.17100 214.11300 1.000 44.51729 275 PHE G CA 1
ATOM 16714 C C . PHE H 5 275 ? 172.22500 163.64400 214.85700 1.000 50.77738 275 PHE G C 1
ATOM 16715 O O . PHE H 5 275 ? 173.32700 163.28700 214.47200 1.000 57.28835 275 PHE G O 1
ATOM 16723 N N . TYR H 5 276 ? 172.04700 164.50300 215.84600 1.000 51.56856 276 TYR G N 1
ATOM 16724 C CA . TYR H 5 276 ? 173.19700 164.93800 216.68400 1.000 62.72078 276 TYR G CA 1
ATOM 16725 C C . TYR H 5 276 ? 173.77000 163.74400 217.46000 1.000 64.87065 276 TYR G C 1
ATOM 16726 O O . TYR H 5 276 ? 175.00100 163.69500 217.60300 1.000 66.35608 276 TYR G O 1
ATOM 16735 N N . GLN H 5 277 ? 172.93600 162.84100 217.97700 1.000 62.20057 277 GLN G N 1
ATOM 16736 C CA . GLN H 5 277 ? 173.48100 161.72900 218.79900 1.000 65.39524 277 GLN G CA 1
ATOM 16737 C C . GLN H 5 277 ? 173.38600 160.42300 218.00700 1.000 67.42712 277 GLN G C 1
ATOM 16738 O O . GLN H 5 277 ? 172.26400 160.07300 217.59200 1.000 67.52002 277 GLN G O 1
ATOM 16744 N N . LYS H 5 278 ? 174.51600 159.72800 217.81900 1.000 60.61734 278 LYS G N 1
ATOM 16745 C CA . LYS H 5 278 ? 174.51400 158.50200 216.98500 1.000 58.06786 278 LYS G CA 1
ATOM 16746 C C . LYS H 5 278 ? 173.74500 157.39600 217.70100 1.000 61.33622 278 LYS G C 1
ATOM 16747 O O . LYS H 5 278 ? 173.88300 157.28000 218.91500 1.000 64.21448 278 LYS G O 1
ATOM 16753 N N . PHE H 5 279 ? 172.96500 156.62700 216.95700 1.000 58.29569 279 PHE G N 1
ATOM 16754 C CA . PHE H 5 279 ? 172.19200 155.48600 217.50200 1.000 52.54745 279 PHE G CA 1
ATOM 16755 C C . PHE H 5 279 ? 172.58500 154.31800 216.67000 1.000 51.97183 279 PHE G C 1
ATOM 16756 O O . PHE H 5 279 ? 172.83300 154.48300 215.47800 1.000 52.62998 279 PHE G O 1
ATOM 16764 N N . ASN H 5 280 ? 172.76000 153.17200 217.29300 1.000 59.38246 280 ASN G N 1
ATOM 16765 C CA . ASN H 5 280 ? 173.00200 151.96000 216.49800 1.000 55.34100 280 ASN G CA 1
ATOM 16766 C C . ASN H 5 280 ? 171.61500 151.47800 216.11300 1.000 51.93610 280 ASN G C 1
ATOM 16767 O O . ASN H 5 280 ? 170.66500 151.76500 216.80900 1.000 54.54969 280 ASN G O 1
ATOM 16772 N N . GLY H 5 281 ? 171.51600 150.73400 215.05700 1.000 43.25265 281 GLY G N 1
ATOM 16773 C CA . GLY H 5 281 ? 170.24900 150.23100 214.57000 1.000 40.25134 281 GLY G CA 1
ATOM 16774 C C . GLY H 5 281 ? 169.84100 148.92900 215.21800 1.000 41.79066 281 GLY G C 1
ATOM 16775 O O . GLY H 5 281 ? 170.30900 148.57000 216.30200 1.000 50.94514 281 GLY G O 1
ATOM 16776 N N . LYS H 5 282 ? 168.95300 148.21000 214.53800 1.000 43.36507 282 LYS G N 1
ATOM 16777 C CA . LYS H 5 282 ? 168.43900 146.94100 215.02600 1.000 39.55115 282 LYS G CA 1
ATOM 16778 C C . LYS H 5 282 ? 167.73100 146.23800 213.87800 1.000 39.57207 282 LYS G C 1
ATOM 16779 O O . LYS H 5 282 ? 167.08100 146.88800 213.05700 1.000 42.96167 282 LYS G O 1
ATOM 16785 N N . ILE H 5 283 ? 167.91000 144.91600 213.78300 1.000 42.56449 283 ILE G N 1
ATOM 16786 C CA . ILE H 5 283 ? 167.16600 144.13100 212.75500 1.000 38.59801 283 ILE G CA 1
ATOM 16787 C C . ILE H 5 283 ? 165.78800 143.82800 213.35300 1.000 39.92084 283 ILE G C 1
ATOM 16788 O O . ILE H 5 283 ? 165.68400 142.86300 214.13700 1.000 41.73746 283 ILE G O 1
ATOM 16793 N N . PHE H 5 284 ? 164.78500 144.62800 213.01000 1.000 40.99994 284 PHE G N 1
ATOM 16794 C CA . PHE H 5 284 ? 163.45000 144.47500 213.56700 1.000 35.41772 284 PHE G CA 1
ATOM 16795 C C . PHE H 5 284 ? 162.73500 143.28800 212.92700 1.000 40.83066 284 PHE G C 1
ATOM 16796 O O . PHE H 5 284 ? 163.16000 142.74600 211.90600 1.000 47.97600 284 PHE G O 1
ATOM 16804 N N . ASP H 5 285 ? 161.63700 142.87400 213.55200 1.000 40.76425 285 ASP G N 1
ATOM 16805 C CA . ASP H 5 285 ? 160.83600 141.75000 213.07700 1.000 37.74754 285 ASP G CA 1
ATOM 16806 C C . ASP H 5 285 ? 159.45700 142.27100 212.70000 1.000 35.75096 285 ASP G C 1
ATOM 16807 O O . ASP H 5 285 ? 158.66300 142.63200 213.57500 1.000 39.63339 285 ASP G O 1
ATOM 16812 N N . VAL H 5 286 ? 159.18100 142.29400 211.39300 1.000 32.62994 286 VAL G N 1
ATOM 16813 C CA . VAL H 5 286 ? 157.87900 142.81100 210.88400 1.000 34.29859 286 VAL G CA 1
ATOM 16814 C C . VAL H 5 286 ? 156.94700 141.63200 210.57300 1.000 38.04462 286 VAL G C 1
ATOM 16815 O O . VAL H 5 286 ? 155.96700 141.83700 209.83300 1.000 42.13211 286 VAL G O 1
ATOM 16819 N N . SER H 5 287 ? 157.23600 140.45000 211.11900 1.000 37.57926 287 SER G N 1
ATOM 16820 C CA . SER H 5 287 ? 156.36400 139.30300 210.93500 1.000 39.54124 287 SER G CA 1
ATOM 16821 C C . SER H 5 287 ? 155.15700 139.38900 211.86300 1.000 46.30023 287 SER G C 1
ATOM 16822 O O . SER H 5 287 ? 155.18200 140.05300 212.90200 1.000 44.86027 287 SER G O 1
ATOM 16825 N N . ASP H 5 288 ? 154.08400 138.69700 211.47200 1.000 53.94886 288 ASP G N 1
ATOM 16826 C CA . ASP H 5 288 ? 152.84900 138.65800 212.25900 1.000 53.06987 288 ASP G CA 1
ATOM 16827 C C . ASP H 5 288 ? 152.39000 137.20000 212.19600 1.000 57.92140 288 ASP G C 1
ATOM 16828 O O . ASP H 5 288 ? 151.68400 136.80200 211.26600 1.000 57.94797 288 ASP G O 1
ATOM 16833 N N . ASN H 5 289 ? 152.81700 136.41100 213.18100 1.000 59.55931 289 ASN G N 1
ATOM 16834 C CA . ASN H 5 289 ? 152.36300 135.03400 213.36800 1.000 62.65858 289 ASN G CA 1
ATOM 16835 C C . ASN H 5 289 ? 152.54300 134.20200 212.09700 1.000 60.42964 289 ASN G C 1
ATOM 16836 O O . ASN H 5 289 ? 151.58700 133.71000 211.49400 1.000 66.70416 289 ASN G O 1
ATOM 16841 N N . GLY H 5 290 ? 153.80700 134.04900 211.69400 1.000 54.36316 290 GLY G N 1
ATOM 16842 C CA . GLY H 5 290 ? 154.16200 133.25400 210.54300 1.000 50.61041 290 GLY G CA 1
ATOM 16843 C C . GLY H 5 290 ? 155.09300 132.11500 210.92600 1.000 55.19707 290 GLY G C 1
ATOM 16844 O O . GLY H 5 290 ? 155.55100 132.00600 212.07000 1.000 54.45151 290 GLY G O 1
ATOM 16845 N N . ARG H 5 291 ? 155.37300 131.26000 209.94300 1.000 51.39532 291 ARG G N 1
ATOM 16846 C CA . ARG H 5 291 ? 156.24200 130.11300 210.17000 1.000 47.38350 291 ARG G CA 1
ATOM 16847 C C . ARG H 5 291 ? 157.71300 130.49500 210.26600 1.000 50.46654 291 ARG G C 1
ATOM 16848 O O . ARG H 5 291 ? 158.53700 129.63800 210.60100 1.000 54.74402 291 ARG G O 1
ATOM 16856 N N . HIS H 5 292 ? 158.05900 131.74800 209.98300 1.000 48.91262 292 HIS G N 1
ATOM 16857 C CA . HIS H 5 292 ? 159.40900 132.24800 210.19200 1.000 45.08655 292 HIS G CA 1
ATOM 16858 C C . HIS H 5 292 ? 159.33200 133.74900 210.43200 1.000 43.58967 292 HIS G C 1
ATOM 16859 O O . HIS H 5 292 ? 158.31600 134.39100 210.15500 1.000 50.18798 292 HIS G O 1
ATOM 16866 N N . SER H 5 293 ? 160.41900 134.30500 210.95800 1.000 39.68097 293 SER G N 1
ATOM 16867 C CA . SER H 5 293 ? 160.46700 135.71500 211.32000 1.000 42.88520 293 SER G CA 1
ATOM 16868 C C . SER H 5 293 ? 160.95200 136.53100 210.12900 1.000 43.97192 293 SER G C 1
ATOM 16869 O O . SER H 5 293 ? 162.04800 136.29300 209.61200 1.000 47.39035 293 SER G O 1
ATOM 16872 N N . VAL H 5 294 ? 160.14000 137.49400 209.70100 1.000 38.17693 294 VAL G N 1
ATOM 16873 C CA . VAL H 5 294 ? 160.48300 138.35200 208.57100 1.000 41.17911 294 VAL G CA 1
ATOM 16874 C C . VAL H 5 294 ? 161.34500 139.49800 209.09000 1.000 35.34146 294 VAL G C 1
ATOM 16875 O O . VAL H 5 294 ? 160.84700 140.41900 209.73900 1.000 37.00682 294 VAL G O 1
ATOM 16879 N N . TYR H 5 295 ? 162.64000 139.47100 208.78000 1.000 32.47450 295 TYR G N 1
ATOM 16880 C CA . TYR H 5 295 ? 163.56000 140.49400 209.33900 1.000 32.17306 295 TYR G CA 1
ATOM 16881 C C . TYR H 5 295 ? 163.55000 141.76500 208.51500 1.000 32.11921 295 TYR G C 1
ATOM 16882 O O . TYR H 5 295 ? 163.50500 141.68200 207.27300 1.000 36.03525 295 TYR G O 1
ATOM 16891 N N . ARG H 5 296 ? 163.53500 142.91900 209.18400 1.000 34.99090 296 ARG G N 1
ATOM 16892 C CA . ARG H 5 296 ? 163.60900 144.20800 208.45000 1.000 30.10724 296 ARG G CA 1
ATOM 16893 C C . ARG H 5 296 ? 164.84700 144.96800 208.94500 1.000 27.47855 296 ARG G C 1
ATOM 16894 O O . ARG H 5 296 ? 164.84500 145.42000 210.11300 1.000 27.81668 296 ARG G O 1
ATOM 16902 N N . TYR H 5 297 ? 165.86500 145.08600 208.08800 1.000 28.33303 297 TYR G N 1
ATOM 16903 C CA . TYR H 5 297 ? 167.10500 145.78700 208.48500 1.000 25.58472 297 TYR G CA 1
ATOM 16904 C C . TYR H 5 297 ? 166.72900 147.20800 208.81600 1.000 34.37438 297 TYR G C 1
ATOM 16905 O O . TYR H 5 297 ? 165.94000 147.82100 208.06600 1.000 36.77209 297 TYR G O 1
ATOM 16914 N N . ALA H 5 298 ? 167.29800 147.74000 209.89200 1.000 34.61881 298 ALA G N 1
ATOM 16915 C CA . ALA H 5 298 ? 167.07400 149.14800 210.27400 1.000 23.80248 298 ALA G CA 1
ATOM 16916 C C . ALA H 5 298 ? 168.35600 149.56000 210.98000 1.000 28.64191 298 ALA G C 1
ATOM 16917 O O . ALA H 5 298 ? 168.36800 150.56400 211.71100 1.000 37.06942 298 ALA G O 1
ATOM 16919 N N . LYS H 5 299 ? 169.42600 148.78800 210.77800 1.000 30.84863 299 LYS G N 1
ATOM 16920 C CA . LYS H 5 299 ? 170.72600 149.11400 211.42200 1.000 35.32883 299 LYS G CA 1
ATOM 16921 C C . LYS H 5 299 ? 171.21600 150.45100 210.85300 1.000 38.81303 299 LYS G C 1
ATOM 16922 O O . LYS H 5 299 ? 170.77800 150.81300 209.74100 1.000 38.39771 299 LYS G O 1
ATOM 16928 N N . ALA H 5 300 ? 172.13700 151.12200 211.54400 1.000 45.63353 300 ALA G N 1
ATOM 16929 C CA . ALA H 5 300 ? 172.51600 152.48400 211.10200 1.000 39.06777 300 ALA G CA 1
ATOM 16930 C C . ALA H 5 300 ? 173.97400 152.57700 210.65700 1.000 40.64521 300 ALA G C 1
ATOM 16931 O O . ALA H 5 300 ? 174.86600 152.11700 211.39600 1.000 49.22641 300 ALA G O 1
ATOM 16933 N N . PHE H 5 301 ? 174.20200 153.16800 209.48300 1.000 38.32039 301 PHE G N 1
ATOM 16934 C CA . PHE H 5 301 ? 175.58400 153.41200 208.99700 1.000 38.59931 301 PHE G CA 1
ATOM 16935 C C . PHE H 5 301 ? 175.72100 154.92100 209.04200 1.000 45.49705 301 PHE G C 1
ATOM 16936 O O . PHE H 5 301 ? 174.81800 155.60500 208.51900 1.000 48.60413 301 PHE G O 1
ATOM 16944 N N . TRP H 5 302 ? 176.78300 155.44200 209.65900 1.000 47.30662 302 TRP G N 1
ATOM 16945 C CA . TRP H 5 302 ? 176.85500 156.90900 209.88200 1.000 43.02050 302 TRP G CA 1
ATOM 16946 C C . TRP H 5 302 ? 178.03800 157.58400 209.19700 1.000 47.39052 302 TRP G C 1
ATOM 16947 O O . TRP H 5 302 ? 179.16800 157.07000 209.30600 1.000 53.75213 302 TRP G O 1
ATOM 16958 N N . LEU H 5 303 ? 177.78300 158.69900 208.51200 1.000 49.60213 303 LEU G N 1
ATOM 16959 C CA . LEU H 5 303 ? 178.89000 159.50300 207.93600 1.000 52.60336 303 LEU G CA 1
ATOM 16960 C C . LEU H 5 303 ? 179.01600 160.77400 208.79100 1.000 61.28742 303 LEU G C 1
ATOM 16961 O O . LEU H 5 303 ? 178.12600 161.64200 208.68200 1.000 65.92885 303 LEU G O 1
ATOM 16966 N N . GLU H 5 304 ? 180.05400 160.86900 209.62700 1.000 67.84383 304 GLU G N 1
ATOM 16967 C CA . GLU H 5 304 ? 180.18700 162.02600 210.50200 1.000 72.07715 304 GLU G CA 1
ATOM 16968 C C . GLU H 5 304 ? 180.72000 163.21700 209.71700 1.000 82.37447 304 GLU G C 1
ATOM 16969 O O . GLU H 5 304 ? 181.70200 163.09700 208.98100 1.000 85.39462 304 GLU G O 1
ATOM 16975 N N . GLY H 5 305 ? 180.06200 164.36600 209.87800 1.000 82.89894 305 GLY G N 1
ATOM 16976 C CA . GLY H 5 305 ? 180.43700 165.56100 209.16100 1.000 86.08084 305 GLY G CA 1
ATOM 16977 C C . GLY H 5 305 ? 180.52100 166.76800 210.07500 1.000 91.04963 305 GLY G C 1
ATOM 16978 O O . GLY H 5 305 ? 179.96500 166.79700 211.17700 1.000 89.59564 305 GLY G O 1
ATOM 16979 N N . LYS H 5 306 ? 181.22700 167.78200 209.57900 1.000 93.39627 306 LYS G N 1
ATOM 16980 C CA . LYS H 5 306 ? 181.43700 169.04100 210.28100 1.000 90.54702 306 LYS G CA 1
ATOM 16981 C C . LYS H 5 306 ? 180.54700 170.11000 209.66000 1.000 82.86879 306 LYS G C 1
ATOM 16982 O O . LYS H 5 306 ? 180.58700 170.32500 208.44400 1.000 78.45316 306 LYS G O 1
ATOM 16988 N N . ILE H 5 307 ? 179.74500 170.77000 210.48800 1.000 84.38174 307 ILE G N 1
ATOM 16989 C CA . ILE H 5 307 ? 178.93800 171.89300 210.02600 1.000 86.89631 307 ILE G CA 1
ATOM 16990 C C . ILE H 5 307 ? 179.21900 173.11900 210.88600 1.000 86.07009 307 ILE G C 1
ATOM 16991 O O . ILE H 5 307 ? 180.13300 173.11400 211.71000 1.000 84.28289 307 ILE G O 1
#

InterPro domains:
  IPR000160 GGDEF domain [PS50887] (522-656)
  IPR013408 CRISPR system single-strand-specific deoxyribonuclease Cas10/Csm1 [TIGR02578] (5-752)
  IPR013408 CRISPR system single-strand-specific deoxyribonuclease Cas10/Csm1 [cd09680] (7-645)
  IPR041062 Csm1, subunit domain B [PF18211] (249-394)
  IPR043128 Reverse transcriptase/Diguanylate cyclase domain [G3DSA:3.30.70.270] (502-652)
  IPR048693 CRISPR RNA silencing complex Cmr2-like, C-terminal domain [PF20824] (682-753)
  IPR052117 CRISPR-associated Cas10/Csm1 subtype III-A protein [PTHR36528] (1-744)
  IPR054767 Cas10/Cmr2, second palm domain [PF22335] (523-652)

Radius of gyration: 49.11 Å; Cα contacts (8 Å, |Δi|>4): 4357; chains: 8; bounding box: 83×101×158 Å

Sequence (2134 aa):
NKKLELMYGSLLHDIGKIVYRSSKIGSQFLNKFKPFQLSGIVDSVSYITYIADNIASGTSSQYAALVNKMTDDLFSSLLQWTESLWSYIPSVSLYDHSKITCAIASCIYDYLTEMNCVNYRKELFSPYEKTKQFYQEDVFLLVSLDMSGIQDFIYNISGSKALKSLRSRSFYLETMLESLVDDLLSDLELSRANLLYTGGGHAYLLLPNTERARDVLASFEGEMKEWFIKIFKTDLSVAIAYKACTGEDLMNSNGTYSDLWQTVSRKLSDKKAHKYSLNEIKLFNSTIHAGTQECKECLRSDIDISEDSLCKICEGIIAISNDLRDYSFFVVSPEGKVPLPRNRYLSVENQDGAERKIKMNKETRIYSKNQVTNLWMCDYDFSTLNPETKKQGIASYVNREVGIPRLGVLRADIDNLGTTFIKGIPEQYRSISRTATLSRQLSMFFKFELSNILKGARISVIYSGGDDLFLIGAWDDVISKALVLRKAFTRFSAGKLTFSAGIGMYPVKYPISKMASETGVLEDLAKRGEKNQVALWNDSKVFGWSQLEEQILKEKMIPLQEALTNSQEHGKSFLYKMLELLRNEDQINIARLAYLLARSSLSEELTQSIFAWSQNKQQKVELITAIEYLVYQIREEKVYQVKLKVYGPVHIGSGKIIRKQEYIYDRRKSLAHIVDGPNLVKFLNKKGKFTAYLQYLNTTKERADLYTFLRQEQIDTNDWKTFVLYTERVNQGKKGMNDLHLFVRDGRGDLYIPGSSLKGALRTVLEGAFHSLSISDSLPIDPKNLAIYQKIDINKELKPMPLYRECVNVGTTVEFTMKINSDDWTIEKIEKQIQQAYLQYWNKWFVGMVTTPGGKAFIKGGGLPSVLPTVLFLGGGTGFPSKTTHYLQKPKEQAQKDIFAILQRRFRNVYGKMATVPKNVPMVLKGVNDSTNKWYQQGVCLLEFQPLAKTKTGEMIDLNFARKVVEENKRVKDNRGRQEIVLFNGLTTSKLRNLLELINHVYTKVYNSDDTTLSEDVRDELEYLKVKFAYESGREPAVRTFIEKTYVDKLVDVVLKKNTKKIFLDYCKYFEALVAYAKFYRMELAKTKTGEMIDLNFARKVVEENKRVKDNRGRQEIVLFNGLTTSKLRNLLELINHVYTKVYNSDDTTLSEDVRDELEYLKVKFAYESGREPAVRTFIEKTYVDKLVDVVLKKNTKKIFLDYCKYFEALVAYAKFYRYSKIRIVGKIDVLTGLHIGGGGETSMIGAIASPVVRDPYSRLPIIPGSSIKGKMRSLLAKHIGLIPGQKMHNQDAPEILRLFGSSQKGAIQSSRLQISDAFFSKASQEEFDKKDLAYTETKFENTISRLTAVANPRQIERVTRGASFDFHIIYNVENINEVMADFENIKTAIHLLENDYLGGGGTRGNGRIRFVIDSIDTVVGDFDSSNLYSKIRIVGKIDVLTGLHIGGGGETSMIGAIASPVVRDPYSRLPIIPGSSIKGKMRSLLAKHIGLIPGQKMHNQDAPEILRLFGSSQKGAIQSSRLQISDAFFSKASQEEFDKKDLAYTETKFENTISRLTAVANPRQIERVTRGASFDFHIIYNVENINEVMADFENIKTAIHLLENDYLGGGGTRGNGRIRFVIDSIDTVVGDFDSSNLYSKIRIVGKIDVLTGLHIGGSMIGAIASPVVRDPYSRLPIIPGSSIKGKMRSLLAKHIGQDAPEILRLFGSSQKGAIQSSRLQISDAFFSKASQEEFDKKDLAYTETKFENTISRLTAVANPRQIERVTRGASFDFHIIYNVENINEVMADFENIKTAIHLLENDYLGGGGTRGNGRIRFVIDSIDTVVGDFDSSNLSIKVVKLVKLTFKSPVHFGMKRLSDSNHTIAADTLFSALIIEALQQQLELSHLLNNLVITDLFPYNKTSYFLPKPLIRIGYKAFKKLTYIPVENYSEYLRGEIDSLEASKIAESLNLGKASLSTKVSLQAVDHNGESEPYSVGNFTFYPESGLYFLAKGNADTIGQLEILMHALQYSGIGGKRSAGYGQFRCTIEDSGKFDSLLSQTGNIAILLSSAMASDEELVDCLEDARYLLKKRTGFVQSKTYADQLVKKKDFYAFSAGSTFYQKFNGKIFDVSDNGRHSVYRYAKAFWLEGKI

=== Feature glossary ===
Key to the feature types in this record:

pLDDT. pLDDT is the predicted lDDT-Cα score: AlphaFold's confidence that the local environment of each residue (all inter-atomic distances within 15 Å) is correctly placed. It is a per-residue number between 0 and 100, with higher meaning more reliable.

Radius of gyration, Cα contacts, bounding box. The geometric summary reports three shape descriptors. Rg (radius of gyration) measures how spread out the Cα atoms are about their centre of mass; compact globular proteins have small Rg, elongated or unfolded ones large. Cα contacts (<8 Å, |i−j|>4) count long-range residue pairs in spatial proximity — high for tightly packed folds, near zero for rods or random coil. The bounding-box extents give the protein's footprint along x, y, z in Å.

Backbone torsions (φ/ψ). Backbone dihedral angles. Every residue except chain termini has a φ (preceding-C → N → Cα → C) and a ψ (N → Cα → C → next-N). They are reported in degrees following the IUPAC sign convention. Secondary structure is essentially a statement about which (φ, ψ) basin each residue occupies.

Contact-map, Ramachandran, and PAE plots. Plot images: a contact map (which residues are close in 3D, as an N×N binary image), a Ramachandran scatter (backbone torsion angles, revealing secondary-structure composition at a glance), and — for AlphaFold structures — a PAE heatmap (pairwise prediction confidence).

Predicted aligned error. Predicted Aligned Error (PAE) is an AlphaFold confidence matrix: entry (i, j) is the expected error in the position of residue j, in ångströms, when the prediction is superimposed on the true structure at residue i. Low PAE within a block of residues means that block is internally rigid and well-predicted; high PAE between two blocks means their relative placement is uncertain even if each block individually is confident.

Secondary structure (3-state, P-SEA). Three-state secondary structure (P-SEA) collapses the eight DSSP classes into helix (a), strand (b), and coil (c). P-SEA assigns these from Cα geometry alone — distances and angles — without requiring backbone oxygens, so it works on any Cα trace.

Solvent-accessible surface area. Solvent-accessible surface area (SASA) is the area in Å² traced out by the centre of a 1.4 Å probe sphere (a water molecule) rolled over the protein's van der Waals surface (Shrake–Rupley / Lee–Richards construction). Buried residues have near-zero SASA; fully exposed residues can exceed 200 Å². The total SASA scales roughly with the number of surface residues.

Foldseek 3Di. The Foldseek 3Di string encodes local tertiary geometry as a 20-letter alphabet — one character per residue — derived from the relative positions of nearby Cα atoms. Unlike the amino-acid sequence, 3Di is a direct function of the 3D structure, so two proteins with the same fold have similar 3Di strings even at low sequence identity.

B-factor. For experimental (PDB) structures, the B-factor (temperature factor) quantifies the positional spread of each atom in the crystal — a combination of thermal vibration and static disorder — in units of Å². High B-factors mark flexible loops or poorly resolved regions; low B-factors mark the rigid, well-ordered core.

mmCIF coordinates. The mmCIF block holds the 3D Cartesian coordinates of each backbone atom (N, Cα, C, O) in ångströms. mmCIF is the PDB's canonical archive format — a tagged-loop text representation of the atomic model.

InterPro / GO / CATH / organism. Functional annotations link the protein to curated databases. InterPro entries identify conserved domains and families by matching the sequence against member-database signatures (Pfam, PROSITE, CDD, …). Gene Ontology (GO) terms describe molecular function, biological process, and cellular component in a controlled vocabulary. CATH places the structure in a hierarchical fold classification (Class/Architecture/Topology/Homologous-superfamily). The organism is the source species.

Rendered structure images. Structure images are PyMOL renders from six orthogonal camera directions. Cartoon representation draws helices as coils and strands as arrows; sticks shows the backbone as bonds; surface shows the solvent-excluded envelope. Rainbow coloring maps sequence position to hue (blue→red, N→C); chain coloring assigns a distinct color per polypeptide.

Sequence. This is the polypeptide sequence — one letter per residue, N-terminus first. Length ranges from a few dozen residues for small domains to over a thousand for large multi-domain proteins.

Secondary structure (8-state, DSSP). The SS8 string is DSSP's per-residue secondary-structure call. α-helix (H) means an i→i+4 H-bond ladder; β-strand (E) means the residue participates in a β-sheet; 3₁₀ (G) and π (I) are tighter and wider helices; T/S are turns/bends; '-' is loop.

Nearest PDB structures. Structural nearest neighbors (via Foldseek easy-search vs the PDB). Reported per hit: target PDB id, E-value, and alignment TM-score. A TM-score above ~0.5 is the conventional threshold for 'same fold'.